Protein 8G99 (pdb70)

Secondary structure (DSSP, 8-state):
-EEEEEEEEEEE-TTTSTT-EEEEEEEEETTTTEEEEEEEEE----EEEEEEE-SEEEETTTTEEEEEE--HHHHHHHIIIIIHHHTT---EEEEEEEEE--SS-SS--SEEEEEEEEE-TTS----TT---SSEEEEE-TT--HHHHHHHHHT--SSEEEEEES-B--SS--BSSSEEEEESSGGGEEE--SPPPPPEEEEEEEEEEEE-TTT--EEEEEEEEEEEEEE-SSSPPPSSS-SEEEEEEE--SS-PPPTTHHHHHHHHTS-EEEESSHHHHHHHHHHHHHHH--SEEEESSIIIIIHHHHHHHHHHHT-S-GGGGSSB--SSPPPP-TTT-SGGG-TTTTSEEEEHHHHHHHH---S--SHHHHIIIII--------HHHHGGGGG-HHHHHHHHHHHHHHHHHHHHHHHHHTHHHHHHHHHHHHTS-HHHHHH-TTS-SHHHHHHHHHHTTTB-PPPPP----B----EEE-S-EEEEE-TTHHHHHHHHTT--TTTS---PPPPPPTTSPP-HHHHHHHHHHHHHHHHHHHHHSSS--HHHHHHHHHHHHHHHHHHHHTTHHHH-TTSTT--HHHHHHHHHHHHHHHHHHHHHHHHTT-EEEEEETTEEEEE---S-HHHHHHHHHHHHHHHHHH-TT---EEEEEEEEEEEEETTEEEEEEEEEEETTEEEEEEEEES---S-----HHHHHHHHHHHHHHTSSS-HHHHHHHHHHHHHHHHHHHHHT-S-GGGG-EEEE--S-GGG-TTGGG-HHHHHHHHHHHHTSS---TTPEEEEEEEE-S----TTTSEE-HHHHHHHSS-EE-HHHIIIIIIHHHHHHHHTTSTT--HHHHHHHHTS-GGGT--HHHHHHTT-GGG--HHHHTTTSPPEEEE-TTT--EEEE-SSEESSGGG-EEGGGS-SSTT----GGGGHHHHHHHHHHHHHHHHHHHHT--EEES-TTT--EESPPPS-B-SSSBBPTTTSSSBEEESS-HHHHHHHHHHHHHTT-HHHIIIIIS-HHHHHHHSSTTSHHHHHHHHHHHHHHHHHHHTBSTTEEEHHHH--/-TTTT-S-TT-EEEEEES---SS----TTSS--EEE---SSPP--S---BS---HHHHHHHHHHHHHHHHHHHHHHHT------SSS-EEEEEEEEEEEEESSSS---TTSEEEE--HHHHTT-EEEB-TTS-SS-EE-TT-EEEEEEEESSSS-BEEEEEPPP-PPPPP---GGGTTPPPEEEEEEES--S-TT--S-HHHHHHHHHHHHH--SEEEEES-SSBTT-HHHHTT--SS-HHHHHHHHHHHHHHHTTTTTPEEEEE--TTBTTS---BSBPPP-S----TTTTTTEEE-PBSEEEEETTEEEEE-SS-HHHHHHTT-EE---HHHHHHHHHHHHTBS---SS--TT--B-HHHHHHHSB-SS--SEEE---SS--EEEEETTEEEEE---SEETTEE-EEEEEEE-TT-----EEEEEEEE-/--SS--TT--SS-----SPP--EEEHHHHHHHHHHHHHHHHHHHHHHHHS-TTSHHHHHHHHHHHHHHT-------HHHHHHHHHHHHHHHHHHHHS-SSHHHHHHHHHHHHHHHHHHHHT--HHHHHHHHHHTT--HHHHHHHHHHHHHHHHHHHHHHHHT-HHHHT-GGGHHHHTTGGG---S---SS-SS-----HHHHHHHHHHTS-HHHHHHHHHHHHTS---HHHHHHHHHHHHHHT--HHHHHHHHHHHHHSSS--HHHIIIIIHHHHHHHTSS-SSSSSSSPPPHHHHHHSS---TT---S-HHHHS-HHHHHHHHHHTT--HHHHHHHHHHHHTT-HHHHHHHHHHHHTT-S--SS----HHHHHHHHHHH-

Structure (mmCIF, N/CA/C/O backbone):
data_8G99
#
_entry.id   8G99
#
_cell.length_a   1.00
_cell.length_b   1.00
_cell.length_c   1.00
_cell.angle_alpha   90.00
_cell.angle_beta   90.00
_cell.angle_gamma   90.00
#
_symmetry.space_group_name_H-M   'P 1'
#
loop_
_entity.id
_entity.type
_entity.pdbx_description
1 polymer 'DNA polymerase alpha catalytic subunit'
2 polymer 'DNA polymerase alpha subunit B'
3 polymer 'DNA primase large subunit'
4 non-polymer 'ZINC ION'
5 non-polymer 'IRON/SULFUR CLUSTER'
#
loop_
_atom_site.group_PDB
_atom_site.id
_atom_site.type_symbol
_atom_site.label_atom_id
_atom_site.label_alt_id
_atom_site.label_comp_id
_atom_site.label_asym_id
_atom_site.label_entity_id
_atom_site.label_seq_id
_atom_site.pdbx_PDB_ins_code
_atom_site.Cartn_x
_atom_site.Cartn_y
_atom_site.Cartn_z
_atom_site.occupancy
_atom_site.B_iso_or_equiv
_atom_site.auth_seq_id
_atom_site.auth_comp_id
_atom_site.auth_asym_id
_atom_site.auth_atom_id
_atom_site.pdbx_PDB_model_num
ATOM 1 N N . GLN A 1 8 ? 151.450 151.074 105.450 1.00 69.05 339 GLN A N 1
ATOM 2 C CA . GLN A 1 8 ? 150.425 150.876 106.468 1.00 70.84 339 GLN A CA 1
ATOM 3 C C . GLN A 1 8 ? 150.783 151.621 107.748 1.00 70.92 339 GLN A C 1
ATOM 4 O O . GLN A 1 8 ? 151.927 151.581 108.200 1.00 69.34 339 GLN A O 1
ATOM 18 N N . VAL A 1 9 ? 149.797 152.302 108.327 1.00 61.06 340 VAL A N 1
ATOM 19 C CA . VAL A 1 9 ? 149.965 153.043 109.570 1.00 56.31 340 VAL A CA 1
ATOM 20 C C . VAL A 1 9 ? 149.044 152.431 110.614 1.00 54.87 340 VAL A C 1
ATOM 21 O O . VAL A 1 9 ? 147.847 152.249 110.366 1.00 56.85 340 VAL A O 1
ATOM 34 N N . PHE A 1 10 ? 149.605 152.113 111.774 1.00 55.92 341 PHE A N 1
ATOM 35 C CA . PHE A 1 10 ? 148.884 151.473 112.869 1.00 48.76 341 PHE A CA 1
ATOM 36 C C . PHE A 1 10 ? 148.721 152.498 113.984 1.00 50.43 341 PHE A C 1
ATOM 37 O O . PHE A 1 10 ? 149.702 152.878 114.628 1.00 55.74 341 PHE A O 1
ATOM 54 N N . ARG A 1 11 ? 147.493 152.953 114.203 1.00 46.45 342 ARG A N 1
ATOM 55 C CA . ARG A 1 11 ? 147.197 153.930 115.242 1.00 44.12 342 ARG A CA 1
ATOM 56 C C . ARG A 1 11 ? 146.598 153.218 116.446 1.00 47.16 342 ARG A C 1
ATOM 57 O O . ARG A 1 11 ? 145.609 152.492 116.311 1.00 50.17 342 ARG A O 1
ATOM 78 N N . PHE A 1 12 ? 147.197 153.422 117.618 1.00 44.96 343 PHE A N 1
ATOM 79 C CA . PHE A 1 12 ? 146.701 152.771 118.822 1.00 39.90 343 PHE A CA 1
ATOM 80 C C . PHE A 1 12 ? 146.975 153.643 120.036 1.00 37.63 343 PHE A C 1
ATOM 81 O O . PHE A 1 12 ? 147.986 154.341 120.101 1.00 43.72 343 PHE A O 1
ATOM 98 N N . TYR A 1 13 ? 146.066 153.588 121.003 1.00 37.56 344 TYR A N 1
ATOM 99 C CA . TYR A 1 13 ? 146.176 154.360 122.236 1.00 34.49 344 TYR A CA 1
ATOM 100 C C . TYR A 1 13 ? 146.826 153.493 123.304 1.00 34.17 344 TYR A C 1
ATOM 101 O O . TYR A 1 13 ? 146.240 152.497 123.733 1.00 44.31 344 TYR A O 1
ATOM 119 N N . TRP A 1 14 ? 148.020 153.875 123.744 1.00 31.58 345 TRP A N 1
ATOM 120 C CA . TRP A 1 14 ? 148.784 153.033 124.655 1.00 31.93 345 TRP A CA 1
ATOM 121 C C . TRP A 1 14 ? 148.494 153.399 126.104 1.00 36.51 345 TRP A C 1
ATOM 122 O O . TRP A 1 14 ? 148.351 154.576 126.443 1.00 44.66 345 TRP A O 1
ATOM 143 N N . LEU A 1 15 ? 148.401 152.378 126.954 1.00 38.01 346 LEU A N 1
ATOM 144 C CA . LEU A 1 15 ? 148.108 152.534 128.372 1.00 30.99 346 LEU A CA 1
ATOM 145 C C . LEU A 1 15 ? 149.226 152.043 129.272 1.00 36.66 346 LEU A C 1
ATOM 146 O O . LEU A 1 15 ? 149.483 152.653 130.312 1.00 47.35 346 LEU A O 1
ATOM 162 N N . ASP A 1 16 ? 149.901 150.958 128.903 1.00 36.33 347 ASP A N 1
ATOM 163 C CA . ASP A 1 16 ? 150.866 150.314 129.777 1.00 33.50 347 ASP A CA 1
ATOM 164 C C . ASP A 1 16 ? 152.073 149.871 128.967 1.00 34.33 347 ASP A C 1
ATOM 165 O O . ASP A 1 16 ? 152.002 149.700 127.748 1.00 41.71 347 ASP A O 1
ATOM 174 N N . ALA A 1 17 ? 153.190 149.689 129.666 1.00 31.87 348 ALA A N 1
ATOM 175 C CA . ALA A 1 17 ? 154.414 149.187 129.067 1.00 23.28 348 ALA A CA 1
ATOM 176 C C . ALA A 1 17 ? 155.066 148.198 130.019 1.00 33.16 348 ALA A C 1
ATOM 177 O O . ALA A 1 17 ? 154.919 148.299 131.239 1.00 45.20 348 ALA A O 1
ATOM 184 N N . TYR A 1 18 ? 155.790 147.236 129.449 1.00 38.94 349 TYR A N 1
ATOM 185 C CA . TYR A 1 18 ? 156.499 146.231 130.225 1.00 38.17 349 TYR A CA 1
ATOM 186 C C . TYR A 1 18 ? 157.885 146.023 129.638 1.00 40.34 349 TYR A C 1
ATOM 187 O O . TYR A 1 18 ? 158.048 145.958 128.418 1.00 42.76 349 TYR A O 1
ATOM 205 N N . GLU A 1 19 ? 158.879 145.928 130.516 1.00 49.70 350 GLU A N 1
ATOM 206 C CA . GLU A 1 19 ? 160.257 145.671 130.127 1.00 42.43 350 GLU A CA 1
ATOM 207 C C . GLU A 1 19 ? 160.825 144.558 130.992 1.00 52.14 350 GLU A C 1
ATOM 208 O O . GLU A 1 19 ? 160.620 144.539 132.209 1.00 54.15 350 GLU A O 1
ATOM 220 N N . ASP A 1 20 ? 161.539 143.633 130.358 1.00 57.63 351 ASP A N 1
ATOM 221 C CA . ASP A 1 20 ? 162.233 142.542 131.040 1.00 58.44 351 ASP A CA 1
ATOM 222 C C . ASP A 1 20 ? 163.710 142.659 130.679 1.00 59.58 351 ASP A C 1
ATOM 223 O O . ASP A 1 20 ? 164.150 142.157 129.642 1.00 63.38 351 ASP A O 1
ATOM 232 N N . GLN A 1 21 ? 164.476 143.326 131.543 1.00 59.51 352 GLN A N 1
ATOM 233 C CA . GLN A 1 21 ? 165.877 143.590 131.232 1.00 61.96 352 GLN A CA 1
ATOM 234 C C . GLN A 1 21 ? 166.672 142.297 131.100 1.00 68.86 352 GLN A C 1
ATOM 235 O O . GLN A 1 21 ? 167.509 142.165 130.201 1.00 65.81 352 GLN A O 1
ATOM 249 N N . TYR A 1 22 ? 166.424 141.331 131.987 1.00 73.34 353 TYR A N 1
ATOM 250 C CA . TYR A 1 22 ? 167.242 140.123 132.009 1.00 66.97 353 TYR A CA 1
ATOM 251 C C . TYR A 1 22 ? 166.911 139.194 130.847 1.00 63.49 353 TYR A C 1
ATOM 252 O O . TYR A 1 22 ? 167.810 138.565 130.277 1.00 71.97 353 TYR A O 1
ATOM 270 N N . SER A 1 23 ? 165.635 139.091 130.479 1.00 46.87 354 SER A N 1
ATOM 271 C CA . SER A 1 23 ? 165.223 138.071 129.520 1.00 52.59 354 SER A CA 1
ATOM 272 C C . SER A 1 23 ? 165.508 138.497 128.084 1.00 53.55 354 SER A C 1
ATOM 273 O O . SER A 1 23 ? 166.301 137.861 127.383 1.00 58.35 354 SER A O 1
ATOM 281 N N . GLN A 1 24 ? 164.870 139.572 127.630 1.00 51.25 355 GLN A N 1
ATOM 282 C CA . GLN A 1 24 ? 164.999 140.041 126.249 1.00 49.36 355 GLN A CA 1
ATOM 283 C C . GLN A 1 24 ? 165.588 141.444 126.234 1.00 50.25 355 GLN A C 1
ATOM 284 O O . GLN A 1 24 ? 164.867 142.422 126.498 1.00 52.07 355 GLN A O 1
ATOM 298 N N . PRO A 1 25 ? 166.875 141.606 125.932 1.00 52.57 356 PRO A N 1
ATOM 299 C CA . PRO A 1 25 ? 167.456 142.955 125.925 1.00 51.68 356 PRO A CA 1
ATOM 300 C C . PRO A 1 25 ? 166.943 143.771 124.748 1.00 53.08 356 PRO A C 1
ATOM 301 O O . PRO A 1 25 ? 166.877 143.284 123.618 1.00 55.19 356 PRO A O 1
ATOM 312 N N . GLY A 1 26 ? 166.575 145.019 125.026 1.00 50.42 357 GLY A N 1
ATOM 313 C CA . GLY A 1 26 ? 166.227 145.960 123.983 1.00 45.41 357 GLY A CA 1
ATOM 314 C C . GLY A 1 26 ? 164.814 145.876 123.456 1.00 46.25 357 GLY A C 1
ATOM 315 O O . GLY A 1 26 ? 164.505 146.553 122.471 1.00 54.46 357 GLY A O 1
ATOM 319 N N . VAL A 1 27 ? 163.943 145.077 124.068 1.00 36.78 358 VAL A N 1
ATOM 320 C CA . VAL A 1 27 ? 162.559 144.940 123.627 1.00 34.66 358 VAL A CA 1
ATOM 321 C C . VAL A 1 27 ? 161.644 145.436 124.736 1.00 40.46 358 VAL A C 1
ATOM 322 O O . VAL A 1 27 ? 161.821 145.073 125.904 1.00 48.32 358 VAL A O 1
ATOM 335 N N . VAL A 1 28 ? 160.679 146.274 124.370 1.00 38.21 359 VAL A N 1
ATOM 336 C CA . VAL A 1 28 ? 159.673 146.780 125.292 1.00 36.51 359 VAL A CA 1
ATOM 337 C C . VAL A 1 28 ? 158.303 146.546 124.677 1.00 37.29 359 VAL A C 1
ATOM 338 O O . VAL A 1 28 ? 158.098 146.776 123.481 1.00 46.30 359 VAL A O 1
ATOM 351 N N . TYR A 1 29 ? 157.366 146.083 125.494 1.00 35.55 360 TYR A N 1
ATOM 352 C CA . TYR A 1 29 ? 156.011 145.802 125.048 1.00 35.00 360 TYR A CA 1
ATOM 353 C C . TYR A 1 29 ? 155.092 146.941 125.463 1.00 31.28 360 TYR A C 1
ATOM 354 O O . TYR A 1 29 ? 155.133 147.388 126.612 1.00 42.49 360 TYR A O 1
ATOM 372 N N . LEU A 1 30 ? 154.277 147.412 124.526 1.00 34.92 361 LEU A N 1
ATOM 373 C CA . LEU A 1 30 ? 153.288 148.449 124.774 1.00 32.47 361 LEU A CA 1
ATOM 374 C C . LEU A 1 30 ? 151.904 147.852 124.595 1.00 37.98 361 LEU A C 1
ATOM 375 O O . LEU A 1 30 ? 151.606 147.281 123.544 1.00 50.10 361 LEU A O 1
ATOM 391 N N . PHE A 1 31 ? 151.060 147.991 125.607 1.00 34.60 362 PHE A N 1
ATOM 392 C CA . PHE A 1 31 ? 149.709 147.460 125.572 1.00 30.45 362 PHE A CA 1
ATOM 393 C C . PHE A 1 31 ? 148.717 148.608 125.481 1.00 29.33 362 PHE A C 1
ATOM 394 O O . PHE A 1 31 ? 148.915 149.660 126.094 1.00 36.35 362 PHE A O 1
ATOM 411 N N . GLY A 1 32 ? 147.662 148.413 124.701 1.00 32.93 363 GLY A N 1
ATOM 412 C CA . GLY A 1 32 ? 146.684 149.468 124.536 1.00 32.26 363 GLY A CA 1
ATOM 413 C C . GLY A 1 32 ? 145.473 149.087 123.714 1.00 35.97 363 GLY A C 1
ATOM 414 O O . GLY A 1 32 ? 145.139 147.908 123.592 1.00 46.13 363 GLY A O 1
ATOM 418 N N . LYS A 1 33 ? 144.822 150.088 123.134 1.00 31.94 364 LYS A N 1
ATOM 419 C CA . LYS A 1 33 ? 143.581 149.922 122.394 1.00 30.98 364 LYS A CA 1
ATOM 420 C C . LYS A 1 33 ? 143.801 150.218 120.918 1.00 32.65 364 LYS A C 1
ATOM 421 O O . LYS A 1 33 ? 144.470 151.192 120.563 1.00 41.50 364 LYS A O 1
ATOM 440 N N . VAL A 1 34 ? 143.226 149.376 120.065 1.00 37.33 365 VAL A N 1
ATOM 441 C CA . VAL A 1 34 ? 143.227 149.572 118.621 1.00 36.92 365 VAL A CA 1
ATOM 442 C C . VAL A 1 34 ? 141.791 149.455 118.135 1.00 41.07 365 VAL A C 1
ATOM 443 O O . VAL A 1 34 ? 141.065 148.544 118.547 1.00 48.19 365 VAL A O 1
ATOM 456 N N . TRP A 1 35 ? 141.379 150.381 117.277 1.00 44.58 366 TRP A N 1
ATOM 457 C CA . TRP A 1 35 ? 140.026 150.368 116.742 1.00 41.77 366 TRP A CA 1
ATOM 458 C C . TRP A 1 35 ? 139.915 149.341 115.625 1.00 43.14 366 TRP A C 1
ATOM 459 O O . TRP A 1 35 ? 140.755 149.301 114.722 1.00 49.13 366 TRP A O 1
ATOM 480 N N . ILE A 1 36 ? 138.878 148.510 115.686 1.00 39.86 367 ILE A N 1
ATOM 481 C CA . ILE A 1 36 ? 138.564 147.549 114.640 1.00 44.58 367 ILE A CA 1
ATOM 482 C C . ILE A 1 36 ? 137.195 147.915 114.087 1.00 55.77 367 ILE A C 1
ATOM 483 O O . ILE A 1 36 ? 136.208 147.970 114.837 1.00 58.52 367 ILE A O 1
ATOM 499 N N . GLU A 1 37 ? 137.145 148.190 112.781 1.00 63.73 368 GLU A N 1
ATOM 500 C CA . GLU A 1 37 ? 135.889 148.513 112.115 1.00 57.39 368 GLU A CA 1
ATOM 501 C C . GLU A 1 37 ? 135.054 147.264 111.866 1.00 57.14 368 GLU A C 1
ATOM 502 O O . GLU A 1 37 ? 133.822 147.315 111.935 1.00 57.54 368 GLU A O 1
ATOM 514 N N . SER A 1 38 ? 135.707 146.136 111.579 1.00 60.63 369 SER A N 1
ATOM 515 C CA . SER A 1 38 ? 134.972 144.891 111.388 1.00 63.06 369 SER A CA 1
ATOM 516 C C . SER A 1 38 ? 134.141 144.547 112.616 1.00 63.10 369 SER A C 1
ATOM 517 O O . SER A 1 38 ? 133.109 143.877 112.500 1.00 65.21 369 SER A O 1
ATOM 525 N N . ALA A 1 39 ? 134.574 144.993 113.795 1.00 56.38 370 ALA A N 1
ATOM 526 C CA . ALA A 1 39 ? 133.821 144.815 115.025 1.00 58.18 370 ALA A CA 1
ATOM 527 C C . ALA A 1 39 ? 133.260 146.118 115.568 1.00 56.95 370 ALA A C 1
ATOM 528 O O . ALA A 1 39 ? 132.506 146.087 116.546 1.00 58.50 370 ALA A O 1
ATOM 535 N N . ASP A 1 40 ? 133.602 147.254 114.963 1.00 64.11 371 ASP A N 1
ATOM 536 C CA . ASP A 1 40 ? 133.128 148.556 115.422 1.00 62.26 371 ASP A CA 1
ATOM 537 C C . ASP A 1 40 ? 133.425 148.748 116.904 1.00 58.34 371 ASP A C 1
ATOM 538 O O . ASP A 1 40 ? 132.591 149.240 117.667 1.00 57.48 371 ASP A O 1
ATOM 547 N N . ALA A 1 41 ? 134.625 148.356 117.323 1.00 51.83 372 ALA A N 1
ATOM 548 C CA . ALA A 1 41 ? 134.952 148.420 118.741 1.00 47.44 372 ALA A CA 1
ATOM 549 C C . ALA A 1 41 ? 136.460 148.475 118.919 1.00 48.90 372 ALA A C 1
ATOM 550 O O . ALA A 1 41 ? 137.226 148.149 118.010 1.00 55.76 372 ALA A O 1
ATOM 557 N N . TYR A 1 42 ? 136.874 148.897 120.107 1.00 36.16 373 TYR A N 1
ATOM 558 C CA . TYR A 1 42 ? 138.279 148.889 120.479 1.00 32.28 373 TYR A CA 1
ATOM 559 C C . TYR A 1 42 ? 138.646 147.538 121.072 1.00 35.68 373 TYR A C 1
ATOM 560 O O . TYR A 1 42 ? 137.886 146.964 121.856 1.00 44.05 373 TYR A O 1
ATOM 578 N N . VAL A 1 43 ? 139.817 147.031 120.692 1.00 35.69 374 VAL A N 1
ATOM 579 C CA . VAL A 1 43 ? 140.316 145.759 121.190 1.00 31.09 374 VAL A CA 1
ATOM 580 C C . VAL A 1 43 ? 141.729 145.958 121.716 1.00 37.32 374 VAL A C 1
ATOM 581 O O . VAL A 1 43 ? 142.441 146.888 121.331 1.00 44.19 374 VAL A O 1
ATOM 594 N N . SER A 1 44 ? 142.130 145.061 122.609 1.00 41.20 375 SER A N 1
ATOM 595 C CA . SER A 1 44 ? 143.456 145.134 123.200 1.00 33.31 375 SER A CA 1
ATOM 596 C C . SER A 1 44 ? 144.516 144.733 122.185 1.00 37.56 375 SER A C 1
ATOM 597 O O . SER A 1 44 ? 144.317 143.823 121.377 1.00 45.13 375 SER A O 1
ATOM 605 N N . CYS A 1 45 ? 145.651 145.421 122.235 1.00 44.02 376 CYS A N 1
ATOM 606 C CA . CYS A 1 45 ? 146.754 145.164 121.327 1.00 42.21 376 CYS A CA 1
ATOM 607 C C . CYS A 1 45 ? 148.070 145.281 122.078 1.00 40.66 376 CYS A C 1
ATOM 608 O O . CYS A 1 45 ? 148.207 146.087 123.003 1.00 49.05 376 CYS A O 1
ATOM 616 N N . CYS A 1 46 ? 149.038 144.467 121.662 1.00 38.85 377 CYS A N 1
ATOM 617 C CA . CYS A 1 46 ? 150.397 144.504 122.180 1.00 37.67 377 CYS A CA 1
ATOM 618 C C . CYS A 1 46 ? 151.356 144.766 121.030 1.00 41.24 377 CYS A C 1
ATOM 619 O O . CYS A 1 46 ? 151.333 144.053 120.022 1.00 49.08 377 CYS A O 1
ATOM 627 N N . VAL A 1 47 ? 152.199 145.781 121.186 1.00 41.15 378 VAL A N 1
ATOM 628 C CA . VAL A 1 47 ? 153.178 146.170 120.180 1.00 37.92 378 VAL A CA 1
ATOM 629 C C . VAL A 1 47 ? 154.560 145.971 120.781 1.00 40.31 378 VAL A C 1
ATOM 630 O O . VAL A 1 47 ? 154.859 146.511 121.851 1.00 44.76 378 VAL A O 1
ATOM 643 N N . SER A 1 48 ? 155.398 145.200 120.100 1.00 39.56 379 SER A N 1
ATOM 644 C CA . SER A 1 48 ? 156.763 144.953 120.540 1.00 37.84 379 SER A CA 1
ATOM 645 C C . SER A 1 48 ? 157.691 145.928 119.828 1.00 38.26 379 SER A C 1
ATOM 646 O O . SER A 1 48 ? 157.731 145.962 118.594 1.00 51.75 379 SER A O 1
ATOM 654 N N . VAL A 1 49 ? 158.431 146.715 120.603 1.00 34.52 380 VAL A N 1
ATOM 655 C CA . VAL A 1 49 ? 159.418 147.648 120.079 1.00 35.90 380 VAL A CA 1
ATOM 656 C C . VAL A 1 49 ? 160.788 147.087 120.420 1.00 40.64 380 VAL A C 1
ATOM 657 O O . VAL A 1 49 ? 161.150 146.991 121.598 1.00 47.03 380 VAL A O 1
ATOM 670 N N . LYS A 1 50 ? 161.547 146.725 119.395 1.00 41.60 381 LYS A N 1
ATOM 671 C CA . LYS A 1 50 ? 162.833 146.070 119.564 1.00 40.47 381 LYS A CA 1
ATOM 672 C C . LYS A 1 50 ? 163.939 146.940 118.984 1.00 47.17 381 LYS A C 1
ATOM 673 O O . LYS A 1 50 ? 163.692 147.934 118.299 1.00 54.85 381 LYS A O 1
ATOM 692 N N . ASN A 1 51 ? 165.177 146.550 119.286 1.00 44.27 382 ASN A N 1
ATOM 693 C CA . ASN A 1 51 ? 166.367 147.248 118.804 1.00 38.59 382 ASN A CA 1
ATOM 694 C C . ASN A 1 51 ? 166.468 148.645 119.415 1.00 43.15 382 ASN A C 1
ATOM 695 O O . ASN A 1 51 ? 166.738 149.628 118.726 1.00 50.68 382 ASN A O 1
ATOM 706 N N . ILE A 1 52 ? 166.247 148.722 120.722 1.00 38.83 383 ILE A N 1
ATOM 707 C CA . ILE A 1 52 ? 166.484 149.943 121.480 1.00 40.55 383 ILE A CA 1
ATOM 708 C C . ILE A 1 52 ? 167.933 149.897 121.944 1.00 39.69 383 ILE A C 1
ATOM 709 O O . ILE A 1 52 ? 168.291 149.107 122.820 1.00 47.04 383 ILE A O 1
ATOM 725 N N . GLU A 1 53 ? 168.769 150.743 121.353 1.00 42.77 384 GLU A N 1
ATOM 726 C CA . GLU A 1 53 ? 170.205 150.660 121.558 1.00 48.12 384 GLU A CA 1
ATOM 727 C C . GLU A 1 53 ? 170.608 151.269 122.892 1.00 43.60 384 GLU A C 1
ATOM 728 O O . GLU A 1 53 ? 170.077 152.302 123.308 1.00 48.92 384 GLU A O 1
ATOM 740 N N . ARG A 1 54 ? 171.556 150.620 123.562 1.00 42.96 385 ARG A N 1
ATOM 741 C CA . ARG A 1 54 ? 172.199 151.238 124.710 1.00 40.77 385 ARG A CA 1
ATOM 742 C C . ARG A 1 54 ? 172.889 152.517 124.270 1.00 44.91 385 ARG A C 1
ATOM 743 O O . ARG A 1 54 ? 173.657 152.520 123.301 1.00 52.28 385 ARG A O 1
ATOM 764 N N . THR A 1 55 ? 172.615 153.599 124.992 1.00 47.02 386 THR A N 1
ATOM 765 C CA . THR A 1 55 ? 173.257 154.888 124.790 1.00 42.69 386 THR A CA 1
ATOM 766 C C . THR A 1 55 ? 174.107 155.187 126.014 1.00 46.29 386 THR A C 1
ATOM 767 O O . THR A 1 55 ? 173.603 155.178 127.142 1.00 54.58 386 THR A O 1
ATOM 778 N N . VAL A 1 56 ? 175.390 155.448 125.790 1.00 44.97 387 VAL A N 1
ATOM 779 C CA . VAL A 1 56 ? 176.341 155.702 126.860 1.00 41.46 387 VAL A CA 1
ATOM 780 C C . VAL A 1 56 ? 177.119 156.962 126.519 1.00 45.89 387 VAL A C 1
ATOM 781 O O . VAL A 1 56 ? 177.367 157.262 125.349 1.00 53.59 387 VAL A O 1
ATOM 794 N N . TYR A 1 57 ? 177.483 157.717 127.549 1.00 48.40 388 TYR A N 1
ATOM 795 C CA . TYR A 1 57 ? 178.209 158.970 127.385 1.00 54.32 388 TYR A CA 1
ATOM 796 C C . TYR A 1 57 ? 179.529 158.881 128.134 1.00 58.06 388 TYR A C 1
ATOM 797 O O . TYR A 1 57 ? 179.540 158.701 129.355 1.00 59.32 388 TYR A O 1
ATOM 815 N N . LEU A 1 58 ? 180.632 159.011 127.407 1.00 59.37 389 LEU A N 1
ATOM 816 C CA . LEU A 1 58 ? 181.965 158.993 127.988 1.00 54.42 389 LEU A CA 1
ATOM 817 C C . LEU A 1 58 ? 182.431 160.426 128.191 1.00 55.24 389 LEU A C 1
ATOM 818 O O . LEU A 1 58 ? 182.352 161.246 127.267 1.00 59.38 389 LEU A O 1
ATOM 834 N N . LEU A 1 59 ? 182.906 160.722 129.406 1.00 55.80 390 LEU A N 1
ATOM 835 C CA . LEU A 1 59 ? 183.310 162.067 129.781 1.00 58.69 390 LEU A CA 1
ATOM 836 C C . LEU A 1 59 ? 184.810 162.221 129.576 1.00 63.84 390 LEU A C 1
ATOM 837 O O . LEU A 1 59 ? 185.588 161.549 130.270 1.00 68.95 390 LEU A O 1
ATOM 853 N N . PRO A 1 60 ? 185.269 163.073 128.661 1.00 63.16 391 PRO A N 1
ATOM 854 C CA . PRO A 1 60 ? 186.712 163.204 128.438 1.00 58.81 391 PRO A CA 1
ATOM 855 C C . PRO A 1 60 ? 187.425 163.809 129.636 1.00 61.48 391 PRO A C 1
ATOM 856 O O . PRO A 1 60 ? 186.846 164.535 130.446 1.00 67.00 391 PRO A O 1
ATOM 867 N N . ARG A 1 61 ? 188.711 163.491 129.737 1.00 66.19 392 ARG A N 1
ATOM 868 C CA . ARG A 1 61 ? 189.576 164.055 130.759 1.00 65.82 392 ARG A CA 1
ATOM 869 C C . ARG A 1 61 ? 190.240 165.330 130.250 1.00 71.63 392 ARG A C 1
ATOM 870 O O . ARG A 1 61 ? 190.291 165.598 129.048 1.00 74.01 392 ARG A O 1
ATOM 891 N N . GLU A 1 62 ? 190.755 166.123 131.192 1.00 80.95 393 GLU A N 1
ATOM 892 C CA . GLU A 1 62 ? 191.508 167.315 130.815 1.00 81.51 393 GLU A CA 1
ATOM 893 C C . GLU A 1 62 ? 192.887 166.946 130.285 1.00 81.05 393 GLU A C 1
ATOM 894 O O . GLU A 1 62 ? 193.350 167.516 129.291 1.00 81.03 393 GLU A O 1
ATOM 906 N N . ASN A 1 63 ? 193.554 165.993 130.933 1.00 79.25 394 ASN A N 1
ATOM 907 C CA . ASN A 1 63 ? 194.868 165.529 130.519 1.00 78.07 394 ASN A CA 1
ATOM 908 C C . ASN A 1 63 ? 194.934 164.021 130.687 1.00 78.26 394 ASN A C 1
ATOM 909 O O . ASN A 1 63 ? 194.408 163.476 131.661 1.00 81.31 394 ASN A O 1
ATOM 920 N N . ARG A 1 64 ? 195.585 163.352 129.739 1.00 77.21 395 ARG A N 1
ATOM 921 C CA . ARG A 1 64 ? 195.681 161.901 129.789 1.00 77.79 395 ARG A CA 1
ATOM 922 C C . ARG A 1 64 ? 196.324 161.458 131.096 1.00 76.05 395 ARG A C 1
ATOM 923 O O . ARG A 1 64 ? 197.287 162.064 131.572 1.00 82.87 395 ARG A O 1
ATOM 944 N N . VAL A 1 65 ? 195.778 160.395 131.680 1.00 78.24 396 VAL A N 1
ATOM 945 C CA . VAL A 1 65 ? 196.206 159.887 132.976 1.00 82.15 396 VAL A CA 1
ATOM 946 C C . VAL A 1 65 ? 196.562 158.417 132.824 1.00 85.79 396 VAL A C 1
ATOM 947 O O . VAL A 1 65 ? 195.802 157.650 132.222 1.00 88.91 396 VAL A O 1
ATOM 960 N N . GLN A 1 66 ? 197.710 158.025 133.371 1.00 96.70 397 GLN A N 1
ATOM 961 C CA . GLN A 1 66 ? 198.118 156.625 133.385 1.00 98.22 397 GLN A CA 1
ATOM 962 C C . GLN A 1 66 ? 197.400 155.926 134.533 1.00 98.31 397 GLN A C 1
ATOM 963 O O . GLN A 1 66 ? 197.701 156.174 135.704 1.00 100.07 397 GLN A O 1
ATOM 977 N N . LEU A 1 67 ? 196.448 155.051 134.199 1.00 95.69 398 LEU A N 1
ATOM 978 C CA . LEU A 1 67 ? 195.635 154.417 135.232 1.00 98.45 398 LEU A CA 1
ATOM 979 C C . LEU A 1 67 ? 196.488 153.624 136.213 1.00 98.86 398 LEU A C 1
ATOM 980 O O . LEU A 1 67 ? 196.158 153.552 137.403 1.00 95.72 398 LEU A O 1
ATOM 996 N N . SER A 1 68 ? 197.581 153.022 135.741 1.00 108.38 399 SER A N 1
ATOM 997 C CA . SER A 1 68 ? 198.431 152.239 136.632 1.00 109.03 399 SER A CA 1
ATOM 998 C C . SER A 1 68 ? 199.040 153.113 137.721 1.00 109.33 399 SER A C 1
ATOM 999 O O . SER A 1 68 ? 199.106 152.708 138.888 1.00 107.92 399 SER A O 1
ATOM 1007 N N . THR A 1 69 ? 199.487 154.317 137.361 1.00 106.37 400 THR A N 1
ATOM 1008 C CA . THR A 1 69 ? 200.129 155.217 138.309 1.00 106.02 400 THR A CA 1
ATOM 1009 C C . THR A 1 69 ? 199.216 156.334 138.794 1.00 104.27 400 THR A C 1
ATOM 1010 O O . THR A 1 69 ? 199.447 156.870 139.884 1.00 103.08 400 THR A O 1
ATOM 1021 N N . GLY A 1 70 ? 198.194 156.697 138.022 1.00 98.99 401 GLY A N 1
ATOM 1022 C CA . GLY A 1 70 ? 197.286 157.747 138.435 1.00 97.55 401 GLY A CA 1
ATOM 1023 C C . GLY A 1 70 ? 197.861 159.142 138.373 1.00 99.14 401 GLY A C 1
ATOM 1024 O O . GLY A 1 70 ? 197.368 160.035 139.068 1.00 99.30 401 GLY A O 1
ATOM 1028 N N . LYS A 1 71 ? 198.890 159.360 137.560 1.00 97.43 402 LYS A N 1
ATOM 1029 C CA . LYS A 1 71 ? 199.539 160.658 137.430 1.00 95.74 402 LYS A CA 1
ATOM 1030 C C . LYS A 1 71 ? 199.201 161.257 136.072 1.00 95.20 402 LYS A C 1
ATOM 1031 O O . LYS A 1 71 ? 199.318 160.581 135.045 1.00 95.15 402 LYS A O 1
ATOM 1050 N N . ASP A 1 72 ? 198.784 162.520 136.071 1.00 88.76 403 ASP A N 1
ATOM 1051 C CA . ASP A 1 72 ? 198.454 163.194 134.823 1.00 90.22 403 ASP A CA 1
ATOM 1052 C C . ASP A 1 72 ? 199.677 163.254 133.918 1.00 89.01 403 ASP A C 1
ATOM 1053 O O . ASP A 1 72 ? 200.772 163.616 134.357 1.00 89.50 403 ASP A O 1
ATOM 1062 N N . THR A 1 73 ? 199.488 162.899 132.649 1.00 88.42 404 THR A N 1
ATOM 1063 C CA . THR A 1 73 ? 200.569 162.933 131.674 1.00 87.32 404 THR A CA 1
ATOM 1064 C C . THR A 1 73 ? 200.690 164.276 130.968 1.00 86.98 404 THR A C 1
ATOM 1065 O O . THR A 1 73 ? 201.636 164.467 130.196 1.00 87.29 404 THR A O 1
ATOM 1076 N N . GLY A 1 74 ? 199.765 165.202 131.204 1.00 90.86 405 GLY A N 1
ATOM 1077 C CA . GLY A 1 74 ? 199.876 166.531 130.639 1.00 91.65 405 GLY A CA 1
ATOM 1078 C C . GLY A 1 74 ? 199.549 166.635 129.169 1.00 91.79 405 GLY A C 1
ATOM 1079 O O . GLY A 1 74 ? 199.750 167.702 128.581 1.00 92.19 405 GLY A O 1
ATOM 1083 N N . ALA A 1 75 ? 199.051 165.566 128.553 1.00 81.30 406 ALA A N 1
ATOM 1084 C CA . ALA A 1 75 ? 198.712 165.592 127.138 1.00 79.17 406 ALA A CA 1
ATOM 1085 C C . ALA A 1 75 ? 197.249 165.978 126.971 1.00 79.34 406 ALA A C 1
ATOM 1086 O O . ALA A 1 75 ? 196.373 165.244 127.449 1.00 81.57 406 ALA A O 1
ATOM 1093 N N . PRO A 1 76 ? 196.933 167.097 126.320 1.00 80.99 407 PRO A N 1
ATOM 1094 C CA . PRO A 1 76 ? 195.522 167.440 126.113 1.00 84.30 407 PRO A CA 1
ATOM 1095 C C . PRO A 1 76 ? 194.797 166.325 125.376 1.00 86.17 407 PRO A C 1
ATOM 1096 O O . PRO A 1 76 ? 195.316 165.747 124.419 1.00 85.04 407 PRO A O 1
ATOM 1107 N N . VAL A 1 77 ? 193.583 166.028 125.830 1.00 79.43 408 VAL A N 1
ATOM 1108 C CA . VAL A 1 77 ? 192.801 164.909 125.322 1.00 72.56 408 VAL A CA 1
ATOM 1109 C C . VAL A 1 77 ? 191.693 165.469 124.445 1.00 72.74 408 VAL A C 1
ATOM 1110 O O . VAL A 1 77 ? 190.717 166.041 124.948 1.00 76.87 408 VAL A O 1
ATOM 1123 N N . SER A 1 78 ? 191.837 165.308 123.134 1.00 77.98 409 SER A N 1
ATOM 1124 C CA . SER A 1 78 ? 190.744 165.580 122.219 1.00 79.43 409 SER A CA 1
ATOM 1125 C C . SER A 1 78 ? 189.801 164.381 122.175 1.00 78.20 409 SER A C 1
ATOM 1126 O O . SER A 1 78 ? 190.109 163.295 122.672 1.00 83.07 409 SER A O 1
ATOM 1134 N N . MET A 1 79 ? 188.630 164.583 121.570 1.00 73.60 410 MET A N 1
ATOM 1135 C CA . MET A 1 79 ? 187.655 163.503 121.513 1.00 76.33 410 MET A CA 1
ATOM 1136 C C . MET A 1 79 ? 188.095 162.379 120.586 1.00 77.91 410 MET A C 1
ATOM 1137 O O . MET A 1 79 ? 187.605 161.253 120.723 1.00 80.27 410 MET A O 1
ATOM 1151 N N . MET A 1 80 ? 189.005 162.654 119.651 1.00 82.28 411 MET A N 1
ATOM 1152 C CA . MET A 1 80 ? 189.564 161.579 118.841 1.00 82.25 411 MET A CA 1
ATOM 1153 C C . MET A 1 80 ? 190.324 160.590 119.712 1.00 80.87 411 MET A C 1
ATOM 1154 O O . MET A 1 80 ? 190.281 159.379 119.473 1.00 83.02 411 MET A O 1
ATOM 1168 N N . HIS A 1 81 ? 191.029 161.088 120.729 1.00 73.90 412 HIS A N 1
ATOM 1169 C CA . HIS A 1 81 ? 191.715 160.197 121.657 1.00 74.03 412 HIS A CA 1
ATOM 1170 C C . HIS A 1 81 ? 190.726 159.301 122.389 1.00 76.94 412 HIS A C 1
ATOM 1171 O O . HIS A 1 81 ? 190.973 158.101 122.563 1.00 81.33 412 HIS A O 1
ATOM 1185 N N . VAL A 1 82 ? 189.601 159.866 122.832 1.00 75.55 413 VAL A N 1
ATOM 1186 C CA . VAL A 1 82 ? 188.591 159.071 123.524 1.00 74.02 413 VAL A CA 1
ATOM 1187 C C . VAL A 1 82 ? 188.008 158.025 122.584 1.00 71.40 413 VAL A C 1
ATOM 1188 O O . VAL A 1 82 ? 187.798 156.868 122.970 1.00 74.05 413 VAL A O 1
ATOM 1201 N N . TYR A 1 83 ? 187.726 158.417 121.341 1.00 68.06 414 TYR A N 1
ATOM 1202 C CA . TYR A 1 83 ? 187.219 157.462 120.363 1.00 66.68 414 TYR A CA 1
ATOM 1203 C C . TYR A 1 83 ? 188.209 156.327 120.143 1.00 71.97 414 TYR A C 1
ATOM 1204 O O . TYR A 1 83 ? 187.819 155.155 120.086 1.00 75.91 414 TYR A O 1
ATOM 1222 N N . GLN A 1 84 ? 189.494 156.657 120.007 1.00 78.90 415 GLN A N 1
ATOM 1223 C CA . GLN A 1 84 ? 190.503 155.626 119.798 1.00 76.47 415 GLN A CA 1
ATOM 1224 C C . GLN A 1 84 ? 190.590 154.694 120.997 1.00 75.86 415 GLN A C 1
ATOM 1225 O O . GLN A 1 84 ? 190.681 153.471 120.836 1.00 80.30 415 GLN A O 1
ATOM 1239 N N . GLU A 1 85 ? 190.565 155.250 122.209 1.00 70.44 416 GLU A N 1
ATOM 1240 C CA . GLU A 1 85 ? 190.639 154.409 123.397 1.00 71.59 416 GLU A CA 1
ATOM 1241 C C . GLU A 1 85 ? 189.433 153.485 123.489 1.00 76.47 416 GLU A C 1
ATOM 1242 O O . GLU A 1 85 ? 189.570 152.307 123.838 1.00 80.41 416 GLU A O 1
ATOM 1254 N N . PHE A 1 86 ? 188.241 154.000 123.183 1.00 73.16 417 PHE A N 1
ATOM 1255 C CA . PHE A 1 86 ? 187.053 153.155 123.220 1.00 69.67 417 PHE A CA 1
ATOM 1256 C C . PHE A 1 86 ? 187.124 152.057 122.168 1.00 71.14 417 PHE A C 1
ATOM 1257 O O . PHE A 1 86 ? 186.811 150.896 122.454 1.00 74.33 417 PHE A O 1
ATOM 1274 N N . ASN A 1 87 ? 187.536 152.402 120.947 1.00 75.58 418 ASN A N 1
ATOM 1275 C CA . ASN A 1 87 ? 187.595 151.407 119.881 1.00 73.81 418 ASN A CA 1
ATOM 1276 C C . ASN A 1 87 ? 188.628 150.332 120.187 1.00 75.10 418 ASN A C 1
ATOM 1277 O O . ASN A 1 87 ? 188.409 149.150 119.900 1.00 76.10 418 ASN A O 1
ATOM 1288 N N . GLU A 1 88 ? 189.762 150.722 120.768 1.00 80.05 419 GLU A N 1
ATOM 1289 C CA . GLU A 1 88 ? 190.849 149.777 120.989 1.00 78.84 419 GLU A CA 1
ATOM 1290 C C . GLU A 1 88 ? 190.661 149.001 122.288 1.00 78.44 419 GLU A C 1
ATOM 1291 O O . GLU A 1 88 ? 190.573 147.769 122.281 1.00 79.80 419 GLU A O 1
ATOM 1303 N N . ALA A 1 89 ? 190.589 149.710 123.414 1.00 75.05 420 ALA A N 1
ATOM 1304 C CA . ALA A 1 89 ? 190.618 149.066 124.723 1.00 78.03 420 ALA A CA 1
ATOM 1305 C C . ALA A 1 89 ? 189.225 148.659 125.199 1.00 80.38 420 ALA A C 1
ATOM 1306 O O . ALA A 1 89 ? 188.965 147.476 125.439 1.00 81.72 420 ALA A O 1
ATOM 1313 N N . VAL A 1 90 ? 188.322 149.629 125.339 1.00 76.85 421 VAL A N 1
ATOM 1314 C CA . VAL A 1 90 ? 187.022 149.350 125.942 1.00 74.27 421 VAL A CA 1
ATOM 1315 C C . VAL A 1 90 ? 186.190 148.450 125.036 1.00 72.52 421 VAL A C 1
ATOM 1316 O O . VAL A 1 90 ? 185.587 147.472 125.493 1.00 73.58 421 VAL A O 1
ATOM 1329 N N . ALA A 1 91 ? 186.140 148.766 123.741 1.00 69.66 422 ALA A N 1
ATOM 1330 C CA . ALA A 1 91 ? 185.244 148.045 122.841 1.00 72.17 422 ALA A CA 1
ATOM 1331 C C . ALA A 1 91 ? 185.563 146.556 122.818 1.00 74.17 422 ALA A C 1
ATOM 1332 O O . ALA A 1 91 ? 184.672 145.716 122.985 1.00 73.55 422 ALA A O 1
ATOM 1339 N N . GLU A 1 92 ? 186.833 146.209 122.613 1.00 78.65 423 GLU A N 1
ATOM 1340 C CA . GLU A 1 92 ? 187.213 144.805 122.517 1.00 76.07 423 GLU A CA 1
ATOM 1341 C C . GLU A 1 92 ? 187.256 144.126 123.879 1.00 73.48 423 GLU A C 1
ATOM 1342 O O . GLU A 1 92 ? 186.929 142.939 123.982 1.00 75.06 423 GLU A O 1
ATOM 1354 N N . LYS A 1 93 ? 187.653 144.849 124.927 1.00 68.92 424 LYS A N 1
ATOM 1355 C CA . LYS A 1 93 ? 187.755 144.241 126.249 1.00 67.97 424 LYS A CA 1
ATOM 1356 C C . LYS A 1 93 ? 186.403 143.793 126.784 1.00 72.05 424 LYS A C 1
ATOM 1357 O O . LYS A 1 93 ? 186.358 142.939 127.676 1.00 69.86 424 LYS A O 1
ATOM 1376 N N . TYR A 1 94 ? 185.305 144.348 126.267 1.00 75.93 425 TYR A N 1
ATOM 1377 C CA . TYR A 1 94 ? 183.960 143.994 126.706 1.00 68.34 425 TYR A CA 1
ATOM 1378 C C . TYR A 1 94 ? 183.125 143.444 125.556 1.00 64.60 425 TYR A C 1
ATOM 1379 O O . TYR A 1 94 ? 181.897 143.543 125.565 1.00 70.56 425 TYR A O 1
ATOM 1397 N N . LYS A 1 95 ? 183.785 142.862 124.556 1.00 65.63 426 LYS A N 1
ATOM 1398 C CA . LYS A 1 95 ? 183.112 142.116 123.494 1.00 67.37 426 LYS A CA 1
ATOM 1399 C C . LYS A 1 95 ? 182.040 142.953 122.801 1.00 66.77 426 LYS A C 1
ATOM 1400 O O . LYS A 1 95 ? 180.938 142.476 122.527 1.00 67.77 426 LYS A O 1
ATOM 1419 N N . ILE A 1 96 ? 182.362 144.209 122.510 1.00 65.47 427 ILE A N 1
ATOM 1420 C CA . ILE A 1 96 ? 181.480 145.092 121.754 1.00 67.56 427 ILE A CA 1
ATOM 1421 C C . ILE A 1 96 ? 181.996 145.140 120.324 1.00 67.34 427 ILE A C 1
ATOM 1422 O O . ILE A 1 96 ? 183.141 145.538 120.081 1.00 70.86 427 ILE A O 1
ATOM 1438 N N . MET A 1 97 ? 181.152 144.737 119.376 1.00 71.46 428 MET A N 1
ATOM 1439 C CA . MET A 1 97 ? 181.579 144.581 117.990 1.00 73.45 428 MET A CA 1
ATOM 1440 C C . MET A 1 97 ? 181.297 145.831 117.161 1.00 74.41 428 MET A C 1
ATOM 1441 O O . MET A 1 97 ? 182.221 146.437 116.609 1.00 77.33 428 MET A O 1
ATOM 1455 N N . LYS A 1 98 ? 180.032 146.227 117.065 1.00 66.64 429 LYS A N 1
ATOM 1456 C CA . LYS A 1 98 ? 179.626 147.370 116.261 1.00 66.85 429 LYS A CA 1
ATOM 1457 C C . LYS A 1 98 ? 178.980 148.422 117.150 1.00 72.06 429 LYS A C 1
ATOM 1458 O O . LYS A 1 98 ? 178.180 148.098 118.033 1.00 74.21 429 LYS A O 1
ATOM 1477 N N . PHE A 1 99 ? 179.339 149.681 116.914 1.00 65.35 430 PHE A N 1
ATOM 1478 C CA . PHE A 1 99 ? 178.784 150.789 117.675 1.00 57.30 430 PHE A CA 1
ATOM 1479 C C . PHE A 1 99 ? 178.905 152.057 116.845 1.00 55.54 430 PHE A C 1
ATOM 1480 O O . PHE A 1 99 ? 179.719 152.141 115.923 1.00 61.95 430 PHE A O 1
ATOM 1497 N N . LYS A 1 100 ? 178.080 153.042 117.185 1.00 53.68 431 LYS A N 1
ATOM 1498 C CA . LYS A 1 100 ? 178.104 154.350 116.548 1.00 53.81 431 LYS A CA 1
ATOM 1499 C C . LYS A 1 100 ? 178.547 155.392 117.564 1.00 56.03 431 LYS A C 1
ATOM 1500 O O . LYS A 1 100 ? 177.969 155.488 118.651 1.00 64.51 431 LYS A O 1
ATOM 1519 N N . SER A 1 101 ? 179.563 156.169 117.209 1.00 58.85 432 SER A N 1
ATOM 1520 C CA . SER A 1 101 ? 180.088 157.218 118.068 1.00 60.13 432 SER A CA 1
ATOM 1521 C C . SER A 1 101 ? 179.684 158.584 117.532 1.00 60.42 432 SER A C 1
ATOM 1522 O O . SER A 1 101 ? 179.474 158.764 116.330 1.00 65.19 432 SER A O 1
ATOM 1530 N N . LYS A 1 102 ? 179.569 159.543 118.445 1.00 58.06 433 LYS A N 1
ATOM 1531 C CA . LYS A 1 102 ? 179.220 160.907 118.077 1.00 54.99 433 LYS A CA 1
ATOM 1532 C C . LYS A 1 102 ? 179.738 161.845 119.155 1.00 58.01 433 LYS A C 1
ATOM 1533 O O . LYS A 1 102 ? 180.010 161.433 120.284 1.00 60.25 433 LYS A O 1
ATOM 1552 N N . LYS A 1 103 ? 179.879 163.114 118.790 1.00 65.54 434 LYS A N 1
ATOM 1553 C CA . LYS A 1 103 ? 180.244 164.166 119.728 1.00 62.59 434 LYS A CA 1
ATOM 1554 C C . LYS A 1 103 ? 178.985 164.926 120.114 1.00 67.10 434 LYS A C 1
ATOM 1555 O O . LYS A 1 103 ? 178.252 165.396 119.239 1.00 66.10 434 LYS A O 1
ATOM 1574 N N . VAL A 1 104 ? 178.731 165.045 121.418 1.00 65.73 435 VAL A N 1
ATOM 1575 C CA . VAL A 1 104 ? 177.544 165.740 121.893 1.00 59.63 435 VAL A CA 1
ATOM 1576 C C . VAL A 1 104 ? 177.955 166.746 122.956 1.00 57.57 435 VAL A C 1
ATOM 1577 O O . VAL A 1 104 ? 179.003 166.623 123.586 1.00 57.57 435 VAL A O 1
ATOM 1590 N N . ASP A 1 105 ? 177.118 167.761 123.135 1.00 58.63 436 ASP A N 1
ATOM 1591 C CA . ASP A 1 105 ? 177.284 168.749 124.193 1.00 61.49 436 ASP A CA 1
ATOM 1592 C C . ASP A 1 105 ? 176.165 168.549 125.203 1.00 62.26 436 ASP A C 1
ATOM 1593 O O . ASP A 1 105 ? 174.985 168.634 124.847 1.00 65.91 436 ASP A O 1
ATOM 1602 N N . LYS A 1 106 ? 176.530 168.284 126.456 1.00 54.14 437 LYS A N 1
ATOM 1603 C CA . LYS A 1 106 ? 175.553 167.965 127.483 1.00 51.67 437 LYS A CA 1
ATOM 1604 C C . LYS A 1 106 ? 175.903 168.683 128.777 1.00 54.84 437 LYS A C 1
ATOM 1605 O O . LYS A 1 106 ? 177.068 168.995 129.046 1.00 61.37 437 LYS A O 1
ATOM 1624 N N . ASP A 1 107 ? 174.873 168.927 129.582 1.00 53.81 438 ASP A N 1
ATOM 1625 C CA . ASP A 1 107 ? 175.007 169.545 130.889 1.00 49.92 438 ASP A CA 1
ATOM 1626 C C . ASP A 1 107 ? 174.823 168.496 131.977 1.00 50.49 438 ASP A C 1
ATOM 1627 O O . ASP A 1 107 ? 174.153 167.481 131.776 1.00 59.78 438 ASP A O 1
ATOM 1636 N N . TYR A 1 108 ? 175.430 168.747 133.134 1.00 43.33 439 TYR A N 1
ATOM 1637 C CA . TYR A 1 108 ? 175.304 167.842 134.271 1.00 46.43 439 TYR A CA 1
ATOM 1638 C C . TYR A 1 108 ? 175.400 168.653 135.552 1.00 51.53 439 TYR A C 1
ATOM 1639 O O . TYR A 1 108 ? 176.391 169.357 135.766 1.00 54.17 439 TYR A O 1
ATOM 1657 N N . ALA A 1 109 ? 174.380 168.549 136.398 1.00 51.12 440 ALA A N 1
ATOM 1658 C CA . ALA A 1 109 ? 174.315 169.301 137.646 1.00 45.74 440 ALA A CA 1
ATOM 1659 C C . ALA A 1 109 ? 173.818 168.405 138.774 1.00 48.03 440 ALA A C 1
ATOM 1660 O O . ALA A 1 109 ? 172.981 168.796 139.587 1.00 58.85 440 ALA A O 1
ATOM 1667 N N . PHE A 1 110 ? 174.346 167.184 138.846 1.00 44.20 441 PHE A N 1
ATOM 1668 C CA . PHE A 1 110 ? 173.858 166.210 139.814 1.00 41.19 441 PHE A CA 1
ATOM 1669 C C . PHE A 1 110 ? 174.990 165.663 140.676 1.00 44.04 441 PHE A C 1
ATOM 1670 O O . PHE A 1 110 ? 176.112 166.178 140.639 1.00 51.50 441 PHE A O 1
ATOM 1687 N N . GLU A 1 111 ? 174.703 164.624 141.458 1.00 53.34 442 GLU A N 1
ATOM 1688 C CA . GLU A 1 111 ? 175.575 164.210 142.559 1.00 55.05 442 GLU A CA 1
ATOM 1689 C C . GLU A 1 111 ? 176.618 163.197 142.082 1.00 57.50 442 GLU A C 1
ATOM 1690 O O . GLU A 1 111 ? 176.558 162.000 142.369 1.00 60.11 442 GLU A O 1
ATOM 1702 N N . ILE A 1 112 ? 177.599 163.710 141.346 1.00 58.18 443 ILE A N 1
ATOM 1703 C CA . ILE A 1 112 ? 178.836 162.978 141.078 1.00 53.70 443 ILE A CA 1
ATOM 1704 C C . ILE A 1 112 ? 179.968 163.998 141.031 1.00 57.53 443 ILE A C 1
ATOM 1705 O O . ILE A 1 112 ? 179.892 164.961 140.255 1.00 62.25 443 ILE A O 1
ATOM 1721 N N . PRO A 1 113 ? 181.025 163.845 141.827 1.00 58.70 444 PRO A N 1
ATOM 1722 C CA . PRO A 1 113 ? 182.083 164.861 141.832 1.00 59.39 444 PRO A CA 1
ATOM 1723 C C . PRO A 1 113 ? 182.847 164.906 140.519 1.00 61.06 444 PRO A C 1
ATOM 1724 O O . PRO A 1 113 ? 182.950 163.916 139.792 1.00 63.98 444 PRO A O 1
ATOM 1735 N N . ASP A 1 114 ? 183.385 166.089 140.222 1.00 63.46 445 ASP A N 1
ATOM 1736 C CA . ASP A 1 114 ? 184.310 166.283 139.107 1.00 63.41 445 ASP A CA 1
ATOM 1737 C C . ASP A 1 114 ? 183.635 166.041 137.758 1.00 62.90 445 ASP A C 1
ATOM 1738 O O . ASP A 1 114 ? 184.200 165.395 136.876 1.00 67.00 445 ASP A O 1
ATOM 1747 N N . VAL A 1 115 ? 182.422 166.558 137.597 1.00 52.76 446 VAL A N 1
ATOM 1748 C CA . VAL A 1 115 ? 181.746 166.552 136.302 1.00 52.60 446 VAL A CA 1
ATOM 1749 C C . VAL A 1 115 ? 181.351 167.987 135.978 1.00 53.09 446 VAL A C 1
ATOM 1750 O O . VAL A 1 115 ? 180.500 168.562 136.671 1.00 56.45 446 VAL A O 1
ATOM 1763 N N . PRO A 1 116 ? 181.931 168.608 134.951 1.00 52.85 447 PRO A N 1
ATOM 1764 C CA . PRO A 1 116 ? 181.649 170.026 134.704 1.00 58.88 447 PRO A CA 1
ATOM 1765 C C . PRO A 1 116 ? 180.183 170.262 134.375 1.00 55.46 447 PRO A C 1
ATOM 1766 O O . PRO A 1 116 ? 179.488 169.385 133.859 1.00 59.36 447 PRO A O 1
ATOM 1777 N N . ALA A 1 117 ? 179.719 171.473 134.686 1.00 48.54 448 ALA A N 1
ATOM 1778 C CA . ALA A 1 117 ? 178.321 171.819 134.457 1.00 51.09 448 ALA A CA 1
ATOM 1779 C C . ALA A 1 117 ? 177.930 171.582 133.006 1.00 52.20 448 ALA A C 1
ATOM 1780 O O . ALA A 1 117 ? 176.880 170.995 132.722 1.00 63.02 448 ALA A O 1
ATOM 1787 N N . SER A 1 118 ? 178.760 172.038 132.074 1.00 48.06 449 SER A N 1
ATOM 1788 C CA . SER A 1 118 ? 178.556 171.812 130.651 1.00 52.05 449 SER A CA 1
ATOM 1789 C C . SER A 1 118 ? 179.840 171.262 130.058 1.00 51.29 449 SER A C 1
ATOM 1790 O O . SER A 1 118 ? 180.932 171.724 130.399 1.00 59.61 449 SER A O 1
ATOM 1798 N N . SER A 1 119 ? 179.718 170.277 129.174 1.00 54.35 450 SER A N 1
ATOM 1799 C CA . SER A 1 119 ? 180.910 169.680 128.588 1.00 54.98 450 SER A CA 1
ATOM 1800 C C . SER A 1 119 ? 180.524 168.862 127.366 1.00 57.93 450 SER A C 1
ATOM 1801 O O . SER A 1 119 ? 179.353 168.542 127.143 1.00 64.45 450 SER A O 1
ATOM 1809 N N . GLU A 1 120 ? 181.542 168.502 126.593 1.00 63.11 451 GLU A N 1
ATOM 1810 C CA . GLU A 1 120 ? 181.377 167.646 125.430 1.00 61.77 451 GLU A CA 1
ATOM 1811 C C . GLU A 1 120 ? 181.644 166.201 125.826 1.00 63.17 451 GLU A C 1
ATOM 1812 O O . GLU A 1 120 ? 182.622 165.908 126.521 1.00 67.87 451 GLU A O 1
ATOM 1824 N N . TYR A 1 121 ? 180.769 165.307 125.384 1.00 56.31 452 TYR A N 1
ATOM 1825 C CA . TYR A 1 121 ? 180.842 163.890 125.685 1.00 57.38 452 TYR A CA 1
ATOM 1826 C C . TYR A 1 121 ? 180.906 163.090 124.393 1.00 58.09 452 TYR A C 1
ATOM 1827 O O . TYR A 1 121 ? 180.466 163.543 123.327 1.00 63.49 452 TYR A O 1
ATOM 1845 N N . LEU A 1 122 ? 181.456 161.882 124.507 1.00 59.08 453 LEU A N 1
ATOM 1846 C CA . LEU A 1 122 ? 181.422 160.912 123.419 1.00 61.83 453 LEU A CA 1
ATOM 1847 C C . LEU A 1 122 ? 180.203 160.021 123.621 1.00 60.98 453 LEU A C 1
ATOM 1848 O O . LEU A 1 122 ? 180.149 159.238 124.573 1.00 62.68 453 LEU A O 1
ATOM 1864 N N . GLU A 1 123 ? 179.221 160.153 122.737 1.00 56.58 454 GLU A N 1
ATOM 1865 C CA . GLU A 1 123 ? 178.005 159.356 122.791 1.00 51.26 454 GLU A CA 1
ATOM 1866 C C . GLU A 1 123 ? 178.201 158.100 121.954 1.00 54.02 454 GLU A C 1
ATOM 1867 O O . GLU A 1 123 ? 178.408 158.184 120.739 1.00 60.43 454 GLU A O 1
ATOM 1879 N N . VAL A 1 124 ? 178.141 156.943 122.605 1.00 54.37 455 VAL A N 1
ATOM 1880 C CA . VAL A 1 124 ? 178.280 155.650 121.951 1.00 51.23 455 VAL A CA 1
ATOM 1881 C C . VAL A 1 124 ? 176.939 154.938 122.045 1.00 53.26 455 VAL A C 1
ATOM 1882 O O . VAL A 1 124 ? 176.385 154.771 123.138 1.00 57.93 455 VAL A O 1
ATOM 1895 N N . ARG A 1 125 ? 176.413 154.536 120.893 1.00 49.84 456 ARG A N 1
ATOM 1896 C CA . ARG A 1 125 ? 175.165 153.793 120.798 1.00 46.78 456 ARG A CA 1
ATOM 1897 C C . ARG A 1 125 ? 175.480 152.417 120.236 1.00 50.84 456 ARG A C 1
ATOM 1898 O O . ARG A 1 125 ? 176.089 152.307 119.167 1.00 57.98 456 ARG A O 1
ATOM 1919 N N . TYR A 1 126 ? 175.075 151.371 120.952 1.00 51.47 457 TYR A N 1
ATOM 1920 C CA . TYR A 1 126 ? 175.328 150.021 120.466 1.00 48.04 457 TYR A CA 1
ATOM 1921 C C . TYR A 1 126 ? 174.198 149.096 120.890 1.00 50.20 457 TYR A C 1
ATOM 1922 O O . TYR A 1 126 ? 173.452 149.383 121.825 1.00 58.69 457 TYR A O 1
ATOM 1940 N N . SER A 1 127 ? 174.090 147.973 120.185 1.00 53.90 458 SER A N 1
ATOM 1941 C CA . SER A 1 127 ? 172.945 147.087 120.331 1.00 53.50 458 SER A CA 1
ATOM 1942 C C . SER A 1 127 ? 172.773 146.640 121.778 1.00 52.98 458 SER A C 1
ATOM 1943 O O . SER A 1 127 ? 173.718 146.607 122.569 1.00 55.90 458 SER A O 1
ATOM 1951 N N . ALA A 1 128 ? 171.531 146.292 122.117 1.00 48.55 459 ALA A N 1
ATOM 1952 C CA . ALA A 1 128 ? 171.201 145.844 123.462 1.00 50.38 459 ALA A CA 1
ATOM 1953 C C . ALA A 1 128 ? 171.646 144.414 123.732 1.00 54.86 459 ALA A C 1
ATOM 1954 O O . ALA A 1 128 ? 171.725 144.015 124.898 1.00 55.29 459 ALA A O 1
ATOM 1961 N N . ASP A 1 129 ? 171.933 143.635 122.690 1.00 56.74 460 ASP A N 1
ATOM 1962 C CA . ASP A 1 129 ? 172.433 142.283 122.884 1.00 51.51 460 ASP A CA 1
ATOM 1963 C C . ASP A 1 129 ? 173.898 142.256 123.295 1.00 55.77 460 ASP A C 1
ATOM 1964 O O . ASP A 1 129 ? 174.351 141.254 123.857 1.00 57.90 460 ASP A O 1
ATOM 1973 N N . SER A 1 130 ? 174.643 143.326 123.034 1.00 56.78 461 SER A N 1
ATOM 1974 C CA . SER A 1 130 ? 176.027 143.390 123.457 1.00 56.51 461 SER A CA 1
ATOM 1975 C C . SER A 1 130 ? 176.102 143.538 124.974 1.00 59.14 461 SER A C 1
ATOM 1976 O O . SER A 1 130 ? 175.129 143.938 125.617 1.00 63.37 461 SER A O 1
ATOM 1984 N N . PRO A 1 131 ? 177.247 143.218 125.572 1.00 55.44 462 PRO A N 1
ATOM 1985 C CA . PRO A 1 131 ? 177.356 143.289 127.033 1.00 55.81 462 PRO A CA 1
ATOM 1986 C C . PRO A 1 131 ? 177.165 144.709 127.540 1.00 56.57 462 PRO A C 1
ATOM 1987 O O . PRO A 1 131 ? 177.125 145.681 126.784 1.00 63.33 462 PRO A O 1
ATOM 1998 N N . GLN A 1 132 ? 177.045 144.817 128.859 1.00 53.51 463 GLN A N 1
ATOM 1999 C CA . GLN A 1 132 ? 176.826 146.085 129.540 1.00 52.80 463 GLN A CA 1
ATOM 2000 C C . GLN A 1 132 ? 178.115 146.521 130.219 1.00 55.87 463 GLN A C 1
ATOM 2001 O O . GLN A 1 132 ? 178.712 145.751 130.978 1.00 61.00 463 GLN A O 1
ATOM 2015 N N . LEU A 1 133 ? 178.539 147.750 129.946 1.00 52.18 464 LEU A N 1
ATOM 2016 C CA . LEU A 1 133 ? 179.775 148.247 130.518 1.00 54.37 464 LEU A CA 1
ATOM 2017 C C . LEU A 1 133 ? 179.621 148.444 132.025 1.00 58.03 464 LEU A C 1
ATOM 2018 O O . LEU A 1 133 ? 178.515 148.678 132.518 1.00 62.90 464 LEU A O 1
ATOM 2034 N N . PRO A 1 134 ? 180.713 148.352 132.781 1.00 60.08 465 PRO A N 1
ATOM 2035 C CA . PRO A 1 134 ? 180.623 148.609 134.221 1.00 59.34 465 PRO A CA 1
ATOM 2036 C C . PRO A 1 134 ? 180.275 150.060 134.505 1.00 64.56 465 PRO A C 1
ATOM 2037 O O . PRO A 1 134 ? 180.639 150.972 133.758 1.00 68.54 465 PRO A O 1
ATOM 2048 N N . GLN A 1 135 ? 179.560 150.268 135.610 1.00 61.45 466 GLN A N 1
ATOM 2049 C CA . GLN A 1 135 ? 179.199 151.625 136.004 1.00 58.46 466 GLN A CA 1
ATOM 2050 C C . GLN A 1 135 ? 180.437 152.446 136.336 1.00 64.36 466 GLN A C 1
ATOM 2051 O O . GLN A 1 135 ? 180.524 153.625 135.976 1.00 67.91 466 GLN A O 1
ATOM 2065 N N . ASP A 1 136 ? 181.407 151.839 137.020 1.00 68.73 467 ASP A N 1
ATOM 2066 C CA . ASP A 1 136 ? 182.624 152.521 137.434 1.00 68.29 467 ASP A CA 1
ATOM 2067 C C . ASP A 1 136 ? 183.720 152.459 136.377 1.00 68.40 467 ASP A C 1
ATOM 2068 O O . ASP A 1 136 ? 184.897 152.637 136.707 1.00 68.91 467 ASP A O 1
ATOM 2077 N N . LEU A 1 137 ? 183.362 152.210 135.121 1.00 65.95 468 LEU A N 1
ATOM 2078 C CA . LEU A 1 137 ? 184.356 152.117 134.063 1.00 63.67 468 LEU A CA 1
ATOM 2079 C C . LEU A 1 137 ? 185.104 153.434 133.921 1.00 67.73 468 LEU A C 1
ATOM 2080 O O . LEU A 1 137 ? 184.498 154.509 133.906 1.00 70.06 468 LEU A O 1
ATOM 2096 N N . LYS A 1 138 ? 186.428 153.347 133.823 1.00 75.54 469 LYS A N 1
ATOM 2097 C CA . LYS A 1 138 ? 187.261 154.521 133.618 1.00 72.29 469 LYS A CA 1
ATOM 2098 C C . LYS A 1 138 ? 188.457 154.133 132.766 1.00 73.58 469 LYS A C 1
ATOM 2099 O O . LYS A 1 138 ? 188.912 152.987 132.792 1.00 76.62 469 LYS A O 1
ATOM 2118 N N . GLY A 1 139 ? 188.961 155.105 132.007 1.00 76.71 470 GLY A N 1
ATOM 2119 C CA . GLY A 1 139 ? 190.100 154.892 131.139 1.00 77.06 470 GLY A CA 1
ATOM 2120 C C . GLY A 1 139 ? 191.085 156.037 131.254 1.00 79.13 470 GLY A C 1
ATOM 2121 O O . GLY A 1 139 ? 190.897 156.967 132.041 1.00 83.36 470 GLY A O 1
ATOM 2125 N N . GLU A 1 140 ? 192.146 155.950 130.451 1.00 79.76 471 GLU A N 1
ATOM 2126 C CA . GLU A 1 140 ? 193.163 156.995 130.465 1.00 80.31 471 GLU A CA 1
ATOM 2127 C C . GLU A 1 140 ? 192.625 158.297 129.887 1.00 79.58 471 GLU A C 1
ATOM 2128 O O . GLU A 1 140 ? 192.990 159.384 130.348 1.00 85.45 471 GLU A O 1
ATOM 2140 N N . THR A 1 141 ? 191.759 158.210 128.878 1.00 69.65 472 THR A N 1
ATOM 2141 C CA . THR A 1 141 ? 191.250 159.400 128.209 1.00 73.88 472 THR A CA 1
ATOM 2142 C C . THR A 1 141 ? 189.935 159.900 128.791 1.00 80.48 472 THR A C 1
ATOM 2143 O O . THR A 1 141 ? 189.668 161.106 128.740 1.00 82.42 472 THR A O 1
ATOM 2154 N N . PHE A 1 142 ? 189.108 159.014 129.343 1.00 77.22 473 PHE A N 1
ATOM 2155 C CA . PHE A 1 142 ? 187.801 159.381 129.869 1.00 69.65 473 PHE A CA 1
ATOM 2156 C C . PHE A 1 142 ? 187.717 159.041 131.350 1.00 66.90 473 PHE A C 1
ATOM 2157 O O . PHE A 1 142 ? 188.309 158.063 131.815 1.00 71.56 473 PHE A O 1
ATOM 2174 N N . SER A 1 143 ? 186.966 159.860 132.088 1.00 59.34 474 SER A N 1
ATOM 2175 C CA . SER A 1 143 ? 186.892 159.751 133.539 1.00 57.56 474 SER A CA 1
ATOM 2176 C C . SER A 1 143 ? 185.642 159.044 134.036 1.00 61.88 474 SER A C 1
ATOM 2177 O O . SER A 1 143 ? 185.700 158.365 135.065 1.00 62.92 474 SER A O 1
ATOM 2185 N N . HIS A 1 144 ? 184.514 159.185 133.344 1.00 67.62 475 HIS A N 1
ATOM 2186 C CA . HIS A 1 144 ? 183.273 158.580 133.802 1.00 60.90 475 HIS A CA 1
ATOM 2187 C C . HIS A 1 144 ? 182.437 158.159 132.605 1.00 59.98 475 HIS A C 1
ATOM 2188 O O . HIS A 1 144 ? 182.593 158.671 131.491 1.00 67.41 475 HIS A O 1
ATOM 2202 N N . VAL A 1 145 ? 181.544 157.207 132.858 1.00 57.44 476 VAL A N 1
ATOM 2203 C CA . VAL A 1 145 ? 180.638 156.664 131.856 1.00 54.70 476 VAL A CA 1
ATOM 2204 C C . VAL A 1 145 ? 179.221 156.778 132.400 1.00 56.73 476 VAL A C 1
ATOM 2205 O O . VAL A 1 145 ? 178.926 156.262 133.484 1.00 61.47 476 VAL A O 1
ATOM 2218 N N . PHE A 1 146 ? 178.350 157.449 131.653 1.00 55.66 477 PHE A N 1
ATOM 2219 C CA . PHE A 1 146 ? 176.975 157.701 132.056 1.00 54.59 477 PHE A CA 1
ATOM 2220 C C . PHE A 1 146 ? 176.018 156.890 131.196 1.00 50.56 477 PHE A C 1
ATOM 2221 O O . PHE A 1 146 ? 176.224 156.749 129.988 1.00 53.42 477 PHE A O 1
ATOM 2238 N N . GLY A 1 147 ? 174.967 156.371 131.823 1.00 42.12 478 GLY A N 1
ATOM 2239 C CA . GLY A 1 147 ? 173.905 155.702 131.102 1.00 41.32 478 GLY A CA 1
ATOM 2240 C C . GLY A 1 147 ? 174.116 154.230 130.848 1.00 42.89 478 GLY A C 1
ATOM 2241 O O . GLY A 1 147 ? 173.458 153.672 129.964 1.00 42.33 478 GLY A O 1
ATOM 2245 N N . THR A 1 148 ? 175.010 153.579 131.590 1.00 47.34 479 THR A N 1
ATOM 2246 C CA . THR A 1 148 ? 175.275 152.165 131.346 1.00 45.42 479 THR A CA 1
ATOM 2247 C C . THR A 1 148 ? 174.056 151.306 131.656 1.00 48.48 479 THR A C 1
ATOM 2248 O O . THR A 1 148 ? 173.761 150.355 130.924 1.00 52.80 479 THR A O 1
ATOM 2259 N N . ASN A 1 149 ? 173.334 151.621 132.730 1.00 51.25 480 ASN A N 1
ATOM 2260 C CA . ASN A 1 149 ? 172.213 150.809 133.183 1.00 44.29 480 ASN A CA 1
ATOM 2261 C C . ASN A 1 149 ? 170.859 151.416 132.840 1.00 46.39 480 ASN A C 1
ATOM 2262 O O . ASN A 1 149 ? 169.844 150.983 133.391 1.00 51.22 480 ASN A O 1
ATOM 2273 N N . THR A 1 150 ? 170.817 152.401 131.948 1.00 49.51 481 THR A N 1
ATOM 2274 C CA . THR A 1 150 ? 169.544 152.980 131.545 1.00 42.42 481 THR A CA 1
ATOM 2275 C C . THR A 1 150 ? 168.635 151.900 130.975 1.00 45.27 481 THR A C 1
ATOM 2276 O O . THR A 1 150 ? 169.054 151.091 130.143 1.00 48.12 481 THR A O 1
ATOM 2287 N N . SER A 1 151 ? 167.387 151.892 131.427 1.00 45.00 482 SER A N 1
ATOM 2288 C CA . SER A 1 151 ? 166.438 150.880 130.994 1.00 43.24 482 SER A CA 1
ATOM 2289 C C . SER A 1 151 ? 165.971 151.153 129.570 1.00 43.82 482 SER A C 1
ATOM 2290 O O . SER A 1 151 ? 165.952 152.295 129.105 1.00 50.70 482 SER A O 1
ATOM 2298 N N . SER A 1 152 ? 165.589 150.082 128.875 1.00 39.91 483 SER A N 1
ATOM 2299 C CA . SER A 1 152 ? 165.117 150.228 127.504 1.00 37.37 483 SER A CA 1
ATOM 2300 C C . SER A 1 152 ? 163.850 151.069 127.445 1.00 39.94 483 SER A C 1
ATOM 2301 O O . SER A 1 152 ? 163.703 151.922 126.564 1.00 50.96 483 SER A O 1
ATOM 2309 N N . LEU A 1 153 ? 162.922 150.842 128.375 1.00 42.59 484 LEU A N 1
ATOM 2310 C CA . LEU A 1 153 ? 161.677 151.601 128.375 1.00 43.17 484 LEU A CA 1
ATOM 2311 C C . LEU A 1 153 ? 161.938 153.085 128.594 1.00 37.38 484 LEU A C 1
ATOM 2312 O O . LEU A 1 153 ? 161.317 153.934 127.946 1.00 41.90 484 LEU A O 1
ATOM 2328 N N . GLU A 1 154 ? 162.848 153.417 129.508 1.00 42.85 485 GLU A N 1
ATOM 2329 C CA . GLU A 1 154 ? 163.176 154.816 129.752 1.00 41.25 485 GLU A CA 1
ATOM 2330 C C . GLU A 1 154 ? 163.789 155.457 128.514 1.00 48.06 485 GLU A C 1
ATOM 2331 O O . GLU A 1 154 ? 163.415 156.571 128.125 1.00 56.84 485 GLU A O 1
ATOM 2343 N N . LEU A 1 155 ? 164.741 154.767 127.883 1.00 46.46 486 LEU A N 1
ATOM 2344 C CA . LEU A 1 155 ? 165.345 155.295 126.667 1.00 36.80 486 LEU A CA 1
ATOM 2345 C C . LEU A 1 155 ? 164.290 155.520 125.597 1.00 39.47 486 LEU A C 1
ATOM 2346 O O . LEU A 1 155 ? 164.293 156.552 124.918 1.00 51.93 486 LEU A O 1
ATOM 2362 N N . PHE A 1 156 ? 163.373 154.569 125.440 1.00 36.51 487 PHE A N 1
ATOM 2363 C CA . PHE A 1 156 ? 162.334 154.700 124.428 1.00 34.59 487 PHE A CA 1
ATOM 2364 C C . PHE A 1 156 ? 161.435 155.896 124.716 1.00 39.64 487 PHE A C 1
ATOM 2365 O O . PHE A 1 156 ? 161.190 156.729 123.837 1.00 48.02 487 PHE A O 1
ATOM 2382 N N . LEU A 1 157 ? 160.936 156.001 125.949 1.00 39.83 488 LEU A N 1
ATOM 2383 C CA . LEU A 1 157 ? 159.996 157.068 126.275 1.00 36.62 488 LEU A CA 1
ATOM 2384 C C . LEU A 1 157 ? 160.649 158.438 126.153 1.00 42.22 488 LEU A C 1
ATOM 2385 O O . LEU A 1 157 ? 160.044 159.373 125.616 1.00 49.06 488 LEU A O 1
ATOM 2401 N N . LEU A 1 158 ? 161.881 158.584 126.646 1.00 42.50 489 LEU A N 1
ATOM 2402 C CA . LEU A 1 158 ? 162.550 159.876 126.553 1.00 38.97 489 LEU A CA 1
ATOM 2403 C C . LEU A 1 158 ? 162.959 160.197 125.121 1.00 37.75 489 LEU A C 1
ATOM 2404 O O . LEU A 1 158 ? 162.993 161.371 124.739 1.00 43.17 489 LEU A O 1
ATOM 2420 N N . SER A 1 159 ? 163.270 159.179 124.318 1.00 38.47 490 SER A N 1
ATOM 2421 C CA . SER A 1 159 ? 163.708 159.422 122.949 1.00 35.46 490 SER A CA 1
ATOM 2422 C C . SER A 1 159 ? 162.552 159.870 122.067 1.00 35.05 490 SER A C 1
ATOM 2423 O O . SER A 1 159 ? 162.696 160.809 121.276 1.00 43.14 490 SER A O 1
ATOM 2431 N N . ARG A 1 160 ? 161.403 159.212 122.181 1.00 35.41 491 ARG A N 1
ATOM 2432 C CA . ARG A 1 160 ? 160.250 159.513 121.345 1.00 32.79 491 ARG A CA 1
ATOM 2433 C C . ARG A 1 160 ? 159.323 160.550 121.962 1.00 36.35 491 ARG A C 1
ATOM 2434 O O . ARG A 1 160 ? 158.286 160.861 121.369 1.00 47.78 491 ARG A O 1
ATOM 2455 N N . LYS A 1 161 ? 159.668 161.094 123.127 1.00 40.19 492 LYS A N 1
ATOM 2456 C CA . LYS A 1 161 ? 158.863 162.121 123.784 1.00 39.01 492 LYS A CA 1
ATOM 2457 C C . LYS A 1 161 ? 157.437 161.632 124.026 1.00 39.48 492 LYS A C 1
ATOM 2458 O O . LYS A 1 161 ? 156.459 162.320 123.729 1.00 40.47 492 LYS A O 1
ATOM 2477 N N . ILE A 1 162 ? 157.323 160.429 124.576 1.00 42.10 493 ILE A N 1
ATOM 2478 C CA . ILE A 1 162 ? 156.031 159.858 124.937 1.00 32.85 493 ILE A CA 1
ATOM 2479 C C . ILE A 1 162 ? 155.756 160.205 126.393 1.00 40.65 493 ILE A C 1
ATOM 2480 O O . ILE A 1 162 ? 156.475 159.760 127.293 1.00 47.99 493 ILE A O 1
ATOM 2496 N N . LYS A 1 163 ? 154.716 161.001 126.623 1.00 40.34 494 LYS A N 1
ATOM 2497 C CA . LYS A 1 163 ? 154.353 161.487 127.950 1.00 31.03 494 LYS A CA 1
ATOM 2498 C C . LYS A 1 163 ? 152.988 160.910 128.308 1.00 32.58 494 LYS A C 1
ATOM 2499 O O . LYS A 1 163 ? 151.950 161.485 127.975 1.00 42.58 494 LYS A O 1
ATOM 2518 N N . GLY A 1 164 ? 152.993 159.765 128.984 1.00 31.64 495 GLY A N 1
ATOM 2519 C CA . GLY A 1 164 ? 151.778 159.154 129.461 1.00 30.52 495 GLY A CA 1
ATOM 2520 C C . GLY A 1 164 ? 150.965 158.544 128.342 1.00 27.22 495 GLY A C 1
ATOM 2521 O O . GLY A 1 164 ? 151.363 158.562 127.175 1.00 40.24 495 GLY A O 1
ATOM 2525 N N . PRO A 1 165 ? 149.804 157.987 128.679 1.00 20.75 496 PRO A N 1
ATOM 2526 C CA . PRO A 1 165 ? 148.955 157.386 127.647 1.00 23.61 496 PRO A CA 1
ATOM 2527 C C . PRO A 1 165 ? 148.610 158.391 126.561 1.00 31.67 496 PRO A C 1
ATOM 2528 O O . PRO A 1 165 ? 148.327 159.558 126.835 1.00 37.60 496 PRO A O 1
ATOM 2539 N N . SER A 1 166 ? 148.635 157.924 125.319 1.00 29.56 497 SER A N 1
ATOM 2540 C CA . SER A 1 166 ? 148.411 158.787 124.170 1.00 29.81 497 SER A CA 1
ATOM 2541 C C . SER A 1 166 ? 148.223 157.911 122.942 1.00 33.76 497 SER A C 1
ATOM 2542 O O . SER A 1 166 ? 148.428 156.694 122.984 1.00 44.60 497 SER A O 1
ATOM 2550 N N . TRP A 1 167 ? 147.827 158.552 121.846 1.00 29.75 498 TRP A N 1
ATOM 2551 C CA . TRP A 1 167 ? 147.659 157.884 120.564 1.00 28.14 498 TRP A CA 1
ATOM 2552 C C . TRP A 1 167 ? 148.995 157.879 119.835 1.00 31.28 498 TRP A C 1
ATOM 2553 O O . TRP A 1 167 ? 149.569 158.941 119.573 1.00 45.57 498 TRP A O 1
ATOM 2574 N N . LEU A 1 168 ? 149.487 156.690 119.510 1.00 36.06 499 LEU A N 1
ATOM 2575 C CA . LEU A 1 168 ? 150.747 156.518 118.811 1.00 35.08 499 LEU A CA 1
ATOM 2576 C C . LEU A 1 168 ? 150.498 155.920 117.435 1.00 39.33 499 LEU A C 1
ATOM 2577 O O . LEU A 1 168 ? 149.659 155.026 117.270 1.00 45.89 499 LEU A O 1
ATOM 2593 N N . GLU A 1 169 ? 151.235 156.432 116.456 1.00 45.36 500 GLU A N 1
ATOM 2594 C CA . GLU A 1 169 ? 151.214 155.946 115.086 1.00 41.17 500 GLU A CA 1
ATOM 2595 C C . GLU A 1 169 ? 152.483 155.149 114.826 1.00 40.76 500 GLU A C 1
ATOM 2596 O O . GLU A 1 169 ? 153.585 155.597 115.161 1.00 45.92 500 GLU A O 1
ATOM 2608 N N . ILE A 1 170 ? 152.320 153.970 114.236 1.00 48.10 501 ILE A N 1
ATOM 2609 C CA . ILE A 1 170 ? 153.418 153.077 113.899 1.00 46.84 501 ILE A CA 1
ATOM 2610 C C . ILE A 1 170 ? 153.484 152.972 112.385 1.00 47.69 501 ILE A C 1
ATOM 2611 O O . ILE A 1 170 ? 152.481 152.645 111.737 1.00 52.06 501 ILE A O 1
ATOM 2627 N N . LYS A 1 171 ? 154.656 153.251 111.826 1.00 48.99 502 LYS A N 1
ATOM 2628 C CA . LYS A 1 171 ? 154.890 153.159 110.393 1.00 48.49 502 LYS A CA 1
ATOM 2629 C C . LYS A 1 171 ? 155.530 151.816 110.073 1.00 53.13 502 LYS A C 1
ATOM 2630 O O . LYS A 1 171 ? 156.500 151.415 110.723 1.00 59.99 502 LYS A O 1
ATOM 2649 N N . SER A 1 172 ? 154.982 151.127 109.078 1.00 50.39 503 SER A N 1
ATOM 2650 C CA . SER A 1 172 ? 155.504 149.841 108.635 1.00 50.54 503 SER A CA 1
ATOM 2651 C C . SER A 1 172 ? 155.444 148.808 109.753 1.00 52.24 503 SER A C 1
ATOM 2652 O O . SER A 1 172 ? 156.468 148.202 110.092 1.00 54.99 503 SER A O 1
ATOM 2660 N N . PRO A 1 173 ? 154.278 148.577 110.347 1.00 45.51 504 PRO A N 1
ATOM 2661 C CA . PRO A 1 173 ? 154.161 147.506 111.339 1.00 46.05 504 PRO A CA 1
ATOM 2662 C C . PRO A 1 173 ? 154.304 146.136 110.697 1.00 48.79 504 PRO A C 1
ATOM 2663 O O . PRO A 1 173 ? 153.947 145.927 109.536 1.00 57.63 504 PRO A O 1
ATOM 2674 N N . GLN A 1 174 ? 154.832 145.198 111.471 1.00 48.43 505 GLN A N 1
ATOM 2675 C CA . GLN A 1 174 ? 155.013 143.822 111.039 1.00 46.31 505 GLN A CA 1
ATOM 2676 C C . GLN A 1 174 ? 154.072 142.910 111.818 1.00 53.28 505 GLN A C 1
ATOM 2677 O O . GLN A 1 174 ? 153.292 143.355 112.664 1.00 59.73 505 GLN A O 1
ATOM 2691 N N . LEU A 1 175 ? 154.152 141.617 111.520 1.00 51.55 506 LEU A N 1
ATOM 2692 C CA . LEU A 1 175 ? 153.340 140.600 112.172 1.00 49.49 506 LEU A CA 1
ATOM 2693 C C . LEU A 1 175 ? 154.249 139.664 112.951 1.00 54.75 506 LEU A C 1
ATOM 2694 O O . LEU A 1 175 ? 155.270 139.206 112.429 1.00 59.82 506 LEU A O 1
ATOM 2710 N N . SER A 1 176 ? 153.879 139.384 114.197 1.00 60.08 507 SER A N 1
ATOM 2711 C CA . SER A 1 176 ? 154.675 138.497 115.032 1.00 59.66 507 SER A CA 1
ATOM 2712 C C . SER A 1 176 ? 154.650 137.077 114.482 1.00 61.80 507 SER A C 1
ATOM 2713 O O . SER A 1 176 ? 153.616 136.591 114.015 1.00 63.79 507 SER A O 1
ATOM 2721 N N . SER A 1 177 ? 155.804 136.410 114.536 1.00 64.58 508 SER A N 1
ATOM 2722 C CA . SER A 1 177 ? 155.872 135.026 114.082 1.00 64.00 508 SER A CA 1
ATOM 2723 C C . SER A 1 177 ? 154.984 134.128 114.932 1.00 65.10 508 SER A C 1
ATOM 2724 O O . SER A 1 177 ? 154.252 133.283 114.404 1.00 66.97 508 SER A O 1
ATOM 2732 N N . GLN A 1 178 ? 155.034 134.298 116.248 1.00 60.91 509 GLN A N 1
ATOM 2733 C CA . GLN A 1 178 ? 154.214 133.549 117.183 1.00 55.87 509 GLN A CA 1
ATOM 2734 C C . GLN A 1 178 ? 153.619 134.504 118.204 1.00 57.41 509 GLN A C 1
ATOM 2735 O O . GLN A 1 178 ? 154.219 135.540 118.508 1.00 60.71 509 GLN A O 1
ATOM 2749 N N . PRO A 1 179 ? 152.442 134.193 118.746 1.00 52.33 510 PRO A N 1
ATOM 2750 C CA . PRO A 1 179 ? 151.847 135.085 119.746 1.00 48.18 510 PRO A CA 1
ATOM 2751 C C . PRO A 1 179 ? 152.777 135.289 120.932 1.00 48.39 510 PRO A C 1
ATOM 2752 O O . PRO A 1 179 ? 153.372 134.343 121.450 1.00 48.33 510 PRO A O 1
ATOM 2763 N N . MET A 1 180 ? 152.894 136.544 121.360 1.00 43.51 511 MET A N 1
ATOM 2764 C CA . MET A 1 180 ? 153.689 136.899 122.522 1.00 45.90 511 MET A CA 1
ATOM 2765 C C . MET A 1 180 ? 152.852 137.422 123.676 1.00 48.35 511 MET A C 1
ATOM 2766 O O . MET A 1 180 ? 153.363 137.514 124.797 1.00 53.81 511 MET A O 1
ATOM 2780 N N . SER A 1 181 ? 151.589 137.760 123.437 1.00 34.37 512 SER A N 1
ATOM 2781 C CA . SER A 1 181 ? 150.718 138.331 124.448 1.00 37.52 512 SER A CA 1
ATOM 2782 C C . SER A 1 181 ? 149.368 137.632 124.406 1.00 37.17 512 SER A C 1
ATOM 2783 O O . SER A 1 181 ? 149.074 136.847 123.502 1.00 46.14 512 SER A O 1
ATOM 2791 N N . TRP A 1 182 ? 148.544 137.926 125.411 1.00 36.76 513 TRP A N 1
ATOM 2792 C CA . TRP A 1 182 ? 147.164 137.464 125.459 1.00 36.44 513 TRP A CA 1
ATOM 2793 C C . TRP A 1 182 ? 146.200 138.476 124.854 1.00 40.63 513 TRP A C 1
ATOM 2794 O O . TRP A 1 182 ? 145.018 138.503 125.220 1.00 45.33 513 TRP A O 1
ATOM 2815 N N . CYS A 1 183 ? 146.679 139.307 123.936 1.00 43.80 514 CYS A N 1
ATOM 2816 C CA . CYS A 1 183 ? 145.911 140.401 123.365 1.00 41.91 514 CYS A CA 1
ATOM 2817 C C . CYS A 1 183 ? 145.365 140.022 121.994 1.00 46.63 514 CYS A C 1
ATOM 2818 O O . CYS A 1 183 ? 145.883 139.134 121.313 1.00 50.68 514 CYS A O 1
ATOM 2826 N N . LYS A 1 184 ? 144.298 140.717 121.597 1.00 39.41 515 LYS A N 1
ATOM 2827 C CA . LYS A 1 184 ? 143.621 140.385 120.349 1.00 36.71 515 LYS A CA 1
ATOM 2828 C C . LYS A 1 184 ? 144.516 140.635 119.141 1.00 39.72 515 LYS A C 1
ATOM 2829 O O . LYS A 1 184 ? 144.540 139.829 118.204 1.00 45.71 515 LYS A O 1
ATOM 2848 N N . VAL A 1 185 ? 145.258 141.738 119.143 1.00 37.20 516 VAL A N 1
ATOM 2849 C CA . VAL A 1 185 ? 146.073 142.150 118.008 1.00 34.10 516 VAL A CA 1
ATOM 2850 C C . VAL A 1 185 ? 147.509 142.328 118.475 1.00 39.85 516 VAL A C 1
ATOM 2851 O O . VAL A 1 185 ? 147.755 142.813 119.584 1.00 48.50 516 VAL A O 1
ATOM 2864 N N . GLU A 1 186 ? 148.456 141.926 117.633 1.00 41.41 517 GLU A N 1
ATOM 2865 C CA . GLU A 1 186 ? 149.873 142.085 117.918 1.00 37.48 517 GLU A CA 1
ATOM 2866 C C . GLU A 1 186 ? 150.568 142.737 116.733 1.00 36.99 517 GLU A C 1
ATOM 2867 O O . GLU A 1 186 ? 150.176 142.547 115.579 1.00 48.83 517 GLU A O 1
ATOM 2879 N N . ALA A 1 187 ? 151.607 143.512 117.032 1.00 35.81 518 ALA A N 1
ATOM 2880 C CA . ALA A 1 187 ? 152.416 144.148 116.004 1.00 39.09 518 ALA A CA 1
ATOM 2881 C C . ALA A 1 187 ? 153.840 144.278 116.518 1.00 45.56 518 ALA A C 1
ATOM 2882 O O . ALA A 1 187 ? 154.086 144.281 117.725 1.00 50.50 518 ALA A O 1
ATOM 2889 N N . VAL A 1 188 ? 154.782 144.377 115.584 1.00 44.86 519 VAL A N 1
ATOM 2890 C CA . VAL A 1 188 ? 156.198 144.505 115.906 1.00 37.97 519 VAL A CA 1
ATOM 2891 C C . VAL A 1 188 ? 156.780 145.646 115.086 1.00 42.48 519 VAL A C 1
ATOM 2892 O O . VAL A 1 188 ? 156.523 145.745 113.882 1.00 56.45 519 VAL A O 1
ATOM 2905 N N . VAL A 1 189 ? 157.558 146.505 115.739 1.00 37.64 520 VAL A N 1
ATOM 2906 C CA . VAL A 1 189 ? 158.298 147.571 115.075 1.00 47.68 520 VAL A CA 1
ATOM 2907 C C . VAL A 1 189 ? 159.782 147.292 115.257 1.00 50.28 520 VAL A C 1
ATOM 2908 O O . VAL A 1 189 ? 160.247 147.080 116.383 1.00 46.73 520 VAL A O 1
ATOM 2921 N N . THR A 1 190 ? 160.519 147.274 114.147 1.00 51.29 521 THR A N 1
ATOM 2922 C CA . THR A 1 190 ? 161.932 146.920 114.206 1.00 43.19 521 THR A CA 1
ATOM 2923 C C . THR A 1 190 ? 162.763 148.049 114.800 1.00 46.58 521 THR A C 1
ATOM 2924 O O . THR A 1 190 ? 163.703 147.798 115.561 1.00 53.57 521 THR A O 1
ATOM 2935 N N . ARG A 1 191 ? 162.434 149.296 114.469 1.00 50.39 522 ARG A N 1
ATOM 2936 C CA . ARG A 1 191 ? 163.187 150.449 114.927 1.00 51.97 522 ARG A CA 1
ATOM 2937 C C . ARG A 1 191 ? 162.310 151.323 115.814 1.00 48.76 522 ARG A C 1
ATOM 2938 O O . ARG A 1 191 ? 161.161 151.605 115.447 1.00 50.92 522 ARG A O 1
ATOM 2959 N N . PRO A 1 192 ? 162.799 151.776 116.971 1.00 39.91 523 PRO A N 1
ATOM 2960 C CA . PRO A 1 192 ? 161.962 152.633 117.825 1.00 41.07 523 PRO A CA 1
ATOM 2961 C C . PRO A 1 192 ? 161.539 153.927 117.158 1.00 42.48 523 PRO A C 1
ATOM 2962 O O . PRO A 1 192 ? 160.532 154.515 117.568 1.00 49.46 523 PRO A O 1
ATOM 2973 N N . ASP A 1 193 ? 162.267 154.389 116.142 1.00 48.84 524 ASP A N 1
ATOM 2974 C CA . ASP A 1 193 ? 161.920 155.631 115.465 1.00 48.11 524 ASP A CA 1
ATOM 2975 C C . ASP A 1 193 ? 160.617 155.534 114.686 1.00 48.91 524 ASP A C 1
ATOM 2976 O O . ASP A 1 193 ? 160.104 156.567 114.244 1.00 54.65 524 ASP A O 1
ATOM 2985 N N . GLN A 1 194 ? 160.073 154.333 114.502 1.00 45.51 525 GLN A N 1
ATOM 2986 C CA . GLN A 1 194 ? 158.833 154.163 113.758 1.00 43.99 525 GLN A CA 1
ATOM 2987 C C . GLN A 1 194 ? 157.595 154.514 114.572 1.00 48.63 525 GLN A C 1
ATOM 2988 O O . GLN A 1 194 ? 156.496 154.535 114.011 1.00 53.50 525 GLN A O 1
ATOM 3002 N N . VAL A 1 195 ? 157.740 154.786 115.865 1.00 48.38 526 VAL A N 1
ATOM 3003 C CA . VAL A 1 195 ? 156.619 155.115 116.736 1.00 43.80 526 VAL A CA 1
ATOM 3004 C C . VAL A 1 195 ? 156.612 156.622 116.947 1.00 42.44 526 VAL A C 1
ATOM 3005 O O . VAL A 1 195 ? 157.613 157.199 117.387 1.00 49.21 526 VAL A O 1
ATOM 3018 N N . SER A 1 196 ? 155.487 157.260 116.632 1.00 40.00 527 SER A N 1
ATOM 3019 C CA . SER A 1 196 ? 155.335 158.700 116.761 1.00 35.50 527 SER A CA 1
ATOM 3020 C C . SER A 1 196 ? 154.089 159.002 117.580 1.00 40.14 527 SER A C 1
ATOM 3021 O O . SER A 1 196 ? 153.161 158.197 117.648 1.00 49.26 527 SER A O 1
ATOM 3029 N N . VAL A 1 197 ? 154.074 160.176 118.201 1.00 36.91 528 VAL A N 1
ATOM 3030 C CA . VAL A 1 197 ? 153.000 160.579 119.102 1.00 34.20 528 VAL A CA 1
ATOM 3031 C C . VAL A 1 197 ? 151.988 161.400 118.313 1.00 40.98 528 VAL A C 1
ATOM 3032 O O . VAL A 1 197 ? 152.279 162.521 117.886 1.00 52.88 528 VAL A O 1
ATOM 3045 N N . VAL A 1 198 ? 150.794 160.843 118.121 1.00 40.76 529 VAL A N 1
ATOM 3046 C CA . VAL A 1 198 ? 149.669 161.627 117.628 1.00 39.97 529 VAL A CA 1
ATOM 3047 C C . VAL A 1 198 ? 149.131 162.496 118.760 1.00 50.29 529 VAL A C 1
ATOM 3048 O O . VAL A 1 198 ? 149.317 162.206 119.944 1.00 54.70 529 VAL A O 1
ATOM 3061 N N . LYS A 1 199 ? 148.451 163.578 118.391 1.00 55.78 530 LYS A N 1
ATOM 3062 C CA . LYS A 1 199 ? 148.059 164.600 119.349 1.00 55.32 530 LYS A CA 1
ATOM 3063 C C . LYS A 1 199 ? 146.606 165.005 119.146 1.00 57.42 530 LYS A C 1
ATOM 3064 O O . LYS A 1 199 ? 146.040 164.865 118.059 1.00 59.59 530 LYS A O 1
ATOM 3083 N N . ASP A 1 200 ? 146.011 165.509 120.224 1.00 61.98 531 ASP A N 1
ATOM 3084 C CA . ASP A 1 200 ? 144.721 166.193 120.273 1.00 66.44 531 ASP A CA 1
ATOM 3085 C C . ASP A 1 200 ? 143.524 165.251 120.183 1.00 64.85 531 ASP A C 1
ATOM 3086 O O . ASP A 1 200 ? 142.389 165.727 120.300 1.00 66.11 531 ASP A O 1
ATOM 3095 N N . LEU A 1 201 ? 143.720 163.952 119.985 1.00 48.49 532 LEU A N 1
ATOM 3096 C CA . LEU A 1 201 ? 142.582 163.053 119.882 1.00 44.12 532 LEU A CA 1
ATOM 3097 C C . LEU A 1 201 ? 142.097 162.638 121.268 1.00 50.45 532 LEU A C 1
ATOM 3098 O O . LEU A 1 201 ? 142.830 162.696 122.259 1.00 50.40 532 LEU A O 1
ATOM 3114 N N . ALA A 1 202 ? 140.836 162.217 121.325 1.00 46.62 533 ALA A N 1
ATOM 3115 C CA . ALA A 1 202 ? 140.221 161.841 122.586 1.00 36.17 533 ALA A CA 1
ATOM 3116 C C . ALA A 1 202 ? 140.655 160.437 123.008 1.00 42.90 533 ALA A C 1
ATOM 3117 O O . ALA A 1 202 ? 140.927 159.583 122.160 1.00 52.75 533 ALA A O 1
ATOM 3124 N N . PRO A 1 203 ? 140.732 160.172 124.315 1.00 40.38 534 PRO A N 1
ATOM 3125 C CA . PRO A 1 203 ? 141.029 158.814 124.762 1.00 35.28 534 PRO A CA 1
ATOM 3126 C C . PRO A 1 203 ? 139.894 157.868 124.415 1.00 39.21 534 PRO A C 1
ATOM 3127 O O . PRO A 1 203 ? 138.730 158.288 124.303 1.00 47.22 534 PRO A O 1
ATOM 3138 N N . PRO A 1 204 ? 140.181 156.582 124.234 1.00 30.17 535 PRO A N 1
ATOM 3139 C CA . PRO A 1 204 ? 139.120 155.613 123.994 1.00 26.93 535 PRO A CA 1
ATOM 3140 C C . PRO A 1 204 ? 138.559 155.086 125.300 1.00 32.99 535 PRO A C 1
ATOM 3141 O O . PRO A 1 204 ? 139.185 155.237 126.360 1.00 47.94 535 PRO A O 1
ATOM 3152 N N . PRO A 1 205 ? 137.385 154.465 125.274 1.00 31.75 536 PRO A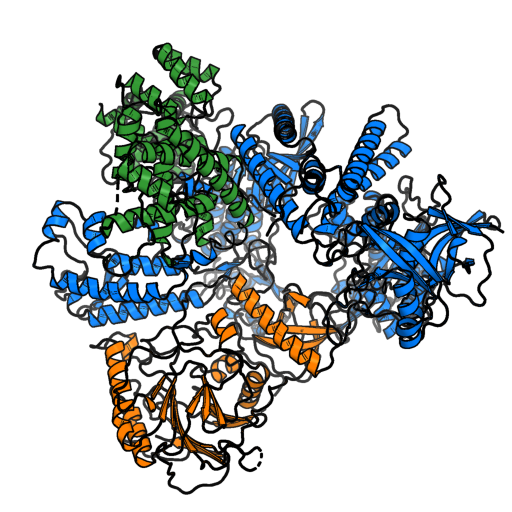 N 1
ATOM 3153 C CA . PRO A 1 205 ? 136.882 153.798 126.475 1.00 31.83 536 PRO A CA 1
ATOM 3154 C C . PRO A 1 205 ? 137.692 152.550 126.788 1.00 38.90 536 PRO A C 1
ATOM 3155 O O . PRO A 1 205 ? 138.329 151.950 125.919 1.00 44.63 536 PRO A O 1
ATOM 3166 N N . VAL A 1 206 ? 137.659 152.159 128.060 1.00 38.54 537 VAL A N 1
ATOM 3167 C CA . VAL A 1 206 ? 138.433 151.028 128.549 1.00 35.28 537 VAL A CA 1
ATOM 3168 C C . VAL A 1 206 ? 137.507 150.065 129.276 1.00 30.03 537 VAL A C 1
ATOM 3169 O O . VAL A 1 206 ? 136.431 150.434 129.750 1.00 41.08 537 VAL A O 1
ATOM 3182 N N . VAL A 1 207 ? 137.942 148.813 129.357 1.00 24.65 538 VAL A N 1
ATOM 3183 C CA . VAL A 1 207 ? 137.211 147.779 130.078 1.00 25.93 538 VAL A CA 1
ATOM 3184 C C . VAL A 1 207 ? 137.719 147.753 131.513 1.00 33.87 538 VAL A C 1
ATOM 3185 O O . VAL A 1 207 ? 138.917 147.575 131.754 1.00 43.93 538 VAL A O 1
ATOM 3198 N N . VAL A 1 208 ? 136.808 147.932 132.464 1.00 36.12 539 VAL A N 1
ATOM 3199 C CA . VAL A 1 208 ? 137.131 147.965 133.883 1.00 25.33 539 VAL A CA 1
ATOM 3200 C C . VAL A 1 208 ? 136.462 146.776 134.554 1.00 28.26 539 VAL A C 1
ATOM 3201 O O . VAL A 1 208 ? 135.278 146.509 134.322 1.00 44.27 539 VAL A O 1
ATOM 3214 N N . LEU A 1 209 ? 137.224 146.064 135.379 1.00 31.36 540 LEU A N 1
ATOM 3215 C CA . LEU A 1 209 ? 136.746 144.889 136.094 1.00 28.72 540 LEU A CA 1
ATOM 3216 C C . LEU A 1 209 ? 137.038 145.073 137.574 1.00 35.36 540 LEU A C 1
ATOM 3217 O O . LEU A 1 209 ? 138.202 145.145 137.973 1.00 46.40 540 LEU A O 1
ATOM 3233 N N . SER A 1 210 ? 135.988 145.152 138.381 1.00 32.02 541 SER A N 1
ATOM 3234 C CA . SER A 1 210 ? 136.119 145.241 139.826 1.00 28.55 541 SER A CA 1
ATOM 3235 C C . SER A 1 210 ? 136.014 143.845 140.413 1.00 30.16 541 SER A C 1
ATOM 3236 O O . SER A 1 210 ? 135.040 143.133 140.158 1.00 40.63 541 SER A O 1
ATOM 3244 N N . LEU A 1 211 ? 137.011 143.466 141.205 1.00 39.34 542 LEU A N 1
ATOM 3245 C CA . LEU A 1 211 ? 137.193 142.088 141.635 1.00 37.84 542 LEU A CA 1
ATOM 3246 C C . LEU A 1 211 ? 137.193 142.011 143.154 1.00 37.42 542 LEU A C 1
ATOM 3247 O O . LEU A 1 211 ? 137.899 142.776 143.818 1.00 47.39 542 LEU A O 1
ATOM 3263 N N . SER A 1 212 ? 136.402 141.088 143.698 1.00 39.62 543 SER A N 1
ATOM 3264 C CA . SER A 1 212 ? 136.431 140.762 145.114 1.00 34.00 543 SER A CA 1
ATOM 3265 C C . SER A 1 212 ? 136.485 139.251 145.258 1.00 36.80 543 SER A C 1
ATOM 3266 O O . SER A 1 212 ? 136.005 138.518 144.394 1.00 51.54 543 SER A O 1
ATOM 3274 N N . MET A 1 213 ? 137.091 138.783 146.345 1.00 44.06 544 MET A N 1
ATOM 3275 C CA . MET A 1 213 ? 137.192 137.348 146.560 1.00 43.77 544 MET A CA 1
ATOM 3276 C C . MET A 1 213 ? 137.103 137.032 148.044 1.00 43.27 544 MET A C 1
ATOM 3277 O O . MET A 1 213 ? 137.612 137.776 148.885 1.00 49.25 544 MET A O 1
ATOM 3291 N N . LYS A 1 214 ? 136.445 135.919 148.342 1.00 51.86 545 LYS A N 1
ATOM 3292 C CA . LYS A 1 214 ? 136.342 135.379 149.687 1.00 49.36 545 LYS A CA 1
ATOM 3293 C C . LYS A 1 214 ? 137.297 134.204 149.812 1.00 45.75 545 LYS A C 1
ATOM 3294 O O . LYS A 1 214 ? 137.266 133.287 148.982 1.00 51.63 545 LYS A O 1
ATOM 3313 N N . THR A 1 215 ? 138.141 134.246 150.840 1.00 42.33 546 THR A N 1
ATOM 3314 C CA . THR A 1 215 ? 139.093 133.194 151.154 1.00 43.61 546 THR A CA 1
ATOM 3315 C C . THR A 1 215 ? 138.869 132.713 152.581 1.00 44.83 546 THR A C 1
ATOM 3316 O O . THR A 1 215 ? 138.194 133.366 153.380 1.00 47.84 546 THR A O 1
ATOM 3327 N N . VAL A 1 216 ? 139.440 131.554 152.895 1.00 48.53 547 VAL A N 1
ATOM 3328 C CA . VAL A 1 216 ? 139.399 130.999 154.243 1.00 39.53 547 VAL A CA 1
ATOM 3329 C C . VAL A 1 216 ? 140.779 130.459 154.588 1.00 43.27 547 VAL A C 1
ATOM 3330 O O . VAL A 1 216 ? 141.427 129.806 153.764 1.00 55.27 547 VAL A O 1
ATOM 3343 N N . GLN A 1 217 ? 141.224 130.734 155.809 1.00 33.97 548 GLN A N 1
ATOM 3344 C CA . GLN A 1 217 ? 142.517 130.259 156.279 1.00 33.99 548 GLN A CA 1
ATOM 3345 C C . GLN A 1 217 ? 142.417 128.798 156.696 1.00 41.01 548 GLN A C 1
ATOM 3346 O O . GLN A 1 217 ? 141.491 128.410 157.415 1.00 50.85 548 GLN A O 1
ATOM 3360 N N . ASN A 1 218 ? 143.372 127.991 156.246 1.00 45.24 549 ASN A N 1
ATOM 3361 C CA . ASN A 1 218 ? 143.443 126.585 156.618 1.00 40.31 549 ASN A CA 1
ATOM 3362 C C . ASN A 1 218 ? 144.280 126.444 157.881 1.00 52.72 549 ASN A C 1
ATOM 3363 O O . ASN A 1 218 ? 145.479 126.744 157.875 1.00 59.21 549 ASN A O 1
ATOM 3374 N N . ALA A 1 219 ? 143.649 125.987 158.963 1.00 54.92 550 ALA A N 1
ATOM 3375 C CA . ALA A 1 219 ? 144.362 125.816 160.221 1.00 48.89 550 ALA A CA 1
ATOM 3376 C C . ALA A 1 219 ? 145.442 124.748 160.132 1.00 50.29 550 ALA A C 1
ATOM 3377 O O . ALA A 1 219 ? 146.369 124.755 160.948 1.00 54.72 550 ALA A O 1
ATOM 3384 N N . LYS A 1 220 ? 145.348 123.836 159.166 1.00 50.49 551 LYS A N 1
ATOM 3385 C CA . LYS A 1 220 ? 146.316 122.756 159.038 1.00 50.66 551 LYS A CA 1
ATOM 3386 C C . LYS A 1 220 ? 147.456 123.123 158.095 1.00 51.98 551 LYS A C 1
ATOM 3387 O O . LYS A 1 220 ? 148.629 122.957 158.441 1.00 53.57 551 LYS A O 1
ATOM 3406 N N . THR A 1 221 ? 147.131 123.623 156.905 1.00 51.03 552 THR A N 1
ATOM 3407 C CA . THR A 1 221 ? 148.140 124.011 155.930 1.00 45.14 552 THR A CA 1
ATOM 3408 C C . THR A 1 221 ? 148.595 125.455 156.084 1.00 49.24 552 THR A C 1
ATOM 3409 O O . THR A 1 221 ? 149.564 125.853 155.429 1.00 51.89 552 THR A O 1
ATOM 3420 N N . HIS A 1 222 ? 147.932 126.242 156.930 1.00 48.02 553 HIS A N 1
ATOM 3421 C CA . HIS A 1 222 ? 148.316 127.632 157.171 1.00 44.13 553 HIS A CA 1
ATOM 3422 C C . HIS A 1 222 ? 148.344 128.434 155.873 1.00 46.66 553 HIS A C 1
ATOM 3423 O O . HIS A 1 222 ? 149.267 129.209 155.620 1.00 49.39 553 HIS A O 1
ATOM 3437 N N . GLN A 1 223 ? 147.318 128.251 155.046 1.00 46.28 554 GLN A N 1
ATOM 3438 C CA . GLN A 1 223 ? 147.221 128.928 153.763 1.00 41.69 554 GLN A CA 1
ATOM 3439 C C . GLN A 1 223 ? 145.795 129.413 153.556 1.00 45.05 554 GLN A C 1
ATOM 3440 O O . GLN A 1 223 ? 144.850 128.904 154.161 1.00 54.68 554 GLN A O 1
ATOM 3454 N N . ASN A 1 224 ? 145.650 130.410 152.688 1.00 35.14 555 ASN A N 1
ATOM 3455 C CA . ASN A 1 224 ? 144.357 131.001 152.373 1.00 30.70 555 ASN A CA 1
ATOM 3456 C C . ASN A 1 224 ? 143.822 130.369 151.097 1.00 36.23 555 ASN A C 1
ATOM 3457 O O . ASN A 1 224 ? 144.434 130.501 150.034 1.00 51.72 555 ASN A O 1
ATOM 3468 N N . GLU A 1 225 ? 142.677 129.703 151.196 1.00 41.17 556 GLU A N 1
ATOM 3469 C CA . GLU A 1 225 ? 142.043 129.060 150.054 1.00 47.74 556 GLU A CA 1
ATOM 3470 C C . GLU A 1 225 ? 140.971 129.985 149.495 1.00 44.89 556 GLU A C 1
ATOM 3471 O O . GLU A 1 225 ? 140.031 130.352 150.206 1.00 52.91 556 GLU A O 1
ATOM 3483 N N . ILE A 1 226 ? 141.110 130.357 148.225 1.00 41.97 557 ILE A N 1
ATOM 3484 C CA . ILE A 1 226 ? 140.090 131.163 147.566 1.00 40.53 557 ILE A CA 1
ATOM 3485 C C . ILE A 1 226 ? 138.823 130.329 147.455 1.00 39.93 557 ILE A C 1
ATOM 3486 O O . ILE A 1 226 ? 138.820 129.261 146.832 1.00 44.82 557 ILE A O 1
ATOM 3502 N N . VAL A 1 227 ? 137.737 130.813 148.052 1.00 49.73 558 VAL A N 1
ATOM 3503 C CA . VAL A 1 227 ? 136.487 130.066 148.050 1.00 43.65 558 VAL A CA 1
ATOM 3504 C C . VAL A 1 227 ? 135.405 130.724 147.201 1.00 47.43 558 VAL A C 1
ATOM 3505 O O . VAL A 1 227 ? 134.462 130.035 146.784 1.00 51.58 558 VAL A O 1
ATOM 3518 N N . ALA A 1 228 ? 135.508 132.021 146.927 1.00 50.17 559 ALA A N 1
ATOM 3519 C CA . ALA A 1 228 ? 134.551 132.668 146.040 1.00 39.88 559 ALA A CA 1
ATOM 3520 C C . ALA A 1 228 ? 135.221 133.844 145.350 1.00 45.85 559 ALA A C 1
ATOM 3521 O O . ALA A 1 228 ? 136.127 134.465 145.905 1.00 55.56 559 ALA A O 1
ATOM 3528 N N . ILE A 1 229 ? 134.766 134.149 144.138 1.00 40.65 560 ILE A N 1
ATOM 3529 C CA . ILE A 1 229 ? 135.215 135.340 143.422 1.00 33.30 560 ILE A CA 1
ATOM 3530 C C . ILE A 1 229 ? 134.019 135.982 142.734 1.00 36.01 560 ILE A C 1
ATOM 3531 O O . ILE A 1 229 ? 133.202 135.296 142.115 1.00 45.54 560 ILE A O 1
ATOM 3547 N N . ALA A 1 230 ? 133.917 137.304 142.845 1.00 34.78 561 ALA A N 1
ATOM 3548 C CA . ALA A 1 230 ? 132.885 138.087 142.182 1.00 32.31 561 ALA A CA 1
ATOM 3549 C C . ALA A 1 230 ? 133.541 139.204 141.388 1.00 35.54 561 ALA A C 1
ATOM 3550 O O . ALA A 1 230 ? 134.471 139.859 141.870 1.00 41.67 561 ALA A O 1
ATOM 3557 N N . ALA A 1 231 ? 133.055 139.422 140.168 1.00 35.90 562 ALA A N 1
ATOM 3558 C CA . ALA A 1 231 ? 133.626 140.419 139.276 1.00 33.36 562 ALA A CA 1
ATOM 3559 C C . ALA A 1 231 ? 132.515 141.201 138.598 1.00 32.32 562 ALA A C 1
ATOM 3560 O O . ALA A 1 231 ? 131.554 140.612 138.096 1.00 40.90 562 ALA A O 1
ATOM 3567 N N . LEU A 1 232 ? 132.659 142.524 138.586 1.00 36.55 563 LEU A N 1
ATOM 3568 C CA . LEU A 1 232 ? 131.741 143.437 137.917 1.00 33.70 563 LEU A CA 1
ATOM 3569 C C . LEU A 1 232 ? 132.481 144.126 136.780 1.00 41.11 563 LEU A C 1
ATOM 3570 O O . LEU A 1 232 ? 133.536 144.720 137.003 1.00 47.70 563 LEU A O 1
ATOM 3586 N N . VAL A 1 233 ? 131.928 144.068 135.572 1.00 37.53 564 VAL A N 1
ATOM 3587 C CA . VAL A 1 233 ? 132.634 144.476 134.365 1.00 31.75 564 VAL A CA 1
ATOM 3588 C C . VAL A 1 233 ? 131.850 145.578 133.666 1.00 37.19 564 VAL A C 1
ATOM 3589 O O . VAL A 1 233 ? 130.646 145.434 133.419 1.00 46.17 564 VAL A O 1
ATOM 3602 N N . HIS A 1 234 ? 132.540 146.671 133.349 1.00 33.38 565 HIS A N 1
ATOM 3603 C CA . HIS A 1 234 ? 132.046 147.709 132.454 1.00 29.11 565 HIS A CA 1
ATOM 3604 C C . HIS A 1 234 ? 132.931 147.715 131.216 1.00 31.95 565 HIS A C 1
ATOM 3605 O O . HIS A 1 234 ? 134.149 147.882 131.324 1.00 41.06 565 HIS A O 1
ATOM 3619 N N . HIS A 1 235 ? 132.322 147.542 130.045 1.00 33.59 566 HIS A N 1
ATOM 3620 C CA . HIS A 1 235 ? 133.088 147.343 128.823 1.00 34.64 566 HIS A CA 1
ATOM 3621 C C . HIS A 1 235 ? 133.487 148.639 128.136 1.00 38.39 566 HIS A C 1
ATOM 3622 O O . HIS A 1 235 ? 134.439 148.634 127.348 1.00 42.85 566 HIS A O 1
ATOM 3636 N N . THR A 1 236 ? 132.794 149.743 128.407 1.00 39.90 567 THR A N 1
ATOM 3637 C CA . THR A 1 236 ? 133.123 151.048 127.832 1.00 34.99 567 THR A CA 1
ATOM 3638 C C . THR A 1 236 ? 133.184 152.052 128.978 1.00 31.84 567 THR A C 1
ATOM 3639 O O . THR A 1 236 ? 132.198 152.730 129.274 1.00 45.40 567 THR A O 1
ATOM 3650 N N . PHE A 1 237 ? 134.349 152.153 129.612 1.00 29.17 568 PHE A N 1
ATOM 3651 C CA . PHE A 1 237 ? 134.530 153.035 130.752 1.00 29.09 568 PHE A CA 1
ATOM 3652 C C . PHE A 1 237 ? 135.276 154.283 130.316 1.00 34.14 568 PHE A C 1
ATOM 3653 O O . PHE A 1 237 ? 136.378 154.165 129.759 1.00 46.27 568 PHE A O 1
ATOM 3670 N N . PRO A 1 238 ? 134.738 155.480 130.532 1.00 33.34 569 PRO A N 1
ATOM 3671 C CA . PRO A 1 238 ? 135.444 156.689 130.106 1.00 35.65 569 PRO A CA 1
ATOM 3672 C C . PRO A 1 238 ? 136.592 157.051 131.034 1.00 38.24 569 PRO A C 1
ATOM 3673 O O . PRO A 1 238 ? 136.581 156.758 132.231 1.00 47.03 569 PRO A O 1
ATOM 3684 N N . LEU A 1 239 ? 137.595 157.703 130.450 1.00 37.02 570 LEU A N 1
ATOM 3685 C CA . LEU A 1 239 ? 138.723 158.236 131.193 1.00 41.94 570 LEU A CA 1
ATOM 3686 C C . LEU A 1 239 ? 138.763 159.756 131.198 1.00 51.11 570 LEU A C 1
ATOM 3687 O O . LEU A 1 239 ? 139.569 160.335 131.934 1.00 52.13 570 LEU A O 1
ATOM 3703 N N . ASP A 1 240 ? 137.924 160.412 130.397 1.00 54.31 571 ASP A N 1
ATOM 3704 C CA . ASP A 1 240 ? 137.842 161.862 130.362 1.00 46.57 571 ASP A CA 1
ATOM 3705 C C . ASP A 1 240 ? 136.450 162.394 130.660 1.00 50.74 571 ASP A C 1
ATOM 3706 O O . ASP A 1 240 ? 136.289 163.614 130.782 1.00 56.20 571 ASP A O 1
ATOM 3715 N N . LYS A 1 241 ? 135.449 161.530 130.781 1.00 47.15 572 LYS A N 1
ATOM 3716 C CA . LYS A 1 241 ? 134.080 161.918 131.072 1.00 43.81 572 LYS A CA 1
ATOM 3717 C C . LYS A 1 241 ? 133.737 161.536 132.509 1.00 47.04 572 LYS A C 1
ATOM 3718 O O . LYS A 1 241 ? 134.590 161.072 133.273 1.00 51.75 572 LYS A O 1
ATOM 3737 N N . ALA A 1 242 ? 132.479 161.743 132.882 1.00 46.48 573 ALA A N 1
ATOM 3738 C CA . ALA A 1 242 ? 132.028 161.383 134.214 1.00 45.58 573 ALA A CA 1
ATOM 3739 C C . ALA A 1 242 ? 131.835 159.871 134.321 1.00 43.76 573 ALA A C 1
ATOM 3740 O O . ALA A 1 242 ? 131.549 159.205 133.324 1.00 46.97 573 ALA A O 1
ATOM 3747 N N . PRO A 1 243 ? 131.987 159.306 135.515 1.00 41.11 574 PRO A N 1
ATOM 3748 C CA . PRO A 1 243 ? 131.807 157.862 135.678 1.00 36.65 574 PRO A CA 1
ATOM 3749 C C . PRO A 1 243 ? 130.399 157.443 135.296 1.00 42.89 574 PRO A C 1
ATOM 3750 O O . PRO A 1 243 ? 129.431 158.157 135.599 1.00 54.37 574 PRO A O 1
ATOM 3761 N N . PRO A 1 244 ? 130.234 156.299 134.636 1.00 39.01 575 PRO A N 1
ATOM 3762 C CA . PRO A 1 244 ? 128.891 155.890 134.211 1.00 41.41 575 PRO A CA 1
ATOM 3763 C C . PRO A 1 244 ? 127.993 155.546 135.387 1.00 47.59 575 PRO A C 1
ATOM 3764 O O . PRO A 1 244 ? 128.451 155.137 136.456 1.00 50.48 575 PRO A O 1
ATOM 3775 N N . GLN A 1 245 ? 126.695 155.721 135.173 1.00 52.43 576 GLN A N 1
ATOM 3776 C CA . GLN A 1 245 ? 125.669 155.285 136.120 1.00 47.61 576 GLN A CA 1
ATOM 3777 C C . GLN A 1 245 ? 124.714 154.343 135.403 1.00 49.14 576 GLN A C 1
ATOM 3778 O O . GLN A 1 245 ? 123.954 154.793 134.524 1.00 55.57 576 GLN A O 1
ATOM 3792 N N . PRO A 1 246 ? 124.698 153.040 135.720 1.00 42.15 577 PRO A N 1
ATOM 3793 C CA . PRO A 1 246 ? 125.461 152.346 136.763 1.00 42.84 577 PRO A CA 1
ATOM 3794 C C . PRO A 1 246 ? 126.922 152.166 136.376 1.00 45.09 577 PRO A C 1
ATOM 3795 O O . PRO A 1 246 ? 127.269 152.272 135.204 1.00 51.14 577 PRO A O 1
ATOM 3806 N N . PRO A 1 247 ? 127.806 151.889 137.337 1.00 35.52 578 PRO A N 1
ATOM 3807 C CA . PRO A 1 247 ? 129.236 151.781 137.023 1.00 42.10 578 PRO A CA 1
ATOM 3808 C C . PRO A 1 247 ? 129.630 150.498 136.313 1.00 44.32 578 PRO A C 1
ATOM 3809 O O . PRO A 1 247 ? 130.799 150.360 135.936 1.00 47.19 578 PRO A O 1
ATOM 3820 N N . PHE A 1 248 ? 128.710 149.557 136.122 1.00 40.86 579 PHE A N 1
ATOM 3821 C CA . PHE A 1 248 ? 129.032 148.282 135.502 1.00 35.65 579 PHE A CA 1
ATOM 3822 C C . PHE A 1 248 ? 127.882 147.844 134.611 1.00 37.74 579 PHE A C 1
ATOM 3823 O O . PHE A 1 248 ? 126.741 148.285 134.771 1.00 46.29 579 PHE A O 1
ATOM 3840 N N . GLN A 1 249 ? 128.200 146.968 133.662 1.00 32.02 580 GLN A N 1
ATOM 3841 C CA . GLN A 1 249 ? 127.219 146.391 132.755 1.00 30.92 580 GLN A CA 1
ATOM 3842 C C . GLN A 1 249 ? 126.990 144.911 133.011 1.00 33.15 580 GLN A C 1
ATOM 3843 O O . GLN A 1 249 ? 125.847 144.487 133.200 1.00 44.59 580 GLN A O 1
ATOM 3857 N N . THR A 1 250 ? 128.049 144.111 133.023 1.00 37.19 581 THR A N 1
ATOM 3858 C CA . THR A 1 250 ? 127.945 142.676 133.240 1.00 40.74 581 THR A CA 1
ATOM 3859 C C . THR A 1 250 ? 128.641 142.301 134.541 1.00 42.09 581 THR A C 1
ATOM 3860 O O . THR A 1 250 ? 129.246 143.135 135.216 1.00 49.35 581 THR A O 1
ATOM 3871 N N . HIS A 1 251 ? 128.548 141.025 134.895 1.00 43.18 582 HIS A N 1
ATOM 3872 C CA . HIS A 1 251 ? 129.206 140.534 136.096 1.00 46.22 582 HIS A CA 1
ATOM 3873 C C . HIS A 1 251 ? 129.184 139.016 136.079 1.00 45.57 582 HIS A C 1
ATOM 3874 O O . HIS A 1 251 ? 128.336 138.397 135.431 1.00 48.70 582 HIS A O 1
ATOM 3888 N N . PHE A 1 252 ? 130.136 138.425 136.795 1.00 40.21 583 PHE A N 1
ATOM 3889 C CA . PHE A 1 252 ? 130.163 136.983 136.979 1.00 37.88 583 PHE A CA 1
ATOM 3890 C C . PHE A 1 252 ? 130.604 136.660 138.398 1.00 40.21 583 PHE A C 1
ATOM 3891 O O . PHE A 1 252 ? 131.239 137.467 139.077 1.00 50.35 583 PHE A O 1
ATOM 3908 N N . CYS A 1 253 ? 130.224 135.470 138.850 1.00 45.81 584 CYS A N 1
ATOM 3909 C CA . CYS A 1 253 ? 130.606 134.976 140.161 1.00 40.16 584 CYS A CA 1
ATOM 3910 C C . CYS A 1 253 ? 130.954 133.503 140.040 1.00 42.92 584 CYS A C 1
ATOM 3911 O O . CYS A 1 253 ? 130.361 132.777 139.242 1.00 52.38 584 CYS A O 1
ATOM 3919 N N . VAL A 1 254 ? 131.934 133.071 140.825 1.00 43.79 585 VAL A N 1
ATOM 3920 C CA . VAL A 1 254 ? 132.343 131.674 140.878 1.00 41.61 585 VAL A CA 1
ATOM 3921 C C . VAL A 1 254 ? 132.435 131.263 142.339 1.00 45.06 585 VAL A C 1
ATOM 3922 O O . VAL A 1 254 ? 133.026 131.980 143.156 1.00 53.48 585 VAL A O 1
ATOM 3935 N N . LEU A 1 255 ? 131.847 130.112 142.660 1.00 47.32 586 LEU A N 1
ATOM 3936 C CA . LEU A 1 255 ? 131.783 129.594 144.019 1.00 45.00 586 LEU A CA 1
ATOM 3937 C C . LEU A 1 255 ? 132.302 128.165 144.042 1.00 49.36 586 LEU A C 1
ATOM 3938 O O . LEU A 1 255 ? 132.048 127.391 143.115 1.00 53.51 586 LEU A O 1
ATOM 3954 N N . SER A 1 256 ? 133.027 127.819 145.102 1.00 49.79 587 SER A N 1
ATOM 3955 C CA . SER A 1 256 ? 133.628 126.503 145.255 1.00 45.79 587 SER A CA 1
ATOM 3956 C C . SER A 1 256 ? 133.389 125.969 146.662 1.00 49.77 587 SER A C 1
ATOM 3957 O O . SER A 1 256 ? 133.117 126.718 147.603 1.00 57.76 587 SER A O 1
ATOM 3965 N N . LYS A 1 257 ? 133.494 124.649 146.794 1.00 56.53 588 LYS A N 1
ATOM 3966 C CA . LYS A 1 257 ? 133.413 123.972 148.080 1.00 57.20 588 LYS A CA 1
ATOM 3967 C C . LYS A 1 257 ? 134.794 123.914 148.722 1.00 60.94 588 LYS A C 1
ATOM 3968 O O . LYS A 1 257 ? 135.815 123.822 148.035 1.00 66.74 588 LYS A O 1
ATOM 3987 N N . LEU A 1 258 ? 134.819 123.969 150.050 1.00 63.52 589 LEU A N 1
ATOM 3988 C CA . LEU A 1 258 ? 136.070 124.111 150.795 1.00 66.59 589 LEU A CA 1
ATOM 3989 C C . LEU A 1 258 ? 136.697 122.765 151.149 1.00 71.25 589 LEU A C 1
ATOM 3990 O O . LEU A 1 258 ? 136.964 122.486 152.316 1.00 69.62 589 LEU A O 1
ATOM 4006 N N . ASN A 1 259 ? 136.950 121.918 150.152 1.00 79.22 590 ASN A N 1
ATOM 4007 C CA . ASN A 1 259 ? 137.810 120.764 150.388 1.00 76.83 590 ASN A CA 1
ATOM 4008 C C . ASN A 1 259 ? 137.278 119.871 151.504 1.00 79.76 590 ASN A C 1
ATOM 4009 O O . ASN A 1 259 ? 137.832 119.866 152.607 1.00 79.77 590 ASN A O 1
ATOM 4020 N N . ASP A 1 260 ? 136.195 119.136 151.227 1.00 91.23 591 ASP A N 1
ATOM 4021 C CA . ASP A 1 260 ? 135.483 118.303 152.198 1.00 92.44 591 ASP A CA 1
ATOM 4022 C C . ASP A 1 260 ? 134.440 119.092 152.982 1.00 90.73 591 ASP A C 1
ATOM 4023 O O . ASP A 1 260 ? 133.920 118.604 153.991 1.00 92.10 591 ASP A O 1
ATOM 4032 N N . CYS A 1 261 ? 134.132 120.306 152.537 1.00 79.08 592 CYS A N 1
ATOM 4033 C CA . CYS A 1 261 ? 132.957 121.046 152.993 1.00 79.00 592 CYS A CA 1
ATOM 4034 C C . CYS A 1 261 ? 131.951 120.983 151.847 1.00 78.85 592 CYS A C 1
ATOM 4035 O O . CYS A 1 261 ? 131.894 121.881 151.004 1.00 81.50 592 CYS A O 1
ATOM 4043 N N . ILE A 1 262 ? 131.153 119.916 151.824 1.00 76.46 593 ILE A N 1
ATOM 4044 C CA . ILE A 1 262 ? 130.280 119.653 150.688 1.00 80.19 593 ILE A CA 1
ATOM 4045 C C . ILE A 1 262 ? 129.229 120.752 150.567 1.00 77.66 593 ILE A C 1
ATOM 4046 O O . ILE A 1 262 ? 128.839 121.389 151.554 1.00 77.16 593 ILE A O 1
ATOM 4062 N N . PHE A 1 263 ? 128.765 120.976 149.340 1.00 65.10 594 PHE A N 1
ATOM 4063 C CA . PHE A 1 263 ? 127.728 121.964 149.106 1.00 64.74 594 PHE A CA 1
ATOM 4064 C C . PHE A 1 263 ? 126.427 121.525 149.775 1.00 67.66 594 PHE A C 1
ATOM 4065 O O . PHE A 1 263 ? 126.208 120.331 150.000 1.00 70.30 594 PHE A O 1
ATOM 4082 N N . PRO A 1 264 ? 125.543 122.466 150.104 1.00 67.12 595 PRO A N 1
ATOM 4083 C CA . PRO A 1 264 ? 124.206 122.078 150.559 1.00 67.88 595 PRO A CA 1
ATOM 4084 C C . PRO A 1 264 ? 123.459 121.330 149.467 1.00 74.57 595 PRO A C 1
ATOM 4085 O O . PRO A 1 264 ? 123.744 121.477 148.276 1.00 77.32 595 PRO A O 1
ATOM 4096 N N . TYR A 1 265 ? 122.496 120.513 149.891 1.00 83.71 596 TYR A N 1
ATOM 4097 C CA . TYR A 1 265 ? 121.769 119.616 149.000 1.00 82.50 596 TYR A CA 1
ATOM 4098 C C . TYR A 1 265 ? 121.341 120.281 147.696 1.00 83.68 596 TYR A C 1
ATOM 4099 O O . TYR A 1 265 ? 121.601 119.747 146.613 1.00 83.91 596 TYR A O 1
ATOM 4117 N N . ASP A 1 266 ? 120.690 121.441 147.781 1.00 82.21 597 ASP A N 1
ATOM 4118 C CA . ASP A 1 266 ? 120.065 122.051 146.611 1.00 80.46 597 ASP A CA 1
ATOM 4119 C C . ASP A 1 266 ? 120.796 123.307 146.152 1.00 83.53 597 ASP A C 1
ATOM 4120 O O . ASP A 1 266 ? 120.158 124.310 145.813 1.00 84.76 597 ASP A O 1
ATOM 4129 N N . TYR A 1 267 ? 122.130 123.269 146.137 1.00 77.18 598 TYR A N 1
ATOM 4130 C CA . TYR A 1 267 ? 122.892 124.440 145.716 1.00 71.45 598 TYR A CA 1
ATOM 4131 C C . TYR A 1 267 ? 122.568 124.826 144.277 1.00 74.48 598 TYR A C 1
ATOM 4132 O O . TYR A 1 267 ? 122.368 126.010 143.974 1.00 76.94 598 TYR A O 1
ATOM 4150 N N . ASN A 1 268 ? 122.505 123.842 143.377 1.00 79.24 599 ASN A N 1
ATOM 4151 C CA . ASN A 1 268 ? 122.281 124.148 141.968 1.00 78.71 599 ASN A CA 1
ATOM 4152 C C . ASN A 1 268 ? 120.920 124.792 141.750 1.00 79.32 599 ASN A C 1
ATOM 4153 O O . ASN A 1 268 ? 120.802 125.775 141.009 1.00 82.77 599 ASN A O 1
ATOM 4164 N N . GLU A 1 269 ? 119.878 124.246 142.378 1.00 82.59 600 GLU A N 1
ATOM 4165 C CA . GLU A 1 269 ? 118.542 124.798 142.191 1.00 84.60 600 GLU A CA 1
ATOM 4166 C C . GLU A 1 269 ? 118.459 126.223 142.717 1.00 80.39 600 GLU A C 1
ATOM 4167 O O . GLU A 1 269 ? 117.870 127.097 142.071 1.00 79.70 600 GLU A O 1
ATOM 4179 N N . ALA A 1 270 ? 119.041 126.479 143.889 1.00 75.76 601 ALA A N 1
ATOM 4180 C CA . ALA A 1 270 ? 119.018 127.830 144.437 1.00 78.98 601 ALA A CA 1
ATOM 4181 C C . ALA A 1 270 ? 119.772 128.800 143.537 1.00 82.86 601 ALA A C 1
ATOM 4182 O O . ALA A 1 270 ? 119.301 129.915 143.277 1.00 80.32 601 ALA A O 1
ATOM 4189 N N . VAL A 1 271 ? 120.941 128.390 143.041 1.00 81.53 602 VAL A N 1
ATOM 4190 C CA . VAL A 1 271 ? 121.722 129.262 142.167 1.00 78.14 602 VAL A CA 1
ATOM 4191 C C . VAL A 1 271 ? 120.938 129.575 140.900 1.00 78.98 602 VAL A C 1
ATOM 4192 O O . VAL A 1 271 ? 120.881 130.726 140.451 1.00 78.31 602 VAL A O 1
ATOM 4205 N N . LYS A 1 272 ? 120.323 128.553 140.301 1.00 81.83 603 LYS A N 1
ATOM 4206 C CA . LYS A 1 272 ? 119.545 128.773 139.087 1.00 80.45 603 LYS A CA 1
ATOM 4207 C C . LYS A 1 272 ? 118.361 129.695 139.353 1.00 80.95 603 LYS A C 1
ATOM 4208 O O . LYS A 1 272 ? 118.079 130.599 138.558 1.00 78.73 603 LYS A O 1
ATOM 4227 N N . GLN A 1 273 ? 117.659 129.485 140.468 1.00 86.58 604 GLN A N 1
ATOM 4228 C CA . GLN A 1 273 ? 116.530 130.346 140.801 1.00 88.34 604 GLN A CA 1
ATOM 4229 C C . GLN A 1 273 ? 116.974 131.785 141.009 1.00 88.31 604 GLN A C 1
ATOM 4230 O O . GLN A 1 273 ? 116.230 132.717 140.685 1.00 87.95 604 GLN A O 1
ATOM 4244 N N . LYS A 1 274 ? 118.178 131.988 141.548 1.00 85.28 605 LYS A N 1
ATOM 4245 C CA . LYS A 1 274 ? 118.697 133.342 141.694 1.00 86.21 605 LYS A CA 1
ATOM 4246 C C . LYS A 1 274 ? 118.811 134.055 140.353 1.00 87.35 605 LYS A C 1
ATOM 4247 O O . LYS A 1 274 ? 118.811 135.291 140.319 1.00 85.19 605 LYS A O 1
ATOM 4266 N N . ASN A 1 275 ? 118.907 133.309 139.253 1.00 94.20 606 ASN A N 1
ATOM 4267 C CA . ASN A 1 275 ? 118.987 133.882 137.911 1.00 95.15 606 ASN A CA 1
ATOM 4268 C C . ASN A 1 275 ? 120.167 134.850 137.807 1.00 94.15 606 ASN A C 1
ATOM 4269 O O . ASN A 1 275 ? 120.021 136.025 137.463 1.00 93.45 606 ASN A O 1
ATOM 4280 N N . ALA A 1 276 ? 121.351 134.327 138.116 1.00 73.06 607 ALA A N 1
ATOM 4281 C CA . ALA A 1 276 ? 122.583 135.097 138.091 1.00 72.48 607 ALA A CA 1
ATOM 4282 C C . ALA A 1 276 ? 123.640 134.331 137.310 1.00 74.75 607 ALA A C 1
ATOM 4283 O O . ALA A 1 276 ? 123.446 133.175 136.923 1.00 70.16 607 ALA A O 1
ATOM 4290 N N . ASN A 1 277 ? 124.771 134.995 137.078 1.00 63.22 608 ASN A N 1
ATOM 4291 C CA . ASN A 1 277 ? 125.888 134.400 136.346 1.00 54.58 608 ASN A CA 1
ATOM 4292 C C . ASN A 1 277 ? 126.858 133.726 137.319 1.00 56.38 608 ASN A C 1
ATOM 4293 O O . ASN A 1 277 ? 128.046 134.038 137.387 1.00 61.22 608 ASN A O 1
ATOM 4304 N N . ILE A 1 278 ? 126.318 132.781 138.082 1.00 53.55 609 ILE A N 1
ATOM 4305 C CA . ILE A 1 278 ? 127.069 132.058 139.100 1.00 47.08 609 ILE A CA 1
ATOM 4306 C C . ILE A 1 278 ? 127.524 130.727 138.524 1.00 53.07 609 ILE A C 1
ATOM 4307 O O . ILE A 1 278 ? 126.718 129.973 137.964 1.00 59.73 609 ILE A O 1
ATOM 4323 N N . GLU A 1 279 ? 128.814 130.441 138.659 1.00 55.87 610 GLU A N 1
ATOM 4324 C CA . GLU A 1 279 ? 129.409 129.186 138.227 1.00 52.22 610 GLU A CA 1
ATOM 4325 C C . GLU A 1 279 ? 129.870 128.413 139.453 1.00 53.01 610 GLU A C 1
ATOM 4326 O O . GLU A 1 279 ? 130.624 128.939 140.278 1.00 58.83 610 GLU A O 1
ATOM 4338 N N . ILE A 1 280 ? 129.428 127.165 139.561 1.00 51.15 611 ILE A N 1
ATOM 4339 C CA . ILE A 1 280 ? 129.772 126.302 140.682 1.00 51.03 611 ILE A CA 1
ATOM 4340 C C . ILE A 1 280 ? 130.973 125.460 140.281 1.00 53.30 611 ILE A C 1
ATOM 4341 O O . ILE A 1 280 ? 130.922 124.719 139.293 1.00 55.34 611 ILE A O 1
ATOM 4357 N N . ALA A 1 281 ? 132.052 125.575 141.048 1.00 48.95 612 ALA A N 1
ATOM 4358 C CA . ALA A 1 281 ? 133.274 124.818 140.824 1.00 45.50 612 ALA A CA 1
ATOM 4359 C C . ALA A 1 281 ? 133.402 123.749 141.897 1.00 50.80 612 ALA A C 1
ATOM 4360 O O . ALA A 1 281 ? 133.218 124.032 143.085 1.00 56.43 612 ALA A O 1
ATOM 4367 N N . LEU A 1 282 ? 133.712 122.524 141.478 1.00 50.59 613 LEU A N 1
ATOM 4368 C CA . LEU A 1 282 ? 133.878 121.421 142.412 1.00 47.02 613 LEU A CA 1
ATOM 4369 C C . LEU A 1 282 ? 135.227 121.438 143.114 1.00 49.23 613 LEU A C 1
ATOM 4370 O O . LEU A 1 282 ? 135.426 120.660 144.053 1.00 58.82 613 LEU A O 1
ATOM 4386 N N . THR A 1 283 ? 136.150 122.294 142.688 1.00 42.83 614 THR A N 1
ATOM 4387 C CA . THR A 1 283 ? 137.466 122.371 143.300 1.00 43.75 614 THR A CA 1
ATOM 4388 C C . THR A 1 283 ? 138.005 123.783 143.133 1.00 47.34 614 THR A C 1
ATOM 4389 O O . THR A 1 283 ? 137.530 124.555 142.296 1.00 54.68 614 THR A O 1
ATOM 4400 N N . GLU A 1 284 ? 139.007 124.115 143.947 1.00 45.42 615 GLU A N 1
ATOM 4401 C CA . GLU A 1 284 ? 139.681 125.398 143.793 1.00 43.94 615 GLU A CA 1
ATOM 4402 C C . GLU A 1 284 ? 140.405 125.485 142.457 1.00 47.45 615 GLU A C 1
ATOM 4403 O O . GLU A 1 284 ? 140.486 126.566 141.862 1.00 53.96 615 GLU A O 1
ATOM 4415 N N . ARG A 1 285 ? 140.941 124.364 141.977 1.00 45.99 616 ARG A N 1
ATOM 4416 C CA . ARG A 1 285 ? 141.617 124.347 140.685 1.00 40.29 616 ARG A CA 1
ATOM 4417 C C . ARG A 1 285 ? 140.673 124.772 139.568 1.00 40.84 616 ARG A C 1
ATOM 4418 O O . ARG A 1 285 ? 141.025 125.603 138.719 1.00 48.62 616 ARG A O 1
ATOM 4439 N N . THR A 1 286 ? 139.464 124.211 139.554 1.00 35.42 617 THR A N 1
ATOM 4440 C CA . THR A 1 286 ? 138.488 124.584 138.538 1.00 36.16 617 THR A CA 1
ATOM 4441 C C . THR A 1 286 ? 138.089 126.045 138.676 1.00 37.90 617 THR A C 1
ATOM 4442 O O . THR A 1 286 ? 137.895 126.741 137.674 1.00 47.05 617 THR A O 1
ATOM 4453 N N . LEU A 1 287 ? 137.953 126.525 139.911 1.00 31.11 618 LEU A N 1
ATOM 4454 C CA . LEU A 1 287 ? 137.611 127.925 140.129 1.00 35.29 618 LEU A CA 1
ATOM 4455 C C . LEU A 1 287 ? 138.677 128.841 139.541 1.00 41.84 618 LEU A C 1
ATOM 4456 O O . LEU A 1 287 ? 138.364 129.823 138.858 1.00 52.06 618 LEU A O 1
ATOM 4472 N N . LEU A 1 288 ? 139.950 128.527 139.789 1.00 41.58 619 LEU A N 1
ATOM 4473 C CA . LEU A 1 288 ? 141.030 129.357 139.266 1.00 38.04 619 LEU A CA 1
ATOM 4474 C C . LEU A 1 288 ? 141.097 129.288 137.746 1.00 38.83 619 LEU A C 1
ATOM 4475 O O . LEU A 1 288 ? 141.330 130.305 137.084 1.00 48.06 619 LEU A O 1
ATOM 4491 N N . GLY A 1 289 ? 140.911 128.099 137.174 1.00 37.94 620 GLY A N 1
ATOM 4492 C CA . GLY A 1 289 ? 140.880 127.995 135.725 1.00 39.04 620 GLY A CA 1
ATOM 4493 C C . GLY A 1 289 ? 139.757 128.810 135.114 1.00 35.32 620 GLY A C 1
ATOM 4494 O O . GLY A 1 289 ? 139.952 129.506 134.113 1.00 43.60 620 GLY A O 1
ATOM 4498 N N . PHE A 1 290 ? 138.570 128.744 135.716 1.00 35.07 621 PHE A N 1
ATOM 4499 C CA . PHE A 1 290 ? 137.445 129.542 135.244 1.00 35.49 621 PHE A CA 1
ATOM 4500 C C . PHE A 1 290 ? 137.751 131.029 135.340 1.00 35.28 621 PHE A C 1
ATOM 4501 O O . PHE A 1 290 ? 137.437 131.797 134.424 1.00 44.39 621 PHE A O 1
ATOM 4518 N N . PHE A 1 291 ? 138.356 131.454 136.448 1.00 31.42 622 PHE A N 1
ATOM 4519 C CA . PHE A 1 291 ? 138.686 132.863 136.615 1.00 32.06 622 PHE A CA 1
ATOM 4520 C C . PHE A 1 291 ? 139.678 133.325 135.559 1.00 36.29 622 PHE A C 1
ATOM 4521 O O . PHE A 1 291 ? 139.527 134.410 134.987 1.00 43.89 622 PHE A O 1
ATOM 4538 N N . LEU A 1 292 ? 140.710 132.523 135.296 1.00 39.43 623 LEU A N 1
ATOM 4539 C CA . LEU A 1 292 ? 141.686 132.898 134.279 1.00 30.35 623 LEU A CA 1
ATOM 4540 C C . LEU A 1 292 ? 141.043 132.957 132.901 1.00 28.30 623 LEU A C 1
ATOM 4541 O O . LEU A 1 292 ? 141.322 133.870 132.116 1.00 37.51 623 LEU A O 1
ATOM 4557 N N . ALA A 1 293 ? 140.170 131.997 132.590 1.00 30.26 624 ALA A N 1
ATOM 4558 C CA . ALA A 1 293 ? 139.473 132.030 131.311 1.00 29.88 624 ALA A CA 1
ATOM 4559 C C . ALA A 1 293 ? 138.625 133.288 131.181 1.00 27.77 624 ALA A C 1
ATOM 4560 O O . ALA A 1 293 ? 138.603 133.925 130.121 1.00 40.24 624 ALA A O 1
ATOM 4567 N N . LYS A 1 294 ? 137.915 133.660 132.246 1.00 34.99 625 LYS A N 1
ATOM 4568 C CA . LYS A 1 294 ? 137.077 134.852 132.188 1.00 34.54 625 LYS A CA 1
ATOM 4569 C C . LYS A 1 294 ? 137.915 136.114 132.046 1.00 33.97 625 LYS A C 1
ATOM 4570 O O . LYS A 1 294 ? 137.539 137.032 131.312 1.00 49.61 625 LYS A O 1
ATOM 4589 N N . ILE A 1 295 ? 139.042 136.192 132.752 1.00 32.76 626 ILE A N 1
ATOM 4590 C CA . ILE A 1 295 ? 139.906 137.362 132.619 1.00 30.15 626 ILE A CA 1
ATOM 4591 C C . ILE A 1 295 ? 140.449 137.453 131.201 1.00 33.10 626 ILE A C 1
ATOM 4592 O O . ILE A 1 295 ? 140.552 138.543 130.627 1.00 43.62 626 ILE A O 1
ATOM 4608 N N . HIS A 1 296 ? 140.806 136.312 130.614 1.00 32.80 627 HIS A N 1
ATOM 4609 C CA . HIS A 1 296 ? 141.283 136.299 129.237 1.00 27.06 627 HIS A CA 1
ATOM 4610 C C . HIS A 1 296 ? 140.202 136.777 128.276 1.00 29.57 627 HIS A C 1
ATOM 4611 O O . HIS A 1 296 ? 140.458 137.610 127.399 1.00 40.55 627 HIS A O 1
ATOM 4625 N N . LYS A 1 297 ? 138.982 136.260 128.425 1.00 38.94 628 LYS A N 1
ATOM 4626 C CA . LYS A 1 297 ? 137.918 136.595 127.484 1.00 36.79 628 LYS A CA 1
ATOM 4627 C C . LYS A 1 297 ? 137.482 138.048 127.632 1.00 36.82 628 LYS A C 1
ATOM 4628 O O . LYS A 1 297 ? 137.388 138.782 126.642 1.00 46.21 628 LYS A O 1
ATOM 4647 N N . ILE A 1 298 ? 137.210 138.485 128.863 1.00 33.39 629 ILE A N 1
ATOM 4648 C CA . ILE A 1 298 ? 136.820 139.873 129.093 1.00 35.99 629 ILE A CA 1
ATOM 4649 C C . ILE A 1 298 ? 137.957 140.810 128.715 1.00 40.27 629 ILE A C 1
ATOM 4650 O O . ILE A 1 298 ? 137.745 141.837 128.060 1.00 44.80 629 ILE A O 1
ATOM 4666 N N . ASP A 1 299 ? 139.175 140.472 129.117 1.00 39.52 630 ASP A N 1
ATOM 4667 C CA . ASP A 1 299 ? 140.354 141.257 128.782 1.00 35.63 630 ASP A CA 1
ATOM 4668 C C . ASP A 1 299 ? 140.228 142.665 129.349 1.00 38.76 630 ASP A C 1
ATOM 4669 O O . ASP A 1 299 ? 140.155 143.641 128.592 1.00 49.16 630 ASP A O 1
ATOM 4678 N N . PRO A 1 300 ? 140.205 142.814 130.670 1.00 26.44 631 PRO A N 1
ATOM 4679 C CA . PRO A 1 300 ? 140.074 144.152 131.252 1.00 33.16 631 PRO A CA 1
ATOM 4680 C C . PRO A 1 300 ? 141.353 144.957 131.107 1.00 31.37 631 PRO A C 1
ATOM 4681 O O . PRO A 1 300 ? 142.456 144.450 131.312 1.00 41.49 631 PRO A O 1
ATOM 4692 N N . ASP A 1 301 ? 141.192 146.228 130.738 1.00 33.34 632 ASP A N 1
ATOM 4693 C CA . ASP A 1 301 ? 142.326 147.143 130.755 1.00 35.24 632 ASP A CA 1
ATOM 4694 C C . ASP A 1 301 ? 142.680 147.546 132.176 1.00 40.15 632 ASP A C 1
ATOM 4695 O O . ASP A 1 301 ? 143.856 147.761 132.486 1.00 44.18 632 ASP A O 1
ATOM 4704 N N . VAL A 1 302 ? 141.680 147.651 133.045 1.00 38.28 633 VAL A N 1
ATOM 4705 C CA . VAL A 1 302 ? 141.864 148.027 134.438 1.00 25.92 633 VAL A CA 1
ATOM 4706 C C . VAL A 1 302 ? 141.186 146.978 135.305 1.00 25.17 633 VAL A C 1
ATOM 4707 O O . VAL A 1 302 ? 140.038 146.605 135.048 1.00 40.30 633 VAL A O 1
ATOM 4720 N N . ILE A 1 303 ? 141.903 146.489 136.312 1.00 31.78 634 ILE A N 1
ATOM 4721 C CA . ILE A 1 303 ? 141.333 145.636 137.349 1.00 34.02 634 ILE A CA 1
ATOM 4722 C C . ILE A 1 303 ? 141.433 146.394 138.660 1.00 38.13 634 ILE A C 1
ATOM 4723 O O . ILE A 1 303 ? 142.531 146.772 139.080 1.00 43.88 634 ILE A O 1
ATOM 4739 N N . VAL A 1 304 ? 140.295 146.609 139.309 1.00 36.24 635 VAL A N 1
ATOM 4740 C CA . VAL A 1 304 ? 140.220 147.409 140.524 1.00 26.28 635 VAL A CA 1
ATOM 4741 C C . VAL A 1 304 ? 139.809 146.507 141.677 1.00 35.47 635 VAL A C 1
ATOM 4742 O O . VAL A 1 304 ? 138.849 145.734 141.566 1.00 44.60 635 VAL A O 1
ATOM 4755 N N . GLY A 1 305 ? 140.538 146.613 142.783 1.00 39.00 636 GLY A N 1
ATOM 4756 C CA . GLY A 1 305 ? 140.239 145.861 143.980 1.00 34.12 636 GLY A CA 1
ATOM 4757 C C . GLY A 1 305 ? 140.733 146.606 145.199 1.00 33.31 636 GLY A C 1
ATOM 4758 O O . GLY A 1 305 ? 141.340 147.672 145.096 1.00 41.88 636 GLY A O 1
ATOM 4762 N N . HIS A 1 306 ? 140.456 146.038 146.367 1.00 36.87 637 HIS A N 1
ATOM 4763 C CA . HIS A 1 306 ? 140.933 146.571 147.635 1.00 34.60 637 HIS A CA 1
ATOM 4764 C C . HIS A 1 306 ? 141.997 145.631 148.177 1.00 42.38 637 HIS A C 1
ATOM 4765 O O . HIS A 1 306 ? 141.740 144.437 148.360 1.00 46.98 637 HIS A O 1
ATOM 4779 N N . ASP A 1 307 ? 143.186 146.169 148.436 1.00 46.79 638 ASP A N 1
ATOM 4780 C CA . ASP A 1 307 ? 144.331 145.356 148.830 1.00 44.67 638 ASP A CA 1
ATOM 4781 C C . ASP A 1 307 ? 144.636 144.309 147.763 1.00 44.58 638 ASP A C 1
ATOM 4782 O O . ASP A 1 307 ? 145.025 143.179 148.064 1.00 51.15 638 ASP A O 1
ATOM 4791 N N . ILE A 1 308 ? 144.458 144.693 146.499 1.00 38.78 639 ILE A N 1
ATOM 4792 C CA . ILE A 1 308 ? 144.658 143.754 145.401 1.00 32.63 639 ILE A CA 1
ATOM 4793 C C . ILE A 1 308 ? 146.133 143.417 145.242 1.00 32.24 639 ILE A C 1
ATOM 4794 O O . ILE A 1 308 ? 146.497 142.258 145.015 1.00 41.49 639 ILE A O 1
ATOM 4810 N N . TYR A 1 309 ? 147.008 144.416 145.354 1.00 36.98 640 TYR A N 1
ATOM 4811 C CA . TYR A 1 309 ? 148.436 144.152 145.239 1.00 39.27 640 TYR A CA 1
ATOM 4812 C C . TYR A 1 309 ? 148.925 143.261 146.372 1.00 40.10 640 TYR A C 1
ATOM 4813 O O . TYR A 1 309 ? 149.694 142.320 146.145 1.00 45.39 640 TYR A O 1
ATOM 4831 N N . GLY A 1 310 ? 148.485 143.534 147.596 1.00 42.13 641 GLY A N 1
ATOM 4832 C CA . GLY A 1 310 ? 149.062 142.899 148.762 1.00 42.81 641 GLY A CA 1
ATOM 4833 C C . GLY A 1 310 ? 148.440 141.577 149.157 1.00 41.45 641 GLY A C 1
ATOM 4834 O O . GLY A 1 310 ? 149.121 140.724 149.731 1.00 43.72 641 GLY A O 1
ATOM 4838 N N . PHE A 1 311 ? 147.156 141.390 148.868 1.00 37.76 642 PHE A N 1
ATOM 4839 C CA . PHE A 1 311 ? 146.464 140.163 149.240 1.00 38.13 642 PHE A CA 1
ATOM 4840 C C . PHE A 1 311 ? 145.935 139.387 148.046 1.00 37.12 642 PHE A C 1
ATOM 4841 O O . PHE A 1 311 ? 146.250 138.201 147.900 1.00 49.68 642 PHE A O 1
ATOM 4858 N N . ASP A 1 312 ? 145.142 140.018 147.179 1.00 34.66 643 ASP A N 1
ATOM 4859 C CA . ASP A 1 312 ? 144.421 139.260 146.161 1.00 40.04 643 ASP A CA 1
ATOM 4860 C C . ASP A 1 312 ? 145.372 138.630 145.152 1.00 35.76 643 ASP A C 1
ATOM 4861 O O . ASP A 1 312 ? 145.283 137.432 144.870 1.00 40.39 643 ASP A O 1
ATOM 4870 N N . LEU A 1 313 ? 146.288 139.422 144.592 1.00 42.67 644 LEU A N 1
ATOM 4871 C CA . LEU A 1 313 ? 147.191 138.891 143.576 1.00 41.22 644 LEU A CA 1
ATOM 4872 C C . LEU A 1 313 ? 148.127 137.839 144.157 1.00 44.71 644 LEU A C 1
ATOM 4873 O O . LEU A 1 313 ? 148.376 136.804 143.526 1.00 50.95 644 LEU A O 1
ATOM 4889 N N . GLU A 1 314 ? 148.665 138.089 145.350 1.00 43.50 645 GLU A N 1
ATOM 4890 C CA . GLU A 1 314 ? 149.585 137.136 145.958 1.00 40.50 645 GLU A CA 1
ATOM 4891 C C . GLU A 1 314 ? 148.892 135.809 146.234 1.00 40.90 645 GLU A C 1
ATOM 4892 O O . GLU A 1 314 ? 149.425 134.736 145.923 1.00 47.56 645 GLU A O 1
ATOM 4904 N N . VAL A 1 315 ? 147.693 135.865 146.814 1.00 35.20 646 VAL A N 1
ATOM 4905 C CA . VAL A 1 315 ? 146.942 134.644 147.080 1.00 35.02 646 VAL A CA 1
ATOM 4906 C C . VAL A 1 315 ? 146.599 133.945 145.775 1.00 36.03 646 VAL A C 1
ATOM 4907 O O . VAL A 1 315 ? 146.670 132.716 145.677 1.00 47.70 646 VAL A O 1
ATOM 4920 N N . LEU A 1 316 ? 146.210 134.710 144.756 1.00 33.80 647 LEU A N 1
ATOM 4921 C CA . LEU A 1 316 ? 145.871 134.110 143.472 1.00 30.40 647 LEU A CA 1
ATOM 4922 C C . LEU A 1 316 ? 147.053 133.341 142.904 1.00 37.11 647 LEU A C 1
ATOM 4923 O O . LEU A 1 316 ? 146.910 132.198 142.458 1.00 54.42 647 LEU A O 1
ATOM 4939 N N . LEU A 1 317 ? 148.237 133.952 142.918 1.00 34.60 648 LEU A N 1
ATOM 4940 C CA . LEU A 1 317 ? 149.416 133.279 142.382 1.00 34.57 648 LEU A CA 1
ATOM 4941 C C . LEU A 1 317 ? 149.780 132.054 143.212 1.00 37.82 648 LEU A C 1
ATOM 4942 O O . LEU A 1 317 ? 150.136 131.005 142.659 1.00 47.24 648 LEU A O 1
ATOM 4958 N N . GLN A 1 318 ? 149.698 132.162 144.540 1.00 38.27 649 GLN A N 1
ATOM 4959 C CA . GLN A 1 318 ? 150.024 131.019 145.385 1.00 34.64 649 GLN A CA 1
ATOM 4960 C C . GLN A 1 318 ? 149.067 129.860 145.139 1.00 36.76 649 GLN A C 1
ATOM 4961 O O . GLN A 1 318 ? 149.486 128.700 145.092 1.00 49.44 649 GLN A O 1
ATOM 4975 N N . ARG A 1 319 ? 147.776 130.149 144.985 1.00 34.49 650 ARG A N 1
ATOM 4976 C CA . ARG A 1 319 ? 146.812 129.081 144.756 1.00 35.82 650 ARG A CA 1
ATOM 4977 C C . ARG A 1 319 ? 146.905 128.536 143.339 1.00 37.09 650 ARG A C 1
ATOM 4978 O O . ARG A 1 319 ? 146.545 127.379 143.099 1.00 47.68 650 ARG A O 1
ATOM 4999 N N . ILE A 1 320 ? 147.377 129.343 142.390 1.00 37.26 651 ILE A N 1
ATOM 5000 C CA . ILE A 1 320 ? 147.602 128.828 141.046 1.00 35.92 651 ILE A CA 1
ATOM 5001 C C . ILE A 1 320 ? 148.786 127.872 141.039 1.00 40.32 651 ILE A C 1
ATOM 5002 O O . ILE A 1 320 ? 148.733 126.806 140.415 1.00 46.88 651 ILE A O 1
ATOM 5018 N N . ASN A 1 321 ? 149.869 128.227 141.730 1.00 40.64 652 ASN A N 1
ATOM 5019 C CA . ASN A 1 321 ? 151.040 127.360 141.751 1.00 35.16 652 ASN A CA 1
ATOM 5020 C C . ASN A 1 321 ? 150.903 126.206 142.734 1.00 37.35 652 ASN A C 1
ATOM 5021 O O . ASN A 1 321 ? 151.705 125.268 142.675 1.00 47.22 652 ASN A O 1
ATOM 5032 N N . SER A 1 322 ? 149.916 126.246 143.627 1.00 42.18 653 SER A N 1
ATOM 5033 C CA . SER A 1 322 ? 149.651 125.136 144.532 1.00 42.66 653 SER A CA 1
ATOM 5034 C C . SER A 1 322 ? 148.724 124.103 143.909 1.00 43.45 653 SER A C 1
ATOM 5035 O O . SER A 1 322 ? 148.951 122.898 144.057 1.00 50.43 653 SER A O 1
ATOM 5043 N N . CYS A 1 323 ? 147.684 124.552 143.213 1.00 39.67 654 CYS A N 1
ATOM 5044 C CA . CYS A 1 323 ? 146.780 123.653 142.511 1.00 39.12 654 CYS A CA 1
ATOM 5045 C C . CYS A 1 323 ? 147.308 123.242 141.144 1.00 45.76 654 CYS A C 1
ATOM 5046 O O . CYS A 1 323 ? 146.661 122.438 140.466 1.00 54.58 654 CYS A O 1
ATOM 5054 N N . LYS A 1 324 ? 148.457 123.771 140.727 1.00 48.66 655 LYS A N 1
ATOM 5055 C CA . LYS A 1 324 ? 149.052 123.442 139.434 1.00 46.43 655 LYS A CA 1
ATOM 5056 C C . LYS A 1 324 ? 148.105 123.806 138.292 1.00 47.83 655 LYS A C 1
ATOM 5057 O O . LYS A 1 324 ? 147.794 122.990 137.424 1.00 51.84 655 LYS A O 1
ATOM 5076 N N . VAL A 1 325 ? 147.641 125.052 138.304 1.00 39.86 656 VAL A N 1
ATOM 5077 C CA . VAL A 1 325 ? 146.745 125.564 137.272 1.00 35.99 656 VAL A CA 1
ATOM 5078 C C . VAL A 1 325 ? 147.586 126.106 136.121 1.00 39.69 656 VAL A C 1
ATOM 5079 O O . VAL A 1 325 ? 148.502 126.906 136.354 1.00 47.58 656 VAL A O 1
ATOM 5092 N N . PRO A 1 326 ? 147.330 125.703 134.880 1.00 34.48 657 PRO A N 1
ATOM 5093 C CA . PRO A 1 326 ? 148.122 126.215 133.759 1.00 31.80 657 PRO A CA 1
ATOM 5094 C C . PRO A 1 326 ? 147.729 127.632 133.368 1.00 42.10 657 PRO A C 1
ATOM 5095 O O . PRO A 1 326 ? 146.631 128.112 133.653 1.00 47.59 657 PRO A O 1
ATOM 5106 N N . PHE A 1 327 ? 148.667 128.299 132.696 1.00 38.75 658 PHE A N 1
ATOM 5107 C CA . PHE A 1 327 ? 148.429 129.608 132.088 1.00 32.22 658 PHE A CA 1
ATOM 5108 C C . PHE A 1 327 ? 148.133 130.674 133.140 1.00 29.25 658 PHE A C 1
ATOM 5109 O O . PHE A 1 327 ? 147.146 131.405 133.052 1.00 37.64 658 PHE A O 1
ATOM 5126 N N . TRP A 1 328 ? 149.008 130.773 134.143 1.00 26.89 659 TRP A N 1
ATOM 5127 C CA . TRP A 1 328 ? 148.838 131.820 135.145 1.00 29.85 659 TRP A CA 1
ATOM 5128 C C . TRP A 1 328 ? 148.925 133.203 134.515 1.00 38.06 659 TRP A C 1
ATOM 5129 O O . TRP A 1 328 ? 148.242 134.136 134.958 1.00 49.55 659 TRP A O 1
ATOM 5150 N N . SER A 1 329 ? 149.720 133.345 133.455 1.00 42.89 660 SER A N 1
ATOM 5151 C CA . SER A 1 329 ? 149.961 134.645 132.848 1.00 31.22 660 SER A CA 1
ATOM 5152 C C . SER A 1 329 ? 148.707 135.249 132.240 1.00 30.12 660 SER A C 1
ATOM 5153 O O . SER A 1 329 ? 148.714 136.439 131.909 1.00 45.36 660 SER A O 1
ATOM 5161 N N . LYS A 1 330 ? 147.637 134.469 132.083 1.00 22.78 661 LYS A N 1
ATOM 5162 C CA . LYS A 1 330 ? 146.377 135.043 131.640 1.00 21.77 661 LYS A CA 1
ATOM 5163 C C . LYS A 1 330 ? 145.890 136.120 132.594 1.00 29.63 661 LYS A C 1
ATOM 5164 O O . LYS A 1 330 ? 145.072 136.957 132.202 1.00 41.30 661 LYS A O 1
ATOM 5183 N N . ILE A 1 331 ? 146.369 136.117 133.840 1.00 36.22 662 ILE A N 1
ATOM 5184 C CA . ILE A 1 331 ? 146.068 137.224 134.741 1.00 32.16 662 ILE A CA 1
ATOM 5185 C C . ILE A 1 331 ? 146.612 138.524 134.169 1.00 32.60 662 ILE A C 1
ATOM 5186 O O . ILE A 1 331 ? 145.989 139.585 134.291 1.00 44.64 662 ILE A O 1
ATOM 5202 N N . GLY A 1 332 ? 147.779 138.464 133.540 1.00 41.61 663 GLY A N 1
ATOM 5203 C CA . GLY A 1 332 ? 148.340 139.590 132.827 1.00 39.83 663 GLY A CA 1
ATOM 5204 C C . GLY A 1 332 ? 147.999 139.541 131.354 1.00 35.99 663 GLY A C 1
ATOM 5205 O O . GLY A 1 332 ? 147.043 138.890 130.929 1.00 42.06 663 GLY A O 1
ATOM 5209 N N . ARG A 1 333 ? 148.805 140.246 130.562 1.00 39.42 664 ARG A N 1
ATOM 5210 C CA . ARG A 1 333 ? 148.620 140.302 129.121 1.00 39.83 664 ARG A CA 1
ATOM 5211 C C . ARG A 1 333 ? 149.775 139.719 128.327 1.00 37.63 664 ARG A C 1
ATOM 5212 O O . ARG A 1 333 ? 149.578 139.375 127.158 1.00 43.23 664 ARG A O 1
ATOM 5233 N N . LEU A 1 334 ? 150.957 139.592 128.914 1.00 32.92 665 LEU A N 1
ATOM 5234 C CA . LEU A 1 334 ? 152.101 138.993 128.248 1.00 27.88 665 LEU A CA 1
ATOM 5235 C C . LEU A 1 334 ? 152.201 137.518 128.609 1.00 38.58 665 LEU A C 1
ATOM 5236 O O . LEU A 1 334 ? 151.856 137.106 129.719 1.00 49.20 665 LEU A O 1
ATOM 5252 N N . ARG A 1 335 ? 152.676 136.723 127.657 1.00 38.33 666 ARG A N 1
ATOM 5253 C CA . ARG A 1 335 ? 152.842 135.287 127.863 1.00 32.92 666 ARG A CA 1
ATOM 5254 C C . ARG A 1 335 ? 154.148 135.059 128.610 1.00 31.58 666 ARG A C 1
ATOM 5255 O O . ARG A 1 335 ? 155.233 135.128 128.031 1.00 45.87 666 ARG A O 1
ATOM 5276 N N . ARG A 1 336 ? 154.039 134.789 129.904 1.00 33.58 667 ARG A N 1
ATOM 5277 C CA . ARG A 1 336 ? 155.181 134.551 130.771 1.00 35.71 667 ARG A CA 1
ATOM 5278 C C . ARG A 1 336 ? 155.144 133.115 131.268 1.00 42.91 667 ARG A C 1
ATOM 5279 O O . ARG A 1 336 ? 154.074 132.587 131.584 1.00 50.16 667 ARG A O 1
ATOM 5300 N N . SER A 1 337 ? 156.316 132.488 131.337 1.00 41.25 668 SER A N 1
ATOM 5301 C CA . SER A 1 337 ? 156.441 131.110 131.798 1.00 41.40 668 SER A CA 1
ATOM 5302 C C . SER A 1 337 ? 156.782 131.018 133.280 1.00 42.03 668 SER A C 1
ATOM 5303 O O . SER A 1 337 ? 156.195 130.206 134.000 1.00 49.35 668 SER A O 1
ATOM 5311 N N . VAL A 1 338 ? 157.719 131.834 133.750 1.00 38.48 669 VAL A N 1
ATOM 5312 C CA . VAL A 1 338 ? 158.171 131.811 135.135 1.00 34.74 669 VAL A CA 1
ATOM 5313 C C . VAL A 1 338 ? 157.444 132.905 135.903 1.00 42.07 669 VAL A C 1
ATOM 5314 O O . VAL A 1 338 ? 157.341 134.043 135.430 1.00 51.47 669 VAL A O 1
ATOM 5327 N N . MET A 1 339 ? 156.941 132.563 137.084 1.00 42.37 670 MET A N 1
ATOM 5328 C CA . MET A 1 339 ? 156.252 133.535 137.908 1.00 39.88 670 MET A CA 1
ATOM 5329 C C . MET A 1 339 ? 157.243 134.552 138.469 1.00 40.75 670 MET A C 1
ATOM 5330 O O . MET A 1 339 ? 158.434 134.264 138.605 1.00 47.51 670 MET A O 1
ATOM 5344 N N . PRO A 1 340 ? 156.775 135.751 138.803 1.00 42.95 671 PRO A N 1
ATOM 5345 C CA . PRO A 1 340 ? 157.688 136.780 139.309 1.00 43.60 671 PRO A CA 1
ATOM 5346 C C . PRO A 1 340 ? 158.260 136.409 140.667 1.00 47.41 671 PRO A C 1
ATOM 5347 O O . PRO A 1 340 ? 157.680 135.640 141.435 1.00 54.06 671 PRO A O 1
ATOM 5358 N N . LYS A 1 341 ? 159.426 136.976 140.955 1.00 47.37 672 LYS A N 1
ATOM 5359 C CA . LYS A 1 341 ? 160.039 136.794 142.260 1.00 46.32 672 LYS A CA 1
ATOM 5360 C C . LYS A 1 341 ? 159.195 137.462 143.337 1.00 50.38 672 LYS A C 1
ATOM 5361 O O . LYS A 1 341 ? 158.458 138.416 143.079 1.00 58.09 672 LYS A O 1
ATOM 5380 N N . LEU A 1 342 ? 159.306 136.946 144.557 1.00 48.88 673 LEU A N 1
ATOM 5381 C CA . LEU A 1 342 ? 158.582 137.528 145.674 1.00 53.54 673 LEU A CA 1
ATOM 5382 C C . LEU A 1 342 ? 158.953 139.000 145.837 1.00 57.38 673 LEU A C 1
ATOM 5383 O O . LEU A 1 342 ? 159.948 139.485 145.293 1.00 55.30 673 LEU A O 1
ATOM 5399 N N . GLY A 1 343 ? 158.129 139.713 146.606 1.00 57.69 674 GLY A N 1
ATOM 5400 C CA . GLY A 1 343 ? 158.263 141.159 146.677 1.00 56.44 674 GLY A CA 1
ATOM 5401 C C . GLY A 1 343 ? 159.630 141.604 147.160 1.00 61.38 674 GLY A C 1
ATOM 5402 O O . GLY A 1 343 ? 160.249 142.496 146.574 1.00 62.07 674 GLY A O 1
ATOM 5406 N N . GLY A 1 344 ? 160.121 140.989 148.231 1.00 60.32 675 GLY A N 1
ATOM 5407 C CA . GLY A 1 344 ? 161.386 141.426 148.792 1.00 58.10 675 GLY A CA 1
ATOM 5408 C C . GLY A 1 344 ? 161.317 142.871 149.240 1.00 63.33 675 GLY A C 1
ATOM 5409 O O . GLY A 1 344 ? 160.354 143.306 149.881 1.00 64.75 675 GLY A O 1
ATOM 5413 N N . ARG A 1 345 ? 162.357 143.635 148.899 1.00 67.53 676 ARG A N 1
ATOM 5414 C CA . ARG A 1 345 ? 162.420 145.036 149.301 1.00 66.58 676 ARG A CA 1
ATOM 5415 C C . ARG A 1 345 ? 161.525 145.928 148.450 1.00 65.09 676 ARG A C 1
ATOM 5416 O O . ARG A 1 345 ? 160.965 146.902 148.964 1.00 66.31 676 ARG A O 1
ATOM 5437 N N . SER A 1 346 ? 161.380 145.619 147.160 1.00 63.77 677 SER A N 1
ATOM 5438 C CA . SER A 1 346 ? 160.642 146.508 146.267 1.00 63.12 677 SER A CA 1
ATOM 5439 C C . SER A 1 346 ? 159.193 146.664 146.708 1.00 61.13 677 SER A C 1
ATOM 5440 O O . SER A 1 346 ? 158.653 147.776 146.706 1.00 62.33 677 SER A O 1
ATOM 5448 N N . GLY A 1 347 ? 158.550 145.569 147.088 1.00 54.07 678 GLY A N 1
ATOM 5449 C CA . GLY A 1 347 ? 157.167 145.584 147.517 1.00 53.12 678 GLY A CA 1
ATOM 5450 C C . GLY A 1 347 ? 156.287 144.720 146.631 1.00 56.41 678 GLY A C 1
ATOM 5451 O O . GLY A 1 347 ? 156.675 144.274 145.553 1.00 56.46 678 GLY A O 1
ATOM 5455 N N . PHE A 1 348 ? 155.070 144.493 147.127 1.00 55.32 679 PHE A N 1
ATOM 5456 C CA . PHE A 1 348 ? 154.126 143.649 146.403 1.00 56.48 679 PHE A CA 1
ATOM 5457 C C . PHE A 1 348 ? 153.764 144.259 145.057 1.00 49.37 679 PHE A C 1
ATOM 5458 O O . PHE A 1 348 ? 153.647 143.545 144.054 1.00 49.08 679 PHE A O 1
ATOM 5475 N N . ALA A 1 349 ? 153.574 145.577 145.015 1.00 50.58 680 ALA A N 1
ATOM 5476 C CA . ALA A 1 349 ? 153.172 146.223 143.772 1.00 52.91 680 ALA A CA 1
ATOM 5477 C C . ALA A 1 349 ? 154.231 146.053 142.691 1.00 53.02 680 ALA A C 1
ATOM 5478 O O . ALA A 1 349 ? 153.906 145.775 141.532 1.00 55.74 680 ALA A O 1
ATOM 5485 N N . GLU A 1 350 ? 155.504 146.208 143.050 1.00 52.36 681 GLU A N 1
ATOM 5486 C CA . GLU A 1 350 ? 156.573 146.146 142.063 1.00 52.95 681 GLU A CA 1
ATOM 5487 C C . GLU A 1 350 ? 156.991 144.706 141.805 1.00 53.39 681 GLU A C 1
ATOM 5488 O O . GLU A 1 350 ? 158.178 144.372 141.861 1.00 59.14 681 GLU A O 1
ATOM 5500 N N . ARG A 1 351 ? 156.015 143.851 141.522 1.00 48.62 682 ARG A N 1
ATOM 5501 C CA . ARG A 1 351 ? 156.246 142.495 141.052 1.00 43.03 682 ARG A CA 1
ATOM 5502 C C . ARG A 1 351 ? 155.719 142.268 139.649 1.00 46.46 682 ARG A C 1
ATOM 5503 O O . ARG A 1 351 ? 156.216 141.382 138.952 1.00 54.18 682 ARG A O 1
ATOM 5524 N N . ASN A 1 352 ? 154.728 143.048 139.222 1.00 45.24 683 ASN A N 1
ATOM 5525 C CA . ASN A 1 352 ? 154.197 142.991 137.864 1.00 45.55 683 ASN A CA 1
ATOM 5526 C C . ASN A 1 352 ? 153.589 141.622 137.568 1.00 45.36 683 ASN A C 1
ATOM 5527 O O . ASN A 1 352 ? 153.826 141.020 136.520 1.00 55.33 683 ASN A O 1
ATOM 5538 N N . ALA A 1 353 ? 152.784 141.130 138.509 1.00 39.66 684 ALA A N 1
ATOM 5539 C CA . ALA A 1 353 ? 152.058 139.888 138.273 1.00 42.11 684 ALA A CA 1
ATOM 5540 C C . ALA A 1 353 ? 151.120 140.030 137.082 1.00 43.56 684 ALA A C 1
ATOM 5541 O O . ALA A 1 353 ? 151.103 139.182 136.183 1.00 49.22 684 ALA A O 1
ATOM 5548 N N . ALA A 1 354 ? 150.330 141.100 137.061 1.00 43.42 685 ALA A N 1
ATOM 5549 C CA . ALA A 1 354 ? 149.425 141.381 135.949 1.00 39.97 685 ALA A CA 1
ATOM 5550 C C . ALA A 1 354 ? 150.060 142.411 135.017 1.00 42.26 685 ALA A C 1
ATOM 5551 O O . ALA A 1 354 ? 149.625 143.558 134.910 1.00 50.65 685 ALA A O 1
ATOM 5558 N N . CYS A 1 355 ? 151.115 141.977 134.334 1.00 46.47 686 CYS A N 1
ATOM 5559 C CA . CYS A 1 355 ? 151.798 142.857 133.396 1.00 44.66 686 CYS A CA 1
ATOM 5560 C C . CYS A 1 355 ? 150.874 143.211 132.239 1.00 43.39 686 CYS A C 1
ATOM 5561 O O . CYS A 1 355 ? 150.188 142.346 131.688 1.00 50.92 686 CYS A O 1
ATOM 5569 N N . GLY A 1 356 ? 150.850 144.490 131.879 1.00 33.84 687 GLY A N 1
ATOM 5570 C CA . GLY A 1 356 ? 150.009 144.965 130.805 1.00 35.81 687 GLY A CA 1
ATOM 5571 C C . GLY A 1 356 ? 148.604 145.335 131.215 1.00 36.23 687 GLY A C 1
ATOM 5572 O O . GLY A 1 356 ? 147.858 145.876 130.389 1.00 44.98 687 GLY A O 1
ATOM 5576 N N . ARG A 1 357 ? 148.219 145.068 132.458 1.00 37.85 688 ARG A N 1
ATOM 5577 C CA . ARG A 1 357 ? 146.931 145.470 132.997 1.00 35.09 688 ARG A CA 1
ATOM 5578 C C . ARG A 1 357 ? 147.156 146.469 134.118 1.00 35.49 688 ARG A C 1
ATOM 5579 O O . ARG A 1 357 ? 148.047 146.287 134.953 1.00 45.38 688 ARG A O 1
ATOM 5600 N N . ILE A 1 358 ? 146.354 147.525 134.131 1.00 29.76 689 ILE A N 1
ATOM 5601 C CA . ILE A 1 358 ? 146.455 148.545 135.166 1.00 31.45 689 ILE A CA 1
ATOM 5602 C C . ILE A 1 358 ? 145.673 148.071 136.383 1.00 36.80 689 ILE A C 1
ATOM 5603 O O . ILE A 1 358 ? 144.452 147.896 136.321 1.00 49.25 689 ILE A O 1
ATOM 5619 N N . ILE A 1 359 ? 146.372 147.861 137.492 1.00 35.01 690 ILE A N 1
ATOM 5620 C CA . ILE A 1 359 ? 145.768 147.372 138.723 1.00 29.75 690 ILE A CA 1
ATOM 5621 C C . ILE A 1 359 ? 145.568 148.559 139.654 1.00 36.92 690 ILE A C 1
ATOM 5622 O O . ILE A 1 359 ? 146.533 149.226 140.042 1.00 45.89 690 ILE A O 1
ATOM 5638 N N . CYS A 1 360 ? 144.316 148.819 140.012 1.00 42.83 691 CYS A N 1
ATOM 5639 C CA . CYS A 1 360 ? 143.940 149.940 140.864 1.00 40.33 691 CYS A CA 1
ATOM 5640 C C . CYS A 1 360 ? 143.546 149.399 142.232 1.00 42.20 691 CYS A C 1
ATOM 5641 O O . CYS A 1 360 ? 142.490 148.772 142.383 1.00 49.97 691 CYS A O 1
ATOM 5649 N N . ASP A 1 361 ? 144.392 149.647 143.223 1.00 41.04 692 ASP A N 1
ATOM 5650 C CA . ASP A 1 361 ? 144.103 149.323 144.613 1.00 38.02 692 ASP A CA 1
ATOM 5651 C C . ASP A 1 361 ? 143.529 150.573 145.266 1.00 43.25 692 ASP A C 1
ATOM 5652 O O . ASP A 1 361 ? 144.245 151.560 145.465 1.00 50.71 692 ASP A O 1
ATOM 5661 N N . ILE A 1 362 ? 142.237 150.536 145.598 1.00 43.62 693 ILE A N 1
ATOM 5662 C CA . ILE A 1 362 ? 141.588 151.713 146.162 1.00 35.13 693 ILE A CA 1
ATOM 5663 C C . ILE A 1 362 ? 142.156 152.095 147.517 1.00 34.74 693 ILE A C 1
ATOM 5664 O O . ILE A 1 362 ? 141.915 153.210 147.979 1.00 49.07 693 ILE A O 1
ATOM 5680 N N . GLU A 1 363 ? 142.915 151.210 148.161 1.00 33.00 694 GLU A N 1
ATOM 5681 C CA . GLU A 1 363 ? 143.604 151.591 149.389 1.00 39.18 694 GLU A CA 1
ATOM 5682 C C . GLU A 1 363 ? 144.637 152.678 149.119 1.00 47.37 694 GLU A C 1
ATOM 5683 O O . GLU A 1 363 ? 144.629 153.735 149.761 1.00 53.21 694 GLU A O 1
ATOM 5695 N N . ILE A 1 364 ? 145.524 152.443 148.151 1.00 43.28 695 ILE A N 1
ATOM 5696 C CA . ILE A 1 364 ? 146.563 153.417 147.829 1.00 42.71 695 ILE A CA 1
ATOM 5697 C C . ILE A 1 364 ? 145.945 154.693 147.268 1.00 47.01 695 ILE A C 1
ATOM 5698 O O . ILE A 1 364 ? 146.316 155.810 147.652 1.00 48.64 695 ILE A O 1
ATOM 5714 N N . SER A 1 365 ? 144.991 154.544 146.350 1.00 43.90 696 SER A N 1
ATOM 5715 C CA . SER A 1 365 ? 144.360 155.710 145.746 1.00 41.69 696 SER A CA 1
ATOM 5716 C C . SER A 1 365 ? 143.623 156.538 146.789 1.00 44.50 696 SER A C 1
ATOM 5717 O O . SER A 1 365 ? 143.670 157.773 146.757 1.00 53.03 696 SER A O 1
ATOM 5725 N N . ALA A 1 366 ? 142.931 155.881 147.720 1.00 44.48 697 ALA A N 1
ATOM 5726 C CA . ALA A 1 366 ? 142.270 156.610 148.793 1.00 45.59 697 ALA A CA 1
ATOM 5727 C C . ALA A 1 366 ? 143.284 157.313 149.683 1.00 48.10 697 ALA A C 1
ATOM 5728 O O . ALA A 1 366 ? 143.098 158.481 150.045 1.00 53.20 697 ALA A O 1
ATOM 5735 N N . LYS A 1 367 ? 144.368 156.622 150.045 1.00 45.90 698 LYS A N 1
ATOM 5736 C CA . LYS A 1 367 ? 145.399 157.252 150.859 1.00 42.38 698 LYS A CA 1
ATOM 5737 C C . LYS A 1 367 ? 145.960 158.488 150.176 1.00 44.52 698 LYS A C 1
ATOM 5738 O O . LYS A 1 367 ? 146.375 159.437 150.849 1.00 51.52 698 LYS A O 1
ATOM 5757 N N . GLU A 1 368 ? 145.981 158.495 148.844 1.00 48.74 699 GLU A N 1
ATOM 5758 C CA . GLU A 1 368 ? 146.502 159.652 148.125 1.00 48.56 699 GLU A CA 1
ATOM 5759 C C . GLU A 1 368 ? 145.461 160.760 147.987 1.00 48.36 699 GLU A C 1
ATOM 5760 O O . GLU A 1 368 ? 145.809 161.945 148.030 1.00 47.68 699 GLU A O 1
ATOM 5772 N N . LEU A 1 369 ? 144.186 160.404 147.826 1.00 48.43 700 LEU A N 1
ATOM 5773 C CA . LEU A 1 369 ? 143.169 161.360 147.412 1.00 45.37 700 LEU A CA 1
ATOM 5774 C C . LEU A 1 369 ? 142.200 161.775 148.509 1.00 50.10 700 LEU A C 1
ATOM 5775 O O . LEU A 1 369 ? 141.559 162.820 148.368 1.00 54.32 700 LEU A O 1
ATOM 5791 N N . ILE A 1 370 ? 142.065 161.001 149.581 1.00 53.14 701 ILE A N 1
ATOM 5792 C CA . ILE A 1 370 ? 141.091 161.309 150.622 1.00 48.68 701 ILE A CA 1
ATOM 5793 C C . ILE A 1 370 ? 141.663 160.887 151.967 1.00 53.55 701 ILE A C 1
ATO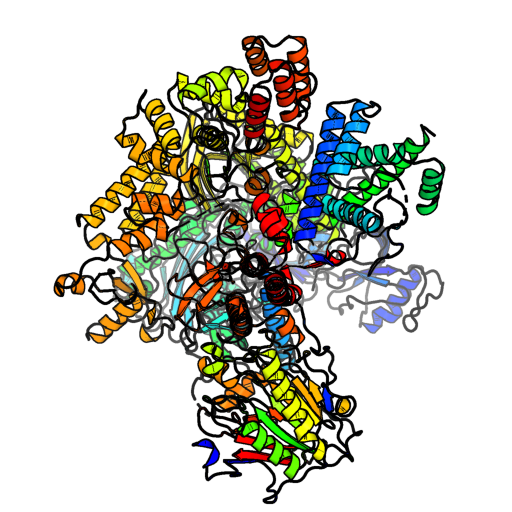M 5794 O O . ILE A 1 370 ? 142.376 159.885 152.068 1.00 57.34 701 ILE A O 1
ATOM 5810 N N . ARG A 1 371 ? 141.345 161.661 152.999 1.00 55.02 702 ARG A N 1
ATOM 5811 C CA . ARG A 1 371 ? 141.770 161.375 154.361 1.00 57.00 702 ARG A CA 1
ATOM 5812 C C . ARG A 1 371 ? 140.664 160.618 155.082 1.00 56.24 702 ARG A C 1
ATOM 5813 O O . ARG A 1 371 ? 139.489 160.986 154.984 1.00 60.29 702 ARG A O 1
ATOM 5834 N N . CYS A 1 372 ? 141.040 159.563 155.800 1.00 55.37 703 CYS A N 1
ATOM 5835 C CA . CYS A 1 372 ? 140.078 158.758 156.534 1.00 58.22 703 CYS A CA 1
ATOM 5836 C C . CYS A 1 372 ? 140.723 158.258 157.816 1.00 61.34 703 CYS A C 1
ATOM 5837 O O . CYS A 1 372 ? 141.949 158.210 157.941 1.00 60.34 703 CYS A O 1
ATOM 5845 N N . LYS A 1 373 ? 139.874 157.887 158.777 1.00 61.48 704 LYS A N 1
ATOM 5846 C CA . LYS A 1 373 ? 140.377 157.331 160.028 1.00 62.40 704 LYS A CA 1
ATOM 5847 C C . LYS A 1 373 ? 141.165 156.056 159.771 1.00 63.26 704 LYS A C 1
ATOM 5848 O O . LYS A 1 373 ? 142.234 155.845 160.357 1.00 67.35 704 LYS A O 1
ATOM 5867 N N . SER A 1 374 ? 140.652 155.194 158.899 1.00 57.11 705 SER A N 1
ATOM 5868 C CA . SER A 1 374 ? 141.369 154.010 158.458 1.00 52.90 705 SER A CA 1
ATOM 5869 C C . SER A 1 374 ? 140.978 153.738 157.017 1.00 52.73 705 SER A C 1
ATOM 5870 O O . SER A 1 374 ? 139.971 154.250 156.521 1.00 53.76 705 SER A O 1
ATOM 5878 N N . TYR A 1 375 ? 141.790 152.927 156.342 1.00 49.05 706 TYR A N 1
ATOM 5879 C CA . TYR A 1 375 ? 141.590 152.638 154.929 1.00 48.23 706 TYR A CA 1
ATOM 5880 C C . TYR A 1 375 ? 141.143 151.202 154.688 1.00 46.85 706 TYR A C 1
ATOM 5881 O O . TYR A 1 375 ? 141.305 150.682 153.581 1.00 51.26 706 TYR A O 1
ATOM 5899 N N . HIS A 1 376 ? 140.583 150.554 155.702 1.00 46.37 707 HIS A N 1
ATOM 5900 C CA . HIS A 1 376 ? 139.887 149.302 155.481 1.00 41.56 707 HIS A CA 1
ATOM 5901 C C . HIS A 1 376 ? 138.608 149.563 154.692 1.00 44.87 707 HIS A C 1
ATOM 5902 O O . HIS A 1 376 ? 138.061 150.669 154.692 1.00 53.22 707 HIS A O 1
ATOM 5916 N N . LEU A 1 377 ? 138.129 148.524 154.010 1.00 43.31 708 LEU A N 1
ATOM 5917 C CA . LEU A 1 377 ? 137.054 148.720 153.044 1.00 43.44 708 LEU A CA 1
ATOM 5918 C C . LEU A 1 377 ? 135.790 149.244 153.713 1.00 53.04 708 LEU A C 1
ATOM 5919 O O . LEU A 1 377 ? 135.071 150.066 153.134 1.00 57.32 708 LEU A O 1
ATOM 5935 N N . SER A 1 378 ? 135.494 148.778 154.926 1.00 57.37 709 SER A N 1
ATOM 5936 C CA . SER A 1 378 ? 134.287 149.231 155.609 1.00 53.30 709 SER A CA 1
ATOM 5937 C C . SER A 1 378 ? 134.338 150.728 155.888 1.00 49.07 709 SER A C 1
ATOM 5938 O O . SER A 1 378 ? 133.347 151.439 155.688 1.00 56.49 709 SER A O 1
ATOM 5946 N N . GLU A 1 379 ? 135.484 151.227 156.351 1.00 47.31 710 GLU A N 1
ATOM 5947 C CA . GLU A 1 379 ? 135.601 152.654 156.631 1.00 50.44 710 GLU A CA 1
ATOM 5948 C C . GLU A 1 379 ? 135.472 153.478 155.358 1.00 50.60 710 GLU A C 1
ATOM 5949 O O . GLU A 1 379 ? 134.833 154.537 155.358 1.00 59.22 710 GLU A O 1
ATOM 5961 N N . LEU A 1 380 ? 136.083 153.019 154.265 1.00 45.76 711 LEU A N 1
ATOM 5962 C CA . LEU A 1 380 ? 135.955 153.737 153.001 1.00 48.40 711 LEU A CA 1
ATOM 5963 C C . LEU A 1 380 ? 134.509 153.748 152.525 1.00 45.39 711 LEU A C 1
ATOM 5964 O O . LEU A 1 380 ? 134.023 154.766 152.021 1.00 52.03 711 LEU A O 1
ATOM 5980 N N . VAL A 1 381 ? 133.806 152.626 152.672 1.00 41.25 712 VAL A N 1
ATOM 5981 C CA . VAL A 1 381 ? 132.395 152.586 152.304 1.00 42.12 712 VAL A CA 1
ATOM 5982 C C . VAL A 1 381 ? 131.607 153.579 153.145 1.00 47.94 712 VAL A C 1
ATOM 5983 O O . VAL A 1 381 ? 130.742 154.302 152.636 1.00 54.27 712 VAL A O 1
ATOM 5996 N N . HIS A 1 382 ? 131.893 153.631 154.446 1.00 54.70 713 HIS A N 1
ATOM 5997 C CA . HIS A 1 382 ? 131.165 154.533 155.330 1.00 50.44 713 HIS A CA 1
ATOM 5998 C C . HIS A 1 382 ? 131.423 155.992 154.976 1.00 51.00 713 HIS A C 1
ATOM 5999 O O . HIS A 1 382 ? 130.500 156.815 154.991 1.00 55.40 713 HIS A O 1
ATOM 6013 N N . GLN A 1 383 ? 132.668 156.334 154.656 1.00 51.60 714 GLN A N 1
ATOM 6014 C CA . GLN A 1 383 ? 133.046 157.732 154.494 1.00 50.04 714 GLN A CA 1
ATOM 6015 C C . GLN A 1 383 ? 132.803 158.269 153.091 1.00 51.40 714 GLN A C 1
ATOM 6016 O O . GLN A 1 383 ? 132.481 159.454 152.943 1.00 57.89 714 GLN A O 1
ATOM 6030 N N . ILE A 1 384 ? 132.944 157.443 152.060 1.00 43.48 715 ILE A N 1
ATOM 6031 C CA . ILE A 1 384 ? 132.817 157.896 150.682 1.00 45.22 715 ILE A CA 1
ATOM 6032 C C . ILE A 1 384 ? 131.418 157.649 150.134 1.00 45.88 715 ILE A C 1
ATOM 6033 O O . ILE A 1 384 ? 130.839 158.525 149.493 1.00 48.47 715 ILE A O 1
ATOM 6049 N N . LEU A 1 385 ? 130.861 156.463 150.375 1.00 47.98 716 LEU A N 1
ATOM 6050 C CA . LEU A 1 385 ? 129.537 156.115 149.883 1.00 48.69 716 LEU A CA 1
ATOM 6051 C C . LEU A 1 385 ? 128.438 156.308 150.919 1.00 53.98 716 LEU A C 1
ATOM 6052 O O . LEU A 1 385 ? 127.259 156.177 150.574 1.00 60.23 716 LEU A O 1
ATOM 6068 N N . LYS A 1 386 ? 128.786 156.620 152.165 1.00 54.79 717 LYS A N 1
ATOM 6069 C CA . LYS A 1 386 ? 127.801 156.803 153.228 1.00 53.23 717 LYS A CA 1
ATOM 6070 C C . LYS A 1 386 ? 126.869 155.595 153.316 1.00 53.38 717 LYS A C 1
ATOM 6071 O O . LYS A 1 386 ? 125.645 155.720 153.364 1.00 56.67 717 LYS A O 1
ATOM 6090 N N . ALA A 1 387 ? 127.469 154.409 153.334 1.00 48.21 718 ALA A N 1
ATOM 6091 C CA . ALA A 1 387 ? 126.741 153.153 153.402 1.00 47.90 718 ALA A CA 1
ATOM 6092 C C . ALA A 1 387 ? 127.336 152.284 154.500 1.00 50.83 718 ALA A C 1
ATOM 6093 O O . ALA A 1 387 ? 128.363 152.613 155.099 1.00 56.34 718 ALA A O 1
ATOM 6100 N N . GLU A 1 388 ? 126.675 151.161 154.762 1.00 53.51 719 GLU A N 1
ATOM 6101 C CA . GLU A 1 388 ? 127.100 150.207 155.777 1.00 54.43 719 GLU A CA 1
ATOM 6102 C C . GLU A 1 388 ? 127.490 148.904 155.097 1.00 55.20 719 GLU A C 1
ATOM 6103 O O . GLU A 1 388 ? 126.758 148.404 154.237 1.00 55.04 719 GLU A O 1
ATOM 6115 N N . ARG A 1 389 ? 128.639 148.362 155.484 1.00 55.71 720 ARG A N 1
ATOM 6116 C CA . ARG A 1 389 ? 129.197 147.161 154.880 1.00 52.32 720 ARG A CA 1
ATOM 6117 C C . ARG A 1 389 ? 129.177 146.028 155.895 1.00 54.76 720 ARG A C 1
ATOM 6118 O O . ARG A 1 389 ? 129.640 146.196 157.028 1.00 56.11 720 ARG A O 1
ATOM 6139 N N . VAL A 1 390 ? 128.641 144.881 155.487 1.00 53.76 721 VAL A N 1
ATOM 6140 C CA . VAL A 1 390 ? 128.490 143.722 156.357 1.00 50.02 721 VAL A CA 1
ATOM 6141 C C . VAL A 1 390 ? 129.681 142.800 156.153 1.00 56.31 721 VAL A C 1
ATOM 6142 O O . VAL A 1 390 ? 129.976 142.393 155.022 1.00 59.25 721 VAL A O 1
ATOM 6155 N N . VAL A 1 391 ? 130.364 142.467 157.244 1.00 59.99 722 VAL A N 1
ATOM 6156 C CA . VAL A 1 391 ? 131.531 141.594 157.219 1.00 58.64 722 VAL A CA 1
ATOM 6157 C C . VAL A 1 391 ? 131.116 140.244 157.784 1.00 60.51 722 VAL A C 1
ATOM 6158 O O . VAL A 1 391 ? 130.723 140.147 158.953 1.00 65.26 722 VAL A O 1
ATOM 6171 N N . ILE A 1 392 ? 131.200 139.206 156.960 1.00 58.02 723 ILE A N 1
ATOM 6172 C CA . ILE A 1 392 ? 130.903 137.850 157.408 1.00 57.97 723 ILE A CA 1
ATOM 6173 C C . ILE A 1 392 ? 132.105 137.353 158.202 1.00 59.19 723 ILE A C 1
ATOM 6174 O O . ILE A 1 392 ? 133.222 137.325 157.666 1.00 63.88 723 ILE A O 1
ATOM 6190 N N . PRO A 1 393 ? 131.943 136.958 159.463 1.00 67.81 724 PRO A N 1
ATOM 6191 C CA . PRO A 1 393 ? 133.102 136.531 160.239 1.00 69.41 724 PRO A CA 1
ATOM 6192 C C . PRO A 1 393 ? 133.759 135.325 159.600 1.00 70.65 724 PRO A C 1
ATOM 6193 O O . PRO A 1 393 ? 133.093 134.520 158.921 1.00 74.26 724 PRO A O 1
ATOM 6204 N N . PRO A 1 394 ? 135.073 135.162 159.779 1.00 67.92 725 PRO A N 1
ATOM 6205 C CA . PRO A 1 394 ? 135.741 133.999 159.171 1.00 68.09 725 PRO A CA 1
ATOM 6206 C C . PRO A 1 394 ? 135.122 132.674 159.574 1.00 70.73 725 PRO A C 1
ATOM 6207 O O . PRO A 1 394 ? 135.015 131.766 158.741 1.00 69.23 725 PRO A O 1
ATOM 6218 N N . GLU A 1 395 ? 134.706 132.536 160.834 1.00 75.98 726 GLU A N 1
ATOM 6219 C CA . GLU A 1 395 ? 134.096 131.291 161.282 1.00 74.02 726 GLU A CA 1
ATOM 6220 C C . GLU A 1 395 ? 132.732 131.059 160.650 1.00 73.13 726 GLU A C 1
ATOM 6221 O O . GLU A 1 395 ? 132.239 129.926 160.671 1.00 75.55 726 GLU A O 1
ATOM 6233 N N . ASN A 1 396 ? 132.113 132.097 160.092 1.00 73.65 727 ASN A N 1
ATOM 6234 C CA . ASN A 1 396 ? 130.810 131.960 159.460 1.00 74.33 727 ASN A CA 1
ATOM 6235 C C . ASN A 1 396 ? 130.900 131.600 157.984 1.00 75.11 727 ASN A C 1
ATOM 6236 O O . ASN A 1 396 ? 129.940 131.047 157.436 1.00 77.32 727 ASN A O 1
ATOM 6247 N N . ILE A 1 397 ? 132.025 131.894 157.330 1.00 67.63 728 ILE A N 1
ATOM 6248 C CA . ILE A 1 397 ? 132.163 131.564 155.914 1.00 68.21 728 ILE A CA 1
ATOM 6249 C C . ILE A 1 397 ? 132.085 130.056 155.716 1.00 68.13 728 ILE A C 1
ATOM 6250 O O . ILE A 1 397 ? 131.396 129.565 154.815 1.00 68.44 728 ILE A O 1
ATOM 6266 N N . ARG A 1 398 ? 132.790 129.298 156.556 1.00 66.49 729 ARG A N 1
ATOM 6267 C CA . ARG A 1 398 ? 132.747 127.845 156.452 1.00 66.56 729 ARG A CA 1
ATOM 6268 C C . ARG A 1 398 ? 131.462 127.261 157.019 1.00 65.76 729 ARG A C 1
ATOM 6269 O O . ARG A 1 398 ? 131.119 126.121 156.688 1.00 69.71 729 ARG A O 1
ATOM 6290 N N . ASN A 1 399 ? 130.746 128.009 157.857 1.00 66.69 730 ASN A N 1
ATOM 6291 C CA . ASN A 1 399 ? 129.438 127.578 158.329 1.00 67.88 730 ASN A CA 1
ATOM 6292 C C . ASN A 1 399 ? 128.324 127.906 157.346 1.00 70.00 730 ASN A C 1
ATOM 6293 O O . ASN A 1 399 ? 127.204 127.417 157.520 1.00 72.59 730 ASN A O 1
ATOM 6304 N N . ALA A 1 400 ? 128.602 128.721 156.328 1.00 66.42 731 ALA A N 1
ATOM 6305 C CA . ALA A 1 400 ? 127.601 129.050 155.322 1.00 64.95 731 ALA A CA 1
ATOM 6306 C C . ALA A 1 400 ? 127.315 127.895 154.375 1.00 65.14 731 ALA A C 1
ATOM 6307 O O . ALA A 1 400 ? 126.372 127.989 153.582 1.00 68.36 731 ALA A O 1
ATOM 6314 N N . TYR A 1 401 ? 128.098 126.821 154.430 1.00 61.12 732 TYR A N 1
ATOM 6315 C CA . TYR A 1 401 ? 127.893 125.657 153.579 1.00 61.28 732 TYR A CA 1
ATOM 6316 C C . TYR A 1 401 ? 126.914 124.659 154.168 1.00 66.64 732 TYR A C 1
ATOM 6317 O O . TYR A 1 401 ? 126.913 123.491 153.763 1.00 68.48 732 TYR A O 1
ATOM 6335 N N . ASN A 1 402 ? 126.081 125.094 155.110 1.00 68.06 733 ASN A N 1
ATOM 6336 C CA . ASN A 1 402 ? 125.034 124.250 155.665 1.00 66.08 733 ASN A CA 1
ATOM 6337 C C . ASN A 1 402 ? 123.702 124.467 154.962 1.00 66.56 733 ASN A C 1
ATOM 6338 O O . ASN A 1 402 ? 122.938 123.514 154.775 1.00 71.16 733 ASN A O 1
ATOM 6349 N N . ASP A 1 403 ? 123.414 125.702 154.566 1.00 64.04 734 ASP A N 1
ATOM 6350 C CA . ASP A 1 403 ? 122.185 126.051 153.870 1.00 66.37 734 ASP A CA 1
ATOM 6351 C C . ASP A 1 403 ? 122.521 126.787 152.583 1.00 66.35 734 ASP A C 1
ATOM 6352 O O . ASP A 1 403 ? 123.493 127.547 152.526 1.00 70.27 734 ASP A O 1
ATOM 6361 N N . SER A 1 404 ? 121.714 126.556 151.548 1.00 62.41 735 SER A N 1
ATOM 6362 C CA . SER A 1 404 ? 121.909 127.270 150.293 1.00 63.08 735 SER A CA 1
ATOM 6363 C C . SER A 1 404 ? 121.678 128.764 150.465 1.00 67.00 735 SER A C 1
ATOM 6364 O O . SER A 1 404 ? 122.322 129.574 149.788 1.00 73.97 735 SER A O 1
ATOM 6372 N N . VAL A 1 405 ? 120.767 129.146 151.361 1.00 64.66 736 VAL A N 1
ATOM 6373 C CA . VAL A 1 405 ? 120.508 130.563 151.599 1.00 62.04 736 VAL A CA 1
ATOM 6374 C C . VAL A 1 405 ? 121.758 131.248 152.132 1.00 65.13 736 VAL A C 1
ATOM 6375 O O . VAL A 1 405 ? 122.118 132.345 151.692 1.00 71.99 736 VAL A O 1
ATOM 6388 N N . HIS A 1 406 ? 122.440 130.615 153.088 1.00 59.47 737 HIS A N 1
ATOM 6389 C CA . HIS A 1 406 ? 123.655 131.205 153.640 1.00 55.54 737 HIS A CA 1
ATOM 6390 C C . HIS A 1 406 ? 124.743 131.326 152.578 1.00 62.65 737 HIS A C 1
ATOM 6391 O O . HIS A 1 406 ? 125.469 132.327 152.531 1.00 68.81 737 HIS A O 1
ATOM 6405 N N . LEU A 1 407 ? 124.882 130.310 151.725 1.00 57.04 738 LEU A N 1
ATOM 6406 C CA . LEU A 1 407 ? 125.890 130.367 150.673 1.00 56.08 738 LEU A CA 1
ATOM 6407 C C . LEU A 1 407 ? 125.589 131.486 149.685 1.00 58.11 738 LEU A C 1
ATOM 6408 O O . LEU A 1 407 ? 126.494 132.223 149.265 1.00 66.58 738 LEU A O 1
ATOM 6424 N N . LEU A 1 408 ? 124.322 131.626 149.296 1.00 55.38 739 LEU A N 1
ATOM 6425 C CA . LEU A 1 408 ? 123.944 132.722 148.414 1.00 56.48 739 LEU A CA 1
ATOM 6426 C C . LEU A 1 408 ? 124.183 134.064 149.088 1.00 58.95 739 LEU A C 1
ATOM 6427 O O . LEU A 1 408 ? 124.564 135.036 148.430 1.00 68.91 739 LEU A O 1
ATOM 6443 N N . TYR A 1 409 ? 123.969 134.137 150.401 1.00 53.87 740 TYR A N 1
ATOM 6444 C CA . TYR A 1 409 ? 124.250 135.372 151.124 1.00 53.82 740 TYR A CA 1
ATOM 6445 C C . TYR A 1 409 ? 125.736 135.704 151.086 1.00 59.02 740 TYR A C 1
ATOM 6446 O O . TYR A 1 409 ? 126.115 136.867 150.917 1.00 69.73 740 TYR A O 1
ATOM 6464 N N . MET A 1 410 ? 126.594 134.696 151.249 1.00 54.13 741 MET A N 1
ATOM 6465 C CA . MET A 1 410 ? 128.034 134.932 151.168 1.00 58.35 741 MET A CA 1
ATOM 6466 C C . MET A 1 410 ? 128.435 135.414 149.776 1.00 59.03 741 MET A C 1
ATOM 6467 O O . MET A 1 410 ? 129.221 136.365 149.631 1.00 61.25 741 MET A O 1
ATOM 6481 N N . LEU A 1 411 ? 127.899 134.775 148.736 1.00 51.37 742 LEU A N 1
ATOM 6482 C CA . LEU A 1 411 ? 128.212 135.200 147.376 1.00 46.14 742 LEU A CA 1
ATOM 6483 C C . LEU A 1 411 ? 127.713 136.617 147.116 1.00 51.15 742 LEU A C 1
ATOM 6484 O O . LEU A 1 411 ? 128.392 137.415 146.456 1.00 57.91 742 LEU A O 1
ATOM 6500 N N . GLU A 1 412 ? 126.528 136.951 147.628 1.00 51.16 743 GLU A N 1
ATOM 6501 C CA . GLU A 1 412 ? 126.010 138.303 147.479 1.00 47.93 743 GLU A CA 1
ATOM 6502 C C . GLU A 1 412 ? 126.850 139.307 148.251 1.00 45.50 743 GLU A C 1
ATOM 6503 O O . GLU A 1 412 ? 126.986 140.454 147.822 1.00 58.66 743 GLU A O 1
ATOM 6515 N N . ASN A 1 413 ? 127.413 138.903 149.388 1.00 37.00 744 ASN A N 1
ATOM 6516 C CA . ASN A 1 413 ? 128.334 139.776 150.102 1.00 44.44 744 ASN A CA 1
ATOM 6517 C C . ASN A 1 413 ? 129.565 140.069 149.258 1.00 53.99 744 ASN A C 1
ATOM 6518 O O . ASN A 1 413 ? 130.030 141.213 149.196 1.00 60.68 744 ASN A O 1
ATOM 6529 N N . THR A 1 414 ? 130.108 139.045 148.596 1.00 49.35 745 THR A N 1
ATOM 6530 C CA . THR A 1 414 ? 131.247 139.275 147.709 1.00 40.84 745 THR A CA 1
ATOM 6531 C C . THR A 1 414 ? 130.872 140.208 146.560 1.00 43.96 745 THR A C 1
ATOM 6532 O O . THR A 1 414 ? 131.637 141.116 146.201 1.00 52.89 745 THR A O 1
ATOM 6543 N N . TRP A 1 415 ? 129.695 139.995 145.971 1.00 37.01 746 TRP A N 1
ATOM 6544 C CA . TRP A 1 415 ? 129.227 140.862 144.893 1.00 32.95 746 TRP A CA 1
ATOM 6545 C C . TRP A 1 415 ? 129.075 142.300 145.372 1.00 39.86 746 TRP A C 1
ATOM 6546 O O . TRP A 1 415 ? 129.453 143.246 144.669 1.00 55.31 746 TRP A O 1
ATOM 6567 N N . ILE A 1 416 ? 128.524 142.482 146.571 1.00 38.67 747 ILE A N 1
ATOM 6568 C CA . ILE A 1 416 ? 128.348 143.817 147.126 1.00 40.25 747 ILE A CA 1
ATOM 6569 C C . ILE A 1 416 ? 129.698 144.465 147.390 1.00 41.63 747 ILE A C 1
ATOM 6570 O O . ILE A 1 416 ? 129.858 145.678 147.226 1.00 52.05 747 ILE A O 1
ATOM 6586 N N . ASP A 1 417 ? 130.684 143.679 147.818 1.00 38.80 748 ASP A N 1
ATOM 6587 C CA . ASP A 1 417 ? 132.020 144.230 148.022 1.00 40.09 748 ASP A CA 1
ATOM 6588 C C . ASP A 1 417 ? 132.625 144.703 146.707 1.00 43.04 748 ASP A C 1
ATOM 6589 O O . ASP A 1 417 ? 133.252 145.768 146.647 1.00 51.59 748 ASP A O 1
ATOM 6598 N N . ALA A 1 418 ? 132.456 143.919 145.641 1.00 42.12 749 ALA A N 1
ATOM 6599 C CA . ALA A 1 418 ? 132.931 144.360 144.333 1.00 38.98 749 ALA A CA 1
ATOM 6600 C C . ALA A 1 418 ? 132.233 145.647 143.907 1.00 40.31 749 ALA A C 1
ATOM 6601 O O . ALA A 1 418 ? 132.870 146.571 143.379 1.00 54.19 749 ALA A O 1
ATOM 6608 N N . LYS A 1 419 ? 130.921 145.721 144.132 1.00 39.24 750 LYS A N 1
ATOM 6609 C CA . LYS A 1 419 ? 130.178 146.933 143.807 1.00 36.30 750 LYS A CA 1
ATOM 6610 C C . LYS A 1 419 ? 130.701 148.124 144.599 1.00 33.00 750 LYS A C 1
ATOM 6611 O O . LYS A 1 419 ? 130.842 149.224 144.057 1.00 50.30 750 LYS A O 1
ATOM 6630 N N . PHE A 1 420 ? 130.989 147.924 145.884 1.00 30.72 751 PHE A N 1
ATOM 6631 C CA . PHE A 1 420 ? 131.520 149.003 146.707 1.00 37.76 751 PHE A CA 1
ATOM 6632 C C . PHE A 1 420 ? 132.875 149.465 146.194 1.00 41.53 751 PHE A C 1
ATOM 6633 O O . PHE A 1 420 ? 133.164 150.665 146.176 1.00 46.42 751 PHE A O 1
ATOM 6650 N N . ILE A 1 421 ? 133.730 148.524 145.795 1.00 42.71 752 ILE A N 1
ATOM 6651 C CA . ILE A 1 421 ? 135.041 148.896 145.271 1.00 37.18 752 ILE A CA 1
ATOM 6652 C C . ILE A 1 421 ? 134.884 149.744 144.017 1.00 38.41 752 ILE A C 1
ATOM 6653 O O . ILE A 1 421 ? 135.516 150.798 143.870 1.00 45.59 752 ILE A O 1
ATOM 6669 N N . LEU A 1 422 ? 134.024 149.302 143.097 1.00 31.78 753 LEU A N 1
ATOM 6670 C CA . LEU A 1 422 ? 133.818 150.062 141.869 1.00 28.91 753 LEU A CA 1
ATOM 6671 C C . LEU A 1 422 ? 133.236 151.439 142.167 1.00 40.48 753 LEU A C 1
ATOM 6672 O O . LEU A 1 422 ? 133.620 152.435 141.542 1.00 46.52 753 LEU A O 1
ATOM 6688 N N . GLN A 1 423 ? 132.309 151.513 143.121 1.00 43.59 754 GLN A N 1
ATOM 6689 C CA . GLN A 1 423 ? 131.697 152.790 143.468 1.00 36.46 754 GLN A CA 1
ATOM 6690 C C . GLN A 1 423 ? 132.709 153.743 144.089 1.00 34.98 754 GLN A C 1
ATOM 6691 O O . GLN A 1 423 ? 132.694 154.942 143.798 1.00 45.51 754 GLN A O 1
ATOM 6705 N N . ILE A 1 424 ? 133.587 153.238 144.954 1.00 33.36 755 ILE A N 1
ATOM 6706 C CA . ILE A 1 424 ? 134.613 154.092 145.541 1.00 37.33 755 ILE A CA 1
ATOM 6707 C C . ILE A 1 424 ? 135.576 154.574 144.466 1.00 43.60 755 ILE A C 1
ATOM 6708 O O . ILE A 1 424 ? 136.021 155.727 144.484 1.00 47.97 755 ILE A O 1
ATOM 6724 N N . MET A 1 425 ? 135.923 153.702 143.518 1.00 46.44 756 MET A N 1
ATOM 6725 C CA . MET A 1 425 ? 136.784 154.125 142.419 1.00 38.61 756 MET A CA 1
ATOM 6726 C C . MET A 1 425 ? 136.128 155.239 141.613 1.00 39.64 756 MET A C 1
ATOM 6727 O O . MET A 1 425 ? 136.763 156.252 141.298 1.00 47.46 756 MET A O 1
ATOM 6741 N N . CYS A 1 426 ? 134.852 155.067 141.268 1.00 39.82 757 CYS A N 1
ATOM 6742 C CA . CYS A 1 426 ? 134.162 156.072 140.466 1.00 36.87 757 CYS A CA 1
ATOM 6743 C C . CYS A 1 426 ? 134.011 157.386 141.222 1.00 42.85 757 CYS A C 1
ATOM 6744 O O . CYS A 1 426 ? 134.226 158.463 140.655 1.00 49.94 757 CYS A O 1
ATOM 6752 N N . GLU A 1 427 ? 133.643 157.320 142.502 1.00 45.39 758 GLU A N 1
ATOM 6753 C CA . GLU A 1 427 ? 133.384 158.535 143.267 1.00 44.93 758 GLU A CA 1
ATOM 6754 C C . GLU A 1 427 ? 134.644 159.377 143.412 1.00 46.75 758 GLU A C 1
ATOM 6755 O O . GLU A 1 427 ? 134.601 160.602 143.259 1.00 53.29 758 GLU A O 1
ATOM 6767 N N . LEU A 1 428 ? 135.775 158.741 143.709 1.00 43.71 759 LEU A N 1
ATOM 6768 C CA . LEU A 1 428 ? 137.035 159.459 143.826 1.00 44.79 759 LEU A CA 1
ATOM 6769 C C . LEU A 1 428 ? 137.620 159.850 142.476 1.00 46.54 759 LEU A C 1
ATOM 6770 O O . LEU A 1 428 ? 138.597 160.605 142.442 1.00 52.20 759 LEU A O 1
ATOM 6786 N N . ASN A 1 429 ? 137.053 159.363 141.373 1.00 43.32 760 ASN A N 1
ATOM 6787 C CA . ASN A 1 429 ? 137.569 159.652 140.036 1.00 41.91 760 ASN A CA 1
ATOM 6788 C C . ASN A 1 429 ? 139.045 159.269 139.939 1.00 46.67 760 ASN A C 1
ATOM 6789 O O . ASN A 1 429 ? 139.890 160.052 139.502 1.00 47.34 760 ASN A O 1
ATOM 6800 N N . VAL A 1 430 ? 139.351 158.039 140.350 1.00 48.35 761 VAL A N 1
ATOM 6801 C CA . VAL A 1 430 ? 140.742 157.606 140.420 1.00 37.69 761 VAL A CA 1
ATOM 6802 C C . VAL A 1 430 ? 141.343 157.487 139.027 1.00 38.47 761 VAL A C 1
ATOM 6803 O O . VAL A 1 430 ? 142.515 157.811 138.818 1.00 46.43 761 VAL A O 1
ATOM 6816 N N . LEU A 1 431 ? 140.565 157.025 138.057 1.00 37.70 762 LEU A N 1
ATOM 6817 C CA . LEU A 1 431 ? 141.127 156.729 136.747 1.00 38.55 762 LEU A CA 1
ATOM 6818 C C . LEU A 1 431 ? 141.371 158.001 135.938 1.00 38.70 762 LEU A C 1
ATOM 6819 O O . LEU A 1 431 ? 142.450 158.148 135.350 1.00 46.36 762 LEU A O 1
ATOM 6835 N N . PRO A 1 432 ? 140.411 158.927 135.849 1.00 36.69 763 PRO A N 1
ATOM 6836 C CA . PRO A 1 432 ? 140.727 160.204 135.187 1.00 29.65 763 PRO A CA 1
ATOM 6837 C C . PRO A 1 432 ? 141.879 160.942 135.842 1.00 33.98 763 PRO A C 1
ATOM 6838 O O . PRO A 1 432 ? 142.731 161.515 135.147 1.00 47.36 763 PRO A O 1
ATOM 6849 N N . LEU A 1 433 ? 141.939 160.928 137.174 1.00 35.06 764 LEU A N 1
ATOM 6850 C CA . LEU A 1 433 ? 143.034 161.595 137.866 1.00 32.73 764 LEU A CA 1
ATOM 6851 C C . LEU A 1 433 ? 144.360 160.912 137.574 1.00 32.20 764 LEU A C 1
ATOM 6852 O O . LEU A 1 433 ? 145.382 161.581 137.394 1.00 42.05 764 LEU A O 1
ATOM 6868 N N . ALA A 1 434 ? 144.366 159.580 137.529 1.00 36.69 765 ALA A N 1
ATOM 6869 C CA . ALA A 1 434 ? 145.586 158.858 137.194 1.00 38.81 765 ALA A CA 1
ATOM 6870 C C . ALA A 1 434 ? 146.036 159.182 135.778 1.00 37.83 765 ALA A C 1
ATOM 6871 O O . ALA A 1 434 ? 147.230 159.376 135.529 1.00 50.14 765 ALA A O 1
ATOM 6878 N N . LEU A 1 435 ? 145.093 159.255 134.839 1.00 27.07 766 LEU A N 1
ATOM 6879 C CA . LEU A 1 435 ? 145.445 159.616 133.471 1.00 22.44 766 LEU A CA 1
ATOM 6880 C C . LEU A 1 435 ? 146.069 161.003 133.417 1.00 32.06 766 LEU A C 1
ATOM 6881 O O . LEU A 1 435 ? 147.097 161.210 132.762 1.00 45.99 766 LEU A O 1
ATOM 6897 N N . GLN A 1 436 ? 145.458 161.971 134.100 1.00 38.70 767 GLN A N 1
ATOM 6898 C CA . GLN A 1 436 ? 145.986 163.330 134.060 1.00 37.84 767 GLN A CA 1
ATOM 6899 C C . GLN A 1 436 ? 147.353 163.414 134.728 1.00 35.96 767 GLN A C 1
ATOM 6900 O O . GLN A 1 436 ? 148.252 164.100 134.228 1.00 45.31 767 GLN A O 1
ATOM 6914 N N . ILE A 1 437 ? 147.530 162.727 135.856 1.00 34.80 768 ILE A N 1
ATOM 6915 C CA . ILE A 1 437 ? 148.823 162.727 136.532 1.00 28.50 768 ILE A CA 1
ATOM 6916 C C . ILE A 1 437 ? 149.885 162.107 135.638 1.00 32.61 768 ILE A C 1
ATOM 6917 O O . ILE A 1 437 ? 151.012 162.605 135.552 1.00 43.90 768 ILE A O 1
ATOM 6933 N N . THR A 1 438 ? 149.550 161.002 134.972 1.00 35.08 769 THR A N 1
ATOM 6934 C CA . THR A 1 438 ? 150.509 160.353 134.087 1.00 31.32 769 THR A CA 1
ATOM 6935 C C . THR A 1 438 ? 150.880 161.259 132.922 1.00 36.02 769 THR A C 1
ATOM 6936 O O . THR A 1 438 ? 152.053 161.348 132.544 1.00 48.83 769 THR A O 1
ATOM 6947 N N . ASN A 1 439 ? 149.892 161.935 132.335 1.00 31.56 770 ASN A N 1
ATOM 6948 C CA . ASN A 1 439 ? 150.179 162.832 131.223 1.00 30.33 770 ASN A CA 1
ATOM 6949 C C . ASN A 1 439 ? 151.050 164.000 131.668 1.00 36.07 770 ASN A C 1
ATOM 6950 O O . ASN A 1 439 ? 151.981 164.394 130.957 1.00 41.99 770 ASN A O 1
ATOM 6961 N N . ILE A 1 440 ? 150.767 164.569 132.840 1.00 33.75 771 ILE A N 1
ATOM 6962 C CA . ILE A 1 440 ? 151.562 165.691 133.327 1.00 32.63 771 ILE A CA 1
ATOM 6963 C C . ILE A 1 440 ? 152.985 165.240 133.627 1.00 36.79 771 ILE A C 1
ATOM 6964 O O . ILE A 1 440 ? 153.958 165.883 133.218 1.00 45.66 771 ILE A O 1
ATOM 6980 N N . ALA A 1 441 ? 153.128 164.128 134.346 1.00 29.71 772 ALA A N 1
ATOM 6981 C CA . ALA A 1 441 ? 154.454 163.636 134.694 1.00 29.00 772 ALA A CA 1
ATOM 6982 C C . ALA A 1 441 ? 155.143 162.995 133.498 1.00 31.44 772 ALA A C 1
ATOM 6983 O O . ALA A 1 441 ? 156.337 163.216 133.270 1.00 44.17 772 ALA A O 1
ATOM 6990 N N . GLY A 1 442 ? 154.412 162.198 132.727 1.00 34.23 773 GLY A N 1
ATOM 6991 C CA . GLY A 1 442 ? 154.980 161.536 131.572 1.00 34.83 773 GLY A CA 1
ATOM 6992 C C . GLY A 1 442 ? 155.598 160.195 131.903 1.00 35.99 773 GLY A C 1
ATOM 6993 O O . GLY A 1 442 ? 156.684 159.868 131.418 1.00 43.12 773 GLY A O 1
ATOM 6997 N N . ASN A 1 443 ? 154.913 159.410 132.723 1.00 33.76 774 ASN A N 1
ATOM 6998 C CA . ASN A 1 443 ? 155.363 158.090 133.135 1.00 29.63 774 ASN A CA 1
ATOM 6999 C C . ASN A 1 443 ? 154.356 157.047 132.653 1.00 37.60 774 ASN A C 1
ATOM 7000 O O . ASN A 1 443 ? 153.461 157.339 131.859 1.00 45.66 774 ASN A O 1
ATOM 7011 N N . VAL A 1 444 ? 154.528 155.820 133.114 1.00 36.24 775 VAL A N 1
ATOM 7012 C CA . VAL A 1 444 ? 153.596 154.739 132.819 1.00 36.70 775 VAL A CA 1
ATOM 7013 C C . VAL A 1 444 ? 152.460 154.787 133.829 1.00 41.01 775 VAL A C 1
ATOM 7014 O O . VAL A 1 444 ? 152.681 155.012 135.024 1.00 45.26 775 VAL A O 1
ATOM 7027 N N . MET A 1 445 ? 151.233 154.574 133.347 1.00 36.65 776 MET A N 1
ATOM 7028 C CA . MET A 1 445 ? 150.063 154.697 134.210 1.00 34.51 776 MET A CA 1
ATOM 7029 C C . MET A 1 445 ? 150.060 153.646 135.313 1.00 36.56 776 MET A C 1
ATOM 7030 O O . MET A 1 445 ? 149.602 153.920 136.431 1.00 50.18 776 MET A O 1
ATOM 7044 N N . SER A 1 446 ? 150.558 152.444 135.021 1.00 32.74 777 SER A N 1
ATOM 7045 C CA . SER A 1 446 ? 150.584 151.396 136.033 1.00 34.23 777 SER A CA 1
ATOM 7046 C C . SER A 1 446 ? 151.392 151.830 137.246 1.00 35.70 777 SER A C 1
ATOM 7047 O O . SER A 1 446 ? 150.991 151.585 138.388 1.00 48.42 777 SER A O 1
ATOM 7055 N N . ARG A 1 447 ? 152.527 152.489 137.021 1.00 41.00 778 ARG A N 1
ATOM 7056 C CA . ARG A 1 447 ? 153.329 152.964 138.141 1.00 42.15 778 ARG A CA 1
ATOM 7057 C C . ARG A 1 447 ? 152.669 154.144 138.839 1.00 44.45 778 ARG A C 1
ATOM 7058 O O . ARG A 1 447 ? 152.883 154.350 140.037 1.00 47.73 778 ARG A O 1
ATOM 7079 N N . THR A 1 448 ? 151.871 154.929 138.113 1.00 46.72 779 THR A N 1
ATOM 7080 C CA . THR A 1 448 ? 151.100 155.984 138.758 1.00 38.01 779 THR A CA 1
ATOM 7081 C C . THR A 1 448 ? 150.099 155.398 139.742 1.00 43.44 779 THR A C 1
ATOM 7082 O O . THR A 1 448 ? 149.943 155.907 140.858 1.00 47.97 779 THR A O 1
ATOM 7093 N N . LEU A 1 449 ? 149.414 154.326 139.350 1.00 39.38 780 LEU A N 1
ATOM 7094 C CA . LEU A 1 449 ? 148.430 153.712 140.230 1.00 32.44 780 LEU A CA 1
ATOM 7095 C C . LEU A 1 449 ? 149.048 152.754 141.241 1.00 36.89 780 LEU A C 1
ATOM 7096 O O . LEU A 1 449 ? 148.355 152.340 142.176 1.00 48.15 780 LEU A O 1
ATOM 7112 N N . MET A 1 450 ? 150.322 152.395 141.086 1.00 45.42 781 MET A N 1
ATOM 7113 C CA . MET A 1 450 ? 150.980 151.570 142.092 1.00 43.35 781 MET A CA 1
ATOM 7114 C C . MET A 1 450 ? 151.221 152.352 143.376 1.00 41.90 781 MET A C 1
ATOM 7115 O O . MET A 1 450 ? 150.974 151.844 144.475 1.00 49.77 781 MET A O 1
ATOM 7129 N N . GLY A 1 451 ? 151.702 153.580 143.258 1.00 38.67 782 GLY A N 1
ATOM 7130 C CA . GLY A 1 451 ? 152.010 154.379 144.419 1.00 43.09 782 GLY A CA 1
ATOM 7131 C C . GLY A 1 451 ? 153.319 153.969 145.065 1.00 44.51 782 GLY A C 1
ATOM 7132 O O . GLY A 1 451 ? 154.119 153.206 144.518 1.00 54.48 782 GLY A O 1
ATOM 7136 N N . GLY A 1 452 ? 153.530 154.496 146.262 1.00 49.14 783 GLY A N 1
ATOM 7137 C CA . GLY A 1 452 ? 154.735 154.160 146.999 1.00 49.87 783 GLY A CA 1
ATOM 7138 C C . GLY A 1 452 ? 155.963 154.745 146.333 1.00 56.23 783 GLY A C 1
ATOM 7139 O O . GLY A 1 452 ? 156.007 155.931 145.986 1.00 57.67 783 GLY A O 1
ATOM 7143 N N . ARG A 1 453 ? 156.977 153.906 146.148 1.00 63.11 784 ARG A N 1
ATOM 7144 C CA . ARG A 1 453 ? 158.259 154.329 145.608 1.00 60.30 784 ARG A CA 1
ATOM 7145 C C . ARG A 1 453 ? 158.320 154.240 144.089 1.00 64.75 784 ARG A C 1
ATOM 7146 O O . ARG A 1 453 ? 159.392 154.449 143.513 1.00 66.75 784 ARG A O 1
ATOM 7167 N N . SER A 1 454 ? 157.205 153.937 143.430 1.00 60.24 785 SER A N 1
ATOM 7168 C CA . SER A 1 454 ? 157.198 153.862 141.977 1.00 57.44 785 SER A CA 1
ATOM 7169 C C . SER A 1 454 ? 157.496 155.230 141.374 1.00 59.57 785 SER A C 1
ATOM 7170 O O . SER A 1 454 ? 157.148 156.272 141.936 1.00 64.79 785 SER A O 1
ATOM 7178 N N . GLU A 1 455 ? 158.148 155.219 140.215 1.00 60.13 786 GLU A N 1
ATOM 7179 C CA . GLU A 1 455 ? 158.623 156.450 139.590 1.00 62.18 786 GLU A CA 1
ATOM 7180 C C . GLU A 1 455 ? 157.451 157.203 138.971 1.00 64.49 786 GLU A C 1
ATOM 7181 O O . GLU A 1 455 ? 156.857 156.742 137.992 1.00 66.19 786 GLU A O 1
ATOM 7193 N N . ARG A 1 456 ? 157.111 158.359 139.544 1.00 50.21 787 ARG A N 1
ATOM 7194 C CA . ARG A 1 456 ? 156.071 159.220 138.991 1.00 41.33 787 ARG A CA 1
ATOM 7195 C C . ARG A 1 456 ? 156.603 160.595 138.603 1.00 42.35 787 ARG A C 1
ATOM 7196 O O . ARG A 1 456 ? 156.474 160.990 137.442 1.00 50.49 787 ARG A O 1
ATOM 7217 N N . ASN A 1 457 ? 157.215 161.330 139.531 1.00 38.32 788 ASN A N 1
ATOM 7218 C CA . ASN A 1 457 ? 157.711 162.672 139.252 1.00 40.67 788 ASN A CA 1
ATOM 7219 C C . ASN A 1 457 ? 159.152 162.671 138.769 1.00 44.98 788 ASN A C 1
ATOM 7220 O O . ASN A 1 457 ? 159.597 163.645 138.134 1.00 53.66 788 ASN A O 1
ATOM 7231 N N . GLU A 1 458 ? 159.887 161.600 139.061 1.00 48.59 789 GLU A N 1
ATOM 7232 C CA . GLU A 1 458 ? 161.191 161.418 138.451 1.00 45.27 789 GLU A CA 1
ATOM 7233 C C . GLU A 1 458 ? 161.085 161.508 136.940 1.00 45.67 789 GLU A C 1
ATOM 7234 O O . GLU A 1 458 ? 162.006 161.993 136.285 1.00 53.59 789 GLU A O 1
ATOM 7246 N N . TYR A 1 459 ? 159.963 161.064 136.370 1.00 41.31 790 TYR A N 1
ATOM 7247 C CA . TYR A 1 459 ? 159.806 161.124 134.922 1.00 40.96 790 TYR A CA 1
ATOM 7248 C C . TYR A 1 459 ? 159.566 162.550 134.444 1.00 38.82 790 TYR A C 1
ATOM 7249 O O . TYR A 1 459 ? 160.051 162.938 133.375 1.00 50.89 790 TYR A O 1
ATOM 7267 N N . LEU A 1 460 ? 158.822 163.346 135.212 1.00 32.73 791 LEU A N 1
ATOM 7268 C CA . LEU A 1 460 ? 158.702 164.762 134.887 1.00 35.19 791 LEU A CA 1
ATOM 7269 C C . LEU A 1 460 ? 160.077 165.406 134.825 1.00 39.63 791 LEU A C 1
ATOM 7270 O O . LEU A 1 460 ? 160.420 166.096 133.854 1.00 45.65 791 LEU A O 1
ATOM 7286 N N . LEU A 1 461 ? 160.892 165.163 135.851 1.00 44.17 792 LEU A N 1
ATOM 7287 C CA . LEU A 1 461 ? 162.227 165.752 135.870 1.00 33.94 792 LEU A CA 1
ATOM 7288 C C . LEU A 1 461 ? 163.098 165.194 134.749 1.00 39.78 792 LEU A C 1
ATOM 7289 O O . LEU A 1 461 ? 163.898 165.926 134.157 1.00 51.52 792 LEU A O 1
ATOM 7305 N N . LEU A 1 462 ? 162.958 163.905 134.442 1.00 40.14 793 LEU A N 1
ATOM 7306 C CA . LEU A 1 462 ? 163.743 163.303 133.372 1.00 38.21 793 LEU A CA 1
ATOM 7307 C C . LEU A 1 462 ? 163.418 163.944 132.033 1.00 37.91 793 LEU A C 1
ATOM 7308 O O . LEU A 1 462 ? 164.320 164.292 131.265 1.00 47.45 793 LEU A O 1
ATOM 7324 N N . HIS A 1 463 ? 162.129 164.100 131.731 1.00 32.29 794 HIS A N 1
ATOM 7325 C CA . HIS A 1 463 ? 161.739 164.767 130.497 1.00 34.81 794 HIS A CA 1
ATOM 7326 C C . HIS A 1 463 ? 162.269 166.193 130.460 1.00 36.80 794 HIS A C 1
ATOM 7327 O O . HIS A 1 463 ? 162.818 166.634 129.442 1.00 47.06 794 HIS A O 1
ATOM 7341 N N . ALA A 1 464 ? 162.131 166.924 131.568 1.00 37.46 795 ALA A N 1
ATOM 7342 C CA . ALA A 1 464 ? 162.576 168.312 131.591 1.00 37.73 795 ALA A CA 1
ATOM 7343 C C . ALA A 1 464 ? 164.073 168.416 131.327 1.00 41.82 795 ALA A C 1
ATOM 7344 O O . ALA A 1 464 ? 164.521 169.261 130.544 1.00 49.03 795 ALA A O 1
ATOM 7351 N N . PHE A 1 465 ? 164.867 167.563 131.975 1.00 40.91 796 PHE A N 1
ATOM 7352 C CA . PHE A 1 465 ? 166.314 167.636 131.812 1.00 36.52 796 PHE A CA 1
ATOM 7353 C C . PHE A 1 465 ? 166.746 167.152 130.434 1.00 42.89 796 PHE A C 1
ATOM 7354 O O . PHE A 1 465 ? 167.653 167.729 129.825 1.00 45.93 796 PHE A O 1
ATOM 7371 N N . THR A 1 466 ? 166.109 166.099 129.918 1.00 45.06 797 THR A N 1
ATOM 7372 C CA . THR A 1 466 ? 166.460 165.604 128.593 1.00 41.93 797 THR A CA 1
ATOM 7373 C C . THR A 1 466 ? 166.147 166.641 127.525 1.00 40.63 797 THR A C 1
ATOM 7374 O O . THR A 1 466 ? 166.892 166.784 126.550 1.00 49.79 797 THR A O 1
ATOM 7385 N N . GLU A 1 467 ? 165.047 167.376 127.689 1.00 41.45 798 GLU A N 1
ATOM 7386 C CA . GLU A 1 467 ? 164.709 168.425 126.739 1.00 41.15 798 GLU A CA 1
ATOM 7387 C C . GLU A 1 467 ? 165.674 169.601 126.792 1.00 44.65 798 GLU A C 1
ATOM 7388 O O . GLU A 1 467 ? 165.627 170.455 125.902 1.00 50.60 798 GLU A O 1
ATOM 7400 N N . ASN A 1 468 ? 166.543 169.665 127.799 1.00 48.49 799 ASN A N 1
ATOM 7401 C CA . ASN A 1 468 ? 167.463 170.781 127.979 1.00 45.37 799 ASN A CA 1
ATOM 7402 C C . ASN A 1 468 ? 168.918 170.325 127.946 1.00 48.73 799 ASN A C 1
ATOM 7403 O O . ASN A 1 468 ? 169.783 170.945 128.568 1.00 56.17 799 ASN A O 1
ATOM 7414 N N . ASN A 1 469 ? 169.203 169.243 127.223 1.00 50.22 800 ASN A N 1
ATOM 7415 C CA . ASN A 1 469 ? 170.569 168.764 127.016 1.00 50.16 800 ASN A CA 1
ATOM 7416 C C . ASN A 1 469 ? 171.282 168.530 128.349 1.00 50.25 800 ASN A C 1
ATOM 7417 O O . ASN A 1 469 ? 172.264 169.193 128.690 1.00 57.00 800 ASN A O 1
ATOM 7428 N N . PHE A 1 470 ? 170.764 167.567 129.104 1.00 45.13 801 PHE A N 1
ATOM 7429 C CA . PHE A 1 470 ? 171.343 167.172 130.377 1.00 44.52 801 PHE A CA 1
ATOM 7430 C C . PHE A 1 470 ? 171.592 165.672 130.380 1.00 45.77 801 PHE A C 1
ATOM 7431 O O . PHE A 1 470 ? 170.911 164.911 129.688 1.00 50.41 801 PHE A O 1
ATOM 7448 N N . ILE A 1 471 ? 172.579 165.254 131.164 1.00 48.77 802 ILE A N 1
ATOM 7449 C CA . ILE A 1 471 ? 172.857 163.844 131.403 1.00 50.56 802 ILE A CA 1
ATOM 7450 C C . ILE A 1 471 ? 172.183 163.490 132.722 1.00 55.71 802 ILE A C 1
ATOM 7451 O O . ILE A 1 471 ? 172.690 163.809 133.801 1.00 62.69 802 ILE A O 1
ATOM 7467 N N . VAL A 1 472 ? 171.036 162.828 132.639 1.00 47.23 803 VAL A N 1
ATOM 7468 C CA . VAL A 1 472 ? 170.242 162.503 133.819 1.00 42.37 803 VAL A CA 1
ATOM 7469 C C . VAL A 1 472 ? 171.007 161.497 134.671 1.00 41.04 803 VAL A C 1
ATOM 7470 O O . VAL A 1 472 ? 171.791 160.704 134.131 1.00 47.93 803 VAL A O 1
ATOM 7483 N N . PRO A 1 473 ? 170.824 161.490 135.988 1.00 42.68 804 PRO A N 1
ATOM 7484 C CA . PRO A 1 473 ? 171.545 160.521 136.819 1.00 44.30 804 PRO A CA 1
ATOM 7485 C C . PRO A 1 473 ? 171.103 159.096 136.535 1.00 44.66 804 PRO A C 1
ATOM 7486 O O . PRO A 1 473 ? 169.964 158.839 136.140 1.00 53.63 804 PRO A O 1
ATOM 7497 N N . ASP A 1 474 ? 172.027 158.164 136.739 1.00 49.73 805 ASP A N 1
ATOM 7498 C CA . ASP A 1 474 ? 171.704 156.754 136.595 1.00 48.60 805 ASP A CA 1
ATOM 7499 C C . ASP A 1 474 ? 170.766 156.312 137.710 1.00 48.31 805 ASP A C 1
ATOM 7500 O O . ASP A 1 474 ? 170.831 156.803 138.840 1.00 55.76 805 ASP A O 1
ATOM 7509 N N . LYS A 1 475 ? 169.883 155.378 137.383 1.00 43.62 806 LYS A N 1
ATOM 7510 C CA . LYS A 1 475 ? 168.950 154.877 138.377 1.00 43.00 806 LYS A CA 1
ATOM 7511 C C . LYS A 1 475 ? 169.716 154.160 139.487 1.00 49.31 806 LYS A C 1
ATOM 7512 O O . LYS A 1 475 ? 170.644 153.393 139.204 1.00 59.17 806 LYS A O 1
ATOM 7531 N N . PRO A 1 476 ? 169.370 154.387 140.753 1.00 47.26 807 PRO A N 1
ATOM 7532 C CA . PRO A 1 476 ? 170.072 153.689 141.834 1.00 49.17 807 PRO A CA 1
ATOM 7533 C C . PRO A 1 476 ? 169.899 152.183 141.722 1.00 56.14 807 PRO A C 1
ATOM 7534 O O . PRO A 1 476 ? 168.841 151.687 141.330 1.00 59.72 807 PRO A O 1
ATOM 7545 N N . VAL A 1 477 ? 170.955 151.456 142.070 1.00 67.56 808 VAL A N 1
ATOM 7546 C CA . VAL A 1 477 ? 170.944 150.001 141.999 1.00 69.83 808 VAL A CA 1
ATOM 7547 C C . VAL A 1 477 ? 171.572 149.418 143.257 1.00 67.23 808 VAL A C 1
ATOM 7548 O O . VAL A 1 477 ? 170.999 148.537 143.897 1.00 67.48 808 VAL A O 1
ATOM 7561 N N . GLY A 1 510 ? 161.276 167.830 159.562 1.00 61.38 841 GLY A N 1
ATOM 7562 C CA . GLY A 1 510 ? 160.293 168.895 159.492 1.00 60.37 841 GLY A CA 1
ATOM 7563 C C . GLY A 1 510 ? 159.905 169.415 160.861 1.00 63.95 841 GLY A C 1
ATOM 7564 O O . GLY A 1 510 ? 159.475 168.653 161.726 1.00 62.79 841 GLY A O 1
ATOM 7568 N N . LEU A 1 511 ? 160.059 170.721 161.057 1.00 57.83 842 LEU A N 1
ATOM 7569 C CA . LEU A 1 511 ? 159.723 171.324 162.338 1.00 52.33 842 LEU A CA 1
ATOM 7570 C C . LEU A 1 511 ? 158.233 171.187 162.611 1.00 51.56 842 LEU A C 1
ATOM 7571 O O . LEU A 1 511 ? 157.400 171.364 161.719 1.00 54.21 842 LEU A O 1
ATOM 7587 N N . VAL A 1 512 ? 157.900 170.865 163.857 1.00 48.60 843 VAL A N 1
ATOM 7588 C CA . VAL A 1 512 ? 156.520 170.721 164.295 1.00 45.27 843 VAL A CA 1
ATOM 7589 C C . VAL A 1 512 ? 156.299 171.664 165.465 1.00 45.23 843 VAL A C 1
ATOM 7590 O O . VAL A 1 512 ? 157.012 171.590 166.473 1.00 49.44 843 VAL A O 1
ATOM 7603 N N . LEU A 1 513 ? 155.319 172.551 165.330 1.00 47.19 844 LEU A N 1
ATOM 7604 C CA . LEU A 1 513 ? 154.842 173.349 166.453 1.00 41.61 844 LEU A CA 1
ATOM 7605 C C . LEU A 1 513 ? 153.919 172.451 167.263 1.00 47.13 844 LEU A C 1
ATOM 7606 O O . LEU A 1 513 ? 152.777 172.200 166.874 1.00 53.25 844 LEU A O 1
ATOM 7622 N N . GLU A 1 514 ? 154.417 171.957 168.392 1.00 49.95 845 GLU A N 1
ATOM 7623 C CA . GLU A 1 514 ? 153.733 170.888 169.097 1.00 47.84 845 GLU A CA 1
ATOM 7624 C C . GLU A 1 514 ? 152.323 171.328 169.485 1.00 41.71 845 GLU A C 1
ATOM 7625 O O . GLU A 1 514 ? 152.085 172.507 169.759 1.00 49.12 845 GLU A O 1
ATOM 7637 N N . PRO A 1 515 ? 151.364 170.403 169.506 1.00 31.28 846 PRO A N 1
ATOM 7638 C CA . PRO A 1 515 ? 149.984 170.796 169.800 1.00 32.92 846 PRO A CA 1
ATOM 7639 C C . PRO A 1 515 ? 149.872 171.469 171.157 1.00 38.86 846 PRO A C 1
ATOM 7640 O O . PRO A 1 515 ? 150.519 171.073 172.127 1.00 50.59 846 PRO A O 1
ATOM 7651 N N . LYS A 1 516 ? 149.035 172.499 171.212 1.00 38.93 847 LYS A N 1
ATOM 7652 C CA . LYS A 1 516 ? 148.734 173.202 172.455 1.00 35.85 847 LYS A CA 1
ATOM 7653 C C . LYS A 1 516 ? 147.466 172.576 173.020 1.00 33.80 847 LYS A C 1
ATOM 7654 O O . LYS A 1 516 ? 146.354 173.043 172.782 1.00 45.08 847 LYS A O 1
ATOM 7673 N N . VAL A 1 517 ? 147.645 171.494 173.781 1.00 32.87 848 VAL A N 1
ATOM 7674 C CA . VAL A 1 517 ? 146.515 170.693 174.231 1.00 32.08 848 VAL A CA 1
ATOM 7675 C C . VAL A 1 517 ? 145.551 171.553 175.028 1.00 33.02 848 VAL A C 1
ATOM 7676 O O . VAL A 1 517 ? 145.958 172.358 175.874 1.00 43.24 848 VAL A O 1
ATOM 7689 N N . GLY A 1 518 ? 144.265 171.391 174.761 1.00 29.63 849 GLY A N 1
ATOM 7690 C CA . GLY A 1 518 ? 143.272 172.146 175.497 1.00 27.31 849 GLY A CA 1
ATOM 7691 C C . GLY A 1 518 ? 141.934 172.162 174.792 1.00 32.94 849 GLY A C 1
ATOM 7692 O O . GLY A 1 518 ? 141.741 171.545 173.746 1.00 41.27 849 GLY A O 1
ATOM 7696 N N . PHE A 1 519 ? 141.009 172.897 175.401 1.00 34.66 850 PHE A N 1
ATOM 7697 C CA . PHE A 1 519 ? 139.655 173.061 174.891 1.00 30.14 850 PHE A CA 1
ATOM 7698 C C . PHE A 1 519 ? 139.478 174.490 174.401 1.00 38.31 850 PHE A C 1
ATOM 7699 O O . PHE A 1 519 ? 139.875 175.438 175.086 1.00 47.89 850 PHE A O 1
ATOM 7716 N N . TYR A 1 520 ? 138.885 174.639 173.220 1.00 34.81 851 TYR A N 1
ATOM 7717 C CA . TYR A 1 520 ? 138.704 175.935 172.583 1.00 28.82 851 TYR A CA 1
ATOM 7718 C C . TYR A 1 520 ? 137.248 176.080 172.182 1.00 30.27 851 TYR A C 1
ATOM 7719 O O . TYR A 1 520 ? 136.757 175.327 171.334 1.00 42.22 851 TYR A O 1
ATOM 7737 N N . ASP A 1 521 ? 136.564 177.043 172.792 1.00 35.12 852 ASP A N 1
ATOM 7738 C CA . ASP A 1 521 ? 135.168 177.326 172.497 1.00 36.01 852 ASP A CA 1
ATOM 7739 C C . ASP A 1 521 ? 135.000 178.370 171.404 1.00 39.56 852 ASP A C 1
ATOM 7740 O O . ASP A 1 521 ? 133.866 178.742 171.093 1.00 44.53 852 ASP A O 1
ATOM 7749 N N . LYS A 1 522 ? 136.091 178.848 170.823 1.00 42.57 853 LYS A N 1
ATOM 7750 C CA . LYS A 1 522 ? 136.061 179.826 169.751 1.00 36.77 853 LYS A CA 1
ATOM 7751 C C . LYS A 1 522 ? 136.369 179.143 168.426 1.00 44.33 853 LYS A C 1
ATOM 7752 O O . LYS A 1 522 ? 136.858 178.012 168.378 1.00 49.08 853 LYS A O 1
ATOM 7771 N N . PHE A 1 523 ? 136.075 179.849 167.340 1.00 45.25 854 PHE A N 1
ATOM 7772 C CA . PHE A 1 523 ? 136.285 179.287 166.016 1.00 36.38 854 PHE A CA 1
ATOM 7773 C C . PHE A 1 523 ? 137.763 179.000 165.792 1.00 40.29 854 PHE A C 1
ATOM 7774 O O . PHE A 1 523 ? 138.634 179.739 166.257 1.00 48.40 854 PHE A O 1
ATOM 7791 N N . ILE A 1 524 ? 138.044 177.914 165.080 1.00 38.44 855 ILE A N 1
ATOM 7792 C CA . ILE A 1 524 ? 139.405 177.463 164.820 1.00 31.78 855 ILE A CA 1
ATOM 7793 C C . ILE A 1 524 ? 139.601 177.387 163.315 1.00 38.07 855 ILE A C 1
ATOM 7794 O O . ILE A 1 524 ? 138.760 176.834 162.599 1.00 48.80 855 ILE A O 1
ATOM 7810 N N . LEU A 1 525 ? 140.711 177.940 162.844 1.00 43.53 856 LEU A N 1
ATOM 7811 C CA . LEU A 1 525 ? 141.010 178.059 161.426 1.00 41.75 856 LEU A CA 1
ATOM 7812 C C . LEU A 1 525 ? 142.073 177.043 161.040 1.00 43.65 856 LEU A C 1
ATOM 7813 O O . LEU A 1 525 ? 143.107 176.935 161.708 1.00 54.66 856 LEU A O 1
ATOM 7829 N N . LEU A 1 526 ? 141.819 176.303 159.968 1.00 39.53 857 LEU A N 1
ATOM 7830 C CA . LEU A 1 526 ? 142.772 175.348 159.420 1.00 39.84 857 LEU A CA 1
ATOM 7831 C C . LEU A 1 526 ? 143.285 175.886 158.093 1.00 44.62 857 LEU A C 1
ATOM 7832 O O . LEU A 1 526 ? 142.497 176.132 157.174 1.00 56.71 857 LEU A O 1
ATOM 7848 N N . LEU A 1 527 ? 144.597 176.069 157.996 1.00 41.33 858 LEU A N 1
ATOM 7849 C CA . LEU A 1 527 ? 145.245 176.552 156.786 1.00 43.50 858 LEU A CA 1
ATOM 7850 C C . LEU A 1 527 ? 146.111 175.443 156.210 1.00 48.89 858 LEU A C 1
ATOM 7851 O O . LEU A 1 527 ? 146.899 174.831 156.935 1.00 53.10 858 LEU A O 1
ATOM 7867 N N . ASP A 1 528 ? 145.967 175.191 154.912 1.00 54.18 859 ASP A N 1
ATOM 7868 C CA . ASP A 1 528 ? 146.738 174.159 154.231 1.00 50.27 859 ASP A CA 1
ATOM 7869 C C . ASP A 1 528 ? 148.044 174.758 153.727 1.00 46.41 859 ASP A C 1
ATOM 7870 O O . ASP A 1 528 ? 148.035 175.710 152.941 1.00 54.21 859 ASP A O 1
ATOM 7879 N N . PHE A 1 529 ? 149.165 174.196 154.178 1.00 46.70 860 PHE A N 1
ATOM 7880 C CA . PHE A 1 529 ? 150.493 174.636 153.774 1.00 48.11 860 PHE A CA 1
ATOM 7881 C C . PHE A 1 529 ? 151.179 173.619 152.868 1.00 52.60 860 PHE A C 1
ATOM 7882 O O . PHE A 1 529 ? 152.410 173.597 152.785 1.00 56.82 860 PHE A O 1
ATOM 7899 N N . ASN A 1 530 ? 150.404 172.773 152.186 1.00 51.81 861 ASN A N 1
ATOM 7900 C CA . ASN A 1 530 ? 151.001 171.728 151.362 1.00 46.84 861 ASN A CA 1
ATOM 7901 C C . ASN A 1 530 ? 151.868 172.309 150.256 1.00 43.90 861 ASN A C 1
ATOM 7902 O O . ASN A 1 530 ? 152.827 171.666 149.819 1.00 47.10 861 ASN A O 1
ATOM 7913 N N . SER A 1 531 ? 151.557 173.517 149.798 1.00 43.43 862 SER A N 1
ATOM 7914 C CA . SER A 1 531 ? 152.331 174.185 148.761 1.00 46.55 862 SER A CA 1
ATOM 7915 C C . SER A 1 531 ? 153.575 174.871 149.305 1.00 46.25 862 SER A C 1
ATOM 7916 O O . SER A 1 531 ? 154.139 175.737 148.627 1.00 54.20 862 SER A O 1
ATOM 7924 N N . LEU A 1 532 ? 154.011 174.507 150.510 1.00 41.51 863 LEU A N 1
ATOM 7925 C CA . LEU A 1 532 ? 155.122 175.205 151.145 1.00 36.69 863 LEU A CA 1
ATOM 7926 C C . LEU A 1 532 ? 156.435 174.943 150.419 1.00 44.14 863 LEU A C 1
ATOM 7927 O O . LEU A 1 532 ? 157.184 175.879 150.118 1.00 56.35 863 LEU A O 1
ATOM 7943 N N . TYR A 1 533 ? 156.737 173.683 150.136 1.00 39.74 864 TYR A N 1
ATOM 7944 C CA . TYR A 1 533 ? 158.050 173.316 149.620 1.00 37.71 864 TYR A CA 1
ATOM 7945 C C . TYR A 1 533 ? 158.207 173.695 148.152 1.00 42.52 864 TYR A C 1
ATOM 7946 O O . TYR A 1 533 ? 159.257 174.226 147.766 1.00 55.65 864 TYR A O 1
ATOM 7964 N N . PRO A 1 534 ? 157.217 173.430 147.296 1.00 32.28 865 PRO A N 1
ATOM 7965 C CA . PRO A 1 534 ? 157.292 173.991 145.939 1.00 36.09 865 PRO A CA 1
ATOM 7966 C C . PRO A 1 534 ? 157.424 175.501 145.935 1.00 40.27 865 PRO A C 1
ATOM 7967 O O . PRO A 1 534 ? 158.164 176.059 145.115 1.00 51.01 865 PRO A O 1
ATOM 7978 N N . SER A 1 535 ? 156.724 176.182 146.843 1.00 38.61 866 SER A N 1
ATOM 7979 C CA . SER A 1 535 ? 156.836 177.632 146.924 1.00 43.91 866 SER A CA 1
ATOM 7980 C C . SER A 1 535 ? 158.243 178.051 147.326 1.00 43.84 866 SER A C 1
ATOM 7981 O O . SER A 1 535 ? 158.784 179.025 146.793 1.00 52.96 866 SER A O 1
ATOM 7989 N N . ILE A 1 536 ? 158.849 177.335 148.273 1.00 32.20 867 ILE A N 1
ATOM 7990 C CA . ILE A 1 536 ? 160.219 177.645 148.669 1.00 39.07 867 ILE A CA 1
ATOM 7991 C C . ILE A 1 536 ? 161.163 177.440 147.495 1.00 48.96 867 ILE A C 1
ATOM 7992 O O . ILE A 1 536 ? 162.067 178.249 147.256 1.00 49.90 867 ILE A O 1
ATOM 8008 N N . ILE A 1 537 ? 160.972 176.354 146.748 1.00 47.00 868 ILE A N 1
ATOM 8009 C CA . ILE A 1 537 ? 161.843 176.082 145.609 1.00 39.05 868 ILE A CA 1
ATOM 8010 C C . ILE A 1 537 ? 161.714 177.187 144.568 1.00 43.73 868 ILE A C 1
ATOM 8011 O O . ILE A 1 537 ? 162.714 177.648 144.005 1.00 55.99 868 ILE A O 1
ATOM 8027 N N . GLN A 1 538 ? 160.486 177.630 144.294 1.00 38.23 869 GLN A N 1
ATOM 8028 C CA . GLN A 1 538 ? 160.293 178.705 143.325 1.00 39.42 869 GLN A CA 1
ATOM 8029 C C . GLN A 1 538 ? 160.920 180.006 143.809 1.00 47.68 869 GLN A C 1
ATOM 8030 O O . GLN A 1 538 ? 161.709 180.634 143.093 1.00 54.85 869 GLN A O 1
ATOM 8044 N N . GLU A 1 539 ? 160.577 180.427 145.027 1.00 52.17 870 GLU A N 1
ATOM 8045 C CA . GLU A 1 539 ? 160.939 181.766 145.482 1.00 49.17 870 GLU A CA 1
ATOM 8046 C C . GLU A 1 539 ? 162.446 181.928 145.598 1.00 52.53 870 GLU A C 1
ATOM 8047 O O . GLU A 1 539 ? 163.002 182.952 145.183 1.00 61.33 870 GLU A O 1
ATOM 8059 N N . TYR A 1 540 ? 163.123 180.935 146.156 1.00 44.78 871 TYR A N 1
ATOM 8060 C CA . TYR A 1 540 ? 164.559 181.001 146.373 1.00 48.50 871 TYR A CA 1
ATOM 8061 C C . TYR A 1 540 ? 165.356 180.391 145.231 1.00 53.39 871 TYR A C 1
ATOM 8062 O O . TYR A 1 540 ? 166.582 180.296 145.333 1.00 57.73 871 TYR A O 1
ATOM 8080 N N . ASN A 1 541 ? 164.693 179.979 144.152 1.00 49.49 872 ASN A N 1
ATOM 8081 C CA . ASN A 1 541 ? 165.375 179.484 142.959 1.00 45.70 872 ASN A CA 1
ATOM 8082 C C . ASN A 1 541 ? 166.261 178.287 143.288 1.00 48.03 872 ASN A C 1
ATOM 8083 O O . ASN A 1 541 ? 167.361 178.139 142.751 1.00 54.49 872 ASN A O 1
ATOM 8094 N N . ILE A 1 542 ? 165.780 177.420 144.177 1.00 46.10 873 ILE A N 1
ATOM 8095 C CA . ILE A 1 542 ? 166.532 176.224 144.526 1.00 44.85 873 ILE A CA 1
ATOM 8096 C C . ILE A 1 542 ? 166.466 175.242 143.367 1.00 49.82 873 ILE A C 1
ATOM 8097 O O . ILE A 1 542 ? 165.380 174.872 142.904 1.00 54.62 873 ILE A O 1
ATOM 8113 N N . CYS A 1 543 ? 167.631 174.814 142.892 1.00 55.44 874 CYS A N 1
ATOM 8114 C CA . CYS A 1 543 ? 167.701 173.912 141.756 1.00 48.48 874 CYS A CA 1
ATOM 8115 C C . CYS A 1 543 ? 169.001 173.132 141.815 1.00 50.80 874 CYS A C 1
ATOM 8116 O O . CYS A 1 543 ? 169.936 173.488 142.536 1.00 56.45 874 CYS A O 1
ATOM 8124 N N . PHE A 1 544 ? 169.046 172.051 141.038 1.00 48.99 875 PHE A N 1
ATOM 8125 C CA . PHE A 1 544 ? 170.283 171.303 140.883 1.00 48.03 875 PHE A CA 1
ATOM 8126 C C . PHE A 1 544 ? 171.370 172.142 140.228 1.00 47.77 875 PHE A C 1
ATOM 8127 O O . PHE A 1 544 ? 172.556 171.851 140.407 1.00 49.26 875 PHE A O 1
ATOM 8144 N N . THR A 1 545 ? 170.992 173.182 139.488 1.00 48.33 876 THR A N 1
ATOM 8145 C CA . THR A 1 545 ? 171.933 173.990 138.729 1.00 47.17 876 THR A CA 1
ATOM 8146 C C . THR A 1 545 ? 172.254 175.328 139.383 1.00 51.39 876 THR A C 1
ATOM 8147 O O . THR A 1 545 ? 173.140 176.036 138.893 1.00 54.51 876 THR A O 1
ATOM 8158 N N . THR A 1 546 ? 171.570 175.693 140.468 1.00 53.71 877 THR A N 1
ATOM 8159 C CA . THR A 1 546 ? 171.761 176.989 141.104 1.00 50.17 877 THR A CA 1
ATOM 8160 C C . THR A 1 546 ? 172.364 176.908 142.498 1.00 52.19 877 THR A C 1
ATOM 8161 O O . THR A 1 546 ? 172.708 177.951 143.061 1.00 58.93 877 THR A O 1
ATOM 8172 N N . VAL A 1 547 ? 172.516 175.714 143.062 1.00 49.00 878 VAL A N 1
ATOM 8173 C CA . VAL A 1 547 ? 172.999 175.539 144.426 1.00 48.43 878 VAL A CA 1
ATOM 8174 C C . VAL A 1 547 ? 174.298 174.750 144.383 1.00 52.56 878 VAL A C 1
ATOM 8175 O O . VAL A 1 547 ? 174.363 173.683 143.763 1.00 58.46 878 VAL A O 1
ATOM 8188 N N . HIS A 1 548 ? 175.326 175.276 145.042 1.00 60.09 879 HIS A N 1
ATOM 8189 C CA . HIS A 1 548 ? 176.603 174.588 145.133 1.00 61.11 879 HIS A CA 1
ATOM 8190 C C . HIS A 1 548 ? 176.536 173.498 146.193 1.00 60.41 879 HIS A C 1
ATOM 8191 O O . HIS A 1 548 ? 175.950 173.686 147.262 1.00 63.20 879 HIS A O 1
ATOM 8205 N N . ARG A 1 549 ? 177.141 172.356 145.890 1.00 55.88 880 ARG A N 1
ATOM 8206 C CA . ARG A 1 549 ? 177.120 171.212 146.792 1.00 58.63 880 ARG A CA 1
ATOM 8207 C C . ARG A 1 549 ? 178.523 170.652 146.993 1.00 56.15 880 ARG A C 1
ATOM 8208 O O . ARG A 1 549 ? 179.515 171.318 146.701 1.00 57.01 880 ARG A O 1
ATOM 8229 N N . GLU A 1 562 ? 176.489 170.179 156.134 1.00 79.03 893 GLU A N 1
ATOM 8230 C CA . GLU A 1 562 ? 176.403 171.614 155.897 1.00 80.49 893 GLU A CA 1
ATOM 8231 C C . GLU A 1 562 ? 175.294 171.929 154.900 1.00 80.42 893 GLU A C 1
ATOM 8232 O O . GLU A 1 562 ? 175.145 171.243 153.890 1.00 81.31 893 GLU A O 1
ATOM 8244 N N . ILE A 1 563 ? 174.520 172.969 155.189 1.00 63.20 894 ILE A N 1
ATOM 8245 C CA . ILE A 1 563 ? 173.416 173.387 154.332 1.00 61.59 894 ILE A CA 1
ATOM 8246 C C . ILE A 1 563 ? 173.950 174.437 153.360 1.00 61.41 894 ILE A C 1
ATOM 8247 O O . ILE A 1 563 ? 174.493 175.456 153.812 1.00 64.89 894 ILE A O 1
ATOM 8263 N N . PRO A 1 564 ? 173.826 174.237 152.049 1.00 51.41 895 PRO A N 1
ATOM 8264 C CA . PRO A 1 564 ? 174.379 175.214 151.107 1.00 54.40 895 PRO A CA 1
ATOM 8265 C C . PRO A 1 564 ? 173.676 176.558 151.212 1.00 58.40 895 PRO A C 1
ATOM 8266 O O . PRO A 1 564 ? 172.501 176.645 151.573 1.00 60.90 895 PRO A O 1
ATOM 8277 N N . GLU A 1 565 ? 174.416 177.615 150.894 1.00 62.08 896 GLU A N 1
ATOM 8278 C CA . GLU A 1 565 ? 173.857 178.955 150.922 1.00 61.30 896 GLU A CA 1
ATOM 8279 C C . GLU A 1 565 ? 172.871 179.148 149.774 1.00 61.39 896 GLU A C 1
ATOM 8280 O O . GLU A 1 565 ? 172.936 178.478 148.740 1.00 65.64 896 GLU A O 1
ATOM 8292 N N . LEU A 1 566 ? 171.949 180.081 149.968 1.00 52.46 897 LEU A N 1
ATOM 8293 C CA . LEU A 1 566 ? 170.928 180.331 148.965 1.00 51.23 897 LEU A CA 1
ATOM 8294 C C . LEU A 1 566 ? 171.563 180.885 147.691 1.00 53.51 897 LEU A C 1
ATOM 8295 O O . LEU A 1 566 ? 172.538 181.640 147.760 1.00 60.30 897 LEU A O 1
ATOM 8311 N N . PRO A 1 567 ? 171.042 180.532 146.516 1.00 50.76 898 PRO A N 1
ATOM 8312 C CA . PRO A 1 567 ? 171.576 181.110 145.279 1.00 52.36 898 PRO A CA 1
ATOM 8313 C C . PRO A 1 567 ? 171.356 182.612 145.221 1.00 57.31 898 PRO A C 1
ATOM 8314 O O . PRO A 1 567 ? 170.368 183.140 145.734 1.00 57.11 898 PRO A O 1
ATOM 8325 N N . HIS A 1 568 ? 172.294 183.301 144.579 1.00 75.34 899 HIS A N 1
ATOM 8326 C CA . HIS A 1 568 ? 172.181 184.742 144.415 1.00 76.03 899 HIS A CA 1
ATOM 8327 C C . HIS A 1 568 ? 170.994 185.084 143.524 1.00 76.61 899 HIS A C 1
ATOM 8328 O O . HIS A 1 568 ? 170.610 184.318 142.637 1.00 80.46 899 HIS A O 1
ATOM 8342 N N . SER A 1 569 ? 170.406 186.257 143.771 1.00 72.69 900 SER A N 1
ATOM 8343 C CA . SER A 1 569 ? 169.252 186.687 142.991 1.00 74.07 900 SER A CA 1
ATOM 8344 C C . SER A 1 569 ? 169.606 186.960 141.536 1.00 75.59 900 SER A C 1
ATOM 8345 O O . SER A 1 569 ? 168.705 187.006 140.691 1.00 73.55 900 SER A O 1
ATOM 8353 N N . ASP A 1 570 ? 170.890 187.143 141.223 1.00 84.39 901 ASP A N 1
ATOM 8354 C CA . ASP A 1 570 ? 171.281 187.413 139.844 1.00 87.55 901 ASP A CA 1
ATOM 8355 C C . ASP A 1 570 ? 171.069 186.198 138.949 1.00 88.50 901 ASP A C 1
ATOM 8356 O O . ASP A 1 570 ? 170.829 186.352 137.746 1.00 87.76 901 ASP A O 1
ATOM 8365 N N . LEU A 1 571 ? 171.152 184.995 139.508 1.00 77.81 902 LEU A N 1
ATOM 8366 C CA . LEU A 1 571 ? 171.019 183.786 138.709 1.00 70.77 902 LEU A CA 1
ATOM 8367 C C . LEU A 1 571 ? 169.619 183.680 138.121 1.00 72.22 902 LEU A C 1
ATOM 8368 O O . LEU A 1 571 ? 168.629 184.048 138.759 1.00 75.35 902 LEU A O 1
ATOM 8384 N N . GLU A 1 572 ? 169.540 183.175 136.894 1.00 67.81 903 GLU A N 1
ATOM 8385 C CA . GLU A 1 572 ? 168.258 182.950 136.248 1.00 65.27 903 GLU A CA 1
ATOM 8386 C C . GLU A 1 572 ? 167.581 181.714 136.835 1.00 69.05 903 GLU A C 1
ATOM 8387 O O . GLU A 1 572 ? 168.194 180.906 137.536 1.00 73.34 903 GLU A O 1
ATOM 8399 N N . MET A 1 573 ? 166.293 181.574 136.539 1.00 56.99 904 MET A N 1
ATOM 8400 C CA . MET A 1 573 ? 165.520 180.468 137.084 1.00 53.66 904 MET A CA 1
ATOM 8401 C C . MET A 1 573 ? 166.082 179.135 136.606 1.00 56.84 904 MET A C 1
ATOM 8402 O O . MET A 1 573 ? 166.460 178.981 135.442 1.00 55.98 904 MET A O 1
ATOM 8416 N N . GLY A 1 574 ? 166.135 178.167 137.519 1.00 53.67 905 GLY A N 1
ATOM 8417 C CA . GLY A 1 574 ? 166.598 176.838 137.192 1.00 51.94 905 GLY A CA 1
ATOM 8418 C C . GLY A 1 574 ? 165.519 175.998 136.540 1.00 51.07 905 GLY A C 1
ATOM 8419 O O . GLY A 1 574 ? 164.380 176.420 136.347 1.00 56.88 905 GLY A O 1
ATOM 8423 N N . ILE A 1 575 ? 165.900 174.769 136.189 1.00 47.32 906 ILE A N 1
ATOM 8424 C CA . ILE A 1 575 ? 164.973 173.872 135.506 1.00 49.77 906 ILE A CA 1
ATOM 8425 C C . ILE A 1 575 ? 163.853 173.442 136.446 1.00 50.68 906 ILE A C 1
ATOM 8426 O O . ILE A 1 575 ? 162.670 173.487 136.091 1.00 52.67 906 ILE A O 1
ATOM 8442 N N . LEU A 1 576 ? 164.209 173.004 137.656 1.00 49.70 907 LEU A N 1
ATOM 8443 C CA . LEU A 1 576 ? 163.190 172.539 138.596 1.00 47.27 907 LEU A CA 1
ATOM 8444 C C . LEU A 1 576 ? 162.260 173.668 139.020 1.00 50.98 907 LEU A C 1
ATOM 8445 O O . LEU A 1 576 ? 161.030 173.465 139.024 1.00 57.35 907 LEU A O 1
ATOM 8461 N N . PRO A 1 577 ? 162.752 174.848 139.406 1.00 46.31 908 PRO A N 1
ATOM 8462 C CA . PRO A 1 577 ? 161.831 175.964 139.657 1.00 43.18 908 PRO A CA 1
ATOM 8463 C C . PRO A 1 577 ? 160.970 176.298 138.457 1.00 44.10 908 PRO A C 1
ATOM 8464 O O . PRO A 1 577 ? 159.797 176.646 138.623 1.00 55.62 908 PRO A O 1
ATOM 8475 N N . ARG A 1 578 ? 161.518 176.197 137.246 1.00 47.13 909 ARG A N 1
ATOM 8476 C CA . ARG A 1 578 ? 160.719 176.470 136.056 1.00 49.44 909 ARG A CA 1
ATOM 8477 C C . ARG A 1 578 ? 159.586 175.463 135.908 1.00 50.66 909 ARG A C 1
ATOM 8478 O O . ARG A 1 578 ? 158.464 175.833 135.551 1.00 56.41 909 ARG A O 1
ATOM 8499 N N . GLU A 1 579 ? 159.859 174.184 136.168 1.00 45.62 910 GLU A N 1
ATOM 8500 C CA . GLU A 1 579 ? 158.806 173.177 136.079 1.00 42.69 910 GLU A CA 1
ATOM 8501 C C . GLU A 1 579 ? 157.724 173.420 137.124 1.00 45.84 910 GLU A C 1
ATOM 8502 O O . GLU A 1 579 ? 156.523 173.329 136.827 1.00 53.70 910 GLU A O 1
ATOM 8514 N N . ILE A 1 580 ? 158.129 173.735 138.355 1.00 44.94 911 ILE A N 1
ATOM 8515 C CA . ILE A 1 580 ? 157.140 174.008 139.395 1.00 38.02 911 ILE A CA 1
ATOM 8516 C C . ILE A 1 580 ? 156.310 175.230 139.023 1.00 39.16 911 ILE A C 1
ATOM 8517 O O . ILE A 1 580 ? 155.087 175.252 139.215 1.00 51.22 911 ILE A O 1
ATOM 8533 N N . ARG A 1 581 ? 156.959 176.265 138.486 1.00 43.70 912 ARG A N 1
ATOM 8534 C CA . ARG A 1 581 ? 156.237 177.455 138.059 1.00 44.27 912 ARG A CA 1
ATOM 8535 C C . ARG A 1 581 ? 155.255 177.130 136.945 1.00 44.34 912 ARG A C 1
ATOM 8536 O O . ARG A 1 581 ? 154.135 177.650 136.925 1.00 54.93 912 ARG A O 1
ATOM 8557 N N . LYS A 1 582 ? 155.662 176.286 135.999 1.00 47.43 913 LYS A N 1
ATOM 8558 C CA . LYS A 1 582 ? 154.757 175.900 134.924 1.00 46.18 913 LYS A CA 1
ATOM 8559 C C . LYS A 1 582 ? 153.529 175.199 135.480 1.00 43.87 913 LYS A C 1
ATOM 8560 O O . LYS A 1 582 ? 152.403 175.484 135.062 1.00 51.96 913 LYS A O 1
ATOM 8579 N N . LEU A 1 583 ? 153.724 174.287 136.431 1.00 43.52 914 LEU A N 1
ATOM 8580 C CA . LEU A 1 583 ? 152.581 173.590 137.017 1.00 42.10 914 LEU A CA 1
ATOM 8581 C C . LEU A 1 583 ? 151.660 174.559 137.751 1.00 45.97 914 LEU A C 1
ATOM 8582 O O . LEU A 1 583 ? 150.431 174.506 137.600 1.00 52.14 914 LEU A O 1
ATOM 8598 N N . VAL A 1 584 ? 152.237 175.461 138.548 1.00 47.86 915 VAL A N 1
ATOM 8599 C CA . VAL A 1 584 ? 151.421 176.406 139.306 1.00 38.80 915 VAL A CA 1
ATOM 8600 C C . VAL A 1 584 ? 150.634 177.306 138.362 1.00 46.35 915 VAL A C 1
ATOM 8601 O O . VAL A 1 584 ? 149.436 177.549 138.561 1.00 52.21 915 VAL A O 1
ATOM 8614 N N . GLU A 1 585 ? 151.290 177.811 137.317 1.00 47.38 916 GLU A N 1
ATOM 8615 C CA . GLU A 1 585 ? 150.620 178.697 136.374 1.00 48.33 916 GLU A CA 1
ATOM 8616 C C . GLU A 1 585 ? 149.550 177.959 135.583 1.00 45.74 916 GLU A C 1
ATOM 8617 O O . GLU A 1 585 ? 148.499 178.529 135.273 1.00 55.30 916 GLU A O 1
ATOM 8629 N N . ARG A 1 586 ? 149.796 176.695 135.236 1.00 41.13 917 ARG A N 1
ATOM 8630 C CA . ARG A 1 586 ? 148.775 175.913 134.550 1.00 41.20 917 ARG A CA 1
ATOM 8631 C C . ARG A 1 586 ? 147.549 175.729 135.430 1.00 43.71 917 ARG A C 1
ATOM 8632 O O . ARG A 1 586 ? 146.411 175.848 134.957 1.00 53.04 917 ARG A O 1
ATOM 8653 N N . ARG A 1 587 ? 147.758 175.431 136.713 1.00 41.91 918 ARG A N 1
ATOM 8654 C CA . ARG A 1 587 ? 146.619 175.304 137.616 1.00 42.88 918 ARG A CA 1
ATOM 8655 C C . ARG A 1 587 ? 145.872 176.624 137.734 1.00 46.61 918 ARG A C 1
ATOM 8656 O O . ARG A 1 587 ? 144.636 176.647 137.760 1.00 55.70 918 ARG A O 1
ATOM 8677 N N . ARG A 1 588 ? 146.606 177.737 137.800 1.00 50.64 919 ARG A N 1
ATOM 8678 C CA . ARG A 1 588 ? 145.954 179.041 137.854 1.00 44.05 919 ARG A CA 1
ATOM 8679 C C . ARG A 1 588 ? 145.108 179.285 136.611 1.00 45.98 919 ARG A C 1
ATOM 8680 O O . ARG A 1 588 ? 143.972 179.764 136.707 1.00 54.21 919 ARG A O 1
ATOM 8701 N N . HIS A 1 589 ? 145.646 178.966 135.434 1.00 45.05 920 HIS A N 1
ATOM 8702 C CA . HIS A 1 589 ? 144.899 179.170 134.197 1.00 44.19 920 HIS A CA 1
ATOM 8703 C C . HIS A 1 589 ? 143.647 178.305 134.158 1.00 47.64 920 HIS A C 1
ATOM 8704 O O . HIS A 1 589 ? 142.573 178.766 133.750 1.00 55.48 920 HIS A O 1
ATOM 8718 N N . VAL A 1 590 ? 143.766 177.043 134.571 1.00 49.02 921 VAL A N 1
ATOM 8719 C CA . VAL A 1 590 ? 142.608 176.153 134.556 1.00 44.99 921 VAL A CA 1
ATOM 8720 C C . VAL A 1 590 ? 141.547 176.656 135.524 1.00 48.66 921 VAL A C 1
ATOM 8721 O O . VAL A 1 590 ? 140.348 176.630 135.222 1.00 57.14 921 VAL A O 1
ATOM 8734 N N . LYS A 1 591 ? 141.966 177.120 136.702 1.00 48.49 922 LYS A N 1
ATOM 8735 C CA . LYS A 1 591 ? 141.010 177.664 137.660 1.00 50.26 922 LYS A CA 1
ATOM 8736 C C . LYS A 1 591 ? 140.324 178.906 137.107 1.00 54.39 922 LYS A C 1
ATOM 8737 O O . LYS A 1 591 ? 139.114 179.090 137.286 1.00 57.48 922 LYS A O 1
ATOM 8756 N N . GLN A 1 592 ? 141.081 179.776 136.436 1.00 59.07 923 GLN A N 1
ATOM 8757 C CA . GLN A 1 592 ? 140.480 180.961 135.836 1.00 54.55 923 GLN A CA 1
ATOM 8758 C C . GLN A 1 592 ? 139.448 180.578 134.785 1.00 55.88 923 GLN A C 1
ATOM 8759 O O . GLN A 1 592 ? 138.366 181.173 134.722 1.00 64.93 923 GLN A O 1
ATOM 8773 N N . LEU A 1 593 ? 139.763 179.589 133.949 1.00 54.24 924 LEU A N 1
ATOM 8774 C CA . LEU A 1 593 ? 138.785 179.126 132.970 1.00 54.65 924 LEU A CA 1
ATOM 8775 C C . LEU A 1 593 ? 137.557 178.548 133.660 1.00 55.84 924 LEU A C 1
ATOM 8776 O O . LEU A 1 593 ? 136.428 178.730 133.191 1.00 64.96 924 LEU A O 1
ATOM 8792 N N . MET A 1 594 ? 137.759 177.847 134.775 1.00 60.74 925 MET A N 1
ATOM 8793 C CA . MET A 1 594 ? 136.629 177.289 135.511 1.00 64.36 925 MET A CA 1
ATOM 8794 C C . MET A 1 594 ? 135.739 178.391 136.071 1.00 67.55 925 MET A C 1
ATOM 8795 O O . MET A 1 594 ? 134.513 178.242 136.118 1.00 66.90 925 MET A O 1
ATOM 8809 N N . LYS A 1 595 ? 136.338 179.502 136.506 1.00 73.49 926 LYS A N 1
ATOM 8810 C CA . LYS A 1 595 ? 135.553 180.601 137.059 1.00 68.04 926 LYS A CA 1
ATOM 8811 C C . LYS A 1 595 ? 134.575 181.179 136.046 1.00 68.72 926 LYS A C 1
ATOM 8812 O O . LYS A 1 595 ? 133.620 181.856 136.440 1.00 70.19 926 LYS A O 1
ATOM 8831 N N . GLN A 1 596 ? 134.789 180.932 134.760 1.00 75.91 927 GLN A N 1
ATOM 8832 C CA . GLN A 1 596 ? 133.892 181.455 133.742 1.00 77.27 927 GLN A CA 1
ATOM 8833 C C . GLN A 1 596 ? 132.482 180.914 133.965 1.00 81.86 927 GLN A C 1
ATOM 8834 O O . GLN A 1 596 ? 132.303 179.692 134.062 1.00 80.26 927 GLN A O 1
ATOM 8848 N N . PRO A 1 597 ? 131.467 181.770 134.050 1.00 93.01 928 PRO A N 1
ATOM 8849 C CA . PRO A 1 597 ? 130.099 181.276 134.227 1.00 90.06 928 PRO A CA 1
ATOM 8850 C C . PRO A 1 597 ? 129.493 180.801 132.915 1.00 91.43 928 PRO A C 1
ATOM 8851 O O . PRO A 1 597 ? 129.952 181.137 131.822 1.00 88.79 928 PRO A O 1
ATOM 8862 N N . ASP A 1 598 ? 128.432 180.006 133.047 1.00 95.22 929 ASP A N 1
ATOM 8863 C CA . ASP A 1 598 ? 127.748 179.414 131.900 1.00 92.59 929 ASP A CA 1
ATOM 8864 C C . ASP A 1 598 ? 128.718 178.560 131.081 1.00 92.60 929 ASP A C 1
ATOM 8865 O O . ASP A 1 598 ? 129.006 178.835 129.914 1.00 92.45 929 ASP A O 1
ATOM 8874 N N . LEU A 1 599 ? 129.224 177.512 131.726 1.00 81.99 930 LEU A N 1
ATOM 8875 C CA . LEU A 1 599 ? 130.177 176.592 131.127 1.00 80.76 930 LEU A CA 1
ATOM 8876 C C . LEU A 1 599 ? 129.605 175.181 131.136 1.00 79.63 930 LEU A C 1
ATOM 8877 O O . LEU A 1 599 ? 128.793 174.829 131.997 1.00 78.31 930 LEU A O 1
ATOM 8893 N N . ASN A 1 600 ? 130.035 174.377 130.172 1.00 74.51 931 ASN A N 1
ATOM 8894 C CA . ASN A 1 600 ? 129.533 173.015 130.070 1.00 72.41 931 ASN A CA 1
ATOM 8895 C C . ASN A 1 600 ? 129.935 172.225 131.313 1.00 73.32 931 ASN A C 1
ATOM 8896 O O . ASN A 1 600 ? 131.108 172.261 131.710 1.00 78.36 931 ASN A O 1
ATOM 8907 N N . PRO A 1 601 ? 129.008 171.509 131.956 1.00 71.88 932 PRO A N 1
ATOM 8908 C CA . PRO A 1 601 ? 129.399 170.720 133.136 1.00 76.78 932 PRO A CA 1
ATOM 8909 C C . PRO A 1 601 ? 130.460 169.673 132.840 1.00 76.83 932 PRO A C 1
ATOM 8910 O O . PRO A 1 601 ? 131.297 169.394 133.707 1.00 75.13 932 PRO A O 1
ATOM 8921 N N . ASP A 1 602 ? 130.452 169.079 131.644 1.00 76.75 933 ASP A N 1
ATOM 8922 C CA . ASP A 1 602 ? 131.476 168.097 131.301 1.00 72.75 933 ASP A CA 1
ATOM 8923 C C . ASP A 1 602 ? 132.858 168.738 131.271 1.00 72.72 933 ASP A C 1
ATOM 8924 O O . ASP A 1 602 ? 133.823 168.200 131.833 1.00 75.41 933 ASP A O 1
ATOM 8933 N N . LEU A 1 603 ? 132.972 169.895 130.619 1.00 62.53 934 LEU A N 1
ATOM 8934 C CA . LEU A 1 603 ? 134.242 170.608 130.618 1.00 62.94 934 LEU A CA 1
ATOM 8935 C C . LEU A 1 603 ? 134.612 171.067 132.020 1.00 61.75 934 LEU A C 1
ATOM 8936 O O . LEU A 1 603 ? 135.796 171.109 132.366 1.00 66.51 934 LEU A O 1
ATOM 8952 N N . TYR A 1 604 ? 133.619 171.407 132.841 1.00 58.62 935 TYR A N 1
ATOM 8953 C CA . TYR A 1 604 ? 133.904 171.757 134.226 1.00 59.95 935 TYR A CA 1
ATOM 8954 C C . TYR A 1 604 ? 134.534 170.585 134.966 1.00 63.02 935 TYR A C 1
ATOM 8955 O O . TYR A 1 604 ? 135.512 170.759 135.701 1.00 64.50 935 TYR A O 1
ATOM 8973 N N . LEU A 1 605 ? 133.986 169.382 134.784 1.00 63.52 936 LEU A N 1
ATOM 8974 C CA . LEU A 1 605 ? 134.568 168.201 135.415 1.00 59.90 936 LEU A CA 1
ATOM 8975 C C . LEU A 1 605 ? 135.981 167.953 134.906 1.00 57.47 936 LEU A C 1
ATOM 8976 O O . LEU A 1 605 ? 136.885 167.619 135.684 1.00 64.68 936 LEU A O 1
ATOM 8992 N N . GLN A 1 606 ? 136.188 168.100 133.598 1.00 50.78 937 GLN A N 1
ATOM 8993 C CA . GLN A 1 606 ? 137.520 167.909 133.036 1.00 53.02 937 GLN A CA 1
ATOM 8994 C C . GLN A 1 606 ? 138.518 168.878 133.660 1.00 56.14 937 GLN A C 1
ATOM 8995 O O . GLN A 1 606 ? 139.620 168.485 134.064 1.00 61.39 937 GLN A O 1
ATOM 9009 N N . TYR A 1 607 ? 138.139 170.152 133.759 1.00 55.43 938 TYR A N 1
ATOM 9010 C CA . TYR A 1 607 ? 139.035 171.151 134.328 1.00 55.59 938 TYR A CA 1
ATOM 9011 C C . TYR A 1 607 ? 139.279 170.893 135.808 1.00 54.80 938 TYR A C 1
ATOM 9012 O O . TYR A 1 607 ? 140.388 171.112 136.304 1.00 60.33 938 TYR A O 1
ATOM 9030 N N . ASP A 1 608 ? 138.258 170.435 136.532 1.00 52.60 939 ASP A N 1
ATOM 9031 C CA . ASP A 1 608 ? 138.438 170.115 137.944 1.00 53.36 939 ASP A CA 1
ATOM 9032 C C . ASP A 1 608 ? 139.442 168.984 138.120 1.00 61.01 939 ASP A C 1
ATOM 9033 O O . ASP A 1 608 ? 140.336 169.053 138.974 1.00 65.31 939 ASP A O 1
ATOM 9042 N N . ILE A 1 609 ? 139.313 167.931 137.310 1.00 51.71 940 ILE A N 1
ATOM 9043 C CA . ILE A 1 609 ? 140.250 166.815 137.396 1.00 43.83 940 ILE A CA 1
ATOM 9044 C C . ILE A 1 609 ? 141.659 167.282 137.054 1.00 45.91 940 ILE A C 1
ATOM 9045 O O . ILE A 1 609 ? 142.634 166.908 137.720 1.00 56.19 940 ILE A O 1
ATOM 9061 N N . ARG A 1 610 ? 141.790 168.102 136.011 1.00 42.86 941 ARG A N 1
ATOM 9062 C CA . ARG A 1 610 ? 143.107 168.594 135.623 1.00 45.87 941 ARG A CA 1
ATOM 9063 C C . ARG A 1 610 ? 143.729 169.435 136.730 1.00 44.27 941 ARG A C 1
ATOM 9064 O O . ARG A 1 610 ? 144.928 169.318 137.012 1.00 52.09 941 ARG A O 1
ATOM 9085 N N . GLN A 1 611 ? 142.934 170.298 137.362 1.00 43.67 942 GLN A N 1
ATOM 9086 C CA . GLN A 1 611 ? 143.444 171.125 138.447 1.00 40.66 942 GLN A CA 1
ATOM 9087 C C . GLN A 1 611 ? 143.885 170.270 139.628 1.00 46.61 942 GLN A C 1
ATOM 9088 O O . GLN A 1 611 ? 144.931 170.528 140.238 1.00 49.67 942 GLN A O 1
ATOM 9102 N N . LYS A 1 612 ? 143.100 169.244 139.965 1.00 50.23 943 LYS A N 1
ATOM 9103 C CA . LYS A 1 612 ? 143.499 168.341 141.040 1.00 41.91 943 LYS A CA 1
ATOM 9104 C C . LYS A 1 612 ? 144.818 167.656 140.714 1.00 48.81 943 LYS A C 1
ATOM 9105 O O . LYS A 1 612 ? 145.701 167.546 141.574 1.00 57.14 943 LYS A O 1
ATOM 9124 N N . ALA A 1 613 ? 144.968 167.186 139.475 1.00 39.29 944 ALA A N 1
ATOM 9125 C CA . ALA A 1 613 ? 146.206 166.521 139.086 1.00 38.87 944 ALA A CA 1
ATOM 9126 C C . ALA A 1 613 ? 147.390 167.472 139.175 1.00 37.82 944 ALA A C 1
ATOM 9127 O O . ALA A 1 613 ? 148.468 167.095 139.653 1.00 51.14 944 ALA A O 1
ATOM 9134 N N . LEU A 1 614 ? 147.211 168.709 138.711 1.00 39.26 945 LEU A N 1
ATOM 9135 C CA . LEU A 1 614 ? 148.292 169.684 138.780 1.00 38.11 945 LEU A CA 1
ATOM 9136 C C . LEU A 1 614 ? 148.696 169.948 140.222 1.00 38.08 945 LEU A C 1
ATOM 9137 O O . LEU A 1 614 ? 149.890 170.008 140.539 1.00 43.87 945 LEU A O 1
ATOM 9153 N N . LYS A 1 615 ? 147.715 170.105 141.115 1.00 41.99 946 LYS A N 1
ATOM 9154 C CA . LYS A 1 615 ? 148.038 170.335 142.519 1.00 40.39 946 LYS A CA 1
ATOM 9155 C C . LYS A 1 615 ? 148.782 169.148 143.112 1.00 43.35 946 LYS A C 1
ATOM 9156 O O . LYS A 1 615 ? 149.764 169.324 143.845 1.00 48.31 946 LYS A O 1
ATOM 9175 N N . LEU A 1 616 ? 148.330 167.930 142.811 1.00 43.23 947 LEU A N 1
ATOM 9176 C CA . LEU A 1 616 ? 148.994 166.748 143.349 1.00 40.46 947 LEU A CA 1
ATOM 9177 C C . LEU A 1 616 ? 150.441 166.679 142.879 1.00 42.11 947 LEU A C 1
ATOM 9178 O O . LEU A 1 616 ? 151.354 166.425 143.674 1.00 49.69 947 LEU A O 1
ATOM 9194 N N . THR A 1 617 ? 150.671 166.917 141.587 1.00 39.83 948 THR A N 1
ATOM 9195 C CA . THR A 1 617 ? 152.031 166.865 141.060 1.00 32.38 948 THR A CA 1
ATOM 9196 C C . THR A 1 617 ? 152.907 167.933 141.702 1.00 37.70 948 THR A C 1
ATOM 9197 O O . THR A 1 617 ? 154.044 167.662 142.112 1.00 42.22 948 THR A O 1
ATOM 9208 N N . ALA A 1 618 ? 152.390 169.158 141.806 1.00 39.19 949 ALA A N 1
ATOM 9209 C CA . ALA A 1 618 ? 153.181 170.236 142.382 1.00 36.18 949 ALA A CA 1
ATOM 9210 C C . ALA A 1 618 ? 153.543 169.936 143.828 1.00 32.50 949 ALA A C 1
ATOM 9211 O O . ALA A 1 618 ? 154.675 170.181 144.257 1.00 37.33 949 ALA A O 1
ATOM 9218 N N . ASN A 1 619 ? 152.595 169.401 144.599 1.00 39.41 950 ASN A N 1
ATOM 9219 C CA . ASN A 1 619 ? 152.875 169.110 145.998 1.00 41.38 950 ASN A CA 1
ATOM 9220 C C . ASN A 1 619 ? 153.818 167.924 146.151 1.00 42.68 950 ASN A C 1
ATOM 9221 O O . ASN A 1 619 ? 154.593 167.876 147.111 1.00 48.67 950 ASN A O 1
ATOM 9232 N N . SER A 1 620 ? 153.772 166.966 145.227 1.00 40.31 951 SER A N 1
ATOM 9233 C CA . SER A 1 620 ? 154.644 165.803 145.306 1.00 35.74 951 SER A CA 1
ATOM 9234 C C . SER A 1 620 ? 156.032 166.055 144.735 1.00 38.63 951 SER A C 1
ATOM 9235 O O . SER A 1 620 ? 156.917 165.213 144.917 1.00 48.50 951 SER A O 1
ATOM 9243 N N . MET A 1 621 ? 156.242 167.181 144.051 1.00 47.91 952 MET A N 1
ATOM 9244 C CA . MET A 1 621 ? 157.542 167.444 143.437 1.00 47.47 952 MET A CA 1
ATOM 9245 C C . MET A 1 621 ? 158.697 167.281 144.421 1.00 41.07 952 MET A C 1
ATOM 9246 O O . MET A 1 621 ? 159.757 166.761 144.058 1.00 50.43 952 MET A O 1
ATOM 9260 N N . TYR A 1 622 ? 158.519 167.725 145.666 1.00 35.03 953 TYR A N 1
ATOM 9261 C CA . TYR A 1 622 ? 159.639 167.739 146.605 1.00 38.27 953 TYR A CA 1
ATOM 9262 C C . TYR A 1 622 ? 160.219 166.350 146.827 1.00 40.54 953 TYR A C 1
ATOM 9263 O O . TYR A 1 622 ? 161.416 166.218 147.104 1.00 51.40 953 TYR A O 1
ATOM 9281 N N . GLY A 1 623 ? 159.398 165.306 146.720 1.00 47.14 954 GLY A N 1
ATOM 9282 C CA . GLY A 1 623 ? 159.884 163.966 147.002 1.00 45.71 954 GLY A CA 1
ATOM 9283 C C . GLY A 1 623 ? 161.066 163.565 146.144 1.00 44.80 954 GLY A C 1
ATOM 9284 O O . GLY A 1 623 ? 161.868 162.717 146.543 1.00 51.39 954 GLY A O 1
ATOM 9288 N N . CYS A 1 624 ? 161.195 164.162 144.959 1.00 47.40 955 CYS A N 1
ATOM 9289 C CA . CYS A 1 624 ? 162.320 163.838 144.092 1.00 45.27 955 CYS A CA 1
ATOM 9290 C C . CYS A 1 624 ? 163.647 164.214 144.734 1.00 48.59 955 CYS A C 1
ATOM 9291 O O . CYS A 1 624 ? 164.638 163.493 144.578 1.00 59.90 955 CYS A O 1
ATOM 9299 N N . LEU A 1 625 ? 163.687 165.333 145.454 1.00 43.52 956 LEU A N 1
ATOM 9300 C CA . LEU A 1 625 ? 164.903 165.777 146.120 1.00 38.79 956 LEU A CA 1
ATOM 9301 C C . LEU A 1 625 ? 165.050 165.213 147.524 1.00 42.15 956 LEU A C 1
ATOM 9302 O O . LEU A 1 625 ? 166.176 164.955 147.963 1.00 49.18 956 LEU A O 1
ATOM 9318 N N . GLY A 1 626 ? 163.947 165.009 148.237 1.00 46.80 957 GLY A N 1
ATOM 9319 C CA . GLY A 1 626 ? 164.007 164.681 149.646 1.00 51.48 957 GLY A CA 1
ATOM 9320 C C . GLY A 1 626 ? 164.250 163.220 149.958 1.00 50.82 957 GLY A C 1
ATOM 9321 O O . GLY A 1 626 ? 165.055 162.898 150.836 1.00 52.82 957 GLY A O 1
ATOM 9325 N N . PHE A 1 627 ? 163.567 162.324 149.253 1.00 45.25 958 PHE A N 1
ATOM 9326 C CA . PHE A 1 627 ? 163.634 160.905 149.569 1.00 49.49 958 PHE A CA 1
ATOM 9327 C C . PHE A 1 627 ? 164.977 160.326 149.142 1.00 51.50 958 PHE A C 1
ATOM 9328 O O . PHE A 1 627 ? 165.451 160.581 148.031 1.00 57.20 958 PHE A O 1
ATOM 9345 N N . SER A 1 628 ? 165.589 159.544 150.035 1.00 48.55 959 SER A N 1
ATOM 9346 C CA . SER A 1 628 ? 166.898 158.969 149.748 1.00 49.33 959 SER A CA 1
ATOM 9347 C C . SER A 1 628 ? 166.838 158.024 148.556 1.00 45.55 959 SER A C 1
ATOM 9348 O O . SER A 1 628 ? 167.765 157.983 147.739 1.00 51.80 959 SER A O 1
ATOM 9356 N N . TYR A 1 629 ? 165.757 157.255 148.439 1.00 43.39 960 TYR A N 1
ATOM 9357 C CA . TYR A 1 629 ? 165.602 156.348 147.309 1.00 42.90 960 TYR A CA 1
ATOM 9358 C C . TYR A 1 629 ? 165.347 157.081 146.002 1.00 50.22 960 TYR A C 1
ATOM 9359 O O . TYR A 1 629 ? 165.341 156.441 144.946 1.00 49.91 960 TYR A O 1
ATOM 9377 N N . SER A 1 630 ? 165.131 158.392 146.047 1.00 54.86 961 SER A N 1
ATOM 9378 C CA . SER A 1 630 ? 164.815 159.139 144.840 1.00 48.37 961 SER A CA 1
ATOM 9379 C C . SER A 1 630 ? 165.967 159.080 143.847 1.00 47.68 961 SER A C 1
ATOM 9380 O O . SER A 1 630 ? 167.141 159.082 144.224 1.00 50.92 961 SER A O 1
ATOM 9388 N N . ARG A 1 631 ? 165.615 159.030 142.563 1.00 42.76 962 ARG A N 1
ATOM 9389 C CA . ARG A 1 631 ? 166.618 159.080 141.508 1.00 36.84 962 ARG A CA 1
ATOM 9390 C C . ARG A 1 631 ? 167.431 160.362 141.579 1.00 42.84 962 ARG A C 1
ATOM 9391 O O . ARG A 1 631 ? 168.605 160.376 141.196 1.00 46.88 962 ARG A O 1
ATOM 9412 N N . PHE A 1 632 ? 166.827 161.445 142.066 1.00 46.53 963 PHE A N 1
ATOM 9413 C CA . PHE A 1 632 ? 167.441 162.764 142.078 1.00 37.95 963 PHE A CA 1
ATOM 9414 C C . PHE A 1 632 ? 167.833 163.207 143.483 1.00 42.54 963 PHE A C 1
ATOM 9415 O O . PHE A 1 632 ? 167.945 164.409 143.740 1.00 48.46 963 PHE A O 1
ATOM 9432 N N . TYR A 1 633 ? 168.046 162.264 144.396 1.00 47.15 964 TYR A N 1
ATOM 9433 C CA . TYR A 1 633 ? 168.312 162.614 145.784 1.00 36.85 964 TYR A CA 1
ATOM 9434 C C . TYR A 1 633 ? 169.488 163.571 145.880 1.00 42.43 964 TYR A C 1
ATOM 9435 O O . TYR A 1 633 ? 170.573 163.302 145.358 1.00 51.55 964 TYR A O 1
ATOM 9453 N N . ALA A 1 634 ? 169.263 164.693 146.557 1.00 49.30 965 ALA A N 1
ATOM 9454 C CA . ALA A 1 634 ? 170.298 165.699 146.782 1.00 49.73 965 ALA A CA 1
ATOM 9455 C C . ALA A 1 634 ? 170.166 166.152 148.230 1.00 51.73 965 ALA A C 1
ATOM 9456 O O . ALA A 1 634 ? 169.359 167.034 148.539 1.00 57.41 965 ALA A O 1
ATOM 9463 N N . LYS A 1 635 ? 170.951 165.542 149.113 1.00 48.58 966 LYS A N 1
ATOM 9464 C CA . LYS A 1 635 ? 170.889 165.894 150.527 1.00 45.61 966 LYS A CA 1
ATOM 9465 C C . LYS A 1 635 ? 171.064 167.387 150.767 1.00 49.33 966 LYS A C 1
ATOM 9466 O O . LYS A 1 635 ? 170.296 167.947 151.567 1.00 60.27 966 LYS A O 1
ATOM 9485 N N . PRO A 1 636 ? 172.017 168.080 150.137 1.00 42.18 967 PRO A N 1
ATOM 9486 C CA . PRO A 1 636 ? 172.108 169.533 150.356 1.00 46.72 967 PRO A CA 1
ATOM 9487 C C . PRO A 1 636 ? 170.836 170.279 150.002 1.00 47.57 967 PRO A C 1
ATOM 9488 O O . PRO A 1 636 ? 170.396 171.148 150.767 1.00 55.18 967 PRO A O 1
ATOM 9499 N N . LEU A 1 637 ? 170.225 169.962 148.859 1.00 45.22 968 LEU A N 1
ATOM 9500 C CA . LEU A 1 637 ? 169.033 170.687 148.434 1.00 41.02 968 LEU A CA 1
ATOM 9501 C C . LEU A 1 637 ? 167.867 170.432 149.377 1.00 44.36 968 LEU A C 1
ATOM 9502 O O . LEU A 1 637 ? 167.141 171.364 149.747 1.00 56.67 968 LEU A O 1
ATOM 9518 N N . ALA A 1 638 ? 167.667 169.174 149.773 1.00 40.52 969 ALA A N 1
ATOM 9519 C CA . ALA A 1 638 ? 166.595 168.859 150.707 1.00 44.67 969 ALA A CA 1
ATOM 9520 C C . ALA A 1 638 ? 166.820 169.547 152.045 1.00 45.87 969 ALA A C 1
ATOM 9521 O O . ALA A 1 638 ? 165.875 170.064 152.652 1.00 53.26 969 ALA A O 1
ATOM 9528 N N . ALA A 1 639 ? 168.065 169.562 152.523 1.00 44.45 970 ALA A N 1
ATOM 9529 C CA . ALA A 1 639 ? 168.353 170.234 153.783 1.00 47.14 970 ALA A CA 1
ATOM 9530 C C . ALA A 1 639 ? 168.058 171.724 153.689 1.00 46.79 970 ALA A C 1
ATOM 9531 O O . ALA A 1 639 ? 167.480 172.310 154.612 1.00 55.01 970 ALA A O 1
ATOM 9538 N N . LEU A 1 640 ? 168.445 172.354 152.579 1.00 40.98 971 LEU A N 1
ATOM 9539 C CA . LEU A 1 640 ? 168.176 173.777 152.411 1.00 40.54 971 LEU A CA 1
ATOM 9540 C C . LEU A 1 640 ? 166.679 174.052 152.380 1.00 43.51 971 LEU A C 1
ATOM 9541 O O . LEU A 1 640 ? 166.198 175.005 153.010 1.00 54.83 971 LEU A O 1
ATOM 9557 N N . VAL A 1 641 ? 165.924 173.223 151.658 1.00 40.31 972 VAL A N 1
ATOM 9558 C CA . VAL A 1 641 ? 164.480 173.419 151.581 1.00 40.27 972 VAL A CA 1
ATOM 9559 C C . VAL A 1 641 ? 163.850 173.257 152.958 1.00 41.83 972 VAL A C 1
ATOM 9560 O O . VAL A 1 641 ? 162.973 174.035 153.350 1.00 48.95 972 VAL A O 1
ATOM 9573 N N . THR A 1 642 ? 164.281 172.245 153.711 1.00 41.98 973 THR A N 1
ATOM 9574 C CA . THR A 1 642 ? 163.734 172.035 155.047 1.00 41.81 973 THR A CA 1
ATOM 9575 C C . THR A 1 642 ? 164.057 173.206 155.967 1.00 44.60 973 THR A C 1
ATOM 9576 O O . THR A 1 642 ? 163.211 173.634 156.762 1.00 56.19 973 THR A O 1
ATOM 9587 N N . HIS A 1 643 ? 165.280 173.731 155.884 1.00 42.62 974 HIS A N 1
ATOM 9588 C CA . HIS A 1 643 ? 165.656 174.869 156.717 1.00 40.75 974 HIS A CA 1
ATOM 9589 C C . HIS A 1 643 ? 164.806 176.091 156.390 1.00 43.06 974 HIS A C 1
ATOM 9590 O O . HIS A 1 643 ? 164.318 176.789 157.294 1.00 53.81 974 HIS A O 1
ATOM 9604 N N . GLN A 1 644 ? 164.596 176.355 155.101 1.00 38.64 975 GLN A N 1
ATOM 9605 C CA . GLN A 1 644 ? 163.755 177.482 154.718 1.00 37.33 975 GLN A CA 1
ATOM 9606 C C . GLN A 1 644 ? 162.318 177.273 155.178 1.00 43.46 975 GLN A C 1
ATOM 9607 O O . GLN A 1 644 ? 161.647 178.223 155.598 1.00 53.57 975 GLN A O 1
ATOM 9621 N N . GLY A 1 645 ? 161.826 176.036 155.106 1.00 46.13 976 GLY A N 1
ATOM 9622 C CA . GLY A 1 645 ? 160.492 175.756 155.609 1.00 45.02 976 GLY A CA 1
ATOM 9623 C C . GLY A 1 645 ? 160.372 176.016 157.097 1.00 43.85 976 GLY A C 1
ATOM 9624 O O . GLY A 1 645 ? 159.363 176.548 157.566 1.00 50.47 976 GLY A O 1
ATOM 9628 N N . ARG A 1 646 ? 161.398 175.637 157.860 1.00 39.63 977 ARG A N 1
ATOM 9629 C CA . ARG A 1 646 ? 161.411 175.947 159.286 1.00 41.54 977 ARG A CA 1
ATOM 9630 C C . ARG A 1 646 ? 161.317 177.447 159.512 1.00 44.74 977 ARG A C 1
ATOM 9631 O O . ARG A 1 646 ? 160.549 177.920 160.363 1.00 55.51 977 ARG A O 1
ATOM 9652 N N . GLU A 1 647 ? 162.117 178.212 158.769 1.00 45.76 978 GLU A N 1
ATOM 9653 C CA . GLU A 1 647 ? 162.090 179.662 158.921 1.00 40.58 978 GLU A CA 1
ATOM 9654 C C . GLU A 1 647 ? 160.700 180.212 158.627 1.00 40.09 978 GLU A C 1
ATOM 9655 O O . GLU A 1 647 ? 160.177 181.049 159.375 1.00 54.13 978 GLU A O 1
ATOM 9667 N N . ILE A 1 648 ? 160.082 179.745 157.541 1.00 37.29 979 ILE A N 1
ATOM 9668 C CA . ILE A 1 648 ? 158.755 180.233 157.176 1.00 39.21 979 ILE A CA 1
ATOM 9669 C C . ILE A 1 648 ? 157.753 179.905 158.273 1.00 43.25 979 ILE A C 1
ATOM 9670 O O . ILE A 1 648 ? 156.912 180.736 158.632 1.00 56.02 979 ILE A O 1
ATOM 9686 N N . LEU A 1 649 ? 157.816 178.688 158.811 1.00 43.14 980 LEU A N 1
ATOM 9687 C CA . LEU A 1 649 ? 156.865 178.284 159.842 1.00 40.09 980 LEU A CA 1
ATOM 9688 C C . LEU A 1 649 ? 157.001 179.153 161.087 1.00 45.41 980 LEU A C 1
ATOM 9689 O O . LEU A 1 649 ? 156.002 179.627 161.645 1.00 49.38 980 LEU A O 1
ATOM 9705 N N . LEU A 1 650 ? 158.237 179.377 161.539 1.00 42.15 981 LEU A N 1
ATOM 9706 C CA . LEU A 1 650 ? 158.431 180.191 162.735 1.00 35.80 981 LEU A CA 1
ATOM 9707 C C . LEU A 1 650 ? 157.984 181.630 162.501 1.00 43.09 981 LEU A C 1
ATOM 9708 O O . LEU A 1 650 ? 157.361 182.248 163.376 1.00 52.57 981 LEU A O 1
ATOM 9724 N N . HIS A 1 651 ? 158.285 182.182 161.324 1.00 39.83 982 HIS A N 1
ATOM 9725 C CA . HIS A 1 651 ? 157.854 183.542 161.026 1.00 39.44 982 HIS A CA 1
ATOM 9726 C C . HIS A 1 651 ? 156.334 183.639 160.982 1.00 43.87 982 HIS A C 1
ATOM 9727 O O . HIS A 1 651 ? 155.754 184.636 161.428 1.00 55.28 982 HIS A O 1
ATOM 9741 N N . THR A 1 652 ? 155.672 182.621 160.432 1.00 40.27 983 THR A N 1
ATOM 9742 C CA . THR A 1 652 ? 154.214 182.613 160.413 1.00 39.75 983 THR A CA 1
ATOM 9743 C C . THR A 1 652 ? 153.655 182.578 161.826 1.00 43.62 983 THR A C 1
ATOM 9744 O O . THR A 1 652 ? 152.670 183.263 162.132 1.00 54.33 983 THR A O 1
ATOM 9755 N N . LYS A 1 653 ? 154.264 181.777 162.701 1.00 42.55 984 LYS A N 1
ATOM 9756 C CA . LYS A 1 653 ? 153.839 181.775 164.096 1.00 40.06 984 LYS A CA 1
ATOM 9757 C C . LYS A 1 653 ? 153.976 183.162 164.706 1.00 43.83 984 LYS A C 1
ATOM 9758 O O . LYS A 1 653 ? 153.066 183.641 165.392 1.00 50.88 984 LYS A O 1
ATOM 9777 N N . GLU A 1 654 ? 155.106 183.827 164.457 1.00 46.83 985 GLU A N 1
ATOM 9778 C CA . GLU A 1 654 ? 155.303 185.166 165.006 1.00 40.63 985 GLU A CA 1
ATOM 9779 C C . GLU A 1 654 ? 154.251 186.140 164.486 1.00 39.74 985 GLU A C 1
ATOM 9780 O O . GLU A 1 654 ? 153.710 186.946 165.251 1.00 49.90 985 GLU A O 1
ATOM 9792 N N . MET A 1 655 ? 153.949 186.082 163.189 1.00 44.44 986 MET A N 1
ATOM 9793 C CA . MET A 1 655 ? 152.933 186.967 162.623 1.00 43.34 986 MET A CA 1
ATOM 9794 C C . MET A 1 655 ? 151.577 186.731 163.276 1.00 46.21 986 MET A C 1
ATOM 9795 O O . MET A 1 655 ? 150.910 187.675 163.725 1.00 54.82 986 MET A O 1
ATOM 9809 N N . VAL A 1 656 ? 151.155 185.468 163.341 1.00 44.64 987 VAL A N 1
ATOM 9810 C CA . VAL A 1 656 ? 149.846 185.157 163.903 1.00 39.81 987 VAL A CA 1
ATOM 9811 C C . VAL A 1 656 ? 149.776 185.608 165.354 1.00 42.57 987 VAL A C 1
ATOM 9812 O O . VAL A 1 656 ? 148.753 186.135 165.806 1.00 47.64 987 VAL A O 1
ATOM 9825 N N . GLN A 1 657 ? 150.860 185.419 166.106 1.00 48.94 988 GLN A N 1
ATOM 9826 C CA . GLN A 1 657 ? 150.882 185.893 167.485 1.00 45.32 988 GLN A CA 1
ATOM 9827 C C . GLN A 1 657 ? 150.755 187.408 167.546 1.00 49.08 988 GLN A C 1
ATOM 9828 O O . GLN A 1 657 ? 150.020 187.943 168.383 1.00 56.26 988 GLN A O 1
ATOM 9842 N N . LYS A 1 658 ? 151.462 188.120 166.665 1.00 50.56 989 LYS A N 1
ATOM 9843 C CA . LYS A 1 658 ? 151.360 189.574 166.651 1.00 47.07 989 LYS A CA 1
ATOM 9844 C C . LYS A 1 658 ? 149.942 190.028 166.343 1.00 48.59 989 LYS A C 1
ATOM 9845 O O . LYS A 1 658 ? 149.533 191.115 166.768 1.00 56.34 989 LYS A O 1
ATOM 9864 N N . MET A 1 659 ? 149.178 189.222 165.611 1.00 46.69 990 MET A N 1
ATOM 9865 C CA . MET A 1 659 ? 147.789 189.560 165.326 1.00 46.04 990 MET A CA 1
ATOM 9866 C C . MET A 1 659 ? 146.838 189.207 166.470 1.00 50.93 990 MET A C 1
ATOM 9867 O O . MET A 1 659 ? 145.622 189.164 166.252 1.00 52.49 990 MET A O 1
ATOM 9881 N N . ASN A 1 660 ? 147.351 188.952 167.673 1.00 52.20 991 ASN A N 1
ATOM 9882 C CA . ASN A 1 660 ? 146.569 188.602 168.856 1.00 50.21 991 ASN A CA 1
ATOM 9883 C C . ASN A 1 660 ? 145.863 187.260 168.725 1.00 53.03 991 ASN A C 1
ATOM 9884 O O . ASN A 1 660 ? 144.970 186.960 169.525 1.00 58.73 991 ASN A O 1
ATOM 9895 N N . LEU A 1 661 ? 146.230 186.445 167.744 1.00 49.24 992 LEU A N 1
ATOM 9896 C CA . LEU A 1 661 ? 145.687 185.105 167.595 1.00 40.84 992 LEU A CA 1
ATOM 9897 C C . LEU A 1 661 ? 146.700 184.084 168.100 1.00 44.85 992 LEU A C 1
ATOM 9898 O O . LEU A 1 661 ? 147.839 184.413 168.434 1.00 51.16 992 LEU A O 1
ATOM 9914 N N . GLU A 1 662 ? 146.269 182.827 168.156 1.00 46.93 993 GLU A N 1
ATOM 9915 C CA . GLU A 1 662 ? 147.082 181.751 168.706 1.00 47.82 993 GLU A CA 1
ATOM 9916 C C . GLU A 1 662 ? 147.216 180.632 167.687 1.00 47.86 993 GLU A C 1
ATOM 9917 O O . GLU A 1 662 ? 146.213 180.160 167.143 1.00 55.02 993 GLU A O 1
ATOM 9929 N N . VAL A 1 663 ? 148.452 180.212 167.434 1.00 36.66 994 VAL A N 1
ATOM 9930 C CA . VAL A 1 663 ? 148.730 179.048 166.600 1.00 28.93 994 VAL A CA 1
ATOM 9931 C C . VAL A 1 663 ? 148.748 177.845 167.535 1.00 35.26 994 VAL A C 1
ATOM 9932 O O . VAL A 1 663 ? 149.724 177.612 168.246 1.00 43.66 994 VAL A O 1
ATOM 9945 N N . ILE A 1 664 ? 147.657 177.076 167.541 1.00 40.72 995 ILE A N 1
ATOM 9946 C CA . ILE A 1 664 ? 147.570 175.927 168.436 1.00 33.49 995 ILE A CA 1
ATOM 9947 C C . ILE A 1 664 ? 148.142 174.663 167.817 1.00 35.29 995 ILE A C 1
ATOM 9948 O O . ILE A 1 664 ? 148.299 173.657 168.524 1.00 47.37 995 ILE A O 1
ATOM 9964 N N . TYR A 1 665 ? 148.461 174.673 166.526 1.00 36.90 996 TYR A N 1
ATOM 9965 C CA . TYR A 1 665 ? 149.264 173.590 165.973 1.00 31.02 996 TYR A CA 1
ATOM 9966 C C . TYR A 1 665 ? 149.923 174.057 164.685 1.00 36.69 996 TYR A C 1
ATOM 9967 O O . TYR A 1 665 ? 149.396 174.923 163.985 1.00 54.40 996 TYR A O 1
ATOM 9985 N N . GLY A 1 666 ? 151.067 173.460 164.371 1.00 42.07 997 GLY A N 1
ATOM 9986 C CA . GLY A 1 666 ? 151.770 173.801 163.153 1.00 44.24 997 GLY A CA 1
ATOM 9987 C C . GLY A 1 666 ? 152.657 172.694 162.628 1.00 45.11 997 GLY A C 1
ATOM 9988 O O . GLY A 1 666 ? 153.471 172.130 163.363 1.00 50.35 997 GLY A O 1
ATOM 9992 N N . ASP A 1 667 ? 152.503 172.377 161.347 1.00 47.17 998 ASP A N 1
ATOM 9993 C CA . ASP A 1 667 ? 153.323 171.389 160.669 1.00 44.44 998 ASP A CA 1
ATOM 9994 C C . ASP A 1 667 ? 153.496 171.844 159.230 1.00 47.77 998 ASP A C 1
ATOM 9995 O O . ASP A 1 667 ? 152.718 172.654 158.719 1.00 57.55 998 ASP A O 1
ATOM 10004 N N . THR A 1 668 ? 154.518 171.299 158.574 1.00 48.47 999 THR A N 1
ATOM 10005 C CA . THR A 1 668 ? 154.810 171.686 157.200 1.00 43.47 999 THR A CA 1
ATOM 10006 C C . THR A 1 668 ? 153.590 171.574 156.296 1.00 47.84 999 THR A C 1
ATOM 10007 O O . THR A 1 668 ? 153.548 172.225 155.247 1.00 55.60 999 THR A O 1
ATOM 10018 N N . ASP A 1 669 ? 152.590 170.782 156.682 1.00 47.12 1000 ASP A N 1
ATOM 10019 C CA . ASP A 1 669 ? 151.411 170.582 155.853 1.00 46.00 1000 ASP A CA 1
ATOM 10020 C C . ASP A 1 669 ? 150.216 171.432 156.263 1.00 46.47 1000 ASP A C 1
ATOM 10021 O O . ASP A 1 669 ? 149.322 171.640 155.436 1.00 51.31 1000 ASP A O 1
ATOM 10030 N N . SER A 1 670 ? 150.164 171.931 157.496 1.00 43.70 1001 SER A N 1
ATOM 10031 C CA . SER A 1 670 ? 148.970 172.636 157.944 1.00 45.27 1001 SER A CA 1
ATOM 10032 C C . SER A 1 670 ? 149.299 173.538 159.124 1.00 37.21 1001 SER A C 1
ATOM 10033 O O . SER A 1 670 ? 150.339 173.403 159.768 1.00 48.69 1001 SER A O 1
ATOM 10041 N N . ILE A 1 671 ? 148.397 174.481 159.381 1.00 38.74 1002 ILE A N 1
ATOM 10042 C CA . ILE A 1 671 ? 148.468 175.350 160.551 1.00 39.53 1002 ILE A CA 1
ATOM 10043 C C . ILE A 1 671 ? 147.077 175.447 161.157 1.00 42.40 1002 ILE A C 1
ATOM 10044 O O . ILE A 1 671 ? 146.104 175.729 160.450 1.00 46.77 1002 ILE A O 1
ATOM 10060 N N . MET A 1 672 ? 146.982 175.215 162.461 1.00 41.43 1003 MET A N 1
ATOM 10061 C CA . MET A 1 672 ? 145.736 175.304 163.207 1.00 36.89 1003 MET A CA 1
ATOM 10062 C C . MET A 1 672 ? 145.819 176.514 164.123 1.00 40.35 1003 MET A C 1
ATOM 10063 O O . MET A 1 672 ? 146.657 176.544 165.035 1.00 55.23 1003 MET A O 1
ATOM 10077 N N . ILE A 1 673 ? 144.929 177.483 163.897 1.00 34.69 1004 ILE A N 1
ATOM 10078 C CA . ILE A 1 673 ? 144.962 178.795 164.531 1.00 36.72 1004 ILE A CA 1
ATOM 10079 C C . ILE A 1 673 ? 143.690 178.987 165.343 1.00 42.26 1004 ILE A C 1
ATOM 10080 O O . ILE A 1 673 ? 142.607 178.564 164.925 1.00 50.66 1004 ILE A O 1
ATOM 10096 N N . ASN A 1 674 ? 143.821 179.631 166.499 1.00 42.09 1005 ASN A N 1
ATOM 10097 C CA . ASN A 1 674 ? 142.680 179.978 167.340 1.00 38.66 1005 ASN A CA 1
ATOM 10098 C C . ASN A 1 674 ? 142.254 181.405 167.013 1.00 41.59 1005 ASN A C 1
ATOM 10099 O O . ASN A 1 674 ? 142.938 182.364 167.380 1.00 47.25 1005 ASN A O 1
ATOM 10110 N N . THR A 1 675 ? 141.125 181.542 166.316 1.00 43.84 1006 THR A N 1
ATOM 10111 C CA . THR A 1 675 ? 140.672 182.859 165.885 1.00 34.52 1006 THR A CA 1
ATOM 10112 C C . THR A 1 675 ? 140.220 183.714 167.059 1.00 39.02 1006 THR A C 1
ATOM 10113 O O . THR A 1 675 ? 140.398 184.936 167.035 1.00 50.54 1006 THR A O 1
ATOM 10124 N N . ASN A 1 676 ? 139.631 183.102 168.085 1.00 41.11 1007 ASN A N 1
ATOM 10125 C CA . ASN A 1 676 ? 139.139 183.819 169.255 1.00 38.22 1007 ASN A CA 1
ATOM 10126 C C . ASN A 1 676 ? 137.901 184.649 168.931 1.00 40.30 1007 ASN A C 1
ATOM 10127 O O . ASN A 1 676 ? 137.654 185.680 169.557 1.00 44.72 1007 ASN A O 1
ATOM 10138 N N . CYS A 1 677 ? 137.107 184.202 167.961 1.00 48.44 1008 CYS A N 1
ATOM 10139 C CA . CYS A 1 677 ? 135.926 184.921 167.514 1.00 47.73 1008 CYS A CA 1
ATOM 10140 C C . CYS A 1 677 ? 134.708 184.015 167.590 1.00 47.41 1008 CYS A C 1
ATOM 10141 O O . CYS A 1 677 ? 134.808 182.797 167.420 1.00 53.62 1008 CYS A O 1
ATOM 10149 N N . ASN A 1 678 ? 133.554 184.625 167.850 1.00 47.85 1009 ASN A N 1
ATOM 10150 C CA . ASN A 1 678 ? 132.282 183.920 167.888 1.00 51.62 1009 ASN A CA 1
ATOM 10151 C C . ASN A 1 678 ? 131.462 184.107 166.618 1.00 59.04 1009 ASN A C 1
ATOM 10152 O O . ASN A 1 678 ? 130.362 183.555 166.523 1.00 61.91 1009 ASN A O 1
ATOM 10163 N N . ASN A 1 679 ? 131.965 184.864 165.647 1.00 62.95 1010 ASN A N 1
ATOM 10164 C CA . ASN A 1 679 ? 131.266 185.120 164.396 1.00 57.89 1010 ASN A CA 1
ATOM 10165 C C . ASN A 1 679 ? 132.039 184.502 163.239 1.00 60.98 1010 ASN A C 1
ATOM 10166 O O . ASN A 1 679 ? 133.266 184.619 163.167 1.00 66.29 1010 ASN A O 1
ATOM 10177 N N . LEU A 1 680 ? 131.314 183.846 162.332 1.00 48.86 1011 LEU A N 1
ATOM 10178 C CA . LEU A 1 680 ? 131.967 183.203 161.197 1.00 48.81 1011 LEU A CA 1
ATOM 10179 C C . LEU A 1 680 ? 132.493 184.232 160.201 1.00 58.62 1011 LEU A C 1
ATOM 10180 O O . LEU A 1 680 ? 133.542 184.022 159.577 1.00 64.15 1011 LEU A O 1
ATOM 10196 N N . GLU A 1 681 ? 131.776 185.343 160.027 1.00 60.81 1012 GLU A N 1
ATOM 10197 C CA . GLU A 1 681 ? 132.230 186.377 159.103 1.00 58.13 1012 GLU A CA 1
ATOM 10198 C C . GLU A 1 681 ? 133.575 186.941 159.540 1.00 58.00 1012 GLU A C 1
ATOM 10199 O O . GLU A 1 681 ? 134.487 187.118 158.722 1.00 63.45 1012 GLU A O 1
ATOM 10211 N N . GLU A 1 682 ? 133.717 187.229 160.834 1.00 51.84 1013 GLU A N 1
ATOM 10212 C CA . GLU A 1 682 ? 135.003 187.685 161.341 1.00 53.37 1013 GLU A CA 1
ATOM 10213 C C . GLU A 1 682 ? 136.065 186.609 161.188 1.00 55.26 1013 GLU A C 1
ATOM 10214 O O . GLU A 1 682 ? 137.242 186.924 160.995 1.00 61.56 1013 GLU A O 1
ATOM 10226 N N . VAL A 1 683 ? 135.672 185.337 161.261 1.00 49.96 1014 VAL A N 1
ATOM 10227 C CA . VAL A 1 683 ? 136.631 184.254 161.068 1.00 47.75 1014 VAL A CA 1
ATOM 10228 C C . VAL A 1 683 ? 137.176 184.283 159.647 1.00 51.54 1014 VAL A C 1
ATOM 10229 O O . VAL A 1 683 ? 138.385 184.157 159.421 1.00 58.75 1014 VAL A O 1
ATOM 10242 N N . PHE A 1 684 ? 136.289 184.448 158.666 1.00 52.66 1015 PHE A N 1
ATOM 10243 C CA . PHE A 1 684 ? 136.739 184.526 157.280 1.00 49.08 1015 PHE A CA 1
ATOM 10244 C C . PHE A 1 684 ? 137.596 185.764 157.053 1.00 50.06 1015 PHE A C 1
ATOM 10245 O O . PHE A 1 684 ? 138.597 185.713 156.325 1.00 56.28 1015 PHE A O 1
ATOM 10262 N N . LYS A 1 685 ? 137.220 186.886 157.666 1.00 47.05 1016 LYS A N 1
ATOM 10263 C CA . LYS A 1 685 ? 138.031 188.093 157.548 1.00 46.19 1016 LYS A CA 1
ATOM 10264 C C . LYS A 1 685 ? 139.428 187.872 158.115 1.00 49.34 1016 LYS A C 1
ATOM 10265 O O . LYS A 1 685 ? 140.426 188.275 157.506 1.00 55.48 1016 LYS A O 1
ATOM 10284 N N . LEU A 1 686 ? 139.520 187.233 159.283 1.00 49.46 1017 LEU A N 1
ATOM 10285 C CA . LEU A 1 686 ? 140.821 186.971 159.885 1.00 46.43 1017 LEU A CA 1
ATOM 10286 C C . LEU A 1 686 ? 141.633 186.006 159.036 1.00 51.17 1017 LEU A C 1
ATOM 10287 O O . LEU A 1 686 ? 142.856 186.139 158.938 1.00 58.88 1017 LEU A O 1
ATOM 10303 N N . GLY A 1 687 ? 140.978 185.019 158.428 1.00 52.15 1018 GLY A N 1
ATOM 10304 C CA . GLY A 1 687 ? 141.691 184.124 157.533 1.00 53.24 1018 GLY A CA 1
ATOM 10305 C C . GLY A 1 687 ? 142.271 184.853 156.337 1.00 56.48 1018 GLY A C 1
ATOM 10306 O O . GLY A 1 687 ? 143.427 184.636 155.963 1.00 60.62 1018 GLY A O 1
ATOM 10310 N N . ASN A 1 688 ? 141.478 185.734 155.727 1.00 52.92 1019 ASN A N 1
ATOM 10311 C CA . ASN A 1 688 ? 141.985 186.533 154.618 1.00 41.78 1019 ASN A CA 1
ATOM 10312 C C . ASN A 1 688 ? 143.148 187.408 155.065 1.00 44.04 1019 ASN A C 1
ATOM 10313 O O . ASN A 1 688 ? 144.145 187.549 154.347 1.00 56.34 1019 ASN A O 1
ATOM 10324 N N . ARG A 1 689 ? 143.037 188.003 156.252 1.00 45.28 1020 ARG A N 1
ATOM 10325 C CA . ARG A 1 689 ? 144.106 188.857 156.756 1.00 49.47 1020 ARG A CA 1
ATOM 10326 C C . ARG A 1 689 ? 145.382 188.061 157.000 1.00 51.97 1020 ARG A C 1
ATOM 10327 O O . ARG A 1 689 ? 146.485 188.535 156.704 1.00 56.86 1020 ARG A O 1
ATOM 10348 N N . VAL A 1 690 ? 145.254 186.853 157.550 1.00 52.21 1021 VAL A N 1
ATOM 10349 C CA . VAL A 1 690 ? 146.423 186.013 157.788 1.00 48.92 1021 VAL A CA 1
ATOM 10350 C C . VAL A 1 690 ? 147.066 185.622 156.466 1.00 49.90 1021 VAL A C 1
ATOM 10351 O O . VAL A 1 690 ? 148.296 185.629 156.328 1.00 54.89 1021 VAL A O 1
ATOM 10364 N N . LYS A 1 691 ? 146.246 185.276 155.473 1.00 49.51 1022 LYS A N 1
ATOM 10365 C CA . LYS A 1 691 ? 146.788 184.953 154.160 1.00 47.54 1022 LYS A CA 1
ATOM 10366 C C . LYS A 1 691 ? 147.541 186.140 153.577 1.00 53.70 1022 LYS A C 1
ATOM 10367 O O . LYS A 1 691 ? 148.624 185.977 153.006 1.00 59.61 1022 LYS A O 1
ATOM 10386 N N . SER A 1 692 ? 146.980 187.343 153.706 1.00 50.07 1023 SER A N 1
ATOM 10387 C CA . SER A 1 692 ? 147.647 188.529 153.180 1.00 45.25 1023 SER A CA 1
ATOM 10388 C C . SER A 1 692 ? 148.973 188.771 153.889 1.00 46.29 1023 SER A C 1
ATOM 10389 O O . SER A 1 692 ? 149.992 189.060 153.249 1.00 54.35 1023 SER A O 1
ATOM 10397 N N . GLU A 1 693 ? 148.977 188.660 155.217 1.00 48.16 1024 GLU A N 1
ATOM 10398 C CA . GLU A 1 693 ? 150.199 188.902 155.973 1.00 49.93 1024 GLU A CA 1
ATOM 10399 C C . GLU A 1 693 ? 151.277 187.893 155.608 1.00 53.04 1024 GLU A C 1
ATOM 10400 O O . GLU A 1 693 ? 152.459 188.244 155.512 1.00 54.43 1024 GLU A O 1
ATOM 10412 N N . ILE A 1 694 ? 150.896 186.632 155.406 1.00 52.45 1025 ILE A N 1
ATOM 10413 C CA . ILE A 1 694 ? 151.875 185.631 154.997 1.00 51.66 1025 ILE A CA 1
ATOM 10414 C C . ILE A 1 694 ? 152.386 185.932 153.594 1.00 52.62 1025 ILE A C 1
ATOM 10415 O O . ILE A 1 694 ? 153.596 185.935 153.344 1.00 56.70 1025 ILE A O 1
ATOM 10431 N N . ASN A 1 695 ? 151.473 186.200 152.658 1.00 51.50 1026 ASN A N 1
ATOM 10432 C CA . ASN A 1 695 ? 151.873 186.434 151.277 1.00 46.57 1026 ASN A CA 1
ATOM 10433 C C . ASN A 1 695 ? 152.779 187.647 151.152 1.00 48.95 1026 ASN A C 1
ATOM 10434 O O . ASN A 1 695 ? 153.624 187.700 150.253 1.00 56.82 1026 ASN A O 1
ATOM 10445 N N . LYS A 1 696 ? 152.624 188.629 152.040 1.00 47.15 1027 LYS A N 1
ATOM 10446 C CA . LYS A 1 696 ? 153.460 189.819 151.954 1.00 47.82 1027 LYS A CA 1
ATOM 10447 C C . LYS A 1 696 ? 154.934 189.468 152.106 1.00 48.26 1027 LYS A C 1
ATOM 10448 O O . LYS A 1 696 ? 155.779 189.974 151.359 1.00 57.08 1027 LYS A O 1
ATOM 10467 N N . SER A 1 697 ? 155.264 188.602 153.063 1.00 41.18 1028 SER A N 1
ATOM 10468 C CA . SER A 1 697 ? 156.651 188.205 153.266 1.00 44.05 1028 SER A CA 1
ATOM 10469 C C . SER A 1 697 ? 157.083 187.078 152.340 1.00 50.86 1028 SER A C 1
ATOM 10470 O O . SER A 1 697 ? 158.287 186.842 152.197 1.00 54.17 1028 SER A O 1
ATOM 10478 N N . TYR A 1 698 ? 156.137 186.384 151.708 1.00 54.40 1029 TYR A N 1
ATOM 10479 C CA . TYR A 1 698 ? 156.457 185.261 150.828 1.00 45.73 1029 TYR A CA 1
ATOM 10480 C C . TYR A 1 698 ? 155.419 185.260 149.709 1.00 49.97 1029 TYR A C 1
ATOM 10481 O O . TYR A 1 698 ? 154.333 184.697 149.868 1.00 53.93 1029 TYR A O 1
ATOM 10499 N N . LYS A 1 699 ? 155.768 185.881 148.581 1.00 51.96 1030 LYS A N 1
ATOM 10500 C CA . LYS A 1 699 ? 154.783 186.120 147.530 1.00 51.36 1030 LYS A CA 1
ATOM 10501 C C . LYS A 1 699 ? 154.247 184.817 146.953 1.00 54.42 1030 LYS A C 1
ATOM 10502 O O . LYS A 1 699 ? 153.044 184.692 146.698 1.00 56.13 1030 LYS A O 1
ATOM 10521 N N . LEU A 1 700 ? 155.118 183.836 146.739 1.00 55.64 1031 LEU A N 1
ATOM 10522 C CA . LEU A 1 700 ? 154.732 182.607 146.059 1.00 54.83 1031 LEU A CA 1
ATOM 10523 C C . LEU A 1 700 ? 154.086 181.586 146.984 1.00 54.82 1031 LEU A C 1
ATOM 10524 O O . LEU A 1 700 ? 153.668 180.525 146.508 1.00 56.97 1031 LEU A O 1
ATOM 10540 N N . LEU A 1 701 ? 153.989 181.870 148.279 1.00 55.02 1032 LEU A N 1
ATOM 10541 C CA . LEU A 1 701 ? 153.360 180.957 149.231 1.00 51.82 1032 LEU A CA 1
ATOM 10542 C C . LEU A 1 701 ? 151.863 181.236 149.233 1.00 52.20 1032 LEU A C 1
ATOM 10543 O O . LEU A 1 701 ? 151.399 182.195 149.852 1.00 57.89 1032 LEU A O 1
ATOM 10559 N N . GLU A 1 702 ? 151.105 180.396 148.535 1.00 61.79 1033 GLU A N 1
ATOM 10560 C CA . GLU A 1 702 ? 149.660 180.541 148.428 1.00 66.32 1033 GLU A CA 1
ATOM 10561 C C . GLU A 1 702 ? 148.986 179.580 149.396 1.00 64.78 1033 GLU A C 1
ATOM 10562 O O . GLU A 1 702 ? 149.241 178.373 149.358 1.00 67.76 1033 GLU A O 1
ATOM 10574 N N . ILE A 1 703 ? 148.126 180.119 150.254 1.00 53.02 1034 ILE A N 1
ATOM 10575 C CA . ILE A 1 703 ? 147.498 179.358 151.324 1.00 47.70 1034 ILE A CA 1
ATOM 10576 C C . ILE A 1 703 ? 145.997 179.307 151.084 1.00 54.70 1034 ILE A C 1
ATOM 10577 O O . ILE A 1 703 ? 145.419 180.184 150.434 1.00 57.76 1034 ILE A O 1
ATOM 10593 N N . ASP A 1 704 ? 145.368 178.264 151.617 1.00 54.78 1035 ASP A N 1
ATOM 10594 C CA . ASP A 1 704 ? 143.928 178.087 151.525 1.00 52.29 1035 ASP A CA 1
ATOM 10595 C C . ASP A 1 704 ? 143.401 177.633 152.877 1.00 52.97 1035 ASP A C 1
ATOM 10596 O O . ASP A 1 704 ? 144.132 177.063 153.689 1.00 62.28 1035 ASP A O 1
ATOM 10605 N N . ILE A 1 705 ? 142.124 177.905 153.118 1.00 45.98 1036 ILE A N 1
ATOM 10606 C CA . ILE A 1 705 ? 141.454 177.458 154.333 1.00 44.84 1036 ILE A CA 1
ATOM 10607 C C . ILE A 1 705 ? 140.916 176.056 154.085 1.00 49.39 1036 ILE A C 1
ATOM 10608 O O . ILE A 1 705 ? 140.110 175.843 153.174 1.00 54.77 1036 ILE A O 1
ATOM 10624 N N . ASP A 1 706 ? 141.360 175.099 154.898 1.00 55.29 1037 ASP A N 1
ATOM 10625 C CA . ASP A 1 706 ? 140.972 173.706 154.724 1.00 54.05 1037 ASP A CA 1
ATOM 10626 C C . ASP A 1 706 ? 139.746 173.320 155.536 1.00 52.64 1037 ASP A C 1
ATOM 10627 O O . ASP A 1 706 ? 139.108 172.309 155.225 1.00 55.09 1037 ASP A O 1
ATOM 10636 N N . GLY A 1 707 ? 139.401 174.091 156.558 1.00 44.84 1038 GLY A N 1
ATOM 10637 C CA . GLY A 1 707 ? 138.228 173.790 157.355 1.00 44.71 1038 GLY A CA 1
ATOM 10638 C C . GLY A 1 707 ? 138.112 174.774 158.495 1.00 45.16 1038 GLY A C 1
ATOM 10639 O O . GLY A 1 707 ? 139.006 175.589 158.740 1.00 56.05 1038 GLY A O 1
ATOM 10643 N N . ILE A 1 708 ? 136.983 174.686 159.191 1.00 36.80 1039 ILE A N 1
ATOM 10644 C CA . ILE A 1 708 ? 136.704 175.524 160.350 1.00 38.08 1039 ILE A CA 1
ATOM 10645 C C . ILE A 1 708 ? 136.050 174.660 161.418 1.00 44.92 1039 ILE A C 1
ATOM 10646 O O . ILE A 1 708 ? 135.177 173.840 161.116 1.00 49.34 1039 ILE A O 1
ATOM 10662 N N . PHE A 1 709 ? 136.475 174.842 162.665 1.00 39.18 1040 PHE A N 1
ATOM 10663 C CA . PHE A 1 709 ? 135.879 174.171 163.812 1.00 39.46 1040 PHE A CA 1
ATOM 10664 C C . PHE A 1 709 ? 135.270 175.218 164.731 1.00 40.15 1040 PHE A C 1
ATOM 10665 O O . PHE A 1 709 ? 135.925 176.211 165.062 1.00 49.17 1040 PHE A O 1
ATOM 10682 N N . LYS A 1 710 ? 134.019 175.000 165.141 1.00 38.08 1041 LYS A N 1
ATOM 10683 C CA . LYS A 1 710 ? 133.409 175.896 166.118 1.00 38.97 1041 LYS A CA 1
ATOM 10684 C C . LYS A 1 710 ? 133.973 175.651 167.511 1.00 45.95 1041 LYS A C 1
ATOM 10685 O O . LYS A 1 710 ? 134.262 176.601 168.246 1.00 50.25 1041 LYS A O 1
ATOM 10704 N N . SER A 1 711 ? 134.136 174.387 167.888 1.00 42.16 1042 SER A N 1
ATOM 10705 C CA . SER A 1 711 ? 134.736 174.001 169.154 1.00 38.06 1042 SER A CA 1
ATOM 10706 C C . SER A 1 711 ? 135.771 172.922 168.888 1.00 40.22 1042 SER A C 1
ATOM 10707 O O . SER A 1 711 ? 135.631 172.134 167.949 1.00 48.92 1042 SER A O 1
ATOM 10715 N N . LEU A 1 712 ? 136.816 172.884 169.711 1.00 30.98 1043 LEU A N 1
ATOM 10716 C CA . LEU A 1 712 ? 137.880 171.908 169.501 1.00 27.07 1043 LEU A CA 1
ATOM 10717 C C . LEU A 1 712 ? 138.503 171.518 170.829 1.00 36.65 1043 LEU A C 1
ATOM 10718 O O . LEU A 1 712 ? 139.102 172.359 171.503 1.00 49.85 1043 LEU A O 1
ATOM 10734 N N . LEU A 1 713 ? 138.368 170.249 171.197 1.00 33.93 1044 LEU A N 1
ATOM 10735 C CA . LEU A 1 713 ? 139.166 169.644 172.254 1.00 36.50 1044 LEU A CA 1
ATOM 10736 C C . LEU A 1 713 ? 140.320 168.921 171.576 1.00 31.83 1044 LEU A C 1
ATOM 10737 O O . LEU A 1 713 ? 140.104 167.943 170.855 1.00 43.42 1044 LEU A O 1
ATOM 10753 N N . LEU A 1 714 ? 141.538 169.402 171.803 1.00 30.18 1045 LEU A N 1
ATOM 10754 C CA . LEU A 1 714 ? 142.722 168.920 171.106 1.00 29.32 1045 LEU A CA 1
ATOM 10755 C C . LEU A 1 714 ? 143.670 168.292 172.113 1.00 37.06 1045 LEU A C 1
ATOM 10756 O O . LEU A 1 714 ? 144.085 168.954 173.073 1.00 49.16 1045 LEU A O 1
ATOM 10772 N N . LEU A 1 715 ? 144.013 167.016 171.893 1.00 36.72 1046 LEU A N 1
ATOM 10773 C CA . LEU A 1 715 ? 145.061 166.354 172.649 1.00 37.16 1046 LEU A CA 1
ATOM 10774 C C . LEU A 1 715 ? 146.296 166.074 171.814 1.00 36.64 1046 LEU A C 1
ATOM 10775 O O . LEU A 1 715 ? 147.390 165.960 172.372 1.00 51.24 1046 LEU A O 1
ATOM 10791 N N . LYS A 1 716 ? 146.142 165.972 170.499 1.00 38.28 1047 LYS A N 1
ATOM 10792 C CA . LYS A 1 716 ? 147.200 165.641 169.560 1.00 40.67 1047 LYS A CA 1
ATOM 10793 C C . LYS A 1 716 ? 146.628 165.817 168.167 1.00 39.79 1047 LYS A C 1
ATOM 10794 O O . LYS A 1 716 ? 145.430 165.612 167.957 1.00 54.59 1047 LYS A O 1
ATOM 10813 N N . LYS A 1 717 ? 147.474 166.203 167.219 1.00 36.96 1048 LYS A N 1
ATOM 10814 C CA . LYS A 1 717 ? 147.056 166.104 165.832 1.00 40.94 1048 LYS A CA 1
ATOM 10815 C C . LYS A 1 717 ? 146.721 164.648 165.549 1.00 50.38 1048 LYS A C 1
ATOM 10816 O O . LYS A 1 717 ? 147.521 163.751 165.831 1.00 59.30 1048 LYS A O 1
ATOM 10835 N N . LYS A 1 718 ? 145.534 164.414 165.001 1.00 39.53 1049 LYS A N 1
ATOM 10836 C CA . LYS A 1 718 ? 144.924 163.096 164.858 1.00 44.63 1049 LYS A CA 1
ATOM 10837 C C . LYS A 1 718 ? 144.305 162.625 166.168 1.00 45.29 1049 LYS A C 1
ATOM 10838 O O . LYS A 1 718 ? 143.888 161.463 166.251 1.00 55.13 1049 LYS A O 1
ATOM 10857 N N . LYS A 1 719 ? 144.232 163.478 167.195 1.00 38.92 1050 LYS A N 1
ATOM 10858 C CA . LYS A 1 719 ? 143.544 163.151 168.450 1.00 31.37 1050 LYS A CA 1
ATOM 10859 C C . LYS A 1 719 ? 142.789 164.399 168.908 1.00 39.22 1050 LYS A C 1
ATOM 10860 O O . LYS A 1 719 ? 143.345 165.282 169.573 1.00 49.36 1050 LYS A O 1
ATOM 10879 N N . TYR A 1 720 ? 141.513 164.469 168.543 1.00 39.61 1051 TYR A N 1
ATOM 10880 C CA . TYR A 1 720 ? 140.705 165.617 168.920 1.00 35.62 1051 TYR A CA 1
ATOM 10881 C C . TYR A 1 720 ? 139.231 165.305 168.724 1.00 33.78 1051 TYR A C 1
ATOM 10882 O O . TYR A 1 720 ? 138.855 164.329 168.071 1.00 45.93 1051 TYR A O 1
ATOM 10900 N N . ALA A 1 721 ? 138.406 166.151 169.324 1.00 31.61 1052 ALA A N 1
ATOM 10901 C CA . ALA A 1 721 ? 136.979 166.209 169.062 1.00 27.93 1052 ALA A CA 1
ATOM 10902 C C . ALA A 1 721 ? 136.645 167.626 168.628 1.00 35.53 1052 ALA A C 1
ATOM 10903 O O . ALA A 1 721 ? 137.177 168.590 169.183 1.00 46.51 1052 ALA A O 1
ATOM 10910 N N . ALA A 1 722 ? 135.785 167.763 167.626 1.00 35.05 1053 ALA A N 1
ATOM 10911 C CA . ALA A 1 722 ? 135.538 169.080 167.067 1.00 31.46 1053 ALA A CA 1
ATOM 10912 C C . ALA A 1 722 ? 134.143 169.144 166.473 1.00 33.90 1053 ALA A C 1
ATOM 10913 O O . ALA A 1 722 ? 133.487 168.124 166.252 1.00 41.04 1053 ALA A O 1
ATOM 10920 N N . LEU A 1 723 ? 133.696 170.370 166.227 1.00 39.95 1054 LEU A N 1
ATOM 10921 C CA . LEU A 1 723 ? 132.450 170.651 165.524 1.00 35.97 1054 LEU A CA 1
ATOM 10922 C C . LEU A 1 723 ? 132.829 171.271 164.182 1.00 41.79 1054 LEU A C 1
ATOM 10923 O O . LEU A 1 723 ? 132.987 172.487 164.066 1.00 51.54 1054 LEU A O 1
ATOM 10939 N N . THR A 1 724 ? 132.976 170.424 163.168 1.00 42.85 1055 THR A N 1
ATOM 10940 C CA . THR A 1 724 ? 133.290 170.910 161.835 1.00 35.41 1055 THR A CA 1
ATOM 10941 C C . THR A 1 724 ? 132.169 171.805 161.329 1.00 41.22 1055 THR A C 1
ATOM 10942 O O . THR A 1 724 ? 130.986 171.493 161.480 1.00 49.33 1055 THR A O 1
ATOM 10953 N N . VAL A 1 725 ? 132.553 172.919 160.716 1.00 50.10 1056 VAL A N 1
ATOM 10954 C CA . VAL A 1 725 ? 131.622 173.925 160.227 1.00 43.06 1056 VAL A CA 1
ATOM 10955 C C . VAL A 1 725 ? 131.604 173.853 158.709 1.00 48.55 1056 VAL A C 1
ATOM 10956 O O . VAL A 1 725 ? 132.637 174.053 158.059 1.00 50.73 1056 VAL A O 1
ATOM 10969 N N . GLU A 1 726 ? 130.436 173.562 158.145 1.00 64.41 1057 GLU A N 1
ATOM 10970 C CA . GLU A 1 726 ? 130.226 173.648 156.707 1.00 65.30 1057 GLU A CA 1
ATOM 10971 C C . GLU A 1 726 ? 129.366 174.872 156.430 1.00 65.80 1057 GLU A C 1
ATOM 10972 O O . GLU A 1 726 ? 128.187 174.891 156.823 1.00 66.66 1057 GLU A O 1
ATOM 10984 N N . PRO A 1 727 ? 129.896 175.922 155.801 1.00 63.26 1058 PRO A N 1
ATOM 10985 C CA . PRO A 1 727 ? 129.086 177.124 155.569 1.00 62.48 1058 PRO A CA 1
ATOM 10986 C C . PRO A 1 727 ? 128.146 176.927 154.388 1.00 68.47 1058 PRO A C 1
ATOM 10987 O O . PRO A 1 727 ? 128.567 176.523 153.302 1.00 69.55 1058 PRO A O 1
ATOM 10998 N N . THR A 1 728 ? 126.867 177.215 154.610 1.00 71.44 1059 THR A N 1
ATOM 10999 C CA . THR A 1 728 ? 125.843 177.078 153.585 1.00 70.03 1059 THR A CA 1
ATOM 11000 C C . THR A 1 728 ? 125.607 178.367 152.809 1.00 73.06 1059 THR A C 1
ATOM 11001 O O . THR A 1 728 ? 124.732 178.397 151.938 1.00 70.62 1059 THR A O 1
ATOM 11012 N N . GLY A 1 729 ? 126.359 179.425 153.101 1.00 73.11 1060 GLY A N 1
ATOM 11013 C CA . GLY A 1 729 ? 126.194 180.687 152.411 1.00 69.72 1060 GLY A CA 1
ATOM 11014 C C . GLY A 1 729 ? 125.287 181.646 153.153 1.00 71.99 1060 GLY A C 1
ATOM 11015 O O . GLY A 1 729 ? 124.332 181.226 153.811 1.00 70.77 1060 GLY A O 1
ATOM 11019 N N . ASP A 1 730 ? 125.580 182.943 153.050 1.00 86.45 1061 ASP A N 1
ATOM 11020 C CA . ASP A 1 730 ? 124.773 183.995 153.663 1.00 89.57 1061 ASP A CA 1
ATOM 11021 C C . ASP A 1 730 ? 124.937 184.040 155.179 1.00 90.41 1061 ASP A C 1
ATOM 11022 O O . ASP A 1 730 ? 124.014 184.430 155.898 1.00 88.64 1061 ASP A O 1
ATOM 11031 N N . GLY A 1 731 ? 126.105 183.645 155.681 1.00 85.34 1062 GLY A N 1
ATOM 11032 C CA . GLY A 1 731 ? 126.398 183.740 157.095 1.00 81.90 1062 GLY A CA 1
ATOM 11033 C C . GLY A 1 731 ? 125.831 182.630 157.952 1.00 83.46 1062 GLY A C 1
ATOM 11034 O O . GLY A 1 731 ? 125.999 182.675 159.178 1.00 81.62 1062 GLY A O 1
ATOM 11038 N N . LYS A 1 732 ? 125.171 181.640 157.359 1.00 79.48 1063 LYS A N 1
ATOM 11039 C CA . LYS A 1 732 ? 124.608 180.516 158.093 1.00 74.91 1063 LYS A CA 1
ATOM 11040 C C . LYS A 1 732 ? 125.370 179.248 157.738 1.00 74.52 1063 LYS A C 1
ATOM 11041 O O . LYS A 1 732 ? 125.747 179.042 156.580 1.00 73.66 1063 LYS A O 1
ATOM 11060 N N . TYR A 1 733 ? 125.595 178.401 158.740 1.00 61.45 1064 TYR A N 1
ATOM 11061 C CA . TYR A 1 733 ? 126.427 177.218 158.592 1.00 58.53 1064 TYR A CA 1
ATOM 11062 C C . TYR A 1 733 ? 125.782 176.048 159.318 1.00 55.07 1064 TYR A C 1
ATOM 11063 O O . TYR A 1 733 ? 124.837 176.213 160.094 1.00 57.73 1064 TYR A O 1
ATOM 11081 N N . VAL A 1 734 ? 126.306 174.853 159.058 1.00 53.51 1065 VAL A N 1
ATOM 11082 C CA . VAL A 1 734 ? 125.877 173.635 159.733 1.00 53.34 1065 VAL A CA 1
ATOM 11083 C C . VAL A 1 734 ? 127.081 173.016 160.430 1.00 58.94 1065 VAL A C 1
ATOM 11084 O O . VAL A 1 734 ? 128.178 172.956 159.865 1.00 60.59 1065 VAL A O 1
ATOM 11097 N N . THR A 1 735 ? 126.874 172.560 161.661 1.00 53.88 1066 THR A N 1
ATOM 11098 C CA . THR A 1 735 ? 127.925 171.938 162.455 1.00 45.82 1066 THR A CA 1
ATOM 11099 C C . THR A 1 735 ? 127.748 170.426 162.471 1.00 46.42 1066 THR A C 1
ATOM 11100 O O . THR A 1 735 ? 126.628 169.921 162.586 1.00 53.99 1066 THR A O 1
ATOM 11111 N N . LYS A 1 736 ? 128.863 169.710 162.357 1.00 46.04 1067 LYS A N 1
ATOM 11112 C CA . LYS A 1 736 ? 128.873 168.253 162.387 1.00 45.19 1067 LYS A CA 1
ATOM 11113 C C . LYS A 1 736 ? 129.975 167.782 163.324 1.00 49.26 1067 LYS A C 1
ATOM 11114 O O . LYS A 1 736 ? 131.109 168.259 163.236 1.00 53.55 1067 LYS A O 1
ATOM 11133 N N . GLN A 1 737 ? 129.650 166.849 164.212 1.00 43.71 1068 GLN A N 1
ATOM 11134 C CA . GLN A 1 737 ? 130.648 166.328 165.136 1.00 35.60 1068 GLN A CA 1
ATOM 11135 C C . GLN A 1 737 ? 131.707 165.529 164.388 1.00 39.52 1068 GLN A C 1
ATOM 11136 O O . GLN A 1 737 ? 131.403 164.789 163.450 1.00 49.67 1068 GLN A O 1
ATOM 11150 N N . GLU A 1 738 ? 132.958 165.678 164.814 1.00 42.05 1069 GLU A N 1
ATOM 11151 C CA . GLU A 1 738 ? 134.087 164.991 164.196 1.00 42.15 1069 GLU A CA 1
ATOM 11152 C C . GLU A 1 738 ? 135.042 164.572 165.303 1.00 48.99 1069 GLU A C 1
ATOM 11153 O O . GLU A 1 738 ? 135.685 165.424 165.922 1.00 59.24 1069 GLU A O 1
ATOM 11165 N N . LEU A 1 739 ? 135.124 163.272 165.562 1.00 43.47 1070 LEU A N 1
ATOM 11166 C CA . LEU A 1 739 ? 136.044 162.714 166.543 1.00 39.26 1070 LEU A CA 1
ATOM 11167 C C . LEU A 1 739 ? 137.130 161.951 165.803 1.00 44.67 1070 LEU A C 1
ATOM 11168 O O . LEU A 1 739 ? 136.834 161.002 165.070 1.00 53.34 1070 LEU A O 1
ATOM 11184 N N . LYS A 1 740 ? 138.381 162.360 165.994 1.00 40.93 1071 LYS A N 1
ATOM 11185 C CA . LYS A 1 740 ? 139.525 161.693 165.394 1.00 42.37 1071 LYS A CA 1
ATOM 11186 C C . LYS A 1 740 ? 140.410 161.141 166.498 1.00 44.74 1071 LYS A C 1
ATOM 11187 O O . LYS A 1 740 ? 140.786 161.873 167.419 1.00 55.26 1071 LYS A O 1
ATOM 11206 N N . GLY A 1 741 ? 140.726 159.852 166.407 1.00 39.62 1072 GLY A N 1
ATOM 11207 C CA . GLY A 1 741 ? 141.669 159.240 167.318 1.00 31.34 1072 GLY A CA 1
ATOM 11208 C C . GLY A 1 741 ? 141.180 159.067 168.734 1.00 38.45 1072 GLY A C 1
ATOM 11209 O O . GLY A 1 741 ? 142.000 158.957 169.647 1.00 50.86 1072 GLY A O 1
ATOM 11213 N N . LEU A 1 742 ? 139.868 159.038 168.950 1.00 37.62 1073 LEU A N 1
ATOM 11214 C CA . LEU A 1 742 ? 139.309 158.867 170.283 1.00 35.29 1073 LEU A CA 1
ATOM 11215 C C . LEU A 1 742 ? 138.790 157.459 170.536 1.00 42.11 1073 LEU A C 1
ATOM 11216 O O . LEU A 1 742 ? 138.244 157.201 171.613 1.00 45.85 1073 LEU A O 1
ATOM 11232 N N . ASP A 1 743 ? 138.941 156.546 169.583 1.00 44.76 1074 ASP A N 1
ATOM 11233 C CA . ASP A 1 743 ? 138.519 155.170 169.799 1.00 37.82 1074 ASP A CA 1
ATOM 11234 C C . ASP A 1 743 ? 139.448 154.488 170.793 1.00 44.22 1074 ASP A C 1
ATOM 11235 O O . ASP A 1 743 ? 140.654 154.746 170.818 1.00 51.07 1074 ASP A O 1
ATOM 11244 N N . ILE A 1 744 ? 138.881 153.613 171.615 1.00 38.39 1075 ILE A N 1
ATOM 11245 C CA . ILE A 1 744 ? 139.628 152.903 172.646 1.00 34.28 1075 ILE A CA 1
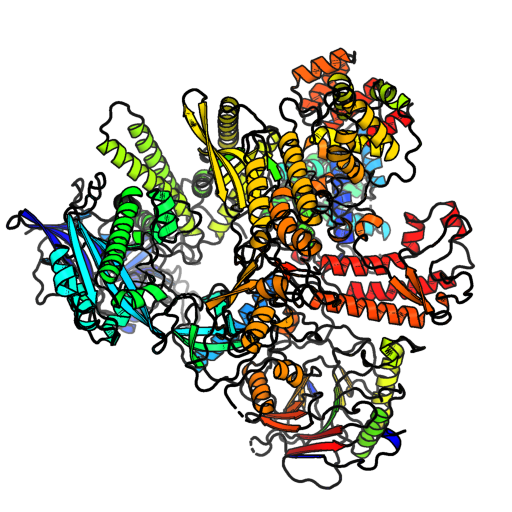ATOM 11246 C C . ILE A 1 744 ? 139.957 151.513 172.123 1.00 38.07 1075 ILE A C 1
ATOM 11247 O O . ILE A 1 744 ? 139.054 150.729 171.808 1.00 48.73 1075 ILE A O 1
ATOM 11263 N N . VAL A 1 745 ? 141.250 151.205 172.029 1.00 41.05 1076 VAL A N 1
ATOM 11264 C CA . VAL A 1 745 ? 141.667 149.905 171.513 1.00 40.17 1076 VAL A CA 1
ATOM 11265 C C . VAL A 1 745 ? 141.201 148.794 172.441 1.00 40.74 1076 VAL A C 1
ATOM 11266 O O . VAL A 1 745 ? 140.706 147.754 171.991 1.00 46.94 1076 VAL A O 1
ATOM 11279 N N . ARG A 1 746 ? 141.355 148.989 173.747 1.00 44.90 1077 ARG A N 1
ATOM 11280 C CA . ARG A 1 746 ? 140.872 148.011 174.709 1.00 43.41 1077 ARG A CA 1
ATOM 11281 C C . ARG A 1 746 ? 139.350 147.982 174.695 1.00 50.01 1077 ARG A C 1
ATOM 11282 O O . ARG A 1 746 ? 138.699 149.030 174.722 1.00 59.91 1077 ARG A O 1
ATOM 11303 N N . ARG A 1 747 ? 138.783 146.780 174.649 1.00 46.67 1078 ARG A N 1
ATOM 11304 C CA . ARG A 1 747 ? 137.339 146.604 174.620 1.00 46.20 1078 ARG A CA 1
ATOM 11305 C C . ARG A 1 747 ? 136.778 146.093 175.937 1.00 46.35 1078 ARG A C 1
ATOM 11306 O O . ARG A 1 747 ? 135.575 145.826 176.019 1.00 53.57 1078 ARG A O 1
ATOM 11327 N N . ASP A 1 748 ? 137.608 145.960 176.970 1.00 47.97 1079 ASP A N 1
ATOM 11328 C CA . ASP A 1 748 ? 137.152 145.487 178.277 1.00 49.93 1079 ASP A CA 1
ATOM 11329 C C . ASP A 1 748 ? 136.796 146.687 179.153 1.00 49.52 1079 ASP A C 1
ATOM 11330 O O . ASP A 1 748 ? 137.455 147.004 180.145 1.00 51.11 1079 ASP A O 1
ATOM 11339 N N . TRP A 1 749 ? 135.718 147.359 178.762 1.00 46.30 1080 TRP A N 1
ATOM 11340 C CA . TRP A 1 749 ? 135.225 148.529 179.472 1.00 42.30 1080 TRP A CA 1
ATOM 11341 C C . TRP A 1 749 ? 133.759 148.329 179.806 1.00 40.19 1080 TRP A C 1
ATOM 11342 O O . TRP A 1 749 ? 132.965 147.955 178.938 1.00 49.32 1080 TRP A O 1
ATOM 11363 N N . CYS A 1 750 ? 133.407 148.571 181.063 1.00 46.07 1081 CYS A N 1
ATOM 11364 C CA . CYS A 1 750 ? 132.023 148.456 181.488 1.00 48.94 1081 CYS A CA 1
ATOM 11365 C C . CYS A 1 750 ? 131.176 149.531 180.819 1.00 51.05 1081 CYS A C 1
ATOM 11366 O O . CYS A 1 750 ? 131.667 150.602 180.453 1.00 57.31 1081 CYS A O 1
ATOM 11374 N N . GLU A 1 751 ? 129.887 149.233 180.653 1.00 46.44 1082 GLU A N 1
ATOM 11375 C CA . GLU A 1 751 ? 128.997 150.187 180.003 1.00 43.90 1082 GLU A CA 1
ATOM 11376 C C . GLU A 1 751 ? 128.943 151.504 180.763 1.00 51.25 1082 GLU A C 1
ATOM 11377 O O . GLU A 1 751 ? 128.691 152.556 180.165 1.00 59.02 1082 GLU A O 1
ATOM 11389 N N . LEU A 1 752 ? 129.183 151.471 182.074 1.00 40.20 1083 LEU A N 1
ATOM 11390 C CA . LEU A 1 752 ? 129.195 152.702 182.855 1.00 40.45 1083 LEU A CA 1
ATOM 11391 C C . LEU A 1 752 ? 130.238 153.675 182.319 1.00 45.23 1083 LEU A C 1
ATOM 11392 O O . LEU A 1 752 ? 129.939 154.846 182.057 1.00 52.77 1083 LEU A O 1
ATOM 11408 N N . ALA A 1 753 ? 131.471 153.199 182.139 1.00 43.55 1084 ALA A N 1
ATOM 11409 C CA . ALA A 1 753 ? 132.537 154.064 181.650 1.00 41.46 1084 ALA A CA 1
ATOM 11410 C C . ALA A 1 753 ? 132.265 154.533 180.227 1.00 44.94 1084 ALA A C 1
ATOM 11411 O O . ALA A 1 753 ? 132.529 155.693 179.889 1.00 51.56 1084 ALA A O 1
ATOM 11418 N N . LYS A 1 754 ? 131.757 153.645 179.373 1.00 43.01 1085 LYS A N 1
ATOM 11419 C CA . LYS A 1 754 ? 131.464 154.031 177.997 1.00 46.97 1085 LYS A CA 1
ATOM 11420 C C . LYS A 1 754 ? 130.423 155.141 177.955 1.00 48.59 1085 LYS A C 1
ATOM 11421 O O . LYS A 1 754 ? 130.579 156.131 177.229 1.00 53.68 1085 LYS A O 1
ATOM 11440 N N . GLN A 1 755 ? 129.355 155.001 178.742 1.00 45.13 1086 GLN A N 1
ATOM 11441 C CA . GLN A 1 755 ? 128.331 156.037 178.783 1.00 45.92 1086 GLN A CA 1
ATOM 11442 C C . GLN A 1 755 ? 128.878 157.334 179.364 1.00 41.67 1086 GLN A C 1
ATOM 11443 O O . GLN A 1 755 ? 128.537 158.423 178.887 1.00 47.76 1086 GLN A O 1
ATOM 11457 N N . ALA A 1 756 ? 129.721 157.246 180.394 1.00 28.40 1087 ALA A N 1
ATOM 11458 C CA . ALA A 1 756 ? 130.305 158.456 180.962 1.00 32.51 1087 ALA A CA 1
ATOM 11459 C C . ALA A 1 756 ? 131.138 159.195 179.923 1.00 42.07 1087 ALA A C 1
ATOM 11460 O O . ALA A 1 756 ? 131.031 160.420 179.774 1.00 50.11 1087 ALA A O 1
ATOM 11467 N N . GLY A 1 757 ? 131.971 158.462 179.185 1.00 43.74 1088 GLY A N 1
ATOM 11468 C CA . GLY A 1 757 ? 132.774 159.092 178.151 1.00 41.34 1088 GLY A CA 1
ATOM 11469 C C . GLY A 1 757 ? 131.928 159.691 177.046 1.00 41.77 1088 GLY A C 1
ATOM 11470 O O . GLY A 1 757 ? 132.209 160.790 176.559 1.00 52.07 1088 GLY A O 1
ATOM 11474 N N . ASN A 1 758 ? 130.879 158.976 176.633 1.00 36.87 1089 ASN A N 1
ATOM 11475 C CA . ASN A 1 758 ? 129.993 159.502 175.601 1.00 33.98 1089 ASN A CA 1
ATOM 11476 C C . ASN A 1 758 ? 129.330 160.794 176.056 1.00 39.69 1089 ASN A C 1
ATOM 11477 O O . ASN A 1 758 ? 129.238 161.757 175.287 1.00 47.10 1089 ASN A O 1
ATOM 11488 N N . TYR A 1 759 ? 128.866 160.838 177.306 1.00 34.51 1090 TYR A N 1
ATOM 11489 C CA . TYR A 1 759 ? 128.244 162.055 177.815 1.00 31.01 1090 TYR A CA 1
ATOM 11490 C C . TYR A 1 759 ? 129.245 163.200 177.894 1.00 39.86 1090 TYR A C 1
ATOM 11491 O O . TYR A 1 759 ? 128.908 164.348 177.582 1.00 49.16 1090 TYR A O 1
ATOM 11509 N N . VAL A 1 760 ? 130.475 162.917 178.322 1.00 35.21 1091 VAL A N 1
ATOM 11510 C CA . VAL A 1 760 ? 131.483 163.970 178.399 1.00 32.38 1091 VAL A CA 1
ATOM 11511 C C . VAL A 1 760 ? 131.768 164.532 177.012 1.00 38.75 1091 VAL A C 1
ATOM 11512 O O . VAL A 1 760 ? 131.874 165.752 176.829 1.00 47.83 1091 VAL A O 1
ATOM 11525 N N . ILE A 1 761 ? 131.893 163.657 176.013 1.00 36.53 1092 ILE A N 1
ATOM 11526 C CA . ILE A 1 761 ? 132.147 164.127 174.655 1.00 37.45 1092 ILE A CA 1
ATOM 11527 C C . ILE A 1 761 ? 130.954 164.916 174.129 1.00 37.51 1092 ILE A C 1
ATOM 11528 O O . ILE A 1 761 ? 131.119 165.912 173.415 1.00 48.69 1092 ILE A O 1
ATOM 11544 N N . SER A 1 762 ? 129.737 164.489 174.467 1.00 34.68 1093 SER A N 1
ATOM 11545 C CA . SER A 1 762 ? 128.555 165.233 174.047 1.00 33.19 1093 SER A CA 1
ATOM 11546 C C . SER A 1 762 ? 128.540 166.627 174.656 1.00 35.08 1093 SER A C 1
ATOM 11547 O O . SER A 1 762 ? 128.186 167.603 173.987 1.00 46.68 1093 SER A O 1
ATOM 11555 N N . GLN A 1 763 ? 128.912 166.739 175.931 1.00 41.15 1094 GLN A N 1
ATOM 11556 C CA . GLN A 1 763 ? 128.967 168.050 176.568 1.00 38.53 1094 GLN A CA 1
ATOM 11557 C C . GLN A 1 763 ? 130.046 168.923 175.944 1.00 41.02 1094 GLN A C 1
ATOM 11558 O O . GLN A 1 763 ? 129.834 170.123 175.733 1.00 52.08 1094 GLN A O 1
ATOM 11572 N N . ILE A 1 764 ? 131.208 168.345 175.642 1.00 37.73 1095 ILE A N 1
ATOM 11573 C CA . ILE A 1 764 ? 132.283 169.135 175.052 1.00 35.41 1095 ILE A CA 1
ATOM 11574 C C . ILE A 1 764 ? 131.896 169.611 173.658 1.00 33.98 1095 ILE A C 1
ATOM 11575 O O . ILE A 1 764 ? 132.175 170.755 173.281 1.00 44.92 1095 ILE A O 1
ATOM 11591 N N . LEU A 1 765 ? 131.248 168.754 172.872 1.00 36.26 1096 LEU A N 1
ATOM 11592 C CA . LEU A 1 765 ? 130.867 169.085 171.507 1.00 36.47 1096 LEU A CA 1
ATOM 11593 C C . LEU A 1 765 ? 129.523 169.797 171.426 1.00 40.98 1096 LEU A C 1
ATOM 11594 O O . LEU A 1 765 ? 128.901 169.811 170.359 1.00 49.67 1096 LEU A O 1
ATOM 11610 N N . SER A 1 766 ? 129.058 170.375 172.525 1.00 43.25 1097 SER A N 1
ATOM 11611 C CA . SER A 1 766 ? 127.925 171.284 172.499 1.00 39.37 1097 SER A CA 1
ATOM 11612 C C . SER A 1 766 ? 128.425 172.712 172.312 1.00 53.22 1097 SER A C 1
ATOM 11613 O O . SER A 1 766 ? 129.562 173.048 172.651 1.00 60.72 1097 SER A O 1
ATOM 11621 N N . ASP A 1 767 ? 127.559 173.557 171.768 1.00 48.14 1098 ASP A N 1
ATOM 11622 C CA . ASP A 1 767 ? 127.920 174.938 171.477 1.00 49.49 1098 ASP A CA 1
ATOM 11623 C C . ASP A 1 767 ? 127.925 175.826 172.715 1.00 52.01 1098 ASP A C 1
ATOM 11624 O O . ASP A 1 767 ? 127.997 177.051 172.577 1.00 58.58 1098 ASP A O 1
ATOM 11633 N N . GLN A 1 768 ? 127.855 175.250 173.909 1.00 47.58 1099 GLN A N 1
ATOM 11634 C CA . GLN A 1 768 ? 127.785 176.033 175.128 1.00 43.81 1099 GLN A CA 1
ATOM 11635 C C . GLN A 1 768 ? 129.153 176.601 175.495 1.00 45.81 1099 GLN A C 1
ATOM 11636 O O . GLN A 1 768 ? 130.183 176.139 175.000 1.00 50.52 1099 GLN A O 1
ATOM 11650 N N . PRO A 1 769 ? 129.188 177.609 176.362 1.00 44.55 1100 PRO A N 1
ATOM 11651 C CA . PRO A 1 769 ? 130.473 178.114 176.858 1.00 41.82 1100 PRO A CA 1
ATOM 11652 C C . PRO A 1 769 ? 131.179 177.084 177.728 1.00 48.36 1100 PRO A C 1
ATOM 11653 O O . PRO A 1 769 ? 130.659 176.009 178.033 1.00 56.45 1100 PRO A O 1
ATOM 11664 N N . ARG A 1 770 ? 132.399 177.441 178.132 1.00 42.58 1101 ARG A N 1
ATOM 11665 C CA . ARG A 1 770 ? 133.214 176.535 178.935 1.00 40.74 1101 ARG A CA 1
ATOM 11666 C C . ARG A 1 770 ? 132.580 176.270 180.296 1.00 46.68 1101 ARG A C 1
ATOM 11667 O O . ARG A 1 770 ? 132.555 175.126 180.768 1.00 53.98 1101 ARG A O 1
ATOM 11688 N N . ASP A 1 771 ? 132.064 177.316 180.943 1.00 43.10 1102 ASP A N 1
ATOM 11689 C CA . ASP A 1 771 ? 131.550 177.167 182.300 1.00 43.31 1102 ASP A CA 1
ATOM 11690 C C . ASP A 1 771 ? 130.354 176.228 182.342 1.00 44.18 1102 ASP A C 1
ATOM 11691 O O . ASP A 1 771 ? 130.251 175.383 183.239 1.00 52.28 1102 ASP A O 1
ATOM 11700 N N . SER A 1 772 ? 129.436 176.362 181.384 1.00 39.10 1103 SER A N 1
ATOM 11701 C CA . SER A 1 772 ? 128.279 175.477 181.352 1.00 43.10 1103 SER A CA 1
ATOM 11702 C C . SER A 1 772 ? 128.708 174.032 181.142 1.00 44.97 1103 SER A C 1
ATOM 11703 O O . SER A 1 772 ? 128.169 173.115 181.775 1.00 55.05 1103 SER A O 1
ATOM 11711 N N . ILE A 1 773 ? 129.681 173.810 180.259 1.00 38.74 1104 ILE A N 1
ATOM 11712 C CA . ILE A 1 773 ? 130.167 172.458 180.006 1.00 37.63 1104 ILE A CA 1
ATOM 11713 C C . ILE A 1 773 ? 130.746 171.860 181.280 1.00 42.32 1104 ILE A C 1
ATOM 11714 O O . ILE A 1 773 ? 130.459 170.711 181.637 1.00 54.87 1104 ILE A O 1
ATOM 11730 N N . VAL A 1 774 ? 131.573 172.632 181.985 1.00 39.65 1105 VAL A N 1
ATOM 11731 C CA . VAL A 1 774 ? 132.201 172.119 183.197 1.00 39.57 1105 VAL A CA 1
ATOM 11732 C C . VAL A 1 774 ? 131.152 171.837 184.265 1.00 39.60 1105 VAL A C 1
ATOM 11733 O O . VAL A 1 774 ? 131.230 170.830 184.980 1.00 48.90 1105 VAL A O 1
ATOM 11746 N N . GLU A 1 775 ? 130.156 172.716 184.395 1.00 41.92 1106 GLU A N 1
ATOM 11747 C CA . GLU A 1 775 ? 129.104 172.494 185.380 1.00 40.26 1106 GLU A CA 1
ATOM 11748 C C . GLU A 1 775 ? 128.319 171.225 185.073 1.00 42.29 1106 GLU A C 1
ATOM 11749 O O . GLU A 1 775 ? 128.030 170.430 185.975 1.00 52.33 1106 GLU A O 1
ATOM 11761 N N . ASN A 1 776 ? 127.968 171.016 183.803 1.00 31.37 1107 ASN A N 1
ATOM 11762 C CA . ASN A 1 776 ? 127.241 169.808 183.429 1.00 34.57 1107 ASN A CA 1
ATOM 11763 C C . ASN A 1 776 ? 128.076 168.560 183.683 1.00 41.47 1107 ASN A C 1
ATOM 11764 O O . ASN A 1 776 ? 127.558 167.538 184.155 1.00 48.26 1107 ASN A O 1
ATOM 11775 N N . ILE A 1 777 ? 129.371 168.619 183.367 1.00 40.23 1108 ILE A N 1
ATOM 11776 C CA . ILE A 1 777 ? 130.239 167.468 183.594 1.00 40.40 1108 ILE A CA 1
ATOM 11777 C C . ILE A 1 777 ? 130.314 167.147 185.079 1.00 40.79 1108 ILE A C 1
ATOM 11778 O O . ILE A 1 777 ? 130.239 165.980 185.483 1.00 51.64 1108 ILE A O 1
ATOM 11794 N N . GLN A 1 778 ? 130.463 168.174 185.917 1.00 38.05 1109 GLN A N 1
ATOM 11795 C CA . GLN A 1 778 ? 130.486 167.947 187.358 1.00 39.57 1109 GLN A CA 1
ATOM 11796 C C . GLN A 1 778 ? 129.177 167.334 187.832 1.00 44.08 1109 GLN A C 1
ATOM 11797 O O . GLN A 1 778 ? 129.175 166.397 188.642 1.00 52.53 1109 GLN A O 1
ATOM 11811 N N . LYS A 1 779 ? 128.051 167.849 187.336 1.00 41.29 1110 LYS A N 1
ATOM 11812 C CA . LYS A 1 779 ? 126.756 167.298 187.713 1.00 33.62 1110 LYS A CA 1
ATOM 11813 C C . LYS A 1 779 ? 126.687 165.812 187.396 1.00 36.61 1110 LYS A C 1
ATOM 11814 O O . LYS A 1 779 ? 126.330 164.996 188.254 1.00 53.30 1110 LYS A O 1
ATOM 11833 N N . LYS A 1 780 ? 127.035 165.440 186.164 1.00 34.16 1111 LYS A N 1
ATOM 11834 C CA . LYS A 1 780 ? 126.908 164.043 185.765 1.00 33.62 1111 LYS A CA 1
ATOM 11835 C C . LYS A 1 780 ? 127.870 163.152 186.538 1.00 36.73 1111 LYS A C 1
ATOM 11836 O O . LYS A 1 780 ? 127.515 162.029 186.910 1.00 44.61 1111 LYS A O 1
ATOM 11855 N N . LEU A 1 781 ? 129.095 163.616 186.778 1.00 40.85 1112 LEU A N 1
ATOM 11856 C CA . LEU A 1 781 ? 130.046 162.777 187.496 1.00 41.43 1112 LEU A CA 1
ATOM 11857 C C . LEU A 1 781 ? 129.612 162.563 188.940 1.00 47.84 1112 LEU A C 1
ATOM 11858 O O . LEU A 1 781 ? 129.699 161.443 189.459 1.00 54.04 1112 LEU A O 1
ATOM 11874 N N . THR A 1 782 ? 129.131 163.616 189.606 1.00 47.76 1113 THR A N 1
ATOM 11875 C CA . THR A 1 782 ? 128.617 163.442 190.960 1.00 46.34 1113 THR A CA 1
ATOM 11876 C C . THR A 1 782 ? 127.413 162.508 190.969 1.00 44.76 1113 THR A C 1
ATOM 11877 O O . THR A 1 782 ? 127.278 161.662 191.861 1.00 50.65 1113 THR A O 1
ATOM 11888 N N . GLU A 1 783 ? 126.532 162.640 189.976 1.00 42.95 1114 GLU A N 1
ATOM 11889 C CA . GLU A 1 783 ? 125.373 161.760 189.894 1.00 42.29 1114 GLU A CA 1
ATOM 11890 C C . GLU A 1 783 ? 125.800 160.306 189.740 1.00 49.30 1114 GLU A C 1
ATOM 11891 O O . GLU A 1 783 ? 125.260 159.415 190.405 1.00 58.89 1114 GLU A O 1
ATOM 11903 N N . ILE A 1 784 ? 126.771 160.046 188.864 1.00 51.59 1115 ILE A N 1
ATOM 11904 C CA . ILE A 1 784 ? 127.226 158.675 188.644 1.00 42.63 1115 ILE A CA 1
ATOM 11905 C C . ILE A 1 784 ? 127.870 158.121 189.906 1.00 44.46 1115 ILE A C 1
ATOM 11906 O O . ILE A 1 784 ? 127.641 156.965 190.280 1.00 55.07 1115 ILE A O 1
ATOM 11922 N N . GLY A 1 785 ? 128.698 158.925 190.574 1.00 46.54 1116 GLY A N 1
ATOM 11923 C CA . GLY A 1 785 ? 129.321 158.456 191.801 1.00 50.12 1116 GLY A CA 1
ATOM 11924 C C . GLY A 1 785 ? 128.300 158.111 192.867 1.00 52.95 1116 GLY A C 1
ATOM 11925 O O . GLY A 1 785 ? 128.389 157.067 193.522 1.00 58.59 1116 GLY A O 1
ATOM 11929 N N . GLU A 1 786 ? 127.305 158.983 193.049 1.00 55.38 1117 GLU A N 1
ATOM 11930 C CA . GLU A 1 786 ? 126.269 158.716 194.039 1.00 52.00 1117 GLU A CA 1
ATOM 11931 C C . GLU A 1 786 ? 125.455 157.486 193.667 1.00 49.21 1117 GLU A C 1
ATOM 11932 O O . GLU A 1 786 ? 125.095 156.687 194.537 1.00 59.82 1117 GLU A O 1
ATOM 11944 N N . ASN A 1 787 ? 125.144 157.318 192.381 1.00 37.71 1118 ASN A N 1
ATOM 11945 C CA . ASN A 1 787 ? 124.400 156.141 191.952 1.00 41.15 1118 ASN A CA 1
ATOM 11946 C C . ASN A 1 787 ? 125.186 154.868 192.226 1.00 50.77 1118 ASN A C 1
ATOM 11947 O O . ASN A 1 787 ? 124.625 153.867 192.687 1.00 56.05 1118 ASN A O 1
ATOM 11958 N N . VAL A 1 788 ? 126.487 154.885 191.940 1.00 49.11 1119 VAL A N 1
ATOM 11959 C CA . VAL A 1 788 ? 127.316 153.707 192.175 1.00 44.02 1119 VAL A CA 1
ATOM 11960 C C . VAL A 1 788 ? 127.362 153.384 193.663 1.00 46.64 1119 VAL A C 1
ATOM 11961 O O . VAL A 1 788 ? 127.219 152.226 194.069 1.00 56.18 1119 VAL A O 1
ATOM 11974 N N . THR A 1 789 ? 127.559 154.405 194.499 1.00 47.11 1120 THR A N 1
ATOM 11975 C CA . THR A 1 789 ? 127.668 154.163 195.934 1.00 47.62 1120 THR A CA 1
ATOM 11976 C C . THR A 1 789 ? 126.325 153.816 196.567 1.00 48.34 1120 THR A C 1
ATOM 11977 O O . THR A 1 789 ? 126.300 153.202 197.638 1.00 53.28 1120 THR A O 1
ATOM 11988 N N . ASN A 1 790 ? 125.216 154.178 195.930 1.00 50.45 1121 ASN A N 1
ATOM 11989 C CA . ASN A 1 790 ? 123.886 153.853 196.423 1.00 49.73 1121 ASN A CA 1
ATOM 11990 C C . ASN A 1 790 ? 123.363 152.530 195.886 1.00 52.80 1121 ASN A C 1
ATOM 11991 O O . ASN A 1 790 ? 122.271 152.107 196.279 1.00 61.19 1121 ASN A O 1
ATOM 12002 N N . GLY A 1 791 ? 124.106 151.870 195.004 1.00 49.57 1122 GLY A N 1
ATOM 12003 C CA . GLY A 1 791 ? 123.661 150.603 194.454 1.00 48.54 1122 GLY A CA 1
ATOM 12004 C C . GLY A 1 791 ? 122.414 150.705 193.608 1.00 51.38 1122 GLY A C 1
ATOM 12005 O O . GLY A 1 791 ? 121.598 149.778 193.604 1.00 56.61 1122 GLY A O 1
ATOM 12009 N N . THR A 1 792 ? 122.243 151.809 192.886 1.00 53.93 1123 THR A N 1
ATOM 12010 C CA . THR A 1 792 ? 121.131 151.976 191.962 1.00 55.73 1123 THR A CA 1
ATOM 12011 C C . THR A 1 792 ? 121.510 151.653 190.525 1.00 56.70 1123 THR A C 1
ATOM 12012 O O . THR A 1 792 ? 120.672 151.794 189.630 1.00 59.67 1123 THR A O 1
ATOM 12023 N N . VAL A 1 793 ? 122.745 151.223 190.284 1.00 53.92 1124 VAL A N 1
ATOM 12024 C CA . VAL A 1 793 ? 123.232 150.950 188.936 1.00 50.87 1124 VAL A CA 1
ATOM 12025 C C . VAL A 1 793 ? 122.858 149.523 188.553 1.00 49.93 1124 VAL A C 1
ATOM 12026 O O . VAL A 1 793 ? 123.138 148.590 189.319 1.00 50.89 1124 VAL A O 1
ATOM 12039 N N . PRO A 1 794 ? 122.228 149.296 187.401 1.00 49.91 1125 PRO A N 1
ATOM 12040 C CA . PRO A 1 794 ? 121.966 147.916 186.978 1.00 49.97 1125 PRO A CA 1
ATOM 12041 C C . PRO A 1 794 ? 123.257 147.117 186.901 1.00 57.53 1125 PRO A C 1
ATOM 12042 O O . PRO A 1 794 ? 124.292 147.613 186.451 1.00 62.44 1125 PRO A O 1
ATOM 12053 N N . ILE A 1 795 ? 123.187 145.863 187.349 1.00 55.05 1126 ILE A N 1
ATOM 12054 C CA . ILE A 1 795 ? 124.393 145.049 187.443 1.00 50.07 1126 ILE A CA 1
ATOM 12055 C C . ILE A 1 795 ? 124.961 144.758 186.062 1.00 46.79 1126 ILE A C 1
ATOM 12056 O O . ILE A 1 795 ? 126.177 144.604 185.905 1.00 52.24 1126 ILE A O 1
ATOM 12072 N N . THR A 1 796 ? 124.104 144.672 185.044 1.00 44.81 1127 THR A N 1
ATOM 12073 C CA . THR A 1 796 ? 124.591 144.403 183.696 1.00 43.47 1127 THR A CA 1
ATOM 12074 C C . THR A 1 796 ? 125.577 145.466 183.234 1.00 52.24 1127 THR A C 1
ATOM 12075 O O . THR A 1 796 ? 126.421 145.197 182.372 1.00 52.54 1127 THR A O 1
ATOM 12086 N N . GLN A 1 797 ? 125.489 146.673 183.789 1.00 53.95 1128 GLN A N 1
ATOM 12087 C CA . GLN A 1 797 ? 126.385 147.752 183.402 1.00 49.44 1128 GLN A CA 1
ATOM 12088 C C . GLN A 1 797 ? 127.745 147.660 184.077 1.00 49.88 1128 GLN A C 1
ATOM 12089 O O . GLN A 1 797 ? 128.653 148.409 183.703 1.00 58.35 1128 GLN A O 1
ATOM 12103 N N . TYR A 1 798 ? 127.906 146.775 185.057 1.00 43.40 1129 TYR A N 1
ATOM 12104 C CA . TYR A 1 798 ? 129.201 146.518 185.670 1.00 40.06 1129 TYR A CA 1
ATOM 12105 C C . TYR A 1 798 ? 129.985 145.423 184.961 1.00 46.68 1129 TYR A C 1
ATOM 12106 O O . TYR A 1 798 ? 131.151 145.200 185.300 1.00 49.19 1129 TYR A O 1
ATOM 12124 N N . GLU A 1 799 ? 129.377 144.740 183.998 1.00 52.32 1130 GLU A N 1
ATOM 12125 C CA . GLU A 1 799 ? 130.023 143.606 183.356 1.00 47.35 1130 GLU A CA 1
ATOM 12126 C C . GLU A 1 799 ? 131.142 144.069 182.434 1.00 48.58 1130 GLU A C 1
ATOM 12127 O O . GLU A 1 799 ? 130.995 145.039 181.687 1.00 51.60 1130 GLU A O 1
ATOM 12139 N N . ILE A 1 800 ? 132.266 143.361 182.487 1.00 45.77 1131 ILE A N 1
ATOM 12140 C CA . ILE A 1 800 ? 133.418 143.625 181.635 1.00 41.62 1131 ILE A CA 1
ATOM 12141 C C . ILE A 1 800 ? 133.662 142.383 180.794 1.00 44.47 1131 ILE A C 1
ATOM 12142 O O . ILE A 1 800 ? 133.826 141.285 181.338 1.00 51.56 1131 ILE A O 1
ATOM 12158 N N . ASN A 1 801 ? 133.694 142.556 179.477 1.00 44.70 1132 ASN A N 1
ATOM 12159 C CA . ASN A 1 801 ? 133.915 141.469 178.534 1.00 39.13 1132 ASN A CA 1
ATOM 12160 C C . ASN A 1 801 ? 135.298 141.608 177.916 1.00 43.99 1132 ASN A C 1
ATOM 12161 O O . ASN A 1 801 ? 135.653 142.683 177.421 1.00 51.38 1132 ASN A O 1
ATOM 12172 N N . LYS A 1 802 ? 136.071 140.525 177.940 1.00 45.24 1133 LYS A N 1
ATOM 12173 C CA . LYS A 1 802 ? 137.407 140.520 177.360 1.00 42.32 1133 LYS A CA 1
ATOM 12174 C C . LYS A 1 802 ? 137.612 139.231 176.582 1.00 43.73 1133 LYS A C 1
ATOM 12175 O O . LYS A 1 802 ? 137.223 138.154 177.036 1.00 50.12 1133 LYS A O 1
ATOM 12194 N N . ALA A 1 803 ? 138.228 139.346 175.411 1.00 46.10 1134 ALA A N 1
ATOM 12195 C CA . ALA A 1 803 ? 138.446 138.189 174.556 1.00 42.70 1134 ALA A CA 1
ATOM 12196 C C . ALA A 1 803 ? 139.685 137.425 174.995 1.00 46.08 1134 ALA A C 1
ATOM 12197 O O . ALA A 1 803 ? 140.697 138.018 175.379 1.00 46.59 1134 ALA A O 1
ATOM 12204 N N . LEU A 1 804 ? 139.598 136.101 174.937 1.00 50.69 1135 LEU A N 1
ATOM 12205 C CA . LEU A 1 804 ? 140.708 135.224 175.288 1.00 47.19 1135 LEU A CA 1
ATOM 12206 C C . LEU A 1 804 ? 141.458 134.872 174.009 1.00 46.11 1135 LEU A C 1
ATOM 12207 O O . LEU A 1 804 ? 140.944 134.137 173.162 1.00 53.98 1135 LEU A O 1
ATOM 12223 N N . THR A 1 805 ? 142.672 135.395 173.868 1.00 41.36 1136 THR A N 1
ATOM 12224 C CA . THR A 1 805 ? 143.478 135.180 172.675 1.00 41.44 1136 THR A CA 1
ATOM 12225 C C . THR A 1 805 ? 144.387 133.965 172.786 1.00 43.55 1136 THR A C 1
ATOM 12226 O O . THR A 1 805 ? 145.154 133.696 171.858 1.00 45.37 1136 THR A O 1
ATOM 12237 N N . LYS A 1 806 ? 144.320 133.230 173.891 1.00 49.33 1137 LYS A N 1
ATOM 12238 C CA . LYS A 1 806 ? 145.152 132.057 174.103 1.00 46.69 1137 LYS A CA 1
ATOM 12239 C C . LYS A 1 806 ? 144.419 131.123 175.052 1.00 50.90 1137 LYS A C 1
ATOM 12240 O O . LYS A 1 806 ? 143.336 131.438 175.553 1.00 58.02 1137 LYS A O 1
ATOM 12259 N N . ASP A 1 807 ? 145.015 129.966 175.299 1.00 48.08 1138 ASP A N 1
ATOM 12260 C CA . ASP A 1 807 ? 144.575 129.155 176.417 1.00 49.45 1138 ASP A CA 1
ATOM 12261 C C . ASP A 1 807 ? 144.941 129.865 177.718 1.00 52.26 1138 ASP A C 1
ATOM 12262 O O . ASP A 1 807 ? 146.054 130.382 177.848 1.00 58.64 1138 ASP A O 1
ATOM 12271 N N . PRO A 1 808 ? 144.033 129.916 178.696 1.00 43.91 1139 PRO A N 1
ATOM 12272 C CA . PRO A 1 808 ? 144.306 130.733 179.889 1.00 43.96 1139 PRO A CA 1
ATOM 12273 C C . PRO A 1 808 ? 145.607 130.379 180.581 1.00 47.48 1139 PRO A C 1
ATOM 12274 O O . PRO A 1 808 ? 146.274 131.270 181.119 1.00 53.03 1139 PRO A O 1
ATOM 12285 N N . GLN A 1 809 ? 145.992 129.104 180.587 1.00 50.51 1140 GLN A N 1
ATOM 12286 C CA . GLN A 1 809 ? 147.235 128.698 181.228 1.00 52.92 1140 GLN A CA 1
ATOM 12287 C C . GLN A 1 809 ? 148.471 129.197 180.492 1.00 55.51 1140 GLN A C 1
ATOM 12288 O O . GLN A 1 809 ? 149.567 129.146 181.059 1.00 53.19 1140 GLN A O 1
ATOM 12302 N N . ASP A 1 810 ? 148.326 129.680 179.260 1.00 57.72 1141 ASP A N 1
ATOM 12303 C CA . ASP A 1 810 ? 149.458 130.081 178.438 1.00 46.94 1141 ASP A CA 1
ATOM 12304 C C . ASP A 1 810 ? 149.765 131.570 178.519 1.00 45.07 1141 ASP A C 1
ATOM 12305 O O . ASP A 1 810 ? 150.645 132.043 177.796 1.00 52.35 1141 ASP A O 1
ATOM 12314 N N . TYR A 1 811 ? 149.070 132.316 179.366 1.00 47.43 1142 TYR A N 1
ATOM 12315 C CA . TYR A 1 811 ? 149.368 133.731 179.534 1.00 46.92 1142 TYR A CA 1
ATOM 12316 C C . TYR A 1 811 ? 150.531 133.895 180.506 1.00 47.23 1142 TYR A C 1
ATOM 12317 O O . TYR A 1 811 ? 150.415 133.481 181.664 1.00 55.17 1142 TYR A O 1
ATOM 12335 N N . PRO A 1 812 ? 151.657 134.480 180.091 1.00 40.02 1143 PRO A N 1
ATOM 12336 C CA . PRO A 1 812 ? 152.755 134.684 181.047 1.00 40.42 1143 PRO A CA 1
ATOM 12337 C C . PRO A 1 812 ? 152.376 135.569 182.217 1.00 48.72 1143 PRO A C 1
ATOM 12338 O O . PRO A 1 812 ? 152.902 135.380 183.321 1.00 51.64 1143 PRO A O 1
ATOM 12349 N N . ASP A 1 813 ? 151.480 136.531 182.011 1.00 56.74 1144 ASP A N 1
ATOM 12350 C CA . ASP A 1 813 ? 151.050 137.466 183.050 1.00 55.71 1144 ASP A CA 1
ATOM 12351 C C . ASP A 1 813 ? 149.679 137.101 183.600 1.00 56.36 1144 ASP A C 1
ATOM 12352 O O . ASP A 1 813 ? 148.867 137.977 183.909 1.00 62.86 1144 ASP A O 1
ATOM 12361 N N . LYS A 1 814 ? 149.400 135.803 183.729 1.00 52.40 1145 LYS A N 1
ATOM 12362 C CA . LYS A 1 814 ? 148.074 135.365 184.149 1.00 55.94 1145 LYS A CA 1
ATOM 12363 C C . LYS A 1 814 ? 147.702 135.910 185.521 1.00 57.74 1145 LYS A C 1
ATOM 12364 O O . LYS A 1 814 ? 146.519 136.145 185.794 1.00 59.38 1145 LYS A O 1
ATOM 12383 N N . LYS A 1 815 ? 148.687 136.118 186.396 1.00 56.65 1146 LYS A N 1
ATOM 12384 C CA . LYS A 1 815 ? 148.383 136.567 187.750 1.00 52.50 1146 LYS A CA 1
ATOM 12385 C C . LYS A 1 815 ? 147.755 137.954 187.748 1.00 58.80 1146 LYS A C 1
ATOM 12386 O O . LYS A 1 815 ? 146.831 138.226 188.523 1.00 62.04 1146 LYS A O 1
ATOM 12405 N N . SER A 1 816 ? 148.241 138.844 186.889 1.00 53.87 1147 SER A N 1
ATOM 12406 C CA . SER A 1 816 ? 147.770 140.221 186.844 1.00 51.18 1147 SER A CA 1
ATOM 12407 C C . SER A 1 816 ? 146.560 140.413 185.940 1.00 53.00 1147 SER A C 1
ATOM 12408 O O . SER A 1 816 ? 146.067 141.539 185.826 1.00 56.61 1147 SER A O 1
ATOM 12416 N N . LEU A 1 817 ? 146.069 139.353 185.299 1.00 49.94 1148 LEU A N 1
ATOM 12417 C CA . LEU A 1 817 ? 144.988 139.462 184.331 1.00 46.41 1148 LEU A CA 1
ATOM 12418 C C . LEU A 1 817 ? 143.701 138.918 184.933 1.00 50.09 1148 LEU A C 1
ATOM 12419 O O . LEU A 1 817 ? 143.667 137.741 185.320 1.00 57.30 1148 LEU A O 1
ATOM 12435 N N . PRO A 1 818 ? 142.620 139.710 185.039 1.00 40.20 1149 PRO A N 1
ATOM 12436 C CA . PRO A 1 818 ? 141.413 139.206 185.705 1.00 43.33 1149 PRO A CA 1
ATOM 12437 C C . PRO A 1 818 ? 140.608 138.246 184.846 1.00 42.54 1149 PRO A C 1
ATOM 12438 O O . PRO A 1 818 ? 140.053 137.264 185.352 1.00 51.86 1149 PRO A O 1
ATOM 12449 N N . HIS A 1 819 ? 140.534 138.517 183.543 1.00 40.40 1150 HIS A N 1
ATOM 12450 C CA . HIS A 1 819 ? 139.797 137.618 182.665 1.00 45.85 1150 HIS A CA 1
ATOM 12451 C C . HIS A 1 819 ? 140.457 136.249 182.604 1.00 49.59 1150 HIS A C 1
ATOM 12452 O O . HIS A 1 819 ? 139.767 135.233 182.483 1.00 53.68 1150 HIS A O 1
ATOM 12466 N N . VAL A 1 820 ? 141.784 136.194 182.722 1.00 45.82 1151 VAL A N 1
ATOM 12467 C CA . VAL A 1 820 ? 142.461 134.904 182.789 1.00 39.95 1151 VAL A CA 1
ATOM 12468 C C . VAL A 1 820 ? 142.124 134.195 184.093 1.00 45.27 1151 VAL A C 1
ATOM 12469 O O . VAL A 1 820 ? 141.951 132.972 184.123 1.00 58.05 1151 VAL A O 1
ATOM 12482 N N . HIS A 1 821 ? 142.032 134.945 185.191 1.00 43.81 1152 HIS A N 1
ATOM 12483 C CA . HIS A 1 821 ? 141.607 134.362 186.460 1.00 45.86 1152 HIS A CA 1
ATOM 12484 C C . HIS A 1 821 ? 140.231 133.721 186.324 1.00 43.40 1152 HIS A C 1
ATOM 12485 O O . HIS A 1 821 ? 140.013 132.575 186.742 1.00 50.01 1152 HIS A O 1
ATOM 12499 N N . VAL A 1 822 ? 139.294 134.446 185.714 1.00 39.95 1153 VAL A N 1
ATOM 12500 C CA . VAL A 1 822 ? 137.939 133.932 185.564 1.00 43.77 1153 VAL A CA 1
ATOM 12501 C C . VAL A 1 822 ? 137.915 132.737 184.618 1.00 46.54 1153 VAL A C 1
ATOM 12502 O O . VAL A 1 822 ? 137.164 131.780 184.830 1.00 54.83 1153 VAL A O 1
ATOM 12515 N N . ALA A 1 823 ? 138.727 132.770 183.560 1.00 44.23 1154 ALA A N 1
ATOM 12516 C CA . ALA A 1 823 ? 138.783 131.640 182.638 1.00 49.63 1154 ALA A CA 1
ATOM 12517 C C . ALA A 1 823 ? 139.332 130.397 183.325 1.00 48.94 1154 ALA A C 1
ATOM 12518 O O . ALA A 1 823 ? 138.829 129.285 183.114 1.00 55.37 1154 ALA A O 1
ATOM 12525 N N . LEU A 1 824 ? 140.370 130.562 184.145 1.00 42.96 1155 LEU A N 1
ATOM 12526 C CA . LEU A 1 824 ? 140.903 129.433 184.896 1.00 42.72 1155 LEU A CA 1
ATOM 12527 C C . LEU A 1 824 ? 139.854 128.871 185.842 1.00 49.42 1155 LEU A C 1
ATOM 12528 O O . LEU A 1 824 ? 139.710 127.650 185.967 1.00 53.29 1155 LEU A O 1
ATOM 12544 N N . TRP A 1 825 ? 139.103 129.747 186.513 1.00 55.76 1156 TRP A N 1
ATOM 12545 C CA . TRP A 1 825 ? 138.025 129.268 187.374 1.00 48.37 1156 TRP A CA 1
ATOM 12546 C C . TRP A 1 825 ? 136.985 128.492 186.572 1.00 46.75 1156 TRP A C 1
ATOM 12547 O O . TRP A 1 825 ? 136.535 127.417 186.994 1.00 56.69 1156 TRP A O 1
ATOM 12568 N N . ILE A 1 826 ? 136.599 129.016 185.409 1.00 41.77 1157 ILE A N 1
ATOM 12569 C CA . ILE A 1 826 ? 135.588 128.356 184.590 1.00 45.77 1157 ILE A CA 1
ATOM 12570 C C . ILE A 1 826 ? 136.063 126.967 184.192 1.00 51.54 1157 ILE A C 1
ATOM 12571 O O . ILE A 1 826 ? 135.313 125.987 184.269 1.00 57.10 1157 ILE A O 1
ATOM 12587 N N . ASN A 1 827 ? 137.318 126.863 183.758 1.00 55.02 1158 ASN A N 1
ATOM 12588 C CA . ASN A 1 827 ? 137.859 125.561 183.388 1.00 52.50 1158 ASN A CA 1
ATOM 12589 C C . ASN A 1 827 ? 137.907 124.628 184.590 1.00 52.34 1158 ASN A C 1
ATOM 12590 O O . ASN A 1 827 ? 137.649 123.425 184.463 1.00 61.62 1158 ASN A O 1
ATOM 12601 N N . SER A 1 828 ? 138.237 125.162 185.767 1.00 49.50 1159 SER A N 1
ATOM 12602 C CA . SER A 1 828 ? 138.289 124.333 186.964 1.00 49.89 1159 SER A CA 1
ATOM 12603 C C . SER A 1 828 ? 136.916 123.796 187.342 1.00 50.98 1159 SER A C 1
ATOM 12604 O O . SER A 1 828 ? 136.816 122.696 187.897 1.00 55.66 1159 SER A O 1
ATOM 12612 N N . GLN A 1 829 ? 135.850 124.547 187.059 1.00 57.81 1160 GLN A N 1
ATOM 12613 C CA . GLN A 1 829 ? 134.519 124.103 187.463 1.00 58.34 1160 GLN A CA 1
ATOM 12614 C C . GLN A 1 829 ? 134.154 122.773 186.816 1.00 58.75 1160 GLN A C 1
ATOM 12615 O O . GLN A 1 829 ? 133.600 121.887 187.477 1.00 63.37 1160 GLN A O 1
ATOM 12629 N N . GLY A 1 830 ? 134.449 122.613 185.536 1.00 60.81 1161 GLY A N 1
ATOM 12630 C CA . GLY A 1 830 ? 134.189 121.382 184.829 1.00 63.74 1161 GLY A CA 1
ATOM 12631 C C . GLY A 1 830 ? 133.148 121.454 183.727 1.00 64.72 1161 GLY A C 1
ATOM 12632 O O . GLY A 1 830 ? 132.694 120.399 183.267 1.00 65.32 1161 GLY A O 1
ATOM 12636 N N . GLY A 1 831 ? 132.761 122.643 183.294 1.00 69.48 1162 GLY A N 1
ATOM 12637 C CA . GLY A 1 831 ? 131.837 122.822 182.196 1.00 69.48 1162 GLY A CA 1
ATOM 12638 C C . GLY A 1 831 ? 132.557 122.983 180.876 1.00 70.26 1162 GLY A C 1
ATOM 12639 O O . GLY A 1 831 ? 133.675 122.490 180.686 1.00 69.96 1162 GLY A O 1
ATOM 12643 N N . ARG A 1 832 ? 131.912 123.683 179.945 1.00 80.35 1163 ARG A N 1
ATOM 12644 C CA . ARG A 1 832 ? 132.538 123.960 178.660 1.00 81.36 1163 ARG A CA 1
ATOM 12645 C C . ARG A 1 832 ? 133.839 124.718 178.881 1.00 83.10 1163 ARG A C 1
ATOM 12646 O O . ARG A 1 832 ? 133.823 125.877 179.308 1.00 82.25 1163 ARG A O 1
ATOM 12667 N N . LYS A 1 833 ? 134.968 124.077 178.595 1.00 65.99 1164 LYS A N 1
ATOM 12668 C CA . LYS A 1 833 ? 136.254 124.731 178.779 1.00 64.73 1164 LYS A CA 1
ATOM 12669 C C . LYS A 1 833 ? 136.376 125.919 177.835 1.00 65.17 1164 LYS A C 1
ATOM 12670 O O . LYS A 1 833 ? 135.914 125.876 176.692 1.00 65.07 1164 LYS A O 1
ATOM 12689 N N . VAL A 1 834 ? 137.003 126.984 178.319 1.00 56.76 1165 VAL A N 1
ATOM 12690 C CA . VAL A 1 834 ? 137.153 128.219 177.559 1.00 53.69 1165 VAL A CA 1
ATOM 12691 C C . VAL A 1 834 ? 138.536 128.208 176.922 1.00 55.21 1165 VAL A C 1
ATOM 12692 O O . VAL A 1 834 ? 139.555 128.247 177.619 1.00 60.21 1165 VAL A O 1
ATOM 12705 N N . LYS A 1 835 ? 138.571 128.148 175.597 1.00 57.52 1166 LYS A N 1
ATOM 12706 C CA . LYS A 1 835 ? 139.801 128.189 174.829 1.00 55.33 1166 LYS A CA 1
ATOM 12707 C C . LYS A 1 835 ? 139.965 129.572 174.203 1.00 53.19 1166 LYS A C 1
ATOM 12708 O O . LYS A 1 835 ? 139.195 130.498 174.475 1.00 56.77 1166 LYS A O 1
ATOM 12727 N N . ALA A 1 836 ? 140.975 129.720 173.352 1.00 49.99 1167 ALA A N 1
ATOM 12728 C CA . ALA A 1 836 ? 141.213 130.997 172.699 1.00 49.40 1167 ALA A CA 1
ATOM 12729 C C . ALA A 1 836 ? 140.037 131.365 171.803 1.00 53.18 1167 ALA A C 1
ATOM 12730 O O . ALA A 1 836 ? 139.377 130.504 171.217 1.00 55.77 1167 ALA A O 1
ATOM 12737 N N . GLY A 1 837 ? 139.778 132.666 171.702 1.00 55.78 1168 GLY A N 1
ATOM 12738 C CA . GLY A 1 837 ? 138.653 133.176 170.954 1.00 50.03 1168 GLY A CA 1
ATOM 12739 C C . GLY A 1 837 ? 137.384 133.344 171.757 1.00 52.12 1168 GLY A C 1
ATOM 12740 O O . GLY A 1 837 ? 136.417 133.918 171.242 1.00 56.10 1168 GLY A O 1
ATOM 12744 N N . ASP A 1 838 ? 137.354 132.866 172.995 1.00 54.96 1169 ASP A N 1
ATOM 12745 C CA . ASP A 1 838 ? 136.173 132.964 173.836 1.00 53.57 1169 ASP A CA 1
ATOM 12746 C C . ASP A 1 838 ? 136.167 134.282 174.596 1.00 57.59 1169 ASP A C 1
ATOM 12747 O O . ASP A 1 838 ? 137.217 134.829 174.941 1.00 64.58 1169 ASP A O 1
ATOM 12756 N N . THR A 1 839 ? 134.966 134.788 174.855 1.00 51.14 1170 THR A N 1
ATOM 12757 C CA . THR A 1 839 ? 134.777 136.041 175.571 1.00 49.46 1170 THR A CA 1
ATOM 12758 C C . THR A 1 839 ? 134.452 135.736 177.027 1.00 51.08 1170 THR A C 1
ATOM 12759 O O . THR A 1 839 ? 133.462 135.056 177.316 1.00 55.84 1170 THR A O 1
ATOM 12770 N N . ILE A 1 840 ? 135.282 136.236 177.935 1.00 45.74 1171 ILE A N 1
ATOM 12771 C CA . ILE A 1 840 ? 135.083 136.076 179.367 1.00 42.45 1171 ILE A CA 1
ATOM 12772 C C . ILE A 1 840 ? 134.434 137.342 179.903 1.00 48.53 1171 ILE A C 1
ATOM 12773 O O . ILE A 1 840 ? 134.927 138.453 179.664 1.00 56.89 1171 ILE A O 1
ATOM 12789 N N . SER A 1 841 ? 133.323 137.175 180.612 1.00 50.03 1172 SER A N 1
ATOM 12790 C CA . SER A 1 841 ? 132.612 138.270 181.256 1.00 43.08 1172 SER A CA 1
ATOM 12791 C C . SER A 1 841 ? 132.839 138.183 182.756 1.00 36.92 1172 SER A C 1
ATOM 12792 O O . SER A 1 841 ? 132.685 137.111 183.348 1.00 46.86 1172 SER A O 1
ATOM 12800 N N . TYR A 1 842 ? 133.211 139.304 183.366 1.00 37.87 1173 TYR A N 1
ATOM 12801 C CA . TYR A 1 842 ? 133.531 139.303 184.784 1.00 42.48 1173 TYR A CA 1
ATOM 12802 C C . TYR A 1 842 ? 133.175 140.645 185.401 1.00 46.14 1173 TYR A C 1
ATOM 12803 O O . TYR A 1 842 ? 133.052 141.661 184.712 1.00 53.15 1173 TYR A O 1
ATOM 12821 N N . VAL A 1 843 ? 133.006 140.624 186.719 1.00 42.12 1174 VAL A N 1
ATOM 12822 C CA . VAL A 1 843 ? 132.769 141.814 187.522 1.00 39.85 1174 VAL A CA 1
ATOM 12823 C C . VAL A 1 843 ? 133.739 141.784 188.692 1.00 38.28 1174 VAL A C 1
ATOM 12824 O O . VAL A 1 843 ? 133.881 140.752 189.356 1.00 50.02 1174 VAL A O 1
ATOM 12837 N N . ILE A 1 844 ? 134.411 142.901 188.938 1.00 39.59 1175 ILE A N 1
ATOM 12838 C CA . ILE A 1 844 ? 135.330 143.002 190.065 1.00 43.73 1175 ILE A CA 1
ATOM 12839 C C . ILE A 1 844 ? 134.506 143.174 191.334 1.00 53.55 1175 ILE A C 1
ATOM 12840 O O . ILE A 1 844 ? 133.735 144.130 191.461 1.00 60.12 1175 ILE A O 1
ATOM 12856 N N . CYS A 1 845 ? 134.669 142.248 192.275 1.00 53.45 1176 CYS A N 1
ATOM 12857 C CA . CYS A 1 845 ? 133.865 142.213 193.484 1.00 48.10 1176 CYS A CA 1
ATOM 12858 C C . CYS A 1 845 ? 134.766 142.217 194.707 1.00 52.99 1176 CYS A C 1
ATOM 12859 O O . CYS A 1 845 ? 135.879 141.688 194.682 1.00 59.81 1176 CYS A O 1
ATOM 12867 N N . GLN A 1 846 ? 134.273 142.828 195.778 1.00 59.76 1177 GLN A N 1
ATOM 12868 C CA . GLN A 1 846 ? 134.967 142.831 197.056 1.00 61.48 1177 GLN A CA 1
ATOM 12869 C C . GLN A 1 846 ? 134.500 141.638 197.877 1.00 68.91 1177 GLN A C 1
ATOM 12870 O O . GLN A 1 846 ? 133.299 141.463 198.102 1.00 68.65 1177 GLN A O 1
ATOM 12884 N N . ASP A 1 847 ? 135.455 140.817 198.318 1.00 70.42 1178 ASP A N 1
ATOM 12885 C CA . ASP A 1 847 ? 135.150 139.584 199.031 1.00 67.79 1178 ASP A CA 1
ATOM 12886 C C . ASP A 1 847 ? 135.905 139.467 200.349 1.00 66.53 1178 ASP A C 1
ATOM 12887 O O . ASP A 1 847 ? 135.842 138.413 200.991 1.00 66.74 1178 ASP A O 1
ATOM 12896 N N . GLY A 1 848 ? 136.611 140.510 200.769 1.00 65.39 1179 GLY A N 1
ATOM 12897 C CA . GLY A 1 848 ? 137.394 140.441 201.985 1.00 64.32 1179 GLY A CA 1
ATOM 12898 C C . GLY A 1 848 ? 138.572 139.503 201.840 1.00 65.63 1179 GLY A C 1
ATOM 12899 O O . GLY A 1 848 ? 138.660 138.492 202.542 1.00 69.05 1179 GLY A O 1
ATOM 12903 N N . SER A 1 849 ? 139.486 139.830 200.926 1.00 69.28 1180 SER A N 1
ATOM 12904 C CA . SER A 1 849 ? 140.645 138.992 200.660 1.00 74.63 1180 SER A CA 1
ATOM 12905 C C . SER A 1 849 ? 141.965 139.744 200.668 1.00 73.57 1180 SER A C 1
ATOM 12906 O O . SER A 1 849 ? 143.017 139.094 200.670 1.00 75.67 1180 SER A O 1
ATOM 12914 N N . ASN A 1 850 ? 141.954 141.076 200.676 1.00 70.10 1181 ASN A N 1
ATOM 12915 C CA . ASN A 1 850 ? 143.187 141.860 200.647 1.00 75.06 1181 ASN A CA 1
ATOM 12916 C C . ASN A 1 850 ? 144.049 141.461 199.452 1.00 75.08 1181 ASN A C 1
ATOM 12917 O O . ASN A 1 850 ? 145.277 141.400 199.533 1.00 72.62 1181 ASN A O 1
ATOM 12928 N N . LEU A 1 851 ? 143.392 141.188 198.329 1.00 74.35 1182 LEU A N 1
ATOM 12929 C CA . LEU A 1 851 ? 144.052 140.775 197.102 1.00 70.74 1182 LEU A CA 1
ATOM 12930 C C . LEU A 1 851 ? 143.774 141.792 196.005 1.00 70.98 1182 LEU A C 1
ATOM 12931 O O . LEU A 1 851 ? 142.723 142.439 195.987 1.00 71.83 1182 LEU A O 1
ATOM 12947 N N . SER A 1 852 ? 144.732 141.928 195.089 1.00 67.53 1183 SER A N 1
ATOM 12948 C CA . SER A 1 852 ? 144.623 142.893 194.003 1.00 61.87 1183 SER A CA 1
ATOM 12949 C C . SER A 1 852 ? 143.326 142.696 193.231 1.00 63.23 1183 SER A C 1
ATOM 12950 O O . SER A 1 852 ? 142.741 141.609 193.255 1.00 66.54 1183 SER A O 1
ATOM 12958 N N . ALA A 1 853 ? 142.872 143.743 192.539 1.00 55.55 1184 ALA A N 1
ATOM 12959 C CA . ALA A 1 853 ? 141.611 143.656 191.813 1.00 54.55 1184 ALA A CA 1
ATOM 12960 C C . ALA A 1 853 ? 141.631 142.536 190.785 1.00 53.71 1184 ALA A C 1
ATOM 12961 O O . ALA A 1 853 ? 140.580 141.973 190.462 1.00 56.89 1184 ALA A O 1
ATOM 12968 N N . SER A 1 854 ? 142.810 142.200 190.259 1.00 53.15 1185 SER A N 1
ATOM 12969 C CA . SER A 1 854 ? 142.896 141.126 189.276 1.00 54.73 1185 SER A CA 1
ATOM 12970 C C . SER A 1 854 ? 142.456 139.798 189.877 1.00 60.25 1185 SER A C 1
ATOM 12971 O O . SER A 1 854 ? 141.762 139.011 189.223 1.00 59.91 1185 SER A O 1
ATOM 12979 N N . GLN A 1 855 ? 142.849 139.531 191.122 1.00 62.04 1186 GLN A N 1
ATOM 12980 C CA . GLN A 1 855 ? 142.474 138.281 191.769 1.00 56.72 1186 GLN A CA 1
ATOM 12981 C C . GLN A 1 855 ? 141.012 138.274 192.194 1.00 58.50 1186 GLN A C 1
ATOM 12982 O O . GLN A 1 855 ? 140.400 137.204 192.267 1.00 64.21 1186 GLN A O 1
ATOM 12996 N N . ARG A 1 856 ? 140.441 139.440 192.477 1.00 56.67 1187 ARG A N 1
ATOM 12997 C CA . ARG A 1 856 ? 139.043 139.539 192.894 1.00 52.68 1187 ARG A CA 1
ATOM 12998 C C . ARG A 1 856 ? 138.121 139.762 191.700 1.00 50.54 1187 ARG A C 1
ATOM 12999 O O . ARG A 1 856 ? 137.308 140.684 191.680 1.00 58.64 1187 ARG A O 1
ATOM 13020 N N . ALA A 1 857 ? 138.241 138.905 190.693 1.00 41.32 1188 ALA A N 1
ATOM 13021 C CA . ALA A 1 857 ? 137.405 138.955 189.504 1.00 42.45 1188 ALA A CA 1
ATOM 13022 C C . ALA A 1 857 ? 136.517 137.722 189.477 1.00 47.13 1188 ALA A C 1
ATOM 13023 O O . ALA A 1 857 ? 137.014 136.593 189.545 1.00 58.08 1188 ALA A O 1
ATOM 13030 N N . TYR A 1 858 ? 135.210 137.939 189.378 1.00 48.30 1189 TYR A N 1
ATOM 13031 C CA . TYR A 1 858 ? 134.234 136.870 189.502 1.00 44.38 1189 TYR A CA 1
ATOM 13032 C C . TYR A 1 858 ? 133.223 136.951 188.370 1.00 41.90 1189 TYR A C 1
ATOM 13033 O O . TYR A 1 858 ? 132.885 138.037 187.892 1.00 57.33 1189 TYR A O 1
ATOM 13051 N N . ALA A 1 859 ? 132.745 135.788 187.946 1.00 43.54 1190 ALA A N 1
ATOM 13052 C CA . ALA A 1 859 ? 131.650 135.735 186.993 1.00 52.29 1190 ALA A CA 1
ATOM 13053 C C . ALA A 1 859 ? 130.369 136.250 187.640 1.00 63.00 1190 ALA A C 1
ATOM 13054 O O . ALA A 1 859 ? 130.191 136.182 188.859 1.00 71.21 1190 ALA A O 1
ATOM 13061 N N . GLN A 1 860 ? 129.469 136.774 186.807 1.00 66.02 1191 GLN A N 1
ATOM 13062 C CA . GLN A 1 860 ? 128.256 137.397 187.328 1.00 67.33 1191 GLN A CA 1
ATOM 13063 C C . GLN A 1 860 ? 127.414 136.399 188.114 1.00 69.51 1191 GLN A C 1
ATOM 13064 O O . GLN A 1 860 ? 126.880 136.727 189.182 1.00 71.40 1191 GLN A O 1
ATOM 13078 N N . GLU A 1 861 ? 127.281 135.174 187.601 1.00 68.17 1192 GLU A N 1
ATOM 13079 C CA . GLU A 1 861 ? 126.505 134.164 188.308 1.00 65.95 1192 GLU A CA 1
ATOM 13080 C C . GLU A 1 861 ? 127.100 133.878 189.679 1.00 67.12 1192 GLU A C 1
ATOM 13081 O O . GLU A 1 861 ? 126.367 133.703 190.660 1.00 73.35 1192 GLU A O 1
ATOM 13093 N N . GLN A 1 862 ? 128.429 133.816 189.768 1.00 66.05 1193 GLN A N 1
ATOM 13094 C CA . GLN A 1 862 ? 129.066 133.606 191.062 1.00 64.06 1193 GLN A CA 1
ATOM 13095 C C . GLN A 1 862 ? 128.741 134.746 192.016 1.00 63.92 1193 GLN A C 1
ATOM 13096 O O . GLN A 1 862 ? 128.502 134.522 193.209 1.00 68.50 1193 GLN A O 1
ATOM 13110 N N . LEU A 1 863 ? 128.724 135.979 191.508 1.00 67.77 1194 LEU A N 1
ATOM 13111 C CA . LEU A 1 863 ? 128.360 137.119 192.343 1.00 70.23 1194 LEU A CA 1
ATOM 13112 C C . LEU A 1 863 ? 126.929 136.992 192.845 1.00 64.34 1194 LEU A C 1
ATOM 13113 O O . LEU A 1 863 ? 126.642 137.295 194.009 1.00 64.53 1194 LEU A O 1
ATOM 13129 N N . GLN A 1 864 ? 126.015 136.545 191.984 1.00 66.42 1195 GLN A N 1
ATOM 13130 C CA . GLN A 1 864 ? 124.625 136.397 192.401 1.00 67.64 1195 GLN A CA 1
ATOM 13131 C C . GLN A 1 864 ? 124.418 135.214 193.339 1.00 68.48 1195 GLN A C 1
ATOM 13132 O O . GLN A 1 864 ? 123.439 135.204 194.093 1.00 65.30 1195 GLN A O 1
ATOM 13146 N N . LYS A 1 865 ? 125.306 134.221 193.310 1.00 76.41 1196 LYS A N 1
ATOM 13147 C CA . LYS A 1 865 ? 125.114 133.004 194.091 1.00 70.50 1196 LYS A CA 1
ATOM 13148 C C . LYS A 1 865 ? 125.791 133.054 195.458 1.00 68.68 1196 LYS A C 1
ATOM 13149 O O . LYS A 1 865 ? 125.179 132.691 196.466 1.00 74.25 1196 LYS A O 1
ATOM 13168 N N . GLN A 1 866 ? 127.049 133.496 195.512 1.00 66.90 1197 GLN A N 1
ATOM 13169 C CA . GLN A 1 866 ? 127.848 133.301 196.719 1.00 72.98 1197 GLN A CA 1
ATOM 13170 C C . GLN A 1 866 ? 127.223 133.986 197.928 1.00 77.77 1197 GLN A C 1
ATOM 13171 O O . GLN A 1 866 ? 127.183 133.411 199.022 1.00 79.05 1197 GLN A O 1
ATOM 13185 N N . GLU A 1 867 ? 126.736 135.211 197.757 1.00 81.69 1198 GLU A N 1
ATOM 13186 C CA . GLU A 1 867 ? 126.157 136.060 198.790 1.00 80.43 1198 GLU A CA 1
ATOM 13187 C C . GLU A 1 867 ? 127.231 136.697 199.665 1.00 77.44 1198 GLU A C 1
ATOM 13188 O O . GLU A 1 867 ? 126.898 137.531 200.507 1.00 78.86 1198 GLU A O 1
ATOM 13200 N N . ASN A 1 868 ? 128.504 136.340 199.504 1.00 74.49 1199 ASN A N 1
ATOM 13201 C CA . ASN A 1 868 ? 129.605 137.031 200.159 1.00 76.06 1199 ASN A CA 1
ATOM 13202 C C . ASN A 1 868 ? 130.310 138.002 199.223 1.00 77.65 1199 ASN A C 1
ATOM 13203 O O . ASN A 1 868 ? 131.340 138.573 199.597 1.00 75.36 1199 ASN A O 1
ATOM 13214 N N . LEU A 1 869 ? 129.778 138.204 198.021 1.00 73.65 1200 LEU A N 1
ATOM 13215 C CA . LEU A 1 869 ? 130.416 139.011 196.991 1.00 69.98 1200 LEU A CA 1
ATOM 13216 C C . LEU A 1 869 ? 129.641 140.306 196.800 1.00 70.28 1200 LEU A C 1
ATOM 13217 O O . LEU A 1 869 ? 128.410 140.289 196.698 1.00 69.63 1200 LEU A O 1
ATOM 13233 N N . SER A 1 870 ? 130.365 141.422 196.755 1.00 68.80 1201 SER A N 1
ATOM 13234 C CA . SER A 1 870 ? 129.787 142.730 196.490 1.00 66.35 1201 SER A CA 1
ATOM 13235 C C . SER A 1 870 ? 130.625 143.444 195.439 1.00 65.70 1201 SER A C 1
ATOM 13236 O O . SER A 1 870 ? 131.845 143.279 195.382 1.00 72.23 1201 SER A O 1
ATOM 13244 N N . ILE A 1 871 ? 129.958 144.246 194.611 1.00 53.78 1202 ILE A N 1
ATOM 13245 C CA . ILE A 1 871 ? 130.646 144.950 193.535 1.00 48.18 1202 ILE A CA 1
ATOM 13246 C C . ILE A 1 871 ? 131.626 145.951 194.129 1.00 47.14 1202 ILE A C 1
ATOM 13247 O O . ILE A 1 871 ? 131.275 146.740 195.016 1.00 54.51 1202 ILE A O 1
ATOM 13263 N N . ASP A 1 872 ? 132.861 145.925 193.638 1.00 47.64 1203 ASP A N 1
ATOM 13264 C CA . ASP A 1 872 ? 133.905 146.840 194.093 1.00 50.58 1203 ASP A CA 1
ATOM 13265 C C . ASP A 1 872 ? 133.659 148.193 193.442 1.00 57.58 1203 ASP A C 1
ATOM 13266 O O . ASP A 1 872 ? 134.167 148.495 192.361 1.00 62.11 1203 ASP A O 1
ATOM 13275 N N . THR A 1 873 ? 132.861 149.022 194.116 1.00 56.37 1204 THR A N 1
ATOM 13276 C CA . THR A 1 873 ? 132.508 150.322 193.560 1.00 50.71 1204 THR A CA 1
ATOM 13277 C C . THR A 1 873 ? 133.734 151.212 193.415 1.00 48.06 1204 THR A C 1
ATOM 13278 O O . THR A 1 873 ? 133.860 151.955 192.433 1.00 58.29 1204 THR A O 1
ATOM 13289 N N . GLN A 1 874 ? 134.648 151.157 194.385 1.00 41.87 1205 GLN A N 1
ATOM 13290 C CA . GLN A 1 874 ? 135.852 151.972 194.297 1.00 44.06 1205 GLN A CA 1
ATOM 13291 C C . GLN A 1 874 ? 136.638 151.644 193.036 1.00 49.45 1205 GLN A C 1
ATOM 13292 O O . GLN A 1 874 ? 137.126 152.548 192.348 1.00 58.55 1205 GLN A O 1
ATOM 13306 N N . TYR A 1 875 ? 136.777 150.357 192.719 1.00 45.63 1206 TYR A N 1
ATOM 13307 C CA . TYR A 1 875 ? 137.451 149.975 191.485 1.00 46.98 1206 TYR A CA 1
ATOM 13308 C C . TYR A 1 875 ? 136.707 150.510 190.271 1.00 45.97 1206 TYR A C 1
ATOM 13309 O O . TYR A 1 875 ? 137.312 151.075 189.356 1.00 50.70 1206 TYR A O 1
ATOM 13327 N N . TYR A 1 876 ? 135.387 150.337 190.242 1.00 40.54 1207 TYR A N 1
ATOM 13328 C CA . TYR A 1 876 ? 134.627 150.734 189.066 1.00 37.39 1207 TYR A CA 1
ATOM 13329 C C . TYR A 1 876 ? 134.609 152.241 188.872 1.00 46.04 1207 TYR A C 1
ATOM 13330 O O . TYR A 1 876 ? 134.314 152.706 187.767 1.00 54.18 1207 TYR A O 1
ATOM 13348 N N . LEU A 1 877 ? 134.914 153.013 189.912 1.00 48.09 1208 LEU A N 1
ATOM 13349 C CA . LEU A 1 877 ? 135.001 154.461 189.785 1.00 42.72 1208 LEU A CA 1
ATOM 13350 C C . LEU A 1 877 ? 136.416 154.960 189.540 1.00 42.14 1208 LEU A C 1
ATOM 13351 O O . LEU A 1 877 ? 136.589 156.000 188.899 1.00 52.44 1208 LEU A O 1
ATOM 13367 N N . SER A 1 878 ? 137.431 154.249 190.028 1.00 42.00 1209 SER A N 1
ATOM 13368 C CA . SER A 1 878 ? 138.809 154.701 189.893 1.00 41.99 1209 SER A CA 1
ATOM 13369 C C . SER A 1 878 ? 139.497 154.160 188.650 1.00 45.08 1209 SER A C 1
ATOM 13370 O O . SER A 1 878 ? 140.357 154.842 188.082 1.00 55.45 1209 SER A O 1
ATOM 13378 N N . GLN A 1 879 ? 139.144 152.953 188.215 1.00 42.69 1210 GLN A N 1
ATOM 13379 C CA . GLN A 1 879 ? 139.848 152.272 187.141 1.00 39.30 1210 GLN A CA 1
ATOM 13380 C C . GLN A 1 879 ? 139.016 152.107 185.880 1.00 47.83 1210 GLN A C 1
ATOM 13381 O O . GLN A 1 879 ? 139.566 151.703 184.849 1.00 51.11 1210 GLN A O 1
ATOM 13395 N N . GLN A 1 880 ? 137.720 152.400 185.926 1.00 43.32 1211 GLN A N 1
ATOM 13396 C CA . GLN A 1 880 ? 136.853 152.275 184.762 1.00 38.41 1211 GLN A CA 1
ATOM 13397 C C . GLN A 1 880 ? 136.287 153.610 184.309 1.00 44.99 1211 GLN A C 1
ATOM 13398 O O . GLN A 1 880 ? 136.407 153.959 183.129 1.00 49.77 1211 GLN A O 1
ATOM 13412 N N . VAL A 1 881 ? 135.677 154.375 185.212 1.00 44.77 1212 VAL A N 1
ATOM 13413 C CA . VAL A 1 881 ? 135.055 155.635 184.819 1.00 41.80 1212 VAL A CA 1
ATOM 13414 C C . VAL A 1 881 ? 136.087 156.752 184.769 1.00 39.99 1212 VAL A C 1
ATOM 13415 O O . VAL A 1 881 ? 136.117 157.551 183.824 1.00 46.63 1212 VAL A O 1
ATOM 13428 N N . HIS A 1 882 ? 136.940 156.830 185.787 1.00 33.52 1213 HIS A N 1
ATOM 13429 C CA . HIS A 1 882 ? 137.882 157.942 185.873 1.00 35.66 1213 HIS A CA 1
ATOM 13430 C C . HIS A 1 882 ? 138.800 158.024 184.665 1.00 44.48 1213 HIS A C 1
ATOM 13431 O O . HIS A 1 882 ? 139.003 159.136 184.152 1.00 51.42 1213 HIS A O 1
ATOM 13445 N N . PRO A 1 883 ? 139.395 156.935 184.174 1.00 45.24 1214 PRO A N 1
ATOM 13446 C CA . PRO A 1 883 ? 140.254 157.071 182.984 1.00 39.44 1214 PRO A CA 1
ATOM 13447 C C . PRO A 1 883 ? 139.489 157.518 181.753 1.00 40.84 1214 PRO A C 1
ATOM 13448 O O . PRO A 1 883 ? 139.925 158.437 181.042 1.00 47.93 1214 PRO A O 1
ATOM 13459 N N . VAL A 1 884 ? 138.344 156.887 181.485 1.00 35.08 1215 VAL A N 1
ATOM 13460 C CA . VAL A 1 884 ? 137.563 157.211 180.297 1.00 37.29 1215 VAL A CA 1
ATOM 13461 C C . VAL A 1 884 ? 137.104 158.658 180.326 1.00 39.95 1215 VAL A C 1
ATOM 13462 O O . VAL A 1 884 ? 136.940 159.285 179.274 1.00 42.72 1215 VAL A O 1
ATOM 13475 N N . VAL A 1 885 ? 136.884 159.213 181.513 1.00 39.27 1216 VAL A N 1
ATOM 13476 C CA . VAL A 1 885 ? 136.421 160.592 181.615 1.00 33.81 1216 VAL A CA 1
ATOM 13477 C C . VAL A 1 885 ? 137.584 161.576 181.597 1.00 40.01 1216 VAL A C 1
ATOM 13478 O O . VAL A 1 885 ? 137.496 162.640 180.978 1.00 51.89 1216 VAL A O 1
ATOM 13491 N N . ALA A 1 886 ? 138.691 161.243 182.261 1.00 35.97 1217 ALA A N 1
ATOM 13492 C CA . ALA A 1 886 ? 139.818 162.163 182.331 1.00 41.61 1217 ALA A CA 1
ATOM 13493 C C . ALA A 1 886 ? 140.559 162.248 181.007 1.00 43.90 1217 ALA A C 1
ATOM 13494 O O . ALA A 1 886 ? 141.192 163.269 180.723 1.00 47.23 1217 ALA A O 1
ATOM 13501 N N . ARG A 1 887 ? 140.494 161.202 180.181 1.00 42.00 1218 ARG A N 1
ATOM 13502 C CA . ARG A 1 887 ? 141.140 161.285 178.877 1.00 38.16 1218 ARG A CA 1
ATOM 13503 C C . ARG A 1 887 ? 140.505 162.353 177.998 1.00 42.98 1218 ARG A C 1
ATOM 13504 O O . ARG A 1 887 ? 141.115 162.766 177.006 1.00 53.03 1218 ARG A O 1
ATOM 13525 N N . ILE A 1 888 ? 139.299 162.805 178.336 1.00 38.22 1219 ILE A N 1
ATOM 13526 C CA . ILE A 1 888 ? 138.631 163.856 177.591 1.00 33.58 1219 ILE A CA 1
ATOM 13527 C C . ILE A 1 888 ? 138.523 165.153 178.388 1.00 38.39 1219 ILE A C 1
ATOM 13528 O O . ILE A 1 888 ? 138.457 166.229 177.783 1.00 47.32 1219 ILE A O 1
ATOM 13544 N N . CYS A 1 889 ? 138.507 165.090 179.718 1.00 42.70 1220 CYS A N 1
ATOM 13545 C CA . CYS A 1 889 ? 138.300 166.276 180.540 1.00 37.75 1220 CYS A CA 1
ATOM 13546 C C . CYS A 1 889 ? 139.591 166.912 181.034 1.00 38.95 1220 CYS A C 1
ATOM 13547 O O . CYS A 1 889 ? 139.621 168.127 181.253 1.00 51.34 1220 CYS A O 1
ATOM 13555 N N . GLU A 1 890 ? 140.652 166.132 181.220 1.00 43.82 1221 GLU A N 1
ATOM 13556 C CA . GLU A 1 890 ? 141.915 166.707 181.675 1.00 46.91 1221 GLU A CA 1
ATOM 13557 C C . GLU A 1 890 ? 142.414 167.828 180.773 1.00 45.97 1221 GLU A C 1
ATOM 13558 O O . GLU A 1 890 ? 142.944 168.818 181.306 1.00 49.23 1221 GLU A O 1
ATOM 13570 N N . PRO A 1 891 ? 142.301 167.748 179.445 1.00 39.92 1222 PRO A N 1
ATOM 13571 C CA . PRO A 1 891 ? 142.784 168.859 178.611 1.00 37.65 1222 PRO A CA 1
ATOM 13572 C C . PRO A 1 891 ? 142.146 170.193 178.946 1.00 36.62 1222 PRO A C 1
ATOM 13573 O O . PRO A 1 891 ? 142.786 171.235 178.760 1.00 44.27 1222 PRO A O 1
ATOM 13584 N N . ILE A 1 892 ? 140.905 170.201 179.432 1.00 37.30 1223 ILE A N 1
ATOM 13585 C CA . ILE A 1 892 ? 140.261 171.458 179.787 1.00 38.32 1223 ILE A CA 1
ATOM 13586 C C . ILE A 1 892 ? 141.036 172.115 180.918 1.00 41.78 1223 ILE A C 1
ATOM 13587 O O . ILE A 1 892 ? 141.315 171.491 181.948 1.00 47.57 1223 ILE A O 1
ATOM 13603 N N . ASP A 1 893 ? 141.387 173.383 180.730 1.00 45.90 1224 ASP A N 1
ATOM 13604 C CA . ASP A 1 893 ? 142.113 174.112 181.759 1.00 47.21 1224 ASP A CA 1
ATOM 13605 C C . ASP A 1 893 ? 141.217 174.323 182.970 1.00 50.29 1224 ASP A C 1
ATOM 13606 O O . ASP A 1 893 ? 140.087 174.804 182.845 1.00 54.08 1224 ASP A O 1
ATOM 13615 N N . GLY A 1 894 ? 141.727 173.969 184.145 1.00 44.96 1225 GLY A N 1
ATOM 13616 C CA . GLY A 1 894 ? 140.968 174.030 185.372 1.00 41.84 1225 GLY A CA 1
ATOM 13617 C C . GLY A 1 894 ? 140.416 172.700 185.833 1.00 43.20 1225 GLY A C 1
ATOM 13618 O O . GLY A 1 894 ? 139.902 172.619 186.954 1.00 54.18 1225 GLY A O 1
ATOM 13622 N N . ILE A 1 895 ? 140.503 171.663 185.006 1.00 36.73 1226 ILE A N 1
ATOM 13623 C CA . ILE A 1 895 ? 140.076 170.317 185.363 1.00 40.03 1226 ILE A CA 1
ATOM 13624 C C . ILE A 1 895 ? 141.295 169.411 185.319 1.00 45.46 1226 ILE A C 1
ATOM 13625 O O . ILE A 1 895 ? 142.032 169.402 184.327 1.00 50.28 1226 ILE A O 1
ATOM 13641 N N . ASP A 1 896 ? 141.507 168.656 186.392 1.00 48.78 1227 ASP A N 1
ATOM 13642 C CA . ASP A 1 896 ? 142.590 167.691 186.481 1.00 50.03 1227 ASP A CA 1
ATOM 13643 C C . ASP A 1 896 ? 142.021 166.349 186.927 1.00 52.78 1227 ASP A C 1
ATOM 13644 O O . ASP A 1 896 ? 140.832 166.222 187.231 1.00 58.75 1227 ASP A O 1
ATOM 13653 N N . SER A 1 897 ? 142.888 165.337 186.960 1.00 47.41 1228 SER A N 1
ATOM 13654 C CA . SER A 1 897 ? 142.462 164.013 187.397 1.00 46.85 1228 SER A CA 1
ATOM 13655 C C . SER A 1 897 ? 141.962 164.048 188.835 1.00 46.45 1228 SER A C 1
ATOM 13656 O O . SER A 1 897 ? 140.989 163.368 189.180 1.00 57.31 1228 SER A O 1
ATOM 13664 N N . ALA A 1 898 ? 142.619 164.835 189.688 1.00 45.34 1229 ALA A N 1
ATOM 13665 C CA . ALA A 1 898 ? 142.194 164.937 191.078 1.00 48.76 1229 ALA A CA 1
ATOM 13666 C C . ALA A 1 898 ? 140.786 165.507 191.186 1.00 50.58 1229 ALA A C 1
ATOM 13667 O O . ALA A 1 898 ? 139.979 165.035 191.993 1.00 55.20 1229 ALA A O 1
ATOM 13674 N N . LEU A 1 899 ? 140.473 166.528 190.387 1.00 44.70 1230 LEU A N 1
ATOM 13675 C CA . LEU A 1 899 ? 139.140 167.117 190.439 1.00 41.36 1230 LEU A CA 1
ATOM 13676 C C . LEU A 1 899 ? 138.081 166.121 189.988 1.00 40.66 1230 LEU A C 1
ATOM 13677 O O . LEU A 1 899 ? 136.999 166.040 190.582 1.00 48.64 1230 LEU A O 1
ATOM 13693 N N . ILE A 1 900 ? 138.372 165.356 188.937 1.00 37.82 1231 ILE A N 1
ATOM 13694 C CA . ILE A 1 900 ? 137.420 164.358 188.464 1.00 39.74 1231 ILE A CA 1
ATOM 13695 C C . ILE A 1 900 ? 137.217 163.280 189.519 1.00 44.91 1231 ILE A C 1
ATOM 13696 O O . ILE A 1 900 ? 136.092 162.823 189.755 1.00 50.98 1231 ILE A O 1
ATOM 13712 N N . ALA A 1 901 ? 138.302 162.855 190.169 1.00 44.89 1232 ALA A N 1
ATOM 13713 C CA . ALA A 1 901 ? 138.179 161.876 191.243 1.00 46.33 1232 ALA A CA 1
ATOM 13714 C C . ALA A 1 901 ? 137.331 162.421 192.383 1.00 48.28 1232 ALA A C 1
ATOM 13715 O O . ALA A 1 901 ? 136.487 161.708 192.937 1.00 56.34 1232 ALA A O 1
ATOM 13722 N N . MET A 1 902 ? 137.542 163.686 192.746 1.00 49.75 1233 MET A N 1
ATOM 13723 C CA . MET A 1 902 ? 136.742 164.299 193.799 1.00 45.16 1233 MET A CA 1
ATOM 13724 C C . MET A 1 902 ? 135.268 164.321 193.420 1.00 41.81 1233 MET A C 1
ATOM 13725 O O . MET A 1 902 ? 134.402 164.000 194.241 1.00 50.29 1233 MET A O 1
ATOM 13739 N N . TRP A 1 903 ? 134.964 164.695 192.178 1.00 35.99 1234 TRP A N 1
ATOM 13740 C CA . TRP A 1 903 ? 133.574 164.728 191.739 1.00 41.31 1234 TRP A CA 1
ATOM 13741 C C . TRP A 1 903 ? 132.956 163.336 191.765 1.00 44.43 1234 TRP A C 1
ATOM 13742 O O . TRP A 1 903 ? 131.791 163.173 192.145 1.00 46.32 1234 TRP A O 1
ATOM 13763 N N . LEU A 1 904 ? 133.717 162.317 191.359 1.00 52.95 1235 LEU A N 1
ATOM 13764 C CA . LEU A 1 904 ? 133.207 160.951 191.403 1.00 47.81 1235 LEU A CA 1
ATOM 13765 C C . LEU A 1 904 ? 133.023 160.449 192.828 1.00 46.33 1235 LEU A C 1
ATOM 13766 O O . LEU A 1 904 ? 132.300 159.471 193.037 1.00 48.71 1235 LEU A O 1
ATOM 13782 N N . GLY A 1 905 ? 133.655 161.090 193.806 1.00 45.45 1236 GLY A N 1
ATOM 13783 C CA . GLY A 1 905 ? 133.560 160.671 195.186 1.00 42.46 1236 GLY A CA 1
ATOM 13784 C C . GLY A 1 905 ? 134.753 159.907 195.711 1.00 43.68 1236 GLY A C 1
ATOM 13785 O O . GLY A 1 905 ? 134.658 159.317 196.793 1.00 51.06 1236 GLY A O 1
ATOM 13789 N N . LEU A 1 906 ? 135.865 159.896 194.988 1.00 43.31 1237 LEU A N 1
ATOM 13790 C CA . LEU A 1 906 ? 137.049 159.160 195.396 1.00 46.56 1237 LEU A CA 1
ATOM 13791 C C . LEU A 1 906 ? 137.958 160.070 196.220 1.00 51.23 1237 LEU A C 1
ATOM 13792 O O . LEU A 1 906 ? 137.576 161.173 196.618 1.00 53.40 1237 LEU A O 1
ATOM 13808 N N . ASP A 1 907 ? 139.180 159.609 196.486 1.00 63.00 1238 ASP A N 1
ATOM 13809 C CA . ASP A 1 907 ? 140.152 160.387 197.237 1.00 62.38 1238 ASP A CA 1
ATOM 13810 C C . ASP A 1 907 ? 141.130 161.026 196.265 1.00 64.15 1238 ASP A C 1
ATOM 13811 O O . ASP A 1 907 ? 141.895 160.300 195.611 1.00 68.85 1238 ASP A O 1
ATOM 13820 N N . PRO A 1 908 ? 141.154 162.353 196.127 1.00 61.34 1239 PRO A N 1
ATOM 13821 C CA . PRO A 1 908 ? 142.095 162.969 195.178 1.00 66.61 1239 PRO A CA 1
ATOM 13822 C C . PRO A 1 908 ? 143.551 162.690 195.496 1.00 69.13 1239 PRO A C 1
ATOM 13823 O O . PRO A 1 908 ? 144.397 162.809 194.601 1.00 70.17 1239 PRO A O 1
ATOM 13834 N N . SER A 1 909 ? 143.875 162.329 196.739 1.00 68.33 1240 SER A N 1
ATOM 13835 C CA . SER A 1 909 ? 145.266 162.069 197.094 1.00 69.02 1240 SER A CA 1
ATOM 13836 C C . SER A 1 909 ? 145.875 160.978 196.224 1.00 69.67 1240 SER A C 1
ATOM 13837 O O . SER A 1 909 ? 147.075 161.016 195.931 1.00 69.03 1240 SER A O 1
ATOM 13845 N N . GLN A 1 910 ? 145.071 160.004 195.800 1.00 70.40 1241 GLN A N 1
ATOM 13846 C CA . GLN A 1 910 ? 145.577 158.875 195.032 1.00 65.63 1241 GLN A CA 1
ATOM 13847 C C . GLN A 1 910 ? 145.759 159.186 193.554 1.00 66.73 1241 GLN A C 1
ATOM 13848 O O . GLN A 1 910 ? 146.295 158.344 192.826 1.00 67.44 1241 GLN A O 1
ATOM 13862 N N . PHE A 1 911 ? 145.330 160.362 193.092 1.00 63.80 1242 PHE A N 1
ATOM 13863 C CA . PHE A 1 911 ? 145.413 160.720 191.684 1.00 60.38 1242 PHE A CA 1
ATOM 13864 C C . PHE A 1 911 ? 146.355 161.881 191.405 1.00 60.71 1242 PHE A C 1
ATOM 13865 O O . PHE A 1 911 ? 146.652 162.144 190.235 1.00 60.80 1242 PHE A O 1
ATOM 13882 N N . ARG A 1 912 ? 146.827 162.579 192.431 1.00 74.77 1243 ARG A N 1
ATOM 13883 C CA . ARG A 1 912 ? 147.746 163.692 192.234 1.00 77.30 1243 ARG A CA 1
ATOM 13884 C C . ARG A 1 912 ? 149.076 163.196 191.681 1.00 75.61 1243 ARG A C 1
ATOM 13885 O O . ARG A 1 912 ? 150.062 163.090 192.411 1.00 74.73 1243 ARG A O 1
ATOM 13906 N N . ASP A 1 920 ? 153.487 172.013 179.712 1.00 80.36 1251 ASP A N 1
ATOM 13907 C CA . ASP A 1 920 ? 153.942 172.768 178.552 1.00 82.05 1251 ASP A CA 1
ATOM 13908 C C . ASP A 1 920 ? 155.209 173.549 178.879 1.00 80.18 1251 ASP A C 1
ATOM 13909 O O . ASP A 1 920 ? 155.305 174.184 179.928 1.00 80.55 1251 ASP A O 1
ATOM 13918 N N . GLU A 1 921 ? 156.185 173.491 177.971 1.00 75.55 1252 GLU A N 1
ATOM 13919 C CA . GLU A 1 921 ? 157.439 174.202 178.190 1.00 73.91 1252 GLU A CA 1
ATOM 13920 C C . GLU A 1 921 ? 157.272 175.706 178.024 1.00 71.76 1252 GLU A C 1
ATOM 13921 O O . GLU A 1 921 ? 157.944 176.481 178.713 1.00 73.35 1252 GLU A O 1
ATOM 13933 N N . GLU A 1 922 ? 156.391 176.138 177.120 1.00 63.40 1253 GLU A N 1
ATOM 13934 C CA . GLU A 1 922 ? 156.215 177.567 176.887 1.00 62.67 1253 GLU A CA 1
ATOM 13935 C C . GLU A 1 922 ? 155.728 178.272 178.147 1.00 64.41 1253 GLU A C 1
ATOM 13936 O O . GLU A 1 922 ? 156.251 179.325 178.526 1.00 65.59 1253 GLU A O 1
ATOM 13948 N N . ASN A 1 923 ? 154.721 177.702 178.811 1.00 62.78 1254 ASN A N 1
ATOM 13949 C CA . ASN A 1 923 ? 154.193 178.325 180.019 1.00 59.22 1254 ASN A CA 1
ATOM 13950 C C . ASN A 1 923 ? 155.232 178.339 181.130 1.00 57.62 1254 ASN A C 1
ATOM 13951 O O . ASN A 1 923 ? 155.321 179.307 181.893 1.00 60.94 1254 ASN A O 1
ATOM 13962 N N . ASP A 1 924 ? 156.026 177.274 181.241 1.00 58.23 1255 ASP A N 1
ATOM 13963 C CA . ASP A 1 924 ? 157.071 177.243 182.256 1.00 60.34 1255 ASP A CA 1
ATOM 13964 C C . ASP A 1 924 ? 158.068 178.373 182.043 1.00 62.15 1255 ASP A C 1
ATOM 13965 O O . ASP A 1 924 ? 158.489 179.029 183.003 1.00 68.31 1255 ASP A O 1
ATOM 13974 N N . ALA A 1 925 ? 158.457 178.617 180.791 1.00 54.82 1256 ALA A N 1
ATOM 13975 C CA . ALA A 1 925 ? 159.353 179.730 180.504 1.00 51.20 1256 ALA A CA 1
ATOM 13976 C C . ALA A 1 925 ? 158.705 181.059 180.865 1.00 53.88 1256 ALA A C 1
ATOM 13977 O O . ALA A 1 925 ? 159.357 181.945 181.428 1.00 59.56 1256 ALA A O 1
ATOM 13984 N N . LEU A 1 926 ? 157.418 181.213 180.555 1.00 49.38 1257 LEU A N 1
ATOM 13985 C CA . LEU A 1 926 ? 156.724 182.458 180.853 1.00 42.58 1257 LEU A CA 1
ATOM 13986 C C . LEU A 1 926 ? 156.646 182.732 182.348 1.00 44.28 1257 LEU A C 1
ATOM 13987 O O . LEU A 1 926 ? 156.457 183.886 182.744 1.00 47.61 1257 LEU A O 1
ATOM 14003 N N . LEU A 1 927 ? 156.786 181.704 183.184 1.00 49.52 1258 LEU A N 1
ATOM 14004 C CA . LEU A 1 927 ? 156.707 181.849 184.630 1.00 46.46 1258 LEU A CA 1
ATOM 14005 C C . LEU A 1 927 ? 158.058 181.681 185.315 1.00 44.88 1258 LEU A C 1
ATOM 14006 O O . LEU A 1 927 ? 158.115 181.658 186.547 1.00 46.05 1258 LEU A O 1
ATOM 14022 N N . GLY A 1 928 ? 159.142 181.568 184.552 1.00 54.48 1259 GLY A N 1
ATOM 14023 C CA . GLY A 1 928 ? 160.465 181.448 185.131 1.00 54.50 1259 GLY A CA 1
ATOM 14024 C C . GLY A 1 928 ? 161.328 180.412 184.443 1.00 55.84 1259 GLY A C 1
ATOM 14025 O O . GLY A 1 928 ? 162.547 180.579 184.342 1.00 59.88 1259 GLY A O 1
ATOM 14029 N N . GLY A 1 929 ? 160.709 179.341 183.963 1.00 61.50 1260 GLY A N 1
ATOM 14030 C CA . GLY A 1 929 ? 161.425 178.289 183.285 1.00 59.79 1260 GLY A CA 1
ATOM 14031 C C . GLY A 1 929 ? 161.958 177.248 184.248 1.00 61.43 1260 GLY A C 1
ATOM 14032 O O . GLY A 1 929 ? 161.980 177.450 185.466 1.00 62.08 1260 GLY A O 1
ATOM 14036 N N . PRO A 1 930 ? 162.402 176.107 183.717 1.00 66.51 1261 PRO A N 1
ATOM 14037 C CA . PRO A 1 930 ? 162.919 175.046 184.597 1.00 66.41 1261 PRO A CA 1
ATOM 14038 C C . PRO A 1 930 ? 164.159 175.447 185.373 1.00 66.38 1261 PRO A C 1
ATOM 14039 O O . PRO A 1 930 ? 164.472 174.805 186.383 1.00 68.19 1261 PRO A O 1
ATOM 14050 N N . SER A 1 931 ? 164.877 176.479 184.939 1.00 60.00 1262 SER A N 1
ATOM 14051 C CA . SER A 1 931 ? 166.142 176.850 185.556 1.00 60.75 1262 SER A CA 1
ATOM 14052 C C . SER A 1 931 ? 165.993 177.812 186.727 1.00 62.59 1262 SER A C 1
ATOM 14053 O O . SER A 1 931 ? 166.979 178.055 187.430 1.00 65.61 1262 SER A O 1
ATOM 14061 N N . GLN A 1 932 ? 164.804 178.359 186.960 1.00 56.83 1263 GLN A N 1
ATOM 14062 C CA . GLN A 1 932 ? 164.587 179.354 188.002 1.00 57.50 1263 GLN A CA 1
ATOM 14063 C C . GLN A 1 932 ? 163.534 178.889 188.998 1.00 59.09 1263 GLN A C 1
ATOM 14064 O O . GLN A 1 932 ? 162.695 179.669 189.453 1.00 57.45 1263 GLN A O 1
ATOM 14078 N N . LEU A 1 933 ? 163.568 177.611 189.355 1.00 59.57 1264 LEU A N 1
ATOM 14079 C CA . LEU A 1 933 ? 162.642 177.065 190.333 1.00 52.55 1264 LEU A CA 1
ATOM 14080 C C . LEU A 1 933 ? 163.230 177.161 191.733 1.00 54.35 1264 LEU A C 1
ATOM 14081 O O . LEU A 1 933 ? 164.448 177.120 191.922 1.00 56.95 1264 LEU A O 1
ATOM 14097 N N . THR A 1 934 ? 162.348 177.296 192.716 1.00 56.91 1265 THR A N 1
ATOM 14098 C CA . THR A 1 934 ? 162.776 177.241 194.102 1.00 53.79 1265 THR A CA 1
ATOM 14099 C C . THR A 1 934 ? 163.154 175.812 194.472 1.00 58.57 1265 THR A C 1
ATOM 14100 O O . THR A 1 934 ? 162.773 174.846 193.807 1.00 63.14 1265 THR A O 1
ATOM 14111 N N . ASP A 1 935 ? 163.918 175.683 195.557 1.00 57.01 1266 ASP A N 1
ATOM 14112 C CA . ASP A 1 935 ? 164.363 174.362 195.982 1.00 53.51 1266 ASP A CA 1
ATOM 14113 C C . ASP A 1 935 ? 163.179 173.462 196.309 1.00 52.41 1266 ASP A C 1
ATOM 14114 O O . ASP A 1 935 ? 163.186 172.271 195.980 1.00 59.12 1266 ASP A O 1
ATOM 14123 N N . GLU A 1 936 ? 162.151 174.013 196.955 1.00 53.21 1267 GLU A N 1
ATOM 14124 C CA . GLU A 1 936 ? 160.994 173.204 197.320 1.00 57.30 1267 GLU A CA 1
ATOM 14125 C C . GLU A 1 936 ? 160.297 172.648 196.086 1.00 58.08 1267 GLU A C 1
ATOM 14126 O O . GLU A 1 936 ? 159.909 171.475 196.059 1.00 63.69 1267 GLU A O 1
ATOM 14138 N N . GLU A 1 937 ? 160.127 173.473 195.054 1.00 53.27 1268 GLU A N 1
ATOM 14139 C CA . GLU A 1 937 ? 159.484 173.009 193.832 1.00 54.54 1268 GLU A CA 1
ATOM 14140 C C . GLU A 1 937 ? 160.404 172.122 193.005 1.00 59.26 1268 GLU A C 1
ATOM 14141 O O . GLU A 1 937 ? 159.926 171.225 192.302 1.00 61.08 1268 GLU A O 1
ATOM 14153 N N . LYS A 1 938 ? 161.715 172.353 193.073 1.00 56.71 1269 LYS A N 1
ATOM 14154 C CA . LYS A 1 938 ? 162.652 171.552 192.295 1.00 46.32 1269 LYS A CA 1
ATOM 14155 C C . LYS A 1 938 ? 162.733 170.120 192.806 1.00 46.80 1269 LYS A C 1
ATOM 14156 O O . LYS A 1 938 ? 162.968 169.197 192.020 1.00 51.99 1269 LYS A O 1
ATOM 14175 N N . TYR A 1 939 ? 162.540 169.914 194.108 1.00 41.39 1270 TYR A N 1
ATOM 14176 C CA . TYR A 1 939 ? 162.751 168.620 194.744 1.00 38.89 1270 TYR A CA 1
ATOM 14177 C C . TYR A 1 939 ? 161.473 168.079 195.373 1.00 43.76 1270 TYR A C 1
ATOM 14178 O O . TYR A 1 939 ? 161.531 167.286 196.314 1.00 54.47 1270 TYR A O 1
ATOM 14196 N N . ARG A 1 940 ? 160.308 168.494 194.876 1.00 44.90 1271 ARG A N 1
ATOM 14197 C CA . ARG A 1 940 ? 159.061 168.103 195.518 1.00 44.53 1271 ARG A CA 1
ATOM 14198 C C . ARG A 1 940 ? 158.658 166.669 195.208 1.00 46.70 1271 ARG A C 1
ATOM 14199 O O . ARG A 1 940 ? 157.852 166.096 195.947 1.00 52.73 1271 ARG A O 1
ATOM 14220 N N . ASP A 1 941 ? 159.195 166.076 194.145 1.00 44.57 1272 ASP A N 1
ATOM 14221 C CA . ASP A 1 941 ? 158.900 164.695 193.790 1.00 48.21 1272 ASP A CA 1
ATOM 14222 C C . ASP A 1 941 ? 160.025 163.742 194.167 1.00 47.09 1272 ASP A C 1
ATOM 14223 O O . ASP A 1 941 ? 159.989 162.572 193.776 1.00 50.34 1272 ASP A O 1
ATOM 14232 N N . CYS A 1 942 ? 161.017 164.210 194.918 1.00 41.55 1273 CYS A N 1
ATOM 14233 C CA . CYS A 1 942 ? 162.160 163.390 195.288 1.00 35.27 1273 CYS A CA 1
ATOM 14234 C C . CYS A 1 942 ? 161.947 162.770 196.661 1.00 43.47 1273 CYS A C 1
ATOM 14235 O O . CYS A 1 942 ? 161.417 163.412 197.572 1.00 51.05 1273 CYS A O 1
ATOM 14243 N N . GLU A 1 943 ? 162.360 161.515 196.800 1.00 41.11 1274 GLU A N 1
ATOM 14244 C CA . GLU A 1 943 ? 162.315 160.851 198.092 1.00 36.58 1274 GLU A CA 1
ATOM 14245 C C . GLU A 1 943 ? 163.309 161.493 199.051 1.00 42.14 1274 GLU A C 1
ATOM 14246 O O . GLU A 1 943 ? 164.423 161.861 198.672 1.00 45.43 1274 GLU A O 1
ATOM 14258 N N . ARG A 1 944 ? 162.897 161.624 200.306 1.00 42.58 1275 ARG A N 1
ATOM 14259 C CA . ARG A 1 944 ? 163.750 162.224 201.318 1.00 40.58 1275 ARG A CA 1
ATOM 14260 C C . ARG A 1 944 ? 164.605 161.138 201.963 1.00 43.11 1275 ARG A C 1
ATOM 14261 O O . ARG A 1 944 ? 164.318 159.946 201.859 1.00 46.73 1275 ARG A O 1
ATOM 14282 N N . PHE A 1 945 ? 165.674 161.556 202.634 1.00 43.81 1276 PHE A N 1
ATOM 14283 C CA . PHE A 1 945 ? 166.653 160.607 203.148 1.00 36.26 1276 PHE A CA 1
ATOM 14284 C C . PHE A 1 945 ? 166.141 159.999 204.448 1.00 45.91 1276 PHE A C 1
ATOM 14285 O O . PHE A 1 945 ? 165.969 160.705 205.444 1.00 55.66 1276 PHE A O 1
ATOM 14302 N N . LYS A 1 946 ? 165.899 158.693 204.435 1.00 43.66 1277 LYS A N 1
ATOM 14303 C CA . LYS A 1 946 ? 165.402 157.972 205.599 1.00 40.99 1277 LYS A CA 1
ATOM 14304 C C . LYS A 1 946 ? 166.564 157.246 206.262 1.00 44.37 1277 LYS A C 1
ATOM 14305 O O . LYS A 1 946 ? 167.267 156.469 205.608 1.00 53.90 1277 LYS A O 1
ATOM 14324 N N . PHE A 1 947 ? 166.767 157.500 207.552 1.00 53.50 1278 PHE A N 1
ATOM 14325 C CA . PHE A 1 947 ? 167.805 156.821 208.318 1.00 48.92 1278 PHE A CA 1
ATOM 14326 C C . PHE A 1 947 ? 167.222 156.338 209.637 1.00 51.78 1278 PHE A C 1
ATOM 14327 O O . PHE A 1 947 ? 166.646 157.126 210.388 1.00 58.37 1278 PHE A O 1
ATOM 14344 N N . PHE A 1 948 ? 167.364 155.047 209.913 1.00 53.08 1279 PHE A N 1
ATOM 14345 C CA . PHE A 1 948 ? 166.852 154.467 211.146 1.00 47.77 1279 PHE A CA 1
ATOM 14346 C C . PHE A 1 948 ? 167.900 154.582 212.243 1.00 55.82 1279 PHE A C 1
ATOM 14347 O O . PHE A 1 948 ? 169.047 154.162 212.062 1.00 57.45 1279 PHE A O 1
ATOM 14364 N N . CYS A 1 949 ? 167.502 155.146 213.375 1.00 63.12 1280 CYS A N 1
ATOM 14365 C CA . CYS A 1 949 ? 168.427 155.314 214.483 1.00 63.91 1280 CYS A CA 1
ATOM 14366 C C . CYS A 1 949 ? 168.919 153.948 214.952 1.00 65.03 1280 CYS A C 1
ATOM 14367 O O . CYS A 1 949 ? 168.098 153.060 215.218 1.00 63.47 1280 CYS A O 1
ATOM 14374 N N . PRO A 1 950 ? 170.231 153.733 215.063 1.00 58.10 1281 PRO A N 1
ATOM 14375 C CA . PRO A 1 950 ? 170.703 152.438 215.573 1.00 54.81 1281 PRO A CA 1
ATOM 14376 C C . PRO A 1 950 ? 170.221 152.141 216.978 1.00 60.73 1281 PRO A C 1
ATOM 14377 O O . PRO A 1 950 ? 169.987 150.974 217.312 1.00 61.48 1281 PRO A O 1
ATOM 14388 N N . LYS A 1 951 ? 170.063 153.168 217.813 1.00 69.62 1282 LYS A N 1
ATOM 14389 C CA . LYS A 1 951 ? 169.711 152.951 219.211 1.00 65.81 1282 LYS A CA 1
ATOM 14390 C C . LYS A 1 951 ? 168.219 152.685 219.376 1.00 64.24 1282 LYS A C 1
ATOM 14391 O O . LYS A 1 951 ? 167.816 151.613 219.839 1.00 67.81 1282 LYS A O 1
ATOM 14410 N N . CYS A 1 952 ? 167.382 153.650 218.998 1.00 59.47 1283 CYS A N 1
ATOM 14411 C CA . CYS A 1 952 ? 165.946 153.528 219.205 1.00 61.47 1283 CYS A CA 1
ATOM 14412 C C . CYS A 1 952 ? 165.222 152.896 218.026 1.00 61.87 1283 CYS A C 1
ATOM 14413 O O . CYS A 1 952 ? 164.125 152.357 218.210 1.00 63.12 1283 CYS A O 1
ATOM 14420 N N . GLY A 1 953 ? 165.799 152.945 216.830 1.00 60.99 1284 GLY A N 1
ATOM 14421 C CA . GLY A 1 953 ? 165.169 152.355 215.669 1.00 61.10 1284 GLY A CA 1
ATOM 14422 C C . GLY A 1 953 ? 164.079 153.187 215.037 1.00 63.90 1284 GLY A C 1
ATOM 14423 O O . GLY A 1 953 ? 163.355 152.674 214.177 1.00 64.51 1284 GLY A O 1
ATOM 14427 N N . THR A 1 954 ? 163.933 154.448 215.430 1.00 60.83 1285 THR A N 1
ATOM 14428 C CA . THR A 1 954 ? 162.919 155.308 214.841 1.00 55.69 1285 THR A CA 1
ATOM 14429 C C . THR A 1 954 ? 163.440 155.933 213.555 1.00 59.73 1285 THR A C 1
ATOM 14430 O O . THR A 1 954 ? 164.610 156.314 213.458 1.00 60.82 1285 THR A O 1
ATOM 14441 N N . GLU A 1 955 ? 162.563 156.031 212.562 1.00 58.41 1286 GLU A N 1
ATOM 14442 C CA . GLU A 1 955 ? 162.940 156.616 211.285 1.00 54.90 1286 GLU A CA 1
ATOM 14443 C C . GLU A 1 955 ? 163.180 158.112 211.430 1.00 55.46 1286 GLU A C 1
ATOM 14444 O O . GLU A 1 955 ? 162.432 158.816 212.113 1.00 59.98 1286 GLU A O 1
ATOM 14456 N N . ASN A 1 956 ? 164.229 158.596 210.773 1.00 49.42 1287 ASN A N 1
ATOM 14457 C CA . ASN A 1 956 ? 164.532 160.015 210.682 1.00 49.28 1287 ASN A CA 1
ATOM 14458 C C . ASN A 1 956 ? 164.443 160.407 209.218 1.00 52.84 1287 ASN A C 1
ATOM 14459 O O . ASN A 1 956 ? 165.128 159.815 208.374 1.00 55.51 1287 ASN A O 1
ATOM 14470 N N . ILE A 1 957 ? 163.597 161.387 208.923 1.00 46.53 1288 ILE A N 1
ATOM 14471 C CA . ILE A 1 957 ? 163.419 161.906 207.575 1.00 42.91 1288 ILE A CA 1
ATOM 14472 C C . ILE A 1 957 ? 164.229 163.187 207.467 1.00 47.39 1288 ILE A C 1
ATOM 14473 O O . ILE A 1 957 ? 164.021 164.130 208.240 1.00 53.98 1288 ILE A O 1
ATOM 14489 N N . TYR A 1 958 ? 165.150 163.225 206.514 1.00 39.36 1289 TYR A N 1
ATOM 14490 C CA . TYR A 1 958 ? 165.988 164.385 206.271 1.00 42.28 1289 TYR A CA 1
ATOM 14491 C C . TYR A 1 958 ? 165.641 164.968 204.912 1.00 51.03 1289 TYR A C 1
ATOM 14492 O O . TYR A 1 958 ? 165.650 164.254 203.899 1.00 54.65 1289 TYR A O 1
ATOM 14510 N N . ASP A 1 959 ? 165.314 166.262 204.908 1.00 49.26 1290 ASP A N 1
ATOM 14511 C CA . ASP A 1 959 ? 164.978 166.998 203.702 1.00 44.21 1290 ASP A CA 1
ATOM 14512 C C . ASP A 1 959 ? 165.713 168.325 203.609 1.00 43.30 1290 ASP A C 1
ATOM 14513 O O . ASP A 1 959 ? 165.534 169.046 202.623 1.00 49.62 1290 ASP A O 1
ATOM 14522 N N . ASN A 1 960 ? 166.524 168.668 204.606 1.00 48.92 1291 ASN A N 1
ATOM 14523 C CA . ASN A 1 960 ? 167.275 169.912 204.618 1.00 44.58 1291 ASN A CA 1
ATOM 14524 C C . ASN A 1 960 ? 168.514 169.709 205.473 1.00 47.27 1291 ASN A C 1
ATOM 14525 O O . ASN A 1 960 ? 168.586 168.783 206.284 1.00 55.01 1291 ASN A O 1
ATOM 14536 N N . VAL A 1 961 ? 169.496 170.588 205.283 1.00 45.93 1292 VAL A N 1
ATOM 14537 C CA . VAL A 1 961 ? 170.717 170.499 206.074 1.00 47.26 1292 VAL A CA 1
ATOM 14538 C C . VAL A 1 961 ? 170.438 170.844 207.531 1.00 52.30 1292 VAL A C 1
ATOM 14539 O O . VAL A 1 961 ? 171.014 170.244 208.445 1.00 54.86 1292 VAL A O 1
ATOM 14552 N N . PHE A 1 962 ? 169.551 171.807 207.772 1.00 55.81 1293 PHE A N 1
ATOM 14553 C CA . PHE A 1 962 ? 169.321 172.352 209.100 1.00 50.77 1293 PHE A CA 1
ATOM 14554 C C . PHE A 1 962 ? 167.873 172.153 209.520 1.00 52.77 1293 PHE A C 1
ATOM 14555 O O . PHE A 1 962 ? 166.956 172.196 208.696 1.00 58.37 1293 PHE A O 1
ATOM 14572 N N . ASP A 1 963 ? 167.681 171.940 210.819 1.00 59.12 1294 ASP A N 1
ATOM 14573 C CA . ASP A 1 963 ? 166.368 171.730 211.409 1.00 62.12 1294 ASP A CA 1
ATOM 14574 C C . ASP A 1 963 ? 166.172 172.704 212.560 1.00 67.88 1294 ASP A C 1
ATOM 14575 O O . ASP A 1 963 ? 167.084 172.920 213.363 1.00 71.89 1294 ASP A O 1
ATOM 14584 N N . GLY A 1 964 ? 164.980 173.285 212.638 1.00 67.90 1295 GLY A N 1
ATOM 14585 C CA . GLY A 1 964 ? 164.650 174.233 213.684 1.00 65.15 1295 GLY A CA 1
ATOM 14586 C C . GLY A 1 964 ? 164.734 175.667 213.200 1.00 67.81 1295 GLY A C 1
ATOM 14587 O O . GLY A 1 964 ? 165.100 175.962 212.058 1.00 70.44 1295 GLY A O 1
ATOM 14591 N N . SER A 1 965 ? 164.379 176.575 214.106 1.00 66.76 1296 SER A N 1
ATOM 14592 C CA . SER A 1 965 ? 164.358 178.001 213.821 1.00 64.67 1296 SER A CA 1
ATOM 14593 C C . SER A 1 965 ? 165.084 178.759 214.921 1.00 64.63 1296 SER A C 1
ATOM 14594 O O . SER A 1 965 ? 165.101 178.340 216.081 1.00 66.50 1296 SER A O 1
ATOM 14602 N N . GLY A 1 966 ? 165.688 179.883 214.541 1.00 66.49 1297 GLY A N 1
ATOM 14603 C CA . GLY A 1 966 ? 166.364 180.720 215.510 1.00 64.70 1297 GLY A CA 1
ATOM 14604 C C . GLY A 1 966 ? 167.585 180.039 216.101 1.00 64.97 1297 GLY A C 1
ATOM 14605 O O . GLY A 1 966 ? 168.248 179.214 215.465 1.00 67.86 1297 GLY A O 1
ATOM 14609 N N . LEU A 1 967 ? 167.886 180.396 217.349 1.00 65.04 1298 LEU A N 1
ATOM 14610 C CA . LEU A 1 967 ? 169.032 179.826 218.043 1.00 64.92 1298 LEU A CA 1
ATOM 14611 C C . LEU A 1 967 ? 168.855 178.346 218.346 1.00 62.24 1298 LEU A C 1
ATOM 14612 O O . LEU A 1 967 ? 169.827 177.693 218.739 1.00 61.51 1298 LEU A O 1
ATOM 14628 N N . GLN A 1 968 ? 167.651 177.806 218.178 1.00 67.18 1299 GLN A N 1
ATOM 14629 C CA . GLN A 1 968 ? 167.392 176.387 218.365 1.00 66.98 1299 GLN A CA 1
ATOM 14630 C C . GLN A 1 968 ? 167.690 175.569 217.114 1.00 67.39 1299 GLN A C 1
ATOM 14631 O O . GLN A 1 968 ? 167.402 174.368 217.090 1.00 67.13 1299 GLN A O 1
ATOM 14645 N N . ILE A 1 969 ? 168.254 176.187 216.082 1.00 66.69 1300 ILE A N 1
ATOM 14646 C CA . ILE A 1 969 ? 168.533 175.512 214.822 1.00 64.61 1300 ILE A CA 1
ATOM 14647 C C . ILE A 1 969 ? 169.876 174.804 214.921 1.00 66.85 1300 ILE A C 1
ATOM 14648 O O . ILE A 1 969 ? 170.863 175.380 215.392 1.00 68.95 1300 ILE A O 1
ATOM 14664 N N . GLU A 1 970 ? 169.909 173.550 214.488 1.00 66.83 1301 GLU A N 1
ATOM 14665 C CA . GLU A 1 970 ? 171.125 172.753 214.469 1.00 63.67 1301 GLU A CA 1
ATOM 14666 C C . GLU A 1 970 ? 171.073 171.842 213.255 1.00 62.65 1301 GLU A C 1
ATOM 14667 O O . GLU A 1 970 ? 169.997 171.623 212.686 1.00 67.30 1301 GLU A O 1
ATOM 14679 N N . PRO A 1 971 ? 172.212 171.302 212.826 1.00 50.20 1302 PRO A N 1
ATOM 14680 C CA . PRO A 1 971 ? 172.193 170.366 211.698 1.00 48.43 1302 PRO A CA 1
ATOM 14681 C C . PRO A 1 971 ? 171.303 169.168 211.993 1.00 51.28 1302 PRO A C 1
ATOM 14682 O O . PRO A 1 971 ? 171.216 168.699 213.129 1.00 57.65 1302 PRO A O 1
ATOM 14693 N N . GLY A 1 972 ? 170.638 168.675 210.949 1.00 49.46 1303 GLY A N 1
ATOM 14694 C CA . GLY A 1 972 ? 169.647 167.630 211.143 1.00 50.58 1303 GLY A CA 1
ATOM 14695 C C . GLY A 1 972 ? 170.219 166.379 211.782 1.00 50.31 1303 GLY A C 1
ATOM 14696 O O . GLY A 1 972 ? 169.553 165.723 212.586 1.00 51.26 1303 GLY A O 1
ATOM 14700 N N . LEU A 1 973 ? 171.455 166.029 211.435 1.00 50.31 1304 LEU A N 1
ATOM 14701 C CA . LEU A 1 973 ? 172.080 164.807 211.923 1.00 52.67 1304 LEU A CA 1
ATOM 14702 C C . LEU A 1 973 ? 172.724 164.975 213.293 1.00 57.17 1304 LEU A C 1
ATOM 14703 O O . LEU A 1 973 ? 173.588 164.170 213.661 1.00 62.85 1304 LEU A O 1
ATOM 14719 N N . LYS A 1 974 ? 172.329 165.991 214.058 1.00 59.09 1305 LYS A N 1
ATOM 14720 C CA . LYS A 1 974 ? 172.882 166.198 215.390 1.00 54.79 1305 LYS A CA 1
ATOM 14721 C C . LYS A 1 974 ? 172.072 165.494 216.470 1.00 55.49 1305 LYS A C 1
ATOM 14722 O O . LYS A 1 974 ? 172.651 164.948 217.415 1.00 62.01 1305 LYS A O 1
ATOM 14741 N N . ARG A 1 975 ? 170.747 165.489 216.354 1.00 53.27 1306 ARG A N 1
ATOM 14742 C CA . ARG A 1 975 ? 169.881 164.889 217.356 1.00 55.53 1306 ARG A CA 1
ATOM 14743 C C . ARG A 1 975 ? 168.831 164.016 216.686 1.00 52.63 1306 ARG A C 1
ATOM 14744 O O . ARG A 1 975 ? 168.375 164.302 215.576 1.00 56.40 1306 ARG A O 1
ATOM 14765 N N . CYS A 1 976 ? 168.452 162.946 217.378 1.00 56.15 1307 CYS A N 1
ATOM 14766 C CA . CYS A 1 976 ? 167.435 162.038 216.875 1.00 54.53 1307 CYS A CA 1
ATOM 14767 C C . CYS A 1 976 ? 166.058 162.692 216.924 1.00 54.56 1307 CYS A C 1
ATOM 14768 O O . CYS A 1 976 ? 165.798 163.607 217.709 1.00 64.07 1307 CYS A O 1
ATOM 14775 N N . SER A 1 977 ? 165.164 162.207 216.062 1.00 56.37 1308 SER A N 1
ATOM 14776 C CA . SER A 1 977 ? 163.812 162.746 216.010 1.00 57.28 1308 SER A CA 1
ATOM 14777 C C . SER A 1 977 ? 162.985 162.360 217.229 1.00 61.68 1308 SER A C 1
ATOM 14778 O O . SER A 1 977 ? 161.935 162.967 217.465 1.00 65.07 1308 SER A O 1
ATOM 14786 N N . LYS A 1 978 ? 163.427 161.371 218.002 1.00 70.72 1309 LYS A N 1
ATOM 14787 C CA . LYS A 1 978 ? 162.690 160.933 219.180 1.00 69.41 1309 LYS A CA 1
ATOM 14788 C C . LYS A 1 978 ? 163.190 161.691 220.403 1.00 71.13 1309 LYS A C 1
ATOM 14789 O O . LYS A 1 978 ? 164.368 161.554 220.759 1.00 74.45 1309 LYS A O 1
ATOM 14808 N N . PRO A 1 979 ? 162.352 162.494 221.068 1.00 61.64 1310 PRO A N 1
ATOM 14809 C CA . PRO A 1 979 ? 162.850 163.243 222.235 1.00 62.22 1310 PRO A CA 1
ATOM 14810 C C . PRO A 1 979 ? 163.449 162.359 223.314 1.00 62.83 1310 PRO A C 1
ATOM 14811 O O . PRO A 1 979 ? 164.458 162.732 223.925 1.00 62.91 1310 PRO A O 1
ATOM 14822 N N . GLU A 1 980 ? 162.861 161.190 223.565 1.00 60.31 1311 GLU A N 1
ATOM 14823 C CA . GLU A 1 980 ? 163.407 160.280 224.563 1.00 59.81 1311 GLU A CA 1
ATOM 14824 C C . GLU A 1 980 ? 164.736 159.668 224.140 1.00 70.97 1311 GLU A C 1
ATOM 14825 O O . GLU A 1 980 ? 165.422 159.086 224.987 1.00 71.66 1311 GLU A O 1
ATOM 14837 N N . CYS A 1 981 ? 165.115 159.780 222.869 1.00 79.59 1312 CYS A N 1
ATOM 14838 C CA . CYS A 1 981 ? 166.354 159.204 222.364 1.00 73.26 1312 CYS A CA 1
ATOM 14839 C C . CYS A 1 981 ? 167.447 160.264 222.387 1.00 69.55 1312 CYS A C 1
ATOM 14840 O O . CYS A 1 981 ? 167.280 161.346 221.816 1.00 71.41 1312 CYS A O 1
ATOM 14847 N N . ASP A 1 982 ? 168.559 159.950 223.047 1.00 67.25 1313 ASP A N 1
ATOM 14848 C CA . ASP A 1 982 ? 169.706 160.842 223.120 1.00 70.52 1313 ASP A CA 1
ATOM 14849 C C . ASP A 1 982 ? 170.758 160.542 222.061 1.00 76.04 1313 ASP A C 1
ATOM 14850 O O . ASP A 1 982 ? 171.774 161.240 222.003 1.00 74.56 1313 ASP A O 1
ATOM 14859 N N . ALA A 1 983 ? 170.543 159.527 221.229 1.00 74.00 1314 ALA A N 1
ATOM 14860 C CA . ALA A 1 983 ? 171.540 159.153 220.236 1.00 68.63 1314 ALA A CA 1
ATOM 14861 C C . ALA A 1 983 ? 171.682 160.239 219.180 1.00 65.66 1314 ALA A C 1
ATOM 14862 O O . ALA A 1 983 ? 170.692 160.797 218.700 1.00 67.44 1314 ALA A O 1
ATOM 14869 N N . SER A 1 984 ? 172.929 160.538 218.820 1.00 54.93 1315 SER A N 1
ATOM 14870 C CA . SER A 1 984 ? 173.219 161.509 217.778 1.00 53.88 1315 SER A CA 1
ATOM 14871 C C . SER A 1 984 ? 173.564 160.774 216.495 1.00 58.18 1315 SER A C 1
ATOM 14872 O O . SER A 1 984 ? 174.551 160.023 216.480 1.00 65.83 1315 SER A O 1
ATOM 14880 N N . PRO A 1 985 ? 172.809 160.941 215.407 1.00 48.56 1316 PRO A N 1
ATOM 14881 C CA . PRO A 1 985 ? 173.182 160.263 214.157 1.00 48.50 1316 PRO A CA 1
ATOM 14882 C C . PRO A 1 985 ? 174.568 160.628 213.668 1.00 52.00 1316 PRO A C 1
ATOM 14883 O O . PRO A 1 985 ? 175.185 159.832 212.951 1.00 55.20 1316 PRO A O 1
ATOM 14894 N N . LEU A 1 986 ? 175.078 161.806 214.026 1.00 45.12 1317 LEU A N 1
ATOM 14895 C CA . LEU A 1 986 ? 176.431 162.177 213.637 1.00 40.08 1317 LEU A CA 1
ATOM 14896 C C . LEU A 1 986 ? 177.470 161.229 214.217 1.00 48.09 1317 LEU A C 1
ATOM 14897 O O . LEU A 1 986 ? 178.598 161.182 213.718 1.00 54.06 1317 LEU A O 1
ATOM 14913 N N . ASP A 1 987 ? 177.126 160.488 215.270 1.00 54.02 1318 ASP A N 1
ATOM 14914 C CA . ASP A 1 987 ? 178.049 159.488 215.793 1.00 53.48 1318 ASP A CA 1
ATOM 14915 C C . ASP A 1 987 ? 178.179 158.310 214.837 1.00 57.05 1318 ASP A C 1
ATOM 14916 O O . ASP A 1 987 ? 179.281 157.792 214.627 1.00 61.61 1318 ASP A O 1
ATOM 14925 N N . TYR A 1 988 ? 177.068 157.875 214.254 1.00 52.04 1319 TYR A N 1
ATOM 14926 C CA . TYR A 1 988 ? 177.060 156.761 213.309 1.00 51.87 1319 TYR A CA 1
ATOM 14927 C C . TYR A 1 988 ? 177.089 157.276 211.870 1.00 50.59 1319 TYR A C 1
ATOM 14928 O O . TYR A 1 988 ? 176.209 156.989 211.061 1.00 57.36 1319 TYR A O 1
ATOM 14946 N N . VAL A 1 989 ? 178.128 158.049 211.551 1.00 39.08 1320 VAL A N 1
ATOM 14947 C CA . VAL A 1 989 ? 178.258 158.578 210.198 1.00 36.88 1320 VAL A CA 1
ATOM 14948 C C . VAL A 1 989 ? 178.711 157.517 209.206 1.00 47.64 1320 VAL A C 1
ATOM 14949 O O . VAL A 1 989 ? 178.443 157.650 208.007 1.00 55.27 1320 VAL A O 1
ATOM 14962 N N . ILE A 1 990 ? 179.383 156.461 209.665 1.00 47.50 1321 ILE A N 1
ATOM 14963 C CA . ILE A 1 990 ? 179.686 155.346 208.773 1.00 33.88 1321 ILE A CA 1
ATOM 14964 C C . ILE A 1 990 ? 178.396 154.695 208.296 1.00 36.16 1321 ILE A C 1
ATOM 14965 O O . ILE A 1 990 ? 178.243 154.369 207.111 1.00 48.29 1321 ILE A O 1
ATOM 14981 N N . GLN A 1 991 ? 177.446 154.496 209.211 1.00 29.54 1322 GLN A N 1
ATOM 14982 C CA . GLN A 1 991 ? 176.159 153.930 208.829 1.00 34.55 1322 GLN A CA 1
ATOM 14983 C C . GLN A 1 991 ? 175.410 154.857 207.884 1.00 42.55 1322 GLN A C 1
ATOM 14984 O O . GLN A 1 991 ? 174.752 154.396 206.945 1.00 49.43 1322 GLN A O 1
ATOM 14998 N N . VAL A 1 992 ? 175.481 156.168 208.122 1.00 40.40 1323 VAL A N 1
ATOM 14999 C CA . VAL A 1 992 ? 174.827 157.115 207.224 1.00 39.85 1323 VAL A CA 1
ATOM 15000 C C . VAL A 1 992 ? 175.445 157.038 205.835 1.00 45.05 1323 VAL A C 1
ATOM 15001 O O . VAL A 1 992 ? 174.738 157.059 204.821 1.00 52.52 1323 VAL A O 1
ATOM 15014 N N . HIS A 1 993 ? 176.774 156.947 205.767 1.00 35.36 1324 HIS A N 1
ATOM 15015 C CA . HIS A 1 993 ? 177.460 156.794 204.487 1.00 31.54 1324 HIS A CA 1
ATOM 15016 C C . HIS A 1 993 ? 177.000 155.533 203.765 1.00 37.98 1324 HIS A C 1
ATOM 15017 O O . HIS A 1 993 ? 176.703 155.556 202.563 1.00 44.69 1324 HIS A O 1
ATOM 15031 N N . ASN A 1 994 ? 176.939 154.416 204.490 1.00 34.81 1325 ASN A N 1
ATOM 15032 C CA . ASN A 1 994 ? 176.528 153.158 203.878 1.00 32.92 1325 ASN A CA 1
ATOM 15033 C C . ASN A 1 994 ? 175.089 153.228 203.381 1.00 36.90 1325 ASN A C 1
ATOM 15034 O O . ASN A 1 994 ? 174.779 152.754 202.280 1.00 45.13 1325 ASN A O 1
ATOM 15045 N N . LYS A 1 995 ? 174.194 153.812 204.179 1.00 35.90 1326 LYS A N 1
ATOM 15046 C CA . LYS A 1 995 ? 172.804 153.941 203.758 1.00 29.69 1326 LYS A CA 1
ATOM 15047 C C . LYS A 1 995 ? 172.687 154.849 202.543 1.00 34.88 1326 LYS A C 1
ATOM 15048 O O . LYS A 1 995 ? 171.871 154.601 201.650 1.00 43.69 1326 LYS A O 1
ATOM 15067 N N . LEU A 1 996 ? 173.493 155.910 202.492 1.00 36.11 1327 LEU A N 1
ATOM 15068 C CA . LEU A 1 996 ? 173.486 156.788 201.330 1.00 35.34 1327 LEU A CA 1
ATOM 15069 C C . LEU A 1 996 ? 173.913 156.039 200.077 1.00 39.67 1327 LEU A C 1
ATOM 15070 O O . LEU A 1 996 ? 173.294 156.181 199.014 1.00 51.53 1327 LEU A O 1
ATOM 15086 N N . LEU A 1 997 ? 174.972 155.236 200.180 1.00 36.83 1328 LEU A N 1
ATOM 15087 C CA . LEU A 1 997 ? 175.412 154.463 199.023 1.00 28.93 1328 LEU A CA 1
ATOM 15088 C C . LEU A 1 997 ? 174.348 153.460 198.596 1.00 31.12 1328 LEU A C 1
ATOM 15089 O O . LEU A 1 997 ? 174.103 153.275 197.397 1.00 41.99 1328 LEU A O 1
ATOM 15105 N N . LEU A 1 998 ? 173.699 152.806 199.560 1.00 27.74 1329 LEU A N 1
ATOM 15106 C CA . LEU A 1 998 ? 172.640 151.863 199.218 1.00 29.49 1329 LEU A CA 1
ATOM 15107 C C . LEU A 1 998 ? 171.477 152.565 198.527 1.00 31.37 1329 LEU A C 1
ATOM 15108 O O . LEU A 1 998 ? 170.903 152.035 197.570 1.00 41.71 1329 LEU A O 1
ATOM 15124 N N . ASP A 1 999 ? 171.110 153.757 199.000 1.00 29.02 1330 ASP A N 1
ATOM 15125 C CA . ASP A 1 999 ? 170.029 154.507 198.367 1.00 30.77 1330 ASP A CA 1
ATOM 15126 C C . ASP A 1 999 ? 170.397 154.914 196.947 1.00 35.71 1330 ASP A C 1
ATOM 15127 O O . ASP A 1 999 ? 169.560 154.859 196.035 1.00 44.92 1330 ASP A O 1
ATOM 15136 N N . ILE A 1 1000 ? 171.643 155.340 196.741 1.00 31.31 1331 ILE A N 1
ATOM 15137 C CA . ILE A 1 1000 ? 172.084 155.696 195.397 1.00 25.26 1331 ILE A CA 1
ATOM 15138 C C . ILE A 1 1000 ? 172.020 154.480 194.483 1.00 31.20 1331 ILE A C 1
ATOM 15139 O O . ILE A 1 1000 ? 171.594 154.574 193.324 1.00 42.03 1331 ILE A O 1
ATOM 15155 N N . ARG A 1 1001 ? 172.441 153.319 194.988 1.00 27.72 1332 ARG A N 1
ATOM 15156 C CA . ARG A 1 1001 ? 172.335 152.094 194.204 1.00 27.16 1332 ARG A CA 1
ATOM 15157 C C . ARG A 1 1001 ? 170.883 151.786 193.868 1.00 30.18 1332 ARG A C 1
ATOM 15158 O O . ARG A 1 1001 ? 170.569 151.376 192.746 1.00 36.18 1332 ARG A O 1
ATOM 15179 N N . ARG A 1 1002 ? 169.985 151.974 194.834 1.00 28.48 1333 ARG A N 1
ATOM 15180 C CA . ARG A 1 1002 ? 168.569 151.719 194.599 1.00 23.22 1333 ARG A CA 1
ATOM 15181 C C . ARG A 1 1002 ? 168.028 152.606 193.487 1.00 27.84 1333 ARG A C 1
ATOM 15182 O O . ARG A 1 1002 ? 167.302 152.137 192.602 1.00 31.96 1333 ARG A O 1
ATOM 15203 N N . TYR A 1 1003 ? 168.377 153.892 193.509 1.00 38.04 1334 TYR A N 1
ATOM 15204 C CA . TYR A 1 1003 ? 167.872 154.804 192.487 1.00 28.38 1334 TYR A CA 1
ATOM 15205 C C . TYR A 1 1003 ? 168.472 154.501 191.119 1.00 28.30 1334 TYR A C 1
ATOM 15206 O O . TYR A 1 1003 ? 167.775 154.575 190.099 1.00 38.80 1334 TYR A O 1
ATOM 15224 N N . ILE A 1 1004 ? 169.760 154.159 191.068 1.00 27.67 1335 ILE A N 1
ATOM 15225 C CA . ILE A 1 1004 ? 170.369 153.803 189.790 1.00 20.09 1335 ILE A CA 1
ATOM 15226 C C . ILE A 1 1004 ? 169.715 152.548 189.226 1.00 17.24 1335 ILE A C 1
ATOM 15227 O O . ILE A 1 1004 ? 169.458 152.450 188.020 1.00 29.45 1335 ILE A O 1
ATOM 15243 N N . LYS A 1 1005 ? 169.438 151.568 190.088 1.00 22.60 1336 LYS A N 1
ATOM 15244 C CA . LYS A 1 1005 ? 168.748 150.365 189.641 1.00 23.24 1336 LYS A CA 1
ATOM 15245 C C . LYS A 1 1005 ? 167.358 150.695 189.121 1.00 24.23 1336 LYS A C 1
ATOM 15246 O O . LYS A 1 1005 ? 166.925 150.158 188.095 1.00 35.61 1336 LYS A O 1
ATOM 15265 N N . LYS A 1 1006 ? 166.641 151.577 189.818 1.00 25.32 1337 LYS A N 1
ATOM 15266 C CA . LYS A 1 1006 ? 165.324 151.989 189.350 1.00 20.47 1337 LYS A CA 1
ATOM 15267 C C . LYS A 1 1006 ? 165.409 152.617 187.967 1.00 22.03 1337 LYS A C 1
ATOM 15268 O O . LYS A 1 1006 ? 164.589 152.323 187.091 1.00 23.20 1337 LYS A O 1
ATOM 15287 N N . TYR A 1 1007 ? 166.398 153.485 187.750 1.00 25.29 1338 TYR A N 1
ATOM 15288 C CA . TYR A 1 1007 ? 166.531 154.126 186.446 1.00 22.50 1338 TYR A CA 1
ATOM 15289 C C . TYR A 1 1007 ? 166.842 153.107 185.359 1.00 18.43 1338 TYR A C 1
ATOM 15290 O O . TYR A 1 1007 ? 166.244 153.133 184.278 1.00 31.82 1338 TYR A O 1
ATOM 15308 N N . TYR A 1 1008 ? 167.779 152.199 185.625 1.00 22.35 1339 TYR A N 1
ATOM 15309 C CA . TYR A 1 1008 ? 168.199 151.249 184.604 1.00 17.87 1339 TYR A CA 1
ATOM 15310 C C . TYR A 1 1008 ? 167.230 150.089 184.440 1.00 18.74 1339 TYR A C 1
ATOM 15311 O O . TYR A 1 1008 ? 167.422 149.270 183.536 1.00 31.86 1339 TYR A O 1
ATOM 15329 N N . SER A 1 1009 ? 166.202 149.995 185.282 1.00 20.66 1340 SER A N 1
ATOM 15330 C CA . SER A 1 1009 ? 165.160 149.005 185.047 1.00 12.96 1340 SER A CA 1
ATOM 15331 C C . SER A 1 1009 ? 164.468 149.240 183.713 1.00 25.22 1340 SER A C 1
ATOM 15332 O O . SER A 1 1009 ? 163.998 148.288 183.081 1.00 33.10 1340 SER A O 1
ATOM 15340 N N . GLY A 1 1010 ? 164.398 150.491 183.270 1.00 33.87 1341 GLY A N 1
ATOM 15341 C CA . GLY A 1 1010 ? 163.844 150.811 181.972 1.00 32.41 1341 GLY A CA 1
ATOM 15342 C C . GLY A 1 1010 ? 162.374 150.479 181.842 1.00 30.17 1341 GLY A C 1
ATOM 15343 O O . GLY A 1 1010 ? 161.951 149.892 180.844 1.00 32.35 1341 GLY A O 1
ATOM 15347 N N . TRP A 1 1011 ? 161.585 150.850 182.843 1.00 29.94 1342 TRP A N 1
ATOM 15348 C CA . TRP A 1 1011 ? 160.149 150.625 182.794 1.00 23.00 1342 TRP A CA 1
ATOM 15349 C C . TRP A 1 1011 ? 159.482 151.713 181.966 1.00 25.74 1342 TRP A C 1
ATOM 15350 O O . TRP A 1 1011 ? 159.766 152.901 182.140 1.00 37.74 1342 TRP A O 1
ATOM 15371 N N . LEU A 1 1012 ? 158.599 151.303 181.063 1.00 27.58 1343 LEU A N 1
ATOM 15372 C CA . LEU A 1 1012 ? 157.884 152.212 180.181 1.00 20.67 1343 LEU A CA 1
ATOM 15373 C C . LEU A 1 1012 ? 156.388 152.056 180.398 1.00 26.83 1343 LEU A C 1
ATOM 15374 O O . LEU A 1 1012 ? 155.889 150.939 180.558 1.00 38.29 1343 LEU A O 1
ATOM 15390 N N . VAL A 1 1013 ? 155.675 153.178 180.400 1.00 32.72 1344 VAL A N 1
ATOM 15391 C CA . VAL A 1 1013 ? 154.227 153.191 180.559 1.00 23.05 1344 VAL A CA 1
ATOM 15392 C C . VAL A 1 1013 ? 153.619 153.942 179.386 1.00 23.38 1344 VAL A C 1
ATOM 15393 O O . VAL A 1 1013 ? 154.160 154.957 178.938 1.00 32.73 1344 VAL A O 1
ATOM 15406 N N . CYS A 1 1014 ? 152.508 153.428 178.872 1.00 26.17 1345 CYS A N 1
ATOM 15407 C CA . CYS A 1 1014 ? 151.799 154.112 177.802 1.00 23.36 1345 CYS A CA 1
ATOM 15408 C C . CYS A 1 1014 ? 151.178 155.401 178.322 1.00 36.23 1345 CYS A C 1
ATOM 15409 O O . CYS A 1 1014 ? 150.597 155.436 179.409 1.00 45.33 1345 CYS A O 1
ATOM 15416 N N . GLU A 1 1015 ? 151.306 156.470 177.536 1.00 37.39 1346 GLU A N 1
ATOM 15417 C CA . GLU A 1 1015 ? 150.755 157.755 177.940 1.00 31.11 1346 GLU A CA 1
ATOM 15418 C C . GLU A 1 1015 ? 149.237 157.790 177.837 1.00 37.16 1346 GLU A C 1
ATOM 15419 O O . GLU A 1 1015 ? 148.612 158.684 178.414 1.00 48.69 1346 GLU A O 1
ATOM 15431 N N . GLU A 1 1016 ? 148.635 156.846 177.122 1.00 38.19 1347 GLU A N 1
ATOM 15432 C CA . GLU A 1 1016 ? 147.186 156.810 177.000 1.00 33.29 1347 GLU A CA 1
ATOM 15433 C C . GLU A 1 1016 ? 146.563 156.301 178.293 1.00 35.42 1347 GLU A C 1
ATOM 15434 O O . GLU A 1 1016 ? 146.948 155.249 178.809 1.00 43.79 1347 GLU A O 1
ATOM 15446 N N . LYS A 1 1017 ? 145.594 157.055 178.816 1.00 44.04 1348 LYS A N 1
ATOM 15447 C CA . LYS A 1 1017 ? 144.950 156.669 180.066 1.00 41.52 1348 LYS A CA 1
ATOM 15448 C C . LYS A 1 1017 ? 144.206 155.351 179.918 1.00 40.71 1348 LYS A C 1
ATOM 15449 O O . LYS A 1 1017 ? 144.176 154.538 180.848 1.00 46.42 1348 LYS A O 1
ATOM 15468 N N . THR A 1 1018 ? 143.597 155.124 178.759 1.00 39.83 1349 THR A N 1
ATOM 15469 C CA . THR A 1 1018 ? 142.793 153.935 178.522 1.00 36.63 1349 THR A CA 1
ATOM 15470 C C . THR A 1 1018 ? 143.623 152.707 178.178 1.00 39.13 1349 THR A C 1
ATOM 15471 O O . THR A 1 1018 ? 143.053 151.622 178.030 1.00 49.29 1349 THR A O 1
ATOM 15482 N N . CYS A 1 1019 ? 144.941 152.844 178.043 1.00 39.40 1350 CYS A N 1
ATOM 15483 C CA . CYS A 1 1019 ? 145.824 151.709 177.810 1.00 41.37 1350 CYS A CA 1
ATOM 15484 C C . CYS A 1 1019 ? 146.751 151.462 178.993 1.00 40.83 1350 CYS A C 1
ATOM 15485 O O . CYS A 1 1019 ? 146.729 150.378 179.580 1.00 41.66 1350 CYS A O 1
ATOM 15492 N N . GLN A 1 1020 ? 147.553 152.456 179.373 1.00 39.08 1351 GLN A N 1
ATOM 15493 C CA . GLN A 1 1020 ? 148.446 152.354 180.527 1.00 38.08 1351 GLN A CA 1
ATOM 15494 C C . GLN A 1 1020 ? 149.214 151.033 180.528 1.00 37.69 1351 GLN A C 1
ATOM 15495 O O . GLN A 1 1020 ? 149.378 150.383 181.562 1.00 40.11 1351 GLN A O 1
ATOM 15509 N N . ASN A 1 1021 ? 149.696 150.634 179.355 1.00 34.29 1352 ASN A N 1
ATOM 15510 C CA . ASN A 1 1021 ? 150.484 149.415 179.248 1.00 23.94 1352 ASN A CA 1
ATOM 15511 C C . ASN A 1 1021 ? 151.868 149.638 179.839 1.00 31.27 1352 ASN A C 1
ATOM 15512 O O . ASN A 1 1021 ? 152.541 150.621 179.518 1.00 46.82 1352 ASN A O 1
ATOM 15523 N N . ARG A 1 1022 ? 152.295 148.720 180.701 1.00 25.41 1353 ARG A N 1
ATOM 15524 C CA . ARG A 1 1022 ? 153.568 148.818 181.402 1.00 19.01 1353 ARG A CA 1
ATOM 15525 C C . ARG A 1 1022 ? 154.469 147.683 180.941 1.00 24.98 1353 ARG A C 1
ATOM 15526 O O . ARG A 1 1022 ? 154.146 146.509 181.149 1.00 32.39 1353 ARG A O 1
ATOM 15547 N N . THR A 1 1023 ? 155.595 148.031 180.322 1.00 23.97 1354 THR A N 1
ATOM 15548 C CA . THR A 1 1023 ? 156.513 147.042 179.780 1.00 20.39 1354 THR A CA 1
ATOM 15549 C C . THR A 1 1023 ? 157.950 147.460 180.048 1.00 20.01 1354 THR A C 1
ATOM 15550 O O . THR A 1 1023 ? 158.263 148.648 180.146 1.00 33.87 1354 THR A O 1
ATOM 15561 N N . ARG A 1 1024 ? 158.818 146.459 180.170 1.00 29.73 1355 ARG A N 1
ATOM 15562 C CA . ARG A 1 1024 ? 160.256 146.672 180.256 1.00 27.96 1355 ARG A CA 1
ATOM 15563 C C . ARG A 1 1024 ? 160.923 146.710 178.892 1.00 29.66 1355 ARG A C 1
ATOM 15564 O O . ARG A 1 1024 ? 162.030 147.245 178.771 1.00 35.13 1355 ARG A O 1
ATOM 15585 N N . ARG A 1 1025 ? 160.280 146.152 177.872 1.00 27.82 1356 ARG A N 1
ATOM 15586 C CA . ARG A 1 1025 ? 160.873 146.015 176.552 1.00 25.08 1356 ARG A CA 1
ATOM 15587 C C . ARG A 1 1025 ? 160.664 147.287 175.743 1.00 33.96 1356 ARG A C 1
ATOM 15588 O O . ARG A 1 1025 ? 159.534 147.764 175.604 1.00 44.34 1356 ARG A O 1
ATOM 15609 N N . LEU A 1 1026 ? 161.755 147.830 175.212 1.00 22.81 1357 LEU A N 1
ATOM 15610 C CA . LEU A 1 1026 ? 161.679 148.976 174.321 1.00 17.87 1357 LEU A CA 1
ATOM 15611 C C . LEU A 1 1026 ? 161.530 148.484 172.889 1.00 25.32 1357 LEU A C 1
ATOM 15612 O O . LEU A 1 1026 ? 162.431 147.799 172.390 1.00 37.51 1357 LEU A O 1
ATOM 15628 N N . PRO A 1 1027 ? 160.437 148.792 172.200 1.00 21.52 1358 PRO A N 1
ATOM 15629 C CA . PRO A 1 1027 ? 160.294 148.335 170.819 1.00 23.64 1358 PRO A CA 1
ATOM 15630 C C . PRO A 1 1027 ? 161.024 149.240 169.843 1.00 25.62 1358 PRO A C 1
ATOM 15631 O O . PRO A 1 1027 ? 161.146 150.449 170.044 1.00 35.80 1358 PRO A O 1
ATOM 15642 N N . LEU A 1 1028 ? 161.514 148.627 168.767 1.00 23.24 1359 LEU A N 1
ATOM 15643 C CA . LEU A 1 1028 ? 162.207 149.376 167.730 1.00 22.73 1359 LEU A CA 1
ATOM 15644 C C . LEU A 1 1028 ? 161.263 150.211 166.878 1.00 30.52 1359 LEU A C 1
ATOM 15645 O O . LEU A 1 1028 ? 161.737 151.021 166.076 1.00 40.29 1359 LEU A O 1
ATOM 15661 N N . SER A 1 1029 ? 159.952 150.040 167.030 1.00 31.18 1360 SER A N 1
ATOM 15662 C CA . SER A 1 1029 ? 158.979 150.802 166.255 1.00 23.26 1360 SER A CA 1
ATOM 15663 C C . SER A 1 1029 ? 158.757 152.146 166.935 1.00 23.64 1360 SER A C 1
ATOM 15664 O O . SER A 1 1029 ? 158.218 152.208 168.043 1.00 34.72 1360 SER A O 1
ATOM 15672 N N . PHE A 1 1030 ? 159.165 153.221 166.269 1.00 23.15 1361 PHE A N 1
ATOM 15673 C CA . PHE A 1 1030 ? 159.119 154.564 166.824 1.00 17.95 1361 PHE A CA 1
ATOM 15674 C C . PHE A 1 1030 ? 158.253 155.463 165.957 1.00 23.78 1361 PHE A C 1
ATOM 15675 O O . PHE A 1 1030 ? 158.279 155.370 164.727 1.00 35.07 1361 PHE A O 1
ATOM 15692 N N . SER A 1 1031 ? 157.486 156.328 166.608 1.00 37.58 1362 SER A N 1
ATOM 15693 C CA . SER A 1 1031 ? 156.859 157.456 165.946 1.00 31.16 1362 SER A CA 1
ATOM 15694 C C . SER A 1 1031 ? 157.774 158.670 166.079 1.00 32.84 1362 SER A C 1
ATOM 15695 O O . SER A 1 1031 ? 158.889 158.585 166.597 1.00 41.46 1362 SER A O 1
ATOM 15703 N N . ARG A 1 1032 ? 157.304 159.822 165.607 1.00 36.10 1363 ARG A N 1
ATOM 15704 C CA . ARG A 1 1032 ? 158.073 161.045 165.784 1.00 40.80 1363 ARG A CA 1
ATOM 15705 C C . ARG A 1 1032 ? 158.240 161.404 167.253 1.00 42.83 1363 ARG A C 1
ATOM 15706 O O . ARG A 1 1032 ? 159.186 162.117 167.602 1.00 45.69 1363 ARG A O 1
ATOM 15727 N N . ASN A 1 1033 ? 157.348 160.925 168.119 1.00 38.38 1364 ASN A N 1
ATOM 15728 C CA . ASN A 1 1033 ? 157.377 161.279 169.530 1.00 36.98 1364 ASN A CA 1
ATOM 15729 C C . ASN A 1 1033 ? 158.122 160.271 170.390 1.00 39.37 1364 ASN A C 1
ATOM 15730 O O . ASN A 1 1033 ? 158.467 160.593 171.532 1.00 45.64 1364 ASN A O 1
ATOM 15741 N N . GLY A 1 1034 ? 158.378 159.071 169.882 1.00 35.36 1365 GLY A N 1
ATOM 15742 C CA . GLY A 1 1034 ? 159.080 158.066 170.641 1.00 26.59 1365 GLY A CA 1
ATOM 15743 C C . GLY A 1 1034 ? 158.555 156.675 170.369 1.00 25.63 1365 GLY A C 1
ATOM 15744 O O . GLY A 1 1034 ? 157.841 156.439 169.391 1.00 39.58 1365 GLY A O 1
ATOM 15748 N N . PRO A 1 1035 ? 158.901 155.720 171.230 1.00 19.34 1366 PRO A N 1
ATOM 15749 C CA . PRO A 1 1035 ? 158.462 154.339 171.004 1.00 25.86 1366 PRO A CA 1
ATOM 15750 C C . PRO A 1 1035 ? 156.946 154.232 170.956 1.00 26.97 1366 PRO A C 1
ATOM 15751 O O . PRO A 1 1035 ? 156.234 154.861 171.739 1.00 36.91 1366 PRO A O 1
ATOM 15762 N N . ILE A 1 1036 ? 156.460 153.420 170.028 1.00 24.90 1367 ILE A N 1
ATOM 15763 C CA . ILE A 1 1036 ? 155.031 153.200 169.855 1.00 22.50 1367 ILE A CA 1
ATOM 15764 C C . ILE A 1 1036 ? 154.613 152.036 170.740 1.00 22.74 1367 ILE A C 1
ATOM 15765 O O . ILE A 1 1036 ? 155.199 150.950 170.672 1.00 36.19 1367 ILE A O 1
ATOM 15781 N N . CYS A 1 1037 ? 153.605 152.262 171.576 1.00 28.35 1368 CYS A N 1
ATOM 15782 C CA . CYS A 1 1037 ? 153.121 151.209 172.457 1.00 31.30 1368 CYS A CA 1
ATOM 15783 C C . CYS A 1 1037 ? 152.562 150.056 171.636 1.00 28.39 1368 CYS A C 1
ATOM 15784 O O . CYS A 1 1037 ? 151.707 150.251 170.769 1.00 38.69 1368 CYS A O 1
ATOM 15791 N N . GLN A 1 1038 ? 153.043 148.849 171.916 1.00 26.62 1369 GLN A N 1
ATOM 15792 C CA . GLN A 1 1038 ? 152.648 147.679 171.146 1.00 24.42 1369 GLN A CA 1
ATOM 15793 C C . GLN A 1 1038 ? 151.348 147.059 171.635 1.00 31.47 1369 GLN A C 1
ATOM 15794 O O . GLN A 1 1038 ? 150.879 146.091 171.029 1.00 37.08 1369 GLN A O 1
ATOM 15808 N N . ALA A 1 1039 ? 150.756 147.589 172.703 1.00 35.95 1370 ALA A N 1
ATOM 15809 C CA . ALA A 1 1039 ? 149.451 147.112 173.141 1.00 32.32 1370 ALA A CA 1
ATOM 15810 C C . ALA A 1 1039 ? 148.333 147.773 172.345 1.00 34.74 1370 ALA A C 1
ATOM 15811 O O . ALA A 1 1039 ? 147.394 147.101 171.906 1.00 41.32 1370 ALA A O 1
ATOM 15818 N N . CYS A 1 1040 ? 148.419 149.090 172.148 1.00 36.46 1371 CYS A N 1
ATOM 15819 C CA . CYS A 1 1040 ? 147.413 149.828 171.400 1.00 38.08 1371 CYS A CA 1
ATOM 15820 C C . CYS A 1 1040 ? 147.898 150.323 170.047 1.00 39.74 1371 CYS A C 1
ATOM 15821 O O . CYS A 1 1040 ? 147.065 150.606 169.181 1.00 46.37 1371 CYS A O 1
ATOM 15828 N N . SER A 1 1041 ? 149.208 150.441 169.843 1.00 37.31 1372 SER A N 1
ATOM 15829 C CA . SER A 1 1041 ? 149.793 150.848 168.572 1.00 32.68 1372 SER A CA 1
ATOM 15830 C C . SER A 1 1041 ? 149.434 152.276 168.189 1.00 31.57 1372 SER A C 1
ATOM 15831 O O . SER A 1 1041 ? 149.537 152.645 167.016 1.00 42.27 1372 SER A O 1
ATOM 15839 N N . LYS A 1 1042 ? 149.018 153.095 169.154 1.00 33.80 1373 LYS A N 1
ATOM 15840 C CA . LYS A 1 1042 ? 148.559 154.443 168.860 1.00 27.29 1373 LYS A CA 1
ATOM 15841 C C . LYS A 1 1042 ? 149.041 155.487 169.855 1.00 36.45 1373 LYS A C 1
ATOM 15842 O O . LYS A 1 1042 ? 148.637 156.648 169.740 1.00 47.46 1373 LYS A O 1
ATOM 15861 N N . ALA A 1 1043 ? 149.882 155.126 170.820 1.00 35.05 1374 ALA A N 1
ATOM 15862 C CA . ALA A 1 1043 ? 150.336 156.061 171.835 1.00 26.26 1374 ALA A CA 1
ATOM 15863 C C . ALA A 1 1043 ? 151.803 155.799 172.135 1.00 25.27 1374 ALA A C 1
ATOM 15864 O O . ALA A 1 1043 ? 152.347 154.743 171.807 1.00 37.81 1374 ALA A O 1
ATOM 15871 N N . THR A 1 1044 ? 152.439 156.779 172.764 1.00 22.90 1375 THR A N 1
ATOM 15872 C CA . THR A 1 1044 ? 153.869 156.731 173.018 1.00 21.39 1375 THR A CA 1
ATOM 15873 C C . THR A 1 1044 ? 154.160 156.166 174.401 1.00 27.90 1375 THR A C 1
ATOM 15874 O O . THR A 1 1044 ? 153.417 156.391 175.359 1.00 35.49 1375 THR A O 1
ATOM 15885 N N . LEU A 1 1045 ? 155.258 155.424 174.491 1.00 27.45 1376 LEU A N 1
ATOM 15886 C CA . LEU A 1 1045 ? 155.740 154.891 175.755 1.00 25.09 1376 LEU A CA 1
ATOM 15887 C C . LEU A 1 1045 ? 156.676 155.900 176.403 1.00 23.35 1376 LEU A C 1
ATOM 15888 O O . LEU A 1 1045 ? 157.631 156.362 175.771 1.00 33.73 1376 LEU A O 1
ATOM 15904 N N . ARG A 1 1046 ? 156.404 156.240 177.657 1.00 23.09 1377 ARG A N 1
ATOM 15905 C CA . ARG A 1 1046 ? 157.207 157.187 178.412 1.00 29.51 1377 ARG A CA 1
ATOM 15906 C C . ARG A 1 1046 ? 157.917 156.463 179.545 1.00 25.59 1377 ARG A C 1
ATOM 15907 O O . ARG A 1 1046 ? 157.368 155.530 180.139 1.00 35.59 1377 ARG A O 1
ATOM 15928 N N . SER A 1 1047 ? 159.136 156.897 179.839 1.00 23.04 1378 SER A N 1
ATOM 15929 C CA . SER A 1 1047 ? 159.904 156.291 180.915 1.00 23.82 1378 SER A CA 1
ATOM 15930 C C . SER A 1 1047 ? 159.238 156.568 182.255 1.00 24.12 1378 SER A C 1
ATOM 15931 O O . SER A 1 1047 ? 158.828 157.697 182.537 1.00 33.60 1378 SER A O 1
ATOM 15939 N N . GLU A 1 1048 ? 159.129 155.529 183.082 1.00 23.28 1379 GLU A N 1
ATOM 15940 C CA . GLU A 1 1048 ? 158.561 155.697 184.413 1.00 22.05 1379 GLU A CA 1
ATOM 15941 C C . GLU A 1 1048 ? 159.499 156.484 185.317 1.00 28.37 1379 GLU A C 1
ATOM 15942 O O . GLU A 1 1048 ? 159.048 157.265 186.162 1.00 36.88 1379 GLU A O 1
ATOM 15954 N N . TYR A 1 1049 ? 160.805 156.287 185.157 1.00 30.07 1380 TYR A N 1
ATOM 15955 C CA . TYR A 1 1049 ? 161.825 156.981 185.940 1.00 25.06 1380 TYR A CA 1
ATOM 15956 C C . TYR A 1 1049 ? 162.835 157.572 184.966 1.00 28.44 1380 TYR A C 1
ATOM 15957 O O . TYR A 1 1049 ? 163.887 156.974 184.706 1.00 41.62 1380 TYR A O 1
ATOM 15975 N N . PRO A 1 1050 ? 162.547 158.742 184.402 1.00 19.28 1381 PRO A N 1
ATOM 15976 C CA . PRO A 1 1050 ? 163.437 159.315 183.387 1.00 21.81 1381 PRO A CA 1
ATOM 15977 C C . PRO A 1 1050 ? 164.773 159.739 183.979 1.00 19.54 1381 PRO A C 1
ATOM 15978 O O . PRO A 1 1050 ? 164.982 159.747 185.192 1.00 38.32 1381 PRO A O 1
ATOM 15989 N N . GLU A 1 1051 ? 165.692 160.102 183.082 1.00 20.85 1382 GLU A N 1
ATOM 15990 C CA . GLU A 1 1051 ? 167.020 160.524 183.519 1.00 28.63 1382 GLU A CA 1
ATOM 15991 C C . GLU A 1 1051 ? 166.936 161.762 184.399 1.00 27.30 1382 GLU A C 1
ATOM 15992 O O . GLU A 1 1051 ? 167.701 161.904 185.361 1.00 33.08 1382 GLU A O 1
ATOM 16004 N N . LYS A 1 1052 ? 166.016 162.673 184.082 1.00 25.62 1383 LYS A N 1
ATOM 16005 C CA . LYS A 1 1052 ? 165.859 163.872 184.893 1.00 24.96 1383 LYS A CA 1
ATOM 16006 C C . LYS A 1 1052 ? 165.469 163.521 186.320 1.00 26.16 1383 LYS A C 1
ATOM 16007 O O . LYS A 1 1052 ? 165.906 164.178 187.267 1.00 37.39 1383 LYS A O 1
ATOM 16026 N N . ALA A 1 1053 ? 164.640 162.492 186.496 1.00 29.55 1384 ALA A N 1
ATOM 16027 C CA . ALA A 1 1053 ? 164.243 162.091 187.840 1.00 24.92 1384 ALA A CA 1
ATOM 16028 C C . ALA A 1 1053 ? 165.449 161.652 188.661 1.00 27.71 1384 ALA A C 1
ATOM 16029 O O . ALA A 1 1053 ? 165.622 162.077 189.809 1.00 36.04 1384 ALA A O 1
ATOM 16036 N N . LEU A 1 1054 ? 166.303 160.802 188.086 1.00 22.71 1385 LEU A N 1
ATOM 16037 C CA . LEU A 1 1054 ? 167.488 160.349 188.806 1.00 21.25 1385 LEU A CA 1
ATOM 16038 C C . LEU A 1 1054 ? 168.440 161.505 189.078 1.00 29.31 1385 LEU A C 1
ATOM 16039 O O . LEU A 1 1054 ? 169.019 161.606 190.169 1.00 41.87 1385 LEU A O 1
ATOM 16055 N N . TYR A 1 1055 ? 168.624 162.382 188.091 1.00 29.96 1386 TYR A N 1
ATOM 16056 C CA . TYR A 1 1055 ? 169.496 163.533 188.279 1.00 29.42 1386 TYR A CA 1
ATOM 16057 C C . TYR A 1 1055 ? 168.987 164.419 189.408 1.00 33.38 1386 TYR A C 1
ATOM 16058 O O . TYR A 1 1055 ? 169.769 164.878 190.247 1.00 46.02 1386 TYR A O 1
ATOM 16076 N N . THR A 1 1056 ? 167.677 164.655 189.455 1.00 28.38 1387 THR A N 1
ATOM 16077 C CA . THR A 1 1056 ? 167.109 165.491 190.503 1.00 18.69 1387 THR A CA 1
ATOM 16078 C C . THR A 1 1056 ? 167.203 164.811 191.860 1.00 26.95 1387 THR A C 1
ATOM 16079 O O . THR A 1 1056 ? 167.397 165.479 192.877 1.00 42.83 1387 THR A O 1
ATOM 16090 N N . GLN A 1 1057 ? 167.061 163.487 191.903 1.00 26.57 1388 GLN A N 1
ATOM 16091 C CA . GLN A 1 1057 ? 167.211 162.776 193.169 1.00 27.61 1388 GLN A CA 1
ATOM 16092 C C . GLN A 1 1057 ? 168.630 162.914 193.706 1.00 34.69 1388 GLN A C 1
ATOM 16093 O O . GLN A 1 1057 ? 168.837 163.182 194.897 1.00 42.66 1388 GLN A O 1
ATOM 16107 N N . LEU A 1 1058 ? 169.626 162.732 192.839 1.00 37.71 1389 LEU A N 1
ATOM 16108 C CA . LEU A 1 1058 ? 171.007 162.891 193.279 1.00 31.83 1389 LEU A CA 1
ATOM 16109 C C . LEU A 1 1058 ? 171.288 164.334 193.680 1.00 36.11 1389 LEU A C 1
ATOM 16110 O O . LEU A 1 1058 ? 171.987 164.589 194.670 1.00 49.76 1389 LEU A O 1
ATOM 16126 N N . CYS A 1 1059 ? 170.737 165.292 192.934 1.00 39.73 1390 CYS A N 1
ATOM 16127 C CA . CYS A 1 1059 ? 170.900 166.694 193.292 1.00 36.75 1390 CYS A CA 1
ATOM 16128 C C . CYS A 1 1059 ? 170.266 166.992 194.642 1.00 35.52 1390 CYS A C 1
ATOM 16129 O O . CYS A 1 1059 ? 170.795 167.787 195.421 1.00 47.26 1390 CYS A O 1
ATOM 16137 N N . PHE A 1 1060 ? 169.128 166.364 194.938 1.00 33.37 1391 PHE A N 1
ATOM 16138 C CA . PHE A 1 1060 ? 168.486 166.558 196.232 1.00 36.01 1391 PHE A CA 1
ATOM 16139 C C . PHE A 1 1060 ? 169.324 165.972 197.358 1.00 38.27 1391 PHE A C 1
ATOM 16140 O O . PHE A 1 1060 ? 169.457 166.583 198.425 1.00 50.64 1391 PHE A O 1
ATOM 16157 N N . TYR A 1 1061 ? 169.883 164.780 197.149 1.00 35.08 1392 TYR A N 1
ATOM 16158 C CA . TYR A 1 1061 ? 170.752 164.205 198.170 1.00 38.36 1392 TYR A CA 1
ATOM 16159 C C . TYR A 1 1061 ? 171.981 165.074 198.396 1.00 39.27 1392 TYR A C 1
ATOM 16160 O O . TYR A 1 1061 ? 172.474 165.170 199.524 1.00 46.16 1392 TYR A O 1
ATOM 16178 N N . ARG A 1 1062 ? 172.491 165.710 197.341 1.00 35.91 1393 ARG A N 1
ATOM 16179 C CA . ARG A 1 1062 ? 173.554 166.694 197.524 1.00 37.57 1393 ARG A CA 1
ATOM 16180 C C . ARG A 1 1062 ? 173.049 167.913 198.289 1.00 46.23 1393 ARG A C 1
ATOM 16181 O O . ARG A 1 1062 ? 173.762 168.468 199.132 1.00 53.10 1393 ARG A O 1
ATOM 16202 N N . PHE A 1 1063 ? 171.819 168.338 198.002 1.00 44.32 1394 PHE A N 1
ATOM 16203 C CA . PHE A 1 1063 ? 171.250 169.521 198.637 1.00 35.77 1394 PHE A CA 1
ATOM 16204 C C . PHE A 1 1063 ? 171.108 169.332 200.140 1.00 40.18 1394 PHE A C 1
ATOM 16205 O O . PHE A 1 1063 ? 171.407 170.243 200.919 1.00 49.73 1394 PHE A O 1
ATOM 16222 N N . ILE A 1 1064 ? 170.651 168.151 200.570 1.00 34.00 1395 ILE A N 1
ATOM 16223 C CA . ILE A 1 1064 ? 170.431 167.902 201.994 1.00 32.17 1395 ILE A CA 1
ATOM 16224 C C . ILE A 1 1064 ? 171.725 167.741 202.770 1.00 38.17 1395 ILE A C 1
ATOM 16225 O O . ILE A 1 1064 ? 171.677 167.490 203.981 1.00 47.66 1395 ILE A O 1
ATOM 16241 N N . PHE A 1 1065 ? 172.880 167.864 202.114 1.00 39.28 1396 PHE A N 1
ATOM 16242 C CA . PHE A 1 1065 ? 174.169 167.839 202.793 1.00 37.91 1396 PHE A CA 1
ATOM 16243 C C . PHE A 1 1065 ? 175.042 169.029 202.413 1.00 44.77 1396 PHE A C 1
ATOM 16244 O O . PHE A 1 1065 ? 176.241 169.019 202.709 1.00 54.59 1396 PHE A O 1
ATOM 16261 N N . ASP A 1 1066 ? 174.477 170.049 201.770 1.00 47.92 1397 ASP A N 1
ATOM 16262 C CA . ASP A 1 1066 ? 175.237 171.215 201.319 1.00 45.09 1397 ASP A CA 1
ATOM 16263 C C . ASP A 1 1066 ? 175.210 172.267 202.420 1.00 50.03 1397 ASP A C 1
ATOM 16264 O O . ASP A 1 1066 ? 174.282 173.068 202.527 1.00 55.23 1397 ASP A O 1
ATOM 16273 N N . TRP A 1 1067 ? 176.253 172.265 203.249 1.00 52.92 1398 TRP A N 1
ATOM 16274 C CA . TRP A 1 1067 ? 176.341 173.224 204.346 1.00 49.49 1398 TRP A CA 1
ATOM 16275 C C . TRP A 1 1067 ? 176.406 174.653 203.822 1.00 52.22 1398 TRP A C 1
ATOM 16276 O O . TRP A 1 1067 ? 175.643 175.526 204.256 1.00 61.02 1398 TRP A O 1
ATOM 16297 N N . ASP A 1 1068 ? 177.316 174.908 202.881 1.00 47.30 1399 ASP A N 1
ATOM 16298 C CA . ASP A 1 1068 ? 177.528 176.269 202.402 1.00 50.93 1399 ASP A CA 1
ATOM 16299 C C . ASP A 1 1068 ? 176.284 176.820 201.720 1.00 53.79 1399 ASP A C 1
ATOM 16300 O O . ASP A 1 1068 ? 175.894 177.967 201.961 1.00 59.14 1399 ASP A O 1
ATOM 16309 N N . TYR A 1 1069 ? 175.647 176.021 200.863 1.00 51.91 1400 TYR A N 1
ATOM 16310 C CA . TYR A 1 1069 ? 174.445 176.493 200.186 1.00 50.38 1400 TYR A CA 1
ATOM 16311 C C . TYR A 1 1069 ? 173.332 176.780 201.183 1.00 51.87 1400 TYR A C 1
ATOM 16312 O O . TYR A 1 1069 ? 172.636 177.795 201.073 1.00 57.02 1400 TYR A O 1
ATOM 16330 N N . ALA A 1 1070 ? 173.146 175.895 202.162 1.00 50.85 1401 ALA A N 1
ATOM 16331 C CA . ALA A 1 1070 ? 172.104 176.113 203.157 1.00 50.80 1401 ALA A CA 1
ATOM 16332 C C . ALA A 1 1070 ? 172.353 177.397 203.932 1.00 53.46 1401 ALA A C 1
ATOM 16333 O O . ALA A 1 1070 ? 171.424 178.172 204.180 1.00 58.89 1401 ALA A O 1
ATOM 16340 N N . LEU A 1 1071 ? 173.606 177.646 204.315 1.00 59.58 1402 LEU A N 1
ATOM 16341 C CA . LEU A 1 1071 ? 173.909 178.858 205.066 1.00 57.44 1402 LEU A CA 1
ATOM 16342 C C . LEU A 1 1071 ? 173.566 180.105 204.261 1.00 59.23 1402 LEU A C 1
ATOM 16343 O O . LEU A 1 1071 ? 172.992 181.060 204.797 1.00 67.24 1402 LEU A O 1
ATOM 16359 N N . GLU A 1 1072 ? 173.901 180.114 202.971 1.00 59.59 1403 GLU A N 1
ATOM 16360 C CA . GLU A 1 1072 ? 173.690 181.306 202.158 1.00 59.71 1403 GLU A CA 1
ATOM 16361 C C . GLU A 1 1072 ? 172.217 181.511 201.820 1.00 63.03 1403 GLU A C 1
ATOM 16362 O O . GLU A 1 1072 ? 171.680 182.608 202.004 1.00 65.42 1403 GLU A O 1
ATOM 16374 N N . LYS A 1 1073 ? 171.548 180.470 201.326 1.00 58.53 1404 LYS A N 1
ATOM 16375 C CA . LYS A 1 1073 ? 170.193 180.615 200.800 1.00 54.75 1404 LYS A CA 1
ATOM 16376 C C . LYS A 1 1073 ? 169.122 180.281 201.836 1.00 57.60 1404 LYS A C 1
ATOM 16377 O O . LYS A 1 1073 ? 168.291 181.129 202.174 1.00 65.36 1404 LYS A O 1
ATOM 16396 N N . VAL A 1 1074 ? 169.129 179.050 202.345 1.00 54.49 1405 VAL A N 1
ATOM 16397 C CA . VAL A 1 1074 ? 168.019 178.583 203.171 1.00 57.73 1405 VAL A CA 1
ATOM 16398 C C . VAL A 1 1074 ? 167.985 179.327 204.501 1.00 60.31 1405 VAL A C 1
ATOM 16399 O O . VAL A 1 1074 ? 166.927 179.784 204.947 1.00 59.96 1405 VAL A O 1
ATOM 16412 N N . VAL A 1 1075 ? 169.131 179.458 205.150 1.00 65.36 1406 VAL A N 1
ATOM 16413 C CA . VAL A 1 1075 ? 169.179 179.952 206.520 1.00 64.17 1406 VAL A CA 1
ATOM 16414 C C . VAL A 1 1075 ? 168.979 181.462 206.540 1.00 65.50 1406 VAL A C 1
ATOM 16415 O O . VAL A 1 1075 ? 169.320 182.174 205.589 1.00 67.01 1406 VAL A O 1
ATOM 16428 N N . SER A 1 1076 ? 168.415 181.954 207.641 1.00 71.45 1407 SER A N 1
ATOM 16429 C CA . SER A 1 1076 ? 168.176 183.378 207.834 1.00 69.33 1407 SER A CA 1
ATOM 16430 C C . SER A 1 1076 ? 169.462 184.055 208.309 1.00 71.58 1407 SER A C 1
ATOM 16431 O O . SER A 1 1076 ? 170.550 183.474 208.275 1.00 76.46 1407 SER A O 1
ATOM 16439 N N . GLU A 1 1077 ? 169.348 185.305 208.761 1.00 73.33 1408 GLU A N 1
ATOM 16440 C CA . GLU A 1 1077 ? 170.522 186.062 209.187 1.00 75.00 1408 GLU A CA 1
ATOM 16441 C C . GLU A 1 1077 ? 170.972 185.655 210.586 1.00 73.85 1408 GLU A C 1
ATOM 16442 O O . GLU A 1 1077 ? 172.131 185.279 210.793 1.00 74.75 1408 GLU A O 1
ATOM 16454 N N . GLN A 1 1078 ? 170.068 185.730 211.566 1.00 68.76 1409 GLN A N 1
ATOM 16455 C CA . GLN A 1 1078 ? 170.423 185.326 212.923 1.00 73.13 1409 GLN A CA 1
ATOM 16456 C C . GLN A 1 1078 ? 170.769 183.845 212.978 1.00 79.15 1409 GLN A C 1
ATOM 16457 O O . GLN A 1 1078 ? 171.712 183.442 213.670 1.00 78.45 1409 GLN A O 1
ATOM 16471 N N . GLU A 1 1079 ? 170.010 183.016 212.258 1.00 76.51 1410 GLU A N 1
ATOM 16472 C CA . GLU A 1 1079 ? 170.321 181.594 212.202 1.00 68.95 1410 GLU A CA 1
ATOM 16473 C C . GLU A 1 1079 ? 171.682 181.360 211.562 1.00 66.90 1410 GLU A C 1
ATOM 16474 O O . GLU A 1 1079 ? 172.455 180.511 212.020 1.00 71.19 1410 GLU A O 1
ATOM 16486 N N . ARG A 1 1080 ? 171.995 182.107 210.501 1.00 63.22 1411 ARG A N 1
ATOM 16487 C CA . ARG A 1 1080 ? 173.308 181.982 209.881 1.00 65.46 1411 ARG A CA 1
ATOM 16488 C C . ARG A 1 1080 ? 174.409 182.353 210.862 1.00 67.01 1411 ARG A C 1
ATOM 16489 O O . ARG A 1 1080 ? 175.444 181.680 210.930 1.00 72.13 1411 ARG A O 1
ATOM 16510 N N . GLY A 1 1081 ? 174.211 183.427 211.625 1.00 63.94 1412 GLY A N 1
ATOM 16511 C CA . GLY A 1 1081 ? 175.202 183.797 212.621 1.00 61.97 1412 GLY A CA 1
ATOM 16512 C C . GLY A 1 1081 ? 175.384 182.722 213.673 1.00 59.21 1412 GLY A C 1
ATOM 16513 O O . GLY A 1 1081 ? 176.509 182.402 214.064 1.00 60.55 1412 GLY A O 1
ATOM 16517 N N . HIS A 1 1082 ? 174.279 182.143 214.140 1.00 61.77 1413 HIS A N 1
ATOM 16518 C CA . HIS A 1 1082 ? 174.366 181.100 215.155 1.00 60.73 1413 HIS A CA 1
ATOM 16519 C C . HIS A 1 1082 ? 175.021 179.838 214.612 1.00 64.18 1413 HIS A C 1
ATOM 16520 O O . HIS A 1 1082 ? 175.645 179.090 215.372 1.00 68.35 1413 HIS A O 1
ATOM 16534 N N . LEU A 1 1083 ? 174.882 179.575 213.315 1.00 67.12 1414 LEU A N 1
ATOM 16535 C CA . LEU A 1 1083 ? 175.441 178.372 212.715 1.00 66.06 1414 LEU A CA 1
ATOM 16536 C C . LEU A 1 1083 ? 176.856 178.562 212.182 1.00 66.21 1414 LEU A C 1
ATOM 16537 O O . LEU A 1 1083 ? 177.519 177.568 211.871 1.00 69.90 1414 LEU A O 1
ATOM 16553 N N . LYS A 1 1084 ? 177.334 179.802 212.070 1.00 67.53 1415 LYS A N 1
ATOM 16554 C CA . LYS A 1 1084 ? 178.656 180.084 211.524 1.00 67.14 1415 LYS A CA 1
ATOM 16555 C C . LYS A 1 1084 ? 179.713 180.242 212.611 1.00 69.09 1415 LYS A C 1
ATOM 16556 O O . LYS A 1 1084 ? 180.656 181.024 212.451 1.00 72.63 1415 LYS A O 1
ATOM 16575 N N . LYS A 1 1085 ? 179.574 179.517 213.712 1.00 69.71 1416 LYS A N 1
ATOM 16576 C CA . LYS A 1 1085 ? 180.511 179.557 214.825 1.00 70.97 1416 LYS A CA 1
ATOM 16577 C C . LYS A 1 1085 ? 181.108 178.171 215.038 1.00 71.14 1416 LYS A C 1
ATOM 16578 O O . LYS A 1 1085 ? 180.813 177.221 214.310 1.00 73.60 1416 LYS A O 1
ATOM 16597 N N . LYS A 1 1086 ? 181.958 178.064 216.055 1.00 71.59 1417 LYS A N 1
ATOM 16598 C CA . LYS A 1 1086 ? 182.398 176.762 216.522 1.00 69.21 1417 LYS A CA 1
ATOM 16599 C C . LYS A 1 1086 ? 181.227 176.049 217.192 1.00 67.65 1417 LYS A C 1
ATOM 16600 O O . LYS A 1 1086 ? 180.110 176.565 217.266 1.00 67.48 1417 LYS A O 1
ATOM 16619 N N . LEU A 1 1087 ? 181.485 174.842 217.688 1.00 67.38 1418 LEU A N 1
ATOM 16620 C CA . LEU A 1 1087 ? 180.502 173.893 218.191 1.00 73.51 1418 LEU A CA 1
ATOM 16621 C C . LEU A 1 1087 ? 179.786 173.206 217.031 1.00 74.78 1418 LEU A C 1
ATOM 16622 O O . LEU A 1 1087 ? 179.012 172.278 217.266 1.00 73.65 1418 LEU A O 1
ATOM 16638 N N . PHE A 1 1088 ? 180.032 173.616 215.785 1.00 66.29 1419 PHE A N 1
ATOM 16639 C CA . PHE A 1 1088 ? 179.469 172.968 214.615 1.00 60.36 1419 PHE A CA 1
ATOM 16640 C C . PHE A 1 1088 ? 180.524 172.614 213.578 1.00 62.97 1419 PHE A C 1
ATOM 16641 O O . PHE A 1 1088 ? 180.169 172.105 212.509 1.00 69.77 1419 PHE A O 1
ATOM 16658 N N . GLN A 1 1089 ? 181.805 172.867 213.856 1.00 60.53 1420 GLN A N 1
ATOM 16659 C CA . GLN A 1 1089 ? 182.844 172.575 212.875 1.00 61.82 1420 GLN A CA 1
ATOM 16660 C C . GLN A 1 1089 ? 182.914 171.085 212.566 1.00 65.14 1420 GLN A C 1
ATOM 16661 O O . GLN A 1 1089 ? 183.035 170.691 211.400 1.00 71.39 1420 GLN A O 1
ATOM 16675 N N . GLU A 1 1090 ? 182.840 170.240 213.596 1.00 58.60 1421 GLU A N 1
ATOM 16676 C CA . GLU A 1 1090 ? 182.852 168.799 213.363 1.00 59.94 1421 GLU A CA 1
ATOM 16677 C C . GLU A 1 1090 ? 181.656 168.375 212.523 1.00 61.73 1421 GLU A C 1
ATOM 16678 O O . GLU A 1 1090 ? 181.792 167.576 211.587 1.00 65.72 1421 GLU A O 1
ATOM 16690 N N . SER A 1 1091 ? 180.475 168.907 212.838 1.00 52.95 1422 SER A N 1
ATOM 16691 C CA . SER A 1 1091 ? 179.302 168.624 212.023 1.00 50.78 1422 SER A CA 1
ATOM 16692 C C . SER A 1 1091 ? 179.502 169.119 210.600 1.00 50.23 1422 SER A C 1
ATOM 16693 O O . SER A 1 1091 ? 179.097 168.454 209.640 1.00 59.39 1422 SER A O 1
ATOM 16701 N N . GLU A 1 1092 ? 180.121 170.288 210.443 1.00 45.91 1423 GLU A N 1
ATOM 16702 C CA . GLU A 1 1092 ? 180.399 170.801 209.108 1.00 45.93 1423 GLU A CA 1
ATOM 16703 C C . GLU A 1 1092 ? 181.313 169.858 208.340 1.00 51.79 1423 GLU A C 1
ATOM 16704 O O . GLU A 1 1092 ? 181.084 169.586 207.157 1.00 60.87 1423 GLU A O 1
ATOM 16716 N N . ASN A 1 1093 ? 182.354 169.347 208.998 1.00 51.30 1424 ASN A N 1
ATOM 16717 C CA . ASN A 1 1093 ? 183.272 168.433 208.327 1.00 48.74 1424 ASN A CA 1
ATOM 16718 C C . ASN A 1 1093 ? 182.572 167.141 207.929 1.00 51.43 1424 ASN A C 1
ATOM 16719 O O . ASN A 1 1093 ? 182.779 166.628 206.822 1.00 53.92 1424 ASN A O 1
ATOM 16730 N N . GLN A 1 1094 ? 181.743 166.596 208.819 1.00 46.98 1425 GLN A N 1
ATOM 16731 C CA . GLN A 1 1094 ? 181.035 165.363 208.493 1.00 42.98 1425 GLN A CA 1
ATOM 16732 C C . GLN A 1 1094 ? 180.051 165.580 207.350 1.00 45.65 1425 GLN A C 1
ATOM 16733 O O . GLN A 1 1094 ? 179.916 164.724 206.467 1.00 52.77 1425 GLN A O 1
ATOM 16747 N N . TYR A 1 1095 ? 179.359 166.720 207.342 1.00 45.35 1426 TYR A N 1
ATOM 16748 C CA . TYR A 1 1095 ? 178.448 167.022 206.244 1.00 44.84 1426 TYR A CA 1
ATOM 16749 C C . TYR A 1 1095 ? 179.205 167.194 204.935 1.00 48.38 1426 TYR A C 1
ATOM 16750 O O . TYR A 1 1095 ? 178.727 166.776 203.876 1.00 56.31 1426 TYR A O 1
ATOM 16768 N N . LYS A 1 1096 ? 180.385 167.813 204.984 1.00 42.58 1427 LYS A N 1
ATOM 16769 C CA . LYS A 1 1096 ? 181.202 167.930 203.781 1.00 38.44 1427 LYS A CA 1
ATOM 16770 C C . LYS A 1 1096 ? 181.609 166.557 203.263 1.00 45.93 1427 LYS A C 1
ATOM 16771 O O . LYS A 1 1096 ? 181.538 166.289 202.057 1.00 51.81 1427 LYS A O 1
ATOM 16790 N N . LYS A 1 1097 ? 182.022 165.665 204.164 1.00 48.31 1428 LYS A N 1
ATOM 16791 C CA . LYS A 1 1097 ? 182.375 164.313 203.748 1.00 43.87 1428 LYS A CA 1
ATOM 16792 C C . LYS A 1 1097 ? 181.181 163.602 203.126 1.00 37.49 1428 LYS A C 1
ATOM 16793 O O . LYS A 1 1097 ? 181.320 162.909 202.112 1.00 44.99 1428 LYS A O 1
ATOM 16812 N N . LEU A 1 1098 ? 179.997 163.762 203.718 1.00 36.54 1429 LEU A N 1
ATOM 16813 C CA . LEU A 1 1098 ? 178.815 163.091 203.188 1.00 38.17 1429 LEU A CA 1
ATOM 16814 C C . LEU A 1 1098 ? 178.418 163.656 201.829 1.00 39.32 1429 LEU A C 1
ATOM 16815 O O . LEU A 1 1098 ? 177.973 162.913 200.948 1.00 46.62 1429 LEU A O 1
ATOM 16831 N N . LYS A 1 1099 ? 178.561 164.968 201.643 1.00 33.59 1430 LYS A N 1
ATOM 16832 C CA . LYS A 1 1099 ? 178.281 165.566 200.343 1.00 35.85 1430 LYS A CA 1
ATOM 16833 C C . LYS A 1 1099 ? 179.294 165.122 199.299 1.00 39.28 1430 LYS A C 1
ATOM 16834 O O . LYS A 1 1099 ? 178.971 165.074 198.106 1.00 47.50 1430 LYS A O 1
ATOM 16853 N N . SER A 1 1100 ? 180.522 164.819 199.723 1.00 47.07 1431 SER A N 1
ATOM 16854 C CA . SER A 1 1100 ? 181.527 164.332 198.786 1.00 41.75 1431 SER A CA 1
ATOM 16855 C C . SER A 1 1100 ? 181.072 163.058 198.087 1.00 41.17 1431 SER A C 1
ATOM 16856 O O . SER A 1 1100 ? 181.387 162.854 196.913 1.00 48.93 1431 SER A O 1
ATOM 16864 N N . THR A 1 1101 ? 180.330 162.194 198.781 1.00 34.43 1432 THR A N 1
ATOM 16865 C CA . THR A 1 1101 ? 179.863 160.954 198.166 1.00 35.41 1432 THR A CA 1
ATOM 16866 C C . THR A 1 1101 ? 178.904 161.236 197.015 1.00 38.74 1432 THR A C 1
ATOM 16867 O O . THR A 1 1101 ? 179.055 160.696 195.909 1.00 51.03 1432 THR A O 1
ATOM 16878 N N . VAL A 1 1102 ? 177.907 162.085 197.258 1.00 36.87 1433 VAL A N 1
ATOM 16879 C CA . VAL A 1 1102 ? 176.943 162.401 196.213 1.00 36.29 1433 VAL A CA 1
ATOM 16880 C C . VAL A 1 1102 ? 177.620 163.164 195.085 1.00 42.43 1433 VAL A C 1
ATOM 16881 O O . VAL A 1 1102 ? 177.282 162.987 193.909 1.00 48.99 1433 VAL A O 1
ATOM 16894 N N . ASP A 1 1103 ? 178.587 164.021 195.417 1.00 42.98 1434 ASP A N 1
ATOM 16895 C CA . ASP A 1 1103 ? 179.340 164.713 194.378 1.00 40.13 1434 ASP A CA 1
ATOM 16896 C C . ASP A 1 1103 ? 180.110 163.725 193.515 1.00 41.54 1434 ASP A C 1
ATOM 16897 O O . ASP A 1 1103 ? 180.149 163.859 192.287 1.00 50.35 1434 ASP A O 1
ATOM 16906 N N . GLN A 1 1104 ? 180.729 162.723 194.140 1.00 43.24 1435 GLN A N 1
ATOM 16907 C CA . GLN A 1 1104 ? 181.445 161.705 193.382 1.00 41.14 1435 GLN A CA 1
ATOM 16908 C C . GLN A 1 1104 ? 180.505 160.960 192.450 1.00 38.65 1435 GLN A C 1
ATOM 16909 O O . GLN A 1 1104 ? 180.836 160.720 191.284 1.00 46.11 1435 GLN A O 1
ATOM 16923 N N . VAL A 1 1105 ? 179.328 160.583 192.945 1.00 33.67 1436 VAL A N 1
ATOM 16924 C CA . VAL A 1 1105 ? 178.379 159.864 192.098 1.00 29.93 1436 VAL A CA 1
ATOM 16925 C C . VAL A 1 1105 ? 177.940 160.740 190.932 1.00 33.47 1436 VAL A C 1
ATOM 16926 O O . VAL A 1 1105 ? 177.889 160.292 189.781 1.00 43.46 1436 VAL A O 1
ATOM 16939 N N . LEU A 1 1106 ? 177.619 162.004 191.208 1.00 34.42 1437 LEU A N 1
ATOM 16940 C CA . LEU A 1 1106 ? 177.150 162.892 190.150 1.00 33.06 1437 LEU A CA 1
ATOM 16941 C C . LEU A 1 1106 ? 178.243 163.180 189.131 1.00 36.38 1437 LEU A C 1
ATOM 16942 O O . LEU A 1 1106 ? 177.943 163.422 187.958 1.00 42.57 1437 LEU A O 1
ATOM 16958 N N . SER A 1 1107 ? 179.508 163.160 189.552 1.00 40.27 1438 SER A N 1
ATOM 16959 C CA . SER A 1 1107 ? 180.606 163.368 188.616 1.00 34.32 1438 SER A CA 1
ATOM 16960 C C . SER A 1 1107 ? 180.667 162.284 187.553 1.00 35.44 1438 SER A C 1
ATOM 16961 O O . SER A 1 1107 ? 181.265 162.502 186.495 1.00 47.38 1438 SER A O 1
ATOM 16969 N N . ARG A 1 1108 ? 180.070 161.124 187.809 1.00 37.84 1439 ARG A N 1
ATOM 16970 C CA . ARG A 1 1108 ? 180.062 160.015 186.870 1.00 37.92 1439 ARG A CA 1
ATOM 16971 C C . ARG A 1 1108 ? 178.770 159.944 186.068 1.00 32.99 1439 ARG A C 1
ATOM 16972 O O . ARG A 1 1108 ? 178.534 158.948 185.379 1.00 43.95 1439 ARG A O 1
ATOM 16993 N N . SER A 1 1109 ? 177.938 160.977 186.138 1.00 30.34 1440 SER A N 1
ATOM 16994 C CA . SER A 1 1109 ? 176.662 161.016 185.439 1.00 30.05 1440 SER A CA 1
ATOM 16995 C C . SER A 1 1109 ? 176.793 161.857 184.177 1.00 30.27 1440 SER A C 1
ATOM 16996 O O . SER A 1 1109 ? 177.338 162.963 184.217 1.00 42.66 1440 SER A O 1
ATOM 17004 N N . GLY A 1 1110 ? 176.294 161.327 183.059 1.00 26.86 1441 GLY A N 1
ATOM 17005 C CA . 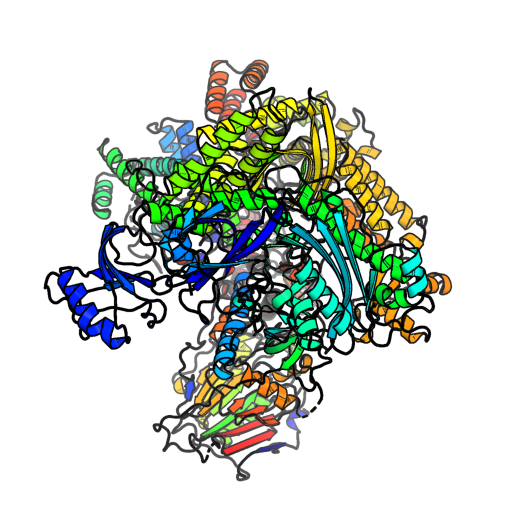GLY A 1 1110 ? 176.301 162.077 181.818 1.00 26.52 1441 GLY A CA 1
ATOM 17006 C C . GLY A 1 1110 ? 175.240 163.148 181.732 1.00 34.54 1441 GLY A C 1
ATOM 17007 O O . GLY A 1 1110 ? 175.366 164.065 180.914 1.00 46.98 1441 GLY A O 1
ATOM 17011 N N . TYR A 1 1111 ? 174.196 163.055 182.556 1.00 30.95 1442 TYR A N 1
ATOM 17012 C CA . TYR A 1 1111 ? 173.142 164.059 182.546 1.00 27.73 1442 TYR A CA 1
ATOM 17013 C C . TYR A 1 1111 ? 173.600 165.383 183.141 1.00 23.79 1442 TYR A C 1
ATOM 17014 O O . TYR A 1 1111 ? 173.035 166.427 182.803 1.00 38.28 1442 TYR A O 1
ATOM 17032 N N . SER A 1 1112 ? 174.605 165.366 184.010 1.00 25.01 1443 SER A N 1
ATOM 17033 C CA . SER A 1 1112 ? 175.068 166.567 184.689 1.00 35.48 1443 SER A CA 1
ATOM 17034 C C . SER A 1 1112 ? 176.179 167.287 183.940 1.00 37.72 1443 SER A C 1
ATOM 17035 O O . SER A 1 1112 ? 176.669 168.310 184.427 1.00 44.85 1443 SER A O 1
ATOM 17043 N N . GLU A 1 1113 ? 176.585 166.790 182.777 1.00 41.16 1444 GLU A N 1
ATOM 17044 C CA . GLU A 1 1113 ? 177.665 167.378 182.001 1.00 39.93 1444 GLU A CA 1
ATOM 17045 C C . GLU A 1 1113 ? 177.166 167.735 180.609 1.00 40.83 1444 GLU A C 1
ATOM 17046 O O . GLU A 1 1113 ? 176.450 166.954 179.976 1.00 47.81 1444 GLU A O 1
ATOM 17058 N N . VAL A 1 1114 ? 177.548 168.919 180.140 1.00 37.87 1445 VAL A N 1
ATOM 17059 C CA . VAL A 1 1114 ? 177.252 169.376 178.789 1.00 36.49 1445 VAL A CA 1
ATOM 17060 C C . VAL A 1 1114 ? 178.575 169.527 178.054 1.00 37.50 1445 VAL A C 1
ATOM 17061 O O . VAL A 1 1114 ? 179.444 170.297 178.481 1.00 43.38 1445 VAL A O 1
ATOM 17074 N N . ASN A 1 1115 ? 178.727 168.796 176.955 1.00 38.75 1446 ASN A N 1
ATOM 17075 C CA . ASN A 1 1115 ? 179.937 168.848 176.139 1.00 38.32 1446 ASN A CA 1
ATOM 17076 C C . ASN A 1 1115 ? 179.773 169.976 175.130 1.00 38.45 1446 ASN A C 1
ATOM 17077 O O . ASN A 1 1115 ? 179.093 169.822 174.113 1.00 43.06 1446 ASN A O 1
ATOM 17088 N N . LEU A 1 1116 ? 180.400 171.121 175.410 1.00 32.24 1447 LEU A N 1
ATOM 17089 C CA . LEU A 1 1116 ? 180.273 172.269 174.521 1.00 36.63 1447 LEU A CA 1
ATOM 17090 C C . LEU A 1 1116 ? 180.953 172.039 173.180 1.00 39.62 1447 LEU A C 1
ATOM 17091 O O . LEU A 1 1116 ? 180.597 172.698 172.198 1.00 46.02 1447 LEU A O 1
ATOM 17107 N N . SER A 1 1117 ? 181.918 171.121 173.114 1.00 35.72 1448 SER A N 1
ATOM 17108 C CA . SER A 1 1117 ? 182.533 170.795 171.833 1.00 29.83 1448 SER A CA 1
ATOM 17109 C C . SER A 1 1117 ? 181.511 170.207 170.871 1.00 32.88 1448 SER A C 1
ATOM 17110 O O . SER A 1 1117 ? 181.515 170.525 169.677 1.00 44.93 1448 SER A O 1
ATOM 17118 N N . LYS A 1 1118 ? 180.625 169.346 171.373 1.00 33.83 1449 LYS A N 1
ATOM 17119 C CA . LYS A 1 1118 ? 179.618 168.736 170.514 1.00 36.05 1449 LYS A CA 1
ATOM 17120 C C . LYS A 1 1118 ? 178.584 169.750 170.046 1.00 42.95 1449 LYS A C 1
ATOM 17121 O O . LYS A 1 1118 ? 178.051 169.620 168.939 1.00 45.89 1449 LYS A O 1
ATOM 17140 N N . LEU A 1 1119 ? 178.282 170.756 170.867 1.00 39.93 1450 LEU A N 1
ATOM 17141 C CA . LEU A 1 1119 ? 177.281 171.750 170.495 1.00 37.91 1450 LEU A CA 1
ATOM 17142 C C . LEU A 1 1119 ? 177.816 172.705 169.436 1.00 38.70 1450 LEU A C 1
ATOM 17143 O O . LEU A 1 1119 ? 177.248 172.822 168.346 1.00 46.97 1450 LEU A O 1
ATOM 17159 N N . PHE A 1 1120 ? 178.907 173.396 169.740 1.00 37.03 1451 PHE A N 1
ATOM 17160 C CA . PHE A 1 1120 ? 179.511 174.353 168.825 1.00 39.22 1451 PHE A CA 1
ATOM 17161 C C . PHE A 1 1120 ? 180.641 173.666 168.071 1.00 45.55 1451 PHE A C 1
ATOM 17162 O O . PHE A 1 1120 ? 181.571 173.135 168.687 1.00 50.88 1451 PHE A O 1
ATOM 17179 N N . GLN A 1 1121 ? 180.558 173.676 166.745 1.00 56.93 1452 GLN A N 1
ATOM 17180 C CA . GLN A 1 1121 ? 181.555 173.022 165.907 1.00 60.55 1452 GLN A CA 1
ATOM 17181 C C . GLN A 1 1121 ? 182.040 173.965 164.813 1.00 59.12 1452 GLN A C 1
ATOM 17182 O O . GLN A 1 1121 ? 183.026 173.686 164.132 1.00 59.76 1452 GLN A O 1
ATOM 17196 N N . GLN B 2 162 ? 181.220 128.127 211.884 1.00 80.97 159 GLN B N 1
ATOM 17197 C CA . GLN B 2 162 ? 181.187 126.857 212.598 1.00 82.04 159 GLN B CA 1
ATOM 17198 C C . GLN B 2 162 ? 181.073 125.694 211.623 1.00 79.83 159 GLN B C 1
ATOM 17199 O O . GLN B 2 162 ? 181.919 124.801 211.606 1.00 81.94 159 GLN B O 1
ATOM 17213 N N . LYS B 2 163 ? 180.017 125.709 210.808 1.00 69.31 160 LYS B N 1
ATOM 17214 C CA . LYS B 2 163 ? 179.821 124.640 209.837 1.00 69.58 160 LYS B CA 1
ATOM 17215 C C . LYS B 2 163 ? 180.958 124.600 208.824 1.00 74.15 160 LYS B C 1
ATOM 17216 O O . LYS B 2 163 ? 181.461 123.522 208.486 1.00 74.42 160 LYS B O 1
ATOM 17235 N N . TYR B 2 164 ? 181.377 125.765 208.327 1.00 70.03 161 TYR B N 1
ATOM 17236 C CA . TYR B 2 164 ? 182.427 125.799 207.316 1.00 68.17 161 TYR B CA 1
ATOM 17237 C C . TYR B 2 164 ? 183.748 125.279 207.867 1.00 66.58 161 TYR B C 1
ATOM 17238 O O . TYR B 2 164 ? 184.455 124.521 207.192 1.00 70.88 161 TYR B O 1
ATOM 17256 N N . GLY B 2 165 ? 184.099 125.672 209.091 1.00 64.58 162 GLY B N 1
ATOM 17257 C CA . GLY B 2 165 ? 185.393 125.313 209.640 1.00 66.70 162 GLY B CA 1
ATOM 17258 C C . GLY B 2 165 ? 185.559 123.836 209.922 1.00 68.04 162 GLY B C 1
ATOM 17259 O O . GLY B 2 165 ? 186.694 123.351 209.970 1.00 71.03 162 GLY B O 1
ATOM 17263 N N . SER B 2 166 ? 184.458 123.110 210.108 1.00 65.96 163 SER B N 1
ATOM 17264 C CA . SER B 2 166 ? 184.499 121.697 210.451 1.00 63.85 163 SER B CA 1
ATOM 17265 C C . SER B 2 166 ? 184.143 120.799 209.273 1.00 65.37 163 SER B C 1
ATOM 17266 O O . SER B 2 166 ? 183.797 119.630 209.476 1.00 68.98 163 SER B O 1
ATOM 17274 N N . ARG B 2 167 ? 184.219 121.314 208.050 1.00 64.80 164 ARG B N 1
ATOM 17275 C CA . ARG B 2 167 ? 183.883 120.509 206.885 1.00 69.82 164 ARG B CA 1
ATOM 17276 C C . ARG B 2 167 ? 184.890 119.378 206.710 1.00 69.94 164 ARG B C 1
ATOM 17277 O O . ARG B 2 167 ? 186.052 119.482 207.110 1.00 68.79 164 ARG B O 1
ATOM 17298 N N . THR B 2 168 ? 184.427 118.284 206.103 1.00 64.78 165 THR B N 1
ATOM 17299 C CA . THR B 2 168 ? 185.224 117.075 205.965 1.00 64.71 165 THR B CA 1
ATOM 17300 C C . THR B 2 168 ? 185.613 116.757 204.529 1.00 66.14 165 THR B C 1
ATOM 17301 O O . THR B 2 168 ? 186.497 115.919 204.319 1.00 66.38 165 THR B O 1
ATOM 17312 N N . ASN B 2 169 ? 184.988 117.394 203.540 1.00 63.61 166 ASN B N 1
ATOM 17313 C CA . ASN B 2 169 ? 185.265 117.128 202.134 1.00 60.62 166 ASN B CA 1
ATOM 17314 C C . ASN B 2 169 ? 186.253 118.131 201.546 1.00 64.57 166 ASN B C 1
ATOM 17315 O O . ASN B 2 169 ? 186.162 118.479 200.364 1.00 68.95 166 ASN B O 1
ATOM 17326 N N . ARG B 2 170 ? 187.195 118.603 202.357 1.00 66.41 167 ARG B N 1
ATOM 17327 C CA . ARG B 2 170 ? 188.201 119.542 201.885 1.00 61.81 167 ARG B CA 1
ATOM 17328 C C . ARG B 2 170 ? 189.022 118.928 200.758 1.00 62.28 167 ARG B C 1
ATOM 17329 O O . ARG B 2 170 ? 189.485 117.789 200.860 1.00 65.74 167 ARG B O 1
ATOM 17350 N N . GLY B 2 171 ? 189.200 119.688 199.681 1.00 51.48 168 GLY B N 1
ATOM 17351 C CA . GLY B 2 171 ? 190.053 119.277 198.588 1.00 52.14 168 GLY B CA 1
ATOM 17352 C C . GLY B 2 171 ? 189.461 118.238 197.664 1.00 53.07 168 GLY B C 1
ATOM 17353 O O . GLY B 2 171 ? 190.151 117.797 196.737 1.00 55.01 168 GLY B O 1
ATOM 17357 N N . GLU B 2 172 ? 188.215 117.836 197.877 1.00 50.96 169 GLU B N 1
ATOM 17358 C CA . GLU B 2 172 ? 187.610 116.809 197.043 1.00 48.16 169 GLU B CA 1
ATOM 17359 C C . GLU B 2 172 ? 187.421 117.326 195.624 1.00 51.25 169 GLU B C 1
ATOM 17360 O O . GLU B 2 172 ? 186.957 118.451 195.418 1.00 58.87 169 GLU B O 1
ATOM 17372 N N . VAL B 2 173 ? 187.781 116.502 194.644 1.00 42.93 170 VAL B N 1
ATOM 17373 C CA . VAL B 2 173 ? 187.603 116.837 193.237 1.00 43.56 170 VAL B CA 1
ATOM 17374 C C . VAL B 2 173 ? 186.178 116.440 192.869 1.00 44.84 170 VAL B C 1
ATOM 17375 O O . VAL B 2 173 ? 185.873 115.261 192.697 1.00 49.99 170 VAL B O 1
ATOM 17388 N N . VAL B 2 174 ? 185.299 117.435 192.747 1.00 47.42 171 VAL B N 1
ATOM 17389 C CA . VAL B 2 174 ? 183.901 117.145 192.456 1.00 46.66 171 VAL B CA 1
ATOM 17390 C C . VAL B 2 174 ? 183.652 116.961 190.967 1.00 46.67 171 VAL B C 1
ATOM 17391 O O . VAL B 2 174 ? 182.654 116.336 190.591 1.00 48.41 171 VAL B O 1
ATOM 17404 N N . THR B 2 175 ? 184.523 117.481 190.106 1.00 53.25 172 THR B N 1
ATOM 17405 C CA . THR B 2 175 ? 184.353 117.273 188.673 1.00 50.52 172 THR B CA 1
ATOM 17406 C C . THR B 2 175 ? 185.714 117.284 187.999 1.00 50.72 172 THR B C 1
ATOM 17407 O O . THR B 2 175 ? 186.619 118.003 188.421 1.00 55.79 172 THR B O 1
ATOM 17418 N N . THR B 2 176 ? 185.843 116.496 186.933 1.00 48.84 173 THR B N 1
ATOM 17419 C CA . THR B 2 176 ? 187.102 116.365 186.216 1.00 49.51 173 THR B CA 1
ATOM 17420 C C . THR B 2 176 ? 186.848 116.356 184.716 1.00 49.13 173 THR B C 1
ATOM 17421 O O . THR B 2 176 ? 185.784 115.942 184.252 1.00 48.71 173 THR B O 1
ATOM 17432 N N . TYR B 2 177 ? 187.844 116.819 183.963 1.00 52.74 174 TYR B N 1
ATOM 17433 C CA . TYR B 2 177 ? 187.795 116.804 182.510 1.00 49.75 174 TYR B CA 1
ATOM 17434 C C . TYR B 2 177 ? 189.217 116.787 181.973 1.00 52.92 174 TYR B C 1
ATOM 17435 O O . TYR B 2 177 ? 190.106 117.434 182.533 1.00 54.15 174 TYR B O 1
ATOM 17453 N N . GLY B 2 178 ? 189.420 116.055 180.885 1.00 57.47 175 GLY B N 1
ATOM 17454 C CA . GLY B 2 178 ? 190.691 116.068 180.191 1.00 56.27 175 GLY B CA 1
ATOM 17455 C C . GLY B 2 178 ? 191.670 115.035 180.715 1.00 53.71 175 GLY B C 1
ATOM 17456 O O . GLY B 2 178 ? 191.313 114.036 181.343 1.00 55.53 175 GLY B O 1
ATOM 17460 N N . GLU B 2 179 ? 192.943 115.298 180.435 1.00 62.66 176 GLU B N 1
ATOM 17461 C CA . GLU B 2 179 ? 194.002 114.375 180.818 1.00 62.67 176 GLU B CA 1
ATOM 17462 C C . GLU B 2 179 ? 194.059 114.225 182.330 1.00 62.16 176 GLU B C 1
ATOM 17463 O O . GLU B 2 179 ? 194.005 115.213 183.068 1.00 66.26 176 GLU B O 1
ATOM 17475 N N . LEU B 2 180 ? 194.169 112.984 182.790 1.00 60.11 177 LEU B N 1
ATOM 17476 C CA . LEU B 2 180 ? 194.297 112.727 184.215 1.00 58.93 177 LEU B CA 1
ATOM 17477 C C . LEU B 2 180 ? 195.634 113.248 184.721 1.00 58.73 177 LEU B C 1
ATOM 17478 O O . LEU B 2 180 ? 196.673 113.068 184.080 1.00 60.90 177 LEU B O 1
ATOM 17494 N N . GLN B 2 181 ? 195.604 113.900 185.876 1.00 60.99 178 GLN B N 1
ATOM 17495 C CA . GLN B 2 181 ? 196.790 114.465 186.497 1.00 61.54 178 GLN B CA 1
ATOM 17496 C C . GLN B 2 181 ? 196.950 113.893 187.898 1.00 64.15 178 GLN B C 1
ATOM 17497 O O . GLN B 2 181 ? 196.058 113.231 188.434 1.00 64.15 178 GLN B O 1
ATOM 17511 N N . GLY B 2 182 ? 198.107 114.158 188.491 1.00 68.50 179 GLY B N 1
ATOM 17512 C CA . GLY B 2 182 ? 198.389 113.663 189.819 1.00 66.57 179 GLY B CA 1
ATOM 17513 C C . GLY B 2 182 ? 197.504 114.306 190.868 1.00 70.76 179 GLY B C 1
ATOM 17514 O O . GLY B 2 182 ? 196.795 115.285 190.629 1.00 69.99 179 GLY B O 1
ATOM 17518 N N . THR B 2 183 ? 197.550 113.728 192.069 1.00 71.92 180 THR B N 1
ATOM 17519 C CA . THR B 2 183 ? 196.747 114.243 193.170 1.00 70.52 180 THR B CA 1
ATOM 17520 C C . THR B 2 183 ? 197.162 115.651 193.572 1.00 70.05 180 THR B C 1
ATOM 17521 O O . THR B 2 183 ? 196.382 116.350 194.229 1.00 71.90 180 THR B O 1
ATOM 17532 N N . THR B 2 184 ? 198.363 116.083 193.196 1.00 58.23 181 THR B N 1
ATOM 17533 C CA . THR B 2 184 ? 198.861 117.411 193.514 1.00 59.54 181 THR B CA 1
ATOM 17534 C C . THR B 2 184 ? 199.143 118.172 192.228 1.00 62.82 181 THR B C 1
ATOM 17535 O O . THR B 2 184 ? 199.705 117.618 191.278 1.00 64.91 181 THR B O 1
ATOM 17546 N N . TRP B 2 185 ? 198.746 119.440 192.203 1.00 56.85 182 TRP B N 1
ATOM 17547 C CA . TRP B 2 185 ? 198.963 120.321 191.066 1.00 50.04 182 TRP B CA 1
ATOM 17548 C C . TRP B 2 185 ? 200.015 121.360 191.417 1.00 54.00 182 TRP B C 1
ATOM 17549 O O . TRP B 2 185 ? 199.996 121.932 192.511 1.00 59.34 182 TRP B O 1
ATOM 17570 N N . ASN B 2 186 ? 200.928 121.604 190.485 1.00 47.89 183 ASN B N 1
ATOM 17571 C CA . ASN B 2 186 ? 201.979 122.589 190.662 1.00 46.61 183 ASN B CA 1
ATOM 17572 C C . ASN B 2 186 ? 202.051 123.476 189.431 1.00 50.09 183 ASN B C 1
ATOM 17573 O O . ASN B 2 186 ? 201.805 123.030 188.308 1.00 57.66 183 ASN B O 1
ATOM 17584 N N . GLY B 2 187 ? 202.393 124.744 189.657 1.00 47.48 184 GLY B N 1
ATOM 17585 C CA . GLY B 2 187 ? 202.512 125.719 188.600 1.00 50.11 184 GLY B CA 1
ATOM 17586 C C . GLY B 2 187 ? 203.882 126.371 188.596 1.00 49.72 184 GLY B C 1
ATOM 17587 O O . GLY B 2 187 ? 204.734 126.104 189.446 1.00 54.63 184 GLY B O 1
ATOM 17591 N N . GLY B 2 188 ? 204.073 127.241 187.614 1.00 49.67 185 GLY B N 1
ATOM 17592 C CA . GLY B 2 188 ? 205.327 127.929 187.414 1.00 50.80 185 GLY B CA 1
ATOM 17593 C C . GLY B 2 188 ? 205.486 129.204 188.205 1.00 53.39 185 GLY B C 1
ATOM 17594 O O . GLY B 2 188 ? 206.471 129.922 188.002 1.00 62.17 185 GLY B O 1
ATOM 17598 N N . SER B 2 189 ? 204.553 129.516 189.101 1.00 53.21 186 SER B N 1
ATOM 17599 C CA . SER B 2 189 ? 204.615 130.738 189.897 1.00 54.33 186 SER B CA 1
ATOM 17600 C C . SER B 2 189 ? 204.617 131.979 189.011 1.00 56.69 186 SER B C 1
ATOM 17601 O O . SER B 2 189 ? 205.191 133.009 189.369 1.00 60.15 186 SER B O 1
ATOM 17609 N N . GLY B 2 190 ? 203.980 131.888 187.849 1.00 59.80 187 GLY B N 1
ATOM 17610 C CA . GLY B 2 190 ? 203.939 133.018 186.936 1.00 59.85 187 GLY B CA 1
ATOM 17611 C C . GLY B 2 190 ? 205.304 133.450 186.450 1.00 62.55 187 GLY B C 1
ATOM 17612 O O . GLY B 2 190 ? 205.551 134.651 186.287 1.00 64.54 187 GLY B O 1
ATOM 17616 N N . SER B 2 191 ? 206.203 132.494 186.211 1.00 57.48 188 SER B N 1
ATOM 17617 C CA . SER B 2 191 ? 207.550 132.831 185.762 1.00 56.63 188 SER B CA 1
ATOM 17618 C C . SER B 2 191 ? 207.574 133.114 184.265 1.00 57.78 188 SER B C 1
ATOM 17619 O O . SER B 2 191 ? 207.830 134.245 183.840 1.00 60.76 188 SER B O 1
ATOM 17627 N N . ASN B 2 192 ? 207.312 132.097 183.454 1.00 57.21 189 ASN B N 1
ATOM 17628 C CA . ASN B 2 192 ? 207.198 132.263 182.007 1.00 60.87 189 ASN B CA 1
ATOM 17629 C C . ASN B 2 192 ? 205.731 132.422 181.611 1.00 62.28 189 ASN B C 1
ATOM 17630 O O . ASN B 2 192 ? 205.148 131.592 180.914 1.00 64.03 189 ASN B O 1
ATOM 17641 N N . THR B 2 193 ? 205.133 133.516 182.077 1.00 60.70 190 THR B N 1
ATOM 17642 C CA . THR B 2 193 ? 203.720 133.793 181.856 1.00 59.06 190 THR B CA 1
ATOM 17643 C C . THR B 2 193 ? 203.554 135.198 181.302 1.00 57.51 190 THR B C 1
ATOM 17644 O O . THR B 2 193 ? 204.186 136.141 181.789 1.00 61.82 190 THR B O 1
ATOM 17655 N N . ASN B 2 194 ? 202.700 135.333 180.290 1.00 57.01 191 ASN B N 1
ATOM 17656 C CA . ASN B 2 194 ? 202.392 136.618 179.672 1.00 52.69 191 ASN B CA 1
ATOM 17657 C C . ASN B 2 194 ? 200.878 136.767 179.625 1.00 57.82 191 ASN B C 1
ATOM 17658 O O . ASN B 2 194 ? 200.210 136.102 178.827 1.00 63.04 191 ASN B O 1
ATOM 17669 N N . VAL B 2 195 ? 200.341 137.637 180.475 1.00 54.76 192 VAL B N 1
ATOM 17670 C CA . VAL B 2 195 ? 198.905 137.852 180.600 1.00 52.30 192 VAL B CA 1
ATOM 17671 C C . VAL B 2 195 ? 198.583 139.240 180.073 1.00 53.51 192 VAL B C 1
ATOM 17672 O O . VAL B 2 195 ? 199.199 140.227 180.493 1.00 54.88 192 VAL B O 1
ATOM 17685 N N . GLU B 2 196 ? 197.625 139.321 179.153 1.00 55.92 193 GLU B N 1
ATOM 17686 C CA . GLU B 2 196 ? 197.197 140.610 178.628 1.00 55.02 193 GLU B CA 1
ATOM 17687 C C . GLU B 2 196 ? 195.723 140.526 178.257 1.00 54.34 193 GLU B C 1
ATOM 17688 O O . GLU B 2 196 ? 195.089 139.479 178.390 1.00 61.10 193 GLU B O 1
ATOM 17700 N N . LEU B 2 197 ? 195.170 141.650 177.818 1.00 50.84 194 LEU B N 1
ATOM 17701 C CA . LEU B 2 197 ? 193.821 141.681 177.275 1.00 48.80 194 LEU B CA 1
ATOM 17702 C C . LEU B 2 197 ? 193.875 141.366 175.789 1.00 48.43 194 LEU B C 1
ATOM 17703 O O . LEU B 2 197 ? 194.761 141.843 175.076 1.00 55.68 194 LEU B O 1
ATOM 17719 N N . PHE B 2 198 ? 192.927 140.558 175.323 1.00 45.35 195 PHE B N 1
ATOM 17720 C CA . PHE B 2 198 ? 192.943 140.126 173.935 1.00 47.61 195 PHE B CA 1
ATOM 17721 C C . PHE B 2 198 ? 192.936 141.331 173.008 1.00 55.11 195 PHE B C 1
ATOM 17722 O O . PHE B 2 198 ? 192.000 142.136 173.026 1.00 55.53 195 PHE B O 1
ATOM 17739 N N . THR B 2 199 ? 193.982 141.451 172.195 1.00 68.56 196 THR B N 1
ATOM 17740 C CA . THR B 2 199 ? 194.144 142.586 171.292 1.00 67.10 196 THR B CA 1
ATOM 17741 C C . THR B 2 199 ? 193.289 142.349 170.056 1.00 64.83 196 THR B C 1
ATOM 17742 O O . THR B 2 199 ? 193.693 141.643 169.129 1.00 66.01 196 THR B O 1
ATOM 17753 N N . SER B 2 200 ? 192.099 142.936 170.043 1.00 68.01 197 SER B N 1
ATOM 17754 C CA . SER B 2 200 ? 191.179 142.868 168.920 1.00 70.75 197 SER B CA 1
ATOM 17755 C C . SER B 2 200 ? 191.025 144.255 168.306 1.00 74.08 197 SER B C 1
ATOM 17756 O O . SER B 2 200 ? 191.688 145.218 168.705 1.00 73.39 197 SER B O 1
ATOM 17764 N N . LEU B 2 201 ? 190.136 144.352 167.317 1.00 85.39 198 LEU B N 1
ATOM 17765 C CA . LEU B 2 201 ? 189.893 145.638 166.673 1.00 87.11 198 LEU B CA 1
ATOM 17766 C C . LEU B 2 201 ? 189.320 146.650 167.657 1.00 87.08 198 LEU B C 1
ATOM 17767 O O . LEU B 2 201 ? 189.725 147.819 167.665 1.00 85.14 198 LEU B O 1
ATOM 17783 N N . ASP B 2 202 ? 188.379 146.222 168.495 1.00 85.21 199 ASP B N 1
ATOM 17784 C CA . ASP B 2 202 ? 187.723 147.127 169.428 1.00 83.82 199 ASP B CA 1
ATOM 17785 C C . ASP B 2 202 ? 188.588 147.356 170.661 1.00 81.75 199 ASP B C 1
ATOM 17786 O O . ASP B 2 202 ? 189.204 146.426 171.188 1.00 82.09 199 ASP B O 1
ATOM 17795 N N . GLU B 2 203 ? 188.630 148.604 171.118 1.00 73.73 200 GLU B N 1
ATOM 17796 C CA . GLU B 2 203 ? 189.376 148.926 172.321 1.00 73.58 200 GLU B CA 1
ATOM 17797 C C . GLU B 2 203 ? 188.670 148.349 173.549 1.00 74.47 200 GLU B C 1
ATOM 17798 O O . GLU B 2 203 ? 187.441 148.259 173.579 1.00 76.28 200 GLU B O 1
ATOM 17810 N N . PRO B 2 204 ? 189.420 147.950 174.573 1.00 59.84 201 PRO B N 1
ATOM 17811 C CA . PRO B 2 204 ? 188.791 147.359 175.755 1.00 54.55 201 PRO B CA 1
ATOM 17812 C C . PRO B 2 204 ? 188.317 148.417 176.741 1.00 56.46 201 PRO B C 1
ATOM 17813 O O . PRO B 2 204 ? 188.723 149.579 176.702 1.00 58.47 201 PRO B O 1
ATOM 17824 N N . LEU B 2 205 ? 187.438 147.983 177.641 1.00 47.85 202 LEU B N 1
ATOM 17825 C CA . LEU B 2 205 ? 186.945 148.839 178.714 1.00 46.65 202 LEU B CA 1
ATOM 17826 C C . LEU B 2 205 ? 187.956 148.815 179.852 1.00 46.90 202 LEU B C 1
ATOM 17827 O O . LEU B 2 205 ? 188.115 147.795 180.529 1.00 50.92 202 LEU B O 1
ATOM 17843 N N . THR B 2 206 ? 188.640 149.937 180.065 1.00 45.06 203 THR B N 1
ATOM 17844 C CA . THR B 2 206 ? 189.685 150.021 181.071 1.00 46.08 203 THR B CA 1
ATOM 17845 C C . THR B 2 206 ? 189.499 151.175 182.044 1.00 47.99 203 THR B C 1
ATOM 17846 O O . THR B 2 206 ? 190.315 151.324 182.958 1.00 51.44 203 THR B O 1
ATOM 17857 N N . LYS B 2 207 ? 188.459 151.987 181.883 1.00 51.87 204 LYS B N 1
ATOM 17858 C CA . LYS B 2 207 ? 188.239 153.126 182.758 1.00 50.71 204 LYS B CA 1
ATOM 17859 C C . LYS B 2 207 ? 186.748 153.416 182.821 1.00 53.68 204 LYS B C 1
ATOM 17860 O O . LYS B 2 207 ? 185.973 152.982 181.966 1.00 56.45 204 LYS B O 1
ATOM 17879 N N . MET B 2 208 ? 186.356 154.160 183.851 1.00 53.42 205 MET B N 1
ATOM 17880 C CA . MET B 2 208 ? 184.951 154.477 184.052 1.00 50.22 205 MET B CA 1
ATOM 17881 C C . MET B 2 208 ? 184.414 155.296 182.888 1.00 51.89 205 MET B C 1
ATOM 17882 O O . MET B 2 208 ? 185.109 156.154 182.337 1.00 55.03 205 MET B O 1
ATOM 17896 N N . TYR B 2 209 ? 183.167 155.028 182.515 1.00 42.84 206 TYR B N 1
ATOM 17897 C CA . TYR B 2 209 ? 182.461 155.806 181.509 1.00 35.69 206 TYR B CA 1
ATOM 17898 C C . TYR B 2 209 ? 181.220 156.425 182.133 1.00 38.91 206 TYR B C 1
ATOM 17899 O O . TYR B 2 209 ? 180.522 155.779 182.920 1.00 43.02 206 TYR B O 1
ATOM 17917 N N . LYS B 2 210 ? 180.957 157.680 181.786 1.00 43.22 207 LYS B N 1
ATOM 17918 C CA . LYS B 2 210 ? 179.792 158.370 182.320 1.00 41.80 207 LYS B CA 1
ATOM 17919 C C . LYS B 2 210 ? 178.521 157.636 181.920 1.00 36.10 207 LYS B C 1
ATOM 17920 O O . LYS B 2 210 ? 178.350 157.252 180.761 1.00 45.00 207 LYS B O 1
ATOM 17939 N N . PHE B 2 211 ? 177.631 157.440 182.887 1.00 34.82 208 PHE B N 1
ATOM 17940 C CA . PHE B 2 211 ? 176.421 156.661 182.681 1.00 36.31 208 PHE B CA 1
ATOM 17941 C C . PHE B 2 211 ? 175.266 157.392 183.357 1.00 38.84 208 PHE B C 1
ATOM 17942 O O . PHE B 2 211 ? 175.396 158.547 183.769 1.00 47.87 208 PHE B O 1
ATOM 17959 N N . MET B 2 212 ? 174.122 156.717 183.455 1.00 40.30 209 MET B N 1
ATOM 17960 C CA . MET B 2 212 ? 172.864 157.257 183.966 1.00 38.18 209 MET B CA 1
ATOM 17961 C C . MET B 2 212 ? 172.183 158.197 182.981 1.00 40.88 209 MET B C 1
ATOM 17962 O O . MET B 2 212 ? 171.244 158.903 183.366 1.00 45.41 209 MET B O 1
ATOM 17976 N N . PHE B 2 213 ? 172.622 158.232 181.724 1.00 38.84 210 PHE B N 1
ATOM 17977 C CA . PHE B 2 213 ? 172.011 159.089 180.705 1.00 34.14 210 PHE B CA 1
ATOM 17978 C C . PHE B 2 213 ? 171.883 158.260 179.429 1.00 31.99 210 PHE B C 1
ATOM 17979 O O . PHE B 2 213 ? 172.794 158.230 178.600 1.00 39.57 210 PHE B O 1
ATOM 17996 N N . GLN B 2 214 ? 170.743 157.594 179.281 1.00 34.18 211 GLN B N 1
ATOM 17997 C CA . GLN B 2 214 ? 170.440 156.782 178.110 1.00 32.99 211 GLN B CA 1
ATOM 17998 C C . GLN B 2 214 ? 169.235 157.379 177.404 1.00 40.34 211 GLN B C 1
ATOM 17999 O O . GLN B 2 214 ? 168.162 157.504 178.002 1.00 48.67 211 GLN B O 1
ATOM 18013 N N . LYS B 2 215 ? 169.410 157.742 176.141 1.00 41.33 212 LYS B N 1
ATOM 18014 C CA . LYS B 2 215 ? 168.301 158.174 175.309 1.00 37.13 212 LYS B CA 1
ATOM 18015 C C . LYS B 2 215 ? 167.664 156.958 174.657 1.00 40.55 212 LYS B C 1
ATOM 18016 O O . LYS B 2 215 ? 168.361 156.065 174.169 1.00 49.76 212 LYS B O 1
ATOM 18035 N N . LEU B 2 216 ? 166.332 156.925 174.655 1.00 34.21 213 LEU B N 1
ATOM 18036 C CA . LEU B 2 216 ? 165.632 155.800 174.050 1.00 32.00 213 LEU B CA 1
ATOM 18037 C C . LEU B 2 216 ? 166.037 155.614 172.594 1.00 39.70 213 LEU B C 1
ATOM 18038 O O . LEU B 2 216 ? 166.101 154.480 172.104 1.00 45.88 213 LEU B O 1
ATOM 18054 N N . MET B 2 217 ? 166.333 156.710 171.895 1.00 46.41 214 MET B N 1
ATOM 18055 C CA . MET B 2 217 ? 166.797 156.606 170.517 1.00 41.79 214 MET B CA 1
ATOM 18056 C C . MET B 2 217 ? 168.114 155.847 170.439 1.00 45.09 214 MET B C 1
ATOM 18057 O O . MET B 2 217 ? 168.321 155.040 169.527 1.00 53.19 214 MET B O 1
ATOM 18071 N N . ASP B 2 218 ? 169.023 156.101 171.382 1.00 41.63 215 ASP B N 1
ATOM 18072 C CA . ASP B 2 218 ? 170.303 155.404 171.380 1.00 39.98 215 ASP B CA 1
ATOM 18073 C C . ASP B 2 218 ? 170.123 153.911 171.623 1.00 43.62 215 ASP B C 1
ATOM 18074 O O . ASP B 2 218 ? 170.778 153.086 170.977 1.00 55.29 215 ASP B O 1
ATOM 18083 N N . ILE B 2 219 ? 169.244 153.543 172.557 1.00 31.80 216 ILE B N 1
ATOM 18084 C CA . ILE B 2 219 ? 168.971 152.130 172.797 1.00 31.79 216 ILE B CA 1
ATOM 18085 C C . ILE B 2 219 ? 168.399 151.488 171.542 1.00 36.04 216 ILE B C 1
ATOM 18086 O O . ILE B 2 219 ? 168.792 150.379 171.152 1.00 47.59 216 ILE B O 1
ATOM 18102 N N . ARG B 2 220 ? 167.454 152.172 170.898 1.00 30.23 217 ARG B N 1
ATOM 18103 C CA . ARG B 2 220 ? 166.883 151.664 169.658 1.00 30.71 217 ARG B CA 1
ATOM 18104 C C . ARG B 2 220 ? 167.969 151.434 168.616 1.00 36.39 217 ARG B C 1
ATOM 18105 O O . ARG B 2 220 ? 168.023 150.375 167.978 1.00 44.28 217 ARG B O 1
ATOM 18126 N N . GLU B 2 221 ? 168.852 152.417 168.437 1.00 38.52 218 GLU B N 1
ATOM 18127 C CA . GLU B 2 221 ? 169.911 152.295 167.445 1.00 38.32 218 GLU B CA 1
ATOM 18128 C C . GLU B 2 221 ? 170.833 151.126 167.763 1.00 41.07 218 GLU B C 1
ATOM 18129 O O . GLU B 2 221 ? 171.214 150.368 166.867 1.00 50.76 218 GLU B O 1
ATOM 18141 N N . VAL B 2 222 ? 171.203 150.966 169.033 1.00 37.20 219 VAL B N 1
ATOM 18142 C CA . VAL B 2 222 ? 172.133 149.904 169.408 1.00 33.30 219 VAL B CA 1
ATOM 18143 C C . VAL B 2 222 ? 171.512 148.537 169.144 1.00 32.44 219 VAL B C 1
ATOM 18144 O O . VAL B 2 222 ? 172.150 147.646 168.570 1.00 42.56 219 VAL B O 1
ATOM 18157 N N . VAL B 2 223 ? 170.257 148.350 169.556 1.00 32.05 220 VAL B N 1
ATOM 18158 C CA . VAL B 2 223 ? 169.600 147.063 169.333 1.00 33.83 220 VAL B CA 1
ATOM 18159 C C . VAL B 2 223 ? 169.478 146.783 167.840 1.00 40.20 220 VAL B C 1
ATOM 18160 O O . VAL B 2 223 ? 169.754 145.665 167.370 1.00 46.99 220 VAL B O 1
ATOM 18173 N N . SER B 2 224 ? 169.072 147.794 167.068 1.00 38.05 221 SER B N 1
ATOM 18174 C CA . SER B 2 224 ? 168.897 147.601 165.636 1.00 38.11 221 SER B CA 1
ATOM 18175 C C . SER B 2 224 ? 170.214 147.243 164.961 1.00 41.57 221 SER B C 1
ATOM 18176 O O . SER B 2 224 ? 170.252 146.353 164.106 1.00 45.93 221 SER B O 1
ATOM 18184 N N . ILE B 2 225 ? 171.305 147.922 165.322 1.00 36.60 222 ILE B N 1
ATOM 18185 C CA . ILE B 2 225 ? 172.578 147.621 164.676 1.00 33.34 222 ILE B CA 1
ATOM 18186 C C . ILE B 2 225 ? 173.093 146.260 165.114 1.00 40.55 222 ILE B C 1
ATOM 18187 O O . ILE B 2 225 ? 173.749 145.566 164.334 1.00 50.31 222 ILE B O 1
ATOM 18203 N N . LYS B 2 226 ? 172.827 145.852 166.354 1.00 40.05 223 LYS B N 1
ATOM 18204 C CA . LYS B 2 226 ? 173.174 144.495 166.760 1.00 37.10 223 LYS B CA 1
ATOM 18205 C C . LYS B 2 226 ? 172.501 143.477 165.850 1.00 39.22 223 LYS B C 1
ATOM 18206 O O . LYS B 2 226 ? 173.159 142.585 165.286 1.00 44.75 223 LYS B O 1
ATOM 18225 N N . ILE B 2 227 ? 171.183 143.611 165.679 1.00 38.22 224 ILE B N 1
ATOM 18226 C CA . ILE B 2 227 ? 170.461 142.688 164.809 1.00 34.76 224 ILE B CA 1
ATOM 18227 C C . ILE B 2 227 ? 171.022 142.750 163.396 1.00 37.88 224 ILE B C 1
ATOM 18228 O O . ILE B 2 227 ? 171.256 141.717 162.761 1.00 43.24 224 ILE B O 1
ATOM 18244 N N . GLU B 2 228 ? 171.260 143.960 162.889 1.00 42.19 225 GLU B N 1
ATOM 18245 C CA . GLU B 2 228 ? 171.715 144.120 161.513 1.00 35.38 225 GLU B CA 1
ATOM 18246 C C . GLU B 2 228 ? 173.076 143.476 161.295 1.00 38.76 225 GLU B C 1
ATOM 18247 O O . GLU B 2 228 ? 173.290 142.796 160.289 1.00 42.52 225 GLU B O 1
ATOM 18259 N N . GLU B 2 229 ? 174.011 143.682 162.221 1.00 37.72 226 GLU B N 1
ATOM 18260 C CA . GLU B 2 229 ? 175.359 143.151 162.050 1.00 35.43 226 GLU B CA 1
ATOM 18261 C C . GLU B 2 229 ? 175.361 141.631 162.117 1.00 40.82 226 GLU B C 1
ATOM 18262 O O . GLU B 2 229 ? 175.964 140.958 161.265 1.00 47.79 226 GLU B O 1
ATOM 18274 N N . LEU B 2 230 ? 174.685 141.063 163.120 1.00 35.49 227 LEU B N 1
ATOM 18275 C CA . LEU B 2 230 ? 174.636 139.609 163.192 1.00 33.56 227 LEU B CA 1
ATOM 18276 C C . LEU B 2 230 ? 173.939 139.033 161.967 1.00 36.62 227 LEU B C 1
ATOM 18277 O O . LEU B 2 230 ? 174.376 138.015 161.415 1.00 44.43 227 LEU B O 1
ATOM 18293 N N . GLY B 2 231 ? 172.864 139.679 161.514 1.00 42.79 228 GLY B N 1
ATOM 18294 C CA . GLY B 2 231 ? 172.165 139.200 160.337 1.00 41.28 228 GLY B CA 1
ATOM 18295 C C . GLY B 2 231 ? 173.003 139.295 159.080 1.00 37.85 228 GLY B C 1
ATOM 18296 O O . GLY B 2 231 ? 172.909 138.439 158.204 1.00 45.47 228 GLY B O 1
ATOM 18300 N N . ALA B 2 232 ? 173.824 140.337 158.965 1.00 40.14 229 ALA B N 1
ATOM 18301 C CA . ALA B 2 232 ? 174.706 140.456 157.810 1.00 36.16 229 ALA B CA 1
ATOM 18302 C C . ALA B 2 232 ? 175.728 139.330 157.796 1.00 36.91 229 ALA B C 1
ATOM 18303 O O . ALA B 2 232 ? 175.965 138.697 156.758 1.00 44.36 229 ALA B O 1
ATOM 18310 N N . SER B 2 233 ? 176.339 139.056 158.950 1.00 35.61 230 SER B N 1
ATOM 18311 C CA . SER B 2 233 ? 177.289 137.950 159.014 1.00 35.22 230 SER B CA 1
ATOM 18312 C C . SER B 2 233 ? 176.614 136.631 158.661 1.00 31.25 230 SER B C 1
ATOM 18313 O O . SER B 2 233 ? 177.151 135.837 157.879 1.00 40.11 230 SER B O 1
ATOM 18321 N N . LEU B 2 234 ? 175.422 136.392 159.208 1.00 31.49 231 LEU B N 1
ATOM 18322 C CA . LEU B 2 234 ? 174.732 135.135 158.947 1.00 34.89 231 LEU B CA 1
ATOM 18323 C C . LEU B 2 234 ? 174.281 135.036 157.495 1.00 34.59 231 LEU B C 1
ATOM 18324 O O . LEU B 2 234 ? 174.284 133.947 156.913 1.00 43.43 231 LEU B O 1
ATOM 18340 N N . LYS B 2 235 ? 173.875 136.155 156.898 1.00 41.21 232 LYS B N 1
ATOM 18341 C CA . LYS B 2 235 ? 173.475 136.159 155.497 1.00 42.92 232 LYS B CA 1
ATOM 18342 C C . LYS B 2 235 ? 174.653 135.833 154.594 1.00 40.61 232 LYS B C 1
ATOM 18343 O O . LYS B 2 235 ? 174.515 135.061 153.639 1.00 40.33 232 LYS B O 1
ATOM 18362 N N . ASP B 2 236 ? 175.821 136.409 154.879 1.00 41.41 233 ASP B N 1
ATOM 18363 C CA . ASP B 2 236 ? 177.006 136.058 154.107 1.00 38.29 233 ASP B CA 1
ATOM 18364 C C . ASP B 2 236 ? 177.359 134.588 154.291 1.00 39.16 233 ASP B C 1
ATOM 18365 O O . ASP B 2 236 ? 177.721 133.903 153.328 1.00 44.49 233 ASP B O 1
ATOM 18374 N N . HIS B 2 237 ? 177.258 134.083 155.522 1.00 36.28 234 HIS B N 1
ATOM 18375 C CA . HIS B 2 237 ? 177.630 132.696 155.785 1.00 35.68 234 HIS B CA 1
ATOM 18376 C C . HIS B 2 237 ? 176.685 131.719 155.094 1.00 33.93 234 HIS B C 1
ATOM 18377 O O . HIS B 2 237 ? 177.128 130.705 154.545 1.00 41.17 234 HIS B O 1
ATOM 18391 N N . PHE B 2 238 ? 175.386 132.000 155.116 1.00 32.72 235 PHE B N 1
ATOM 18392 C CA . PHE B 2 238 ? 174.376 131.101 154.576 1.00 32.75 235 PHE B CA 1
ATOM 18393 C C . PHE B 2 238 ? 174.048 131.379 153.117 1.00 38.16 235 PHE B C 1
ATOM 18394 O O . PHE B 2 238 ? 173.246 130.648 152.529 1.00 38.10 235 PHE B O 1
ATOM 18411 N N . GLN B 2 239 ? 174.644 132.410 152.522 1.00 41.43 236 GLN B N 1
ATOM 18412 C CA . GLN B 2 239 ? 174.342 132.799 151.147 1.00 39.26 236 GLN B CA 1
ATOM 18413 C C . GLN B 2 239 ? 172.845 133.020 150.960 1.00 41.26 236 GLN B C 1
ATOM 18414 O O . GLN B 2 239 ? 172.246 132.583 149.975 1.00 46.76 236 GLN B O 1
ATOM 18428 N N . ILE B 2 240 ? 172.235 133.703 151.919 1.00 44.73 237 ILE B N 1
ATOM 18429 C CA . ILE B 2 240 ? 170.838 134.101 151.808 1.00 43.62 237 ILE B CA 1
ATOM 18430 C C . ILE B 2 240 ? 170.737 135.268 150.838 1.00 43.75 237 ILE B C 1
ATOM 18431 O O . ILE B 2 240 ? 171.545 136.203 150.880 1.00 48.12 237 ILE B O 1
ATOM 18447 N N . ASP B 2 241 ? 169.740 135.217 149.956 1.00 51.58 238 ASP B N 1
ATOM 18448 C CA . ASP B 2 241 ? 169.622 136.223 148.907 1.00 54.31 238 ASP B CA 1
ATOM 18449 C C . ASP B 2 241 ? 169.072 137.537 149.449 1.00 57.69 238 ASP B C 1
ATOM 18450 O O . ASP B 2 241 ? 169.737 138.576 149.378 1.00 60.48 238 ASP B O 1
ATOM 18459 N N . GLU B 2 242 ? 167.859 137.512 149.993 1.00 56.66 239 GLU B N 1
ATOM 18460 C CA . GLU B 2 242 ? 167.187 138.727 150.425 1.00 53.97 239 GLU B CA 1
ATOM 18461 C C . GLU B 2 242 ? 166.396 138.461 151.694 1.00 52.96 239 GLU B C 1
ATOM 18462 O O . GLU B 2 242 ? 165.765 137.411 151.835 1.00 55.98 239 GLU B O 1
ATOM 18474 N N . PHE B 2 243 ? 166.435 139.420 152.611 1.00 45.34 240 PHE B N 1
ATOM 18475 C CA . PHE B 2 243 ? 165.575 139.411 153.782 1.00 42.83 240 PHE B CA 1
ATOM 18476 C C . PHE B 2 243 ? 164.285 140.164 153.482 1.00 42.39 240 PHE B C 1
ATOM 18477 O O . PHE B 2 243 ? 164.267 141.118 152.700 1.00 47.52 240 PHE B O 1
ATOM 18494 N N . THR B 2 244 ? 163.203 139.727 154.115 1.00 35.68 241 THR B N 1
ATOM 18495 C CA . THR B 2 244 ? 161.885 140.303 153.907 1.00 38.94 241 THR B CA 1
ATOM 18496 C C . THR B 2 244 ? 161.380 140.915 155.205 1.00 44.68 241 THR B C 1
ATOM 18497 O O . THR B 2 244 ? 161.727 140.465 156.300 1.00 48.46 241 THR B O 1
ATOM 18508 N N . SER B 2 245 ? 160.560 141.953 155.072 1.00 42.87 242 SER B N 1
ATOM 18509 C CA . SER B 2 245 ? 159.985 142.602 156.240 1.00 38.97 242 SER B CA 1
ATOM 18510 C C . SER B 2 245 ? 159.144 141.612 157.034 1.00 45.49 242 SER B C 1
ATOM 18511 O O . SER B 2 245 ? 158.335 140.871 156.471 1.00 47.01 242 SER B O 1
ATOM 18519 N N . VAL B 2 246 ? 159.341 141.604 158.352 1.00 50.32 243 VAL B N 1
ATOM 18520 C CA . VAL B 2 246 ? 158.638 140.650 159.203 1.00 47.27 243 VAL B CA 1
ATOM 18521 C C . VAL B 2 246 ? 157.140 140.918 159.188 1.00 47.61 243 VAL B C 1
ATOM 18522 O O . VAL B 2 246 ? 156.329 139.985 159.175 1.00 50.19 243 VAL B O 1
ATOM 18535 N N . SER B 2 247 ? 156.747 142.192 159.187 1.00 45.03 244 SER B N 1
ATOM 18536 C CA . SER B 2 247 ? 155.342 142.533 159.377 1.00 45.26 244 SER B CA 1
ATOM 18537 C C . SER B 2 247 ? 154.506 142.248 158.138 1.00 52.28 244 SER B C 1
ATOM 18538 O O . SER B 2 247 ? 153.320 141.924 158.258 1.00 55.82 244 SER B O 1
ATOM 18546 N N . LEU B 2 248 ? 155.092 142.360 156.951 1.00 47.81 245 LEU B N 1
ATOM 18547 C CA . LEU B 2 248 ? 154.310 142.236 155.733 1.00 44.80 245 LEU B CA 1
ATOM 18548 C C . LEU B 2 248 ? 153.740 140.824 155.604 1.00 44.86 245 LEU B C 1
ATOM 18549 O O . LEU B 2 248 ? 154.348 139.856 156.069 1.00 51.98 245 LEU B O 1
ATOM 18565 N N . PRO B 2 249 ? 152.573 140.675 154.980 1.00 31.29 246 PRO B N 1
ATOM 18566 C CA . PRO B 2 249 ? 152.054 139.330 154.718 1.00 33.26 246 PRO B CA 1
ATOM 18567 C C . PRO B 2 249 ? 152.930 138.585 153.728 1.00 34.21 246 PRO B C 1
ATOM 18568 O O . PRO B 2 249 ? 153.597 139.181 152.879 1.00 40.54 246 PRO B O 1
ATOM 18579 N N . ALA B 2 250 ? 152.923 137.260 153.844 1.00 29.93 247 ALA B N 1
ATOM 18580 C CA . ALA B 2 250 ? 153.737 136.416 152.975 1.00 26.20 247 ALA B CA 1
ATOM 18581 C C . ALA B 2 250 ? 152.970 135.132 152.698 1.00 29.70 247 ALA B C 1
ATOM 18582 O O . ALA B 2 250 ? 152.856 134.276 153.579 1.00 41.77 247 ALA B O 1
ATOM 18589 N N . GLN B 2 251 ? 152.448 135.001 151.480 1.00 34.88 248 GLN B N 1
ATOM 18590 C CA . GLN B 2 251 ? 151.765 133.774 151.090 1.00 31.80 248 GLN B CA 1
ATOM 18591 C C . GLN B 2 251 ? 152.747 132.654 150.784 1.00 35.89 248 GLN B C 1
ATOM 18592 O O . GLN B 2 251 ? 152.446 131.485 151.045 1.00 41.40 248 GLN B O 1
ATOM 18606 N N . GLU B 2 252 ? 153.907 132.984 150.229 1.00 35.19 249 GLU B N 1
ATOM 18607 C CA . GLU B 2 252 ? 154.965 132.020 149.978 1.00 34.66 249 GLU B CA 1
ATOM 18608 C C . GLU B 2 252 ? 156.050 132.153 151.040 1.00 37.71 249 GLU B C 1
ATOM 18609 O O . GLU B 2 252 ? 156.060 133.087 151.843 1.00 45.50 249 GLU B O 1
ATOM 18621 N N . THR B 2 253 ? 156.974 131.199 151.037 1.00 36.69 250 THR B N 1
ATOM 18622 C CA . THR B 2 253 ? 158.006 131.161 152.063 1.00 32.00 250 THR B CA 1
ATOM 18623 C C . THR B 2 253 ? 159.009 132.286 151.850 1.00 37.49 250 THR B C 1
ATOM 18624 O O . THR B 2 253 ? 159.513 132.483 150.741 1.00 46.70 250 THR B O 1
ATOM 18635 N N . VAL B 2 254 ? 159.301 133.020 152.920 1.00 37.50 251 VAL B N 1
ATOM 18636 C CA . VAL B 2 254 ? 160.261 134.113 152.898 1.00 34.88 251 VAL B CA 1
ATOM 18637 C C . VAL B 2 254 ? 161.215 133.947 154.070 1.00 35.11 251 VAL B C 1
ATOM 18638 O O . VAL B 2 254 ? 160.874 133.352 155.098 1.00 45.36 251 VAL B O 1
ATOM 18651 N N . THR B 2 255 ? 162.417 134.483 153.904 1.00 34.81 252 THR B N 1
ATOM 18652 C CA . THR B 2 255 ? 163.432 134.497 154.945 1.00 33.84 252 THR B CA 1
ATOM 18653 C C . THR B 2 255 ? 163.390 135.841 155.655 1.00 39.61 252 THR B C 1
ATOM 18654 O O . THR B 2 255 ? 163.427 136.892 155.007 1.00 48.08 252 THR B O 1
ATOM 18665 N N . VAL B 2 256 ? 163.311 135.802 156.979 1.00 40.97 253 VAL B N 1
ATOM 18666 C CA . VAL B 2 256 ? 163.147 136.991 157.800 1.00 34.58 253 VAL B CA 1
ATOM 18667 C C . VAL B 2 256 ? 164.201 136.982 158.895 1.00 36.97 253 VAL B C 1
ATOM 18668 O O . VAL B 2 256 ? 164.450 135.949 159.528 1.00 46.98 253 VAL B O 1
ATOM 18681 N N . LEU B 2 257 ? 164.823 138.135 159.104 1.00 34.59 254 LEU B N 1
ATOM 18682 C CA . LEU B 2 257 ? 165.785 138.350 160.173 1.00 33.66 254 LEU B CA 1
ATOM 18683 C C . LEU B 2 257 ? 165.127 139.154 161.283 1.00 39.90 254 LEU B C 1
ATOM 18684 O O . LEU B 2 257 ? 164.413 140.125 161.018 1.00 47.34 254 LEU B O 1
ATOM 18700 N N . GLY B 2 258 ? 165.363 138.749 162.522 1.00 37.33 255 GLY B N 1
ATOM 18701 C CA . GLY B 2 258 ? 164.776 139.475 163.626 1.00 35.47 255 GLY B CA 1
ATOM 18702 C C . GLY B 2 258 ? 165.394 139.075 164.943 1.00 36.23 255 GLY B C 1
ATOM 18703 O O . GLY B 2 258 ? 166.418 138.396 164.989 1.00 38.91 255 GLY B O 1
ATOM 18707 N N . GLN B 2 259 ? 164.760 139.523 166.020 1.00 41.66 256 GLN B N 1
ATOM 18708 C CA . GLN B 2 259 ? 165.138 139.134 167.369 1.00 40.03 256 GLN B CA 1
ATOM 18709 C C . GLN B 2 259 ? 163.901 138.644 168.106 1.00 39.27 256 GLN B C 1
ATOM 18710 O O . GLN B 2 259 ? 162.797 139.154 167.895 1.00 44.00 256 GLN B O 1
ATOM 18724 N N . ILE B 2 260 ? 164.095 137.652 168.966 1.00 36.19 257 ILE B N 1
ATOM 18725 C CA . ILE B 2 260 ? 162.993 137.024 169.684 1.00 35.73 257 ILE B CA 1
ATOM 18726 C C . ILE B 2 260 ? 162.625 137.868 170.895 1.00 38.51 257 ILE B C 1
ATOM 18727 O O . ILE B 2 260 ? 163.455 138.586 171.460 1.00 44.37 257 ILE B O 1
ATOM 18743 N N . GLY B 2 261 ? 161.361 137.782 171.297 1.00 32.20 258 GLY B N 1
ATOM 18744 C CA . GLY B 2 261 ? 160.897 138.480 172.480 1.00 33.45 258 GLY B CA 1
ATOM 18745 C C . GLY B 2 261 ? 159.607 137.869 172.973 1.00 33.13 258 GLY B C 1
ATOM 18746 O O . GLY B 2 261 ? 159.011 137.007 172.324 1.00 39.66 258 GLY B O 1
ATOM 18750 N N . CYS B 2 262 ? 159.172 138.343 174.134 1.00 34.37 259 CYS B N 1
ATOM 18751 C CA . CYS B 2 262 ? 157.939 137.894 174.759 1.00 32.35 259 CYS B CA 1
ATOM 18752 C C . CYS B 2 262 ? 156.883 138.983 174.634 1.00 34.96 259 CYS B C 1
ATOM 18753 O O . CYS B 2 262 ? 157.169 140.164 174.847 1.00 42.60 259 CYS B O 1
ATOM 18761 N N . ASP B 2 263 ? 155.661 138.581 174.286 1.00 37.83 260 ASP B N 1
ATOM 18762 C CA . ASP B 2 263 ? 154.585 139.543 174.088 1.00 38.36 260 ASP B CA 1
ATOM 18763 C C . ASP B 2 263 ? 154.111 140.178 175.388 1.00 40.54 260 ASP B C 1
ATOM 18764 O O . ASP B 2 263 ? 153.332 141.134 175.338 1.00 46.09 260 ASP B O 1
ATOM 18773 N N . SER B 2 264 ? 154.553 139.676 176.538 1.00 37.90 261 SER B N 1
ATOM 18774 C CA . SER B 2 264 ? 154.135 140.195 177.830 1.00 37.20 261 SER B CA 1
ATOM 18775 C C . SER B 2 264 ? 155.339 140.221 178.761 1.00 38.86 261 SER B C 1
ATOM 18776 O O . SER B 2 264 ? 156.446 139.823 178.390 1.00 44.34 261 SER B O 1
ATOM 18784 N N . ASN B 2 265 ? 155.116 140.695 179.985 1.00 41.29 262 ASN B N 1
ATOM 18785 C CA . ASN B 2 265 ? 156.200 140.891 180.938 1.00 40.97 262 ASN B CA 1
ATOM 18786 C C . ASN B 2 265 ? 156.618 139.613 181.648 1.00 47.04 262 ASN B C 1
ATOM 18787 O O . ASN B 2 265 ? 157.681 139.597 182.277 1.00 50.31 262 ASN B O 1
ATOM 18798 N N . GLY B 2 266 ? 155.825 138.550 181.567 1.00 45.62 263 GLY B N 1
ATOM 18799 C CA . GLY B 2 266 ? 156.163 137.316 182.246 1.00 43.13 263 GLY B CA 1
ATOM 18800 C C . GLY B 2 266 ? 157.323 136.596 181.596 1.00 43.91 263 GLY B C 1
ATOM 18801 O O . GLY B 2 266 ? 158.123 137.213 180.888 1.00 51.10 263 GLY B O 1
ATOM 18805 N N . LYS B 2 267 ? 157.428 135.291 181.826 1.00 42.79 264 LYS B N 1
ATOM 18806 C CA . LYS B 2 267 ? 158.492 134.493 181.238 1.00 39.62 264 LYS B CA 1
ATOM 18807 C C . LYS B 2 267 ? 158.040 133.929 179.900 1.00 43.12 264 LYS B C 1
ATOM 18808 O O . LYS B 2 267 ? 156.877 133.559 179.726 1.00 45.08 264 LYS B O 1
ATOM 18827 N N . LEU B 2 268 ? 158.974 133.867 178.957 1.00 42.13 265 LEU B N 1
ATOM 18828 C CA . LEU B 2 268 ? 158.646 133.452 177.602 1.00 37.12 265 LEU B CA 1
ATOM 18829 C C . LEU B 2 268 ? 158.138 132.018 177.580 1.00 40.26 265 LEU B C 1
ATOM 18830 O O . LEU B 2 268 ? 158.657 131.144 178.278 1.00 45.43 265 LEU B O 1
ATOM 18846 N N . ASN B 2 269 ? 157.107 131.782 176.771 1.00 37.32 266 ASN B N 1
ATOM 18847 C CA . ASN B 2 269 ? 156.620 130.441 176.492 1.00 32.08 266 ASN B CA 1
ATOM 18848 C C . ASN B 2 269 ? 156.296 130.344 175.009 1.00 33.91 266 ASN B C 1
ATOM 18849 O O . ASN B 2 269 ? 156.259 131.346 174.291 1.00 37.22 266 ASN B O 1
ATOM 18860 N N . SER B 2 270 ? 156.054 129.115 174.552 1.00 38.26 267 SER B N 1
ATOM 18861 C CA . SER B 2 270 ? 155.908 128.864 173.125 1.00 33.30 267 SER B CA 1
ATOM 18862 C C . SER B 2 270 ? 154.737 129.619 172.513 1.00 35.21 267 SER B C 1
ATOM 18863 O O . SER B 2 270 ? 154.701 129.792 171.291 1.00 41.74 267 SER B O 1
ATOM 18871 N N . LYS B 2 271 ? 153.782 130.069 173.323 1.00 38.55 268 LYS B N 1
ATOM 18872 C CA . LYS B 2 271 ? 152.608 130.776 172.832 1.00 34.04 268 LYS B CA 1
ATOM 18873 C C . LYS B 2 271 ? 152.712 132.285 173.004 1.00 29.03 268 LYS B C 1
ATOM 18874 O O . LYS B 2 271 ? 151.747 132.997 172.717 1.00 39.05 268 LYS B O 1
ATOM 18893 N N . SER B 2 272 ? 153.858 132.789 173.455 1.00 28.50 269 SER B N 1
ATOM 18894 C CA . SER B 2 272 ? 154.044 134.209 173.718 1.00 30.64 269 SER B CA 1
ATOM 18895 C C . SER B 2 272 ? 155.271 134.749 172.996 1.00 35.62 269 SER B C 1
ATOM 18896 O O . SER B 2 272 ? 155.880 135.722 173.442 1.00 39.61 269 SER B O 1
ATOM 18904 N N . VAL B 2 273 ? 155.643 134.137 171.880 1.00 38.36 270 VAL B N 1
ATOM 18905 C CA . VAL B 2 273 ? 156.854 134.504 171.158 1.00 32.34 270 VAL B CA 1
ATOM 18906 C C . VAL B 2 273 ? 156.507 135.536 170.096 1.00 31.11 270 VAL B C 1
ATOM 18907 O O . VAL B 2 273 ? 155.534 135.375 169.352 1.00 39.49 270 VAL B O 1
ATOM 18920 N N . ILE B 2 274 ? 157.300 136.601 170.029 1.00 35.52 271 ILE B N 1
ATOM 18921 C CA . ILE B 2 274 ? 157.178 137.614 168.992 1.00 30.64 271 ILE B CA 1
ATOM 18922 C C . ILE B 2 274 ? 158.547 137.819 168.365 1.00 33.61 271 ILE B C 1
ATOM 18923 O O . ILE B 2 274 ? 159.582 137.657 169.018 1.00 45.02 271 ILE B O 1
ATOM 18939 N N . LEU B 2 275 ? 158.547 138.164 167.084 1.00 38.40 272 LEU B N 1
ATOM 18940 C CA . LEU B 2 275 ? 159.760 138.450 166.334 1.00 38.11 272 LEU B CA 1
ATOM 18941 C C . LEU B 2 275 ? 159.752 139.925 165.969 1.00 34.57 272 LEU B C 1
ATOM 18942 O O . LEU B 2 275 ? 158.806 140.402 165.334 1.00 43.56 272 LEU B O 1
ATOM 18958 N N . GLU B 2 276 ? 160.793 140.642 166.378 1.00 42.02 273 GLU B N 1
ATOM 18959 C CA . GLU B 2 276 ? 160.927 142.066 166.108 1.00 40.82 273 GLU B CA 1
ATOM 18960 C C . GLU B 2 276 ? 162.040 142.262 165.092 1.00 45.73 273 GLU B C 1
ATOM 18961 O O . GLU B 2 276 ? 163.172 141.824 165.317 1.00 56.21 273 GLU B O 1
ATOM 18973 N N . GLY B 2 277 ? 161.717 142.908 163.978 1.00 46.15 274 GLY B N 1
ATOM 18974 C CA . GLY B 2 277 ? 162.693 143.135 162.935 1.00 42.19 274 GLY B CA 1
ATOM 18975 C C . GLY B 2 277 ? 163.533 144.367 163.180 1.00 43.14 274 GLY B C 1
ATOM 18976 O O . GLY B 2 277 ? 163.253 145.183 164.055 1.00 49.65 274 GLY B O 1
ATOM 18980 N N . ASP B 2 278 ? 164.586 144.495 162.383 1.00 46.45 275 ASP B N 1
ATOM 18981 C CA . ASP B 2 278 ? 165.473 145.641 162.478 1.00 47.92 275 ASP B CA 1
ATOM 18982 C C . ASP B 2 278 ? 164.903 146.821 161.695 1.00 46.47 275 ASP B C 1
ATOM 18983 O O . ASP B 2 278 ? 163.926 146.702 160.953 1.00 54.48 275 ASP B O 1
ATOM 18992 N N . ARG B 2 279 ? 165.535 147.982 161.874 1.00 43.09 276 ARG B N 1
ATOM 18993 C CA . ARG B 2 279 ? 165.068 149.186 161.198 1.00 40.85 276 ARG B CA 1
ATOM 18994 C C . ARG B 2 279 ? 165.289 149.112 159.693 1.00 47.02 276 ARG B C 1
ATOM 18995 O O . ARG B 2 279 ? 164.506 149.682 158.926 1.00 53.04 276 ARG B O 1
ATOM 19016 N N . GLU B 2 280 ? 166.339 148.420 159.253 1.00 47.71 277 GLU B N 1
ATOM 19017 C CA . GLU B 2 280 ? 166.674 148.411 157.833 1.00 46.20 277 GLU B CA 1
ATOM 19018 C C . GLU B 2 280 ? 165.653 147.627 157.018 1.00 44.06 277 GLU B C 1
ATOM 19019 O O . GLU B 2 280 ? 165.240 148.072 155.942 1.00 52.39 277 GLU B O 1
ATOM 19031 N N . HIS B 2 281 ? 165.231 146.461 157.510 1.00 38.40 278 HIS B N 1
ATOM 19032 C CA . HIS B 2 281 ? 164.390 145.561 156.735 1.00 41.27 278 HIS B CA 1
ATOM 19033 C C . HIS B 2 281 ? 162.935 145.532 157.172 1.00 39.89 278 HIS B C 1
ATOM 19034 O O . HIS B 2 281 ? 162.091 145.074 156.397 1.00 47.39 278 HIS B O 1
ATOM 19048 N N . SER B 2 282 ? 162.615 145.998 158.379 1.00 39.93 279 SER B N 1
ATOM 19049 C CA . SER B 2 282 ? 161.260 145.879 158.895 1.00 41.40 279 SER B CA 1
ATOM 19050 C C . SER B 2 282 ? 160.734 147.140 159.564 1.00 42.91 279 SER B C 1
ATOM 19051 O O . SER B 2 282 ? 159.613 147.113 160.080 1.00 54.16 279 SER B O 1
ATOM 19059 N N . ALA B 2 283 ? 161.492 148.233 159.580 1.00 38.24 280 ALA B N 1
ATOM 19060 C CA . ALA B 2 283 ? 161.068 149.463 160.242 1.00 41.96 280 ALA B CA 1
ATOM 19061 C C . ALA B 2 283 ? 160.801 149.235 161.726 1.00 42.68 280 ALA B C 1
ATOM 19062 O O . ALA B 2 283 ? 160.011 149.951 162.343 1.00 48.60 280 ALA B O 1
ATOM 19069 N N . GLY B 2 284 ? 161.457 148.234 162.308 1.00 44.16 281 GLY B N 1
ATOM 19070 C CA . GLY B 2 284 ? 161.291 147.939 163.715 1.00 43.16 281 GLY B CA 1
ATOM 19071 C C . GLY B 2 284 ? 159.983 147.283 164.085 1.00 43.72 281 GLY B C 1
ATOM 19072 O O . GLY B 2 284 ? 159.661 147.213 165.273 1.00 53.12 281 GLY B O 1
ATOM 19076 N N . MET B 2 285 ? 159.220 146.796 163.113 1.00 44.41 282 MET B N 1
ATOM 19077 C CA . MET B 2 285 ? 157.912 146.228 163.390 1.00 42.76 282 MET B CA 1
ATOM 19078 C C . MET B 2 285 ? 158.036 144.838 164.002 1.00 45.71 282 MET B C 1
ATOM 19079 O O . MET B 2 285 ? 158.998 144.108 163.753 1.00 50.12 282 MET B O 1
ATOM 19093 N N . GLN B 2 286 ? 157.047 144.481 164.813 1.00 43.66 283 GLN B N 1
ATOM 19094 C CA . GLN B 2 286 ? 156.968 143.174 165.445 1.00 41.03 283 GLN B CA 1
ATOM 19095 C C . GLN B 2 286 ? 155.922 142.311 164.754 1.00 42.71 283 GLN B C 1
ATOM 19096 O O . GLN B 2 286 ? 155.089 142.789 163.981 1.00 47.16 283 GLN B O 1
ATOM 19110 N N . VAL B 2 287 ? 155.978 141.017 165.043 1.00 34.39 284 VAL B N 1
ATOM 19111 C CA . VAL B 2 287 ? 154.969 140.081 164.556 1.00 30.06 284 VAL B CA 1
ATOM 19112 C C . VAL B 2 287 ? 154.877 138.899 165.514 1.00 34.28 284 VAL B C 1
ATOM 19113 O O . VAL B 2 287 ? 155.912 138.383 165.956 1.00 44.18 284 VAL B O 1
ATOM 19126 N N . PRO B 2 288 ? 153.680 138.433 165.865 1.00 29.34 285 PRO B N 1
ATOM 19127 C CA . PRO B 2 288 ? 153.581 137.188 166.633 1.00 36.39 285 PRO B CA 1
ATOM 19128 C C . PRO B 2 288 ? 154.113 136.004 165.839 1.00 34.59 285 PRO B C 1
ATOM 19129 O O . PRO B 2 288 ? 154.060 135.978 164.608 1.00 42.15 285 PRO B O 1
ATOM 19140 N N . VAL B 2 289 ? 154.628 135.013 166.563 1.00 29.24 286 VAL B N 1
ATOM 19141 C CA . VAL B 2 289 ? 155.220 133.819 165.972 1.00 29.53 286 VAL B CA 1
ATOM 19142 C C . VAL B 2 289 ? 154.427 132.601 166.423 1.00 35.27 286 VAL B C 1
ATOM 19143 O O . VAL B 2 289 ? 154.066 132.482 167.598 1.00 45.33 286 VAL B O 1
ATOM 19156 N N . ASP B 2 290 ? 154.160 131.699 165.482 1.00 42.32 287 ASP B N 1
ATOM 19157 C CA . ASP B 2 290 ? 153.448 130.450 165.738 1.00 38.81 287 ASP B CA 1
ATOM 19158 C C . ASP B 2 290 ? 154.421 129.297 165.522 1.00 42.18 287 ASP B C 1
ATOM 19159 O O . ASP B 2 290 ? 154.812 129.015 164.385 1.00 46.23 287 ASP B O 1
ATOM 19168 N N . LEU B 2 291 ? 154.791 128.615 166.607 1.00 43.27 288 LEU B N 1
ATOM 19169 C CA . LEU B 2 291 ? 155.813 127.575 166.570 1.00 41.36 288 LEU B CA 1
ATOM 19170 C C . LEU B 2 291 ? 155.235 126.181 166.358 1.00 40.27 288 LEU B C 1
ATOM 19171 O O . LEU B 2 291 ? 155.845 125.193 166.787 1.00 50.34 288 LEU B O 1
ATOM 19187 N N . SER B 2 292 ? 154.080 126.067 165.704 1.00 41.17 289 SER B N 1
ATOM 19188 C CA . SER B 2 292 ? 153.465 124.760 165.514 1.00 41.97 289 SER B CA 1
ATOM 19189 C C . SER B 2 292 ? 154.154 123.947 164.426 1.00 45.27 289 SER B C 1
ATOM 19190 O O . SER B 2 292 ? 154.184 122.715 164.508 1.00 44.44 289 SER B O 1
ATOM 19198 N N . GLU B 2 293 ? 154.702 124.604 163.408 1.00 50.48 290 GLU B N 1
ATOM 19199 C CA . GLU B 2 293 ? 155.326 123.922 162.283 1.00 45.94 290 GLU B CA 1
ATOM 19200 C C . GLU B 2 293 ? 156.830 123.758 162.443 1.00 46.60 290 GLU B C 1
ATOM 19201 O O . GLU B 2 293 ? 157.471 123.180 161.562 1.00 53.99 290 GLU B O 1
ATOM 19213 N N . LEU B 2 294 ? 157.406 124.243 163.538 1.00 40.67 291 LEU B N 1
ATOM 19214 C CA . LEU B 2 294 ? 158.829 124.084 163.805 1.00 38.30 291 LEU B CA 1
ATOM 19215 C C . LEU B 2 294 ? 159.033 122.836 164.655 1.00 44.17 291 LEU B C 1
ATOM 19216 O O . LEU B 2 294 ? 158.521 122.751 165.775 1.00 50.24 291 LEU B O 1
ATOM 19232 N N . LYS B 2 295 ? 159.779 121.870 164.119 1.00 53.21 292 LYS B N 1
ATOM 19233 C CA . LYS B 2 295 ? 159.964 120.604 164.818 1.00 52.77 292 LYS B CA 1
ATOM 19234 C C . LYS B 2 295 ? 160.949 120.732 165.972 1.00 51.04 292 LYS B C 1
ATOM 19235 O O . LYS B 2 295 ? 160.755 120.115 167.025 1.00 53.83 292 LYS B O 1
ATOM 19254 N N . ASP B 2 296 ? 162.006 121.522 165.798 1.00 49.36 293 ASP B N 1
ATOM 19255 C CA . ASP B 2 296 ? 163.032 121.680 166.819 1.00 47.78 293 ASP B CA 1
ATOM 19256 C C . ASP B 2 296 ? 163.435 123.143 166.904 1.00 50.29 293 ASP B C 1
ATOM 19257 O O . ASP B 2 296 ? 163.662 123.785 165.875 1.00 53.15 293 ASP B O 1
ATOM 19266 N N . TYR B 2 297 ? 163.526 123.664 168.124 1.00 43.16 294 TYR B N 1
ATOM 19267 C CA . TYR B 2 297 ? 163.893 125.059 168.314 1.00 36.63 294 TYR B CA 1
ATOM 19268 C C . TYR B 2 297 ? 164.415 125.263 169.728 1.00 38.56 294 TYR B C 1
ATOM 19269 O O . TYR B 2 297 ? 164.169 124.457 170.627 1.00 48.10 294 TYR B O 1
ATOM 19287 N N . SER B 2 298 ? 165.144 126.362 169.903 1.00 43.69 295 SER B N 1
ATOM 19288 C CA . SER B 2 298 ? 165.599 126.803 171.219 1.00 43.79 295 SER B CA 1
ATOM 19289 C C . SER B 2 298 ? 165.726 128.317 171.157 1.00 44.00 295 SER B C 1
ATOM 19290 O O . SER B 2 298 ? 166.638 128.834 170.506 1.00 48.62 295 SER B O 1
ATOM 19298 N N . LEU B 2 299 ? 164.820 129.022 171.829 1.00 40.74 296 LEU B N 1
ATOM 19299 C CA . LEU B 2 299 ? 164.685 130.465 171.689 1.00 37.44 296 LEU B CA 1
ATOM 19300 C C . LEU B 2 299 ? 164.733 131.142 173.049 1.00 35.82 296 LEU B C 1
ATOM 19301 O O . LEU B 2 299 ? 164.142 130.655 174.015 1.00 46.34 296 LEU B O 1
ATOM 19317 N N . PHE B 2 300 ? 165.425 132.273 173.116 1.00 30.71 297 PHE B N 1
ATOM 19318 C CA . PHE B 2 300 ? 165.423 133.117 174.298 1.00 33.19 297 PHE B CA 1
ATOM 19319 C C . PHE B 2 300 ? 165.261 134.568 173.871 1.00 40.43 297 PHE B C 1
ATOM 19320 O O . PHE B 2 300 ? 165.638 134.931 172.751 1.00 46.38 297 PHE B O 1
ATOM 19337 N N . PRO B 2 301 ? 164.701 135.417 174.733 1.00 35.25 298 PRO B N 1
ATOM 19338 C CA . PRO B 2 301 ? 164.526 136.827 174.365 1.00 32.48 298 PRO B CA 1
ATOM 19339 C C . PRO B 2 301 ? 165.853 137.498 174.044 1.00 33.81 298 PRO B C 1
ATOM 19340 O O . PRO B 2 301 ? 166.871 137.249 174.692 1.00 40.36 298 PRO B O 1
ATOM 19351 N N . GLY B 2 302 ? 165.829 138.369 173.040 1.00 34.39 299 GLY B N 1
ATOM 19352 C CA . GLY B 2 302 ? 167.026 139.035 172.579 1.00 37.66 299 GLY B CA 1
ATOM 19353 C C . GLY B 2 302 ? 167.868 138.229 171.620 1.00 42.03 299 GLY B C 1
ATOM 19354 O O . GLY B 2 302 ? 168.956 138.684 171.246 1.00 50.13 299 GLY B O 1
ATOM 19358 N N . GLN B 2 303 ? 167.405 137.055 171.208 1.00 35.67 300 GLN B N 1
ATOM 19359 C CA . GLN B 2 303 ? 168.170 136.195 170.318 1.00 34.04 300 GLN B CA 1
ATOM 19360 C C . GLN B 2 303 ? 167.944 136.622 168.875 1.00 37.69 300 GLN B C 1
ATOM 19361 O O . GLN B 2 303 ? 166.804 136.651 168.403 1.00 44.57 300 GLN B O 1
ATOM 19375 N N . VAL B 2 304 ? 169.026 136.940 168.174 1.00 37.91 301 VAL B N 1
ATOM 19376 C CA . VAL B 2 304 ? 168.946 137.300 166.765 1.00 31.35 301 VAL B CA 1
ATOM 19377 C C . VAL B 2 304 ? 168.857 136.017 165.952 1.00 33.40 301 VAL B C 1
ATOM 19378 O O . VAL B 2 304 ? 169.726 135.145 166.049 1.00 39.34 301 VAL B O 1
ATOM 19391 N N . VAL B 2 305 ? 167.799 135.896 165.154 1.00 38.77 302 VAL B N 1
ATOM 19392 C CA . VAL B 2 305 ? 167.505 134.678 164.420 1.00 34.23 302 VAL B CA 1
ATOM 19393 C C . VAL B 2 305 ? 167.161 135.017 162.977 1.00 39.27 302 VAL B C 1
ATOM 19394 O O . VAL B 2 305 ? 166.723 136.125 162.651 1.00 45.06 302 VAL B O 1
ATOM 19407 N N . ILE B 2 306 ? 167.379 134.030 162.113 1.00 36.46 303 ILE B N 1
ATOM 19408 C CA . ILE B 2 306 ? 166.912 134.035 160.735 1.00 33.05 303 ILE B CA 1
ATOM 19409 C C . ILE B 2 306 ? 165.988 132.841 160.572 1.00 35.96 303 ILE B C 1
ATOM 19410 O O . ILE B 2 306 ? 166.362 131.713 160.913 1.00 41.74 303 ILE B O 1
ATOM 19426 N N . MET B 2 307 ? 164.787 133.083 160.059 1.00 38.61 304 MET B N 1
ATOM 19427 C CA . MET B 2 307 ? 163.791 132.033 159.911 1.00 41.43 304 MET B CA 1
ATOM 19428 C C . MET B 2 307 ? 163.180 132.078 158.522 1.00 41.51 304 MET B C 1
ATOM 19429 O O . MET B 2 307 ? 162.910 133.154 157.986 1.00 43.93 304 MET B O 1
ATOM 19443 N N . GLU B 2 308 ? 162.946 130.904 157.953 1.00 45.94 305 GLU B N 1
ATOM 19444 C CA . GLU B 2 308 ? 162.125 130.764 156.761 1.00 40.55 305 GLU B CA 1
ATOM 19445 C C . GLU B 2 308 ? 160.710 130.412 157.193 1.00 41.42 305 GLU B C 1
ATOM 19446 O O . GLU B 2 308 ? 160.510 129.442 157.933 1.00 53.07 305 GLU B O 1
ATOM 19458 N N . GLY B 2 309 ? 159.741 131.195 156.731 1.00 37.38 306 GLY B N 1
ATOM 19459 C CA . GLY B 2 309 ? 158.363 130.970 157.125 1.00 36.20 306 GLY B CA 1
ATOM 19460 C C . GLY B 2 309 ? 157.405 131.738 156.243 1.00 36.98 306 GLY B C 1
ATOM 19461 O O . GLY B 2 309 ? 157.805 132.438 155.312 1.00 43.56 306 GLY B O 1
ATOM 19465 N N . THR B 2 310 ? 156.120 131.593 156.554 1.00 35.63 307 THR B N 1
ATOM 19466 C CA . THR B 2 310 ? 155.050 132.226 155.800 1.00 33.21 307 THR B CA 1
ATOM 19467 C C . THR B 2 310 ? 154.118 132.961 156.752 1.00 35.31 307 THR B C 1
ATOM 19468 O O . THR B 2 310 ? 153.934 132.558 157.903 1.00 46.37 307 THR B O 1
ATOM 19479 N N . ASN B 2 311 ? 153.531 134.052 156.258 1.00 32.91 308 ASN B N 1
ATOM 19480 C CA . ASN B 2 311 ? 152.577 134.872 157.008 1.00 30.49 308 ASN B CA 1
ATOM 19481 C C . ASN B 2 311 ? 151.355 135.082 156.115 1.00 31.71 308 ASN B C 1
ATOM 19482 O O . ASN B 2 311 ? 151.244 136.090 155.416 1.00 44.06 308 ASN B O 1
ATOM 19493 N N . SER B 2 312 ? 150.429 134.123 156.149 1.00 32.42 309 SER B N 1
ATOM 19494 C CA . SER B 2 312 ? 149.296 134.153 155.230 1.00 30.96 309 SER B CA 1
ATOM 19495 C C . SER B 2 312 ? 148.249 135.174 155.653 1.00 38.39 309 SER B C 1
ATOM 19496 O O . S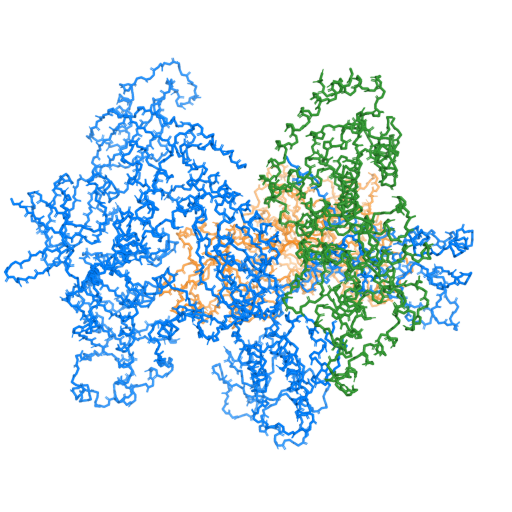ER B 2 312 ? 147.628 135.817 154.801 1.00 50.30 309 SER B O 1
ATOM 19504 N N . THR B 2 313 ? 148.034 135.329 156.954 1.00 38.81 310 THR B N 1
ATOM 19505 C CA . THR B 2 313 ? 147.053 136.269 157.472 1.00 36.03 310 THR B CA 1
ATOM 19506 C C . THR B 2 313 ? 147.629 137.659 157.696 1.00 39.86 310 THR B C 1
ATOM 19507 O O . THR B 2 313 ? 146.879 138.574 158.048 1.00 46.30 310 THR B O 1
ATOM 19518 N N . GLY B 2 314 ? 148.932 137.840 157.505 1.00 40.57 311 GLY B N 1
ATOM 19519 C CA . GLY B 2 314 ? 149.555 139.117 157.776 1.00 44.77 311 GLY B CA 1
ATOM 19520 C C . GLY B 2 314 ? 149.614 139.480 159.238 1.00 45.94 311 GLY B C 1
ATOM 19521 O O . GLY B 2 314 ? 150.013 140.599 159.571 1.00 48.94 311 GLY B O 1
ATOM 19525 N N . ARG B 2 315 ? 149.238 138.560 160.122 1.00 47.04 312 ARG B N 1
ATOM 19526 C CA . ARG B 2 315 ? 149.128 138.836 161.542 1.00 48.59 312 ARG B CA 1
ATOM 19527 C C . ARG B 2 315 ? 149.858 137.825 162.408 1.00 50.22 312 ARG B C 1
ATOM 19528 O O . ARG B 2 315 ? 150.031 138.078 163.604 1.00 53.11 312 ARG B O 1
ATOM 19549 N N . ARG B 2 316 ? 150.295 136.700 161.850 1.00 45.51 313 ARG B N 1
ATOM 19550 C CA . ARG B 2 316 ? 150.955 135.655 162.620 1.00 40.87 313 ARG B CA 1
ATOM 19551 C C . ARG B 2 316 ? 151.984 134.990 161.724 1.00 42.58 313 ARG B C 1
ATOM 19552 O O . ARG B 2 316 ? 151.623 134.385 160.711 1.00 45.56 313 ARG B O 1
ATOM 19573 N N . PHE B 2 317 ? 153.256 135.103 162.091 1.00 40.84 314 PHE B N 1
ATOM 19574 C CA . PHE B 2 317 ? 154.320 134.470 161.328 1.00 34.49 314 PHE B CA 1
ATOM 19575 C C . PHE B 2 317 ? 154.454 133.012 161.743 1.00 35.88 314 PHE B C 1
ATOM 19576 O O . PHE B 2 317 ? 154.482 132.698 162.936 1.00 44.96 314 PHE B O 1
ATOM 19593 N N . VAL B 2 318 ? 154.538 132.123 160.759 1.00 35.82 315 VAL B N 1
ATOM 19594 C CA . VAL B 2 318 ? 154.667 130.692 161.017 1.00 32.34 315 VAL B CA 1
ATOM 19595 C C . VAL B 2 318 ? 156.026 130.221 160.514 1.00 38.50 315 VAL B C 1
ATOM 19596 O O . VAL B 2 318 ? 156.178 129.959 159.313 1.00 43.79 315 VAL B O 1
ATOM 19609 N N . PRO B 2 319 ? 157.035 130.094 161.375 1.00 32.22 316 PRO B N 1
ATOM 19610 C CA . PRO B 2 319 ? 158.333 129.604 160.905 1.00 30.83 316 PRO B CA 1
ATOM 19611 C C . PRO B 2 319 ? 158.260 128.154 160.457 1.00 39.17 316 PRO B C 1
ATOM 19612 O O . PRO B 2 319 ? 157.546 127.337 161.042 1.00 44.85 316 PRO B O 1
ATOM 19623 N N . THR B 2 320 ? 159.015 127.844 159.406 1.00 41.47 317 THR B N 1
ATOM 19624 C CA . THR B 2 320 ? 159.229 126.473 158.974 1.00 33.29 317 THR B CA 1
ATOM 19625 C C . THR B 2 320 ? 160.678 126.037 159.080 1.00 36.42 317 THR B C 1
ATOM 19626 O O . THR B 2 320 ? 160.934 124.832 159.158 1.00 45.93 317 THR B O 1
ATOM 19637 N N . LYS B 2 321 ? 161.625 126.970 159.080 1.00 36.81 318 LYS B N 1
ATOM 19638 C CA . LYS B 2 321 ? 163.022 126.656 159.336 1.00 36.12 318 LYS B CA 1
ATOM 19639 C C . LYS B 2 321 ? 163.618 127.725 160.234 1.00 45.25 318 LYS B C 1
ATOM 19640 O O . LYS B 2 321 ? 163.403 128.919 160.012 1.00 53.96 318 LYS B O 1
ATOM 19659 N N . LEU B 2 322 ? 164.372 127.289 161.237 1.00 41.55 319 LEU B N 1
ATOM 19660 C CA . LEU B 2 322 ? 165.126 128.171 162.117 1.00 34.05 319 LEU B CA 1
ATOM 19661 C C . LEU B 2 322 ? 166.607 127.919 161.867 1.00 35.24 319 LEU B C 1
ATOM 19662 O O . LEU B 2 322 ? 167.127 126.854 162.214 1.00 39.51 319 LEU B O 1
ATOM 19678 N N . TYR B 2 323 ? 167.280 128.894 161.265 1.00 42.14 320 TYR B N 1
ATOM 19679 C CA . TYR B 2 323 ? 168.693 128.740 160.955 1.00 40.38 320 TYR B CA 1
ATOM 19680 C C . TYR B 2 323 ? 169.507 128.588 162.233 1.00 46.74 320 TYR B C 1
ATOM 19681 O O . TYR B 2 323 ? 169.239 129.242 163.244 1.00 48.67 320 TYR B O 1
ATOM 19699 N N . GLU B 2 324 ? 170.509 127.717 162.182 1.00 53.10 321 GLU B N 1
ATOM 19700 C CA . GLU B 2 324 ? 171.363 127.488 163.333 1.00 46.70 321 GLU B CA 1
ATOM 19701 C C . GLU B 2 324 ? 172.303 128.668 163.547 1.00 49.03 321 GLU B C 1
ATOM 19702 O O . GLU B 2 324 ? 172.526 129.493 162.658 1.00 54.83 321 GLU B O 1
ATOM 19714 N N . GLY B 2 325 ? 172.859 128.740 164.752 1.00 39.24 322 GLY B N 1
ATOM 19715 C CA . GLY B 2 325 ? 173.840 129.755 165.044 1.00 41.03 322 GLY B CA 1
ATOM 19716 C C . GLY B 2 325 ? 175.185 129.450 164.421 1.00 46.56 322 GLY B C 1
ATOM 19717 O O . GLY B 2 325 ? 175.509 128.309 164.096 1.00 50.11 322 GLY B O 1
ATOM 19721 N N . VAL B 2 326 ? 175.979 130.501 164.248 1.00 42.24 323 VAL B N 1
ATOM 19722 C CA . VAL B 2 326 ? 177.316 130.375 163.679 1.00 38.84 323 VAL B CA 1
ATOM 19723 C C . VAL B 2 326 ? 178.317 130.985 164.653 1.00 41.87 323 VAL B C 1
ATOM 19724 O O . VAL B 2 326 ? 178.408 132.217 164.750 1.00 49.77 323 VAL B O 1
ATOM 19737 N N . PRO B 2 327 ? 179.080 130.184 165.392 1.00 38.43 324 PRO B N 1
ATOM 19738 C CA . PRO B 2 327 ? 180.070 130.756 166.306 1.00 38.25 324 PRO B CA 1
ATOM 19739 C C . PRO B 2 327 ? 181.237 131.368 165.551 1.00 40.65 324 PRO B C 1
ATOM 19740 O O . PRO B 2 327 ? 181.532 131.017 164.407 1.00 46.86 324 PRO B O 1
ATOM 19751 N N . LEU B 2 328 ? 181.906 132.302 166.216 1.00 34.83 325 LEU B N 1
ATOM 19752 C CA . LEU B 2 328 ? 183.085 132.910 165.634 1.00 28.37 325 LEU B CA 1
ATOM 19753 C C . LEU B 2 328 ? 184.216 131.886 165.555 1.00 38.72 325 LEU B C 1
ATOM 19754 O O . LEU B 2 328 ? 184.249 130.925 166.328 1.00 44.09 325 LEU B O 1
ATOM 19770 N N . PRO B 2 329 ? 185.152 132.064 164.629 1.00 42.86 326 PRO B N 1
ATOM 19771 C CA . PRO B 2 329 ? 186.304 131.162 164.575 1.00 40.69 326 PRO B CA 1
ATOM 19772 C C . PRO B 2 329 ? 187.171 131.298 165.814 1.00 41.28 326 PRO B C 1
ATOM 19773 O O . PRO B 2 329 ? 187.239 132.357 166.441 1.00 46.25 326 PRO B O 1
ATOM 19784 N N . PHE B 2 330 ? 187.838 130.205 166.166 1.00 43.76 327 PHE B N 1
ATOM 19785 C CA . PHE B 2 330 ? 188.768 130.235 167.280 1.00 41.97 327 PHE B CA 1
ATOM 19786 C C . PHE B 2 330 ? 189.979 131.095 166.928 1.00 44.43 327 PHE B C 1
ATOM 19787 O O . PHE B 2 330 ? 190.150 131.547 165.794 1.00 49.60 327 PHE B O 1
ATOM 19804 N N . HIS B 2 331 ? 190.828 131.319 167.921 1.00 47.02 328 HIS B N 1
ATOM 19805 C CA . HIS B 2 331 ? 192.026 132.123 167.737 1.00 43.73 328 HIS B CA 1
ATOM 19806 C C . HIS B 2 331 ? 193.160 131.267 167.193 1.00 52.58 328 HIS B C 1
ATOM 19807 O O . HIS B 2 331 ? 193.372 130.136 167.638 1.00 58.13 328 HIS B O 1
ATOM 19821 N N . GLN B 2 332 ? 193.888 131.819 166.222 1.00 63.17 329 GLN B N 1
ATOM 19822 C CA . GLN B 2 332 ? 195.061 131.167 165.659 1.00 59.71 329 GLN B CA 1
ATOM 19823 C C . GLN B 2 332 ? 196.296 131.721 166.353 1.00 60.50 329 GLN B C 1
ATOM 19824 O O . GLN B 2 332 ? 196.785 132.794 165.972 1.00 61.12 329 GLN B O 1
ATOM 19838 N N . PRO B 2 333 ? 196.838 131.046 167.363 1.00 64.17 330 PRO B N 1
ATOM 19839 C CA . PRO B 2 333 ? 197.945 131.633 168.122 1.00 64.75 330 PRO B CA 1
ATOM 19840 C C . PRO B 2 333 ? 199.203 131.776 167.283 1.00 66.16 330 PRO B C 1
ATOM 19841 O O . PRO B 2 333 ? 199.470 130.988 166.372 1.00 64.75 330 PRO B O 1
ATOM 19852 N N . SER B 2 334 ? 199.981 132.802 167.606 1.00 75.46 331 SER B N 1
ATOM 19853 C CA . SER B 2 334 ? 201.282 132.985 166.990 1.00 73.61 331 SER B CA 1
ATOM 19854 C C . SER B 2 334 ? 202.286 132.003 167.584 1.00 76.85 331 SER B C 1
ATOM 19855 O O . SER B 2 334 ? 202.071 131.420 168.650 1.00 78.83 331 SER B O 1
ATOM 19863 N N . LYS B 2 335 ? 203.399 131.825 166.875 1.00 76.00 332 LYS B N 1
ATOM 19864 C CA . LYS B 2 335 ? 204.440 130.919 167.339 1.00 76.72 332 LYS B CA 1
ATOM 19865 C C . LYS B 2 335 ? 205.247 131.493 168.496 1.00 77.52 332 LYS B C 1
ATOM 19866 O O . LYS B 2 335 ? 206.064 130.769 169.075 1.00 80.83 332 LYS B O 1
ATOM 19885 N N . GLU B 2 336 ? 205.030 132.761 168.854 1.00 71.00 333 GLU B N 1
ATOM 19886 C CA . GLU B 2 336 ? 205.814 133.375 169.921 1.00 71.03 333 GLU B CA 1
ATOM 19887 C C . GLU B 2 336 ? 205.736 132.574 171.212 1.00 71.83 333 GLU B C 1
ATOM 19888 O O . GLU B 2 336 ? 206.693 132.564 171.994 1.00 73.24 333 GLU B O 1
ATOM 19900 N N . PHE B 2 337 ? 204.613 131.898 171.455 1.00 67.76 334 PHE B N 1
ATOM 19901 C CA . PHE B 2 337 ? 204.403 131.132 172.676 1.00 67.30 334 PHE B CA 1
ATOM 19902 C C . PHE B 2 337 ? 204.474 129.629 172.435 1.00 67.73 334 PHE B C 1
ATOM 19903 O O . PHE B 2 337 ? 203.955 128.851 173.242 1.00 67.32 334 PHE B O 1
ATOM 19920 N N . GLU B 2 338 ? 205.106 129.202 171.341 1.00 74.91 335 GLU B N 1
ATOM 19921 C CA . GLU B 2 338 ? 205.187 127.774 171.057 1.00 75.37 335 GLU B CA 1
ATOM 19922 C C . GLU B 2 338 ? 206.029 127.040 172.091 1.00 76.51 335 GLU B C 1
ATOM 19923 O O . GLU B 2 338 ? 205.723 125.892 172.433 1.00 77.43 335 GLU B O 1
ATOM 19935 N N . GLU B 2 339 ? 207.085 127.671 172.597 1.00 71.16 336 GLU B N 1
ATOM 19936 C CA . GLU B 2 339 ? 208.003 127.027 173.524 1.00 69.82 336 GLU B CA 1
ATOM 19937 C C . GLU B 2 339 ? 207.650 127.264 174.987 1.00 71.06 336 GLU B C 1
ATOM 19938 O O . GLU B 2 339 ? 208.347 126.748 175.866 1.00 71.53 336 GLU B O 1
ATOM 19950 N N . CYS B 2 340 ? 206.595 128.022 175.275 1.00 68.77 337 CYS B N 1
ATOM 19951 C CA . CYS B 2 340 ? 206.222 128.267 176.657 1.00 64.95 337 CYS B CA 1
ATOM 19952 C C . CYS B 2 340 ? 205.608 127.008 177.271 1.00 64.44 337 CYS B C 1
ATOM 19953 O O . CYS B 2 340 ? 204.957 126.225 176.575 1.00 68.89 337 CYS B O 1
ATOM 19961 N N . PRO B 2 341 ? 205.794 126.788 178.570 1.00 58.58 338 PRO B N 1
ATOM 19962 C CA . PRO B 2 341 ? 205.216 125.602 179.208 1.00 59.39 338 PRO B CA 1
ATOM 19963 C C . PRO B 2 341 ? 203.724 125.775 179.459 1.00 60.75 338 PRO B C 1
ATOM 19964 O O . PRO B 2 341 ? 203.147 126.845 179.271 1.00 63.55 338 PRO B O 1
ATOM 19975 N N . GLN B 2 342 ? 203.102 124.683 179.894 1.00 55.36 339 GLN B N 1
ATOM 19976 C CA . GLN B 2 342 ? 201.699 124.737 180.273 1.00 55.82 339 GLN B CA 1
ATOM 19977 C C . GLN B 2 342 ? 201.524 125.639 181.486 1.00 59.59 339 GLN B C 1
ATOM 19978 O O . GLN B 2 342 ? 202.364 125.666 182.388 1.00 63.22 339 GLN B O 1
ATOM 19992 N N . GLN B 2 343 ? 200.421 126.379 181.505 1.00 55.36 340 GLN B N 1
ATOM 19993 C CA . GLN B 2 343 ? 200.137 127.346 182.554 1.00 50.92 340 GLN B CA 1
ATOM 19994 C C . GLN B 2 343 ? 198.972 126.862 183.402 1.00 48.21 340 GLN B C 1
ATOM 19995 O O . GLN B 2 343 ? 198.006 126.296 182.882 1.00 52.48 340 GLN B O 1
ATOM 20009 N N . MET B 2 344 ? 199.069 127.092 184.708 1.00 52.53 341 MET B N 1
ATOM 20010 C CA . MET B 2 344 ? 198.047 126.685 185.662 1.00 51.79 341 MET B CA 1
ATOM 20011 C C . MET B 2 344 ? 197.210 127.893 186.057 1.00 54.68 341 MET B C 1
ATOM 20012 O O . MET B 2 344 ? 197.754 128.952 186.394 1.00 58.01 341 MET B O 1
ATOM 20026 N N . VAL B 2 345 ? 195.891 127.733 186.011 1.00 53.56 342 VAL B N 1
ATOM 20027 C CA . VAL B 2 345 ? 194.956 128.799 186.335 1.00 48.91 342 VAL B CA 1
ATOM 20028 C C . VAL B 2 345 ? 193.988 128.286 187.388 1.00 51.49 342 VAL B C 1
ATOM 20029 O O . VAL B 2 345 ? 193.344 127.248 187.193 1.00 56.90 342 VAL B O 1
ATOM 20042 N N . ILE B 2 346 ? 193.888 129.013 188.497 1.00 49.42 343 ILE B N 1
ATOM 20043 C CA . ILE B 2 346 ? 192.915 128.745 189.550 1.00 47.77 343 ILE B CA 1
ATOM 20044 C C . ILE B 2 346 ? 191.873 129.851 189.502 1.00 49.75 343 ILE B C 1
ATOM 20045 O O . ILE B 2 346 ? 192.209 131.031 189.648 1.00 55.51 343 ILE B O 1
ATOM 20061 N N . THR B 2 347 ? 190.612 129.480 189.307 1.00 46.32 344 THR B N 1
ATOM 20062 C CA . THR B 2 347 ? 189.523 130.440 189.199 1.00 41.15 344 THR B CA 1
ATOM 20063 C C . THR B 2 347 ? 188.515 130.208 190.314 1.00 40.88 344 THR B C 1
ATOM 20064 O O . THR B 2 347 ? 188.107 129.068 190.570 1.00 49.88 344 THR B O 1
ATOM 20075 N N . ALA B 2 348 ? 188.122 131.296 190.976 1.00 44.54 345 ALA B N 1
ATOM 20076 C CA . ALA B 2 348 ? 187.110 131.256 192.020 1.00 43.03 345 ALA B CA 1
ATOM 20077 C C . ALA B 2 348 ? 186.190 132.460 191.880 1.00 46.27 345 ALA B C 1
ATOM 20078 O O . ALA B 2 348 ? 186.591 133.514 191.379 1.00 51.14 345 ALA B O 1
ATOM 20085 N N . CYS B 2 349 ? 184.952 132.292 192.336 1.00 50.64 346 CYS B N 1
ATOM 20086 C CA . CYS B 2 349 ? 183.929 133.321 192.242 1.00 48.10 346 CYS B CA 1
ATOM 20087 C C . CYS B 2 349 ? 183.327 133.574 193.615 1.00 50.96 346 CYS B C 1
ATOM 20088 O O . CYS B 2 349 ? 183.253 132.673 194.454 1.00 52.91 346 CYS B O 1
ATOM 20096 N N . GLY B 2 350 ? 182.892 134.810 193.834 1.00 49.67 347 GLY B N 1
ATOM 20097 C CA . GLY B 2 350 ? 182.303 135.199 195.091 1.00 49.85 347 GLY B CA 1
ATOM 20098 C C . GLY B 2 350 ? 180.911 134.630 195.257 1.00 53.84 347 GLY B C 1
ATOM 20099 O O . GLY B 2 350 ? 180.340 134.053 194.326 1.00 58.20 347 GLY B O 1
ATOM 20103 N N . PRO B 2 351 ? 180.329 134.777 196.453 1.00 56.96 348 PRO B N 1
ATOM 20104 C CA . PRO B 2 351 ? 180.867 135.450 197.647 1.00 54.12 348 PRO B CA 1
ATOM 20105 C C . PRO B 2 351 ? 182.048 134.717 198.271 1.00 54.91 348 PRO B C 1
ATOM 20106 O O . PRO B 2 351 ? 182.159 133.500 198.178 1.00 57.77 348 PRO B O 1
ATOM 20117 N N . PHE B 2 352 ? 182.946 135.456 198.919 1.00 51.85 349 PHE B N 1
ATOM 20118 C CA . PHE B 2 352 ? 184.152 134.895 199.509 1.00 50.61 349 PHE B CA 1
ATOM 20119 C C . PHE B 2 352 ? 184.061 134.734 201.019 1.00 56.83 349 PHE B C 1
ATOM 20120 O O . PHE B 2 352 ? 184.949 134.115 201.612 1.00 61.19 349 PHE B O 1
ATOM 20137 N N . THR B 2 353 ? 183.025 135.275 201.650 1.00 59.55 350 THR B N 1
ATOM 20138 C CA . THR B 2 353 ? 182.813 135.143 203.080 1.00 53.38 350 THR B CA 1
ATOM 20139 C C . THR B 2 353 ? 181.469 134.475 203.331 1.00 53.96 350 THR B C 1
ATOM 20140 O O . THR B 2 353 ? 180.559 134.529 202.500 1.00 59.97 350 THR B O 1
ATOM 20151 N N . THR B 2 354 ? 181.358 133.837 204.489 1.00 59.29 351 THR B N 1
ATOM 20152 C CA . THR B 2 354 ? 180.131 133.149 204.846 1.00 55.41 351 THR B CA 1
ATOM 20153 C C . THR B 2 354 ? 179.001 134.154 205.044 1.00 59.43 351 THR B C 1
ATOM 20154 O O . THR B 2 354 ? 179.222 135.349 205.261 1.00 63.77 351 THR B O 1
ATOM 20165 N N . SER B 2 355 ? 177.769 133.651 204.962 1.00 61.23 352 SER B N 1
ATOM 20166 C CA . SER B 2 355 ? 176.606 134.528 205.019 1.00 60.32 352 SER B CA 1
ATOM 20167 C C . SER B 2 355 ? 176.537 135.296 206.332 1.00 63.51 352 SER B C 1
ATOM 20168 O O . SER B 2 355 ? 176.047 136.430 206.359 1.00 66.75 352 SER B O 1
ATOM 20176 N N . ASP B 2 356 ? 177.020 134.706 207.424 1.00 63.52 353 ASP B N 1
ATOM 20177 C CA . ASP B 2 356 ? 176.900 135.300 208.748 1.00 62.53 353 ASP B CA 1
ATOM 20178 C C . ASP B 2 356 ? 178.218 135.851 209.278 1.00 61.96 353 ASP B C 1
ATOM 20179 O O . ASP B 2 356 ? 178.314 136.151 210.472 1.00 66.43 353 ASP B O 1
ATOM 20188 N N . THR B 2 357 ? 179.233 135.990 208.430 1.00 57.85 354 THR B N 1
ATOM 20189 C CA . THR B 2 357 ? 180.528 136.494 208.858 1.00 61.12 354 THR B CA 1
ATOM 20190 C C . THR B 2 357 ? 181.069 137.447 207.804 1.00 60.36 354 THR B C 1
ATOM 20191 O O . THR B 2 357 ? 180.642 137.435 206.648 1.00 67.20 354 THR B O 1
ATOM 20202 N N . ILE B 2 358 ? 182.017 138.281 208.223 1.00 53.40 355 ILE B N 1
ATOM 20203 C CA . ILE B 2 358 ? 182.648 139.251 207.337 1.00 55.77 355 ILE B CA 1
ATOM 20204 C C . ILE B 2 358 ? 184.160 139.096 207.432 1.00 60.24 355 ILE B C 1
ATOM 20205 O O . ILE B 2 358 ? 184.913 140.038 207.161 1.00 64.49 355 ILE B O 1
ATOM 20221 N N . THR B 2 359 ? 184.617 137.901 207.806 1.00 60.73 356 THR B N 1
ATOM 20222 C CA . THR B 2 359 ? 186.027 137.647 208.063 1.00 61.94 356 THR B CA 1
ATOM 20223 C C . THR B 2 359 ? 186.769 137.051 206.874 1.00 64.20 356 THR B C 1
ATOM 20224 O O . THR B 2 359 ? 188.004 137.017 206.894 1.00 67.21 356 THR B O 1
ATOM 20235 N N . TYR B 2 360 ? 186.062 136.581 205.848 1.00 62.80 357 TYR B N 1
ATOM 20236 C CA . TYR B 2 360 ? 186.685 136.027 204.647 1.00 62.28 357 TYR B CA 1
ATOM 20237 C C . TYR B 2 360 ? 187.541 134.804 204.983 1.00 64.43 357 TYR B C 1
ATOM 20238 O O . TYR B 2 360 ? 188.744 134.761 204.725 1.00 65.41 357 TYR B O 1
ATOM 20256 N N . ASP B 2 361 ? 186.891 133.797 205.569 1.00 69.04 358 ASP B N 1
ATOM 20257 C CA . ASP B 2 361 ? 187.592 132.553 205.874 1.00 68.69 358 ASP B CA 1
ATOM 20258 C C . ASP B 2 361 ? 187.829 131.729 204.614 1.00 66.27 358 ASP B C 1
ATOM 20259 O O . ASP B 2 361 ? 188.921 131.177 204.418 1.00 68.92 358 ASP B O 1
ATOM 20268 N N . ALA B 2 362 ? 186.822 131.640 203.746 1.00 55.82 359 ALA B N 1
ATOM 20269 C CA . ALA B 2 362 ? 186.989 130.903 202.500 1.00 55.27 359 ALA B CA 1
ATOM 20270 C C . ALA B 2 362 ? 188.068 131.537 201.636 1.00 57.93 359 ALA B C 1
ATOM 20271 O O . ALA B 2 362 ? 188.836 130.835 200.967 1.00 61.72 359 ALA B O 1
ATOM 20278 N N . LEU B 2 363 ? 188.142 132.867 201.637 1.00 54.86 360 LEU B N 1
ATOM 20279 C CA . LEU B 2 363 ? 189.197 133.544 200.897 1.00 51.94 360 LEU B CA 1
ATOM 20280 C C . LEU B 2 363 ? 190.568 133.184 201.448 1.00 54.34 360 LEU B C 1
ATOM 20281 O O . LEU B 2 363 ? 191.521 132.994 200.686 1.00 58.97 360 LEU B O 1
ATOM 20297 N N . LYS B 2 364 ? 190.691 133.099 202.773 1.00 58.69 361 LYS B N 1
ATOM 20298 C CA . LYS B 2 364 ? 191.963 132.708 203.367 1.00 56.02 361 LYS B CA 1
ATOM 20299 C C . LYS B 2 364 ? 192.341 131.289 202.967 1.00 57.35 361 LYS B C 1
ATOM 20300 O O . LYS B 2 364 ? 193.503 131.013 202.645 1.00 62.21 361 LYS B O 1
ATOM 20319 N N . ASP B 2 365 ? 191.370 130.374 202.973 1.00 61.58 362 ASP B N 1
ATOM 20320 C CA . ASP B 2 365 ? 191.652 129.011 202.534 1.00 60.25 362 ASP B CA 1
ATOM 20321 C C . ASP B 2 365 ? 192.100 128.984 201.078 1.00 60.94 362 ASP B C 1
ATOM 20322 O O . ASP B 2 365 ? 193.041 128.264 200.720 1.00 66.70 362 ASP B O 1
ATOM 20331 N N . LEU B 2 366 ? 191.437 129.760 200.220 1.00 54.26 363 LEU B N 1
ATOM 20332 C CA . LEU B 2 366 ? 191.818 129.788 198.812 1.00 53.62 363 LEU B CA 1
ATOM 20333 C C . LEU B 2 366 ? 193.209 130.380 198.625 1.00 52.78 363 LEU B C 1
ATOM 20334 O O . LEU B 2 366 ? 193.974 129.921 197.770 1.00 60.87 363 LEU B O 1
ATOM 20350 N N . ILE B 2 367 ? 193.553 131.408 199.401 1.00 49.00 364 ILE B N 1
ATOM 20351 C CA . ILE B 2 367 ? 194.892 131.984 199.315 1.00 50.60 364 ILE B CA 1
ATOM 20352 C C . ILE B 2 367 ? 195.932 130.966 199.758 1.00 53.32 364 ILE B C 1
ATOM 20353 O O . ILE B 2 367 ? 197.025 130.877 199.183 1.00 60.31 364 ILE B O 1
ATOM 20369 N N . ASP B 2 368 ? 195.617 130.191 200.797 1.00 57.47 365 ASP B N 1
ATOM 20370 C CA . ASP B 2 368 ? 196.516 129.121 201.210 1.00 56.57 365 ASP B CA 1
ATOM 20371 C C . ASP B 2 368 ? 196.696 128.104 200.092 1.00 56.24 365 ASP B C 1
ATOM 20372 O O . ASP B 2 368 ? 197.814 127.646 199.831 1.00 60.13 365 ASP B O 1
ATOM 20381 N N . ILE B 2 369 ? 195.605 127.744 199.415 1.00 52.77 366 ILE B N 1
ATOM 20382 C CA . ILE B 2 369 ? 195.700 126.816 198.291 1.00 49.79 366 ILE B CA 1
ATOM 20383 C C . ILE B 2 369 ? 196.582 127.399 197.196 1.00 49.39 366 ILE B C 1
ATOM 20384 O O . ILE B 2 369 ? 197.386 126.690 196.581 1.00 56.48 366 ILE B O 1
ATOM 20400 N N . VAL B 2 370 ? 196.434 128.695 196.926 1.00 50.20 367 VAL B N 1
ATOM 20401 C CA . VAL B 2 370 ? 197.229 129.338 195.883 1.00 47.75 367 VAL B CA 1
ATOM 20402 C C . VAL B 2 370 ? 198.707 129.279 196.235 1.00 45.65 367 VAL B C 1
ATOM 20403 O O . VAL B 2 370 ? 199.547 128.899 195.411 1.00 51.86 367 VAL B O 1
ATOM 20416 N N . ASN B 2 371 ? 199.048 129.649 197.469 1.00 48.54 368 ASN B N 1
ATOM 20417 C CA . ASN B 2 371 ? 200.447 129.624 197.881 1.00 47.35 368 ASN B CA 1
ATOM 20418 C C . ASN B 2 371 ? 201.000 128.206 197.891 1.00 48.49 368 ASN B C 1
ATOM 20419 O O . ASN B 2 371 ? 202.191 128.002 197.638 1.00 46.76 368 ASN B O 1
ATOM 20430 N N . ARG B 2 372 ? 200.154 127.218 198.180 1.00 54.44 369 ARG B N 1
ATOM 20431 C CA . ARG B 2 372 ? 200.600 125.830 198.187 1.00 51.57 369 ARG B CA 1
ATOM 20432 C C . ARG B 2 372 ? 200.882 125.332 196.774 1.00 51.94 369 ARG B C 1
ATOM 20433 O O . ARG B 2 372 ? 201.920 124.711 196.520 1.00 52.47 369 ARG B O 1
ATOM 20454 N N . ASP B 2 373 ? 199.968 125.595 195.840 1.00 53.11 370 ASP B N 1
ATOM 20455 C CA . ASP B 2 373 ? 200.080 125.063 194.489 1.00 49.33 370 ASP B CA 1
ATOM 20456 C C . ASP B 2 373 ? 200.840 125.978 193.540 1.00 51.31 370 ASP B C 1
ATOM 20457 O O . ASP B 2 373 ? 201.284 125.515 192.483 1.00 56.35 370 ASP B O 1
ATOM 20466 N N . ARG B 2 374 ? 201.003 127.248 193.885 1.00 53.69 371 ARG B N 1
ATOM 20467 C CA . ARG B 2 374 ? 201.736 128.192 193.054 1.00 54.13 371 ARG B CA 1
ATOM 20468 C C . ARG B 2 374 ? 201.222 128.168 191.621 1.00 53.88 371 ARG B C 1
ATOM 20469 O O . ARG B 2 374 ? 201.957 127.786 190.702 1.00 58.68 371 ARG B O 1
ATOM 20490 N N . PRO B 2 375 ? 199.976 128.565 191.388 1.00 49.90 372 PRO B N 1
ATOM 20491 C CA . PRO B 2 375 ? 199.474 128.654 190.017 1.00 50.21 372 PRO B CA 1
ATOM 20492 C C . PRO B 2 375 ? 200.080 129.834 189.278 1.00 50.34 372 PRO B C 1
ATOM 20493 O O . PRO B 2 375 ? 200.654 130.751 189.868 1.00 53.76 372 PRO B O 1
ATOM 20504 N N . ASP B 2 376 ? 199.942 129.797 187.954 1.00 53.50 373 ASP B N 1
ATOM 20505 C CA . ASP B 2 376 ? 200.442 130.886 187.127 1.00 53.66 373 ASP B CA 1
ATOM 20506 C C . ASP B 2 376 ? 199.464 132.049 187.055 1.00 54.61 373 ASP B C 1
ATOM 20507 O O . ASP B 2 376 ? 199.893 133.203 186.960 1.00 61.08 373 ASP B O 1
ATOM 20516 N N . ILE B 2 377 ? 198.162 131.780 187.094 1.00 52.47 374 ILE B N 1
ATOM 20517 C CA . ILE B 2 377 ? 197.156 132.836 187.123 1.00 48.19 374 ILE B CA 1
ATOM 20518 C C . ILE B 2 377 ? 196.073 132.462 188.124 1.00 51.20 374 ILE B C 1
ATOM 20519 O O . ILE B 2 377 ? 195.693 131.292 188.241 1.00 57.48 374 ILE B O 1
ATOM 20535 N N . CYS B 2 378 ? 195.591 133.459 188.861 1.00 50.97 375 CYS B N 1
ATOM 20536 C CA . CYS B 2 378 ? 194.458 133.307 189.767 1.00 51.37 375 CYS B CA 1
ATOM 20537 C C . CYS B 2 378 ? 193.384 134.303 189.348 1.00 48.82 375 CYS B C 1
ATOM 20538 O O . CYS B 2 378 ? 193.578 135.517 189.464 1.00 55.94 375 CYS B O 1
ATOM 20546 N N . ILE B 2 379 ? 192.258 133.790 188.866 1.00 45.99 376 ILE B N 1
ATOM 20547 C CA . ILE B 2 379 ? 191.147 134.609 188.396 1.00 42.33 376 ILE B CA 1
ATOM 20548 C C . ILE B 2 379 ? 190.091 134.641 189.493 1.00 45.87 376 ILE B C 1
ATOM 20549 O O . ILE B 2 379 ? 189.419 133.637 189.757 1.00 50.17 376 ILE B O 1
ATOM 20565 N N . LEU B 2 380 ? 189.924 135.805 190.113 1.00 46.79 377 LEU B N 1
ATOM 20566 C CA . LEU B 2 380 ? 188.948 136.012 191.173 1.00 42.65 377 LEU B CA 1
ATOM 20567 C C . LEU B 2 380 ? 187.818 136.877 190.635 1.00 47.00 377 LEU B C 1
ATOM 20568 O O . LEU B 2 380 ? 188.050 138.016 190.215 1.00 49.37 377 LEU B O 1
ATOM 20584 N N . LEU B 2 381 ? 186.603 136.339 190.661 1.00 46.28 378 LEU B N 1
ATOM 20585 C CA . LEU B 2 381 ? 185.417 137.034 190.186 1.00 39.25 378 LEU B CA 1
ATOM 20586 C C . LEU B 2 381 ? 184.570 137.466 191.375 1.00 45.36 378 LEU B C 1
ATOM 20587 O O . LEU B 2 381 ? 184.493 136.758 192.383 1.00 51.02 378 LEU B O 1
ATOM 20603 N N . GLY B 2 382 ? 183.934 138.631 191.252 1.00 46.84 379 GLY B N 1
ATOM 20604 C CA . GLY B 2 382 ? 183.179 139.187 192.336 1.00 48.62 379 GLY B CA 1
ATOM 20605 C C . GLY B 2 382 ? 181.911 138.402 192.606 1.00 49.10 379 GLY B C 1
ATOM 20606 O O . GLY B 2 382 ? 181.600 137.420 191.921 1.00 53.54 379 GLY B O 1
ATOM 20610 N N . PRO B 2 383 ? 181.153 138.838 193.617 1.00 49.33 380 PRO B N 1
ATOM 20611 C CA . PRO B 2 383 ? 181.376 140.013 194.472 1.00 48.94 380 PRO B CA 1
ATOM 20612 C C . PRO B 2 383 ? 182.449 139.816 195.533 1.00 49.80 380 PRO B C 1
ATOM 20613 O O . PRO B 2 383 ? 182.667 138.714 196.023 1.00 54.59 380 PRO B O 1
ATOM 20624 N N . PHE B 2 384 ? 183.134 140.895 195.901 1.00 51.53 381 PHE B N 1
ATOM 20625 C CA . PHE B 2 384 ? 184.086 140.883 197.003 1.00 48.64 381 PHE B CA 1
ATOM 20626 C C . PHE B 2 384 ? 183.508 141.477 198.274 1.00 52.73 381 PHE B C 1
ATOM 20627 O O . PHE B 2 384 ? 183.961 141.134 199.371 1.00 58.37 381 PHE B O 1
ATOM 20644 N N . LEU B 2 385 ? 182.518 142.357 198.144 1.00 55.85 382 LEU B N 1
ATOM 20645 C CA . LEU B 2 385 ? 181.711 142.851 199.258 1.00 54.14 382 LEU B CA 1
ATOM 20646 C C . LEU B 2 385 ? 180.269 142.751 198.774 1.00 52.58 382 LEU B C 1
ATOM 20647 O O . LEU B 2 385 ? 179.733 143.694 198.187 1.00 59.85 382 LEU B O 1
ATOM 20663 N N . ASP B 2 386 ? 179.649 141.602 199.018 1.00 52.48 383 ASP B N 1
ATOM 20664 C CA . ASP B 2 386 ? 178.344 141.319 198.440 1.00 53.89 383 ASP B CA 1
ATOM 20665 C C . ASP B 2 386 ? 177.294 142.289 198.963 1.00 56.81 383 ASP B C 1
ATOM 20666 O O . ASP B 2 386 ? 177.258 142.615 200.153 1.00 61.25 383 ASP B O 1
ATOM 20675 N N . ALA B 2 387 ? 176.434 142.754 198.057 1.00 53.35 384 ALA B N 1
ATOM 20676 C CA . ALA B 2 387 ? 175.348 143.644 198.443 1.00 52.78 384 ALA B CA 1
ATOM 20677 C C . ALA B 2 387 ? 174.223 142.898 199.145 1.00 53.82 384 ALA B C 1
ATOM 20678 O O . ALA B 2 387 ? 173.486 143.500 199.934 1.00 61.34 384 ALA B O 1
ATOM 20685 N N . LYS B 2 388 ? 174.072 141.606 198.872 1.00 51.15 385 LYS B N 1
ATOM 20686 C CA . LYS B 2 388 ? 173.020 140.799 199.470 1.00 51.01 385 LYS B CA 1
ATOM 20687 C C . LYS B 2 388 ? 173.431 140.179 200.797 1.00 53.02 385 LYS B C 1
ATOM 20688 O O . LYS B 2 388 ? 172.613 139.502 201.426 1.00 57.22 385 LYS B O 1
ATOM 20707 N N . HIS B 2 389 ? 174.671 140.384 201.233 1.00 57.49 386 HIS B N 1
ATOM 20708 C CA . HIS B 2 389 ? 175.091 139.903 202.541 1.00 55.90 386 HIS B CA 1
ATOM 20709 C C . HIS B 2 389 ? 174.179 140.477 203.616 1.00 62.45 386 HIS B C 1
ATOM 20710 O O . HIS B 2 389 ? 173.888 141.676 203.622 1.00 65.76 386 HIS B O 1
ATOM 20724 N N . GLU B 2 390 ? 173.726 139.616 204.528 1.00 68.22 387 GLU B N 1
ATOM 20725 C CA . GLU B 2 390 ? 172.742 140.047 205.515 1.00 67.46 387 GLU B CA 1
ATOM 20726 C C . GLU B 2 390 ? 173.267 141.210 206.344 1.00 64.39 387 GLU B C 1
ATOM 20727 O O . GLU B 2 390 ? 172.506 142.111 206.716 1.00 69.62 387 GLU B O 1
ATOM 20739 N N . GLN B 2 391 ? 174.565 141.214 206.640 1.00 56.89 388 GLN B N 1
ATOM 20740 C CA . GLN B 2 391 ? 175.140 142.311 207.409 1.00 59.05 388 GLN B CA 1
ATOM 20741 C C . GLN B 2 391 ? 175.100 143.617 206.626 1.00 62.36 388 GLN B C 1
ATOM 20742 O O . GLN B 2 391 ? 174.875 144.686 207.203 1.00 67.21 388 GLN B O 1
ATOM 20756 N N . ILE B 2 392 ? 175.319 143.552 205.311 1.00 60.84 389 ILE B N 1
ATOM 20757 C CA . ILE B 2 392 ? 175.367 144.768 204.505 1.00 57.73 389 ILE B CA 1
ATOM 20758 C C . ILE B 2 392 ? 173.983 145.394 204.386 1.00 58.15 389 ILE B C 1
ATOM 20759 O O . ILE B 2 392 ? 173.824 146.611 204.533 1.00 61.92 389 ILE B O 1
ATOM 20775 N N . GLU B 2 393 ? 172.962 144.580 204.117 1.00 62.29 390 GLU B N 1
ATOM 20776 C CA . GLU B 2 393 ? 171.637 145.128 203.848 1.00 62.22 390 GLU B CA 1
ATOM 20777 C C . GLU B 2 393 ? 171.039 145.789 205.084 1.00 67.09 390 GLU B C 1
ATOM 20778 O O . GLU B 2 393 ? 170.417 146.852 204.982 1.00 69.31 390 GLU B O 1
ATOM 20790 N N . ASN B 2 394 ? 171.213 145.184 206.255 1.00 63.36 391 ASN B N 1
ATOM 20791 C CA . ASN B 2 394 ? 170.598 145.687 207.477 1.00 60.10 391 ASN B CA 1
ATOM 20792 C C . ASN B 2 394 ? 171.441 146.745 208.174 1.00 60.73 391 ASN B C 1
ATOM 20793 O O . ASN B 2 394 ? 171.073 147.190 209.265 1.00 62.75 391 ASN B O 1
ATOM 20804 N N . LEU B 2 395 ? 172.557 147.155 207.575 1.00 63.20 392 LEU B N 1
ATOM 20805 C CA . LEU B 2 395 ? 173.391 148.234 208.096 1.00 66.89 392 LEU B CA 1
ATOM 20806 C C . LEU B 2 395 ? 173.878 147.917 209.509 1.00 67.64 392 LEU B C 1
ATOM 20807 O O . LEU B 2 395 ? 173.584 148.621 210.477 1.00 70.84 392 LEU B O 1
ATOM 20823 N N . GLN B 2 396 ? 174.638 146.830 209.608 1.00 62.95 393 GLN B N 1
ATOM 20824 C CA . GLN B 2 396 ? 175.311 146.451 210.839 1.00 62.56 393 GLN B CA 1
ATOM 20825 C C . GLN B 2 396 ? 176.817 146.647 210.765 1.00 60.99 393 GLN B C 1
ATOM 20826 O O . GLN B 2 396 ? 177.510 146.405 211.758 1.00 65.07 393 GLN B O 1
ATOM 20840 N N . LEU B 2 397 ? 177.340 147.078 209.622 1.00 54.63 394 LEU B N 1
ATOM 20841 C CA . LEU B 2 397 ? 178.774 147.258 209.456 1.00 58.55 394 LEU B CA 1
ATOM 20842 C C . LEU B 2 397 ? 179.221 148.551 210.120 1.00 57.53 394 LEU B C 1
ATOM 20843 O O . LEU B 2 397 ? 178.596 149.600 209.942 1.00 58.58 394 LEU B O 1
ATOM 20859 N N . THR B 2 398 ? 180.307 148.474 210.882 1.00 56.60 395 THR B N 1
ATOM 20860 C CA . THR B 2 398 ? 180.854 149.627 211.579 1.00 56.33 395 THR B CA 1
ATOM 20861 C C . THR B 2 398 ? 181.922 150.352 210.773 1.00 56.47 395 THR B C 1
ATOM 20862 O O . THR B 2 398 ? 182.450 151.364 211.244 1.00 60.89 395 THR B O 1
ATOM 20873 N N . VAL B 2 399 ? 182.253 149.864 209.579 1.00 54.55 396 VAL B N 1
ATOM 20874 C CA . VAL B 2 399 ? 183.246 150.490 208.720 1.00 56.44 396 VAL B CA 1
ATOM 20875 C C . VAL B 2 399 ? 182.646 150.656 207.331 1.00 56.79 396 VAL B C 1
ATOM 20876 O O . VAL B 2 399 ? 181.728 149.938 206.933 1.00 56.44 396 VAL B O 1
ATOM 20889 N N . THR B 2 400 ? 183.179 151.624 206.592 1.00 53.36 397 THR B N 1
ATOM 20890 C CA . THR B 2 400 ? 182.661 151.925 205.268 1.00 50.49 397 THR B CA 1
ATOM 20891 C C . THR B 2 400 ? 182.893 150.752 204.320 1.00 53.82 397 THR B C 1
ATOM 20892 O O . THR B 2 400 ? 183.783 149.921 204.517 1.00 59.80 397 THR B O 1
ATOM 20903 N N . PHE B 2 401 ? 182.067 150.691 203.275 1.00 47.78 398 PHE B N 1
ATOM 20904 C CA . PHE B 2 401 ? 182.204 149.625 202.289 1.00 47.55 398 PHE B CA 1
ATOM 20905 C C . PHE B 2 401 ? 183.588 149.645 201.654 1.00 49.08 398 PHE B C 1
ATOM 20906 O O . PHE B 2 401 ? 184.214 148.592 201.466 1.00 53.73 398 PHE B O 1
ATOM 20923 N N . GLU B 2 402 ? 184.079 150.837 201.313 1.00 52.75 399 GLU B N 1
ATOM 20924 C CA . GLU B 2 402 ? 185.389 150.942 200.685 1.00 55.22 399 GLU B CA 1
ATOM 20925 C C . GLU B 2 402 ? 186.472 150.360 201.579 1.00 58.06 399 GLU B C 1
ATOM 20926 O O . GLU B 2 402 ? 187.417 149.736 201.089 1.00 62.28 399 GLU B O 1
ATOM 20938 N N . ASP B 2 403 ? 186.356 150.551 202.893 1.00 60.31 400 ASP B N 1
ATOM 20939 C CA . ASP B 2 403 ? 187.365 150.020 203.804 1.00 56.76 400 ASP B CA 1
ATOM 20940 C C . ASP B 2 403 ? 187.359 148.497 203.815 1.00 52.81 400 ASP B C 1
ATOM 20941 O O . ASP B 2 403 ? 188.423 147.867 203.787 1.00 60.38 400 ASP B O 1
ATOM 20950 N N . VAL B 2 404 ? 186.175 147.885 203.851 1.00 46.64 401 VAL B N 1
ATOM 20951 C CA . VAL B 2 404 ? 186.100 146.428 203.815 1.00 52.71 401 VAL B CA 1
ATOM 20952 C C . VAL B 2 404 ? 186.689 145.902 202.514 1.00 54.61 401 VAL B C 1
ATOM 20953 O O . VAL B 2 404 ? 187.453 144.927 202.508 1.00 59.41 401 VAL B O 1
ATOM 20966 N N . PHE B 2 405 ? 186.341 146.531 201.390 1.00 53.39 402 PHE B N 1
ATOM 20967 C CA . PHE B 2 405 ? 186.871 146.071 200.111 1.00 50.37 402 PHE B CA 1
ATOM 20968 C C . PHE B 2 405 ? 188.382 146.246 200.043 1.00 51.71 402 PHE B C 1
ATOM 20969 O O . PHE B 2 405 ? 189.089 145.395 199.491 1.00 58.73 402 PHE B O 1
ATOM 20986 N N . LYS B 2 406 ? 188.894 147.355 200.577 1.00 52.84 403 LYS B N 1
ATOM 20987 C CA . LYS B 2 406 ? 190.334 147.576 200.595 1.00 54.16 403 LYS B CA 1
ATOM 20988 C C . LYS B 2 406 ? 191.034 146.511 201.424 1.00 56.50 403 LYS B C 1
ATOM 20989 O O . LYS B 2 406 ? 192.087 145.999 201.031 1.00 58.54 403 LYS B O 1
ATOM 21008 N N . ARG B 2 407 ? 190.460 146.164 202.576 1.00 57.04 404 ARG B N 1
ATOM 21009 C CA . ARG B 2 407 ? 191.027 145.096 203.388 1.00 50.53 404 ARG B CA 1
ATOM 21010 C C . ARG B 2 407 ? 191.029 143.777 202.628 1.00 53.06 404 ARG B C 1
ATOM 21011 O O . ARG B 2 407 ? 192.016 143.034 202.663 1.00 59.32 404 ARG B O 1
ATOM 21032 N N . CYS B 2 408 ? 189.935 143.472 201.930 1.00 53.06 405 CYS B N 1
ATOM 21033 C CA . CYS B 2 408 ? 189.865 142.224 201.174 1.00 52.38 405 CYS B CA 1
ATOM 21034 C C . CYS B 2 408 ? 190.925 142.183 200.080 1.00 56.16 405 CYS B C 1
ATOM 21035 O O . CYS B 2 408 ? 191.618 141.173 199.904 1.00 61.11 405 CYS B O 1
ATOM 21043 N N . LEU B 2 409 ? 191.063 143.277 199.329 1.00 56.35 406 LEU B N 1
ATOM 21044 C CA . LEU B 2 409 ? 192.036 143.301 198.242 1.00 54.98 406 LEU B CA 1
ATOM 21045 C C . LEU B 2 409 ? 193.460 143.234 198.774 1.00 52.72 406 LEU B C 1
ATOM 21046 O O . LEU B 2 409 ? 194.318 142.573 198.178 1.00 56.15 406 LEU B O 1
ATOM 21062 N N . LYS B 2 410 ? 193.740 143.923 199.882 1.00 54.16 407 LYS B N 1
ATOM 21063 C CA . LYS B 2 410 ? 195.059 143.812 200.492 1.00 50.57 407 LYS B CA 1
ATOM 21064 C C . LYS B 2 410 ? 195.335 142.381 200.922 1.00 51.72 407 LYS B C 1
ATOM 21065 O O . LYS B 2 410 ? 196.427 141.855 200.690 1.00 59.12 407 LYS B O 1
ATOM 21084 N N . MET B 2 411 ? 194.356 141.733 201.552 1.00 52.16 408 MET B N 1
ATOM 21085 C CA . MET B 2 411 ? 194.519 140.335 201.926 1.00 53.52 408 MET B CA 1
ATOM 21086 C C . MET B 2 411 ? 194.873 139.493 200.709 1.00 54.32 408 MET B C 1
ATOM 21087 O O . MET B 2 411 ? 195.845 138.730 200.727 1.00 57.75 408 MET B O 1
ATOM 21101 N N . ILE B 2 412 ? 194.111 139.649 199.626 1.00 53.65 409 ILE B N 1
ATOM 21102 C CA . ILE B 2 412 ? 194.340 138.837 198.434 1.00 52.56 409 ILE B CA 1
ATOM 21103 C C . ILE B 2 412 ? 195.740 139.077 197.884 1.00 52.33 409 ILE B C 1
ATOM 21104 O O . ILE B 2 412 ? 196.495 138.133 197.626 1.00 60.29 409 ILE B O 1
ATOM 21120 N N . ILE B 2 413 ? 196.106 140.343 197.694 1.00 51.21 410 ILE B N 1
ATOM 21121 C CA . ILE B 2 413 ? 197.346 140.657 196.993 1.00 49.12 410 ILE B CA 1
ATOM 21122 C C . ILE B 2 413 ? 198.555 140.302 197.850 1.00 52.50 410 ILE B C 1
ATOM 21123 O O . ILE B 2 413 ? 199.488 139.637 197.387 1.00 58.20 410 ILE B O 1
ATOM 21139 N N . GLU B 2 414 ? 198.562 140.740 199.110 1.00 55.51 411 GLU B N 1
ATOM 21140 C CA . GLU B 2 414 ? 199.699 140.462 199.977 1.00 55.72 411 GLU B CA 1
ATOM 21141 C C . GLU B 2 414 ? 199.831 138.971 200.264 1.00 57.70 411 GLU B C 1
ATOM 21142 O O . GLU B 2 414 ? 200.946 138.438 200.293 1.00 61.93 411 GLU B O 1
ATOM 21154 N N . GLY B 2 415 ? 198.711 138.279 200.479 1.00 50.62 412 GLY B N 1
ATOM 21155 C CA . GLY B 2 415 ? 198.770 136.861 200.778 1.00 48.36 412 GLY B CA 1
ATOM 21156 C C . GLY B 2 415 ? 199.275 136.010 199.635 1.00 52.04 412 GLY B C 1
ATOM 21157 O O . GLY B 2 415 ? 199.791 134.914 199.874 1.00 58.60 412 GLY B O 1
ATOM 21161 N N . THR B 2 416 ? 199.142 136.486 198.401 1.00 48.58 413 THR B N 1
ATOM 21162 C CA . THR B 2 416 ? 199.608 135.760 197.230 1.00 49.07 413 THR B CA 1
ATOM 21163 C C . THR B 2 416 ? 201.041 136.118 196.850 1.00 53.36 413 THR B C 1
ATOM 21164 O O . THR B 2 416 ? 201.551 135.602 195.851 1.00 59.80 413 THR B O 1
ATOM 21175 N N . ARG B 2 417 ? 201.705 136.971 197.628 1.00 53.71 414 ARG B N 1
ATOM 21176 C CA . ARG B 2 417 ? 203.087 137.333 197.320 1.00 55.08 414 ARG B CA 1
ATOM 21177 C C . ARG B 2 417 ? 203.995 136.118 197.211 1.00 56.55 414 ARG B C 1
ATOM 21178 O O . ARG B 2 417 ? 204.771 136.039 196.243 1.00 59.77 414 ARG B O 1
ATOM 21199 N N . PRO B 2 418 ? 203.966 135.154 198.135 1.00 49.85 415 PRO B N 1
ATOM 21200 C CA . PRO B 2 418 ? 204.855 133.991 197.993 1.00 49.87 415 PRO B CA 1
ATOM 21201 C C . PRO B 2 418 ? 204.643 133.224 196.703 1.00 53.54 415 PRO B C 1
ATOM 21202 O O . PRO B 2 418 ? 205.610 132.696 196.140 1.00 58.37 415 PRO B O 1
ATOM 21213 N N . SER B 2 419 ? 203.406 133.142 196.216 1.00 52.34 416 SER B N 1
ATOM 21214 C CA . SER B 2 419 ? 203.133 132.378 195.007 1.00 50.78 416 SER B CA 1
ATOM 21215 C C . SER B 2 419 ? 203.612 133.091 193.751 1.00 50.04 416 SER B C 1
ATOM 21216 O O . SER B 2 419 ? 203.874 132.435 192.737 1.00 54.12 416 SER B O 1
ATOM 21224 N N . GLY B 2 420 ? 203.734 134.415 193.790 1.00 53.93 417 GLY B N 1
ATOM 21225 C CA . GLY B 2 420 ? 204.105 135.154 192.596 1.00 56.13 417 GLY B CA 1
ATOM 21226 C C . GLY B 2 420 ? 203.138 134.961 191.452 1.00 57.81 417 GLY B C 1
ATOM 21227 O O . GLY B 2 420 ? 203.562 134.867 190.296 1.00 60.54 417 GLY B O 1
ATOM 21231 N N . CYS B 2 421 ? 201.844 134.903 191.746 1.00 58.21 418 CYS B N 1
ATOM 21232 C CA . CYS B 2 421 ? 200.835 134.542 190.764 1.00 56.50 418 CYS B CA 1
ATOM 21233 C C . CYS B 2 421 ? 200.114 135.778 190.246 1.00 57.67 418 CYS B C 1
ATOM 21234 O O . CYS B 2 421 ? 199.679 136.631 191.025 1.00 63.63 418 CYS B O 1
ATOM 21242 N N . HIS B 2 422 ? 199.979 135.862 188.926 1.00 48.16 419 HIS B N 1
ATOM 21243 C CA . HIS B 2 422 ? 199.244 136.959 188.312 1.00 46.84 419 HIS B CA 1
ATOM 21244 C C . HIS B 2 422 ? 197.781 136.891 188.730 1.00 49.05 419 HIS B C 1
ATOM 21245 O O . HIS B 2 422 ? 197.092 135.905 188.449 1.00 56.69 419 HIS B O 1
ATOM 21259 N N . LEU B 2 423 ? 197.305 137.939 189.393 1.00 53.61 420 LEU B N 1
ATOM 21260 C CA . LEU B 2 423 ? 195.932 138.012 189.869 1.00 52.61 420 LEU B CA 1
ATOM 21261 C C . LEU B 2 423 ? 195.088 138.788 188.869 1.00 48.13 420 LEU B C 1
ATOM 21262 O O . LEU B 2 423 ? 195.459 139.892 188.462 1.00 58.92 420 LEU B O 1
ATOM 21278 N N . VAL B 2 424 ? 193.959 138.208 188.476 1.00 42.38 421 VAL B N 1
ATOM 21279 C CA . VAL B 2 424 ? 193.007 138.843 187.573 1.00 42.97 421 VAL B CA 1
ATOM 21280 C C . VAL B 2 424 ? 191.713 139.031 188.350 1.00 49.84 421 VAL B C 1
ATOM 21281 O O . VAL B 2 424 ? 191.003 138.057 188.631 1.00 55.24 421 VAL B O 1
ATOM 21294 N N . ILE B 2 425 ? 191.397 140.279 188.681 1.00 48.95 422 ILE B N 1
ATOM 21295 C CA . ILE B 2 425 ? 190.245 140.617 189.509 1.00 42.28 422 ILE B CA 1
ATOM 21296 C C . ILE B 2 425 ? 189.137 141.127 188.599 1.00 42.11 422 ILE B C 1
ATOM 21297 O O . ILE B 2 425 ? 189.332 142.096 187.857 1.00 48.11 422 ILE B O 1
ATOM 21313 N N . VAL B 2 426 ? 187.977 140.487 188.656 1.00 41.07 423 VAL B N 1
ATOM 21314 C CA . VAL B 2 426 ? 186.827 140.843 187.831 1.00 39.29 423 VAL B CA 1
ATOM 21315 C C . VAL B 2 426 ? 185.727 141.357 188.755 1.00 43.13 423 VAL B C 1
ATOM 21316 O O . VAL B 2 426 ? 185.332 140.645 189.687 1.00 49.93 423 VAL B O 1
ATOM 21329 N N . PRO B 2 427 ? 185.205 142.563 188.545 1.00 40.38 424 PRO B N 1
ATOM 21330 C CA . PRO B 2 427 ? 184.141 143.068 189.417 1.00 40.04 424 PRO B CA 1
ATOM 21331 C C . PRO B 2 427 ? 182.820 142.367 189.147 1.00 40.99 424 PRO B C 1
ATOM 21332 O O . PRO B 2 427 ? 182.629 141.689 188.138 1.00 50.52 424 PRO B O 1
ATOM 21343 N N . SER B 2 428 ? 181.892 142.544 190.083 1.00 44.43 425 SER B N 1
ATOM 21344 C CA . SER B 2 428 ? 180.567 141.955 189.994 1.00 43.79 425 SER B CA 1
ATOM 21345 C C . SER B 2 428 ? 179.514 143.027 190.213 1.00 46.79 425 SER B C 1
ATOM 21346 O O . SER B 2 428 ? 179.747 144.019 190.908 1.00 56.53 425 SER B O 1
ATOM 21354 N N . LEU B 2 429 ? 178.345 142.817 189.606 1.00 45.09 426 LEU B N 1
ATOM 21355 C CA . LEU B 2 429 ? 177.235 143.739 189.802 1.00 45.55 426 LEU B CA 1
ATOM 21356 C C . LEU B 2 429 ? 176.754 143.751 191.245 1.00 52.60 426 LEU B C 1
ATOM 21357 O O . LEU B 2 429 ? 176.045 144.681 191.642 1.00 55.97 426 LEU B O 1
ATOM 21373 N N . ARG B 2 430 ? 177.118 142.744 192.033 1.00 53.67 427 ARG B N 1
ATOM 21374 C CA . ARG B 2 430 ? 176.757 142.679 193.440 1.00 50.07 427 ARG B CA 1
ATOM 21375 C C . ARG B 2 430 ? 177.766 143.379 194.340 1.00 55.08 427 ARG B C 1
ATOM 21376 O O . ARG B 2 430 ? 177.586 143.382 195.561 1.00 61.08 427 ARG B O 1
ATOM 21397 N N . ASP B 2 431 ? 178.815 143.967 193.774 1.00 56.84 428 ASP B N 1
ATOM 21398 C CA . ASP B 2 431 ? 179.782 144.725 194.559 1.00 51.84 428 ASP B CA 1
ATOM 21399 C C . ASP B 2 431 ? 179.129 146.013 195.041 1.00 54.53 428 ASP B C 1
ATOM 21400 O O . ASP B 2 431 ? 178.910 146.941 194.256 1.00 58.64 428 ASP B O 1
ATOM 21409 N N . VAL B 2 432 ? 178.819 146.073 196.337 1.00 53.41 429 VAL B N 1
ATOM 21410 C CA . VAL B 2 432 ? 178.093 147.213 196.881 1.00 52.38 429 VAL B CA 1
ATOM 21411 C C . VAL B 2 432 ? 178.901 148.500 196.799 1.00 51.33 429 VAL B C 1
ATOM 21412 O O . VAL B 2 432 ? 178.325 149.592 196.875 1.00 57.76 429 VAL B O 1
ATOM 21425 N N . HIS B 2 433 ? 180.218 148.409 196.641 1.00 48.19 430 HIS B N 1
ATOM 21426 C CA . HIS B 2 433 ? 181.088 149.576 196.659 1.00 49.75 430 HIS B CA 1
ATOM 21427 C C . HIS B 2 433 ? 181.428 150.111 195.275 1.00 54.18 430 HIS B C 1
ATOM 21428 O O . HIS B 2 433 ? 182.067 151.163 195.182 1.00 59.41 430 HIS B O 1
ATOM 21442 N N . HIS B 2 434 ? 181.029 149.430 194.207 1.00 50.54 431 HIS B N 1
ATOM 21443 C CA . HIS B 2 434 ? 181.429 149.786 192.855 1.00 46.41 431 HIS B CA 1
ATOM 21444 C C . HIS B 2 434 ? 180.240 150.322 192.068 1.00 53.59 431 HIS B C 1
ATOM 21445 O O . HIS B 2 434 ? 179.086 150.236 192.495 1.00 56.09 431 HIS B O 1
ATOM 21459 N N . ASP B 2 435 ? 180.542 150.879 190.904 1.00 59.04 432 ASP B N 1
ATOM 21460 C CA . ASP B 2 435 ? 179.517 151.474 190.055 1.00 55.91 432 ASP B CA 1
ATOM 21461 C C . ASP B 2 435 ? 178.558 150.398 189.563 1.00 53.40 432 ASP B C 1
ATOM 21462 O O . ASP B 2 435 ? 179.005 149.427 188.940 1.00 56.05 432 ASP B O 1
ATOM 21471 N N . PRO B 2 436 ? 177.251 150.520 189.804 1.00 41.37 433 PRO B N 1
ATOM 21472 C CA . PRO B 2 436 ? 176.304 149.479 189.357 1.00 42.32 433 PRO B CA 1
ATOM 21473 C C . PRO B 2 436 ? 175.845 149.663 187.911 1.00 42.89 433 PRO B C 1
ATOM 21474 O O . PRO B 2 436 ? 174.764 150.170 187.610 1.00 50.29 433 PRO B O 1
ATOM 21485 N N . VAL B 2 437 ? 176.696 149.240 186.980 1.00 37.81 434 VAL B N 1
ATOM 21486 C CA . VAL B 2 437 ? 176.410 149.371 185.558 1.00 36.75 434 VAL B CA 1
ATOM 21487 C C . VAL B 2 437 ? 177.150 148.271 184.813 1.00 38.01 434 VAL B C 1
ATOM 21488 O O . VAL B 2 437 ? 178.258 147.882 185.187 1.00 44.25 434 VAL B O 1
ATOM 21501 N N . TYR B 2 438 ? 176.526 147.769 183.751 1.00 40.55 435 TYR B N 1
ATOM 21502 C CA . TYR B 2 438 ? 177.100 146.738 182.910 1.00 32.88 435 TYR B CA 1
ATOM 21503 C C . TYR B 2 438 ? 177.195 147.242 181.477 1.00 38.86 435 TYR B C 1
ATOM 21504 O O . TYR B 2 438 ? 176.230 147.834 180.976 1.00 44.15 435 TYR B O 1
ATOM 21522 N N . PRO B 2 439 ? 178.323 147.038 180.778 1.00 34.11 436 PRO B N 1
ATOM 21523 C CA . PRO B 2 439 ? 179.582 146.407 181.209 1.00 35.73 436 PRO B CA 1
ATOM 21524 C C . PRO B 2 439 ? 180.259 147.141 182.357 1.00 33.46 436 PRO B C 1
ATOM 21525 O O . PRO B 2 439 ? 180.365 148.360 182.350 1.00 41.64 436 PRO B O 1
ATOM 21536 N N . GLN B 2 440 ? 180.724 146.409 183.354 1.00 36.22 437 GLN B N 1
ATOM 21537 C CA . GLN B 2 440 ? 181.278 147.027 184.552 1.00 39.77 437 GLN B CA 1
ATOM 21538 C C . GLN B 2 440 ? 182.720 147.457 184.305 1.00 39.68 437 GLN B C 1
ATOM 21539 O O . GLN B 2 440 ? 183.527 146.649 183.839 1.00 43.33 437 GLN B O 1
ATOM 21553 N N . PRO B 2 441 ? 183.082 148.704 184.596 1.00 38.30 438 PRO B N 1
ATOM 21554 C CA . PRO B 2 441 ? 184.481 149.106 184.476 1.00 36.93 438 PRO B CA 1
ATOM 21555 C C . PRO B 2 441 ? 185.331 148.409 185.520 1.00 46.89 438 PRO B C 1
ATOM 21556 O O . PRO B 2 441 ? 184.802 147.880 186.509 1.00 56.79 438 PRO B O 1
ATOM 21567 N N . PRO B 2 442 ? 186.648 148.381 185.343 1.00 43.61 439 PRO B N 1
ATOM 21568 C CA . PRO B 2 442 ? 187.508 147.736 186.339 1.00 40.08 439 PRO B CA 1
ATOM 21569 C C . PRO B 2 442 ? 187.531 148.511 187.645 1.00 42.07 439 PRO B C 1
ATOM 21570 O O . PRO B 2 442 ? 187.201 149.697 187.708 1.00 50.33 439 PRO B O 1
ATOM 21581 N N . PHE B 2 443 ? 187.926 147.813 188.705 1.00 43.29 440 PHE B N 1
ATOM 21582 C CA . PHE B 2 443 ? 188.136 148.470 189.986 1.00 44.69 440 PHE B CA 1
ATOM 21583 C C . PHE B 2 443 ? 189.255 149.495 189.868 1.00 48.37 440 PHE B C 1
ATOM 21584 O O . PHE B 2 443 ? 190.261 149.266 189.192 1.00 52.69 440 PHE B O 1
ATOM 21601 N N . SER B 2 444 ? 189.075 150.637 190.534 1.00 50.64 441 SER B N 1
ATOM 21602 C CA . SER B 2 444 ? 190.065 151.704 190.479 1.00 48.95 441 SER B CA 1
ATOM 21603 C C . SER B 2 444 ? 190.310 152.356 191.834 1.00 51.25 441 SER B C 1
ATOM 21604 O O . SER B 2 444 ? 190.969 153.401 191.887 1.00 57.19 441 SER B O 1
ATOM 21612 N N . CYS B 2 445 ? 189.812 151.781 192.925 1.00 57.56 442 CYS B N 1
ATOM 21613 C CA . CYS B 2 445 ? 189.973 152.360 194.250 1.00 59.72 442 CYS B CA 1
ATOM 21614 C C . CYS B 2 445 ? 191.182 151.816 194.998 1.00 65.37 442 CYS B C 1
ATOM 21615 O O . CYS B 2 445 ? 191.432 152.241 196.130 1.00 69.05 442 CYS B O 1
ATOM 21623 N N . PHE B 2 446 ? 191.935 150.895 194.401 1.00 61.81 443 PHE B N 1
ATOM 21624 C CA . PHE B 2 446 ? 193.079 150.278 195.057 1.00 58.29 443 PHE B CA 1
ATOM 21625 C C . PHE B 2 446 ? 194.315 150.455 194.191 1.00 57.51 443 PHE B C 1
ATOM 21626 O O . PHE B 2 446 ? 194.276 150.185 192.986 1.00 57.47 443 PHE B O 1
ATOM 21643 N N . GLU B 2 447 ? 195.404 150.905 194.806 1.00 63.86 444 GLU B N 1
ATOM 21644 C CA . GLU B 2 447 ? 196.681 151.059 194.120 1.00 64.37 444 GLU B CA 1
ATOM 21645 C C . GLU B 2 447 ? 197.656 150.009 194.633 1.00 65.52 444 GLU B C 1
ATOM 21646 O O . GLU B 2 447 ? 198.147 150.136 195.766 1.00 67.75 444 GLU B O 1
ATOM 21658 N N . PRO B 2 448 ? 197.968 148.966 193.864 1.00 66.89 445 PRO B N 1
ATOM 21659 C CA . PRO B 2 448 ? 198.917 147.961 194.352 1.00 65.16 445 PRO B CA 1
ATOM 21660 C C . PRO B 2 448 ? 200.294 148.559 194.593 1.00 67.00 445 PRO B C 1
ATOM 21661 O O . PRO B 2 448 ? 200.712 149.506 193.923 1.00 69.57 445 PRO B O 1
ATOM 21672 N N . ALA B 2 449 ? 200.998 147.994 195.569 1.00 69.38 446 ALA B N 1
ATOM 21673 C CA . ALA B 2 449 ? 202.360 148.419 195.845 1.00 66.51 446 ALA B CA 1
ATOM 21674 C C . ALA B 2 449 ? 203.231 148.236 194.606 1.00 69.13 446 ALA B C 1
ATOM 21675 O O . ALA B 2 449 ? 202.875 147.529 193.660 1.00 74.23 446 ALA B O 1
ATOM 21682 N N . LYS B 2 450 ? 204.393 148.888 194.621 1.00 70.35 447 LYS B N 1
ATOM 21683 C CA . LYS B 2 450 ? 205.292 148.818 193.476 1.00 70.56 447 LYS B CA 1
ATOM 21684 C C . LYS B 2 450 ? 205.749 147.395 193.193 1.00 72.58 447 LYS B C 1
ATOM 21685 O O . LYS B 2 450 ? 206.145 147.097 192.061 1.00 73.41 447 LYS B O 1
ATOM 21704 N N . GLU B 2 451 ? 205.704 146.514 194.186 1.00 71.51 448 GLU B N 1
ATOM 21705 C CA . GLU B 2 451 ? 206.141 145.135 194.021 1.00 70.00 448 GLU B CA 1
ATOM 21706 C C . GLU B 2 451 ? 205.035 144.215 193.520 1.00 69.45 448 GLU B C 1
ATOM 21707 O O . GLU B 2 451 ? 205.297 143.032 193.286 1.00 70.02 448 GLU B O 1
ATOM 21719 N N . ASP B 2 452 ? 203.812 144.723 193.351 1.00 67.98 449 ASP B N 1
ATOM 21720 C CA . ASP B 2 452 ? 202.697 143.915 192.875 1.00 66.56 449 ASP B CA 1
ATOM 21721 C C . ASP B 2 452 ? 201.989 144.538 191.678 1.00 66.56 449 ASP B C 1
ATOM 21722 O O . ASP B 2 452 ? 200.954 144.017 191.249 1.00 71.17 449 ASP B O 1
ATOM 21731 N N . LYS B 2 453 ? 202.515 145.632 191.125 1.00 67.86 450 LYS B N 1
ATOM 21732 C CA . LYS B 2 453 ? 201.843 146.285 190.007 1.00 71.12 450 LYS B CA 1
ATOM 21733 C C . LYS B 2 453 ? 201.772 145.369 188.792 1.00 70.21 450 LYS B C 1
ATOM 21734 O O . LYS B 2 453 ? 200.732 145.287 188.127 1.00 70.47 450 LYS B O 1
ATOM 21753 N N . GLU B 2 454 ? 202.865 144.674 188.485 1.00 66.38 451 GLU B N 1
ATOM 21754 C CA . GLU B 2 454 ? 202.910 143.803 187.319 1.00 67.14 451 GLU B CA 1
ATOM 21755 C C . GLU B 2 454 ? 202.150 142.500 187.520 1.00 68.76 451 GLU B C 1
ATOM 21756 O O . GLU B 2 454 ? 201.961 141.759 186.550 1.00 69.69 451 GLU B O 1
ATOM 21768 N N . ARG B 2 455 ? 201.712 142.205 188.741 1.00 61.10 452 ARG B N 1
ATOM 21769 C CA . ARG B 2 455 ? 201.037 140.952 189.047 1.00 54.07 452 ARG B CA 1
ATOM 21770 C C . ARG B 2 455 ? 199.523 141.075 189.085 1.00 56.41 452 ARG B C 1
ATOM 21771 O O . ARG B 2 455 ? 198.827 140.096 188.797 1.00 61.97 452 ARG B O 1
ATOM 21792 N N . VAL B 2 456 ? 198.997 142.246 189.427 1.00 54.06 453 VAL B N 1
ATOM 21793 C CA . VAL B 2 456 ? 197.565 142.450 189.608 1.00 50.88 453 VAL B CA 1
ATOM 21794 C C . VAL B 2 456 ? 196.995 143.070 188.343 1.00 54.24 453 VAL B C 1
ATOM 21795 O O . VAL B 2 456 ? 197.536 144.055 187.825 1.00 57.08 453 VAL B O 1
ATOM 21808 N N . HIS B 2 457 ? 195.907 142.493 187.843 1.00 49.87 454 HIS B N 1
ATOM 21809 C CA . HIS B 2 457 ? 195.222 142.978 186.651 1.00 45.42 454 HIS B CA 1
ATOM 21810 C C . HIS B 2 457 ? 193.764 143.228 187.004 1.00 50.83 454 HIS B C 1
ATOM 21811 O O . HIS B 2 457 ? 192.991 142.280 187.175 1.00 62.27 454 HIS B O 1
ATOM 21825 N N . PHE B 2 458 ? 193.387 144.498 187.114 1.00 44.20 455 PHE B N 1
ATOM 21826 C CA . PHE B 2 458 ? 191.995 144.879 187.333 1.00 40.40 455 PHE B CA 1
ATOM 21827 C C . PHE B 2 458 ? 191.333 144.980 185.967 1.00 46.04 455 PHE B C 1
ATOM 21828 O O . PHE B 2 458 ? 191.550 145.942 185.227 1.00 50.48 455 PHE B O 1
ATOM 21845 N N . VAL B 2 459 ? 190.525 143.982 185.631 1.00 41.56 456 VAL B N 1
ATOM 21846 C CA . VAL B 2 459 ? 189.895 143.892 184.327 1.00 36.94 456 VAL B CA 1
ATOM 21847 C C . VAL B 2 459 ? 188.410 144.209 184.472 1.00 42.99 456 VAL B C 1
ATOM 21848 O O . VAL B 2 459 ? 187.878 144.327 185.574 1.00 50.62 456 VAL B O 1
ATOM 21861 N N . ALA B 2 460 ? 187.743 144.346 183.334 1.00 39.47 457 ALA B N 1
ATOM 21862 C CA . ALA B 2 460 ? 186.335 144.699 183.276 1.00 38.37 457 ALA B CA 1
ATOM 21863 C C . ALA B 2 460 ? 185.473 143.455 183.123 1.00 42.71 457 ALA B C 1
ATOM 21864 O O . ALA B 2 460 ? 185.933 142.397 182.688 1.00 53.84 457 ALA B O 1
ATOM 21871 N N . ASP B 2 461 ? 184.203 143.597 183.494 1.00 40.47 458 ASP B N 1
ATOM 21872 C CA . ASP B 2 461 ? 183.221 142.546 183.294 1.00 37.35 458 ASP B CA 1
ATOM 21873 C C . ASP B 2 461 ? 182.386 142.878 182.071 1.00 36.92 458 ASP B C 1
ATOM 21874 O O . ASP B 2 461 ? 181.685 143.901 182.083 1.00 47.80 458 ASP B O 1
ATOM 21883 N N . PRO B 2 462 ? 182.416 142.076 180.998 1.00 31.02 459 PRO B N 1
ATOM 21884 C CA . PRO B 2 462 ? 183.164 140.832 180.786 1.00 33.96 459 PRO B CA 1
ATOM 21885 C C . PRO B 2 462 ? 184.612 141.080 180.398 1.00 36.36 459 PRO B C 1
ATOM 21886 O O . PRO B 2 462 ? 184.982 142.208 180.090 1.00 43.88 459 PRO B O 1
ATOM 21897 N N . CYS B 2 463 ? 185.458 140.055 180.399 1.00 42.14 460 CYS B N 1
ATOM 21898 C CA . CYS B 2 463 ? 186.851 140.200 180.003 1.00 41.63 460 CYS B CA 1
ATOM 21899 C C . CYS B 2 463 ? 187.253 139.065 179.074 1.00 44.30 460 CYS B C 1
ATOM 21900 O O . CYS B 2 463 ? 186.845 137.914 179.262 1.00 46.20 460 CYS B O 1
ATOM 21908 N N . THR B 2 464 ? 188.052 139.405 178.067 1.00 42.68 461 THR B N 1
ATOM 21909 C CA . THR B 2 464 ? 188.710 138.434 177.202 1.00 41.22 461 THR B CA 1
ATOM 21910 C C . THR B 2 464 ? 190.209 138.567 177.432 1.00 43.37 461 THR B C 1
ATOM 21911 O O . THR B 2 464 ? 190.816 139.578 177.065 1.00 46.11 461 THR B O 1
ATOM 21922 N N . LEU B 2 465 ? 190.802 137.540 178.027 1.00 50.13 462 LEU B N 1
ATOM 21923 C CA . LEU B 2 465 ? 192.195 137.538 178.432 1.00 44.39 462 LEU B CA 1
ATOM 21924 C C . LEU B 2 465 ? 192.994 136.648 177.492 1.00 47.91 462 LEU B C 1
ATOM 21925 O O . LEU B 2 465 ? 192.490 135.632 177.012 1.00 58.82 462 LEU B O 1
ATOM 21941 N N . SER B 2 466 ? 194.232 137.038 177.219 1.00 48.68 463 SER B N 1
ATOM 21942 C CA . SER B 2 466 ? 195.175 136.219 176.473 1.00 51.63 463 SER B CA 1
ATOM 21943 C C . SER B 2 466 ? 196.288 135.803 177.422 1.00 51.43 463 SER B C 1
ATOM 21944 O O . SER B 2 466 ? 196.943 136.659 178.034 1.00 56.80 463 SER B O 1
ATOM 21952 N N . VAL B 2 467 ? 196.489 134.494 177.546 1.00 52.42 464 VAL B N 1
ATOM 21953 C CA . VAL B 2 467 ? 197.474 133.906 178.447 1.00 49.85 464 VAL B CA 1
ATOM 21954 C C . VAL B 2 467 ? 198.359 133.011 177.591 1.00 53.00 464 VAL B C 1
ATOM 21955 O O . VAL B 2 467 ? 198.005 131.858 177.317 1.00 60.07 464 VAL B O 1
ATOM 21968 N N . ASN B 2 468 ? 199.508 133.530 177.168 1.00 52.67 465 ASN B N 1
ATOM 21969 C CA . ASN B 2 468 ? 200.424 132.779 176.316 1.00 48.75 465 ASN B CA 1
ATOM 21970 C C . ASN B 2 468 ? 199.703 132.262 175.075 1.00 50.81 465 ASN B C 1
ATOM 21971 O O . ASN B 2 468 ? 199.915 131.134 174.628 1.00 56.44 465 ASN B O 1
ATOM 21982 N N . GLY B 2 469 ? 198.837 133.101 174.514 1.00 47.57 466 GLY B N 1
ATOM 21983 C CA . GLY B 2 469 ? 198.103 132.765 173.317 1.00 48.06 466 GLY B CA 1
ATOM 21984 C C . GLY B 2 469 ? 196.774 132.086 173.555 1.00 49.42 466 GLY B C 1
ATOM 21985 O O . GLY B 2 469 ? 195.959 132.019 172.628 1.00 54.34 466 GLY B O 1
ATOM 21989 N N . VAL B 2 470 ? 196.526 131.586 174.759 1.00 49.08 467 VAL B N 1
ATOM 21990 C CA . VAL B 2 470 ? 195.248 130.964 175.077 1.00 47.96 467 VAL B CA 1
ATOM 21991 C C . VAL B 2 470 ? 194.251 132.055 175.434 1.00 51.23 467 VAL B C 1
ATOM 21992 O O . VAL B 2 470 ? 194.515 132.895 176.303 1.00 52.88 467 VAL B O 1
ATOM 22005 N N . VAL B 2 471 ? 193.105 132.049 174.765 1.00 50.74 468 VAL B N 1
ATOM 22006 C CA . VAL B 2 471 ? 192.075 133.057 174.978 1.00 46.88 468 VAL B CA 1
ATOM 22007 C C . VAL B 2 471 ? 191.077 132.520 175.994 1.00 50.58 468 VAL B C 1
ATOM 22008 O O . VAL B 2 471 ? 190.431 131.493 175.763 1.00 52.72 468 VAL B O 1
ATOM 22021 N N . ILE B 2 472 ? 190.952 133.218 177.117 1.00 48.48 469 ILE B N 1
ATOM 22022 C CA . ILE B 2 472 ? 190.022 132.868 178.182 1.00 45.56 469 ILE B CA 1
ATOM 22023 C C . ILE B 2 472 ? 188.972 133.966 178.262 1.00 46.31 469 ILE B C 1
ATOM 22024 O O . ILE B 2 472 ? 189.303 135.134 178.492 1.00 49.15 469 ILE B O 1
ATOM 22040 N N . GLY B 2 473 ? 187.709 133.597 178.073 1.00 43.97 470 GLY B N 1
ATOM 22041 C CA . GLY B 2 473 ? 186.611 134.513 178.317 1.00 40.90 470 GLY B CA 1
ATOM 22042 C C . GLY B 2 473 ? 186.081 134.326 179.728 1.00 42.89 470 GLY B C 1
ATOM 22043 O O . GLY B 2 473 ? 186.017 133.210 180.237 1.00 46.17 470 GLY B O 1
ATOM 22047 N N . MET B 2 474 ? 185.708 135.435 180.361 1.00 46.12 471 MET B N 1
ATOM 22048 C CA . MET B 2 474 ? 185.194 135.367 181.720 1.00 39.83 471 MET B CA 1
ATOM 22049 C C . MET B 2 474 ? 184.173 136.471 181.938 1.00 43.58 471 MET B C 1
ATOM 22050 O O . MET B 2 474 ? 184.297 137.571 181.393 1.00 55.08 471 MET B O 1
ATOM 22064 N N . THR B 2 475 ? 183.161 136.160 182.743 1.00 42.66 472 THR B N 1
ATOM 22065 C CA . THR B 2 475 ? 182.168 137.139 183.154 1.00 37.42 472 THR B CA 1
ATOM 22066 C C . THR B 2 475 ? 181.694 136.795 184.557 1.00 40.14 472 THR B C 1
ATOM 22067 O O . THR B 2 475 ? 181.479 135.624 184.873 1.00 48.30 472 THR B O 1
ATOM 22078 N N . SER B 2 476 ? 181.540 137.820 185.395 1.00 42.62 473 SER B N 1
ATOM 22079 C CA . SER B 2 476 ? 180.972 137.615 186.722 1.00 41.18 473 SER B CA 1
ATOM 22080 C C . SER B 2 476 ? 179.461 137.437 186.668 1.00 44.78 473 SER B C 1
ATOM 22081 O O . SER B 2 476 ? 178.882 136.817 187.566 1.00 49.46 473 SER B O 1
ATOM 22089 N N . THR B 2 477 ? 178.815 137.967 185.634 1.00 41.60 474 THR B N 1
ATOM 22090 C CA . THR B 2 477 ? 177.365 137.895 185.539 1.00 43.23 474 THR B CA 1
ATOM 22091 C C . THR B 2 477 ? 176.903 136.449 185.422 1.00 48.32 474 THR B C 1
ATOM 22092 O O . THR B 2 477 ? 177.514 135.636 184.726 1.00 53.12 474 THR B O 1
ATOM 22103 N N . ASP B 2 478 ? 175.808 136.135 186.113 1.00 48.33 475 ASP B N 1
ATOM 22104 C CA . ASP B 2 478 ? 175.216 134.799 186.087 1.00 47.02 475 ASP B CA 1
ATOM 22105 C C . ASP B 2 478 ? 174.396 134.660 184.808 1.00 51.56 475 ASP B C 1
ATOM 22106 O O . ASP B 2 478 ? 173.169 134.777 184.792 1.00 58.55 475 ASP B O 1
ATOM 22115 N N . LEU B 2 479 ? 175.103 134.406 183.706 1.00 49.39 476 LEU B N 1
ATOM 22116 C CA . LEU B 2 479 ? 174.441 134.303 182.411 1.00 45.27 476 LEU B CA 1
ATOM 22117 C C . LEU B 2 479 ? 173.489 133.116 182.363 1.00 45.97 476 LEU B C 1
ATOM 22118 O O . LEU B 2 479 ? 172.375 133.226 181.841 1.00 52.39 476 LEU B O 1
ATOM 22134 N N . LEU B 2 480 ? 173.916 131.965 182.885 1.00 45.02 477 LEU B N 1
ATOM 22135 C CA . LEU B 2 480 ? 173.094 130.766 182.783 1.00 45.23 477 LEU B CA 1
ATOM 22136 C C . LEU B 2 480 ? 171.797 130.915 183.566 1.00 46.43 477 LEU B C 1
ATOM 22137 O O . LEU B 2 480 ? 170.728 130.520 183.088 1.00 53.11 477 LEU B O 1
ATOM 22153 N N . PHE B 2 481 ? 171.869 131.476 184.772 1.00 40.95 478 PHE B N 1
ATOM 22154 C CA . PHE B 2 481 ? 170.657 131.701 185.550 1.00 40.45 478 PHE B CA 1
ATOM 22155 C C . PHE B 2 481 ? 169.744 132.709 184.865 1.00 44.03 478 PHE B C 1
ATOM 22156 O O . PHE B 2 481 ? 168.522 132.528 184.834 1.00 48.32 478 PHE B O 1
ATOM 22173 N N . HIS B 2 482 ? 170.319 133.777 184.309 1.00 45.75 479 HIS B N 1
ATOM 22174 C CA . HIS B 2 482 ? 169.508 134.785 183.636 1.00 43.96 479 HIS B CA 1
ATOM 22175 C C . HIS B 2 482 ? 168.793 134.203 182.423 1.00 48.37 479 HIS B C 1
ATOM 22176 O O . HIS B 2 482 ? 167.610 134.480 182.199 1.00 52.13 479 HIS B O 1
ATOM 22190 N N . MET B 2 483 ? 169.494 133.398 181.628 1.00 46.64 480 MET B N 1
ATOM 22191 C CA . MET B 2 483 ? 168.926 132.861 180.399 1.00 43.38 480 MET B CA 1
ATOM 22192 C C . MET B 2 483 ? 168.165 131.565 180.618 1.00 46.13 480 MET B C 1
ATOM 22193 O O . MET B 2 483 ? 167.252 131.255 179.845 1.00 55.44 480 MET B O 1
ATOM 22207 N N . GLY B 2 484 ? 168.517 130.798 181.648 1.00 44.02 481 GLY B N 1
ATOM 22208 C CA . GLY B 2 484 ? 167.758 129.600 181.948 1.00 43.55 481 GLY B CA 1
ATOM 22209 C C . GLY B 2 484 ? 166.320 129.902 182.306 1.00 46.49 481 GLY B C 1
ATOM 22210 O O . GLY B 2 484 ? 165.426 129.096 182.040 1.00 50.04 481 GLY B O 1
ATOM 22214 N N . ALA B 2 485 ? 166.075 131.063 182.910 1.00 51.68 482 ALA B N 1
ATOM 22215 C CA . ALA B 2 485 ? 164.726 131.463 183.278 1.00 50.50 482 ALA B CA 1
ATOM 22216 C C . ALA B 2 485 ? 163.878 131.860 182.079 1.00 51.78 482 ALA B C 1
ATOM 22217 O O . ALA B 2 485 ? 162.663 132.020 182.234 1.00 54.92 482 ALA B O 1
ATOM 22224 N N . GLU B 2 486 ? 164.474 132.020 180.899 1.00 50.66 483 GLU B N 1
ATOM 22225 C CA . GLU B 2 486 ? 163.753 132.509 179.732 1.00 43.97 483 GLU B CA 1
ATOM 22226 C C . GLU B 2 486 ? 163.868 131.624 178.502 1.00 48.56 483 GLU B C 1
ATOM 22227 O O . GLU B 2 486 ? 163.063 131.792 177.578 1.00 52.33 483 GLU B O 1
ATOM 22239 N N . GLU B 2 487 ? 164.818 130.698 178.448 1.00 47.40 484 GLU B N 1
ATOM 22240 C CA . GLU B 2 487 ? 164.985 129.868 177.264 1.00 43.32 484 GLU B CA 1
ATOM 22241 C C . GLU B 2 487 ? 163.864 128.842 177.169 1.00 42.19 484 GLU B C 1
ATOM 22242 O O . GLU B 2 487 ? 163.534 128.175 178.153 1.00 45.04 484 GLU B O 1
ATOM 22254 N N . ILE B 2 488 ? 163.278 128.720 175.981 1.00 41.22 485 ILE B N 1
ATOM 22255 C CA . ILE B 2 488 ? 162.255 127.726 175.690 1.00 39.37 485 ILE B CA 1
ATOM 22256 C C . ILE B 2 488 ? 162.784 126.808 174.600 1.00 44.32 485 ILE B C 1
ATOM 22257 O O . ILE B 2 488 ? 163.376 127.271 173.621 1.00 51.77 485 ILE B O 1
ATOM 22273 N N . SER B 2 489 ? 162.572 125.507 174.768 1.00 50.12 486 SER B N 1
ATOM 22274 C CA . SER B 2 489 ? 163.088 124.512 173.843 1.00 48.46 486 SER B CA 1
ATOM 22275 C C . SER B 2 489 ? 161.986 123.532 173.473 1.00 45.81 486 SER B C 1
ATOM 22276 O O . SER B 2 489 ? 161.028 123.326 174.221 1.00 53.10 486 SER B O 1
ATOM 22284 N N . SER B 2 490 ? 162.138 122.927 172.295 1.00 42.43 487 SER B N 1
ATOM 22285 C CA . SER B 2 490 ? 161.152 121.959 171.829 1.00 42.53 487 SER B CA 1
ATOM 22286 C C . SER B 2 490 ? 161.231 120.663 172.625 1.00 47.65 487 SER B C 1
ATOM 22287 O O . SER B 2 490 ? 160.205 120.023 172.884 1.00 49.73 487 SER B O 1
ATOM 22295 N N . SER B 2 491 ? 162.434 120.259 173.016 1.00 58.69 488 SER B N 1
ATOM 22296 C CA . SER B 2 491 ? 162.622 119.032 173.777 1.00 59.65 488 SER B CA 1
ATOM 22297 C C . SER B 2 491 ? 163.690 119.226 174.845 1.00 57.47 488 SER B C 1
ATOM 22298 O O . SER B 2 491 ? 164.250 120.312 174.983 1.00 58.89 488 SER B O 1
ATOM 22306 N N . ASP B 2 496 ? 171.380 118.787 176.697 1.00 57.44 493 ASP B N 1
ATOM 22307 C CA . ASP B 2 496 ? 171.580 119.439 177.985 1.00 57.07 493 ASP B CA 1
ATOM 22308 C C . ASP B 2 496 ? 171.236 120.919 177.890 1.00 58.58 493 ASP B C 1
ATOM 22309 O O . ASP B 2 496 ? 171.717 121.622 177.003 1.00 65.53 493 ASP B O 1
ATOM 22318 N N . ARG B 2 497 ? 170.396 121.385 178.814 1.00 51.56 494 ARG B N 1
ATOM 22319 C CA . ARG B 2 497 ? 169.927 122.765 178.760 1.00 52.96 494 ARG B CA 1
ATOM 22320 C C . ARG B 2 497 ? 171.085 123.747 178.891 1.00 54.24 494 ARG B C 1
ATOM 22321 O O . ARG B 2 497 ? 171.151 124.744 178.161 1.00 57.03 494 ARG B O 1
ATOM 22342 N N . PHE B 2 498 ? 172.007 123.483 179.817 1.00 51.57 495 PHE B N 1
ATOM 22343 C CA . PHE B 2 498 ? 173.145 124.377 179.996 1.00 53.18 495 PHE B CA 1
ATOM 22344 C C . PHE B 2 498 ? 174.011 124.415 178.746 1.00 52.64 495 PHE B C 1
ATOM 22345 O O . PHE B 2 498 ? 174.521 125.475 178.368 1.00 58.60 495 PHE B O 1
ATOM 22362 N N . SER B 2 499 ? 174.199 123.266 178.096 1.00 48.91 496 SER B N 1
ATOM 22363 C CA . SER B 2 499 ? 174.957 123.244 176.850 1.00 48.54 496 SER B CA 1
ATOM 22364 C C . SER B 2 499 ? 174.265 124.073 175.778 1.00 49.82 496 SER B C 1
ATOM 22365 O O . SER B 2 499 ? 174.921 124.803 175.025 1.00 53.08 496 SER B O 1
ATOM 22373 N N . ARG B 2 500 ? 172.938 123.977 175.694 1.00 43.69 497 ARG B N 1
ATOM 22374 C CA . ARG B 2 500 ? 172.193 124.784 174.735 1.00 44.19 497 ARG B CA 1
ATOM 22375 C C . ARG B 2 500 ? 172.385 126.270 175.007 1.00 49.49 497 ARG B C 1
ATOM 22376 O O . ARG B 2 500 ? 172.614 127.059 174.084 1.00 56.49 497 ARG B O 1
ATOM 22397 N N . ILE B 2 501 ? 172.300 126.671 176.275 1.00 45.19 498 ILE B N 1
ATOM 22398 C CA . ILE B 2 501 ? 172.451 128.082 176.611 1.00 40.71 498 ILE B CA 1
ATOM 22399 C C . ILE B 2 501 ? 173.866 128.561 176.301 1.00 45.90 498 ILE B C 1
ATOM 22400 O O . ILE B 2 501 ? 174.065 129.676 175.799 1.00 52.46 498 ILE B O 1
ATOM 22416 N N . LEU B 2 502 ? 174.871 127.741 176.607 1.00 42.91 499 LEU B N 1
ATOM 22417 C CA . LEU B 2 502 ? 176.249 128.126 176.325 1.00 41.51 499 LEU B CA 1
ATOM 22418 C C . LEU B 2 502 ? 176.484 128.260 174.827 1.00 47.02 499 LEU B C 1
ATOM 22419 O O . LEU B 2 502 ? 177.163 129.191 174.375 1.00 49.15 499 LEU B O 1
ATOM 22435 N N . ARG B 2 503 ? 175.931 127.338 174.038 1.00 46.53 500 ARG B N 1
ATOM 22436 C CA . ARG B 2 503 ? 176.036 127.461 172.590 1.00 40.96 500 ARG B CA 1
ATOM 22437 C C . ARG B 2 503 ? 175.325 128.713 172.101 1.00 41.44 500 ARG B C 1
ATOM 22438 O O . ARG B 2 503 ? 175.783 129.364 171.159 1.00 48.54 500 ARG B O 1
ATOM 22459 N N . HIS B 2 504 ? 174.197 129.062 172.720 1.00 41.02 501 HIS B N 1
ATOM 22460 C CA . HIS B 2 504 ? 173.514 130.300 172.362 1.00 39.72 501 HIS B CA 1
ATOM 22461 C C . HIS B 2 504 ? 174.410 131.503 172.612 1.00 41.71 501 HIS B C 1
ATOM 22462 O O . HIS B 2 504 ? 174.507 132.407 171.775 1.00 51.16 501 HIS B O 1
ATOM 22476 N N . ILE B 2 505 ? 175.074 131.531 173.766 1.00 42.39 502 ILE B N 1
ATOM 22477 C CA . ILE B 2 505 ? 175.965 132.645 174.075 1.00 38.23 502 ILE B CA 1
ATOM 22478 C C . ILE B 2 505 ? 177.092 132.717 173.055 1.00 43.75 502 ILE B C 1
ATOM 22479 O O . ILE B 2 505 ? 177.432 133.797 172.558 1.00 49.16 502 ILE B O 1
ATOM 22495 N N . LEU B 2 506 ? 177.689 131.571 172.725 1.00 45.17 503 LEU B N 1
ATOM 22496 C CA . LEU B 2 506 ? 178.808 131.573 171.787 1.00 37.44 503 LEU B CA 1
ATOM 22497 C C . LEU B 2 506 ? 178.365 131.987 170.388 1.00 40.16 503 LEU B C 1
ATOM 22498 O O . LEU B 2 506 ? 179.091 132.704 169.690 1.00 44.35 503 LEU B O 1
ATOM 22514 N N . THR B 2 507 ? 177.183 131.545 169.957 1.00 39.95 504 THR B N 1
ATOM 22515 C CA . THR B 2 507 ? 176.713 131.844 168.611 1.00 32.79 504 THR B CA 1
ATOM 22516 C C . THR B 2 507 ? 176.228 133.280 168.476 1.00 34.34 504 THR B C 1
ATOM 22517 O O . THR B 2 507 ? 176.362 133.873 167.402 1.00 46.41 504 THR B O 1
ATOM 22528 N N . GLN B 2 508 ? 175.656 133.850 169.537 1.00 32.93 505 GLN B N 1
ATOM 22529 C CA . GLN B 2 508 ? 175.249 135.247 169.493 1.00 36.04 505 GLN B CA 1
ATOM 22530 C C . GLN B 2 508 ? 176.440 136.191 169.547 1.00 38.83 505 GLN B C 1
ATOM 22531 O O . GLN B 2 508 ? 176.296 137.370 169.210 1.00 43.30 505 GLN B O 1
ATOM 22545 N N . ARG B 2 509 ? 177.606 135.702 169.962 1.00 34.64 506 ARG B N 1
ATOM 22546 C CA . ARG B 2 509 ? 178.842 136.475 169.951 1.00 33.84 506 ARG B CA 1
ATOM 22547 C C . ARG B 2 509 ? 178.785 137.663 170.902 1.00 40.02 506 ARG B C 1
ATOM 22548 O O . ARG B 2 509 ? 179.454 138.673 170.681 1.00 45.81 506 ARG B O 1
ATOM 22569 N N . SER B 2 510 ? 177.994 137.554 171.964 1.00 40.94 507 SER B N 1
ATOM 22570 C CA . SER B 2 510 ? 177.921 138.581 172.991 1.00 37.91 507 SER B CA 1
ATOM 22571 C C . SER B 2 510 ? 178.000 137.925 174.357 1.00 37.53 507 SER B C 1
ATOM 22572 O O . SER B 2 510 ? 177.480 136.825 174.560 1.00 45.59 507 SER B O 1
ATOM 22580 N N . TYR B 2 511 ? 178.654 138.609 175.292 1.00 36.95 508 TYR B N 1
ATOM 22581 C CA . TYR B 2 511 ? 178.718 138.133 176.664 1.00 35.77 508 TYR B CA 1
ATOM 22582 C C . TYR B 2 511 ? 177.410 138.338 177.413 1.00 43.16 508 TYR B C 1
ATOM 22583 O O . TYR B 2 511 ? 177.290 137.868 178.548 1.00 46.28 508 TYR B O 1
ATOM 22601 N N . TYR B 2 512 ? 176.442 139.032 176.820 1.00 46.13 509 TYR B N 1
ATOM 22602 C CA . TYR B 2 512 ? 175.111 139.179 177.411 1.00 44.28 509 TYR B CA 1
ATOM 22603 C C . TYR B 2 512 ? 174.099 139.404 176.300 1.00 39.93 509 TYR B C 1
ATOM 22604 O O . TYR B 2 512 ? 173.744 140.543 175.975 1.00 43.44 509 TYR B O 1
ATOM 22622 N N . PRO B 2 513 ? 173.607 138.329 175.685 1.00 27.26 510 PRO B N 1
ATOM 22623 C CA . PRO B 2 513 ? 172.635 138.463 174.594 1.00 35.52 510 PRO B CA 1
ATOM 22624 C C . PRO B 2 513 ? 171.180 138.580 175.022 1.00 43.14 510 PRO B C 1
ATOM 22625 O O . PRO B 2 513 ? 170.312 138.675 174.148 1.00 42.01 510 PRO B O 1
ATOM 22636 N N . LEU B 2 514 ? 170.884 138.581 176.317 1.00 45.06 511 LEU B N 1
ATOM 22637 C CA . LEU B 2 514 ? 169.503 138.579 176.779 1.00 35.15 511 LEU B CA 1
ATOM 22638 C C . LEU B 2 514 ? 168.921 139.986 176.729 1.00 38.16 511 LEU B C 1
ATOM 22639 O O . LEU B 2 514 ? 169.512 140.932 177.257 1.00 41.59 511 LEU B O 1
ATOM 22655 N N . TYR B 2 515 ? 167.761 140.120 176.090 1.00 44.21 512 TYR B N 1
ATOM 22656 C CA . TYR B 2 515 ? 167.061 141.396 176.023 1.00 36.69 512 TYR B CA 1
ATOM 22657 C C . TYR B 2 515 ? 165.552 141.182 176.102 1.00 40.35 512 TYR B C 1
ATOM 22658 O O . TYR B 2 515 ? 164.989 140.465 175.268 1.00 46.92 512 TYR B O 1
ATOM 22676 N N . PRO B 2 516 ? 164.856 141.795 177.071 1.00 36.29 513 PRO B N 1
ATOM 22677 C CA . PRO B 2 516 ? 165.359 142.680 178.130 1.00 32.92 513 PRO B CA 1
ATOM 22678 C C . PRO B 2 516 ? 166.205 141.914 179.134 1.00 42.43 513 PRO B C 1
ATOM 22679 O O . PRO B 2 516 ? 166.038 140.711 179.298 1.00 51.19 513 PRO B O 1
ATOM 22690 N N . PRO B 2 517 ? 167.121 142.582 179.822 1.00 32.01 514 PRO B N 1
ATOM 22691 C CA . PRO B 2 517 ? 167.986 141.871 180.770 1.00 32.45 514 PRO B CA 1
ATOM 22692 C C . PRO B 2 517 ? 167.215 141.326 181.957 1.00 36.01 514 PRO B C 1
ATOM 22693 O O . PRO B 2 517 ? 165.996 141.498 182.046 1.00 40.84 514 PRO B O 1
ATOM 22704 N N . ASN B 2 518 ? 167.910 140.660 182.870 1.00 44.33 515 ASN B N 1
ATOM 22705 C CA . ASN B 2 518 ? 167.289 140.271 184.121 1.00 44.78 515 ASN B CA 1
ATOM 22706 C C . ASN B 2 518 ? 167.088 141.501 185.000 1.00 47.19 515 ASN B C 1
ATOM 22707 O O . ASN B 2 518 ? 167.639 142.576 184.754 1.00 47.97 515 ASN B O 1
ATOM 22718 N N . GLU B 2 519 ? 166.281 141.332 186.044 1.00 52.08 516 GLU B N 1
ATOM 22719 C CA . GLU B 2 519 ? 165.959 142.444 186.925 1.00 49.43 516 GLU B CA 1
ATOM 22720 C C . GLU B 2 519 ? 167.135 142.877 187.787 1.00 55.84 516 GLU B C 1
ATOM 22721 O O . GLU B 2 519 ? 167.043 143.920 188.441 1.00 60.33 516 GLU B O 1
ATOM 22733 N N . GLU B 2 520 ? 168.229 142.117 187.808 1.00 50.01 517 GLU B N 1
ATOM 22734 C CA . GLU B 2 520 ? 169.320 142.355 188.742 1.00 45.97 517 GLU B CA 1
ATOM 22735 C C . GLU B 2 520 ? 170.555 142.964 188.090 1.00 50.47 517 GLU B C 1
ATOM 22736 O O . GLU B 2 520 ? 171.591 143.075 188.749 1.00 59.77 517 GLU B O 1
ATOM 22748 N N . ILE B 2 521 ? 170.476 143.378 186.829 1.00 43.22 518 ILE B N 1
ATOM 22749 C CA . ILE B 2 521 ? 171.629 143.902 186.108 1.00 39.18 518 ILE B CA 1
ATOM 22750 C C . ILE B 2 521 ? 171.249 145.220 185.449 1.00 41.38 518 ILE B C 1
ATOM 22751 O O . ILE B 2 521 ? 170.196 145.319 184.810 1.00 48.61 518 ILE B O 1
ATOM 22767 N N . ASN B 2 522 ? 172.102 146.228 185.610 1.00 41.52 519 ASN B N 1
ATOM 22768 C CA . ASN B 2 522 ? 171.927 147.529 184.976 1.00 36.33 519 ASN B CA 1
ATOM 22769 C C . ASN B 2 522 ? 172.798 147.582 183.729 1.00 39.37 519 ASN B C 1
ATOM 22770 O O . ASN B 2 522 ? 174.023 147.446 183.820 1.00 49.04 519 ASN B O 1
ATOM 22781 N N . ILE B 2 523 ? 172.174 147.787 182.574 1.00 36.90 520 ILE B N 1
ATOM 22782 C CA . ILE B 2 523 ? 172.856 147.710 181.288 1.00 40.55 520 ILE B CA 1
ATOM 22783 C C . ILE B 2 523 ? 172.885 149.096 180.661 1.00 41.53 520 ILE B C 1
ATOM 22784 O O . ILE B 2 523 ? 171.834 149.692 180.400 1.00 43.37 520 ILE B O 1
ATOM 22800 N N . ASP B 2 524 ? 174.091 149.602 180.418 1.00 40.94 521 ASP B N 1
ATOM 22801 C CA . ASP B 2 524 ? 174.299 150.775 179.579 1.00 33.60 521 ASP B CA 1
ATOM 22802 C C . ASP B 2 524 ? 174.526 150.278 178.156 1.00 40.17 521 ASP B C 1
ATOM 22803 O O . ASP B 2 524 ? 175.537 149.629 177.872 1.00 47.87 521 ASP B O 1
ATOM 22812 N N . TYR B 2 525 ? 173.587 150.583 177.262 1.00 41.89 522 TYR B N 1
ATOM 22813 C CA . TYR B 2 525 ? 173.540 149.897 175.978 1.00 35.15 522 TYR B CA 1
ATOM 22814 C C . TYR B 2 525 ? 174.622 150.363 175.013 1.00 36.60 522 TYR B C 1
ATOM 22815 O O . TYR B 2 525 ? 175.060 149.577 174.169 1.00 47.75 522 TYR B O 1
ATOM 22833 N N . GLU B 2 526 ? 175.073 151.612 175.107 1.00 32.62 523 GLU B N 1
ATOM 22834 C CA . GLU B 2 526 ? 176.224 152.022 174.310 1.00 38.15 523 GLU B CA 1
ATOM 22835 C C . GLU B 2 526 ? 177.470 151.257 174.739 1.00 40.59 523 GLU B C 1
ATOM 22836 O O . GLU B 2 526 ? 178.214 150.726 173.904 1.00 43.28 523 GLU B O 1
ATOM 22848 N N . ALA B 2 527 ? 177.701 151.173 176.050 1.00 37.68 524 ALA B N 1
ATOM 22849 C CA . ALA B 2 527 ? 178.826 150.397 176.554 1.00 38.58 524 ALA B CA 1
ATOM 22850 C C . ALA B 2 527 ? 178.653 148.918 176.239 1.00 34.58 524 ALA B C 1
ATOM 22851 O O . ALA B 2 527 ? 179.629 148.221 175.943 1.00 41.67 524 ALA B O 1
ATOM 22858 N N . LEU B 2 528 ? 177.417 148.421 176.300 1.00 36.89 525 LEU B N 1
ATOM 22859 C CA . LEU B 2 528 ? 177.164 147.035 175.921 1.00 38.19 525 LEU B CA 1
ATOM 22860 C C . LEU B 2 528 ? 177.545 146.790 174.470 1.00 38.87 525 LEU B C 1
ATOM 22861 O O . LEU B 2 528 ? 178.185 145.784 174.147 1.00 46.57 525 LEU B O 1
ATOM 22877 N N . TYR B 2 529 ? 177.169 147.706 173.579 1.00 38.12 526 TYR B N 1
ATOM 22878 C CA . TYR B 2 529 ? 177.535 147.567 172.176 1.00 39.36 526 TYR B CA 1
ATOM 22879 C C . TYR B 2 529 ? 179.045 147.598 171.998 1.00 40.84 526 TYR B C 1
ATOM 22880 O O . TYR B 2 529 ? 179.600 146.841 171.194 1.00 49.21 526 TYR B O 1
ATOM 22898 N N . SER B 2 530 ? 179.726 148.471 172.736 1.00 36.19 527 SER B N 1
ATOM 22899 C CA . SER B 2 530 ? 181.156 148.659 172.527 1.00 34.60 527 SER B CA 1
ATOM 22900 C C . SER B 2 530 ? 182.004 147.535 173.117 1.00 38.67 527 SER B C 1
ATOM 22901 O O . SER B 2 530 ? 183.055 147.209 172.555 1.00 48.24 527 SER B O 1
ATOM 22909 N N . TYR B 2 531 ? 181.583 146.930 174.230 1.00 35.04 528 TYR B N 1
ATOM 22910 C CA . TYR B 2 531 ? 182.475 146.098 175.026 1.00 36.71 528 TYR B CA 1
ATOM 22911 C C . TYR B 2 531 ? 182.040 144.649 175.197 1.00 43.19 528 TYR B C 1
ATOM 22912 O O . TYR B 2 531 ? 182.905 143.798 175.426 1.00 53.83 528 TYR B O 1
ATOM 22930 N N . THR B 2 532 ? 180.754 144.340 175.107 1.00 40.25 529 THR B N 1
ATOM 22931 C CA . THR B 2 532 ? 180.299 142.962 175.263 1.00 40.04 529 THR B CA 1
ATOM 22932 C C . THR B 2 532 ? 180.665 142.051 174.092 1.00 40.37 529 THR B C 1
ATOM 22933 O O . THR B 2 532 ? 180.817 140.842 174.301 1.00 50.59 529 THR B O 1
ATOM 22944 N N . PRO B 2 533 ? 180.788 142.550 172.859 1.00 37.51 530 PRO B N 1
ATOM 22945 C CA . PRO B 2 533 ? 181.016 141.638 171.733 1.00 39.21 530 PRO B CA 1
ATOM 22946 C C . PRO B 2 533 ? 182.197 140.708 171.973 1.00 42.41 530 PRO B C 1
ATOM 22947 O O . PRO B 2 533 ? 183.261 141.126 172.432 1.00 42.60 530 PRO B O 1
ATOM 22958 N N . MET B 2 534 ? 181.996 139.435 171.655 1.00 48.00 531 MET B N 1
ATOM 22959 C CA . MET B 2 534 ? 183.056 138.443 171.772 1.00 45.64 531 MET B CA 1
ATOM 22960 C C . MET B 2 534 ? 184.014 138.581 170.596 1.00 45.60 531 MET B C 1
ATOM 22961 O O . MET B 2 534 ? 183.582 138.457 169.445 1.00 52.04 531 MET B O 1
ATOM 22975 N N . PRO B 2 535 ? 185.305 138.835 170.826 1.00 39.10 532 PRO B N 1
ATOM 22976 C CA . PRO B 2 535 ? 186.220 138.949 169.677 1.00 41.27 532 PRO B CA 1
ATOM 22977 C C . PRO B 2 535 ? 186.345 137.653 168.900 1.00 44.18 532 PRO B C 1
ATOM 22978 O O . PRO B 2 535 ? 186.169 137.641 167.675 1.00 47.14 532 PRO B O 1
ATOM 22989 N N . VAL B 2 536 ? 186.645 136.555 169.585 1.00 42.60 533 VAL B N 1
ATOM 22990 C CA . VAL B 2 536 ? 186.697 135.229 169.000 1.00 40.62 533 VAL B CA 1
ATOM 22991 C C . VAL B 2 536 ? 185.951 134.278 169.928 1.00 42.20 533 VAL B C 1
ATOM 22992 O O . VAL B 2 536 ? 185.412 134.684 170.956 1.00 46.78 533 VAL B O 1
ATOM 23005 N N . THR B 2 537 ? 185.919 133.008 169.556 1.00 37.60 534 THR B N 1
ATOM 23006 C CA . THR B 2 537 ? 185.374 131.993 170.445 1.00 34.32 534 THR B CA 1
ATOM 23007 C C . THR B 2 537 ? 186.455 131.577 171.434 1.00 42.84 534 THR B C 1
ATOM 23008 O O . THR B 2 537 ? 187.479 131.027 171.017 1.00 51.40 534 THR B O 1
ATOM 23019 N N . PRO B 2 538 ? 186.278 131.812 172.732 1.00 46.91 535 PRO B N 1
ATOM 23020 C CA . PRO B 2 538 ? 187.386 131.591 173.664 1.00 45.37 535 PRO B CA 1
ATOM 23021 C C . PRO B 2 538 ? 187.716 130.118 173.821 1.00 48.27 535 PRO B C 1
ATOM 23022 O O . PRO B 2 538 ? 186.853 129.244 173.714 1.00 50.86 535 PRO B O 1
ATOM 23033 N N . ASP B 2 539 ? 188.998 129.850 174.077 1.00 50.34 536 ASP B N 1
ATOM 23034 C CA . ASP B 2 539 ? 189.422 128.485 174.364 1.00 47.35 536 ASP B CA 1
ATOM 23035 C C . ASP B 2 539 ? 188.831 127.996 175.678 1.00 49.18 536 ASP B C 1
ATOM 23036 O O . ASP B 2 539 ? 188.423 126.835 175.789 1.00 51.89 536 ASP B O 1
ATOM 23045 N N . VAL B 2 540 ? 188.780 128.866 176.681 1.00 51.92 537 VAL B N 1
ATOM 23046 C CA . VAL B 2 540 ? 188.145 128.578 177.959 1.00 47.84 537 VAL B CA 1
ATOM 23047 C C . VAL B 2 540 ? 187.183 129.714 178.268 1.00 46.67 537 VAL B C 1
ATOM 23048 O O . VAL B 2 540 ? 187.489 130.883 178.012 1.00 53.22 537 VAL B O 1
ATOM 23061 N N . PHE B 2 541 ? 186.018 129.372 178.809 1.00 45.67 538 PHE B N 1
ATOM 23062 C CA . PHE B 2 541 ? 184.981 130.350 179.123 1.00 43.95 538 PHE B CA 1
ATOM 23063 C C . PHE B 2 541 ? 184.556 130.151 180.570 1.00 41.54 538 PHE B C 1
ATOM 23064 O O . PHE B 2 541 ? 183.866 129.178 180.889 1.00 49.76 538 PHE B O 1
ATOM 23081 N N . ILE B 2 542 ? 184.965 131.067 181.442 1.00 41.86 539 ILE B N 1
ATOM 23082 C CA . ILE B 2 542 ? 184.634 130.995 182.860 1.00 43.41 539 ILE B CA 1
ATOM 23083 C C . ILE B 2 542 ? 183.285 131.666 183.073 1.00 47.54 539 ILE B C 1
ATOM 23084 O O . ILE B 2 542 ? 183.138 132.872 182.851 1.00 54.15 539 ILE B O 1
ATOM 23100 N N . VAL B 2 543 ? 182.301 130.886 183.508 1.00 44.72 540 VAL B N 1
ATOM 23101 C CA . VAL B 2 543 ? 180.942 131.381 183.705 1.00 41.81 540 VAL B CA 1
ATOM 23102 C C . VAL B 2 543 ? 180.424 130.932 185.067 1.00 42.94 540 VAL B C 1
ATOM 23103 O O . VAL B 2 543 ? 179.656 129.963 185.144 1.00 46.25 540 VAL B O 1
ATOM 23116 N N . PRO B 2 544 ? 180.806 131.592 186.157 1.00 37.98 541 PRO B N 1
ATOM 23117 C CA . PRO B 2 544 ? 180.281 131.202 187.469 1.00 38.80 541 PRO B CA 1
ATOM 23118 C C . PRO B 2 544 ? 178.773 131.379 187.531 1.00 46.49 541 PRO B C 1
ATOM 23119 O O . PRO B 2 544 ? 178.209 132.299 186.935 1.00 54.39 541 PRO B O 1
ATOM 23130 N N . SER B 2 545 ? 178.119 130.485 188.266 1.00 45.80 542 SER B N 1
ATOM 23131 C CA . SER B 2 545 ? 176.668 130.495 188.341 1.00 41.05 542 SER B CA 1
ATOM 23132 C C . SER B 2 545 ? 176.217 129.942 189.682 1.00 46.51 542 SER B C 1
ATOM 23133 O O . SER B 2 545 ? 176.914 129.138 190.306 1.00 54.71 542 SER B O 1
ATOM 23141 N N . GLU B 2 546 ? 175.037 130.386 190.118 1.00 52.87 543 GLU B N 1
ATOM 23142 C CA . GLU B 2 546 ? 174.384 129.766 191.262 1.00 50.77 543 GLU B CA 1
ATOM 23143 C C . GLU B 2 546 ? 173.995 128.326 190.971 1.00 52.26 543 GLU B C 1
ATOM 23144 O O . GLU B 2 546 ? 173.840 127.534 191.906 1.00 55.74 543 GLU B O 1
ATOM 23156 N N . LEU B 2 547 ? 173.840 127.974 189.699 1.00 50.73 544 LEU B N 1
ATOM 23157 C CA . LEU B 2 547 ? 173.581 126.600 189.314 1.00 46.83 544 LEU B CA 1
ATOM 23158 C C . LEU B 2 547 ? 174.791 125.733 189.656 1.00 49.17 544 LEU B C 1
ATOM 23159 O O . LEU B 2 547 ? 175.824 126.214 190.127 1.00 55.69 544 LEU B O 1
ATOM 23175 N N . ARG B 2 548 ? 174.658 124.434 189.420 1.00 54.63 545 ARG B N 1
ATOM 23176 C CA . ARG B 2 548 ? 175.702 123.501 189.813 1.00 53.73 545 ARG B CA 1
ATOM 23177 C C . ARG B 2 548 ? 176.960 123.703 188.978 1.00 54.44 545 ARG B C 1
ATOM 23178 O O . ARG B 2 548 ? 176.909 124.109 187.815 1.00 59.15 545 ARG B O 1
ATOM 23199 N N . TYR B 2 549 ? 178.100 123.410 189.593 1.00 51.89 546 TYR B N 1
ATOM 23200 C CA . TYR B 2 549 ? 179.381 123.496 188.907 1.00 48.00 546 TYR B CA 1
ATOM 23201 C C . TYR B 2 549 ? 179.423 122.519 187.740 1.00 48.95 546 TYR B C 1
ATOM 23202 O O . TYR B 2 549 ? 178.731 121.499 187.732 1.00 55.93 546 TYR B O 1
ATOM 23220 N N . PHE B 2 550 ? 180.239 122.837 186.738 1.00 44.91 547 PHE B N 1
ATOM 23221 C CA . PHE B 2 550 ? 180.375 121.924 185.611 1.00 43.85 547 PHE B CA 1
ATOM 23222 C C . PHE B 2 550 ? 181.615 122.273 184.804 1.00 47.54 547 PHE B C 1
ATOM 23223 O O . PHE B 2 550 ? 182.174 123.364 184.923 1.00 55.58 547 PHE B O 1
ATOM 23240 N N . ILE B 2 551 ? 182.037 121.317 183.983 1.00 44.56 548 ILE B N 1
ATOM 23241 C CA . ILE B 2 551 ? 183.046 121.527 182.954 1.00 43.22 548 ILE B CA 1
ATOM 23242 C C . ILE B 2 551 ? 182.498 120.889 181.689 1.00 47.14 548 ILE B C 1
ATOM 23243 O O . ILE B 2 551 ? 182.457 119.658 181.578 1.00 53.14 548 ILE B O 1
ATOM 23259 N N . LYS B 2 552 ? 182.074 121.716 180.740 1.00 46.86 549 LYS B N 1
ATOM 23260 C CA . LYS B 2 552 ? 181.434 121.250 179.522 1.00 43.81 549 LYS B CA 1
ATOM 23261 C C . LYS B 2 552 ? 182.277 121.628 178.314 1.00 48.01 549 LYS B C 1
ATOM 23262 O O . LYS B 2 552 ? 183.054 122.583 178.355 1.00 55.60 549 LYS B O 1
ATOM 23281 N N . ASP B 2 553 ? 182.129 120.861 177.243 1.00 49.13 550 ASP B N 1
ATOM 23282 C CA . ASP B 2 553 ? 182.777 121.144 175.966 1.00 48.47 550 ASP B CA 1
ATOM 23283 C C . ASP B 2 553 ? 181.682 121.530 174.980 1.00 53.05 550 ASP B C 1
ATOM 23284 O O . ASP B 2 553 ? 180.972 120.667 174.458 1.00 53.15 550 ASP B O 1
ATOM 23293 N N . VAL B 2 554 ? 181.546 122.827 174.727 1.00 52.59 551 VAL B N 1
ATOM 23294 C CA . VAL B 2 554 ? 180.522 123.359 173.838 1.00 49.70 551 VAL B CA 1
ATOM 23295 C C . VAL B 2 554 ? 181.223 123.868 172.587 1.00 51.32 551 VAL B C 1
ATOM 23296 O O . VAL B 2 554 ? 181.925 124.886 172.627 1.00 54.73 551 VAL B O 1
ATOM 23309 N N . THR B 2 555 ? 181.042 123.153 171.479 1.00 46.67 552 THR B N 1
ATOM 23310 C CA . THR B 2 555 ? 181.596 123.553 170.188 1.00 47.53 552 THR B CA 1
ATOM 23311 C C . THR B 2 555 ? 183.094 123.820 170.290 1.00 45.35 552 THR B C 1
ATOM 23312 O O . THR B 2 555 ? 183.621 124.765 169.700 1.00 49.59 552 THR B O 1
ATOM 23323 N N . GLY B 2 556 ? 183.790 122.977 171.045 1.00 44.21 553 GLY B N 1
ATOM 23324 C CA . GLY B 2 556 ? 185.225 123.079 171.176 1.00 44.89 553 GLY B CA 1
ATOM 23325 C C . GLY B 2 556 ? 185.715 124.077 172.200 1.00 45.45 553 GLY B C 1
ATOM 23326 O O . GLY B 2 556 ? 186.932 124.256 172.326 1.00 50.62 553 GLY B O 1
ATOM 23330 N N . CYS B 2 557 ? 184.821 124.734 172.929 1.00 49.29 554 CYS B N 1
ATOM 23331 C CA . CYS B 2 557 ? 185.193 125.664 173.986 1.00 50.01 554 CYS B CA 1
ATOM 23332 C C . CYS B 2 557 ? 184.899 125.017 175.331 1.00 52.24 554 CYS B C 1
ATOM 23333 O O . CYS B 2 557 ? 183.822 124.445 175.526 1.00 51.71 554 CYS B O 1
ATOM 23341 N N . ILE B 2 558 ? 185.861 125.094 176.248 1.00 51.65 555 ILE B N 1
ATOM 23342 C CA . ILE B 2 558 ? 185.729 124.482 177.565 1.00 46.46 555 ILE B CA 1
ATOM 23343 C C . ILE B 2 558 ? 185.079 125.514 178.479 1.00 50.66 555 ILE B C 1
ATOM 23344 O O . ILE B 2 558 ? 185.726 126.450 178.947 1.00 52.91 555 ILE B O 1
ATOM 23360 N N . CYS B 2 559 ? 183.787 125.336 178.732 1.00 53.68 556 CYS B N 1
ATOM 23361 C CA . CYS B 2 559 ? 183.030 126.214 179.611 1.00 49.83 556 CYS B CA 1
ATOM 23362 C C . CYS B 2 559 ? 183.090 125.657 181.027 1.00 48.04 556 CYS B C 1
ATOM 23363 O O . CYS B 2 559 ? 182.655 124.526 181.274 1.00 54.96 556 CYS B O 1
ATOM 23371 N N . ILE B 2 560 ? 183.630 126.446 181.948 1.00 44.06 557 ILE B N 1
ATOM 23372 C CA . ILE B 2 560 ? 183.840 126.031 183.328 1.00 42.35 557 ILE B CA 1
ATOM 23373 C C . ILE B 2 560 ? 182.964 126.889 184.226 1.00 44.67 557 ILE B C 1
ATOM 23374 O O . ILE B 2 560 ? 183.065 128.122 184.208 1.00 53.03 557 ILE B O 1
ATOM 23390 N N . ASN B 2 561 ? 182.108 126.238 185.008 1.00 42.21 558 ASN B N 1
ATOM 23391 C CA . ASN B 2 561 ? 181.395 126.880 186.104 1.00 38.14 558 ASN B CA 1
ATOM 23392 C C . ASN B 2 561 ? 181.976 126.334 187.398 1.00 43.82 558 ASN B C 1
ATOM 23393 O O . ASN B 2 561 ? 181.644 125.205 187.797 1.00 52.81 558 ASN B O 1
ATOM 23404 N N . PRO B 2 562 ? 182.852 127.072 188.080 1.00 41.75 559 PRO B N 1
ATOM 23405 C CA . PRO B 2 562 ? 183.395 126.606 189.357 1.00 40.77 559 PRO B CA 1
ATOM 23406 C C . PRO B 2 562 ? 182.458 126.787 190.539 1.00 48.85 559 PRO B C 1
ATOM 23407 O O . PRO B 2 562 ? 182.898 126.632 191.681 1.00 55.43 559 PRO B O 1
ATOM 23418 N N . GLY B 2 563 ? 181.191 127.103 190.298 1.00 52.65 560 GLY B N 1
ATOM 23419 C CA . GLY B 2 563 ? 180.318 127.440 191.392 1.00 49.50 560 GLY B CA 1
ATOM 23420 C C . GLY B 2 563 ? 180.777 128.724 192.051 1.00 49.17 560 GLY B C 1
ATOM 23421 O O . GLY B 2 563 ? 181.428 129.576 191.442 1.00 53.71 560 GLY B O 1
ATOM 23425 N N . ARG B 2 564 ? 180.432 128.862 193.324 1.00 47.96 561 ARG B N 1
ATOM 23426 C CA . ARG B 2 564 ? 180.850 129.993 194.134 1.00 47.40 561 ARG B CA 1
ATOM 23427 C C . ARG B 2 564 ? 181.622 129.474 195.336 1.00 47.54 561 ARG B C 1
ATOM 23428 O O . ARG B 2 564 ? 181.296 128.417 195.881 1.00 53.25 561 ARG B O 1
ATOM 23449 N N . LEU B 2 565 ? 182.654 130.217 195.739 1.00 50.54 562 LEU B N 1
ATOM 23450 C CA . LEU B 2 565 ? 183.534 129.742 196.800 1.00 47.80 562 LEU B CA 1
ATOM 23451 C C . LEU B 2 565 ? 182.764 129.432 198.075 1.00 51.70 562 LEU B C 1
ATOM 23452 O O . LEU B 2 565 ? 183.136 128.516 198.816 1.00 60.53 562 LEU B O 1
ATOM 23468 N N . THR B 2 566 ? 181.698 130.177 198.352 1.00 54.17 563 THR B N 1
ATOM 23469 C CA . THR B 2 566 ? 180.861 129.949 199.521 1.00 52.37 563 THR B CA 1
ATOM 23470 C C . THR B 2 566 ? 179.411 129.844 199.081 1.00 53.83 563 THR B C 1
ATOM 23471 O O . THR B 2 566 ? 178.929 130.687 198.318 1.00 57.38 563 THR B O 1
ATOM 23482 N N . LYS B 2 567 ? 178.722 128.812 199.557 1.00 57.90 564 LYS B N 1
ATOM 23483 C CA . LYS B 2 567 ? 177.314 128.574 199.251 1.00 57.33 564 LYS B CA 1
ATOM 23484 C C . LYS B 2 567 ? 176.535 128.709 200.554 1.00 58.60 564 LYS B C 1
ATOM 23485 O O . LYS B 2 567 ? 176.302 127.723 201.257 1.00 61.99 564 LYS B O 1
ATOM 23504 N N . GLY B 2 568 ? 176.131 129.934 200.873 1.00 62.03 565 GLY B N 1
ATOM 23505 C CA . GLY B 2 568 ? 175.418 130.193 202.106 1.00 60.94 565 GLY B CA 1
ATOM 23506 C C . GLY B 2 568 ? 176.303 130.038 203.323 1.00 62.91 565 GLY B C 1
ATOM 23507 O O . GLY B 2 568 ? 177.309 130.740 203.460 1.00 64.65 565 GLY B O 1
ATOM 23511 N N . LEU B 2 569 ? 175.937 129.122 204.218 1.00 61.77 566 LEU B N 1
ATOM 23512 C CA . LEU B 2 569 ? 176.730 128.860 205.411 1.00 60.85 566 LEU B CA 1
ATOM 23513 C C . LEU B 2 569 ? 177.838 127.844 205.177 1.00 61.58 566 LEU B C 1
ATOM 23514 O O . LEU B 2 569 ? 178.748 127.742 206.006 1.00 61.09 566 LEU B O 1
ATOM 23530 N N . VAL B 2 570 ? 177.789 127.106 204.074 1.00 60.03 567 VAL B N 1
ATOM 23531 C CA . VAL B 2 570 ? 178.721 126.019 203.810 1.00 56.16 567 VAL B CA 1
ATOM 23532 C C . VAL B 2 570 ? 179.718 126.462 202.751 1.00 56.90 567 VAL B C 1
ATOM 23533 O O . VAL B 2 570 ? 179.438 127.341 201.928 1.00 60.42 567 VAL B O 1
ATOM 23546 N N . GLY B 2 571 ? 180.894 125.844 202.778 1.00 49.86 568 GLY B N 1
ATOM 23547 C CA . GLY B 2 571 ? 181.910 126.153 201.797 1.00 50.50 568 GLY B CA 1
ATOM 23548 C C . GLY B 2 571 ? 181.529 125.681 200.409 1.00 48.29 568 GLY B C 1
ATOM 23549 O O . GLY B 2 571 ? 180.751 124.746 200.222 1.00 52.31 568 GLY B O 1
ATOM 23553 N N . GLY B 2 572 ? 182.104 126.348 199.415 1.00 54.18 569 GLY B N 1
ATOM 23554 C CA . GLY B 2 572 ? 181.782 126.073 198.031 1.00 51.61 569 GLY B CA 1
ATOM 23555 C C . GLY B 2 572 ? 182.894 125.374 197.280 1.00 49.58 569 GLY B C 1
ATOM 23556 O O . GLY B 2 572 ? 183.477 124.409 197.779 1.00 52.73 569 GLY B O 1
ATOM 23560 N N . THR B 2 573 ? 183.200 125.857 196.079 1.00 51.70 570 THR B N 1
ATOM 23561 C CA . THR B 2 573 ? 184.155 125.188 195.210 1.00 50.56 570 THR B CA 1
ATOM 23562 C C . THR B 2 573 ? 184.904 126.218 194.381 1.00 49.54 570 THR B C 1
ATOM 23563 O O . THR B 2 573 ? 184.465 127.359 194.219 1.00 58.36 570 THR B O 1
ATOM 23574 N N . TYR B 2 574 ? 186.050 125.794 193.858 1.00 46.33 571 TYR B N 1
ATOM 23575 C CA . TYR B 2 574 ? 186.813 126.550 192.877 1.00 46.16 571 TYR B CA 1
ATOM 23576 C C . TYR B 2 574 ? 187.193 125.608 191.744 1.00 44.34 571 TYR B C 1
ATOM 23577 O O . TYR B 2 574 ? 186.835 124.428 191.752 1.00 52.00 571 TYR B O 1
ATOM 23595 N N . ALA B 2 575 ? 187.910 126.124 190.750 1.00 43.71 572 ALA B N 1
ATOM 23596 C CA . ALA B 2 575 ? 188.344 125.303 189.632 1.00 40.03 572 ALA B CA 1
ATOM 23597 C C . ALA B 2 575 ? 189.813 125.553 189.343 1.00 44.16 572 ALA B C 1
ATOM 23598 O O . ALA B 2 575 ? 190.335 126.640 189.590 1.00 50.86 572 ALA B O 1
ATOM 23605 N N . ARG B 2 576 ? 190.475 124.525 188.825 1.00 47.54 573 ARG B N 1
ATOM 23606 C CA . ARG B 2 576 ? 191.862 124.627 188.396 1.00 46.81 573 ARG B CA 1
ATOM 23607 C C . ARG B 2 576 ? 191.996 123.945 187.047 1.00 48.36 573 ARG B C 1
ATOM 23608 O O . ARG B 2 576 ? 191.505 122.828 186.868 1.00 53.03 573 ARG B O 1
ATOM 23629 N N . PHE B 2 577 ? 192.658 124.610 186.104 1.00 51.57 574 PHE B N 1
ATOM 23630 C CA . PHE B 2 577 ? 192.852 124.029 184.783 1.00 49.95 574 PHE B CA 1
ATOM 23631 C C . PHE B 2 577 ? 194.228 124.388 184.243 1.00 52.24 574 PHE B C 1
ATOM 23632 O O . PHE B 2 577 ? 194.875 125.342 184.683 1.00 53.50 574 PHE B O 1
ATOM 23649 N N . LEU B 2 578 ? 194.671 123.583 183.282 1.00 51.85 575 LEU B N 1
ATOM 23650 C CA . LEU B 2 578 ? 195.968 123.738 182.639 1.00 55.46 575 LEU B CA 1
ATOM 23651 C C . LEU B 2 578 ? 195.753 124.089 181.176 1.00 51.27 575 LEU B C 1
ATOM 23652 O O . LEU B 2 578 ? 195.002 123.405 180.475 1.00 53.04 575 LEU B O 1
ATOM 23668 N N . VAL B 2 579 ? 196.411 125.150 180.721 1.00 50.50 576 VAL B N 1
ATOM 23669 C CA . VAL B 2 579 ? 196.238 125.663 179.367 1.00 52.00 576 VAL B CA 1
ATOM 23670 C C . VAL B 2 579 ? 197.603 125.779 178.705 1.00 53.81 576 VAL B C 1
ATOM 23671 O O . VAL B 2 579 ? 198.545 126.309 179.303 1.00 59.38 576 VAL B O 1
ATOM 23684 N N . LYS B 2 580 ? 197.707 125.284 177.474 1.00 58.26 577 LYS B N 1
ATOM 23685 C CA . LYS B 2 580 ? 198.899 125.460 176.656 1.00 56.97 577 LYS B CA 1
ATOM 23686 C C . LYS B 2 580 ? 198.469 125.712 175.221 1.00 55.63 577 LYS B C 1
ATOM 23687 O O . LYS B 2 580 ? 197.619 124.991 174.691 1.00 57.62 577 LYS B O 1
ATOM 23706 N N . SER B 2 581 ? 199.058 126.726 174.597 1.00 56.61 578 SER B N 1
ATOM 23707 C CA . SER B 2 581 ? 198.689 127.099 173.239 1.00 57.04 578 SER B CA 1
ATOM 23708 C C . SER B 2 581 ? 199.260 126.099 172.243 1.00 58.79 578 SER B C 1
ATOM 23709 O O . SER B 2 581 ? 200.452 125.782 172.281 1.00 61.65 578 SER B O 1
ATOM 23717 N N . GLY B 2 582 ? 198.407 125.608 171.350 1.00 62.65 579 GLY B N 1
ATOM 23718 C CA . GLY B 2 582 ? 198.833 124.674 170.331 1.00 64.86 579 GLY B CA 1
ATOM 23719 C C . GLY B 2 582 ? 198.893 123.229 170.767 1.00 66.83 579 GLY B C 1
ATOM 23720 O O . GLY B 2 582 ? 199.379 122.391 169.999 1.00 67.82 579 GLY B O 1
ATOM 23724 N N . ALA B 2 583 ? 198.422 122.906 171.968 1.00 71.21 580 ALA B N 1
ATOM 23725 C CA . ALA B 2 583 ? 198.440 121.524 172.424 1.00 75.52 580 ALA B CA 1
ATOM 23726 C C . ALA B 2 583 ? 197.576 120.656 171.518 1.00 77.43 580 ALA B C 1
ATOM 23727 O O . ALA B 2 583 ? 196.435 121.007 171.206 1.00 74.50 580 ALA B O 1
ATOM 23734 N N . MET B 2 584 ? 198.125 119.517 171.105 1.00 89.24 581 MET B N 1
ATOM 23735 C CA . MET B 2 584 ? 197.424 118.586 170.224 1.00 87.51 581 MET B CA 1
ATOM 23736 C C . MET B 2 584 ? 196.801 119.309 169.034 1.00 87.19 581 MET B C 1
ATOM 23737 O O . MET B 2 584 ? 197.502 119.735 168.117 1.00 87.08 581 MET B O 1
ATOM 23751 N N . ARG B 2 590 ? 192.283 120.184 168.515 1.00 67.05 587 ARG B N 1
ATOM 23752 C CA . ARG B 2 590 ? 192.352 121.360 169.374 1.00 69.56 587 ARG B CA 1
ATOM 23753 C C . ARG B 2 590 ? 192.117 120.971 170.828 1.00 68.49 587 ARG B C 1
ATOM 23754 O O . ARG B 2 590 ? 190.985 120.726 171.241 1.00 66.95 587 ARG B O 1
ATOM 23775 N N . SER B 2 591 ? 193.199 120.916 171.598 1.00 67.33 588 SER B N 1
ATOM 23776 C CA . SER B 2 591 ? 193.172 120.539 173.007 1.00 64.69 588 SER B CA 1
ATOM 23777 C C . SER B 2 591 ? 193.907 121.577 173.840 1.00 65.38 588 SER B C 1
ATOM 23778 O O . SER B 2 591 ? 194.760 121.261 174.671 1.00 69.44 588 SER B O 1
ATOM 23786 N N . THR B 2 592 ? 193.577 122.850 173.619 1.00 54.56 589 THR B N 1
ATOM 23787 C CA . THR B 2 592 ? 194.237 123.928 174.343 1.00 50.76 589 THR B CA 1
ATOM 23788 C C . THR B 2 592 ? 194.051 123.810 175.848 1.00 55.18 589 THR B C 1
ATOM 23789 O O . THR B 2 592 ? 194.847 124.376 176.603 1.00 61.46 589 THR B O 1
ATOM 23800 N N . CYS B 2 593 ? 193.023 123.098 176.301 1.00 54.68 590 CYS B N 1
ATOM 23801 C CA . CYS B 2 593 ? 192.809 122.838 177.722 1.00 53.92 590 CYS B CA 1
ATOM 23802 C C . CYS B 2 593 ? 193.244 121.405 178.000 1.00 54.47 590 CYS B C 1
ATOM 23803 O O . CYS B 2 593 ? 192.538 120.452 177.663 1.00 57.64 590 CYS B O 1
ATOM 23811 N N . ILE B 2 594 ? 194.415 121.255 178.618 1.00 56.61 591 ILE B N 1
ATOM 23812 C CA . ILE B 2 594 ? 194.947 119.925 178.891 1.00 56.58 591 ILE B CA 1
ATOM 23813 C C . ILE B 2 594 ? 194.079 119.203 179.912 1.00 57.38 591 ILE B C 1
ATOM 23814 O O . ILE B 2 594 ? 193.682 118.050 179.711 1.00 58.93 591 ILE B O 1
ATOM 23830 N N . SER B 2 595 ? 193.765 119.871 181.018 1.00 55.93 592 SER B N 1
ATOM 23831 C CA . SER B 2 595 ? 192.996 119.258 182.089 1.00 54.49 592 SER B CA 1
ATOM 23832 C C . SER B 2 595 ? 192.270 120.348 182.860 1.00 53.98 592 SER B C 1
ATOM 23833 O O . SER B 2 595 ? 192.680 121.511 182.864 1.00 60.26 592 SER B O 1
ATOM 23841 N N . ALA B 2 596 ? 191.183 119.954 183.517 1.00 47.54 593 ALA B N 1
ATOM 23842 C CA . ALA B 2 596 ? 190.382 120.881 184.300 1.00 42.65 593 ALA B CA 1
ATOM 23843 C C . ALA B 2 596 ? 189.686 120.110 185.408 1.00 44.03 593 ALA B C 1
ATOM 23844 O O . ALA B 2 596 ? 189.321 118.945 185.237 1.00 50.66 593 ALA B O 1
ATOM 23851 N N . GLN B 2 597 ? 189.505 120.769 186.548 1.00 48.10 594 GLN B N 1
ATOM 23852 C CA . GLN B 2 597 ? 188.902 120.119 187.701 1.00 42.40 594 GLN B CA 1
ATOM 23853 C C . GLN B 2 597 ? 188.168 121.144 188.547 1.00 44.39 594 GLN B C 1
ATOM 23854 O O . GLN B 2 597 ? 188.713 122.207 188.856 1.00 51.80 594 GLN B O 1
ATOM 23868 N N . VAL B 2 598 ? 186.940 120.811 188.922 1.00 47.65 595 VAL B N 1
ATOM 23869 C CA . VAL B 2 598 ? 186.205 121.546 189.942 1.00 46.53 595 VAL B CA 1
ATOM 23870 C C . VAL B 2 598 ? 186.448 120.842 191.267 1.00 44.09 595 VAL B C 1
ATOM 23871 O O . VAL B 2 598 ? 186.105 119.662 191.423 1.00 53.60 595 VAL B O 1
ATOM 23884 N N . VAL B 2 599 ? 187.028 121.577 192.215 1.00 43.67 596 VAL B N 1
ATOM 23885 C CA . VAL B 2 599 ? 187.514 121.055 193.481 1.00 44.18 596 VAL B CA 1
ATOM 23886 C C . VAL B 2 599 ? 186.833 121.824 194.607 1.00 48.15 596 VAL B C 1
ATOM 23887 O O . VAL B 2 599 ? 186.381 122.958 194.435 1.00 55.30 596 VAL B O 1
ATOM 23900 N N . ARG B 2 600 ? 186.745 121.181 195.767 1.00 49.55 597 ARG B N 1
ATOM 23901 C CA . ARG B 2 600 ? 186.126 121.780 196.938 1.00 47.18 597 ARG B CA 1
ATOM 23902 C C . ARG B 2 600 ? 187.146 122.578 197.738 1.00 51.18 597 ARG B C 1
ATOM 23903 O O . ARG B 2 600 ? 188.341 122.273 197.741 1.00 58.18 597 ARG B O 1
ATOM 23924 N N . VAL B 2 601 ? 186.659 123.607 198.421 1.00 59.59 598 VAL B N 1
ATOM 23925 C CA . VAL B 2 601 ? 187.514 124.474 199.218 1.00 64.11 598 VAL B CA 1
ATOM 23926 C C . VAL B 2 601 ? 187.661 123.910 200.626 1.00 71.84 598 VAL B C 1
ATOM 23927 O O . VAL B 2 601 ? 186.835 123.119 201.082 1.00 72.23 598 VAL B O 1
ATOM 23941 N N . THR C 3 16 ? 195.497 183.004 187.671 1.00 87.51 16 THR C N 1
ATOM 23942 C CA . THR C 3 16 ? 195.767 181.691 187.097 1.00 87.77 16 THR C CA 1
ATOM 23943 C C . THR C 3 16 ? 195.993 180.657 188.194 1.00 87.59 16 THR C C 1
ATOM 23944 O O . THR C 3 16 ? 197.118 180.212 188.413 1.00 86.95 16 THR C O 1
ATOM 23955 N N . GLY C 3 17 ? 194.918 180.275 188.878 1.00 91.60 17 GLY C N 1
ATOM 23956 C CA . GLY C 3 17 ? 195.024 179.348 189.986 1.00 90.26 17 GLY C CA 1
ATOM 23957 C C . GLY C 3 17 ? 195.319 177.918 189.582 1.00 92.52 17 GLY C C 1
ATOM 23958 O O . GLY C 3 17 ? 196.452 177.452 189.733 1.00 92.44 17 GLY C O 1
ATOM 23962 N N . ASP C 3 18 ? 194.317 177.213 189.052 1.00 98.83 18 ASP C N 1
ATOM 23963 C CA . ASP C 3 18 ? 194.431 175.776 188.816 1.00 100.29 18 ASP C CA 1
ATOM 23964 C C . ASP C 3 18 ? 194.372 175.416 187.338 1.00 100.24 18 ASP C C 1
ATOM 23965 O O . ASP C 3 18 ? 195.267 174.720 186.848 1.00 98.81 18 ASP C O 1
ATOM 23974 N N . ARG C 3 19 ? 193.351 175.861 186.610 1.00 97.01 19 ARG C N 1
ATOM 23975 C CA . ARG C 3 19 ? 193.104 175.411 185.242 1.00 95.93 19 ARG C CA 1
ATOM 23976 C C . ARG C 3 19 ? 192.811 176.593 184.327 1.00 94.59 19 ARG C C 1
ATOM 23977 O O . ARG C 3 19 ? 191.844 176.597 183.562 1.00 93.41 19 ARG C O 1
ATOM 23998 N N . LYS C 3 20 ? 193.652 177.618 184.393 1.00 87.29 20 LYS C N 1
ATOM 23999 C CA . LYS C 3 20 ? 193.489 178.832 183.608 1.00 84.63 20 LYS C CA 1
ATOM 24000 C C . LYS C 3 20 ? 194.500 178.856 182.464 1.00 84.85 20 LYS C C 1
ATOM 24001 O O . LYS C 3 20 ? 195.327 177.954 182.309 1.00 86.29 20 LYS C O 1
ATOM 24020 N N . GLY C 3 21 ? 194.422 179.905 181.655 1.00 80.93 21 GLY C N 1
ATOM 24021 C CA . GLY C 3 21 ? 195.335 180.049 180.541 1.00 79.39 21 GLY C CA 1
ATOM 24022 C C . GLY C 3 21 ? 195.220 181.422 179.918 1.00 80.74 21 GLY C C 1
ATOM 24023 O O . GLY C 3 21 ? 194.579 182.322 180.461 1.00 81.42 21 GLY C O 1
ATOM 24027 N N . ASP C 3 22 ? 195.862 181.570 178.759 1.00 83.74 22 ASP C N 1
ATOM 24028 C CA . ASP C 3 22 ? 195.814 182.801 177.985 1.00 84.27 22 ASP C CA 1
ATOM 24029 C C . ASP C 3 22 ? 194.617 182.847 177.040 1.00 84.14 22 ASP C C 1
ATOM 24030 O O . ASP C 3 22 ? 194.630 183.618 176.073 1.00 83.73 22 ASP C O 1
ATOM 24039 N N . LEU C 3 23 ? 193.586 182.041 177.301 1.00 73.20 23 LEU C N 1
ATOM 24040 C CA . LEU C 3 23 ? 192.434 181.978 176.411 1.00 68.91 23 LEU C CA 1
ATOM 24041 C C . LEU C 3 23 ? 191.623 183.267 176.406 1.00 69.42 23 LEU C C 1
ATOM 24042 O O . LEU C 3 23 ? 190.868 183.501 175.456 1.00 71.31 23 LEU C O 1
ATOM 24058 N N . TYR C 3 24 ? 191.757 184.104 177.432 1.00 59.17 24 TYR C N 1
ATOM 24059 C CA . TYR C 3 24 ? 190.957 185.320 177.578 1.00 58.02 24 TYR C CA 1
ATOM 24060 C C . TYR C 3 24 ? 191.880 186.503 177.838 1.00 58.93 24 TYR C C 1
ATOM 24061 O O . TYR C 3 24 ? 191.958 187.014 178.962 1.00 62.17 24 TYR C O 1
ATOM 24079 N N . PRO C 3 25 ? 192.598 186.968 176.814 1.00 59.73 25 PRO C N 1
ATOM 24080 C CA . PRO C 3 25 ? 193.527 188.088 177.016 1.00 61.46 25 PRO C CA 1
ATOM 24081 C C . PRO C 3 25 ? 192.837 189.383 177.413 1.00 58.99 25 PRO C C 1
ATOM 24082 O O . PRO C 3 25 ? 193.172 189.979 178.441 1.00 63.85 25 PRO C O 1
ATOM 24093 N N . SER C 3 26 ? 191.874 189.826 176.611 1.00 56.75 26 SER C N 1
ATOM 24094 C CA . SER C 3 26 ? 191.234 191.120 176.787 1.00 60.64 26 SER C CA 1
ATOM 24095 C C . SER C 3 26 ? 189.771 190.948 177.170 1.00 59.14 26 SER C C 1
ATOM 24096 O O . SER C 3 26 ? 189.166 189.894 176.955 1.00 59.91 26 SER C O 1
ATOM 24104 N N . SER C 3 27 ? 189.207 192.010 177.746 1.00 58.94 27 SER C N 1
ATOM 24105 C CA . SER C 3 27 ? 187.805 191.982 178.148 1.00 61.95 27 SER C CA 1
ATOM 24106 C C . SER C 3 27 ? 186.896 191.866 176.932 1.00 63.07 27 SER C C 1
ATOM 24107 O O . SER C 3 27 ? 186.137 190.899 176.796 1.00 63.31 27 SER C O 1
ATOM 24115 N N . LEU C 3 28 ? 186.957 192.845 176.036 1.00 57.23 28 LEU C N 1
ATOM 24116 C CA . LEU C 3 28 ? 186.163 192.785 174.819 1.00 54.99 28 LEU C CA 1
ATOM 24117 C C . LEU C 3 28 ? 186.690 191.691 173.902 1.00 57.09 28 LEU C C 1
ATOM 24118 O O . LEU C 3 28 ? 187.895 191.434 173.840 1.00 61.40 28 LEU C O 1
ATOM 24134 N N . GLN C 3 29 ? 185.777 191.040 173.189 1.00 49.59 29 GLN C N 1
ATOM 24135 C CA . GLN C 3 29 ? 186.155 190.053 172.194 1.00 46.54 29 GLN C CA 1
ATOM 24136 C C . GLN C 3 29 ? 185.091 190.018 171.111 1.00 48.04 29 GLN C C 1
ATOM 24137 O O . GLN C 3 29 ? 183.953 190.446 171.316 1.00 54.42 29 GLN C O 1
ATOM 24151 N N . PHE C 3 30 ? 185.478 189.505 169.948 1.00 48.46 30 PHE C N 1
ATOM 24152 C CA . PHE C 3 30 ? 184.566 189.346 168.826 1.00 50.77 30 PHE C CA 1
ATOM 24153 C C . PHE C 3 30 ? 183.806 188.030 168.875 1.00 50.75 30 PHE C C 1
ATOM 24154 O O . PHE C 3 30 ? 182.977 187.779 167.994 1.00 54.45 30 PHE C O 1
ATOM 24171 N N . TYR C 3 31 ? 184.064 187.191 169.872 1.00 41.67 31 TYR C N 1
ATOM 24172 C CA . TYR C 3 31 ? 183.408 185.896 170.003 1.00 38.03 31 TYR C CA 1
ATOM 24173 C C . TYR C 3 31 ? 183.583 185.078 168.726 1.00 40.45 31 TYR C C 1
ATOM 24174 O O . TYR C 3 31 ? 182.624 184.692 168.057 1.00 46.52 31 TYR C O 1
ATOM 24192 N N . GLN C 3 32 ? 184.846 184.813 168.398 1.00 46.14 32 GLN C N 1
ATOM 24193 C CA . GLN C 3 32 ? 185.183 184.107 167.169 1.00 44.44 32 GLN C CA 1
ATOM 24194 C C . GLN C 3 32 ? 185.342 182.607 167.380 1.00 45.91 32 GLN C C 1
ATOM 24195 O O . GLN C 3 32 ? 184.868 181.815 166.559 1.00 50.06 32 GLN C O 1
ATOM 24209 N N . HIS C 3 33 ? 185.999 182.198 168.464 1.00 43.42 33 HIS C N 1
ATOM 24210 C CA . HIS C 3 33 ? 186.305 180.795 168.693 1.00 42.08 33 HIS C CA 1
ATOM 24211 C C . HIS C 3 33 ? 185.320 180.205 169.689 1.00 38.96 33 HIS C C 1
ATOM 24212 O O . HIS C 3 33 ? 185.258 180.682 170.833 1.00 44.56 33 HIS C O 1
ATOM 24226 N N . PRO C 3 34 ? 184.539 179.191 169.321 1.00 27.30 34 PRO C N 1
ATOM 24227 C CA . PRO C 3 34 ? 183.593 178.624 170.276 1.00 29.67 34 PRO C CA 1
ATOM 24228 C C . PRO C 3 34 ? 184.318 178.000 171.449 1.00 35.08 34 PRO C C 1
ATOM 24229 O O . PRO C 3 34 ? 185.476 177.560 171.325 1.00 43.32 34 PRO C O 1
ATOM 24240 N N . PRO C 3 35 ? 183.680 177.948 172.616 1.00 34.16 35 PRO C N 1
ATOM 24241 C CA . PRO C 3 35 ? 184.290 177.260 173.757 1.00 35.21 35 PRO C CA 1
ATOM 24242 C C . PRO C 3 35 ? 184.348 175.757 173.539 1.00 38.48 35 PRO C C 1
ATOM 24243 O O . PRO C 3 35 ? 183.528 175.175 172.825 1.00 39.71 35 PRO C O 1
ATOM 24254 N N . THR C 3 36 ? 185.334 175.128 174.175 1.00 44.56 36 THR C N 1
ATOM 24255 C CA . THR C 3 36 ? 185.557 173.696 174.045 1.00 43.55 36 THR C CA 1
ATOM 24256 C C . THR C 3 36 ? 185.451 172.950 175.367 1.00 44.36 36 THR C C 1
ATOM 24257 O O . THR C 3 36 ? 185.672 171.734 175.393 1.00 49.99 36 THR C O 1
ATOM 24268 N N . GLU C 3 37 ? 185.115 173.631 176.455 1.00 45.25 37 GLU C N 1
ATOM 24269 C CA . GLU C 3 37 ? 185.118 173.023 177.773 1.00 42.57 37 GLU C CA 1
ATOM 24270 C C . GLU C 3 37 ? 183.890 172.138 177.971 1.00 43.92 37 GLU C C 1
ATOM 24271 O O . GLU C 3 37 ? 182.942 172.149 177.183 1.00 51.24 37 GLU C O 1
ATOM 24283 N N . ASN C 3 38 ? 183.925 171.359 179.048 1.00 41.84 38 ASN C N 1
ATOM 24284 C CA . ASN C 3 38 ? 182.786 170.580 179.518 1.00 39.51 38 ASN C CA 1
ATOM 24285 C C . ASN C 3 38 ? 182.254 171.266 180.770 1.00 40.53 38 ASN C C 1
ATOM 24286 O O . ASN C 3 38 ? 182.916 171.262 181.812 1.00 45.57 38 ASN C O 1
ATOM 24297 N N . ILE C 3 39 ? 181.067 171.854 180.669 1.00 39.32 39 ILE C N 1
ATOM 24298 C CA . ILE C 3 39 ? 180.451 172.560 181.780 1.00 37.71 39 ILE C CA 1
ATOM 24299 C C . ILE C 3 39 ? 179.273 171.741 182.295 1.00 38.13 39 ILE C C 1
ATOM 24300 O O . ILE C 3 39 ? 178.835 170.775 181.673 1.00 42.18 39 ILE C O 1
ATOM 24316 N N . SER C 3 40 ? 178.761 172.140 183.451 1.00 32.27 40 SER C N 1
ATOM 24317 C CA . SER C 3 40 ? 177.622 171.471 184.053 1.00 28.44 40 SER C CA 1
ATOM 24318 C C . SER C 3 40 ? 176.319 172.062 183.526 1.00 32.51 40 SER C C 1
ATOM 24319 O O . SER C 3 40 ? 176.279 173.172 182.990 1.00 46.26 40 SER C O 1
ATOM 24327 N N . LEU C 3 41 ? 175.243 171.291 183.680 1.00 28.19 41 LEU C N 1
ATOM 24328 C CA . LEU C 3 41 ? 173.930 171.763 183.258 1.00 28.18 41 LEU C CA 1
ATOM 24329 C C . LEU C 3 41 ? 173.511 172.990 184.060 1.00 32.53 41 LEU C C 1
ATOM 24330 O O . LEU C 3 41 ? 172.904 173.924 183.518 1.00 42.86 41 LEU C O 1
ATOM 24346 N N . ILE C 3 42 ? 173.834 173.006 185.353 1.00 29.97 42 ILE C N 1
ATOM 24347 C CA . ILE C 3 42 ? 173.512 174.156 186.191 1.00 33.81 42 ILE C CA 1
ATOM 24348 C C . ILE C 3 42 ? 174.245 175.395 185.695 1.00 34.49 42 ILE C C 1
ATOM 24349 O O . ILE C 3 42 ? 173.661 176.481 185.593 1.00 44.35 42 ILE C O 1
ATOM 24365 N N . GLU C 3 43 ? 175.534 175.255 185.381 1.00 35.23 43 GLU C N 1
ATOM 24366 C CA . GLU C 3 43 ? 176.295 176.380 184.851 1.00 34.12 43 GLU C CA 1
ATOM 24367 C C . GLU C 3 43 ? 175.723 176.848 183.521 1.00 34.29 43 GLU C C 1
ATOM 24368 O O . GLU C 3 43 ? 175.609 178.054 183.271 1.00 45.92 43 GLU C O 1
ATOM 24380 N N . PHE C 3 44 ? 175.365 175.903 182.653 1.00 30.34 44 PHE C N 1
ATOM 24381 C CA . PHE C 3 44 ? 174.751 176.238 181.373 1.00 32.24 44 PHE C CA 1
ATOM 24382 C C . PHE C 3 44 ? 173.515 177.106 181.573 1.00 33.68 44 PHE C C 1
ATOM 24383 O O . PHE C 3 44 ? 173.394 178.193 180.988 1.00 41.79 44 PHE C O 1
ATOM 24400 N N . GLU C 3 45 ? 172.595 176.644 182.420 1.00 31.29 45 GLU C N 1
ATOM 24401 C CA . GLU C 3 45 ? 171.349 177.372 182.632 1.00 31.69 45 GLU C CA 1
ATOM 24402 C C . GLU C 3 45 ? 171.603 178.735 183.262 1.00 31.81 45 GLU C C 1
ATOM 24403 O O . GLU C 3 45 ? 171.005 179.741 182.853 1.00 41.27 45 GLU C O 1
ATOM 24415 N N . THR C 3 46 ? 172.488 178.788 184.259 1.00 31.13 46 THR C N 1
ATOM 24416 C CA . THR C 3 46 ? 172.772 180.050 184.932 1.00 29.43 46 THR C CA 1
ATOM 24417 C C . THR C 3 46 ? 173.342 181.070 183.957 1.00 33.85 46 THR C C 1
ATOM 24418 O O . THR C 3 46 ? 172.912 182.228 183.930 1.00 39.59 46 THR C O 1
ATOM 24429 N N . PHE C 3 47 ? 174.313 180.655 183.141 1.00 33.40 47 PHE C N 1
ATOM 24430 C CA . PHE C 3 47 ? 174.917 181.573 182.184 1.00 29.31 47 PHE C CA 1
ATOM 24431 C C . PHE C 3 47 ? 173.890 182.056 181.171 1.00 31.39 47 PHE C C 1
ATOM 24432 O O . PHE C 3 47 ? 173.820 183.254 180.859 1.00 45.22 47 PHE C O 1
ATOM 24449 N N . ALA C 3 48 ? 173.082 181.135 180.642 1.00 29.03 48 ALA C N 1
ATOM 24450 C CA . ALA C 3 48 ? 172.071 181.527 179.668 1.00 33.70 48 ALA C CA 1
ATOM 24451 C C . ALA C 3 48 ? 171.140 182.581 180.249 1.00 35.80 48 ALA C C 1
ATOM 24452 O O . ALA C 3 48 ? 170.918 183.637 179.641 1.00 42.02 48 ALA C O 1
ATOM 24459 N N . ILE C 3 49 ? 170.597 182.319 181.439 1.00 34.62 49 ILE C N 1
ATOM 24460 C CA . ILE C 3 49 ? 169.639 183.249 182.024 1.00 25.56 49 ILE C CA 1
ATOM 24461 C C . ILE C 3 49 ? 170.306 184.581 182.338 1.00 28.31 49 ILE C C 1
ATOM 24462 O O . ILE C 3 49 ? 169.715 185.646 182.124 1.00 44.72 49 ILE C O 1
ATOM 24478 N N . GLU C 3 50 ? 171.533 184.554 182.860 1.00 29.70 50 GLU C N 1
ATOM 24479 C CA . GLU C 3 50 ? 172.201 185.798 183.224 1.00 36.51 50 GLU C CA 1
ATOM 24480 C C . GLU C 3 50 ? 172.426 186.680 182.002 1.00 36.28 50 GLU C C 1
ATOM 24481 O O . GLU C 3 50 ? 172.164 187.890 182.035 1.00 42.77 50 GLU C O 1
ATOM 24493 N N . ARG C 3 51 ? 172.902 186.093 180.903 1.00 28.59 51 ARG C N 1
ATOM 24494 C CA . ARG C 3 51 ? 173.107 186.911 179.714 1.00 33.85 51 ARG C CA 1
ATOM 24495 C C . ARG C 3 51 ? 171.785 187.355 179.102 1.00 37.20 51 ARG C C 1
ATOM 24496 O O . ARG C 3 51 ? 171.716 188.439 178.511 1.00 45.83 51 ARG C O 1
ATOM 24517 N N . LEU C 3 52 ? 170.728 186.551 179.229 1.00 33.97 52 LEU C N 1
ATOM 24518 C CA . LEU C 3 52 ? 169.420 187.014 178.780 1.00 32.62 52 LEU C CA 1
ATOM 24519 C C . LEU C 3 52 ? 168.982 188.241 179.569 1.00 29.67 52 LEU C C 1
ATOM 24520 O O . LEU C 3 52 ? 168.459 189.205 178.996 1.00 39.66 52 LEU C O 1
ATOM 24536 N N . LYS C 3 53 ? 169.195 188.224 180.885 1.00 30.93 53 LYS C N 1
ATOM 24537 C CA . LYS C 3 53 ? 168.890 189.398 181.695 1.00 29.76 53 LYS C CA 1
ATOM 24538 C C . LYS C 3 53 ? 169.696 190.601 181.232 1.00 31.52 53 LYS C C 1
ATOM 24539 O O . LYS C 3 53 ? 169.162 191.709 181.110 1.00 43.34 53 LYS C O 1
ATOM 24558 N N . LEU C 3 54 ? 170.988 190.403 180.971 1.00 39.95 54 LEU C N 1
ATOM 24559 C CA . LEU C 3 54 ? 171.830 191.515 180.540 1.00 33.72 54 LEU C CA 1
ATOM 24560 C C . LEU C 3 54 ? 171.328 192.108 179.228 1.00 36.28 54 LEU C C 1
ATOM 24561 O O . LEU C 3 54 ? 171.233 193.332 179.080 1.00 45.94 54 LEU C O 1
ATOM 24577 N N . LEU C 3 55 ? 170.992 191.253 178.261 1.00 35.40 55 LEU C N 1
ATOM 24578 C CA . LEU C 3 55 ? 170.560 191.756 176.961 1.00 32.55 55 LEU C CA 1
ATOM 24579 C C . LEU C 3 55 ? 169.198 192.434 177.049 1.00 35.90 55 LEU C C 1
ATOM 24580 O O . LEU C 3 55 ? 168.960 193.451 176.384 1.00 43.28 55 LEU C O 1
ATOM 24596 N N . LYS C 3 56 ? 168.287 191.895 177.861 1.00 38.90 56 LYS C N 1
ATOM 24597 C CA . LYS C 3 56 ? 166.999 192.554 178.041 1.00 36.49 56 LYS C CA 1
ATOM 24598 C C . LYS C 3 56 ? 167.169 193.911 178.711 1.00 37.69 56 LYS C C 1
ATOM 24599 O O . LYS C 3 56 ? 166.486 194.879 178.354 1.00 44.80 56 LYS C O 1
ATOM 24618 N N . ALA C 3 57 ? 168.077 194.005 179.685 1.00 33.27 57 ALA C N 1
ATOM 24619 C CA . ALA C 3 57 ? 168.366 195.296 180.296 1.00 33.16 57 ALA C CA 1
ATOM 24620 C C . ALA C 3 57 ? 168.920 196.271 179.267 1.00 33.91 57 ALA C C 1
ATOM 24621 O O . ALA C 3 57 ? 168.549 197.451 179.253 1.00 42.37 57 ALA C O 1
ATOM 24628 N N . VAL C 3 58 ? 169.813 195.794 178.400 1.00 40.35 58 VAL C N 1
ATOM 24629 C CA . VAL C 3 58 ? 170.358 196.647 177.348 1.00 39.71 58 VAL C CA 1
ATOM 24630 C C . VAL C 3 58 ? 169.235 197.177 176.467 1.00 36.10 58 VAL C C 1
ATOM 24631 O O . VAL C 3 58 ? 169.183 198.369 176.144 1.00 42.45 58 VAL C O 1
ATOM 24644 N N . GLU C 3 59 ? 168.321 196.295 176.062 1.00 30.44 59 GLU C N 1
ATOM 24645 C CA . GLU C 3 59 ? 167.227 196.714 175.190 1.00 31.08 59 GLU C CA 1
ATOM 24646 C C . GLU C 3 59 ? 166.340 197.747 175.875 1.00 43.43 59 GLU C C 1
ATOM 24647 O O . GLU C 3 59 ? 165.963 198.763 175.274 1.00 48.70 59 GLU C O 1
ATOM 24659 N N . ASN C 3 60 ? 165.989 197.499 177.138 1.00 41.86 60 ASN C N 1
ATOM 24660 C CA . ASN C 3 60 ? 165.120 198.426 177.851 1.00 29.86 60 ASN C CA 1
ATOM 24661 C C . ASN C 3 60 ? 165.780 199.788 178.005 1.00 35.19 60 ASN C C 1
ATOM 24662 O O . ASN C 3 60 ? 165.136 200.825 177.808 1.00 44.20 60 ASN C O 1
ATOM 24673 N N . LEU C 3 61 ? 167.067 199.809 178.357 1.00 38.20 61 LEU C N 1
ATOM 24674 C CA . LEU C 3 61 ? 167.759 201.083 178.507 1.00 40.52 61 LEU C CA 1
ATOM 24675 C C . LEU C 3 61 ? 167.900 201.801 177.174 1.00 42.30 61 LEU C C 1
ATOM 24676 O O . LEU C 3 61 ? 167.830 203.033 177.126 1.00 46.75 61 LEU C O 1
ATOM 24692 N N . GLY C 3 62 ? 168.100 201.059 176.085 1.00 38.58 62 GLY C N 1
ATOM 24693 C CA . GLY C 3 62 ? 168.155 201.692 174.781 1.00 39.33 62 GLY C CA 1
ATOM 24694 C C . GLY C 3 62 ? 166.835 202.328 174.399 1.00 41.39 62 GLY C C 1
ATOM 24695 O O . GLY C 3 62 ? 166.803 203.413 173.813 1.00 46.17 62 GLY C O 1
ATOM 24699 N N . VAL C 3 63 ? 165.728 201.659 174.717 1.00 39.57 63 VAL C N 1
ATOM 24700 C CA . VAL C 3 63 ? 164.418 202.238 174.433 1.00 27.51 63 VAL C CA 1
ATOM 24701 C C . VAL C 3 63 ? 164.178 203.470 175.296 1.00 30.59 63 VAL C C 1
ATOM 24702 O O . VAL C 3 63 ? 163.685 204.495 174.813 1.00 40.85 63 VAL C O 1
ATOM 24715 N N . SER C 3 64 ? 164.520 203.394 176.582 1.00 39.62 64 SER C N 1
ATOM 24716 C CA . SER C 3 64 ? 164.166 204.464 177.508 1.00 37.87 64 SER C CA 1
ATOM 24717 C C . SER C 3 64 ? 165.060 205.689 177.351 1.00 39.82 64 SER C C 1
ATOM 24718 O O . SER C 3 64 ? 164.572 206.823 177.419 1.00 47.99 64 SER C O 1
ATOM 24726 N N . TYR C 3 65 ? 166.359 205.492 177.141 1.00 41.95 65 TYR C N 1
ATOM 24727 C CA . TYR C 3 65 ? 167.328 206.577 177.158 1.00 41.11 65 TYR C CA 1
ATOM 24728 C C . TYR C 3 65 ? 168.101 206.634 175.847 1.00 45.37 65 TYR C C 1
ATOM 24729 O O . TYR C 3 65 ? 168.096 205.691 175.052 1.00 48.97 65 TYR C O 1
ATOM 24747 N N . VAL C 3 66 ? 168.770 207.763 175.635 1.00 49.21 66 VAL C N 1
ATOM 24748 C CA . VAL C 3 66 ? 169.669 207.923 174.499 1.00 48.42 66 VAL C CA 1
ATOM 24749 C C . VAL C 3 66 ? 170.996 207.262 174.838 1.00 55.11 66 VAL C C 1
ATOM 24750 O O . VAL C 3 66 ? 171.548 207.468 175.924 1.00 61.18 66 VAL C O 1
ATOM 24763 N N . LYS C 3 67 ? 171.516 206.465 173.903 1.00 53.47 67 LYS C N 1
ATOM 24764 C CA . LYS C 3 67 ? 172.643 205.593 174.212 1.00 55.00 67 LYS C CA 1
ATOM 24765 C C . LYS C 3 67 ? 173.898 206.366 174.598 1.00 54.39 67 LYS C C 1
ATOM 24766 O O . LYS C 3 67 ? 174.761 205.813 175.288 1.00 55.28 67 LYS C O 1
ATOM 24785 N N . ASN C 3 68 ? 174.025 207.623 174.178 1.00 58.29 68 ASN C N 1
ATOM 24786 C CA . ASN C 3 68 ? 175.136 208.453 174.626 1.00 61.63 68 ASN C CA 1
ATOM 24787 C C . ASN C 3 68 ? 174.878 209.103 175.978 1.00 62.38 68 ASN C C 1
ATOM 24788 O O . ASN C 3 68 ? 175.801 209.692 176.549 1.00 61.88 68 ASN C O 1
ATOM 24799 N N . SER C 3 69 ? 173.660 209.005 176.501 1.00 59.27 69 SER C N 1
ATOM 24800 C CA . SER C 3 69 ? 173.317 209.677 177.744 1.00 55.70 69 SER C CA 1
ATOM 24801 C C . SER C 3 69 ? 174.099 209.091 178.913 1.00 53.06 69 SER C C 1
ATOM 24802 O O . SER C 3 69 ? 174.523 207.932 178.891 1.00 57.81 69 SER C O 1
ATOM 24810 N N . GLU C 3 70 ? 174.293 209.914 179.945 1.00 53.63 70 GLU C N 1
ATOM 24811 C CA . GLU C 3 70 ? 174.972 209.441 181.145 1.00 54.25 70 GLU C CA 1
ATOM 24812 C C . GLU C 3 70 ? 174.090 208.494 181.947 1.00 57.05 70 GLU C C 1
ATOM 24813 O O . GLU C 3 70 ? 174.603 207.587 182.612 1.00 63.15 70 GLU C O 1
ATOM 24825 N N . GLU C 3 71 ? 172.771 208.687 181.906 1.00 51.95 71 GLU C N 1
ATOM 24826 C CA . GLU C 3 71 ? 171.872 207.756 182.580 1.00 52.09 71 GLU C CA 1
ATOM 24827 C C . GLU C 3 71 ? 172.006 206.357 181.996 1.00 54.31 71 GLU C C 1
ATOM 24828 O O . GLU C 3 71 ? 172.025 205.364 182.734 1.00 59.39 71 GLU C O 1
ATOM 24840 N N . TYR C 3 72 ? 172.092 206.261 180.669 1.00 50.10 72 TYR C N 1
ATOM 24841 C CA . TYR C 3 72 ? 172.294 204.970 180.025 1.00 46.49 72 TYR C CA 1
ATOM 24842 C C . TYR C 3 72 ? 173.559 204.301 180.543 1.00 50.12 72 TYR C C 1
ATOM 24843 O O . TYR C 3 72 ? 173.548 203.120 180.909 1.00 57.83 72 TYR C O 1
ATOM 24861 N N . SER C 3 73 ? 174.661 205.050 180.596 1.00 49.76 73 SER C N 1
ATOM 24862 C CA . SER C 3 73 ? 175.926 204.480 181.045 1.00 51.36 73 SER C CA 1
ATOM 24863 C C . SER C 3 73 ? 175.842 204.033 182.498 1.00 50.45 73 SER C C 1
ATOM 24864 O O . SER C 3 73 ? 176.296 202.938 182.850 1.00 58.89 73 SER C O 1
ATOM 24872 N N . LYS C 3 74 ? 175.261 204.868 183.358 1.00 46.83 74 LYS C N 1
ATOM 24873 C CA . LYS C 3 74 ? 175.173 204.528 184.774 1.00 46.89 74 LYS C CA 1
ATOM 24874 C C . LYS C 3 74 ? 174.336 203.272 184.980 1.00 53.19 74 LYS C C 1
ATOM 24875 O O . LYS C 3 74 ? 174.739 202.353 185.704 1.00 56.97 74 LYS C O 1
ATOM 24894 N N . LYS C 3 75 ? 173.169 203.208 184.338 1.00 50.23 75 LYS C N 1
ATOM 24895 C CA . LYS C 3 75 ? 172.298 202.054 184.517 1.00 43.95 75 LYS C CA 1
ATOM 24896 C C . LYS C 3 75 ? 172.923 200.793 183.934 1.00 47.85 75 LYS C C 1
ATOM 24897 O O . LYS C 3 75 ? 172.801 199.708 184.517 1.00 53.37 75 LYS C O 1
ATOM 24916 N N . LEU C 3 76 ? 173.594 200.907 182.787 1.00 47.63 76 LEU C N 1
ATOM 24917 C CA . LEU C 3 76 ? 174.224 199.734 182.197 1.00 46.88 76 LEU C CA 1
ATOM 24918 C C . LEU C 3 76 ? 175.374 199.235 183.062 1.00 45.56 76 LEU C C 1
ATOM 24919 O O . LEU C 3 76 ? 175.554 198.023 183.220 1.00 51.45 76 LEU C O 1
ATOM 24935 N N . GLU C 3 77 ? 176.161 200.148 183.635 1.00 48.72 77 GLU C N 1
ATOM 24936 C CA . GLU C 3 77 ? 177.210 199.731 184.558 1.00 48.16 77 GLU C CA 1
ATOM 24937 C C . GLU C 3 77 ? 176.616 199.053 185.782 1.00 47.26 77 GLU C C 1
ATOM 24938 O O . GLU C 3 77 ? 177.148 198.047 186.264 1.00 55.13 77 GLU C O 1
ATOM 24950 N N . LEU C 3 78 ? 175.513 199.593 186.304 1.00 44.75 78 LEU C N 1
ATOM 24951 C CA . LEU C 3 78 ? 174.866 198.969 187.453 1.00 46.45 78 LEU C CA 1
ATOM 24952 C C . LEU C 3 78 ? 174.408 197.555 187.120 1.00 45.78 78 LEU C C 1
ATOM 24953 O O . LEU C 3 78 ? 174.607 196.626 187.911 1.00 52.10 78 LEU C O 1
ATOM 24969 N N . GLU C 3 79 ? 173.798 197.372 185.948 1.00 49.62 79 GLU C N 1
ATOM 24970 C CA . GLU C 3 79 ? 173.351 196.040 185.549 1.00 45.40 79 GLU C CA 1
ATOM 24971 C C . GLU C 3 79 ? 174.528 195.091 185.372 1.00 49.42 79 GLU C C 1
ATOM 24972 O O . GLU C 3 79 ? 174.470 193.933 185.802 1.00 54.94 79 GLU C O 1
ATOM 24984 N N . LEU C 3 80 ? 175.606 195.560 184.741 1.00 46.99 80 LEU C N 1
ATOM 24985 C CA . LEU C 3 80 ? 176.768 194.702 184.541 1.00 46.28 80 LEU C CA 1
ATOM 24986 C C . LEU C 3 80 ? 177.383 194.296 185.874 1.00 46.93 80 LEU C C 1
ATOM 24987 O O . LEU C 3 80 ? 177.819 193.152 186.042 1.00 52.82 80 LEU C O 1
ATOM 25003 N N . ARG C 3 81 ? 177.434 195.220 186.833 1.00 49.47 81 ARG C N 1
ATOM 25004 C CA . ARG C 3 81 ? 177.942 194.877 188.156 1.00 43.16 81 ARG C CA 1
ATOM 25005 C C . ARG C 3 81 ? 177.029 193.880 188.856 1.00 46.47 81 ARG C C 1
ATOM 25006 O O . ARG C 3 81 ? 177.508 192.946 189.509 1.00 52.59 81 ARG C O 1
ATOM 25027 N N . LYS C 3 82 ? 175.713 194.059 188.731 1.00 50.76 82 LYS C N 1
ATOM 25028 C CA . LYS C 3 82 ? 174.780 193.175 189.424 1.00 46.13 82 LYS C CA 1
ATOM 25029 C C . LYS C 3 82 ? 174.892 191.743 188.917 1.00 45.88 82 LYS C C 1
ATOM 25030 O O . LYS C 3 82 ? 174.853 190.793 189.707 1.00 48.45 82 LYS C O 1
ATOM 25049 N N . LEU C 3 83 ? 175.026 191.566 187.606 1.00 44.58 83 LEU C N 1
ATOM 25050 C CA . LEU C 3 83 ? 175.127 190.243 187.006 1.00 42.85 83 LEU C CA 1
ATOM 25051 C C . LEU C 3 83 ? 176.564 189.756 186.883 1.00 43.99 83 LEU C C 1
ATOM 25052 O O . LEU C 3 83 ? 176.782 188.623 186.443 1.00 47.86 83 LEU C O 1
ATOM 25068 N N . LYS C 3 84 ? 177.543 190.577 187.254 1.00 49.08 84 LYS C N 1
ATOM 25069 C CA . LYS C 3 84 ? 178.948 190.176 187.273 1.00 45.86 84 LYS C CA 1
ATOM 25070 C C . LYS C 3 84 ? 179.431 189.781 185.876 1.00 44.98 84 LYS C C 1
ATOM 25071 O O . LYS C 3 84 ? 179.829 188.644 185.621 1.00 51.02 84 LYS C O 1
ATOM 25090 N N . PHE C 3 85 ? 179.387 190.755 184.966 1.00 42.37 85 PHE C N 1
ATOM 25091 C CA . PHE C 3 85 ? 179.928 190.599 183.626 1.00 43.18 85 PHE C CA 1
ATOM 25092 C C . PHE C 3 85 ? 181.107 191.546 183.419 1.00 45.49 85 PHE C C 1
ATOM 25093 O O . PHE C 3 85 ? 181.186 192.594 184.067 1.00 52.21 85 PHE C O 1
ATOM 25110 N N . PRO C 3 86 ? 182.043 191.212 182.530 1.00 40.17 86 PRO C N 1
ATOM 25111 C CA . PRO C 3 86 ? 183.184 192.108 182.300 1.00 41.85 86 PRO C CA 1
ATOM 25112 C C . PRO C 3 86 ? 182.743 193.414 181.658 1.00 44.63 86 PRO C C 1
ATOM 25113 O O . PRO C 3 86 ? 182.116 193.419 180.597 1.00 55.38 86 PRO C O 1
ATOM 25124 N N . TYR C 3 87 ? 183.075 194.526 182.312 1.00 51.04 87 TYR C N 1
ATOM 25125 C CA . TYR C 3 87 ? 182.820 195.847 181.744 1.00 54.15 87 TYR C CA 1
ATOM 25126 C C . TYR C 3 87 ? 183.990 196.809 181.856 1.00 60.01 87 TYR C C 1
ATOM 25127 O O . TYR C 3 87 ? 184.041 197.769 181.080 1.00 60.09 87 TYR C O 1
ATOM 25145 N N . ARG C 3 88 ? 184.931 196.600 182.774 1.00 69.38 88 ARG C N 1
ATOM 25146 C CA . ARG C 3 88 ? 186.075 197.476 182.944 1.00 67.97 88 ARG C CA 1
ATOM 25147 C C . ARG C 3 88 ? 187.363 196.744 182.578 1.00 72.39 88 ARG C C 1
ATOM 25148 O O . ARG C 3 88 ? 187.457 195.524 182.744 1.00 74.43 88 ARG C O 1
ATOM 25169 N N . PRO C 3 89 ? 188.381 197.458 182.075 1.00 76.34 89 PRO C N 1
ATOM 25170 C CA . PRO C 3 89 ? 189.640 196.798 181.719 1.00 76.79 89 PRO C CA 1
ATOM 25171 C C . PRO C 3 89 ? 190.481 196.443 182.941 1.00 77.35 89 PRO C C 1
ATOM 25172 O O . PRO C 3 89 ? 191.260 195.493 182.874 1.00 77.68 89 PRO C O 1
ATOM 25183 N N . ILE C 3 94 ? 195.793 189.219 185.139 1.00 66.45 94 ILE C N 1
ATOM 25184 C CA . ILE C 3 94 ? 194.621 188.368 184.995 1.00 67.41 94 ILE C CA 1
ATOM 25185 C C . ILE C 3 94 ? 194.340 187.645 186.303 1.00 65.98 94 ILE C C 1
ATOM 25186 O O . ILE C 3 94 ? 194.792 186.521 186.510 1.00 65.93 94 ILE C O 1
ATOM 25202 N N . SER C 3 95 ? 193.600 188.300 187.191 1.00 67.02 95 SER C N 1
ATOM 25203 C CA . SER C 3 95 ? 193.188 187.661 188.429 1.00 67.75 95 SER C CA 1
ATOM 25204 C C . SER C 3 95 ? 192.177 186.558 188.141 1.00 69.93 95 SER C C 1
ATOM 25205 O O . SER C 3 95 ? 191.366 186.654 187.215 1.00 73.71 95 SER C O 1
ATOM 25213 N N . ASP C 3 96 ? 192.229 185.501 188.954 1.00 73.68 96 ASP C N 1
ATOM 25214 C CA . ASP C 3 96 ? 191.354 184.354 188.732 1.00 74.16 96 ASP C CA 1
ATOM 25215 C C . ASP C 3 96 ? 189.904 184.796 188.598 1.00 73.70 96 ASP C C 1
ATOM 25216 O O . ASP C 3 96 ? 189.219 184.442 187.631 1.00 76.69 96 ASP C O 1
ATOM 25225 N N . ASP C 3 97 ? 189.426 185.600 189.550 1.00 68.26 97 ASP C N 1
ATOM 25226 C CA . ASP C 3 97 ? 188.054 186.088 189.481 1.00 68.07 97 ASP C CA 1
ATOM 25227 C C . ASP C 3 97 ? 187.781 186.735 188.131 1.00 64.68 97 ASP C C 1
ATOM 25228 O O . ASP C 3 97 ? 186.805 186.396 187.451 1.00 67.55 97 ASP C O 1
ATOM 25237 N N . VAL C 3 98 ? 188.665 187.638 187.703 1.00 59.13 98 VAL C N 1
ATOM 25238 C CA . VAL C 3 98 ? 188.489 188.275 186.403 1.00 59.09 98 VAL C CA 1
ATOM 25239 C C . VAL C 3 98 ? 188.366 187.213 185.322 1.00 59.16 98 VAL C C 1
ATOM 25240 O O . VAL C 3 98 ? 187.417 187.215 184.528 1.00 65.95 98 VAL C O 1
ATOM 25253 N N . TYR C 3 99 ? 189.290 186.249 185.320 1.00 58.05 99 TYR C N 1
ATOM 25254 C CA . TYR C 3 99 ? 189.216 185.167 184.348 1.00 54.98 99 TYR C CA 1
ATOM 25255 C C . TYR C 3 99 ? 187.826 184.556 184.354 1.00 56.58 99 TYR C C 1
ATOM 25256 O O . TYR C 3 99 ? 187.175 184.448 183.307 1.00 63.11 99 TYR C O 1
ATOM 25274 N N . ASP C 3 100 ? 187.328 184.213 185.543 1.00 56.95 100 ASP C N 1
ATOM 25275 C CA . ASP C 3 100 ? 186.013 183.597 185.630 1.00 54.83 100 ASP C CA 1
ATOM 25276 C C . ASP C 3 100 ? 184.990 184.438 184.887 1.00 54.42 100 ASP C C 1
ATOM 25277 O O . ASP C 3 100 ? 184.295 183.944 183.992 1.00 61.40 100 ASP C O 1
ATOM 25286 N N . LEU C 3 101 ? 184.938 185.735 185.193 1.00 47.39 101 LEU C N 1
ATOM 25287 C CA . LEU C 3 101 ? 183.959 186.593 184.541 1.00 49.72 101 LEU C CA 1
ATOM 25288 C C . LEU C 3 101 ? 184.066 186.466 183.029 1.00 48.57 101 LEU C C 1
ATOM 25289 O O . LEU C 3 101 ? 183.067 186.231 182.335 1.00 52.82 101 LEU C O 1
ATOM 25305 N N . ARG C 3 102 ? 185.285 186.581 182.504 1.00 46.45 102 ARG C N 1
ATOM 25306 C CA . ARG C 3 102 ? 185.451 186.526 181.061 1.00 46.14 102 ARG C CA 1
ATOM 25307 C C . ARG C 3 102 ? 184.945 185.201 180.518 1.00 45.87 102 ARG C C 1
ATOM 25308 O O . ARG C 3 102 ? 184.217 185.169 179.518 1.00 53.72 102 ARG C O 1
ATOM 25329 N N . ARG C 3 103 ? 185.283 184.100 181.190 1.00 41.80 103 ARG C N 1
ATOM 25330 C CA . ARG C 3 103 ? 184.775 182.805 180.762 1.00 43.25 103 ARG C CA 1
ATOM 25331 C C . ARG C 3 103 ? 183.258 182.836 180.690 1.00 42.49 103 ARG C C 1
ATOM 25332 O O . ARG C 3 103 ? 182.654 182.406 179.696 1.00 44.45 103 ARG C O 1
ATOM 25353 N N . LYS C 3 104 ? 182.622 183.333 181.753 1.00 39.30 104 LYS C N 1
ATOM 25354 C CA . LYS C 3 104 ? 181.181 183.493 181.737 1.00 35.19 104 LYS C CA 1
ATOM 25355 C C . LYS C 3 104 ? 180.798 184.109 180.408 1.00 43.07 104 LYS C C 1
ATOM 25356 O O . LYS C 3 104 ? 180.211 183.450 179.543 1.00 53.81 104 LYS C O 1
ATOM 25375 N N . ASP C 3 105 ? 181.297 185.321 180.177 1.00 40.61 105 ASP C N 1
ATOM 25376 C CA . ASP C 3 105 ? 180.898 186.073 178.994 1.00 37.27 105 ASP C CA 1
ATOM 25377 C C . ASP C 3 105 ? 181.018 185.205 177.751 1.00 36.36 105 ASP C C 1
ATOM 25378 O O . ASP C 3 105 ? 180.080 185.101 176.948 1.00 40.74 105 ASP C O 1
ATOM 25387 N N . HIS C 3 106 ? 182.150 184.515 177.620 1.00 34.64 106 HIS C N 1
ATOM 25388 C CA . HIS C 3 106 ? 182.435 183.806 176.381 1.00 34.00 106 HIS C CA 1
ATOM 25389 C C . HIS C 3 106 ? 181.453 182.666 176.168 1.00 36.10 106 HIS C C 1
ATOM 25390 O O . HIS C 3 106 ? 180.953 182.470 175.056 1.00 42.47 106 HIS C O 1
ATOM 25404 N N . ILE C 3 107 ? 181.159 181.910 177.222 1.00 35.55 107 ILE C N 1
ATOM 25405 C CA . ILE C 3 107 ? 180.269 180.763 177.071 1.00 32.05 107 ILE C CA 1
ATOM 25406 C C . ILE C 3 107 ? 178.833 181.236 176.895 1.00 37.57 107 ILE C C 1
ATOM 25407 O O . ILE C 3 107 ? 178.147 180.864 175.932 1.00 46.28 107 ILE C O 1
ATOM 25423 N N . SER C 3 108 ? 178.383 182.110 177.794 1.00 33.82 108 SER C N 1
ATOM 25424 C CA . SER C 3 108 ? 177.023 182.618 177.731 1.00 32.12 108 SER C CA 1
ATOM 25425 C C . SER C 3 108 ? 176.702 183.126 176.336 1.00 35.73 108 SER C C 1
ATOM 25426 O O . SER C 3 108 ? 175.645 182.808 175.778 1.00 48.03 108 SER C O 1
ATOM 25434 N N . HIS C 3 109 ? 177.607 183.912 175.745 1.00 34.76 109 HIS C N 1
ATOM 25435 C CA . HIS C 3 109 ? 177.322 184.447 174.422 1.00 34.41 109 HIS C CA 1
ATOM 25436 C C . HIS C 3 109 ? 176.925 183.330 173.470 1.00 33.69 109 HIS C C 1
ATOM 25437 O O . HIS C 3 109 ? 175.851 183.369 172.858 1.00 46.94 109 HIS C O 1
ATOM 25451 N N . PHE C 3 110 ? 177.756 182.294 173.374 1.00 23.44 110 PHE C N 1
ATOM 25452 C CA . PHE C 3 110 ? 177.470 181.238 172.414 1.00 25.62 110 PHE C CA 1
ATOM 25453 C C . PHE C 3 110 ? 176.181 180.518 172.775 1.00 34.61 110 PHE C C 1
ATOM 25454 O O . PHE C 3 110 ? 175.399 180.139 171.891 1.00 46.48 110 PHE C O 1
ATOM 25471 N N . ILE C 3 111 ? 175.920 180.346 174.070 1.00 28.52 111 ILE C N 1
ATOM 25472 C CA . ILE C 3 111 ? 174.663 179.715 174.451 1.00 29.25 111 ILE C CA 1
ATOM 25473 C C . ILE C 3 111 ? 173.507 180.515 173.871 1.00 39.77 111 ILE C C 1
ATOM 25474 O O . ILE C 3 111 ? 172.593 179.971 173.234 1.00 47.43 111 ILE C O 1
ATOM 25490 N N . LEU C 3 112 ? 173.572 181.836 174.025 1.00 33.89 112 LEU C N 1
ATOM 25491 C CA . LEU C 3 112 ? 172.499 182.676 173.515 1.00 32.33 112 LEU C CA 1
ATOM 25492 C C . LEU C 3 112 ? 172.431 182.599 172.000 1.00 27.09 112 LEU C C 1
ATOM 25493 O O . LEU C 3 112 ? 171.342 182.687 171.423 1.00 37.31 112 LEU C O 1
ATOM 25509 N N . ARG C 3 113 ? 173.579 182.431 171.344 1.00 27.33 113 ARG C N 1
ATOM 25510 C CA . ARG C 3 113 ? 173.563 182.192 169.907 1.00 27.14 113 ARG C CA 1
ATOM 25511 C C . ARG C 3 113 ? 172.688 180.993 169.598 1.00 28.25 113 ARG C C 1
ATOM 25512 O O . ARG C 3 113 ? 171.779 181.063 168.763 1.00 41.47 113 ARG C O 1
ATOM 25533 N N . LEU C 3 114 ? 172.921 179.893 170.310 1.00 33.16 114 LEU C N 1
ATOM 25534 C CA . LEU C 3 114 ? 172.085 178.715 170.124 1.00 33.19 114 LEU C CA 1
ATOM 25535 C C . LEU C 3 114 ? 170.623 179.041 170.374 1.00 35.85 114 LEU C C 1
ATOM 25536 O O . LEU C 3 114 ? 169.738 178.470 169.730 1.00 37.31 114 LEU C O 1
ATOM 25552 N N . ALA C 3 115 ? 170.350 179.960 171.299 1.00 38.28 115 ALA C N 1
ATOM 25553 C CA . ALA C 3 115 ? 168.971 180.346 171.571 1.00 32.59 115 ALA C CA 1
ATOM 25554 C C . ALA C 3 115 ? 168.401 181.275 170.505 1.00 35.53 115 ALA C C 1
ATOM 25555 O O . ALA C 3 115 ? 167.189 181.260 170.270 1.00 40.29 115 ALA C O 1
ATOM 25562 N N . TYR C 3 116 ? 169.242 182.076 169.848 1.00 41.88 116 TYR C N 1
ATOM 25563 C CA . TYR C 3 116 ? 168.745 183.184 169.037 1.00 30.25 116 TYR C CA 1
ATOM 25564 C C . TYR C 3 116 ? 169.155 183.060 167.575 1.00 36.24 116 TYR C C 1
ATOM 25565 O O . TYR C 3 116 ? 169.614 184.033 166.969 1.00 44.73 116 TYR C O 1
ATOM 25583 N N . CYS C 3 117 ? 168.998 181.872 166.999 1.00 40.29 117 CYS C N 1
ATOM 25584 C CA . CYS C 3 117 ? 169.304 181.654 165.596 1.00 37.93 117 CYS C CA 1
ATOM 25585 C C . CYS C 3 117 ? 168.177 180.969 164.839 1.00 45.01 117 CYS C C 1
ATOM 25586 O O . CYS C 3 117 ? 168.328 180.707 163.642 1.00 51.49 117 CYS C O 1
ATOM 25594 N N . GLN C 3 118 ? 167.056 180.673 165.496 1.00 48.27 118 GLN C N 1
ATOM 25595 C CA . GLN C 3 118 ? 165.995 179.909 164.854 1.00 50.70 118 GLN C CA 1
ATOM 25596 C C . GLN C 3 118 ? 165.201 180.752 163.864 1.00 51.85 118 GLN C C 1
ATOM 25597 O O . GLN C 3 118 ? 164.809 180.255 162.803 1.00 56.91 118 GLN C O 1
ATOM 25611 N N . SER C 3 119 ? 164.953 182.018 164.185 1.00 45.24 119 SER C N 1
ATOM 25612 C CA . SER C 3 119 ? 164.109 182.879 163.370 1.00 42.80 119 SER C CA 1
ATOM 25613 C C . SER C 3 119 ? 164.814 184.198 163.103 1.00 43.61 119 SER C C 1
ATOM 25614 O O . SER C 3 119 ? 165.466 184.757 163.991 1.00 52.61 119 SER C O 1
ATOM 25622 N N . GLU C 3 120 ? 164.651 184.704 161.879 1.00 47.80 120 GLU C N 1
ATOM 25623 C CA . GLU C 3 120 ? 165.312 185.943 161.488 1.00 49.01 120 GLU C CA 1
ATOM 25624 C C . GLU C 3 120 ? 165.048 187.046 162.501 1.00 49.49 120 GLU C C 1
ATOM 25625 O O . GLU C 3 120 ? 165.979 187.714 162.963 1.00 57.78 120 GLU C O 1
ATOM 25637 N N . ASP C 3 121 ? 163.782 187.250 162.863 1.00 47.54 121 ASP C N 1
ATOM 25638 C CA . ASP C 3 121 ? 163.464 188.224 163.899 1.00 46.97 121 ASP C CA 1
ATOM 25639 C C . ASP C 3 121 ? 164.411 188.069 165.080 1.00 49.63 121 ASP C C 1
ATOM 25640 O O . ASP C 3 121 ? 165.178 188.985 165.410 1.00 48.09 121 ASP C O 1
ATOM 25649 N N . LEU C 3 122 ? 164.396 186.888 165.701 1.00 46.43 122 LEU C N 1
ATOM 25650 C CA . LEU C 3 122 ? 165.252 186.651 166.853 1.00 40.39 122 LEU C CA 1
ATOM 25651 C C . LEU C 3 122 ? 166.684 187.037 166.534 1.00 41.42 122 LEU C C 1
ATOM 25652 O O . LEU C 3 122 ? 167.332 187.754 167.305 1.00 50.03 122 LEU C O 1
ATOM 25668 N N . ARG C 3 123 ? 167.191 186.576 165.390 1.00 38.76 123 ARG C N 1
ATOM 25669 C CA . ARG C 3 123 ? 168.571 186.874 165.043 1.00 38.23 123 ARG C CA 1
ATOM 25670 C C . ARG C 3 123 ? 168.812 188.367 165.129 1.00 39.41 123 ARG C C 1
ATOM 25671 O O . ARG C 3 123 ? 169.692 188.825 165.867 1.00 48.48 123 ARG C O 1
ATOM 25692 N N . ARG C 3 124 ? 167.978 189.142 164.439 1.00 40.40 124 ARG C N 1
ATOM 25693 C CA . ARG C 3 124 ? 168.146 190.585 164.434 1.00 43.57 124 ARG C CA 1
ATOM 25694 C C . ARG C 3 124 ? 168.177 191.108 165.856 1.00 43.47 124 ARG C C 1
ATOM 25695 O O . ARG C 3 124 ? 169.081 191.863 166.235 1.00 50.13 124 ARG C O 1
ATOM 25716 N N . TRP C 3 125 ? 167.206 190.692 166.667 1.00 38.15 125 TRP C N 1
ATOM 25717 C CA . TRP C 3 125 ? 167.154 191.188 168.035 1.00 35.60 125 TRP C CA 1
ATOM 25718 C C . TRP C 3 125 ? 168.494 190.953 168.707 1.00 35.22 125 TRP C C 1
ATOM 25719 O O . TRP C 3 125 ? 169.142 191.890 169.205 1.00 39.62 125 TRP C O 1
ATOM 25740 N N . PHE C 3 126 ? 168.955 189.705 168.646 1.00 39.69 126 PHE C N 1
ATOM 25741 C CA . PHE C 3 126 ? 170.207 189.349 169.285 1.00 41.54 126 PHE C CA 1
ATOM 25742 C C . PHE C 3 126 ? 171.288 190.292 168.813 1.00 37.42 126 PHE C C 1
ATOM 25743 O O . PHE C 3 126 ? 171.911 190.994 169.617 1.00 48.16 126 PHE C O 1
ATOM 25760 N N . ILE C 3 127 ? 171.423 190.414 167.495 1.00 38.63 127 ILE C N 1
ATOM 25761 C CA . ILE C 3 127 ? 172.509 191.208 166.949 1.00 37.17 127 ILE C CA 1
ATOM 25762 C C . ILE C 3 127 ? 172.445 192.600 167.538 1.00 40.61 127 ILE C C 1
ATOM 25763 O O . ILE C 3 127 ? 173.435 193.117 168.065 1.00 51.27 127 ILE C O 1
ATOM 25779 N N . GLN C 3 128 ? 171.261 193.204 167.507 1.00 39.31 128 GLN C N 1
ATOM 25780 C CA . GLN C 3 128 ? 171.153 194.574 167.974 1.00 37.60 128 GLN C CA 1
ATOM 25781 C C . GLN C 3 128 ? 171.689 194.669 169.385 1.00 38.54 128 GLN C C 1
ATOM 25782 O O . GLN C 3 128 ? 172.629 195.428 169.660 1.00 46.20 128 GLN C O 1
ATOM 25796 N N . GLN C 3 129 ? 171.169 193.821 170.270 1.00 37.46 129 GLN C N 1
ATOM 25797 C CA . GLN C 3 129 ? 171.570 193.923 171.663 1.00 34.09 129 GLN C CA 1
ATOM 25798 C C . GLN C 3 129 ? 173.073 193.759 171.778 1.00 40.26 129 GLN C C 1
ATOM 25799 O O . GLN C 3 129 ? 173.753 194.559 172.435 1.00 48.20 129 GLN C O 1
ATOM 25813 N N . GLU C 3 130 ? 173.615 192.760 171.083 1.00 40.91 130 GLU C N 1
ATOM 25814 C CA . GLU C 3 130 ? 175.037 192.495 171.202 1.00 41.48 130 GLU C CA 1
ATOM 25815 C C . GLU C 3 130 ? 175.816 193.725 170.789 1.00 46.67 130 GLU C C 1
ATOM 25816 O O . GLU C 3 130 ? 176.695 194.192 171.521 1.00 52.97 130 GLU C O 1
ATOM 25828 N N . MET C 3 131 ? 175.444 194.309 169.652 1.00 45.72 131 MET C N 1
ATOM 25829 C CA . MET C 3 131 ? 176.150 195.484 169.175 1.00 44.44 131 MET C CA 1
ATOM 25830 C C . MET C 3 131 ? 176.119 196.558 170.240 1.00 47.09 131 MET C C 1
ATOM 25831 O O . MET C 3 131 ? 177.153 197.142 170.583 1.00 55.49 131 MET C O 1
ATOM 25845 N N . ASP C 3 132 ? 174.938 196.803 170.805 1.00 42.82 132 ASP C N 1
ATOM 25846 C CA . ASP C 3 132 ? 174.839 197.846 171.811 1.00 38.00 132 ASP C CA 1
ATOM 25847 C C . ASP C 3 132 ? 175.843 197.579 172.914 1.00 41.45 132 ASP C C 1
ATOM 25848 O O . ASP C 3 132 ? 176.686 198.431 173.231 1.00 52.13 132 ASP C O 1
ATOM 25857 N N . LEU C 3 133 ? 175.823 196.358 173.443 1.00 40.57 133 LEU C N 1
ATOM 25858 C CA . LEU C 3 133 ? 176.710 196.035 174.547 1.00 40.70 133 LEU C CA 1
ATOM 25859 C C . LEU C 3 133 ? 178.148 196.297 174.141 1.00 45.00 133 LEU C C 1
ATOM 25860 O O . LEU C 3 133 ? 178.902 196.969 174.858 1.00 52.54 133 LEU C O 1
ATOM 25876 N N . PHE C 3 134 ? 178.518 195.830 172.950 1.00 45.70 134 PHE C N 1
ATOM 25877 C CA . PHE C 3 134 ? 179.895 195.963 172.511 1.00 44.41 134 PHE C CA 1
ATOM 25878 C C . PHE C 3 134 ? 180.279 197.427 172.480 1.00 46.19 134 PHE C C 1
ATOM 25879 O O . PHE C 3 134 ? 181.323 197.822 173.010 1.00 53.85 134 PHE C O 1
ATOM 25896 N N . LYS C 3 135 ? 179.403 198.254 171.916 1.00 45.10 135 LYS C N 1
ATOM 25897 C CA . LYS C 3 135 ? 179.683 199.676 171.848 1.00 43.18 135 LYS C CA 1
ATOM 25898 C C . LYS C 3 135 ? 179.939 200.208 173.242 1.00 46.73 135 LYS C C 1
ATOM 25899 O O . LYS C 3 135 ? 180.970 200.839 173.507 1.00 56.70 135 LYS C O 1
ATOM 25918 N N . PHE C 3 136 ? 179.037 199.893 174.167 1.00 45.10 136 PHE C N 1
ATOM 25919 C CA . PHE C 3 136 ? 179.202 200.389 175.521 1.00 42.31 136 PHE C CA 1
ATOM 25920 C C . PHE C 3 136 ? 180.585 200.028 176.027 1.00 44.40 136 PHE C C 1
ATOM 25921 O O . PHE C 3 136 ? 181.337 200.886 176.505 1.00 50.46 136 PHE C O 1
ATOM 25938 N N . ARG C 3 137 ? 180.966 198.764 175.855 1.00 42.53 137 ARG C N 1
ATOM 25939 C CA . ARG C 3 137 ? 182.233 198.311 176.410 1.00 41.25 137 ARG C CA 1
ATOM 25940 C C . ARG C 3 137 ? 183.390 199.056 175.764 1.00 47.72 137 ARG C C 1
ATOM 25941 O O . ARG C 3 137 ? 184.335 199.473 176.446 1.00 56.01 137 ARG C O 1
ATOM 25962 N N . PHE C 3 138 ? 183.307 199.273 174.453 1.00 50.88 138 PHE C N 1
ATOM 25963 C CA . PHE C 3 138 ? 184.344 200.024 173.762 1.00 48.81 138 PHE C CA 1
ATOM 25964 C C . PHE C 3 138 ? 184.478 201.412 174.365 1.00 52.65 138 PHE C C 1
ATOM 25965 O O . PHE C 3 138 ? 185.593 201.896 174.596 1.00 57.66 138 PHE C O 1
ATOM 25982 N N . GLY C 3 139 ? 183.347 202.046 174.674 1.00 51.26 139 GLY C N 1
ATOM 25983 C CA . GLY C 3 139 ? 183.385 203.378 175.241 1.00 53.01 139 GLY C CA 1
ATOM 25984 C C . GLY C 3 139 ? 184.111 203.444 176.565 1.00 52.23 139 GLY C C 1
ATOM 25985 O O . GLY C 3 139 ? 184.519 204.531 176.986 1.00 56.70 139 GLY C O 1
ATOM 25989 N N . LEU C 3 140 ? 184.285 202.305 177.231 1.00 50.82 140 LEU C N 1
ATOM 25990 C CA . LEU C 3 140 ? 184.951 202.251 178.522 1.00 53.20 140 LEU C CA 1
ATOM 25991 C C . LEU C 3 140 ? 186.406 201.822 178.410 1.00 57.98 140 LEU C C 1
ATOM 25992 O O . LEU C 3 140 ? 187.047 201.574 179.436 1.00 61.73 140 LEU C O 1
ATOM 26008 N N . LEU C 3 141 ? 186.945 201.733 177.196 1.00 64.87 141 LEU C N 1
ATOM 26009 C CA . LEU C 3 141 ? 188.313 201.277 176.999 1.00 65.64 141 LEU C CA 1
ATOM 26010 C C . LEU C 3 141 ? 189.265 202.466 176.956 1.00 66.54 141 LEU C C 1
ATOM 26011 O O . LEU C 3 141 ? 189.066 203.402 176.176 1.00 66.84 141 LEU C O 1
ATOM 26027 N N . THR C 3 142 ? 190.296 202.422 177.796 1.00 77.06 142 THR C N 1
ATOM 26028 C CA . THR C 3 142 ? 191.356 203.417 177.732 1.00 77.67 142 THR C CA 1
ATOM 26029 C C . THR C 3 142 ? 192.160 203.235 176.451 1.00 77.48 142 THR C C 1
ATOM 26030 O O . THR C 3 142 ? 192.257 202.133 175.905 1.00 80.08 142 THR C O 1
ATOM 26041 N N . LYS C 3 143 ? 192.751 204.334 175.977 1.00 77.31 143 LYS C N 1
ATOM 26042 C CA . LYS C 3 143 ? 193.433 204.304 174.687 1.00 77.17 143 LYS C CA 1
ATOM 26043 C C . LYS C 3 143 ? 194.416 203.143 174.618 1.00 77.54 143 LYS C C 1
ATOM 26044 O O . LYS C 3 143 ? 194.397 202.354 173.666 1.00 81.57 143 LYS C O 1
ATOM 26063 N N . GLU C 3 144 ? 195.264 203.002 175.636 1.00 77.19 144 GLU C N 1
ATOM 26064 C CA . GLU C 3 144 ? 196.177 201.868 175.678 1.00 80.28 144 GLU C CA 1
ATOM 26065 C C . GLU C 3 144 ? 195.416 200.571 175.443 1.00 80.54 144 GLU C C 1
ATOM 26066 O O . GLU C 3 144 ? 195.655 199.855 174.462 1.00 83.36 144 GLU C O 1
ATOM 26078 N N . SER C 3 145 ? 194.462 200.278 176.328 1.00 75.27 145 SER C N 1
ATOM 26079 C CA . SER C 3 145 ? 193.664 199.071 176.178 1.00 73.52 145 SER C CA 1
ATOM 26080 C C . SER C 3 145 ? 193.077 198.984 174.780 1.00 71.50 145 SER C C 1
ATOM 26081 O O . SER C 3 145 ? 193.076 197.911 174.165 1.00 74.84 145 SER C O 1
ATOM 26089 N N . VAL C 3 146 ? 192.579 200.104 174.254 1.00 66.92 146 VAL C N 1
ATOM 26090 C CA . VAL C 3 146 ? 191.965 200.066 172.933 1.00 69.06 146 VAL C CA 1
ATOM 26091 C C . VAL C 3 146 ? 192.958 199.509 171.929 1.00 69.91 146 VAL C C 1
ATOM 26092 O O . VAL C 3 146 ? 192.670 198.546 171.208 1.00 74.23 146 VAL C O 1
ATOM 26105 N N . GLN C 3 147 ? 194.167 200.068 171.917 1.00 74.43 147 GLN C N 1
ATOM 26106 C CA . GLN C 3 147 ? 195.178 199.586 170.989 1.00 75.94 147 GLN C CA 1
ATOM 26107 C C . GLN C 3 147 ? 195.444 198.111 171.224 1.00 71.99 147 GLN C C 1
ATOM 26108 O O . GLN C 3 147 ? 195.545 197.328 170.270 1.00 75.46 147 GLN C O 1
ATOM 26122 N N . GLU C 3 148 ? 195.548 197.709 172.490 1.00 67.88 148 GLU C N 1
ATOM 26123 C CA . GLU C 3 148 ? 195.781 196.301 172.771 1.00 69.81 148 GLU C CA 1
ATOM 26124 C C . GLU C 3 148 ? 194.742 195.467 172.041 1.00 68.77 148 GLU C C 1
ATOM 26125 O O . GLU C 3 148 ? 195.072 194.541 171.289 1.00 71.32 148 GLU C O 1
ATOM 26137 N N . PHE C 3 149 ? 193.476 195.840 172.203 1.00 62.69 149 PHE C N 1
ATOM 26138 C CA . PHE C 3 149 ? 192.404 195.112 171.544 1.00 62.77 149 PHE C CA 1
ATOM 26139 C C . PHE C 3 149 ? 192.634 195.091 170.042 1.00 62.29 149 PHE C C 1
ATOM 26140 O O . PHE C 3 149 ? 192.667 194.024 169.417 1.00 67.53 149 PHE C O 1
ATOM 26157 N N . LEU C 3 150 ? 192.873 196.266 169.460 1.00 63.68 150 LEU C N 1
ATOM 26158 C CA . LEU C 3 150 ? 193.011 196.359 168.014 1.00 62.58 150 LEU C CA 1
ATOM 26159 C C . LEU C 3 150 ? 194.157 195.499 167.519 1.00 66.65 150 LEU C C 1
ATOM 26160 O O . LEU C 3 150 ? 194.187 195.132 166.340 1.00 68.51 150 LEU C O 1
ATOM 26176 N N . LYS C 3 151 ? 195.099 195.172 168.399 1.00 70.35 151 LYS C N 1
ATOM 26177 C CA . LYS C 3 151 ? 196.203 194.307 168.007 1.00 68.66 151 LYS C CA 1
ATOM 26178 C C . LYS C 3 151 ? 195.813 192.841 168.131 1.00 69.08 151 LYS C C 1
ATOM 26179 O O . LYS C 3 151 ? 196.052 192.047 167.215 1.00 71.23 151 LYS C O 1
ATOM 26198 N N . LEU C 3 152 ? 195.178 192.475 169.247 1.00 68.03 152 LEU C N 1
ATOM 26199 C CA . LEU C 3 152 ? 194.912 191.065 169.508 1.00 62.24 152 LEU C CA 1
ATOM 26200 C C . LEU C 3 152 ? 194.013 190.457 168.443 1.00 65.18 152 LEU C C 1
ATOM 26201 O O . LEU C 3 152 ? 194.083 189.250 168.187 1.00 68.09 152 LEU C O 1
ATOM 26217 N N . ASN C 3 153 ? 193.168 191.269 167.813 1.00 63.39 153 ASN C N 1
ATOM 26218 C CA . ASN C 3 153 ? 192.248 190.800 166.789 1.00 62.13 153 ASN C CA 1
ATOM 26219 C C . ASN C 3 153 ? 192.717 191.135 165.381 1.00 65.16 153 ASN C C 1
ATOM 26220 O O . ASN C 3 153 ? 191.946 190.980 164.430 1.00 67.41 153 ASN C O 1
ATOM 26231 N N . ASP C 3 154 ? 193.959 191.592 165.223 1.00 69.48 154 ASP C N 1
ATOM 26232 C CA . ASP C 3 154 ? 194.518 191.896 163.909 1.00 69.86 154 ASP C CA 1
ATOM 26233 C C . ASP C 3 154 ? 193.663 192.934 163.179 1.00 67.93 154 ASP C C 1
ATOM 26234 O O . ASP C 3 154 ? 193.077 192.674 162.127 1.00 67.28 154 ASP C O 1
ATOM 26243 N N . LEU C 3 155 ? 193.600 194.124 163.766 1.00 65.20 155 LEU C N 1
ATOM 26244 C CA . LEU C 3 155 ? 192.854 195.232 163.183 1.00 64.19 155 LEU C CA 1
ATOM 26245 C C . LEU C 3 155 ? 193.769 196.424 162.930 1.00 65.28 155 LEU C C 1
ATOM 26246 O O . LEU C 3 155 ? 194.988 196.277 162.845 1.00 65.29 155 LEU C O 1
ATOM 26262 N N . HIS C 3 217 ? 188.931 209.059 167.101 1.00 79.94 217 HIS C N 1
ATOM 26263 C CA . HIS C 3 217 ? 188.561 208.060 168.095 1.00 81.27 217 HIS C CA 1
ATOM 26264 C C . HIS C 3 217 ? 187.076 207.729 168.008 1.00 79.94 217 HIS C C 1
ATOM 26265 O O . HIS C 3 217 ? 186.697 206.570 167.841 1.00 80.92 217 HIS C O 1
ATOM 26279 N N . LYS C 3 218 ? 186.241 208.765 168.105 1.00 74.89 218 LYS C N 1
ATOM 26280 C CA . LYS C 3 218 ? 184.797 208.560 168.110 1.00 74.14 218 LYS C CA 1
ATOM 26281 C C . LYS C 3 218 ? 184.351 207.710 166.929 1.00 75.07 218 LYS C C 1
ATOM 26282 O O . LYS C 3 218 ? 183.464 206.859 167.064 1.00 74.61 218 LYS C O 1
ATOM 26301 N N . ASP C 3 219 ? 184.952 207.927 165.759 1.00 76.10 219 ASP C N 1
ATOM 26302 C CA . ASP C 3 219 ? 184.537 207.204 164.564 1.00 77.57 219 ASP C CA 1
ATOM 26303 C C . ASP C 3 219 ? 185.040 205.765 164.545 1.00 75.00 219 ASP C C 1
ATOM 26304 O O . ASP C 3 219 ? 184.387 204.900 163.950 1.00 76.02 219 ASP C O 1
ATOM 26313 N N . ILE C 3 220 ? 186.180 205.484 165.182 1.00 64.13 220 ILE C N 1
ATOM 26314 C CA . ILE C 3 220 ? 186.788 204.160 165.054 1.00 65.51 220 ILE C CA 1
ATOM 26315 C C . ILE C 3 220 ? 185.819 203.084 165.523 1.00 65.92 220 ILE C C 1
ATOM 26316 O O . ILE C 3 220 ? 185.665 202.032 164.877 1.00 64.69 220 ILE C O 1
ATOM 26332 N N . VAL C 3 221 ? 185.119 203.345 166.628 1.00 64.37 221 VAL C N 1
ATOM 26333 C CA . VAL C 3 221 ? 184.184 202.360 167.150 1.00 61.47 221 VAL C CA 1
ATOM 26334 C C . VAL C 3 221 ? 183.234 201.930 166.051 1.00 60.29 221 VAL C C 1
ATOM 26335 O O . VAL C 3 221 ? 182.938 200.742 165.900 1.00 63.63 221 VAL C O 1
ATOM 26348 N N . SER C 3 222 ? 182.752 202.885 165.254 1.00 63.00 222 SER C N 1
ATOM 26349 C CA . SER C 3 222 ? 181.815 202.542 164.195 1.00 59.84 222 SER C CA 1
ATOM 26350 C C . SER C 3 222 ? 182.384 201.439 163.319 1.00 59.39 222 SER C C 1
ATOM 26351 O O . SER C 3 222 ? 181.755 200.391 163.136 1.00 62.86 222 SER C O 1
ATOM 26359 N N . ILE C 3 223 ? 183.599 201.639 162.806 1.00 61.33 223 ILE C N 1
ATOM 26360 C CA . ILE C 3 223 ? 184.199 200.631 161.940 1.00 60.22 223 ILE C CA 1
ATOM 26361 C C . ILE C 3 223 ? 184.272 199.305 162.676 1.00 59.61 223 ILE C C 1
ATOM 26362 O O . ILE C 3 223 ? 183.888 198.247 162.147 1.00 58.96 223 ILE C O 1
ATOM 26378 N N . VAL C 3 224 ? 184.746 199.346 163.922 1.00 61.78 224 VAL C N 1
ATOM 26379 C CA . VAL C 3 224 ? 184.877 198.101 164.665 1.00 56.36 224 VAL C CA 1
ATOM 26380 C C . VAL C 3 224 ? 183.532 197.398 164.682 1.00 54.17 224 VAL C C 1
ATOM 26381 O O . VAL C 3 224 ? 183.415 196.220 164.322 1.00 58.92 224 VAL C O 1
ATOM 26394 N N . LEU C 3 225 ? 182.485 198.153 165.001 1.00 54.20 225 LEU C N 1
ATOM 26395 C CA . LEU C 3 225 ? 181.159 197.575 165.113 1.00 55.87 225 LEU C CA 1
ATOM 26396 C C . LEU C 3 225 ? 180.745 196.967 163.793 1.00 57.63 225 LEU C C 1
ATOM 26397 O O . LEU C 3 225 ? 180.188 195.868 163.756 1.00 65.14 225 LEU C O 1
ATOM 26413 N N . ASN C 3 226 ? 181.015 197.665 162.693 1.00 53.33 226 ASN C N 1
ATOM 26414 C CA . ASN C 3 226 ? 180.659 197.117 161.396 1.00 53.69 226 ASN C CA 1
ATOM 26415 C C . ASN C 3 226 ? 181.251 195.729 161.268 1.00 54.45 226 ASN C C 1
ATOM 26416 O O . ASN C 3 226 ? 180.536 194.745 161.015 1.00 55.36 226 ASN C O 1
ATOM 26427 N N . ASP C 3 227 ? 182.558 195.627 161.512 1.00 57.10 227 ASP C N 1
ATOM 26428 C CA . ASP C 3 227 ? 183.204 194.328 161.401 1.00 54.31 227 ASP C CA 1
ATOM 26429 C C . ASP C 3 227 ? 182.470 193.325 162.271 1.00 57.61 227 ASP C C 1
ATOM 26430 O O . ASP C 3 227 ? 182.019 192.268 161.797 1.00 61.36 227 ASP C O 1
ATOM 26439 N N . PHE C 3 228 ? 182.274 193.693 163.537 1.00 55.60 228 PHE C N 1
ATOM 26440 C CA . PHE C 3 228 ? 181.647 192.782 164.475 1.00 49.73 228 PHE C CA 1
ATOM 26441 C C . PHE C 3 228 ? 180.351 192.273 163.883 1.00 49.15 228 PHE C C 1
ATOM 26442 O O . PHE C 3 228 ? 180.144 191.064 163.765 1.00 55.94 228 PHE C O 1
ATOM 26459 N N . ARG C 3 229 ? 179.518 193.195 163.408 1.00 46.16 229 ARG C N 1
ATOM 26460 C CA . ARG C 3 229 ? 178.202 192.823 162.919 1.00 47.15 229 ARG C CA 1
ATOM 26461 C C . ARG C 3 229 ? 178.333 191.821 161.792 1.00 50.79 229 ARG C C 1
ATOM 26462 O O . ARG C 3 229 ? 177.679 190.771 161.793 1.00 58.08 229 ARG C O 1
ATOM 26483 N N . ALA C 3 230 ? 179.189 192.123 160.819 1.00 52.88 230 ALA C N 1
ATOM 26484 C CA . ALA C 3 230 ? 179.383 191.165 159.743 1.00 50.41 230 ALA C CA 1
ATOM 26485 C C . ALA C 3 230 ? 179.597 189.790 160.350 1.00 50.74 230 ALA C C 1
ATOM 26486 O O . ALA C 3 230 ? 178.772 188.870 160.192 1.00 54.82 230 ALA C O 1
ATOM 26493 N N . LYS C 3 231 ? 180.653 189.686 161.156 1.00 50.75 231 LYS C N 1
ATOM 26494 C CA . LYS C 3 231 ? 181.016 188.393 161.709 1.00 48.88 231 LYS C CA 1
ATOM 26495 C C . LYS C 3 231 ? 179.804 187.757 162.363 1.00 49.76 231 LYS C C 1
ATOM 26496 O O . LYS C 3 231 ? 179.444 186.615 162.059 1.00 54.67 231 LYS C O 1
ATOM 26515 N N . LEU C 3 232 ? 179.119 188.522 163.210 1.00 47.32 232 LEU C N 1
ATOM 26516 C CA . LEU C 3 232 ? 178.067 187.945 164.027 1.00 42.84 232 LEU C CA 1
ATOM 26517 C C . LEU C 3 232 ? 176.974 187.385 163.144 1.00 46.63 232 LEU C C 1
ATOM 26518 O O . LEU C 3 232 ? 176.502 186.264 163.361 1.00 57.34 232 LEU C O 1
ATOM 26534 N N . SER C 3 233 ? 176.581 188.138 162.121 1.00 44.70 233 SER C N 1
ATOM 26535 C CA . SER C 3 233 ? 175.552 187.644 161.220 1.00 46.22 233 SER C CA 1
ATOM 26536 C C . SER C 3 233 ? 175.984 186.316 160.631 1.00 46.28 233 SER C C 1
ATOM 26537 O O . SER C 3 233 ? 175.245 185.320 160.687 1.00 51.50 233 SER C O 1
ATOM 26545 N N . LYS C 3 234 ? 177.210 186.271 160.105 1.00 45.78 234 LYS C N 1
ATOM 26546 C CA . LYS C 3 234 ? 177.691 185.019 159.539 1.00 43.98 234 LYS C CA 1
ATOM 26547 C C . LYS C 3 234 ? 177.532 183.907 160.564 1.00 47.44 234 LYS C C 1
ATOM 26548 O O . LYS C 3 234 ? 176.947 182.850 160.283 1.00 52.15 234 LYS C O 1
ATOM 26567 N N . ALA C 3 235 ? 177.989 184.173 161.788 1.00 42.88 235 ALA C N 1
ATOM 26568 C CA . ALA C 3 235 ? 177.974 183.143 162.811 1.00 41.85 235 ALA C CA 1
ATOM 26569 C C . ALA C 3 235 ? 176.560 182.652 163.033 1.00 42.55 235 ALA C C 1
ATOM 26570 O O . ALA C 3 235 ? 176.315 181.443 163.087 1.00 47.56 235 ALA C O 1
ATOM 26577 N N . LEU C 3 236 ? 175.609 183.578 163.116 1.00 40.14 236 LEU C N 1
ATOM 26578 C CA . LEU C 3 236 ? 174.238 183.178 163.378 1.00 41.57 236 LEU C CA 1
ATOM 26579 C C . LEU C 3 236 ? 173.738 182.285 162.261 1.00 42.52 236 LEU C C 1
ATOM 26580 O O . LEU C 3 236 ? 173.098 181.257 162.515 1.00 47.77 236 LEU C O 1
ATOM 26596 N N . ALA C 3 237 ? 174.050 182.643 161.016 1.00 45.48 237 ALA C N 1
ATOM 26597 C CA . ALA C 3 237 ? 173.659 181.776 159.914 1.00 45.92 237 ALA C CA 1
ATOM 26598 C C . ALA C 3 237 ? 174.192 180.375 160.161 1.00 45.61 237 ALA C C 1
ATOM 26599 O O . ALA C 3 237 ? 173.440 179.389 160.162 1.00 47.64 237 ALA C O 1
ATOM 26606 N N . LEU C 3 238 ? 175.488 180.283 160.457 1.00 44.89 238 LEU C N 1
ATOM 26607 C CA . LEU C 3 238 ? 176.080 178.969 160.666 1.00 42.07 238 LEU C CA 1
ATOM 26608 C C . LEU C 3 238 ? 175.347 178.231 161.773 1.00 48.71 238 LEU C C 1
ATOM 26609 O O . LEU C 3 238 ? 175.066 177.032 161.656 1.00 54.46 238 LEU C O 1
ATOM 26625 N N . SER C 3 239 ? 174.993 178.945 162.841 1.00 40.50 239 SER C N 1
ATOM 26626 C CA . SER C 3 239 ? 174.323 178.298 163.959 1.00 36.12 239 SER C CA 1
ATOM 26627 C C . SER C 3 239 ? 172.982 177.741 163.516 1.00 40.81 239 SER C C 1
ATOM 26628 O O . SER C 3 239 ? 172.623 176.609 163.857 1.00 47.58 239 SER C O 1
ATOM 26636 N N . ALA C 3 240 ? 172.242 178.517 162.728 1.00 47.75 240 ALA C N 1
ATOM 26637 C CA . ALA C 3 240 ? 170.961 178.041 162.230 1.00 49.34 240 ALA C CA 1
ATOM 26638 C C . ALA C 3 240 ? 171.152 176.819 161.352 1.00 52.74 240 ALA C C 1
ATOM 26639 O O . ALA C 3 240 ? 170.257 175.972 161.259 1.00 51.43 240 ALA C O 1
ATOM 26646 N N . ARG C 3 241 ? 172.315 176.706 160.708 1.00 59.97 241 ARG C N 1
ATOM 26647 C CA . ARG C 3 241 ? 172.585 175.530 159.892 1.00 56.78 241 ARG C CA 1
ATOM 26648 C C . ARG C 3 241 ? 172.913 174.301 160.731 1.00 54.91 241 ARG C C 1
ATOM 26649 O O . ARG C 3 241 ? 172.790 173.179 160.231 1.00 58.87 241 ARG C O 1
ATOM 26670 N N . SER C 3 242 ? 173.324 174.481 161.988 1.00 47.26 242 SER C N 1
ATOM 26671 C CA . SER C 3 242 ? 173.725 173.378 162.852 1.00 48.50 242 SER C CA 1
ATOM 26672 C C . SER C 3 242 ? 172.722 173.138 163.977 1.00 49.94 242 SER C C 1
ATOM 26673 O O . SER C 3 242 ? 173.095 172.695 165.065 1.00 50.49 242 SER C O 1
ATOM 26681 N N . LEU C 3 243 ? 171.449 173.424 163.727 1.00 54.32 243 LEU C N 1
ATOM 26682 C CA . LEU C 3 243 ? 170.407 173.307 164.740 1.00 50.32 243 LEU C CA 1
ATOM 26683 C C . LEU C 3 243 ? 169.978 171.862 164.967 1.00 46.97 243 LEU C C 1
ATOM 26684 O O . LEU C 3 243 ? 169.724 171.474 166.113 1.00 52.13 243 LEU C O 1
ATOM 26700 N N . PRO C 3 244 ? 169.872 171.037 163.920 1.00 51.08 244 PRO C N 1
ATOM 26701 C CA . PRO C 3 244 ? 169.397 169.660 164.136 1.00 51.68 244 PRO C CA 1
ATOM 26702 C C . PRO C 3 244 ? 170.225 168.878 165.137 1.00 52.30 244 PRO C C 1
ATOM 26703 O O . PRO C 3 244 ? 169.688 167.990 165.809 1.00 50.71 244 PRO C O 1
ATOM 26714 N N . VAL C 3 245 ? 171.519 169.176 165.261 1.00 57.19 245 VAL C N 1
ATOM 26715 C CA . VAL C 3 245 ? 172.361 168.447 166.200 1.00 57.64 245 VAL C CA 1
ATOM 26716 C C . VAL C 3 245 ? 172.001 168.753 167.649 1.00 52.44 245 VAL C C 1
ATOM 26717 O O . VAL C 3 245 ? 172.319 167.958 168.540 1.00 56.37 245 VAL C O 1
ATOM 26730 N N . VAL C 3 246 ? 171.339 169.877 167.914 1.00 46.02 246 VAL C N 1
ATOM 26731 C CA . VAL C 3 246 ? 171.084 170.317 169.281 1.00 48.35 246 VAL C CA 1
ATOM 26732 C C . VAL C 3 246 ? 169.675 169.931 169.710 1.00 50.09 246 VAL C C 1
ATOM 26733 O O . VAL C 3 246 ? 169.428 169.661 170.890 1.00 52.14 246 VAL C O 1
ATOM 26746 N N . GLN C 3 247 ? 168.743 169.900 168.757 1.00 52.85 247 GLN C N 1
ATOM 26747 C CA . GLN C 3 247 ? 167.357 169.598 169.094 1.00 47.05 247 GLN C CA 1
ATOM 26748 C C . GLN C 3 247 ? 167.222 168.225 169.738 1.00 47.74 247 GLN C C 1
ATOM 26749 O O . GLN C 3 247 ? 166.291 167.995 170.517 1.00 53.48 247 GLN C O 1
ATOM 26763 N N . SER C 3 248 ? 168.134 167.303 169.430 1.00 49.62 248 SER C N 1
ATOM 26764 C CA . SER C 3 248 ? 168.076 165.966 170.004 1.00 52.66 248 SER C CA 1
ATOM 26765 C C . SER C 3 248 ? 168.425 165.941 171.485 1.00 55.61 248 SER C C 1
ATOM 26766 O O . SER C 3 248 ? 168.184 164.921 172.139 1.00 56.52 248 SER C O 1
ATOM 26774 N N . ASP C 3 249 ? 168.979 167.023 172.030 1.00 49.89 249 ASP C N 1
ATOM 26775 C CA . ASP C 3 249 ? 169.358 167.076 173.441 1.00 41.63 249 ASP C CA 1
ATOM 26776 C C . ASP C 3 249 ? 168.188 167.651 174.227 1.00 40.85 249 ASP C C 1
ATOM 26777 O O . ASP C 3 249 ? 168.077 168.861 174.428 1.00 49.71 249 ASP C O 1
ATOM 26786 N N . GLU C 3 250 ? 167.314 166.760 174.698 1.00 39.17 250 GLU C N 1
ATOM 26787 C CA . GLU C 3 250 ? 166.122 167.197 175.414 1.00 39.66 250 GLU C CA 1
ATOM 26788 C C . GLU C 3 250 ? 166.474 168.158 176.539 1.00 38.49 250 GLU C C 1
ATOM 26789 O O . GLU C 3 250 ? 165.782 169.160 176.747 1.00 45.86 250 GLU C O 1
ATOM 26801 N N . ARG C 3 251 ? 167.572 167.893 177.248 1.00 32.30 251 ARG C N 1
ATOM 26802 C CA . ARG C 3 251 ? 167.949 168.739 178.375 1.00 25.73 251 ARG C CA 1
ATOM 26803 C C . ARG C 3 251 ? 167.962 170.208 177.986 1.00 36.85 251 ARG C C 1
ATOM 26804 O O . ARG C 3 251 ? 167.495 171.065 178.744 1.00 44.71 251 ARG C O 1
ATOM 26825 N N . LEU C 3 252 ? 168.492 170.519 176.807 1.00 38.12 252 LEU C N 1
ATOM 26826 C CA . LEU C 3 252 ? 168.662 171.896 176.373 1.00 31.73 252 LEU C CA 1
ATOM 26827 C C . LEU C 3 252 ? 167.542 172.380 175.466 1.00 37.78 252 LEU C C 1
ATOM 26828 O O . LEU C 3 252 ? 167.612 173.510 174.976 1.00 45.52 252 LEU C O 1
ATOM 26844 N N . GLN C 3 253 ? 166.518 171.570 175.227 1.00 35.69 253 GLN C N 1
ATOM 26845 C CA . GLN C 3 253 ? 165.463 171.990 174.314 1.00 34.16 253 GLN C CA 1
ATOM 26846 C C . GLN C 3 253 ? 164.497 172.951 174.997 1.00 37.83 253 GLN C C 1
ATOM 26847 O O . GLN C 3 253 ? 164.183 174.006 174.434 1.00 46.68 253 GLN C O 1
ATOM 26861 N N . PRO C 3 254 ? 164.001 172.635 176.196 1.00 31.30 254 PRO C N 1
ATOM 26862 C CA . PRO C 3 254 ? 163.091 173.578 176.864 1.00 37.33 254 PRO C CA 1
ATOM 26863 C C . PRO C 3 254 ? 163.685 174.962 177.029 1.00 37.08 254 PRO C C 1
ATOM 26864 O O . PRO C 3 254 ? 162.964 175.961 176.916 1.00 41.81 254 PRO C O 1
ATOM 26875 N N . LEU C 3 255 ? 164.986 175.050 177.294 1.00 34.14 255 LEU C N 1
ATOM 26876 C CA . LEU C 3 255 ? 165.619 176.348 177.491 1.00 32.32 255 LEU C CA 1
ATOM 26877 C C . LEU C 3 255 ? 165.766 177.091 176.168 1.00 36.20 255 LEU C C 1
ATOM 26878 O O . LEU C 3 255 ? 165.152 178.144 175.957 1.00 44.34 255 LEU C O 1
ATOM 26894 N N . LEU C 3 256 ? 166.545 176.527 175.245 1.00 35.97 256 LEU C N 1
ATOM 26895 C CA . LEU C 3 256 ? 166.909 177.255 174.035 1.00 32.81 256 LEU C CA 1
ATOM 26896 C C . LEU C 3 256 ? 165.686 177.589 173.192 1.00 42.06 256 LEU C C 1
ATOM 26897 O O . LEU C 3 256 ? 165.589 178.690 172.638 1.00 49.15 256 LEU C O 1
ATOM 26913 N N . ASN C 3 257 ? 164.741 176.657 173.079 1.00 29.94 257 ASN C N 1
ATOM 26914 C CA . ASN C 3 257 ? 163.552 176.911 172.277 1.00 28.99 257 ASN C CA 1
ATOM 26915 C C . ASN C 3 257 ? 162.671 178.002 172.866 1.00 35.71 257 ASN C C 1
ATOM 26916 O O . ASN C 3 257 ? 161.811 178.531 172.154 1.00 44.58 257 ASN C O 1
ATOM 26927 N N . HIS C 3 258 ? 162.854 178.353 174.142 1.00 35.80 258 HIS C N 1
ATOM 26928 C CA . HIS C 3 258 ? 161.948 179.277 174.810 1.00 30.05 258 HIS C CA 1
ATOM 26929 C C . HIS C 3 258 ? 162.669 180.363 175.598 1.00 30.71 258 HIS C C 1
ATOM 26930 O O . HIS C 3 258 ? 162.016 181.110 176.335 1.00 38.71 258 HIS C O 1
ATOM 26944 N N . LEU C 3 259 ? 163.988 180.485 175.452 1.00 32.70 259 LEU C N 1
ATOM 26945 C CA . LEU C 3 259 ? 164.718 181.496 176.206 1.00 35.07 259 LEU C CA 1
ATOM 26946 C C . LEU C 3 259 ? 164.158 182.887 175.941 1.00 34.54 259 LEU C C 1
ATOM 26947 O O . LEU C 3 259 ? 163.961 183.675 176.874 1.00 36.37 259 LEU C O 1
ATOM 26963 N N . SER C 3 260 ? 163.867 183.198 174.677 1.00 35.06 260 SER C N 1
ATOM 26964 C CA . SER C 3 260 ? 163.359 184.522 174.340 1.00 32.25 260 SER C CA 1
ATOM 26965 C C . SER C 3 260 ? 162.084 184.847 175.103 1.00 39.97 260 SER C C 1
ATOM 26966 O O . SER C 3 260 ? 161.778 186.022 175.326 1.00 41.24 260 SER C O 1
ATOM 26974 N N . HIS C 3 261 ? 161.333 183.829 175.514 1.00 45.37 261 HIS C N 1
ATOM 26975 C CA . HIS C 3 261 ? 160.097 184.003 176.266 1.00 31.84 261 HIS C CA 1
ATOM 26976 C C . HIS C 3 261 ? 160.258 183.538 177.709 1.00 37.03 261 HIS C C 1
ATOM 26977 O O . HIS C 3 261 ? 159.355 182.930 178.285 1.00 47.04 261 HIS C O 1
ATOM 26991 N N . SER C 3 262 ? 161.411 183.817 178.309 1.00 32.10 262 SER C N 1
ATOM 26992 C CA . SER C 3 262 ? 161.708 183.389 179.669 1.00 29.33 262 SER C CA 1
ATOM 26993 C C . SER C 3 262 ? 161.563 184.561 180.630 1.00 32.58 262 SER C C 1
ATOM 26994 O O . SER C 3 262 ? 162.164 185.620 180.422 1.00 41.75 262 SER C O 1
ATOM 27002 N N . TYR C 3 263 ? 160.763 184.367 181.675 1.00 28.66 263 TYR C N 1
ATOM 27003 C CA . TYR C 3 263 ? 160.593 185.389 182.697 1.00 30.19 263 TYR C CA 1
ATOM 27004 C C . TYR C 3 263 ? 161.855 185.486 183.546 1.00 35.03 263 TYR C C 1
ATOM 27005 O O . TYR C 3 263 ? 162.392 184.470 183.996 1.00 46.60 263 TYR C O 1
ATOM 27023 N N . ILE C 3 264 ? 162.327 186.712 183.767 1.00 30.68 264 ILE C N 1
ATOM 27024 C CA . ILE C 3 264 ? 163.626 186.937 184.392 1.00 32.79 264 ILE C CA 1
ATOM 27025 C C . ILE C 3 264 ? 163.490 187.788 185.648 1.00 33.00 264 ILE C C 1
ATOM 27026 O O . ILE C 3 264 ? 164.418 188.516 186.015 1.00 39.41 264 ILE C O 1
ATOM 27042 N N . GLY C 3 265 ? 162.349 187.707 186.314 1.00 35.72 265 GLY C N 1
ATOM 27043 C CA . GLY C 3 265 ? 162.099 188.451 187.529 1.00 38.45 265 GLY C CA 1
ATOM 27044 C C . GLY C 3 265 ? 162.218 187.592 188.768 1.00 37.63 265 GLY C C 1
ATOM 27045 O O . GLY C 3 265 ? 162.935 186.585 188.790 1.00 42.15 265 GLY C O 1
ATOM 27049 N N . GLN C 3 266 ? 161.502 187.988 189.812 1.00 41.80 266 GLN C N 1
ATOM 27050 C CA . GLN C 3 266 ? 161.509 187.281 191.083 1.00 40.18 266 GLN C CA 1
ATOM 27051 C C . GLN C 3 266 ? 160.293 186.366 191.189 1.00 45.45 266 GLN C C 1
ATOM 27052 O O . GLN C 3 266 ? 159.342 186.453 190.410 1.00 54.12 266 GLN C O 1
ATOM 27066 N N . ASP C 3 267 ? 160.338 185.478 192.177 1.00 46.48 267 ASP C N 1
ATOM 27067 C CA . ASP C 3 267 ? 159.297 184.479 192.368 1.00 47.48 267 ASP C CA 1
ATOM 27068 C C . ASP C 3 267 ? 158.259 184.970 193.366 1.00 46.88 267 ASP C C 1
ATOM 27069 O O . ASP C 3 267 ? 158.593 185.611 194.366 1.00 48.86 267 ASP C O 1
ATOM 27078 N N . PHE C 3 268 ? 156.993 184.663 193.084 1.00 48.44 268 PHE C N 1
ATOM 27079 C CA . PHE C 3 268 ? 155.892 185.024 193.963 1.00 44.31 268 PHE C CA 1
ATOM 27080 C C . PHE C 3 268 ? 155.031 183.836 194.365 1.00 44.64 268 PHE C C 1
ATOM 27081 O O . PHE C 3 268 ? 154.041 184.028 195.079 1.00 45.85 268 PHE C O 1
ATOM 27098 N N . SER C 3 269 ? 155.372 182.621 193.934 1.00 53.30 269 SER C N 1
ATOM 27099 C CA . SER C 3 269 ? 154.577 181.457 194.310 1.00 58.39 269 SER C CA 1
ATOM 27100 C C . SER C 3 269 ? 154.624 181.220 195.813 1.00 62.14 269 SER C C 1
ATOM 27101 O O . SER C 3 269 ? 153.595 180.934 196.437 1.00 61.62 269 SER C O 1
ATOM 27109 N N . SER C 3 270 ? 155.806 181.336 196.413 1.00 73.75 270 SER C N 1
ATOM 27110 C CA . SER C 3 270 ? 155.976 181.148 197.850 1.00 74.87 270 SER C CA 1
ATOM 27111 C C . SER C 3 270 ? 155.815 182.500 198.534 1.00 76.10 270 SER C C 1
ATOM 27112 O O . SER C 3 270 ? 156.695 183.361 198.437 1.00 74.75 270 SER C O 1
ATOM 27120 N N . GLN C 3 271 ? 154.690 182.686 199.226 1.00 88.27 271 GLN C N 1
ATOM 27121 C CA . GLN C 3 271 ? 154.423 183.972 199.863 1.00 89.28 271 GLN C CA 1
ATOM 27122 C C . GLN C 3 271 ? 155.467 184.291 200.926 1.00 91.58 271 GLN C C 1
ATOM 27123 O O . GLN C 3 271 ? 155.968 185.419 200.994 1.00 90.07 271 GLN C O 1
ATOM 27137 N N . SER C 3 272 ? 155.818 183.309 201.755 1.00 97.89 272 SER C N 1
ATOM 27138 C CA . SER C 3 272 ? 156.756 183.543 202.847 1.00 98.12 272 SER C CA 1
ATOM 27139 C C . SER C 3 272 ? 156.240 184.668 203.737 1.00 98.92 272 SER C C 1
ATOM 27140 O O . SER C 3 272 ? 155.434 184.428 204.641 1.00 97.19 272 SER C O 1
ATOM 27148 N N . ASN C 3 273 ? 156.696 185.895 203.492 1.00 100.64 273 ASN C N 1
ATOM 27149 C CA . ASN C 3 273 ? 156.274 187.072 204.249 1.00 100.01 273 ASN C CA 1
ATOM 27150 C C . ASN C 3 273 ? 155.707 188.091 203.263 1.00 98.16 273 ASN C C 1
ATOM 27151 O O . ASN C 3 273 ? 156.427 188.966 202.775 1.00 98.75 273 ASN C O 1
ATOM 27162 N N . THR C 3 274 ? 154.412 187.974 202.971 1.00 88.78 274 THR C N 1
ATOM 27163 C CA . THR C 3 274 ? 153.715 188.908 202.098 1.00 89.05 274 THR C CA 1
ATOM 27164 C C . THR C 3 274 ? 152.906 189.945 202.864 1.00 88.67 274 THR C C 1
ATOM 27165 O O . THR C 3 274 ? 152.267 190.797 202.238 1.00 87.09 274 THR C O 1
ATOM 27176 N N . GLY C 3 275 ? 152.915 189.898 204.192 1.00 83.12 275 GLY C N 1
ATOM 27177 C CA . GLY C 3 275 ? 152.117 190.801 204.991 1.00 82.79 275 GLY C CA 1
ATOM 27178 C C . GLY C 3 275 ? 150.676 190.339 205.106 1.00 82.14 275 GLY C C 1
ATOM 27179 O O . GLY C 3 275 ? 150.246 189.351 204.508 1.00 79.92 275 GLY C O 1
ATOM 27183 N N . LYS C 3 276 ? 149.913 191.081 205.902 1.00 71.88 276 LYS C N 1
ATOM 27184 C CA . LYS C 3 276 ? 148.503 190.802 206.132 1.00 70.51 276 LYS C CA 1
ATOM 27185 C C . LYS C 3 276 ? 147.665 191.873 205.451 1.00 68.63 276 LYS C C 1
ATOM 27186 O O . LYS C 3 276 ? 147.861 193.068 205.692 1.00 69.70 276 LYS C O 1
ATOM 27205 N N . ILE C 3 277 ? 146.737 191.441 204.604 1.00 51.96 277 ILE C N 1
ATOM 27206 C CA . ILE C 3 277 ? 145.869 192.333 203.848 1.00 48.83 277 ILE C CA 1
ATOM 27207 C C . ILE C 3 277 ? 144.429 192.032 204.227 1.00 50.57 277 ILE C C 1
ATOM 27208 O O . ILE C 3 277 ? 143.984 190.882 204.134 1.00 56.77 277 ILE C O 1
ATOM 27224 N N . SER C 3 278 ? 143.705 193.061 204.652 1.00 43.07 278 SER C N 1
ATOM 27225 C CA . SER C 3 278 ? 142.281 192.942 204.911 1.00 47.94 278 SER C CA 1
ATOM 27226 C C . SER C 3 278 ? 141.502 193.193 203.627 1.00 49.46 278 SER C C 1
ATOM 27227 O O . SER C 3 278 ? 141.897 194.004 202.786 1.00 54.33 278 SER C O 1
ATOM 27235 N N . LEU C 3 279 ? 140.384 192.480 203.480 1.00 46.13 279 LEU C N 1
ATOM 27236 C CA . LEU C 3 279 ? 139.590 192.606 202.264 1.00 44.27 279 LEU C CA 1
ATOM 27237 C C . LEU C 3 279 ? 139.164 194.049 202.035 1.00 47.71 279 LEU C C 1
ATOM 27238 O O . LEU C 3 279 ? 139.122 194.519 200.892 1.00 56.14 279 LEU C O 1
ATOM 27254 N N . GLU C 3 280 ? 138.855 194.772 203.113 1.00 52.14 280 GLU C N 1
ATOM 27255 C CA . GLU C 3 280 ? 138.419 196.156 202.971 1.00 55.22 280 GLU C CA 1
ATOM 27256 C C . GLU C 3 280 ? 139.458 197.000 202.248 1.00 56.09 280 GLU C C 1
ATOM 27257 O O . GLU C 3 280 ? 139.108 197.989 201.595 1.00 59.29 280 GLU C O 1
ATOM 27269 N N . GLN C 3 281 ? 140.735 196.628 202.349 1.00 51.34 281 GLN C N 1
ATOM 27270 C CA . GLN C 3 281 ? 141.784 197.401 201.695 1.00 47.91 281 GLN C CA 1
ATOM 27271 C C . GLN C 3 281 ? 141.751 197.242 200.182 1.00 47.64 281 GLN C C 1
ATOM 27272 O O . GLN C 3 281 ? 142.166 198.155 199.458 1.00 51.54 281 GLN C O 1
ATOM 27286 N N . ILE C 3 282 ? 141.247 196.110 199.687 1.00 42.51 282 ILE C N 1
ATOM 27287 C CA . ILE C 3 282 ? 141.449 195.759 198.284 1.00 39.59 282 ILE C CA 1
ATOM 27288 C C . ILE C 3 282 ? 140.953 196.876 197.377 1.00 43.37 282 ILE C C 1
ATOM 27289 O O . ILE C 3 282 ? 141.672 197.336 196.481 1.00 53.05 282 ILE C O 1
ATOM 27305 N N . ASP C 3 283 ? 139.731 197.352 197.614 1.00 41.68 283 ASP C N 1
ATOM 27306 C CA . ASP C 3 283 ? 139.181 198.409 196.775 1.00 41.48 283 ASP C CA 1
ATOM 27307 C C . ASP C 3 283 ? 140.135 199.592 196.703 1.00 47.22 283 ASP C C 1
ATOM 27308 O O . ASP C 3 283 ? 140.472 200.072 195.614 1.00 47.45 283 ASP C O 1
ATOM 27317 N N . GLY C 3 284 ? 140.616 200.050 197.859 1.00 46.51 284 GLY C N 1
ATOM 27318 C CA . GLY C 3 284 ? 141.540 201.168 197.861 1.00 41.29 284 GLY C CA 1
ATOM 27319 C C . GLY C 3 284 ? 142.764 200.896 197.013 1.00 43.13 284 GLY C C 1
ATOM 27320 O O . GLY C 3 284 ? 143.208 201.757 196.249 1.00 49.62 284 GLY C O 1
ATOM 27324 N N . PHE C 3 285 ? 143.313 199.684 197.116 1.00 39.97 285 PHE C N 1
ATOM 27325 C CA . PHE C 3 285 ? 144.466 199.332 196.299 1.00 38.92 285 PHE C CA 1
ATOM 27326 C C . PHE C 3 285 ? 144.165 199.553 194.825 1.00 42.60 285 PHE C C 1
ATOM 27327 O O . PHE C 3 285 ? 144.977 200.137 194.094 1.00 48.51 285 PHE C O 1
ATOM 27344 N N . ALA C 3 286 ? 142.975 199.144 194.381 1.00 35.81 286 ALA C N 1
ATOM 27345 C CA . ALA C 3 286 ? 142.643 199.251 192.969 1.00 36.67 286 ALA C CA 1
ATOM 27346 C C . ALA C 3 286 ? 142.723 200.685 192.476 1.00 38.46 286 ALA C C 1
ATOM 27347 O O . ALA C 3 286 ? 142.862 200.907 191.269 1.00 43.08 286 ALA C O 1
ATOM 27354 N N . ALA C 3 287 ? 142.640 201.662 193.378 1.00 46.26 287 ALA C N 1
ATOM 27355 C CA . ALA C 3 287 ? 142.763 203.052 192.962 1.00 46.56 287 ALA C CA 1
ATOM 27356 C C . ALA C 3 287 ? 144.145 203.333 192.385 1.00 45.76 287 ALA C C 1
ATOM 27357 O O . ALA C 3 287 ? 144.270 203.935 191.313 1.00 45.46 287 ALA C O 1
ATOM 27364 N N . LYS C 3 288 ? 145.199 202.901 193.081 1.00 46.25 288 LYS C N 1
ATOM 27365 C CA . LYS C 3 288 ? 146.554 203.299 192.700 1.00 43.39 288 LYS C CA 1
ATOM 27366 C C . LYS C 3 288 ? 147.580 202.179 192.700 1.00 40.62 288 LYS C C 1
ATOM 27367 O O . LYS C 3 288 ? 148.588 202.307 191.997 1.00 45.81 288 LYS C O 1
ATOM 27386 N N . SER C 3 289 ? 147.385 201.093 193.442 1.00 38.12 289 SER C N 1
ATOM 27387 C CA . SER C 3 289 ? 148.421 200.077 193.569 1.00 37.14 289 SER C CA 1
ATOM 27388 C C . SER C 3 289 ? 148.263 198.937 192.575 1.00 39.25 289 SER C C 1
ATOM 27389 O O . SER C 3 289 ? 149.255 198.284 192.233 1.00 44.28 289 SER C O 1
ATOM 27397 N N . PHE C 3 290 ? 147.053 198.679 192.108 1.00 34.24 290 PHE C N 1
ATOM 27398 C CA . PHE C 3 290 ? 146.839 197.618 191.134 1.00 37.55 290 PHE C CA 1
ATOM 27399 C C . PHE C 3 290 ? 147.238 198.102 189.745 1.00 37.75 290 PHE C C 1
ATOM 27400 O O . PHE C 3 290 ? 146.772 199.158 189.309 1.00 47.47 290 PHE C O 1
ATOM 27417 N N . PRO C 3 291 ? 148.084 197.370 189.021 1.00 36.15 291 PRO C N 1
ATOM 27418 C CA . PRO C 3 291 ? 148.314 197.714 187.616 1.00 35.07 291 PRO C CA 1
ATOM 27419 C C . PRO C 3 291 ? 147.040 197.528 186.809 1.00 33.19 291 PRO C C 1
ATOM 27420 O O . PRO C 3 291 ? 146.135 196.784 187.190 1.00 47.11 291 PRO C O 1
ATOM 27431 N N . LEU C 3 292 ? 146.976 198.228 185.675 1.00 29.83 292 LEU C N 1
ATOM 27432 C CA . LEU C 3 292 ? 145.738 198.268 184.905 1.00 35.72 292 LEU C CA 1
ATOM 27433 C C . LEU C 3 292 ? 145.198 196.869 184.639 1.00 38.06 292 LEU C C 1
ATOM 27434 O O . LEU C 3 292 ? 143.998 196.621 184.794 1.00 49.03 292 LEU C O 1
ATOM 27450 N N . CYS C 3 293 ? 146.073 195.932 184.272 1.00 34.66 293 CYS C N 1
ATOM 27451 C CA . CYS C 3 293 ? 145.619 194.581 183.960 1.00 36.09 293 CYS C CA 1
ATOM 27452 C C . CYS C 3 293 ? 144.739 194.032 185.072 1.00 36.11 293 CYS C C 1
ATOM 27453 O O . CYS C 3 293 ? 143.668 193.472 184.816 1.00 38.01 293 CYS C O 1
ATOM 27460 N N . MET C 3 294 ? 145.176 194.185 186.320 1.00 39.81 294 MET C N 1
ATOM 27461 C CA . MET C 3 294 ? 144.370 193.719 187.440 1.00 37.99 294 MET C CA 1
ATOM 27462 C C . MET C 3 294 ? 143.209 194.661 187.724 1.00 38.39 294 MET C C 1
ATOM 27463 O O . MET C 3 294 ? 142.096 194.203 188.011 1.00 48.04 294 MET C O 1
ATOM 27477 N N . ARG C 3 295 ? 143.445 195.971 187.628 1.00 35.34 295 ARG C N 1
ATOM 27478 C CA . ARG C 3 295 ? 142.398 196.934 187.946 1.00 34.09 295 ARG C CA 1
ATOM 27479 C C . ARG C 3 295 ? 141.148 196.649 187.132 1.00 36.39 295 ARG C C 1
ATOM 27480 O O . ARG C 3 295 ? 140.040 196.560 187.674 1.00 47.21 295 ARG C O 1
ATOM 27501 N N . GLN C 3 296 ? 141.322 196.482 185.823 1.00 27.25 296 GLN C N 1
ATOM 27502 C CA . GLN C 3 296 ? 140.204 196.164 184.951 1.00 28.14 296 GLN C CA 1
ATOM 27503 C C . GLN C 3 296 ? 139.426 194.976 185.489 1.00 33.31 296 GLN C C 1
ATOM 27504 O O . GLN C 3 296 ? 138.201 195.041 185.653 1.00 43.86 296 GLN C O 1
ATOM 27518 N N . LEU C 3 297 ? 140.130 193.889 185.802 1.00 39.04 297 LEU C N 1
ATOM 27519 C CA . LEU C 3 297 ? 139.434 192.709 186.289 1.00 34.90 297 LEU C CA 1
ATOM 27520 C C . LEU C 3 297 ? 138.647 193.047 187.540 1.00 38.36 297 LEU C C 1
ATOM 27521 O O . LEU C 3 297 ? 137.475 192.677 187.662 1.00 46.31 297 LEU C O 1
ATOM 27537 N N . HIS C 3 298 ? 139.264 193.784 188.462 1.00 35.79 298 HIS C N 1
ATOM 27538 C CA . HIS C 3 298 ? 138.557 194.163 189.676 1.00 31.91 298 HIS C CA 1
ATOM 27539 C C . HIS C 3 298 ? 137.260 194.865 189.315 1.00 34.88 298 HIS C C 1
ATOM 27540 O O . HIS C 3 298 ? 136.181 194.516 189.813 1.00 48.51 298 HIS C O 1
ATOM 27554 N N . LYS C 3 299 ? 137.349 195.833 188.406 1.00 34.08 299 LYS C N 1
ATOM 27555 C CA . LYS C 3 299 ? 136.163 196.579 188.018 1.00 31.12 299 LYS C CA 1
ATOM 27556 C C . LYS C 3 299 ? 135.097 195.626 187.512 1.00 32.64 299 LYS C C 1
ATOM 27557 O O . LYS C 3 299 ? 133.936 195.688 187.933 1.00 46.57 299 LYS C O 1
ATOM 27576 N N . SER C 3 300 ? 135.490 194.699 186.644 1.00 28.23 300 SER C N 1
ATOM 27577 C CA . SER C 3 300 ? 134.509 193.773 186.103 1.00 29.68 300 SER C CA 1
ATOM 27578 C C . SER C 3 300 ? 133.873 192.978 187.228 1.00 38.49 300 SER C C 1
ATOM 27579 O O . SER C 3 300 ? 132.648 192.831 187.288 1.00 47.94 300 SER C O 1
ATOM 27587 N N . LEU C 3 301 ? 134.691 192.512 188.167 1.00 41.11 301 LEU C N 1
ATOM 27588 C CA . LEU C 3 301 ? 134.172 191.692 189.249 1.00 36.07 301 LEU C CA 1
ATOM 27589 C C . LEU C 3 301 ? 133.200 192.484 190.103 1.00 44.09 301 LEU C C 1
ATOM 27590 O O . LEU C 3 301 ? 132.279 191.910 190.694 1.00 50.37 301 LEU C O 1
ATOM 27606 N N . ARG C 3 302 ? 133.389 193.797 190.178 1.00 42.79 302 ARG C N 1
ATOM 27607 C CA . ARG C 3 302 ? 132.506 194.630 190.978 1.00 40.23 302 ARG C CA 1
ATOM 27608 C C . ARG C 3 302 ? 131.309 195.134 190.188 1.00 42.84 302 ARG C C 1
ATOM 27609 O O . ARG C 3 302 ? 130.383 195.693 190.783 1.00 45.61 302 ARG C O 1
ATOM 27630 N N . GLU C 3 303 ? 131.308 194.948 188.868 1.00 41.20 303 GLU C N 1
ATOM 27631 C CA . GLU C 3 303 ? 130.195 195.382 188.030 1.00 40.51 303 GLU C CA 1
ATOM 27632 C C . GLU C 3 303 ? 129.270 194.224 187.672 1.00 41.71 303 GLU C C 1
ATOM 27633 O O . GLU C 3 303 ? 128.068 194.276 187.944 1.00 50.67 303 GLU C O 1
ATOM 27645 N N . ASN C 3 304 ? 129.815 193.176 187.063 1.00 34.03 304 ASN C N 1
ATOM 27646 C CA . ASN C 3 304 ? 129.041 192.010 186.665 1.00 39.46 304 ASN C CA 1
ATOM 27647 C C . ASN C 3 304 ? 129.000 190.926 187.733 1.00 38.78 304 ASN C C 1
ATOM 27648 O O . ASN C 3 304 ? 128.280 189.938 187.560 1.00 40.94 304 ASN C O 1
ATOM 27659 N N . HIS C 3 305 ? 129.748 191.081 188.824 1.00 43.42 305 HIS C N 1
ATOM 27660 C CA . HIS C 3 305 ? 129.768 190.098 189.906 1.00 46.50 305 HIS C CA 1
ATOM 27661 C C . HIS C 3 305 ? 130.136 188.711 189.386 1.00 44.79 305 HIS C C 1
ATOM 27662 O O . HIS C 3 305 ? 129.593 187.698 189.829 1.00 46.95 305 HIS C O 1
ATOM 27677 N N . HIS C 3 306 ? 131.068 188.663 188.441 1.00 47.79 306 HIS C N 1
ATOM 27678 C CA . HIS C 3 306 ? 131.502 187.397 187.871 1.00 41.20 306 HIS C CA 1
ATOM 27679 C C . HIS C 3 306 ? 132.691 187.647 186.960 1.00 45.40 306 HIS C C 1
ATOM 27680 O O . HIS C 3 306 ? 132.802 188.710 186.343 1.00 52.11 306 HIS C O 1
ATOM 27694 N N . LEU C 3 307 ? 133.576 186.658 186.890 1.00 42.10 307 LEU C N 1
ATOM 27695 C CA . LEU C 3 307 ? 134.707 186.678 185.977 1.00 30.73 307 LEU C CA 1
ATOM 27696 C C . LEU C 3 307 ? 134.817 185.319 185.307 1.00 31.95 307 LEU C C 1
ATOM 27697 O O . LEU C 3 307 ? 134.508 184.288 185.908 1.00 47.08 307 LEU C O 1
ATOM 27713 N N . ARG C 3 308 ? 135.255 185.326 184.054 1.00 29.71 308 ARG C N 1
ATOM 27714 C CA . ARG C 3 308 ? 135.453 184.085 183.328 1.00 30.44 308 ARG C CA 1
ATOM 27715 C C . ARG C 3 308 ? 136.766 183.433 183.752 1.00 36.25 308 ARG C C 1
ATOM 27716 O O . ARG C 3 308 ? 137.622 184.052 184.391 1.00 43.40 308 ARG C O 1
ATOM 27737 N N . HIS C 3 309 ? 136.921 182.163 183.374 1.00 36.15 309 HIS C N 1
ATOM 27738 C CA . HIS C 3 309 ? 138.048 181.361 183.833 1.00 33.01 309 HIS C CA 1
ATOM 27739 C C . HIS C 3 309 ? 139.354 182.141 183.785 1.00 34.52 309 HIS C C 1
ATOM 27740 O O . HIS C 3 309 ? 140.004 182.352 184.814 1.00 42.29 309 HIS C O 1
ATOM 27754 N N . GLY C 3 310 ? 139.749 182.584 182.597 1.00 31.81 310 GLY C N 1
ATOM 27755 C CA . GLY C 3 310 ? 140.968 183.351 182.480 1.00 26.14 310 GLY C CA 1
ATOM 27756 C C . GLY C 3 310 ? 141.066 184.350 183.608 1.00 26.67 310 GLY C C 1
ATOM 27757 O O . GLY C 3 310 ? 141.920 184.217 184.491 1.00 39.10 310 GLY C O 1
ATOM 27761 N N . GLY C 3 311 ? 140.152 185.319 183.623 1.00 25.53 311 GLY C N 1
ATOM 27762 C CA . GLY C 3 311 ? 140.201 186.339 184.655 1.00 29.55 311 GLY C CA 1
ATOM 27763 C C . GLY C 3 311 ? 140.243 185.740 186.041 1.00 31.41 311 GLY C C 1
ATOM 27764 O O . GLY C 3 311 ? 141.108 186.077 186.853 1.00 41.88 311 GLY C O 1
ATOM 27768 N N . ARG C 3 312 ? 139.334 184.804 186.323 1.00 28.86 312 ARG C N 1
ATOM 27769 C CA . ARG C 3 312 ? 139.320 184.184 187.641 1.00 26.28 312 ARG C CA 1
ATOM 27770 C C . ARG C 3 312 ? 140.737 183.824 188.049 1.00 29.82 312 ARG C C 1
ATOM 27771 O O . ARG C 3 312 ? 141.230 184.265 189.093 1.00 40.92 312 ARG C O 1
ATOM 27792 N N . MET C 3 313 ? 141.436 183.087 187.192 1.00 31.33 313 MET C N 1
ATOM 27793 C CA . MET C 3 313 ? 142.808 182.717 187.491 1.00 29.60 313 MET C CA 1
ATOM 27794 C C . MET C 3 313 ? 143.616 183.984 187.697 1.00 35.30 313 MET C C 1
ATOM 27795 O O . MET C 3 313 ? 143.975 184.328 188.825 1.00 49.24 313 MET C O 1
ATOM 27809 N N . GLN C 3 314 ? 143.786 184.759 186.636 1.00 31.63 314 GLN C N 1
ATOM 27810 C CA . GLN C 3 314 ? 144.725 185.867 186.701 1.00 27.18 314 GLN C CA 1
ATOM 27811 C C . GLN C 3 314 ? 144.536 186.579 188.032 1.00 35.32 314 GLN C C 1
ATOM 27812 O O . GLN C 3 314 ? 145.374 186.466 188.940 1.00 44.00 314 GLN C O 1
ATOM 27826 N N . TYR C 3 315 ? 143.366 187.192 188.195 1.00 34.28 315 TYR C N 1
ATOM 27827 C CA . TYR C 3 315 ? 143.124 188.036 189.355 1.00 35.94 315 TYR C CA 1
ATOM 27828 C C . TYR C 3 315 ? 143.357 187.277 190.653 1.00 38.32 315 TYR C C 1
ATOM 27829 O O . TYR C 3 315 ? 144.072 187.762 191.536 1.00 42.25 315 TYR C O 1
ATOM 27847 N N . GLY C 3 316 ? 142.761 186.091 190.803 1.00 27.58 316 GLY C N 1
ATOM 27848 C CA . GLY C 3 316 ? 142.921 185.375 192.053 1.00 32.69 316 GLY C CA 1
ATOM 27849 C C . GLY C 3 316 ? 144.378 185.146 192.387 1.00 33.68 316 GLY C C 1
ATOM 27850 O O . GLY C 3 316 ? 144.817 185.372 193.518 1.00 45.30 316 GLY C O 1
ATOM 27854 N N . LEU C 3 317 ? 145.157 184.715 191.397 1.00 33.36 317 LEU C N 1
ATOM 27855 C CA . LEU C 3 317 ? 146.568 184.483 191.655 1.00 33.70 317 LEU C CA 1
ATOM 27856 C C . LEU C 3 317 ? 147.245 185.779 192.063 1.00 36.34 317 LEU C C 1
ATOM 27857 O O . LEU C 3 317 ? 148.034 185.805 193.014 1.00 44.56 317 LEU C O 1
ATOM 27873 N N . PHE C 3 318 ? 146.905 186.878 191.390 1.00 32.75 318 PHE C N 1
ATOM 27874 C CA . PHE C 3 318 ? 147.442 188.168 191.797 1.00 34.14 318 PHE C CA 1
ATOM 27875 C C . PHE C 3 318 ? 147.141 188.420 193.265 1.00 42.58 318 PHE C C 1
ATOM 27876 O O . PHE C 3 318 ? 148.017 188.840 194.034 1.00 45.78 318 PHE C O 1
ATOM 2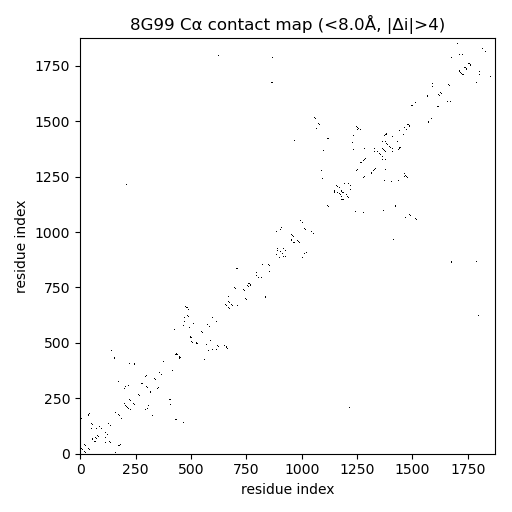7893 N N . LEU C 3 319 ? 145.908 188.132 193.676 1.00 41.08 319 LEU C N 1
ATOM 27894 C CA . LEU C 3 319 ? 145.530 188.355 195.063 1.00 35.42 319 LEU C CA 1
ATOM 27895 C C . LEU C 3 319 ? 146.406 187.520 195.979 1.00 38.90 319 LEU C C 1
ATOM 27896 O O . LEU C 3 319 ? 146.951 188.026 196.969 1.00 51.01 319 LEU C O 1
ATOM 27912 N N . LYS C 3 320 ? 146.607 186.253 195.621 1.00 37.05 320 LYS C N 1
ATOM 27913 C CA . LYS C 3 320 ? 147.505 185.407 196.393 1.00 39.61 320 LYS C CA 1
ATOM 27914 C C . LYS C 3 320 ? 148.862 186.078 196.520 1.00 37.89 320 LYS C C 1
ATOM 27915 O O . LYS C 3 320 ? 149.436 186.154 197.612 1.00 43.33 320 LYS C O 1
ATOM 27934 N N . GLY C 3 321 ? 149.355 186.626 195.414 1.00 39.42 321 GLY C N 1
ATOM 27935 C CA . GLY C 3 321 ? 150.660 187.255 195.426 1.00 38.04 321 GLY C CA 1
ATOM 27936 C C . GLY C 3 321 ? 150.721 188.441 196.365 1.00 35.08 321 GLY C C 1
ATOM 27937 O O . GLY C 3 321 ? 151.749 188.689 196.998 1.00 40.88 321 GLY C O 1
ATOM 27941 N N . ILE C 3 322 ? 149.620 189.194 196.472 1.00 34.42 322 ILE C N 1
ATOM 27942 C CA . ILE C 3 322 ? 149.619 190.346 197.373 1.00 37.30 322 ILE C CA 1
ATOM 27943 C C . ILE C 3 322 ? 149.316 189.958 198.808 1.00 43.12 322 ILE C C 1
ATOM 27944 O O . ILE C 3 322 ? 149.293 190.836 199.680 1.00 51.91 322 ILE C O 1
ATOM 27960 N N . GLY C 3 323 ? 149.083 188.676 199.087 1.00 47.98 323 GLY C N 1
ATOM 27961 C CA . GLY C 3 323 ? 149.043 188.190 200.452 1.00 49.95 323 GLY C CA 1
ATOM 27962 C C . GLY C 3 323 ? 147.704 187.690 200.947 1.00 49.79 323 GLY C C 1
ATOM 27963 O O . GLY C 3 323 ? 147.625 187.260 202.103 1.00 55.95 323 GLY C O 1
ATOM 27967 N N . LEU C 3 324 ? 146.650 187.728 200.138 1.00 47.24 324 LEU C N 1
ATOM 27968 C CA . LEU C 3 324 ? 145.381 187.167 200.579 1.00 46.09 324 LEU C CA 1
ATOM 27969 C C . LEU C 3 324 ? 145.558 185.693 200.913 1.00 48.58 324 LEU C C 1
ATOM 27970 O O . LEU C 3 324 ? 146.132 184.931 200.131 1.00 50.29 324 LEU C O 1
ATOM 27986 N N . THR C 3 325 ? 145.070 185.294 202.083 1.00 49.81 325 THR C N 1
ATOM 27987 C CA . THR C 3 325 ? 145.133 183.902 202.493 1.00 45.14 325 THR C CA 1
ATOM 27988 C C . THR C 3 325 ? 143.973 183.122 201.884 1.00 43.45 325 THR C C 1
ATOM 27989 O O . THR C 3 325 ? 142.969 183.692 201.448 1.00 49.69 325 THR C O 1
ATOM 28000 N N . LEU C 3 326 ? 144.115 181.795 201.870 1.00 43.78 326 LEU C N 1
ATOM 28001 C CA . LEU C 3 326 ? 143.120 180.960 201.206 1.00 45.50 326 LEU C CA 1
ATOM 28002 C C . LEU C 3 326 ? 141.723 181.279 201.715 1.00 46.84 326 LEU C C 1
ATOM 28003 O O . LEU C 3 326 ? 140.832 181.634 200.936 1.00 50.52 326 LEU C O 1
ATOM 28019 N N . GLU C 3 327 ? 141.534 181.231 203.034 1.00 51.55 327 GLU C N 1
ATOM 28020 C CA . GLU C 3 327 ? 140.237 181.569 203.603 1.00 48.70 327 GLU C CA 1
ATOM 28021 C C . GLU C 3 327 ? 139.763 182.919 203.088 1.00 50.05 327 GLU C C 1
ATOM 28022 O O . GLU C 3 327 ? 138.633 183.053 202.599 1.00 55.06 327 GLU C O 1
ATOM 28034 N N . GLN C 3 328 ? 140.626 183.933 203.183 1.00 46.10 328 GLN C N 1
ATOM 28035 C CA . GLN C 3 328 ? 140.252 185.259 202.714 1.00 44.84 328 GLN C CA 1
ATOM 28036 C C . GLN C 3 328 ? 139.726 185.188 201.291 1.00 46.45 328 GLN C C 1
ATOM 28037 O O . GLN C 3 328 ? 138.629 185.675 200.999 1.00 50.04 328 GLN C O 1
ATOM 28051 N N . ALA C 3 329 ? 140.478 184.539 200.400 1.00 48.61 329 ALA C N 1
ATOM 28052 C CA . ALA C 3 329 ? 140.055 184.478 199.009 1.00 47.56 329 ALA C CA 1
ATOM 28053 C C . ALA C 3 329 ? 138.702 183.798 198.896 1.00 46.55 329 ALA C C 1
ATOM 28054 O O . ALA C 3 329 ? 137.820 184.254 198.152 1.00 51.23 329 ALA C O 1
ATOM 28061 N N . LEU C 3 330 ? 138.516 182.705 199.636 1.00 45.52 330 LEU C N 1
ATOM 28062 C CA . LEU C 3 330 ? 137.239 182.015 199.579 1.00 45.30 330 LEU C CA 1
ATOM 28063 C C . LEU C 3 330 ? 136.124 182.976 199.932 1.00 44.78 330 LEU C C 1
ATOM 28064 O O . LEU C 3 330 ? 135.114 183.048 199.229 1.00 47.35 330 LEU C O 1
ATOM 28080 N N . GLN C 3 331 ? 136.325 183.781 200.971 1.00 47.87 331 GLN C N 1
ATOM 28081 C CA . GLN C 3 331 ? 135.317 184.774 201.317 1.00 46.84 331 GLN C CA 1
ATOM 28082 C C . GLN C 3 331 ? 135.107 185.738 200.161 1.00 48.14 331 GLN C C 1
ATOM 28083 O O . GLN C 3 331 ? 133.976 185.975 199.721 1.00 55.60 331 GLN C O 1
ATOM 28097 N N . PHE C 3 332 ? 136.198 186.282 199.637 1.00 45.53 332 PHE C N 1
ATOM 28098 C CA . PHE C 3 332 ? 136.120 187.354 198.658 1.00 41.27 332 PHE C CA 1
ATOM 28099 C C . PHE C 3 332 ? 135.244 186.868 197.516 1.00 43.07 332 PHE C C 1
ATOM 28100 O O . PHE C 3 332 ? 134.076 187.275 197.368 1.00 51.24 332 PHE C O 1
ATOM 28117 N N . TRP C 3 333 ? 135.771 185.881 196.800 1.00 38.91 333 TRP C N 1
ATOM 28118 C CA . TRP C 3 333 ? 135.043 185.322 195.675 1.00 41.63 333 TRP C CA 1
ATOM 28119 C C . TRP C 3 333 ? 133.633 184.933 196.090 1.00 48.13 333 TRP C C 1
ATOM 28120 O O . TRP C 3 333 ? 132.661 185.227 195.381 1.00 52.46 333 TRP C O 1
ATOM 28141 N N . ARG C 3 334 ? 133.484 184.275 197.244 1.00 53.67 334 ARG C N 1
ATOM 28142 C CA . ARG C 3 334 ? 132.151 183.853 197.630 1.00 52.26 334 ARG C CA 1
ATOM 28143 C C . ARG C 3 334 ? 131.225 185.042 197.526 1.00 49.06 334 ARG C C 1
ATOM 28144 O O . ARG C 3 334 ? 130.411 185.131 196.606 1.00 56.79 334 ARG C O 1
ATOM 28165 N N . LEU C 3 335 ? 131.480 186.052 198.348 1.00 45.02 335 LEU C N 1
ATOM 28166 C CA . LEU C 3 335 ? 130.584 187.193 198.376 1.00 45.20 335 LEU C CA 1
ATOM 28167 C C . LEU C 3 335 ? 130.317 187.661 196.959 1.00 51.34 335 LEU C C 1
ATOM 28168 O O . LEU C 3 335 ? 129.159 187.813 196.543 1.00 57.97 335 LEU C O 1
ATOM 28184 N N . GLU C 3 336 ? 131.382 187.841 196.181 1.00 56.36 336 GLU C N 1
ATOM 28185 C CA . GLU C 3 336 ? 131.192 188.492 194.894 1.00 52.47 336 GLU C CA 1
ATOM 28186 C C . GLU C 3 336 ? 130.210 187.700 194.049 1.00 48.31 336 GLU C C 1
ATOM 28187 O O . GLU C 3 336 ? 129.210 188.238 193.560 1.00 54.26 336 GLU C O 1
ATOM 28199 N N . PHE C 3 337 ? 130.443 186.398 193.927 1.00 44.22 337 PHE C N 1
ATOM 28200 C CA . PHE C 3 337 ? 129.560 185.578 193.109 1.00 50.65 337 PHE C CA 1
ATOM 28201 C C . PHE C 3 337 ? 128.171 185.501 193.726 1.00 61.32 337 PHE C C 1
ATOM 28202 O O . PHE C 3 337 ? 127.161 185.549 193.011 1.00 66.34 337 PHE C O 1
ATOM 28219 N N . THR C 3 338 ? 128.100 185.416 195.055 1.00 58.29 338 THR C N 1
ATOM 28220 C CA . THR C 3 338 ? 126.808 185.371 195.718 1.00 50.43 338 THR C CA 1
ATOM 28221 C C . THR C 3 338 ? 126.000 186.600 195.361 1.00 54.17 338 THR C C 1
ATOM 28222 O O . THR C 3 338 ? 124.766 186.579 195.418 1.00 60.51 338 THR C O 1
ATOM 28233 N N . LYS C 3 339 ? 126.683 187.674 194.979 1.00 52.00 339 LYS C N 1
ATOM 28234 C CA . LYS C 3 339 ? 125.988 188.851 194.482 1.00 47.85 339 LYS C CA 1
ATOM 28235 C C . LYS C 3 339 ? 125.650 188.660 193.009 1.00 52.49 339 LYS C C 1
ATOM 28236 O O . LYS C 3 339 ? 125.949 189.526 192.180 1.00 59.69 339 LYS C O 1
ATOM 28255 N N . GLY C 3 340 ? 125.024 187.532 192.675 1.00 53.25 340 GLY C N 1
ATOM 28256 C CA . GLY C 3 340 ? 124.481 187.331 191.346 1.00 55.51 340 GLY C CA 1
ATOM 28257 C C . GLY C 3 340 ? 124.633 185.929 190.792 1.00 60.65 340 GLY C C 1
ATOM 28258 O O . GLY C 3 340 ? 125.744 185.402 190.684 1.00 62.10 340 GLY C O 1
ATOM 28262 N N . LYS C 3 341 ? 123.502 185.321 190.432 1.00 74.68 341 LYS C N 1
ATOM 28263 C CA . LYS C 3 341 ? 123.455 184.059 189.691 1.00 76.50 341 LYS C CA 1
ATOM 28264 C C . LYS C 3 341 ? 124.269 182.953 190.355 1.00 77.00 341 LYS C C 1
ATOM 28265 O O . LYS C 3 341 ? 124.641 181.976 189.698 1.00 76.77 341 LYS C O 1
ATOM 28284 N N . VAL C 3 342 ? 124.554 183.073 191.648 1.00 69.32 342 VAL C N 1
ATOM 28285 C CA . VAL C 3 342 ? 125.301 182.045 192.369 1.00 67.91 342 VAL C CA 1
ATOM 28286 C C . VAL C 3 342 ? 124.840 182.042 193.818 1.00 70.16 342 VAL C C 1
ATOM 28287 O O . VAL C 3 342 ? 124.659 183.101 194.425 1.00 70.45 342 VAL C O 1
ATOM 28300 N N . ASP C 3 343 ? 124.647 180.849 194.367 1.00 76.50 343 ASP C N 1
ATOM 28301 C CA . ASP C 3 343 ? 124.354 180.656 195.778 1.00 74.25 343 ASP C CA 1
ATOM 28302 C C . ASP C 3 343 ? 125.494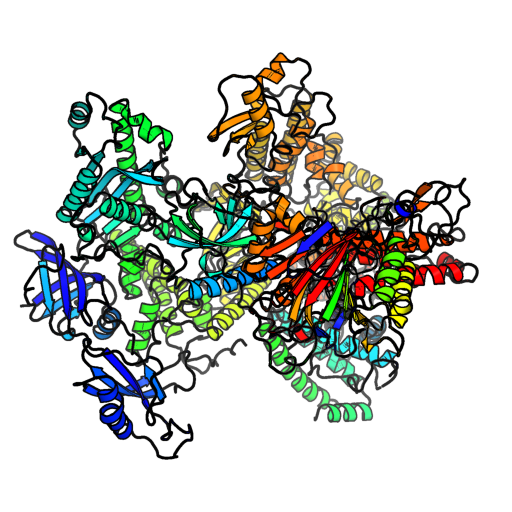 179.883 196.427 1.00 74.54 343 ASP C C 1
ATOM 28303 O O . ASP C 3 343 ? 126.343 179.295 195.750 1.00 75.31 343 ASP C O 1
ATOM 28312 N N . SER C 3 344 ? 125.500 179.881 197.761 1.00 70.16 344 SER C N 1
ATOM 28313 C CA . SER C 3 344 ? 126.619 179.302 198.496 1.00 71.96 344 SER C CA 1
ATOM 28314 C C . SER C 3 344 ? 126.925 177.888 198.016 1.00 71.81 344 SER C C 1
ATOM 28315 O O . SER C 3 344 ? 128.072 177.566 197.682 1.00 75.72 344 SER C O 1
ATOM 28323 N N . GLU C 3 345 ? 125.902 177.036 197.949 1.00 73.55 345 GLU C N 1
ATOM 28324 C CA . GLU C 3 345 ? 126.119 175.660 197.520 1.00 75.74 345 GLU C CA 1
ATOM 28325 C C . GLU C 3 345 ? 126.876 175.620 196.201 1.00 77.31 345 GLU C C 1
ATOM 28326 O O . GLU C 3 345 ? 127.846 174.868 196.047 1.00 80.39 345 GLU C O 1
ATOM 28338 N N . LYS C 3 346 ? 126.448 176.434 195.235 1.00 71.25 346 LYS C N 1
ATOM 28339 C CA . LYS C 3 346 ? 127.126 176.461 193.946 1.00 74.19 346 LYS C CA 1
ATOM 28340 C C . LYS C 3 346 ? 128.601 176.800 194.120 1.00 74.17 346 LYS C C 1
ATOM 28341 O O . LYS C 3 346 ? 129.479 176.111 193.586 1.00 73.13 346 LYS C O 1
ATOM 28360 N N . PHE C 3 347 ? 128.895 177.854 194.884 1.00 64.11 347 PHE C N 1
ATOM 28361 C CA . PHE C 3 347 ? 130.288 178.224 195.092 1.00 58.41 347 PHE C CA 1
ATOM 28362 C C . PHE C 3 347 ? 131.068 177.081 195.715 1.00 60.69 347 PHE C C 1
ATOM 28363 O O . PHE C 3 347 ? 132.268 176.933 195.458 1.00 67.33 347 PHE C O 1
ATOM 28380 N N . ASP C 3 348 ? 130.409 176.260 196.532 1.00 65.22 348 ASP C N 1
ATOM 28381 C CA . ASP C 3 348 ? 131.104 175.142 197.153 1.00 65.34 348 ASP C CA 1
ATOM 28382 C C . ASP C 3 348 ? 131.319 174.000 196.174 1.00 66.05 348 ASP C C 1
ATOM 28383 O O . ASP C 3 348 ? 132.294 173.251 196.303 1.00 68.95 348 ASP C O 1
ATOM 28392 N N . LYS C 3 349 ? 130.431 173.856 195.194 1.00 70.89 349 LYS C N 1
ATOM 28393 C CA . LYS C 3 349 ? 130.455 172.678 194.336 1.00 74.22 349 LYS C CA 1
ATOM 28394 C C . LYS C 3 349 ? 131.275 172.881 193.068 1.00 75.37 349 LYS C C 1
ATOM 28395 O O . LYS C 3 349 ? 131.962 171.955 192.626 1.00 74.77 349 LYS C O 1
ATOM 28414 N N . VAL C 3 350 ? 131.225 174.069 192.474 1.00 73.95 350 VAL C N 1
ATOM 28415 C CA . VAL C 3 350 ? 131.817 174.326 191.166 1.00 69.71 350 VAL C CA 1
ATOM 28416 C C . VAL C 3 350 ? 133.108 175.130 191.281 1.00 69.11 350 VAL C C 1
ATOM 28417 O O . VAL C 3 350 ? 134.126 174.769 190.690 1.00 70.77 350 VAL C O 1
ATOM 28430 N N . TYR C 3 351 ? 133.085 176.223 192.042 1.00 61.76 351 TYR C N 1
ATOM 28431 C CA . TYR C 3 351 ? 134.167 177.199 192.020 1.00 56.89 351 TYR C CA 1
ATOM 28432 C C . TYR C 3 351 ? 135.184 177.029 193.138 1.00 59.27 351 TYR C C 1
ATOM 28433 O O . TYR C 3 351 ? 136.371 177.288 192.914 1.00 64.58 351 TYR C O 1
ATOM 28451 N N . ALA C 3 352 ? 134.762 176.607 194.331 1.00 55.62 352 ALA C N 1
ATOM 28452 C CA . ALA C 3 352 ? 135.668 176.595 195.477 1.00 53.11 352 ALA C CA 1
ATOM 28453 C C . ALA C 3 352 ? 136.954 175.841 195.160 1.00 52.11 352 ALA C C 1
ATOM 28454 O O . ALA C 3 352 ? 138.060 176.336 195.412 1.00 59.64 352 ALA C O 1
ATOM 28461 N N . TYR C 3 353 ? 136.827 174.648 194.582 1.00 49.82 353 TYR C N 1
ATOM 28462 C CA . TYR C 3 353 ? 138.011 173.855 194.284 1.00 50.14 353 TYR C CA 1
ATOM 28463 C C . TYR C 3 353 ? 139.034 174.675 193.517 1.00 53.97 353 TYR C C 1
ATOM 28464 O O . TYR C 3 353 ? 140.234 174.602 193.798 1.00 59.60 353 TYR C O 1
ATOM 28482 N N . SER C 3 354 ? 138.582 175.443 192.526 1.00 52.63 354 SER C N 1
ATOM 28483 C CA . SER C 3 354 ? 139.501 176.290 191.780 1.00 47.95 354 SER C CA 1
ATOM 28484 C C . SER C 3 354 ? 140.383 177.078 192.736 1.00 48.77 354 SER C C 1
ATOM 28485 O O . SER C 3 354 ? 141.610 176.934 192.733 1.00 56.48 354 SER C O 1
ATOM 28493 N N . ILE C 3 355 ? 139.762 177.886 193.596 1.00 43.42 355 ILE C N 1
ATOM 28494 C CA . ILE C 3 355 ? 140.533 178.704 194.523 1.00 46.08 355 ILE C CA 1
ATOM 28495 C C . ILE C 3 355 ? 141.455 177.825 195.353 1.00 46.93 355 ILE C C 1
ATOM 28496 O O . ILE C 3 355 ? 142.637 178.146 195.555 1.00 52.73 355 ILE C O 1
ATOM 28512 N N . ARG C 3 356 ? 140.944 176.689 195.827 1.00 44.65 356 ARG C N 1
ATOM 28513 C CA . ARG C 3 356 ? 141.778 175.830 196.655 1.00 46.31 356 ARG C CA 1
ATOM 28514 C C . ARG C 3 356 ? 143.051 175.463 195.909 1.00 47.32 356 ARG C C 1
ATOM 28515 O O . ARG C 3 356 ? 144.161 175.579 196.443 1.00 53.48 356 ARG C O 1
ATOM 28536 N N . HIS C 3 357 ? 142.907 175.068 194.646 1.00 44.35 357 HIS C N 1
ATOM 28537 C CA . HIS C 3 357 ? 144.068 174.710 193.843 1.00 44.81 357 HIS C CA 1
ATOM 28538 C C . HIS C 3 357 ? 144.975 175.914 193.654 1.00 45.69 357 HIS C C 1
ATOM 28539 O O . HIS C 3 357 ? 146.205 175.793 193.690 1.00 47.17 357 HIS C O 1
ATOM 28553 N N . ASN C 3 358 ? 144.379 177.090 193.461 1.00 45.98 358 ASN C N 1
ATOM 28554 C CA . ASN C 3 358 ? 145.172 178.305 193.348 1.00 42.54 358 ASN C CA 1
ATOM 28555 C C . ASN C 3 358 ? 146.064 178.480 194.561 1.00 47.68 358 ASN C C 1
ATOM 28556 O O . ASN C 3 358 ? 147.171 179.016 194.446 1.00 50.60 358 ASN C O 1
ATOM 28567 N N . TYR C 3 359 ? 145.606 178.034 195.727 1.00 46.95 359 TYR C N 1
ATOM 28568 C CA . TYR C 3 359 ? 146.394 178.164 196.943 1.00 42.78 359 TYR C CA 1
ATOM 28569 C C . TYR C 3 359 ? 147.155 176.896 197.299 1.00 43.44 359 TYR C C 1
ATOM 28570 O O . TYR C 3 359 ? 147.818 176.860 198.339 1.00 46.96 359 TYR C O 1
ATOM 28588 N N . GLY C 3 360 ? 147.089 175.862 196.460 1.00 52.37 360 GLY C N 1
ATOM 28589 C CA . GLY C 3 360 ? 147.839 174.646 196.688 1.00 51.88 360 GLY C CA 1
ATOM 28590 C C . GLY C 3 360 ? 149.203 174.679 196.025 1.00 51.13 360 GLY C C 1
ATOM 28591 O O . GLY C 3 360 ? 149.628 175.677 195.446 1.00 56.69 360 GLY C O 1
ATOM 28595 N N . LYS C 3 361 ? 149.900 173.547 196.122 1.00 57.00 361 LYS C N 1
ATOM 28596 C CA . LYS C 3 361 ? 151.222 173.385 195.531 1.00 56.71 361 LYS C CA 1
ATOM 28597 C C . LYS C 3 361 ? 151.265 172.172 194.612 1.00 59.72 361 LYS C C 1
ATOM 28598 O O . LYS C 3 361 ? 152.331 171.596 194.383 1.00 65.49 361 LYS C O 1
ATOM 28617 N N . GLU C 3 362 ? 150.115 171.772 194.079 1.00 59.65 362 GLU C N 1
ATOM 28618 C CA . GLU C 3 362 ? 150.019 170.669 193.135 1.00 61.20 362 GLU C CA 1
ATOM 28619 C C . GLU C 3 362 ? 149.320 171.158 191.876 1.00 63.33 362 GLU C C 1
ATOM 28620 O O . GLU C 3 362 ? 148.314 171.869 191.954 1.00 69.29 362 GLU C O 1
ATOM 28632 N N . GLY C 3 363 ? 149.850 170.779 190.729 1.00 56.95 363 GLY C N 1
ATOM 28633 C CA . GLY C 3 363 ? 149.267 171.176 189.464 1.00 57.01 363 GLY C CA 1
ATOM 28634 C C . GLY C 3 363 ? 150.344 171.336 188.404 1.00 58.96 363 GLY C C 1
ATOM 28635 O O . GLY C 3 363 ? 151.386 170.686 188.462 1.00 58.46 363 GLY C O 1
ATOM 28639 N N . LYS C 3 364 ? 150.062 172.217 187.446 1.00 55.45 364 LYS C N 1
ATOM 28640 C CA . LYS C 3 364 ? 150.917 172.430 186.288 1.00 52.70 364 LYS C CA 1
ATOM 28641 C C . LYS C 3 364 ? 151.790 173.672 186.414 1.00 55.61 364 LYS C C 1
ATOM 28642 O O . LYS C 3 364 ? 152.360 174.116 185.412 1.00 59.30 364 LYS C O 1
ATOM 28661 N N . ARG C 3 365 ? 151.883 174.255 187.609 1.00 51.99 365 ARG C N 1
ATOM 28662 C CA . ARG C 3 365 ? 152.735 175.410 187.884 1.00 50.33 365 ARG C CA 1
ATOM 28663 C C . ARG C 3 365 ? 152.165 176.700 187.305 1.00 48.85 365 ARG C C 1
ATOM 28664 O O . ARG C 3 365 ? 152.671 177.788 187.596 1.00 56.97 365 ARG C O 1
ATOM 28685 N N . THR C 3 366 ? 151.111 176.598 186.504 1.00 44.57 366 THR C N 1
ATOM 28686 C CA . THR C 3 366 ? 150.341 177.756 186.082 1.00 40.43 366 THR C CA 1
ATOM 28687 C C . THR C 3 366 ? 149.086 177.930 186.919 1.00 46.31 366 THR C C 1
ATOM 28688 O O . THR C 3 366 ? 148.295 178.839 186.651 1.00 50.22 366 THR C O 1
ATOM 28699 N N . ASP C 3 367 ? 148.890 177.077 187.923 1.00 46.86 367 ASP C N 1
ATOM 28700 C CA . ASP C 3 367 ? 147.716 177.124 188.778 1.00 43.45 367 ASP C CA 1
ATOM 28701 C C . ASP C 3 367 ? 147.978 177.792 190.117 1.00 47.13 367 ASP C C 1
ATOM 28702 O O . ASP C 3 367 ? 147.049 178.353 190.703 1.00 56.38 367 ASP C O 1
ATOM 28711 N N . TYR C 3 368 ? 149.216 177.755 190.610 1.00 42.15 368 TYR C N 1
ATOM 28712 C CA . TYR C 3 368 ? 149.558 178.343 191.898 1.00 43.63 368 TYR C CA 1
ATOM 28713 C C . TYR C 3 368 ? 150.654 179.393 191.789 1.00 46.91 368 TYR C C 1
ATOM 28714 O O . TYR C 3 368 ? 151.134 179.881 192.819 1.00 52.05 368 TYR C O 1
ATOM 28732 N N . THR C 3 369 ? 151.062 179.756 190.576 1.00 43.36 369 THR C N 1
ATOM 28733 C CA . THR C 3 369 ? 152.107 180.747 190.371 1.00 44.48 369 THR C CA 1
ATOM 28734 C C . THR C 3 369 ? 151.488 182.037 189.860 1.00 40.56 369 THR C C 1
ATOM 28735 O O . THR C 3 369 ? 150.836 182.018 188.807 1.00 46.01 369 THR C O 1
ATOM 28746 N N . PRO C 3 370 ? 151.640 183.165 190.552 1.00 28.27 370 PRO C N 1
ATOM 28747 C CA . PRO C 3 370 ? 151.127 184.426 190.007 1.00 32.11 370 PRO C CA 1
ATOM 28748 C C . PRO C 3 370 ? 151.697 184.703 188.625 1.00 35.97 370 PRO C C 1
ATOM 28749 O O . PRO C 3 370 ? 152.888 184.518 188.373 1.00 40.49 370 PRO C O 1
ATOM 28760 N N . TYR C 3 371 ? 150.826 185.152 187.727 1.00 30.84 371 TYR C N 1
ATOM 28761 C CA . TYR C 3 371 ? 151.214 185.344 186.338 1.00 23.89 371 TYR C CA 1
ATOM 28762 C C . TYR C 3 371 ? 152.124 186.555 186.200 1.00 29.71 371 TYR C C 1
ATOM 28763 O O . TYR C 3 371 ? 151.903 187.594 186.827 1.00 34.87 371 TYR C O 1
ATOM 28781 N N . SER C 3 372 ? 153.150 186.417 185.372 1.00 31.32 372 SER C N 1
ATOM 28782 C CA . SER C 3 372 ? 154.074 187.502 185.099 1.00 28.04 372 SER C CA 1
ATOM 28783 C C . SER C 3 372 ? 153.595 188.312 183.901 1.00 29.01 372 SER C C 1
ATOM 28784 O O . SER C 3 372 ? 152.729 187.887 183.134 1.00 34.96 372 SER C O 1
ATOM 28792 N N . CYS C 3 373 ? 154.185 189.496 183.741 1.00 31.92 373 CYS C N 1
ATOM 28793 C CA . CYS C 3 373 ? 153.795 190.372 182.644 1.00 27.51 373 CYS C CA 1
ATOM 28794 C C . CYS C 3 373 ? 153.828 189.625 181.321 1.00 25.82 373 CYS C C 1
ATOM 28795 O O . CYS C 3 373 ? 152.858 189.646 180.556 1.00 39.16 373 CYS C O 1
ATOM 28802 N N . MET C 3 374 ? 154.926 188.924 181.051 1.00 25.95 374 MET C N 1
ATOM 28803 C CA . MET C 3 374 ? 155.018 188.174 179.807 1.00 32.39 374 MET C CA 1
ATOM 28804 C C . MET C 3 374 ? 153.915 187.130 179.719 1.00 27.05 374 MET C C 1
ATOM 28805 O O . MET C 3 374 ? 153.258 186.999 178.682 1.00 40.15 374 MET C O 1
ATOM 28819 N N . LYS C 3 375 ? 153.671 186.398 180.806 1.00 22.17 375 LYS C N 1
ATOM 28820 C CA . LYS C 3 375 ? 152.576 185.435 180.799 1.00 28.11 375 LYS C CA 1
ATOM 28821 C C . LYS C 3 375 ? 151.260 186.110 180.436 1.00 31.87 375 LYS C C 1
ATOM 28822 O O . LYS C 3 375 ? 150.424 185.523 179.740 1.00 34.74 375 LYS C O 1
ATOM 28841 N N . VAL C 3 376 ? 151.058 187.346 180.892 1.00 32.64 376 VAL C N 1
ATOM 28842 C CA . VAL C 3 376 ? 149.797 188.019 180.612 1.00 21.42 376 VAL C CA 1
ATOM 28843 C C . VAL C 3 376 ? 149.763 188.548 179.185 1.00 29.85 376 VAL C C 1
ATOM 28844 O O . VAL C 3 376 ? 148.682 188.716 178.611 1.00 38.70 376 VAL C O 1
ATOM 28857 N N . ILE C 3 377 ? 150.921 188.810 178.587 1.00 30.53 377 ILE C N 1
ATOM 28858 C CA . ILE C 3 377 ? 150.956 189.465 177.284 1.00 24.06 377 ILE C CA 1
ATOM 28859 C C . ILE C 3 377 ? 150.972 188.452 176.149 1.00 31.77 377 ILE C C 1
ATOM 28860 O O . ILE C 3 377 ? 150.297 188.638 175.135 1.00 38.69 377 ILE C O 1
ATOM 28876 N N . LEU C 3 378 ? 151.736 187.375 176.300 1.00 28.24 378 LEU C N 1
ATOM 28877 C CA . LEU C 3 378 ? 152.001 186.433 175.224 1.00 24.09 378 LEU C CA 1
ATOM 28878 C C . LEU C 3 378 ? 151.210 185.140 175.351 1.00 27.72 378 LEU C C 1
ATOM 28879 O O . LEU C 3 378 ? 151.445 184.208 174.576 1.00 37.49 378 LEU C O 1
ATOM 28895 N N . SER C 3 379 ? 150.283 185.053 176.300 1.00 26.66 379 SER C N 1
ATOM 28896 C CA . SER C 3 379 ? 149.499 183.842 176.489 1.00 29.40 379 SER C CA 1
ATOM 28897 C C . SER C 3 379 ? 148.068 184.203 176.849 1.00 31.17 379 SER C C 1
ATOM 28898 O O . SER C 3 379 ? 147.823 185.187 177.550 1.00 38.57 379 SER C O 1
ATOM 28906 N N . ASN C 3 380 ? 147.129 183.394 176.366 1.00 27.93 380 ASN C N 1
ATOM 28907 C CA . ASN C 3 380 ? 145.714 183.540 176.677 1.00 29.86 380 ASN C CA 1
ATOM 28908 C C . ASN C 3 380 ? 145.216 184.930 176.303 1.00 29.93 380 ASN C C 1
ATOM 28909 O O . ASN C 3 380 ? 144.863 185.721 177.186 1.00 37.07 380 ASN C O 1
ATOM 28920 N N . PRO C 3 381 ? 145.176 185.267 175.020 1.00 16.47 381 PRO C N 1
ATOM 28921 C CA . PRO C 3 381 ? 144.626 186.557 174.614 1.00 16.85 381 PRO C CA 1
ATOM 28922 C C . PRO C 3 381 ? 143.129 186.600 174.853 1.00 23.49 381 PRO C C 1
ATOM 28923 O O . PRO C 3 381 ? 142.409 185.657 174.490 1.00 36.76 381 PRO C O 1
ATOM 28934 N N . PRO C 3 382 ? 142.616 187.666 175.462 1.00 16.38 382 PRO C N 1
ATOM 28935 C CA . PRO C 3 382 ? 141.182 187.719 175.754 1.00 21.24 382 PRO C CA 1
ATOM 28936 C C . PRO C 3 382 ? 140.345 187.804 174.492 1.00 24.71 382 PRO C C 1
ATOM 28937 O O . PRO C 3 382 ? 140.747 188.393 173.486 1.00 37.48 382 PRO C O 1
ATOM 28948 N N . SER C 3 383 ? 139.162 187.208 174.560 1.00 29.81 383 SER C N 1
ATOM 28949 C CA . SER C 3 383 ? 138.164 187.325 173.515 1.00 31.71 383 SER C CA 1
ATOM 28950 C C . SER C 3 383 ? 137.116 188.348 173.940 1.00 37.96 383 SER C C 1
ATOM 28951 O O . SER C 3 383 ? 137.189 188.938 175.020 1.00 43.69 383 SER C O 1
ATOM 28959 N N . GLN C 3 384 ? 136.131 188.572 173.077 1.00 42.20 384 GLN C N 1
ATOM 28960 C CA . GLN C 3 384 ? 135.055 189.486 173.423 1.00 42.06 384 GLN C CA 1
ATOM 28961 C C . GLN C 3 384 ? 134.355 188.997 174.683 1.00 46.84 384 GLN C C 1
ATOM 28962 O O . GLN C 3 384 ? 133.982 187.825 174.786 1.00 49.30 384 GLN C O 1
ATOM 28976 N N . GLY C 3 385 ? 134.177 189.899 175.643 1.00 42.95 385 GLY C N 1
ATOM 28977 C CA . GLY C 3 385 ? 133.601 189.548 176.921 1.00 42.18 385 GLY C CA 1
ATOM 28978 C C . GLY C 3 385 ? 134.583 189.014 177.940 1.00 39.42 385 GLY C C 1
ATOM 28979 O O . GLY C 3 385 ? 134.163 188.652 179.046 1.00 43.92 385 GLY C O 1
ATOM 28983 N N . ASP C 3 386 ? 135.868 188.950 177.607 1.00 36.08 386 ASP C N 1
ATOM 28984 C CA . ASP C 3 386 ? 136.914 188.539 178.534 1.00 34.91 386 ASP C CA 1
ATOM 28985 C C . ASP C 3 386 ? 137.711 189.766 178.946 1.00 37.24 386 ASP C C 1
ATOM 28986 O O . ASP C 3 386 ? 138.185 190.519 178.089 1.00 44.99 386 ASP C O 1
ATOM 28995 N N . TYR C 3 387 ? 137.861 189.963 180.254 1.00 30.28 387 TYR C N 1
ATOM 28996 C CA . TYR C 3 387 ? 138.469 191.168 180.800 1.00 26.21 387 TYR C CA 1
ATOM 28997 C C . TYR C 3 387 ? 139.844 190.902 181.402 1.00 28.31 387 TYR C C 1
ATOM 28998 O O . TYR C 3 387 ? 140.284 191.626 182.296 1.00 42.43 387 TYR C O 1
ATOM 29016 N N . HIS C 3 388 ? 140.532 189.871 180.927 1.00 20.60 388 HIS C N 1
ATOM 29017 C CA . HIS C 3 388 ? 141.893 189.592 181.347 1.00 22.96 388 HIS C CA 1
ATOM 29018 C C . HIS C 3 388 ? 142.865 190.053 180.265 1.00 25.45 388 HIS C C 1
ATOM 29019 O O . HIS C 3 388 ? 142.475 190.597 179.231 1.00 34.02 388 HIS C O 1
ATOM 29033 N N . GLY C 3 389 ? 144.150 189.843 180.515 1.00 28.52 389 GLY C N 1
ATOM 29034 C CA . GLY C 3 389 ? 145.191 190.241 179.589 1.00 20.64 389 GLY C CA 1
ATOM 29035 C C . GLY C 3 389 ? 145.822 191.563 179.980 1.00 26.72 389 GLY C C 1
ATOM 29036 O O . GLY C 3 389 ? 145.508 192.172 181.006 1.00 33.61 389 GLY C O 1
ATOM 29040 N N . CYS C 3 390 ? 146.740 192.006 179.128 1.00 32.37 390 CYS C N 1
ATOM 29041 C CA . CYS C 3 390 ? 147.415 193.279 179.329 1.00 31.48 390 CYS C CA 1
ATOM 29042 C C . CYS C 3 390 ? 146.693 194.366 178.546 1.00 33.58 390 CYS C C 1
ATOM 29043 O O . CYS C 3 390 ? 146.618 194.275 177.314 1.00 42.50 390 CYS C O 1
ATOM 29050 N N . PRO C 3 391 ? 146.148 195.396 179.199 1.00 28.26 391 PRO C N 1
ATOM 29051 C CA . PRO C 3 391 ? 145.507 196.477 178.435 1.00 27.75 391 PRO C CA 1
ATOM 29052 C C . PRO C 3 391 ? 146.434 197.144 177.440 1.00 32.36 391 PRO C C 1
ATOM 29053 O O . PRO C 3 391 ? 145.983 197.552 176.363 1.00 42.90 391 PRO C O 1
ATOM 29064 N N . PHE C 3 392 ? 147.719 197.275 177.767 1.00 30.12 392 PHE C N 1
ATOM 29065 C CA . PHE C 3 392 ? 148.654 197.929 176.863 1.00 27.08 392 PHE C CA 1
ATOM 29066 C C . PHE C 3 392 ? 148.872 197.135 175.583 1.00 32.16 392 PHE C C 1
ATOM 29067 O O . PHE C 3 392 ? 149.397 197.686 174.611 1.00 44.25 392 PHE C O 1
ATOM 29084 N N . ARG C 3 393 ? 148.478 195.864 175.557 1.00 25.08 393 ARG C N 1
ATOM 29085 C CA . ARG C 3 393 ? 148.641 195.004 174.394 1.00 22.31 393 ARG C CA 1
ATOM 29086 C C . ARG C 3 393 ? 147.314 194.607 173.770 1.00 26.27 393 ARG C C 1
ATOM 29087 O O . ARG C 3 393 ? 147.154 194.689 172.549 1.00 38.66 393 ARG C O 1
ATOM 29108 N N . HIS C 3 394 ? 146.355 194.172 174.579 1.00 26.24 394 HIS C N 1
ATOM 29109 C CA . HIS C 3 394 ? 145.153 193.527 174.080 1.00 26.22 394 HIS C CA 1
ATOM 29110 C C . HIS C 3 394 ? 143.987 194.488 173.907 1.00 27.08 394 HIS C C 1
ATOM 29111 O O . HIS C 3 394 ? 142.880 194.045 173.583 1.00 34.53 394 HIS C O 1
ATOM 29125 N N . SER C 3 395 ? 144.201 195.781 174.112 1.00 28.72 395 SER C N 1
ATOM 29126 C CA . SER C 3 395 ? 143.166 196.785 173.932 1.00 38.06 395 SER C CA 1
ATOM 29127 C C . SER C 3 395 ? 143.517 197.664 172.742 1.00 42.00 395 SER C C 1
ATOM 29128 O O . SER C 3 395 ? 144.688 197.990 172.524 1.00 47.11 395 SER C O 1
ATOM 29136 N N . ASP C 3 396 ? 142.503 198.038 171.972 1.00 52.70 396 ASP C N 1
ATOM 29137 C CA . ASP C 3 396 ? 142.739 198.884 170.816 1.00 53.28 396 ASP C CA 1
ATOM 29138 C C . ASP C 3 396 ? 143.420 200.175 171.264 1.00 55.43 396 ASP C C 1
ATOM 29139 O O . ASP C 3 396 ? 143.061 200.731 172.309 1.00 57.82 396 ASP C O 1
ATOM 29148 N N . PRO C 3 397 ? 144.410 200.670 170.517 1.00 43.84 397 PRO C N 1
ATOM 29149 C CA . PRO C 3 397 ? 145.090 201.903 170.948 1.00 42.27 397 PRO C CA 1
ATOM 29150 C C . PRO C 3 397 ? 144.133 203.023 171.314 1.00 48.27 397 PRO C C 1
ATOM 29151 O O . PRO C 3 397 ? 144.214 203.561 172.423 1.00 53.30 397 PRO C O 1
ATOM 29162 N N . GLU C 3 398 ? 143.206 203.372 170.421 1.00 49.88 398 GLU C N 1
ATOM 29163 C CA . GLU C 3 398 ? 142.278 204.462 170.706 1.00 49.51 398 GLU C CA 1
ATOM 29164 C C . GLU C 3 398 ? 141.545 204.224 172.019 1.00 50.77 398 GLU C C 1
ATOM 29165 O O . GLU C 3 398 ? 141.503 205.102 172.892 1.00 57.73 398 GLU C O 1
ATOM 29177 N N . LEU C 3 399 ? 140.961 203.036 172.175 1.00 51.26 399 LEU C N 1
ATOM 29178 C CA . LEU C 3 399 ? 140.299 202.699 173.428 1.00 51.29 399 LEU C CA 1
ATOM 29179 C C . LEU C 3 399 ? 141.230 202.948 174.604 1.00 54.23 399 LEU C C 1
ATOM 29180 O O . LEU C 3 399 ? 140.849 203.596 175.586 1.00 56.85 399 LEU C O 1
ATOM 29196 N N . LEU C 3 400 ? 142.465 202.452 174.513 1.00 47.64 400 LEU C N 1
ATOM 29197 C CA . LEU C 3 400 ? 143.414 202.653 175.598 1.00 44.69 400 LEU C CA 1
ATOM 29198 C C . LEU C 3 400 ? 143.555 204.134 175.908 1.00 47.46 400 LEU C C 1
ATOM 29199 O O . LEU C 3 400 ? 143.521 204.544 177.074 1.00 53.18 400 LEU C O 1
ATOM 29215 N N . LYS C 3 401 ? 143.711 204.954 174.869 1.00 47.49 401 LYS C N 1
ATOM 29216 C CA . LYS C 3 401 ? 143.829 206.388 175.085 1.00 49.29 401 LYS C CA 1
ATOM 29217 C C . LYS C 3 401 ? 142.638 206.892 175.878 1.00 51.02 401 LYS C C 1
ATOM 29218 O O . LYS C 3 401 ? 142.796 207.589 176.888 1.00 54.31 401 LYS C O 1
ATOM 29237 N N . GLN C 3 402 ? 141.434 206.512 175.451 1.00 51.03 402 GLN C N 1
ATOM 29238 C CA . GLN C 3 402 ? 140.242 206.945 176.165 1.00 49.25 402 GLN C CA 1
ATOM 29239 C C . GLN C 3 402 ? 140.355 206.559 177.629 1.00 50.54 402 GLN C C 1
ATOM 29240 O O . GLN C 3 402 ? 140.133 207.380 178.527 1.00 54.14 402 GLN C O 1
ATOM 29254 N N . LYS C 3 403 ? 140.759 205.315 177.881 1.00 50.10 403 LYS C N 1
ATOM 29255 C CA . LYS C 3 403 ? 140.866 204.841 179.253 1.00 47.26 403 LYS C CA 1
ATOM 29256 C C . LYS C 3 403 ? 141.801 205.740 180.042 1.00 46.47 403 LYS C C 1
ATOM 29257 O O . LYS C 3 403 ? 141.477 206.182 181.150 1.00 51.96 403 LYS C O 1
ATOM 29276 N N . LEU C 3 404 ? 142.953 206.061 179.457 1.00 47.56 404 LEU C N 1
ATOM 29277 C CA . LEU C 3 404 ? 143.915 206.896 180.161 1.00 47.16 404 LEU C CA 1
ATOM 29278 C C . LEU C 3 404 ? 143.313 208.261 180.445 1.00 50.53 404 LEU C C 1
ATOM 29279 O O . LEU C 3 404 ? 143.511 208.829 181.526 1.00 55.83 404 LEU C O 1
ATOM 29295 N N . GLN C 3 405 ? 142.541 208.786 179.494 1.00 49.75 405 GLN C N 1
ATOM 29296 C CA . GLN C 3 405 ? 141.875 210.062 179.715 1.00 44.74 405 GLN C CA 1
ATOM 29297 C C . GLN C 3 405 ? 140.927 209.969 180.900 1.00 46.60 405 GLN C C 1
ATOM 29298 O O . GLN C 3 405 ? 140.830 210.902 181.706 1.00 50.72 405 GLN C O 1
ATOM 29312 N N . SER C 3 406 ? 140.233 208.838 181.033 1.00 45.42 406 SER C N 1
ATOM 29313 C CA . SER C 3 406 ? 139.346 208.652 182.174 1.00 46.25 406 SER C CA 1
ATOM 29314 C C . SER C 3 406 ? 140.115 208.705 183.486 1.00 48.61 406 SER C C 1
ATOM 29315 O O . SER C 3 406 ? 139.555 209.091 184.518 1.00 53.84 406 SER C O 1
ATOM 29323 N N . PHE C 3 407 ? 141.391 208.331 183.470 1.00 48.28 407 PHE C N 1
ATOM 29324 C CA . PHE C 3 407 ? 142.225 208.374 184.661 1.00 49.13 407 PHE C CA 1
ATOM 29325 C C . PHE C 3 407 ? 142.882 209.732 184.868 1.00 52.61 407 PHE C C 1
ATOM 29326 O O . PHE C 3 407 ? 143.623 209.902 185.841 1.00 52.72 407 PHE C O 1
ATOM 29343 N N . LYS C 3 408 ? 142.632 210.696 183.983 1.00 60.31 408 LYS C N 1
ATOM 29344 C CA . LYS C 3 408 ? 143.134 212.059 184.142 1.00 60.52 408 LYS C CA 1
ATOM 29345 C C . LYS C 3 408 ? 144.657 212.079 184.264 1.00 58.80 408 LYS C C 1
ATOM 29346 O O . LYS C 3 408 ? 145.227 212.740 185.135 1.00 63.98 408 LYS C O 1
ATOM 29365 N N . VAL C 3 409 ? 145.318 211.342 183.379 1.00 48.12 409 VAL C N 1
ATOM 29366 C CA . VAL C 3 409 ? 146.777 211.358 183.305 1.00 50.06 409 VAL C CA 1
ATOM 29367 C C . VAL C 3 409 ? 147.172 212.457 182.323 1.00 50.57 409 VAL C C 1
ATOM 29368 O O . VAL C 3 409 ? 146.500 212.626 181.295 1.00 51.91 409 VAL C O 1
ATOM 29381 N N . PRO C 3 410 ? 148.229 213.228 182.587 1.00 50.52 410 PRO C N 1
ATOM 29382 C CA . PRO C 3 410 ? 148.532 214.374 181.720 1.00 48.33 410 PRO C CA 1
ATOM 29383 C C . PRO C 3 410 ? 148.745 213.959 180.271 1.00 50.14 410 PRO C C 1
ATOM 29384 O O . PRO C 3 410 ? 149.369 212.936 179.981 1.00 56.76 410 PRO C O 1
ATOM 29395 N N . SER C 3 411 ? 148.245 214.797 179.360 1.00 46.57 411 SER C N 1
ATOM 29396 C CA . SER C 3 411 ? 148.219 214.446 177.943 1.00 46.61 411 SER C CA 1
ATOM 29397 C C . SER C 3 411 ? 149.596 214.033 177.441 1.00 48.50 411 SER C C 1
ATOM 29398 O O . SER C 3 411 ? 149.742 213.000 176.779 1.00 53.89 411 SER C O 1
ATOM 29406 N N . SER C 3 412 ? 150.621 214.830 177.743 1.00 51.24 412 SER C N 1
ATOM 29407 C CA . SER C 3 412 ? 151.968 214.489 177.301 1.00 54.50 412 SER C CA 1
ATOM 29408 C C . SER C 3 412 ? 152.332 213.074 177.726 1.00 54.02 412 SER C C 1
ATOM 29409 O O . SER C 3 412 ? 152.785 212.258 176.910 1.00 59.33 412 SER C O 1
ATOM 29417 N N . GLY C 3 413 ? 152.122 212.760 179.005 1.00 49.07 413 GLY C N 1
ATOM 29418 C CA . GLY C 3 413 ? 152.395 211.414 179.467 1.00 48.52 413 GLY C CA 1
ATOM 29419 C C . GLY C 3 413 ? 151.645 210.381 178.655 1.00 48.69 413 GLY C C 1
ATOM 29420 O O . GLY C 3 413 ? 152.216 209.367 178.241 1.00 51.93 413 GLY C O 1
ATOM 29424 N N . ILE C 3 414 ? 150.363 210.640 178.385 1.00 42.87 414 ILE C N 1
ATOM 29425 C CA . ILE C 3 414 ? 149.591 209.711 177.570 1.00 43.28 414 ILE C CA 1
ATOM 29426 C C . ILE C 3 414 ? 150.316 209.478 176.259 1.00 44.30 414 ILE C C 1
ATOM 29427 O O . ILE C 3 414 ? 150.528 208.334 175.840 1.00 53.92 414 ILE C O 1
ATOM 29443 N N . ASN C 3 415 ? 150.728 210.563 175.606 1.00 42.22 415 ASN C N 1
ATOM 29444 C CA . ASN C 3 415 ? 151.418 210.424 174.334 1.00 40.80 415 ASN C CA 1
ATOM 29445 C C . ASN C 3 415 ? 152.610 209.503 174.497 1.00 38.10 415 ASN C C 1
ATOM 29446 O O . ASN C 3 415 ? 152.798 208.564 173.717 1.00 46.82 415 ASN C O 1
ATOM 29457 N N . GLN C 3 416 ? 153.416 209.748 175.529 1.00 37.37 416 GLN C N 1
ATOM 29458 C CA . GLN C 3 416 ? 154.584 208.906 175.745 1.00 39.87 416 GLN C CA 1
ATOM 29459 C C . GLN C 3 416 ? 154.160 207.448 175.784 1.00 43.00 416 GLN C C 1
ATOM 29460 O O . GLN C 3 416 ? 154.678 206.605 175.036 1.00 47.18 416 GLN C O 1
ATOM 29474 N N . ILE C 3 417 ? 153.164 207.155 176.618 1.00 39.12 417 ILE C N 1
ATOM 29475 C CA . ILE C 3 417 ? 152.721 205.779 176.782 1.00 34.71 417 ILE C CA 1
ATOM 29476 C C . ILE C 3 417 ? 152.357 205.205 175.426 1.00 35.61 417 ILE C C 1
ATOM 29477 O O . ILE C 3 417 ? 152.797 204.112 175.048 1.00 46.69 417 ILE C O 1
ATOM 29493 N N . LEU C 3 418 ? 151.588 205.967 174.652 1.00 33.94 418 LEU C N 1
ATOM 29494 C CA . LEU C 3 418 ? 151.113 205.454 173.379 1.00 36.09 418 LEU C CA 1
ATOM 29495 C C . LEU C 3 418 ? 152.288 205.163 172.468 1.00 38.98 418 LEU C C 1
ATOM 29496 O O . LEU C 3 418 ? 152.343 204.109 171.826 1.00 43.65 418 LEU C O 1
ATOM 29512 N N . GLU C 3 419 ? 153.266 206.065 172.445 1.00 39.50 419 GLU C N 1
ATOM 29513 C CA . GLU C 3 419 ? 154.447 205.827 171.632 1.00 36.97 419 GLU C CA 1
ATOM 29514 C C . GLU C 3 419 ? 155.063 204.496 172.011 1.00 38.51 419 GLU C C 1
ATOM 29515 O O . GLU C 3 419 ? 155.342 203.653 171.150 1.00 45.35 419 GLU C O 1
ATOM 29527 N N . LEU C 3 420 ? 155.216 204.263 173.313 1.00 35.77 420 LEU C N 1
ATOM 29528 C CA . LEU C 3 420 ? 155.829 203.015 173.746 1.00 29.75 420 LEU C CA 1
ATOM 29529 C C . LEU C 3 420 ? 155.005 201.831 173.266 1.00 33.89 420 LEU C C 1
ATOM 29530 O O . LEU C 3 420 ? 155.554 200.834 172.780 1.00 42.34 420 LEU C O 1
ATOM 29546 N N . VAL C 3 421 ? 153.680 201.946 173.346 1.00 35.61 421 VAL C N 1
ATOM 29547 C CA . VAL C 3 421 ? 152.820 200.857 172.899 1.00 30.58 421 VAL C CA 1
ATOM 29548 C C . VAL C 3 421 ? 153.035 200.599 171.416 1.00 32.76 421 VAL C C 1
ATOM 29549 O O . VAL C 3 421 ? 153.046 199.448 170.964 1.00 42.71 421 VAL C O 1
ATOM 29562 N N . LYS C 3 422 ? 153.222 201.665 170.635 1.00 39.84 422 LYS C N 1
ATOM 29563 C CA . LYS C 3 422 ? 153.439 201.496 169.205 1.00 38.83 422 LYS C CA 1
ATOM 29564 C C . LYS C 3 422 ? 154.740 200.761 168.934 1.00 35.48 422 LYS C C 1
ATOM 29565 O O . LYS C 3 422 ? 154.871 200.088 167.906 1.00 39.76 422 LYS C O 1
ATOM 29584 N N . GLY C 3 423 ? 155.702 200.864 169.844 1.00 31.63 423 GLY C N 1
ATOM 29585 C CA . GLY C 3 423 ? 156.942 200.131 169.745 1.00 34.27 423 GLY C CA 1
ATOM 29586 C C . GLY C 3 423 ? 156.885 198.745 170.340 1.00 41.19 423 GLY C C 1
ATOM 29587 O O . GLY C 3 423 ? 157.924 198.084 170.440 1.00 49.17 423 GLY C O 1
ATOM 29591 N N . MET C 3 424 ? 155.703 198.286 170.749 1.00 35.53 424 MET C N 1
ATOM 29592 C CA . MET C 3 424 ? 155.519 196.982 171.376 1.00 25.19 424 MET C CA 1
ATOM 29593 C C . MET C 3 424 ? 156.269 196.873 172.699 1.00 29.16 424 MET C C 1
ATOM 29594 O O . MET C 3 424 ? 156.582 195.768 173.150 1.00 37.70 424 MET C O 1
ATOM 29608 N N . HIS C 3 425 ? 156.563 198.006 173.326 1.00 26.01 425 HIS C N 1
ATOM 29609 C CA . HIS C 3 425 ? 157.243 198.039 174.620 1.00 27.81 425 HIS C CA 1
ATOM 29610 C C . HIS C 3 425 ? 156.219 198.144 175.748 1.00 31.09 425 HIS C C 1
ATOM 29611 O O . HIS C 3 425 ? 156.258 199.037 176.596 1.00 39.92 425 HIS C O 1
ATOM 29625 N N . TYR C 3 426 ? 155.308 197.172 175.753 1.00 31.30 426 TYR C N 1
ATOM 29626 C CA . TYR C 3 426 ? 154.140 197.241 176.624 1.00 23.53 426 TYR C CA 1
ATOM 29627 C C . TYR C 3 426 ? 154.545 197.418 178.080 1.00 31.89 426 TYR C C 1
ATOM 29628 O O . TYR C 3 426 ? 154.082 198.343 178.759 1.00 39.59 426 TYR C O 1
ATOM 29646 N N . GLN C 3 427 ? 155.428 196.552 178.575 1.00 33.48 427 GLN C N 1
ATOM 29647 C CA . GLN C 3 427 ? 155.864 196.674 179.958 1.00 29.38 427 GLN C CA 1
ATOM 29648 C C . GLN C 3 427 ? 156.393 198.073 180.227 1.00 29.68 427 GLN C C 1
ATOM 29649 O O . GLN C 3 427 ? 156.024 198.706 181.220 1.00 40.74 427 GLN C O 1
ATOM 29663 N N . LEU C 3 428 ? 157.230 198.589 179.326 1.00 29.84 428 LEU C N 1
ATOM 29664 C CA . LEU C 3 428 ? 157.762 199.931 179.523 1.00 29.44 428 LEU C CA 1
ATOM 29665 C C . LEU C 3 428 ? 156.640 200.954 179.585 1.00 26.66 428 LEU C C 1
ATOM 29666 O O . LEU C 3 428 ? 156.668 201.863 180.421 1.00 36.48 428 LEU C O 1
ATOM 29682 N N . ALA C 3 429 ? 155.644 200.828 178.708 1.00 26.36 429 ALA C N 1
ATOM 29683 C CA . ALA C 3 429 ? 154.491 201.711 178.793 1.00 26.82 429 ALA C CA 1
ATOM 29684 C C . ALA C 3 429 ? 153.906 201.674 180.196 1.00 33.55 429 ALA C C 1
ATOM 29685 O O . ALA C 3 429 ? 153.697 202.718 180.829 1.00 43.82 429 ALA C O 1
ATOM 29692 N N . CYS C 3 430 ? 153.664 200.466 180.708 1.00 32.16 430 CYS C N 1
ATOM 29693 C CA . CYS C 3 430 ? 153.121 200.348 182.052 1.00 28.66 430 CYS C CA 1
ATOM 29694 C C . CYS C 3 430 ? 154.018 201.066 183.044 1.00 35.44 430 CYS C C 1
ATOM 29695 O O . CYS C 3 430 ? 153.539 201.803 183.913 1.00 45.95 430 CYS C O 1
ATOM 29702 N N . GLN C 3 431 ? 155.329 200.890 182.897 1.00 35.34 431 GLN C N 1
ATOM 29703 C CA . GLN C 3 431 ? 156.263 201.534 183.805 1.00 30.90 431 GLN C CA 1
ATOM 29704 C C . GLN C 3 431 ? 156.062 203.037 183.776 1.00 35.28 431 GLN C C 1
ATOM 29705 O O . GLN C 3 431 ? 155.983 203.686 184.825 1.00 47.74 431 GLN C O 1
ATOM 29719 N N . LYS C 3 432 ? 155.936 203.598 182.577 1.00 38.43 432 LYS C N 1
ATOM 29720 C CA . LYS C 3 432 ? 155.724 205.032 182.465 1.00 40.15 432 LYS C CA 1
ATOM 29721 C C . LYS C 3 432 ? 154.456 205.425 183.198 1.00 42.49 432 LYS C C 1
ATOM 29722 O O . LYS C 3 432 ? 154.442 206.402 183.960 1.00 49.39 432 LYS C O 1
ATOM 29741 N N . TYR C 3 433 ? 153.390 204.651 183.008 1.00 35.94 433 TYR C N 1
ATOM 29742 C CA . TYR C 3 433 ? 152.157 204.942 183.723 1.00 35.40 433 TYR C CA 1
ATOM 29743 C C . TYR C 3 433 ? 152.438 205.001 185.213 1.00 37.54 433 TYR C C 1
ATOM 29744 O O . TYR C 3 433 ? 152.077 205.967 185.893 1.00 48.53 433 TYR C O 1
ATOM 29762 N N . PHE C 3 434 ? 153.144 203.994 185.722 1.00 37.80 434 PHE C N 1
ATOM 29763 C CA . PHE C 3 434 ? 153.488 203.974 187.135 1.00 36.75 434 PHE C CA 1
ATOM 29764 C C . PHE C 3 434 ? 154.161 205.282 187.511 1.00 38.30 434 PHE C C 1
ATOM 29765 O O . PHE C 3 434 ? 153.714 205.995 188.418 1.00 49.13 434 PHE C O 1
ATOM 29782 N N . GLU C 3 435 ? 155.192 205.650 186.753 1.00 44.20 435 GLU C N 1
ATOM 29783 C CA . GLU C 3 435 ? 155.981 206.825 187.096 1.00 45.82 435 GLU C CA 1
ATOM 29784 C C . GLU C 3 435 ? 155.099 208.058 187.149 1.00 39.16 435 GLU C C 1
ATOM 29785 O O . GLU C 3 435 ? 155.317 208.958 187.967 1.00 46.36 435 GLU C O 1
ATOM 29797 N N . LEU C 3 436 ? 154.089 208.111 186.285 1.00 33.67 436 LEU C N 1
ATOM 29798 C CA . LEU C 3 436 ? 153.182 209.249 186.299 1.00 35.22 436 LEU C CA 1
ATOM 29799 C C . LEU C 3 436 ? 152.289 209.214 187.532 1.00 40.91 436 LEU C C 1
ATOM 29800 O O . LEU C 3 436 ? 152.186 210.202 188.269 1.00 43.14 436 LEU C O 1
ATOM 29816 N N . THR C 3 437 ? 151.678 208.060 187.803 1.00 41.47 437 THR C N 1
ATOM 29817 C CA . THR C 3 437 ? 150.652 207.990 188.836 1.00 36.36 437 THR C CA 1
ATOM 29818 C C . THR C 3 437 ? 151.236 208.277 190.210 1.00 44.66 437 THR C C 1
ATOM 29819 O O . THR C 3 437 ? 150.616 208.967 191.027 1.00 50.66 437 THR C O 1
ATOM 29830 N N . HIS C 3 438 ? 152.423 207.751 190.486 1.00 39.74 438 HIS C N 1
ATOM 29831 C CA . HIS C 3 438 ? 153.111 207.997 191.741 1.00 38.78 438 HIS C CA 1
ATOM 29832 C C . HIS C 3 438 ? 153.958 209.260 191.705 1.00 40.41 438 HIS C C 1
ATOM 29833 O O . HIS C 3 438 ? 154.582 209.600 192.714 1.00 44.61 438 HIS C O 1
ATOM 29847 N N . SER C 3 439 ? 153.992 209.961 190.573 1.00 43.63 439 SER C N 1
ATOM 29848 C CA . SER C 3 439 ? 154.736 211.211 190.447 1.00 43.40 439 SER C CA 1
ATOM 29849 C C . SER C 3 439 ? 156.199 211.023 190.841 1.00 47.41 439 SER C C 1
ATOM 29850 O O . SER C 3 439 ? 156.747 211.750 191.671 1.00 55.26 439 SER C O 1
ATOM 29858 N N . VAL C 3 440 ? 156.834 210.024 190.235 1.00 49.92 440 VAL C N 1
ATOM 29859 C CA . VAL C 3 440 ? 158.265 209.789 190.382 1.00 49.53 440 VAL C CA 1
ATOM 29860 C C . VAL C 3 440 ? 158.872 209.709 188.990 1.00 51.89 440 VAL C C 1
ATOM 29861 O O . VAL C 3 440 ? 158.413 208.924 188.154 1.00 56.25 440 VAL C O 1
ATOM 29874 N N . ASP C 3 441 ? 159.900 210.521 188.741 1.00 58.33 441 ASP C N 1
ATOM 29875 C CA . ASP C 3 441 ? 160.522 210.528 187.421 1.00 62.46 441 ASP C CA 1
ATOM 29876 C C . ASP C 3 441 ? 161.140 209.175 187.099 1.00 62.22 441 ASP C C 1
ATOM 29877 O O . ASP C 3 441 ? 161.000 208.671 185.979 1.00 66.09 441 ASP C O 1
ATOM 29886 N N . ASP C 3 442 ? 161.826 208.574 188.066 1.00 60.63 442 ASP C N 1
ATOM 29887 C CA . ASP C 3 442 ? 162.447 207.268 187.906 1.00 60.55 442 ASP C CA 1
ATOM 29888 C C . ASP C 3 442 ? 161.866 206.318 188.941 1.00 59.05 442 ASP C C 1
ATOM 29889 O O . ASP C 3 442 ? 161.878 206.618 190.139 1.00 63.32 442 ASP C O 1
ATOM 29898 N N . CYS C 3 443 ? 161.360 205.176 188.477 1.00 49.64 443 CYS C N 1
ATOM 29899 C CA . CYS C 3 443 ? 160.749 204.212 189.383 1.00 50.18 443 CYS C CA 1
ATOM 29900 C C . CYS C 3 443 ? 161.788 203.438 190.181 1.00 51.81 443 CYS C C 1
ATOM 29901 O O . CYS C 3 443 ? 161.503 203.003 191.302 1.00 56.11 443 CYS C O 1
ATOM 29909 N N . GLY C 3 444 ? 162.985 203.256 189.632 1.00 46.46 444 GLY C N 1
ATOM 29910 C CA . GLY C 3 444 ? 164.018 202.507 190.311 1.00 46.50 444 GLY C CA 1
ATOM 29911 C C . GLY C 3 444 ? 163.936 201.009 190.145 1.00 46.89 444 GLY C C 1
ATOM 29912 O O . GLY C 3 444 ? 164.646 200.285 190.852 1.00 51.22 444 GLY C O 1
ATOM 29916 N N . PHE C 3 445 ? 163.096 200.516 189.238 1.00 39.43 445 PHE C N 1
ATOM 29917 C CA . PHE C 3 445 ? 162.981 199.086 189.002 1.00 37.76 445 PHE C CA 1
ATOM 29918 C C . PHE C 3 445 ? 162.489 198.854 187.583 1.00 40.15 445 PHE C C 1
ATOM 29919 O O . PHE C 3 445 ? 161.930 199.747 186.943 1.00 47.78 445 PHE C O 1
ATOM 29936 N N . SER C 3 446 ? 162.705 197.636 187.099 1.00 35.67 446 SER C N 1
ATOM 29937 C CA . SER C 3 446 ? 162.228 197.210 185.792 1.00 31.54 446 SER C CA 1
ATOM 29938 C C . SER C 3 446 ? 160.992 196.343 185.979 1.00 39.08 446 SER C C 1
ATOM 29939 O O . SER C 3 446 ? 161.032 195.348 186.708 1.00 44.73 446 SER C O 1
ATOM 29947 N N . LEU C 3 447 ? 159.902 196.721 185.320 1.00 33.51 447 LEU C N 1
ATOM 29948 C CA . LEU C 3 447 ? 158.628 196.043 185.512 1.00 26.08 447 LEU C CA 1
ATOM 29949 C C . LEU C 3 447 ? 158.606 194.745 184.717 1.00 32.68 447 LEU C C 1
ATOM 29950 O O . LEU C 3 447 ? 158.770 194.755 183.493 1.00 42.39 447 LEU C O 1
ATOM 29966 N N . ASN C 3 448 ? 158.411 193.631 185.417 1.00 31.50 448 ASN C N 1
ATOM 29967 C CA . ASN C 3 448 ? 158.244 192.340 184.771 1.00 25.36 448 ASN C CA 1
ATOM 29968 C C . ASN C 3 448 ? 157.175 191.479 185.426 1.00 31.00 448 ASN C C 1
ATOM 29969 O O . ASN C 3 448 ? 156.988 190.336 185.000 1.00 40.55 448 ASN C O 1
ATOM 29980 N N . HIS C 3 449 ? 156.467 191.983 186.433 1.00 28.79 449 HIS C N 1
ATOM 29981 C CA . HIS C 3 449 ? 155.450 191.207 187.129 1.00 26.67 449 HIS C CA 1
ATOM 29982 C C . HIS C 3 449 ? 154.428 192.140 187.767 1.00 31.39 449 HIS C C 1
ATOM 29983 O O . HIS C 3 449 ? 154.812 193.126 188.408 1.00 40.89 449 HIS C O 1
ATOM 29997 N N . PRO C 3 450 ? 153.125 191.882 187.613 1.00 28.85 450 PRO C N 1
ATOM 29998 C CA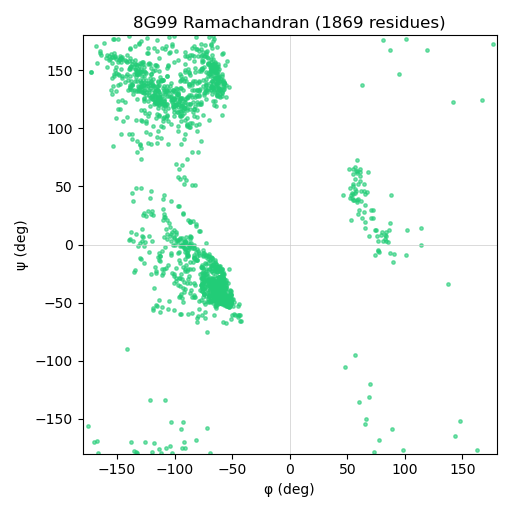 . PRO C 3 450 ? 152.140 192.761 188.266 1.00 31.89 450 PRO C CA 1
ATOM 29999 C C . PRO C 3 450 ? 152.318 192.849 189.770 1.00 34.62 450 PRO C C 1
ATOM 30000 O O . PRO C 3 450 ? 152.227 193.942 190.345 1.00 43.12 450 PRO C O 1
ATOM 30011 N N . ASN C 3 451 ? 152.598 191.727 190.428 1.00 30.68 451 ASN C N 1
ATOM 30012 C CA . ASN C 3 451 ? 152.768 191.769 191.872 1.00 32.36 451 ASN C CA 1
ATOM 30013 C C . ASN C 3 451 ? 153.913 192.695 192.248 1.00 34.72 451 ASN C C 1
ATOM 30014 O O . ASN C 3 451 ? 153.792 193.489 193.186 1.00 48.90 451 ASN C O 1
ATOM 30025 N N . GLN C 3 452 ? 155.023 192.621 191.514 1.00 30.58 452 GLN C N 1
ATOM 30026 C CA . GLN C 3 452 ? 156.104 193.577 191.710 1.00 36.16 452 GLN C CA 1
ATOM 30027 C C . GLN C 3 452 ? 155.571 195.001 191.657 1.00 33.31 452 GLN C C 1
ATOM 30028 O O . GLN C 3 452 ? 155.854 195.819 192.541 1.00 42.32 452 GLN C O 1
ATOM 30042 N N . TYR C 3 453 ? 154.809 195.318 190.610 1.00 32.51 453 TYR C N 1
ATOM 30043 C CA . TYR C 3 453 ? 154.154 196.614 190.529 1.00 32.61 453 TYR C CA 1
ATOM 30044 C C . TYR C 3 453 ? 153.541 196.946 191.879 1.00 35.31 453 TYR C C 1
ATOM 30045 O O . TYR C 3 453 ? 153.947 197.908 192.546 1.00 41.36 453 TYR C O 1
ATOM 30063 N N . PHE C 3 454 ? 152.616 196.094 192.323 1.00 39.03 454 PHE C N 1
ATOM 30064 C CA . PHE C 3 454 ? 151.908 196.363 193.566 1.00 31.50 454 PHE C CA 1
ATOM 30065 C C . PHE C 3 454 ? 152.896 196.664 194.680 1.00 29.98 454 PHE C C 1
ATOM 30066 O O . PHE C 3 454 ? 152.780 197.678 195.382 1.00 40.92 454 PHE C O 1
ATOM 30083 N N . ALA C 3 455 ? 153.903 195.806 194.824 1.00 27.74 455 ALA C N 1
ATOM 30084 C CA . ALA C 3 455 ? 154.816 195.934 195.947 1.00 33.42 455 ALA C CA 1
ATOM 30085 C C . ALA C 3 455 ? 155.488 197.291 195.913 1.00 40.21 455 ALA C C 1
ATOM 30086 O O . ALA C 3 455 ? 155.538 198.002 196.922 1.00 50.31 455 ALA C O 1
ATOM 30093 N N . GLU C 3 456 ? 155.959 197.690 194.735 1.00 37.88 456 GLU C N 1
ATOM 30094 C CA . GLU C 3 456 ? 156.631 198.975 194.627 1.00 32.83 456 GLU C CA 1
ATOM 30095 C C . GLU C 3 456 ? 155.675 200.096 194.988 1.00 36.01 456 GLU C C 1
ATOM 30096 O O . GLU C 3 456 ? 156.033 201.017 195.735 1.00 49.52 456 GLU C O 1
ATOM 30108 N N . SER C 3 457 ? 154.434 200.010 194.510 1.00 35.24 457 SER C N 1
ATOM 30109 C CA . SER C 3 457 ? 153.456 201.022 194.882 1.00 33.70 457 SER C CA 1
ATOM 30110 C C . SER C 3 457 ? 153.398 201.138 196.395 1.00 39.18 457 SER C C 1
ATOM 30111 O O . SER C 3 457 ? 153.489 202.236 196.956 1.00 46.76 457 SER C O 1
ATOM 30119 N N . GLN C 3 458 ? 153.312 199.996 197.073 1.00 39.18 458 GLN C N 1
ATOM 30120 C CA . GLN C 3 458 ? 153.172 200.029 198.522 1.00 34.22 458 GLN C CA 1
ATOM 30121 C C . GLN C 3 458 ? 154.429 200.576 199.175 1.00 36.52 458 GLN C C 1
ATOM 30122 O O . GLN C 3 458 ? 154.351 201.242 200.214 1.00 44.22 458 GLN C O 1
ATOM 30136 N N . LYS C 3 459 ? 155.587 200.321 198.571 1.00 36.34 459 LYS C N 1
ATOM 30137 C CA . LYS C 3 459 ? 156.826 200.885 199.089 1.00 36.94 459 LYS C CA 1
ATOM 30138 C C . LYS C 3 459 ? 156.799 202.401 198.987 1.00 41.66 459 LYS C C 1
ATOM 30139 O O . LYS C 3 459 ? 157.333 203.102 199.855 1.00 46.16 459 LYS C O 1
ATOM 30158 N N . LEU C 3 460 ? 156.180 202.927 197.931 1.00 40.67 460 LEU C N 1
ATOM 30159 C CA . LEU C 3 460 ? 155.955 204.360 197.830 1.00 36.26 460 LEU C CA 1
ATOM 30160 C C . LEU C 3 460 ? 154.735 204.808 198.619 1.00 39.57 460 LEU C C 1
ATOM 30161 O O . LEU C 3 460 ? 154.559 206.013 198.827 1.00 45.22 460 LEU C O 1
ATOM 30177 N N . LEU C 3 461 ? 153.899 203.874 199.061 1.00 40.74 461 LEU C N 1
ATOM 30178 C CA . LEU C 3 461 ? 152.730 204.200 199.863 1.00 37.56 461 LEU C CA 1
ATOM 30179 C C . LEU C 3 461 ? 151.849 205.212 199.139 1.00 38.52 461 LEU C C 1
ATOM 30180 O O . LEU C 3 461 ? 151.431 204.985 198.003 1.00 30.97 461 LEU C O 1
#

Foldseek 3Di:
DKFKWWWFFKDADCPPAFFKIKTWGWGADPVVRDTWIEIEIEGFQWQKKWFAFDQAFADPVVRDGPRHGFDVVNVVVCCVPPVCVVQVNDDKDWDKDKFAALAPDPPDHRIDIIIIIIGTRPGDFDDQCDQHRTTGGMFRRPPGSVLSLCLVQVFFHTAMKMFDPWDADPDDFWLTPYYTYDHHSVRIHGDDDDAGFFFKEKQKFWDWAADPVVRATQTFKMKIFIAHGAHLQFAQDVVNGDAMAMEGEADPPLDAAPCLPVVVVVVVHRYHYDDDSLVVLLVVLVVCSVSVGQEYEYACCLPPVLVNSVVSCVVSVHPDQQSLAIGRDDDQFDDCPPVGSLPRCSRHSHAYAHVLQLCVLQHDWLHSDLQRLCCPQVVDGADDQDSVVQSVLRHDSVSPVVVRVSRNVNSSSRSVSCSSSSSSSLLRLQSNLQRDRSSLSNSDDPRDRNLSNVVSLSSVVRHRAHDQPCWDKPFFPFFKAQAKKFKKFLLLQLLLLCQQQLQDSSQFDDVATDGGDPVDDHDSLSVSLVVLVVVLVVLVVVLPDPPDDVSVNVSSVSNNVSSVSSSSCNCCLAPPPSHSRHDVNSNVNSRVVLVVLQVVLQVVCVVVVKHFRIDISTMTMIGQVDQFVVVVVVVVVVSQVVSCVVRVSRHMDTPWMFSMWRDDGVQAIWTFTWADPDPRDTHTDIDGGPLDFLFQFAFQLQVVLLVVLSVLSHDSDDPVVSVVVNLVVLLVSLVCLVVVVDPVSRQKTKDFAQAQLVPDPPSQQAQQSLALVVVVVVPPDRDGGGDIGIWFQWDQPDPDDSSNRIYHPVCQVPVVSTGGPSLCCSLQHNLQSNCLRVCSHPPDHSLNSCVSSPHHSVVVDDQVVLVVVPGLVRDDPCVLCVPAAFQWDQDPPPRDIDTFQAQWDDDFLPIDGSQQQDPDPVDRDRNLVVLVSVLVSVVVVLVVLVCLAVQQWWFWPRSSPRDIDSDFDPPADPVGGQDPVRRRTHIDTPQYPSNSLSNLVSQLRSLDPVVCLVPVHDDNRSVSQVDPVCVSVNVSSVVSSVVSVVVVVPDPVNDDDVVVVPD/DQAVPDDQAWPFPDKDFDDDDSAAAFDLQPLKDKDFDDFPFDAFADDDDDPDDDPVNLLVLLQVLQVVLVVVVCVVVVPDDAAAPQAFFPDKGKHKFFWDFCDDAFDDQQGIKTFHHCVHHVRDIAAEHAPQPQWDKHFGLFIWIFIFGGHPSHYTYGNDTDDFDFFAAFDFDCPLVPPDKFKEWEFEDPQDALPDLPRPLVVVVLVSCLVRLGQEYEYEDDPQFCPRPCNVVVVDPDDLLVSSQVSVCCNQVSNVNSSHQYEYEYDCRNPPADQEPQGHFDDSDDDDPSCPVRYHGHTAFGWMAMSNATETEGNDQQCVFRVRHMDISPVSSLVSVLSCRRSQFPHSHPPTDPSGHYDSVCRSRHGGHSHRGQEYERAHCDDWDFDQHPNHTYTHLHHQPDHRYGGWIKMWIAGPPPVVCRTNMMTITTD/DPDDDDCPCVKQDDLLDDADDDDDDLVLLLLLQLLVLQLLVQLVVLVVVDPLPDPVSLVSNVVSCVVSVADQAIVDPSNRVRSVSVNNNLVSVLLLQQQDPVSLVSSLVSVLSSSLSSLVRADPVSNVVRCVVVVHNPCVSVVVSVVSSVSSVVVSNVSNVVNVVPCVPVSCPVCSPCVNLDFNDDFQLDVPDLDDDDPVCPVVCLLAQFFPQLNQLVVCCQPVLDADPQSVQQNLLLVVSNPQDLVNSLVVNQVSNCVDPDDPVRCVPPPSVLSVQCNDDDDDCSSPTHAKLSCQAVHDQDDVVHSHGQCLHNPDLVVVLVVVVVSVFDPVLSVVLSVCSVVVVRQVSSVSVSCRSLVHPDLPDRGIGRSVSSVSVVVSD

Solvent-accessible surface area: 84363 Å² total; per-residue (Å²): 186,98,36,105,0,7,0,2,4,2,17,38,43,97,209,78,84,58,4,7,0,13,0,0,0,6,8,104,54,119,117,61,96,42,68,27,6,0,0,0,1,0,78,80,8,84,43,12,0,36,0,6,30,52,161,58,66,13,91,88,119,73,48,142,107,58,52,42,106,21,66,24,106,69,0,81,94,24,0,64,118,49,8,4,138,157,55,168,9,180,153,36,155,36,117,143,22,88,36,39,7,16,12,78,58,112,134,20,66,72,71,24,96,0,5,12,0,97,4,43,10,119,21,54,91,4,41,79,106,20,99,4,60,0,0,36,44,0,2,12,5,31,35,22,13,15,7,36,1,0,17,59,65,126,1,94,0,3,19,22,0,34,0,123,71,27,104,157,34,126,147,81,32,2,24,15,162,39,35,4,14,0,62,130,24,84,25,0,42,36,30,139,147,97,68,35,3,45,0,16,0,0,0,2,12,20,21,24,13,52,38,89,180,61,19,53,7,19,2,0,0,0,0,0,0,1,14,73,78,4,21,4,40,122,51,42,31,178,93,17,30,98,66,46,5,6,0,1,1,42,12,76,142,41,132,11,11,215,61,51,68,107,22,11,146,152,79,136,37,83,23,80,39,2,116,66,7,118,78,0,0,29,47,0,3,50,56,0,67,168,26,19,0,2,0,2,0,0,33,53,0,15,10,54,11,12,13,0,0,6,9,13,2,72,52,29,156,13,70,118,20,6,32,2,1,1,12,113,44,106,120,50,21,181,68,11,13,156,69,18,43,20,70,30,32,7,6,0,4,4,1,5,0,2,0,44,50,7,0,120,70,32,62,167,18,118,32,49,129,12,36,62,0,0,112,73,16,38,165,32,139,58,82,89,23,67,109,134,67,11,108,80,5,12,116,66,7,109,99,1,30,114,2,3,56,8,0,43,60,8,0,69,23,4,0,47,0,2,11,113,28,23,4,0,8,5,4,4,41,3,0,46,27,2,0,1,5,0,4,49,5,8,9,16,80,159,16,47,36,11,16,20,12,0,0,13,6,0,51,125,58,75,26,7,24,21,33,93,82,164,78,28,28,16,99,19,51,64,8,29,22,51,29,2,0,1,25,0,44,0,72,32,1,30,4,5,5,0,12,63,54,17,0,0,2,59,7,8,158,112,209,34,18,145,63,21,140,117,136,73,146,67,4,10,0,0,87,24,0,91,98,9,32,78,125,65,111,110,11,94,118,62,27,164,97,102,148,51,84,105,97,69,102,52,85,46,49,12,61,15,68,0,1,57,23,3,10,38,53,0,33,11,8,1,19,100,82,97,16,16,2,68,0,139,31,0,12,28,0,0,40,19,12,3,29,21,3,2,33,45,1,44,55,12,0,38,109,26,52,13,23,5,1,5,0,26,29,52,19,2,12,0,10,1,23,10,74,82,9,108,86,0,75,147,15,0,88,124,1,47,54,62,1,45,148,51,23,166,64,4,82,15,95,37,54,20,6,10,34,3,0,0,0,27,66,66,156,34,18,0,0,10,44,7,104,55,88,39,130,41,124,70,76,47,144,92,52,56,61,42,15,103,38,65,92,192,4,9,0,65,14,0,83,84,2,4,88,76,2,22,57,25,0,6,34,86,71,82,38,30,35,1,10,41,33,0,16,134,60,2,40,74,17,4,101,59,2,101,104,65,80,19,76,64,88,53,7,55,0,67,55,53,1,97,28,56,1,102,35,19,25,33,62,155,82,45,22,3,0,64,2,0,57,90,41,16,90,109,63,52,225,134,22,134,47,65,42,84,3,38,9,1,0,0,93,39,80,45,161,97,71,26,21,48,31,6,53,18,60,124,39,16,144,159,91,159,124,18,63,37,4,46,107,37,0,7,16,103,4,0,7,9,5,0,0,15,1,0,36,11,3,82,39,6,30,19,6,8,0,0,82,12,3,64,22,72,29,71,136,54,175,91,82,32,39,34,3,2,10,4,4,46,33,51,41,46,35,114,34,87,18,98,118,14,78,69,0,71,6,113,3,63,132,46,44,45,74,1,88,18,67,55,2,18,93,44,83,12,114,138,9,28,2,12,1,64,146,8,76,84,137,161,15,116,8,26,0,19,114,66,20,61,25,0,43,2,32,0,36,36,3,5,38,111,3,3,96,96,17,16,30,30,56,5,37,6,61,20,68,4,20,106,50,102,24,51,22,10,3,0,10,32,55,156,62,10,2,39,0,72,58,10,72,149,12,6,2,113,35,84,28,55,37,112,32,1,24,24,6,0,11,2,0,51,22,2,3,24,10,94,79,4,12,117,129,71,8,60,146,121,18,66,46,31,1,124,108,166,138,7,100,134,6,50,86,35,2,150,138,1,50,57,11,0,45,106,22,6,70,68,2,16,14,19,57,0,43,0,50,139,18,24,161,207,131,12,52,80,36,133,60,138,43,85,63,29,37,75,67,43,104,161,70,51,135,112,9,116,25,38,36,14,94,81,20,57,15,73,58,28,116,55,182,90,147,72,12,67,146,60,36,102,7,4,49,20,62,44,92,49,18,24,69,7,5,2,43,51,0,40,92,17,0,61,50,11,55,105,108,60,135,20,131,74,6,18,20,1,25,68,38,7,9,53,74,15,20,1,3,0,0,0,0,20,73,37,70,25,127,1,35,41,124,1,3,12,0,0,0,0,95,127,34,5,67,0,85,40,5,69,10,34,17,78,78,14,195,108,34,17,0,0,4,1,12,6,5,2,0,48,0,19,1,4,45,26,163,79,2,5,0,72,92,33,33,141,30,23,35,42,95,43,48,132,46,66,166,147,48,98,162,18,73,77,6,1,0,0,0,0,0,0,22,1,11,6,45,77,42,36,85,0,41,0,0,98,34,2,16,90,16,3,34,155,7,91,0,1,0,3,0,4,0,1,1,2,5,13,22,140,14,82,40,1,105,71,40,106,5,116,46,20,1,83,67,0,0,65,106,0,0,90,40,0,4,76,24,2,84,82,0,24,0,30,1,0,0,0,0,4,29,46,0,3,36,14,14,15,4,4,0,3,0,10,7,83,41,28,161,20,48,202,121,2,122,157,25,12,47,44,7,7,2,12,6,20,2,9,0,6,6,1,0,0,0,0,0,6,1,11,1,1,103,0,0,18,49,38,5,20,33,45,112,111,83,46,36,71,0,0,92,24,0,2,6,20,42,17,2,5,7,7,12,26,13,38,127,69,6,15,4,11,24,86,6,20,76,50,70,4,54,8,35,22,3,0,8,0,0,0,1,1,1,95,51,167,41,14,20,42,81,8,54,35,0,8,0,0,0,0,7,21,0,6,122,44,91,56,19,8,6,1,0,14,0,5,1,53,12,59,23,182,148,28,12,6,24,1,1,19,0,3,61,5,103,52,135,212,72,24,125,132,20,64,26,16,7,44,6,10,88,140,54,9,107,69,76,4,43,10,89,56,0,42,64,16,0,12,30,0,0,57,0,0,36,12,1,48,44,17,21,55,60,52,113,82,132,34,128,82,6,31,131,56,0,60,108,43,0,144,131,10,125,2,10,41,176,93,102,64,50,110,61,8,68,59,23,39,20,3,14,1,0,0,4,0,0,22,5,3,3,0,20,6,100,36,36,30,140,52,0,22,66,8,3,13,14,1,7,81,22,8,4,66,54,20,78,154,130,19,8,100,97,3,42,154,82,31,128,101,153,186,109,71,25,53,102,6,25,94,42,1,114,52,76,2,47,142,23,0,43,125,15,3,51,42,20,97,85,7,87,69,16,130,30,2,28,32,12,5,64,37,0,25,52,4,12,34,24,97,65,30,25,65,87,96,143,50,55,202,22,59,48,158,80,0,74,50,20,11,69,105,7,0,4,1,12,2,31,53,0,10,120,6,0,85,103,86,59,64,4,104,34,21,2,23,16,7,0,5,0,2,0,16,8,7,3,0,54,54,132,42,1,19,86,8,9,61,91,8,2,65,133,34,207,25,85,63,120,62,0,76,120,18,13,2,32,40,12,117,37,10,38,24,129,54,27,125,22,15,17,12,8,1,29,0,14,25,7,7,11,58,14,87,22,30,13,149,35,28,93,20,2,13,7,4,37,36,36,91,82,129,105,2,64,108,52,0,88,82,67,187,17,83,86,79,4,3,86,90,0,30,116,30,20,165,32,117,50,38,52,17,0,12,27,56,6,2,21,51,34,28,101,40,148,70,25,64,29,53,7,26,4,4,4,20,1,13,40,37,1,62,161,87,180

Radius of gyration: 39.97 Å; Cα contacts (8 Å, |Δi|>4): 3487; chains: 3; bounding box: 92×102×118 Å

Sequence (1875 aa):
QVFRFYWLDAYEDQYSQPGVVYLFGKVWIESADAYVSCCVSVKNIERTVYLLPRENRVQLSTGKDTGAPVSMMHVYQEFNEAVAEKYKIMKFKSKKVDKDYAFEIPDVPASSEYLEVRYSADSPQLPQDLKGETFSHVFGTNTSSLELFLLSRKIKGPSWLEIKSPQLSSQPMSWCKVEAVVTRPDQVSVVKDLAPPPVVVLSLSMKTVQNAKTHQNEIVAIAALVHHTFPLDKAPPQPPFQTHFCVLSKLNDCIFPYDYNEAVKQKNANIEIALTERTLLGFFLAKIHKIDPDVIVGHDIYGFDLEVLLQRINSCKVPFWSKIGRLRRSVMPKLGGRSGFAERNAACGRIICDIEISAKELIRCKSYHLSELVHQILKAERVVIPPENIRNAYNDSVHLLYMLENTWIDAKFILQIMCELNVLPLALQITNIAGNVMSRTLMGGRSERNEYLLLHAFTENNFIVPDKPVGLVLEPKVGFYDKFILLLDFNSLYPSIIQEYNICFTTVHREIPELPHSDLEMGILPREIRKLVERRRHVKQLMKQPDLNPDLYLQYDIRQKALKLTANSMYGCLGFSYSRFYAKPLAALVTHQGREILLHTKEMVQKMNLEVIYGDTDSIMINTNCNNLEEVFKLGNRVKSEINKSYKLLEIDIDGIFKSLLLLKKKKYAALTVEPTGDGKYVTKQELKGLDIVRRDWCELAKQAGNYVISQILSDQPRDSIVENIQKKLTEIGENVTNGTVPITQYEINKALTKDPQDYPDKKSLPHVHVALWINSQGGRKVKAGDTISYVICQDGSNLSASQRAYAQEQLQKQENLSIDTQYYLSQQVHPVVARICEPIDGIDSALIAMWLGLDPSQFRDEENDALLGGPSQLTDEEKYRDCERFKFFCPKCGTENIYDNVFDGSGLQIEPGLKRCSKPECDASPLDYVIQVHNKLLLDIRRYIKKYYSGWLVCEEKTCQNRTRRLPLSFSRNGPICQACSKATLRSEYPEKALYTQLCFYRFIFDWDYALEKVVSEQERGHLKKKLFQESENQYKKLKSTVDQVLSRSGYSEVNLSKLFQQKYGSRTNRGEVVTTYGELQGTTWNGGSGSNTNVELFTSLDEPLTKMYKFMFQKLMDIREVVSIKIEELGASLKDHFQIDEFTSVSLPAQETVTVLGQIGCDSNGKLNSKSVILEGDREHSAGMQVPVDLSELKDYSLFPGQVVIMEGTNSTGRRFVPTKLYEGVPLPFHQPSKEFEECPQQMVITACGPFTTSDTITYDALKDLIDIVNRDRPDICILLGPFLDAKHEQIENLQLTVTFEDVFKRCLKMIIEGTRPSGCHLVIVPSLRDVHHDPVYPQPPFSCFEPAKEDKERVHFVADPCTLSVNGVVIGMTSTDLLFHMGAEEISSSDRFSRILRHILTQRSYYPLYPPNEEINIDYEALYSYTPMPVTPDVFIVPSELRYFIKDVTGCICINPGRLTKGLVGGTYARFLVKSGAMRSTCISAQVVRVTGDRKGDLYPSSLQFYQHPPTENISLIEFETFAIERLKLLKAVENLGVSYVKNSEEYSKKLELELRKLKFPYRPISDDVYDLRRKDHISHFILRLAYCQSEDLRRWFIQQEMDLFKFRFGLLTKESVQEFLKLNDLHKDIVSIVLNDFRAKLSKALALSARSLPVVQSDERLQPLLNHLSHSYIGQDFSSQSNTGKISLEQIDGFAAKSFPLCMRQLHKSLRENHHLRHGGRMQYGLFLKGIGLTLEQALQFWRLEFTKGKVDSEKFDKVYAYSIRHNYGKEGKRTDYTPYSCMKVILSNPPSQGDYHGCPFRHSDPELLKQKLQSFKVPSSGINQILELVKGMHYQLACQKYFELTHSVDDCGFSLNHPNQYFAESQKLL

GO terms:
  GO:0005515 protein binding (F, IPI)

InterPro domains:
  IPR006133 DNA-directed DNA polymerase, family B, exonuclease domain [PF03104] (475-710)
  IPR006134 DNA-directed DNA polymerase, family B, multifunctional domain [PF00136] (775-1223)
  IPR006172 DNA-directed DNA polymerase, family B [PR00106] (855-868)
  IPR006172 DNA-directed DNA polymerase, family B [PR00106] (942-954)
  IPR006172 DNA-directed DNA polymerase, family B [PR00106] (994-1002)
  IPR006172 DNA-directed DNA polymerase, family B [SM00486] (535-1008)
  IPR012337 Ribonuclease H-like superfamily [SSF53098] (425-797)
  IPR015088 Zinc finger, DNA-directed DNA polymerase, family B, alpha [PF08996] (1262-1451)
  IPR017964 DNA-directed DNA polymerase, family B, conserved site [PS00116] (996-1004)
  IPR023211 DNA polymerase, palm domain superfamily [G3DSA:3.90.1600.10] (837-1052)
  IPR024647 DNA polymerase alpha catalytic subunit, N-terminal domain [PF12254] (26-87)
  IPR036397 Ribonuclease H superfamily [G3DSA:3.30.420.10] (535-836)
  IPR038256 DNA polymerase alpha, zinc finger domain superfamily [G3DSA:1.10.3200.20] (1262-1440)
  IPR042087 DNA polymerase family B, thumb domain [G3DSA:1.10.132.60] (1073-1254)
  IPR043502 DNA/RNA polymerase superfamily [SSF56672] (799-1235)
  IPR045846 DNA polymerase alpha catalytic subunit, catalytic domain [cd05532] (831-1238)

Organism: Xenopus laevis (NCBI:txid8355)

CATH classification: 3.30.70.2820 (+1 more: 3.30.420.10)

B-factor: mean 50.85, std 12.49, range [12.52, 109.33]

Nearest PDB structures (foldseek):
  8g9f-assembly1_B  TM=1.002E+00  e=2.163E-98  Xenopus laevis
  4y97-assembly2_C  TM=9.697E-01  e=9.601E-74  Homo sapiens
  4y97-assembly4_G  TM=9.675E-01  e=4.281E-73  Homo sapiens
  8vy3-assembly1_D  TM=9.761E-01  e=6.908E-73  Homo sapiens
  4y97-assembly3_E  TM=9.631E-01  e=1.183E-72  Homo sapiens